Protein 6MAS (pdb70)

InterPro domains:
  IPR009017 Green fluorescent protein [G3DSA:2.40.155.10] (5-226)
  IPR009017 Green fluorescent protein [SSF54511] (8-224)
  IPR011584 Green fluorescent protein-related [PF01353] (13-224)

Solvent-accessible surface area: 65206 Å² total

Sequence (1720 aa):
PLPKTHEELHIFGSFNGVEFDMVGRRGIGNPNEGSEEELNNAKKFTKGPLKFSPYILVPHLYYQYLPFPDGMSPFQAAMHDGSGYQVHRTIQQYEDGASSVTAHYRYTYEGSHIKKGEFQVIGTGFPPDGPVMTNKLTAMDWSVTKMLYPNDKKTILSTADCSYTTTAGKRYQSKKMMRRENNTFAKKPMAADILQKQPMFVFRKSSEELQHSKTELTFKEWQKKAFTDVMPLPKTHELLHIFGSFNGVEFFDMVGRRGIGNPNEGSEEELNAKFTKGPLKFSPYILVPHLYYQYLPFPDDGMMSPFQAAMHDGSGYQVHRTTIQYEDGASSVTAHYRYTYEGSHIKGEFQVIGTGFPPDGPVMTNKLTAMDWSVTKMLYPNDKTILSTADCSYTTTAGKRYQSKMMRRENNTFAKPMAADILQKQPMFVFRKSSEELQHSKTELTFKEWQKKAFTDVMPLPKKTHELLHIIFGSFNGVEFDMMVGRGIGNPNEGSEELNNAKFTKGPLKKFSPYILVPHLYYYQYLPFPDGMSPFQAAMHDGSGYQVHRTTIQQYEDGASSVTAHYRYTYEGSHIKGEFQVIGTGFPPDGPVMTNKLTAMMDWSVTKMMLYPNDKTILSTADCSYTTTAGKRYQSKKMMRRENNTFAKPMAADILQKQPMFVFRKSSEELLQHSKTELTTFKEWQKKAFTDVMPLPKTHELHIFGSFNGVEFDMMVVGRRGIGNPNEEGSEELNAKFTKGPLKFSPYILVPHLYYYQYLPFPDGMSPFQAAMHDGSGYQVHRTTIQQYEDGASSVTAHYRYTYEGSHIKGEFQVIGTGFPPDGPVMTNKLTAMMDWSVTKMLYPNDKTILSTADCSYTTTAGKRYQSKMMRRENNTFAKKPMAADILQKQPMFVFRKSSEELQHSKTELTTFKEWQKKAFTDVMPLPKTHELHIFGSFNGVEFDMVGRGIGNPNEGSEEELNAKFTKGPLKFSPYILVPHLYYYQYLPFPDGMSPFQAAMHDGSGYQVHRTIQQYEDGASSVTAHYRYTYEEGSHIKGEFQVIGTGFPPDGPVMTNKLTAMMDWSVTKMLYPNDKTILSTADCSYTTTAGKRYQSKMMRENNTFAKPMAADIILQKQPMFVFRKSSEELQQHSKTELTFKEWQKKAFTDVMPLPKTHELHIFGSFNGVEFDMVGRRGIGNPNEGSEELNAKFTKGPLKFSPYILVPHLYYYQYLPFPDGMSPFQAAMHDGSGYQVHRTIQYEDGASSVTAHYRYTYEGSHIKGEFQVIGTGFPPDGPVMTNKLTAMMDWSVTKMLYPNDKTILSTADCSYTTTTAGKRYQSKMMRRENNTFAKPMAADILQKQPMFVFRKSSEELQHSKTELTFKKEWQKKAFTDVMPLPKTHELHIFGSFNGVEFDMVGRGIGNPNEGSEELNAKFTKGPLKFSPYILVPHLYYQYLPFPDGMSPFQAAMHDGSGYQVHRTIQQYEDGASSVTAHYRRYTYEGSHIKGEFQVIGTGFPPDGPVMTNKLTAMMDWSVTKMLYPNDKTILSTADCSYTTTAGKRYQSKMMRENNTFAKPMAADILQKQPMFVFRKSSEELQQHSKTELTFKEWQKKAFTDVMPLPKTHELHIFGSFNGVEFDMVGRGIIGNPNEGSEEELNAKFTKGPLKFSPYILVPHLYYQYLPFPDDGMSPFQAAMHDGSGYQVHRTTIQQYEDGASSVTAHYRYTYEGSHIKGEFQVIGTGFPPDGPVMTNKLTAMMDWSVTKMMLYPNDKTILSTADCSYTTTAGKRYQSKMMRRENNTFAKPMAADILQKQPMFVFRKSSEELLQHSKTELTFKEWQKAFTDVM

Nearest PDB structures (foldseek):
  6m9x-assembly1_B  TM=1.004E+00  e=1.257E-45  Branchiostoma floridae
  7sfa-assembly1_A  TM=9.994E-01  e=2.176E-44  Branchiostoma floridae
  5ltq-assembly1_B  TM=9.952E-01  e=3.137E-40  Branchiostoma lanceolatum
  4dkm-assembly1_A  TM=9.900E-01  e=1.166E-37  Branchiostoma floridae
  7z7p-assembly4_D  TM=9.810E-01  e=1.892E-37  Branchiostoma lanceolatum

Organism: Branchiostoma floridae (NCBI:txid7739)

Radius of gyration: 44.74 Å; Cα contacts (8 Å, |Δi|>4): 5120; chains: 8; bounding box: 119×76×129 Å

Foldseek 3Di:
DQAFKEKDWEWEDAAPHTWIKIWMWGAALVFQKIKIKMWTDVFFDQWACQVCFVVPACSSHQAPVGRDLQVVCQVVQQHKKKWKKKAWPQGKIKTKIWDWGDDPNYIYIYMYIYIHDQPCPHCTSVVFFDAKDKWKKKWAPPDQFKIKIWIWIWTQGNVRDIIIMIMIMIIGTSDGRDPVNNVQPGKMKIKGKDWDDDRTMIMIMMGIYIDSDDD/DQAFKEKEWEWEDAAPHTDIWIWIWGAALVFQKIKIKTWGDPFFDQWAPQVCFVVPACSSHQAPPGRDLQVVCVVVVQHKKKWKWKAWPQGKIKTKIWDWDDDPNYIYIYMYIYIHDQPCPDCTSVVFFDAKDKWKKWWADPDQFKIKIKIWIWTAGPVRDIIIMIMIMMIGTSDGGDPVNHVLPGKMKIKGKDWDDDRTMIMIMMGIYIDSDDD/DQAFKEKDWEWEDAAPHTAIWIKIWGAALVFQKIKIKIWGPPWADQWAPQVCQVVPACSSHQAPPGRDLQVVCVVVVQHKKKWKWKAWPQGKIKTKIWDWGDDPNYIYIDMYIYIHDQPCPHCTSVVFFDAKDKWKKKWADPDQFKIKIKIWIWTAGNVRDIIIMIMIMMIGTSDGGDPVNNVQPGKMKIKDKDWDDDRTMIMIMMGIYIDSDDD/DQAFKEKEWEWEDAAPHTAIWIWIWTAALVFQKIKIKTWGDPWFDQWACQVCQVVPACSSHAAPVGRDLQVVLVVVQQHKKKWKWKAWPQGKIKTKIWDWGDDPNYIYIYMYIYIHDQDCPDCTSVVFFDAKDKWKKKWAPPDQFKIKIKIWIWTAGNVRDIIIMIMIMMIGTSDGGDPVNNVQPGKMKIKDKDWDDDRTMIMIMMGIYIDSDDD/DQAFKEKEWEWEDAAPHIAIWIWIWGAALVFQKIKIKTWGPPWFDLWACQVCQVVPACSSHQAPVGRDLQVVCQVVVQHKKKWKWKAWPQGKIKTKIWDWGDDVNYIYIYMYIYIHDQPCPHCTSVVFFDAKDKWKKKWAPPDQFKIKIKIWIWTAGNVRDIIIMIMIMIIGTSDGGDPVNNVQPTKMKIKGKDWDDDRTMIMIMMGIYIDSDDD/DQAFKEKEWEWEDAAPHTAIWIWIKGAALVFQKMKIKIWGPPWADLWAPQVCFVVPACSSHQAPVGRDLQVVLVVVQQHKKKWKWKAWPQGKIKTKIWDWGDDPNYIYIYMYIYIHDQPCPHCTSVVFFDAKDKWKKKWADPDQFKIKIKIWIWTQGNVRDIIIMIMIMMIGTSDGGDPVNNVQPTKMKIKGKDWDDDGTMMMIMMGIYIDSDDD/DQAFKEKEWEWEAAAPHTDIWIWIWGAALVFQKIKIKIWDPPWDDQWAPQVCQVVPACSSHQAPVGRDLQVVCVVVVQHKKKWKKKAWPQGKIKTKIWDWGDDPNYIYIYMYIYIHDQPCPHCTSVVFFDAKDKWKKWWAPPDQFKIKIWIWIWTAGNVRDIIIMIMIMIIGTSDGGDPVNNVQPGKMKIKDKDWDDDRTMIMIMMGIYIDSDDD/DQAFWEKEWEWEDAAPHTAIWIKIWTAALVFQKIKIKIWGPPWADQWAPQVCQVVPACSSHQAPVGRALQVVCVVVQQHKKKWKWKAWPQGKIKTKIWDWGDDPNYIYIYMYIYIHDQPCPDCTSVVFFDAKDKWKKWWADPDQFKIKIKIWIWTAGNVRDIIIMIMIMMIGTSDGGDPVNNVQPGKMKIKDKDWDDDRTMMMIMMGIYIDSDDD

Structure (mmCIF, N/CA/C/O backbone):
data_6MAS
#
_entry.id   6MAS
#
_cell.length_a   77.875
_cell.length_b   104.309
_cell.length_c   116.142
_cell.angle_alpha   90.000
_cell.angle_beta   95.320
_cell.angle_gamma   90.000
#
_symmetry.space_group_name_H-M   'P 1 21 1'
#
loop_
_entity.id
_entity.type
_entity.pdbx_description
1 polymer 'Uncharacterized protein'
2 non-polymer GLYCEROL
3 water water
#
loop_
_atom_site.group_PDB
_atom_site.id
_atom_site.type_symbol
_atom_site.label_atom_id
_atom_site.label_alt_id
_atom_site.label_comp_id
_atom_site.label_asym_id
_atom_site.label_entity_id
_atom_site.label_seq_id
_atom_site.pdbx_PDB_ins_code
_atom_site.Cartn_x
_atom_site.Cartn_y
_atom_site.Cartn_z
_atom_site.occupancy
_atom_site.B_iso_or_equiv
_atom_site.auth_seq_id
_atom_site.auth_comp_id
_atom_site.auth_asym_id
_atom_site.auth_atom_id
_atom_site.pdbx_PDB_model_num
ATOM 1 N N . PRO A 1 2 ? -24.634 31.519 -23.809 1.00 18.54 2 PRO A N 1
ATOM 2 C CA . PRO A 1 2 ? -25.511 30.661 -24.624 1.00 16.09 2 PRO A CA 1
ATOM 3 C C . PRO A 1 2 ? -25.580 29.236 -24.063 1.00 14.47 2 PRO A C 1
ATOM 4 O O . PRO A 1 2 ? -24.732 28.867 -23.255 1.00 17.48 2 PRO A O 1
ATOM 8 N N . LEU A 1 3 ? -26.611 28.492 -24.474 1.00 14.67 3 LEU A N 1
ATOM 9 C CA . LEU A 1 3 ? -26.687 27.074 -24.255 1.00 14.81 3 LEU A CA 1
ATOM 10 C C . LEU A 1 3 ? -25.655 26.427 -25.184 1.00 12.23 3 LEU A C 1
ATOM 11 O O . LEU A 1 3 ? -25.297 26.967 -26.236 1.00 14.97 3 LEU A O 1
ATOM 16 N N . PRO A 1 4 ? -25.120 25.251 -24.808 1.00 10.95 4 PRO A N 1
ATOM 17 C CA . PRO A 1 4 ? -24.114 24.591 -25.630 1.00 11.01 4 PRO A CA 1
ATOM 18 C C . PRO A 1 4 ? -24.666 23.901 -26.873 1.00 11.67 4 PRO A C 1
ATOM 19 O O . PRO A 1 4 ? -25.806 23.385 -26.847 1.00 14.21 4 PRO A O 1
ATOM 23 N N . LYS A 1 5 ? -23.809 23.816 -27.883 1.00 12.25 5 LYS A N 1
ATOM 24 C CA . LYS A 1 5 ? -24.106 23.036 -29.084 1.00 13.11 5 LYS A CA 1
ATOM 25 C C . LYS A 1 5 ? -22.986 22.062 -29.416 1.00 11.31 5 LYS A C 1
ATOM 26 O O . LYS A 1 5 ? -23.224 21.047 -30.091 1.00 13.10 5 LYS A O 1
ATOM 32 N N . THR A 1 6 ? -21.746 22.381 -29.010 1.00 10.95 6 THR A N 1
ATOM 33 C CA . THR A 1 6 ? -20.594 21.539 -29.299 1.00 11.68 6 THR A CA 1
ATOM 34 C C . THR A 1 6 ? -19.674 21.498 -28.072 1.00 11.11 6 THR A C 1
ATOM 35 O O . THR A 1 6 ? -19.719 22.377 -27.212 1.00 10.74 6 THR A O 1
ATOM 39 N N . HIS A 1 7 ? -18.826 20.472 -28.042 1.00 10.41 7 HIS A N 1
ATOM 40 C CA . HIS A 1 7 ? -17.875 20.334 -26.978 1.00 10.53 7 HIS A CA 1
ATOM 41 C C . HIS A 1 7 ? -16.623 19.591 -27.415 1.00 10.99 7 HIS A C 1
ATOM 42 O O . HIS A 1 7 ? -16.624 18.796 -28.349 1.00 11.56 7 HIS A O 1
ATOM 49 N N A GLU A 1 8 ? -15.539 19.874 -26.701 0.50 10.52 8 GLU A N 1
ATOM 50 N N B GLU A 1 8 ? -15.546 19.882 -26.687 0.50 10.32 8 GLU A N 1
ATOM 51 C CA A GLU A 1 8 ? -14.364 19.059 -26.809 0.50 11.46 8 GLU A CA 1
ATOM 52 C CA B GLU A 1 8 ? -14.270 19.198 -26.766 0.50 11.02 8 GLU A CA 1
ATOM 53 C C A GLU A 1 8 ? -14.021 18.509 -25.421 0.50 10.69 8 GLU A C 1
ATOM 54 C C B GLU A 1 8 ? -14.022 18.513 -25.416 0.50 10.59 8 GLU A C 1
ATOM 55 O O A GLU A 1 8 ? -14.379 19.056 -24.367 0.50 10.95 8 GLU A O 1
ATOM 56 O O B GLU A 1 8 ? -14.388 19.036 -24.357 0.50 10.88 8 GLU A O 1
ATOM 67 N N . LEU A 1 9 ? -13.354 17.369 -25.473 1.00 10.54 9 LEU A N 1
ATOM 68 C CA . LEU A 1 9 ? -12.973 16.583 -24.322 1.00 11.02 9 LEU A CA 1
ATOM 69 C C . LEU A 1 9 ? -11.456 16.424 -24.286 1.00 10.07 9 LEU A C 1
ATOM 70 O O . LEU A 1 9 ? -10.855 16.055 -25.301 1.00 12.19 9 LEU A O 1
ATOM 75 N N . HIS A 1 10 ? -10.866 16.596 -23.111 1.00 9.46 10 HIS A N 1
ATOM 76 C CA . HIS A 1 10 ? -9.504 16.162 -22.847 1.00 10.36 10 HIS A CA 1
ATOM 77 C C . HIS A 1 10 ? -9.543 15.458 -21.493 1.00 10.16 10 HIS A C 1
ATOM 78 O O . HIS A 1 10 ? -9.856 16.091 -20.494 1.00 11.13 10 HIS A O 1
ATOM 85 N N . ILE A 1 11 ? -9.301 14.146 -21.487 1.00 9.34 11 ILE A N 1
ATOM 86 C CA . ILE A 1 11 ? -9.142 13.387 -20.253 1.00 9.86 11 ILE A CA 1
ATOM 87 C C . ILE A 1 11 ? -7.659 13.049 -20.098 1.00 11.14 11 ILE A C 1
ATOM 88 O O . ILE A 1 11 ? -7.038 12.573 -21.048 1.00 12.40 11 ILE A O 1
ATOM 93 N N . PHE A 1 12 ? -7.132 13.310 -18.906 1.00 11.18 12 PHE A N 1
ATOM 94 C CA . PHE A 1 12 ? -5.763 12.942 -18.607 1.00 11.90 12 PHE A CA 1
ATOM 95 C C . PHE A 1 12 ? -5.742 12.369 -17.187 1.00 11.47 12 PHE A C 1
ATOM 96 O O . PHE A 1 12 ? -6.608 12.656 -16.371 1.00 12.58 12 PHE A O 1
ATOM 104 N N . GLY A 1 13 ? -4.720 11.564 -16.908 1.00 12.63 13 GLY A N 1
ATOM 105 C CA . GLY A 1 13 ? -4.592 10.940 -15.622 1.00 11.05 13 GLY A CA 1
ATOM 106 C C . GLY A 1 13 ? -3.938 9.600 -15.756 1.00 11.40 13 GLY A C 1
ATOM 107 O O . GLY A 1 13 ? -3.070 9.395 -16.603 1.00 13.22 13 GLY A O 1
ATOM 108 N N . SER A 1 14 ? -4.331 8.656 -14.917 1.00 10.53 14 SER A N 1
ATOM 109 C CA . SER A 1 14 ? -3.666 7.363 -14.887 1.00 10.62 14 SER A CA 1
ATOM 110 C C . SER A 1 14 ? -4.620 6.305 -14.334 1.00 9.93 14 SER A C 1
ATOM 111 O O . SER A 1 14 ? -5.531 6.648 -13.574 1.00 10.73 14 SER A O 1
ATOM 114 N N . PHE A 1 15 ? -4.395 5.051 -14.742 1.00 9.78 15 PHE A N 1
ATOM 115 C CA . PHE A 1 15 ? -5.087 3.890 -14.164 1.00 10.49 15 PHE A CA 1
ATOM 116 C C . PHE A 1 15 ? -4.014 2.900 -13.714 1.00 9.84 15 PHE A C 1
ATOM 117 O O . PHE A 1 15 ? -3.108 2.539 -14.471 1.00 11.47 15 PHE A O 1
ATOM 125 N N . ASN A 1 16 ? -4.073 2.525 -12.438 1.00 9.56 16 ASN A N 1
ATOM 126 C CA . ASN A 1 16 ? -3.105 1.620 -11.822 1.00 10.14 16 ASN A CA 1
ATOM 127 C C . ASN A 1 16 ? -1.686 2.136 -12.070 1.00 10.05 16 ASN A C 1
ATOM 128 O O . ASN A 1 16 ? -0.754 1.339 -12.314 1.00 11.42 16 ASN A O 1
ATOM 133 N N . GLY A 1 17 ? -1.490 3.458 -11.966 1.00 10.85 17 GLY A N 1
ATOM 134 C CA . GLY A 1 17 ? -0.162 4.037 -12.075 1.00 11.87 17 GLY A CA 1
ATOM 135 C C . GLY A 1 17 ? 0.317 4.321 -13.489 1.00 13.31 17 GLY A C 1
ATOM 136 O O . GLY A 1 17 ? 1.385 4.852 -13.631 1.00 19.16 17 GLY A O 1
ATOM 137 N N . VAL A 1 18 ? -0.447 3.972 -14.521 1.00 11.46 18 VAL A N 1
ATOM 138 C CA . VAL A 1 18 ? -0.026 4.079 -15.909 1.00 12.91 18 VAL A CA 1
ATOM 139 C C . VAL A 1 18 ? -0.778 5.244 -16.537 1.00 12.33 18 VAL A C 1
ATOM 140 O O . VAL A 1 18 ? -2.022 5.261 -16.572 1.00 12.38 18 VAL A O 1
ATOM 144 N N . GLU A 1 19 ? -0.034 6.194 -17.082 1.00 13.93 19 GLU A N 1
ATOM 145 C CA . GLU A 1 19 ? -0.633 7.397 -17.649 1.00 13.56 19 GLU A CA 1
ATOM 146 C C . GLU A 1 19 ? -1.477 7.064 -18.873 1.00 14.23 19 GLU A C 1
ATOM 147 O O . GLU A 1 19 ? -1.153 6.173 -19.647 1.00 15.61 19 GLU A O 1
ATOM 153 N N . PHE A 1 20 ? -2.593 7.805 -19.011 1.00 13.15 20 PHE A N 1
ATOM 154 C CA . PHE A 1 20 ? -3.357 7.765 -20.258 1.00 14.70 20 PHE A CA 1
ATOM 155 C C . PHE A 1 20 ? -3.806 9.187 -20.582 1.00 14.57 20 PHE A C 1
ATOM 156 O O . PHE A 1 20 ? -3.854 10.076 -19.736 1.00 13.42 20 PHE A O 1
ATOM 164 N N . ASP A 1 21 ? -4.216 9.342 -21.825 1.00 14.14 21 ASP A N 1
ATOM 165 C CA . ASP A 1 21 ? -4.668 10.621 -22.310 1.00 13.16 21 ASP A CA 1
ATOM 166 C C . ASP A 1 21 ? -5.640 10.360 -23.459 1.00 13.26 21 ASP A C 1
ATOM 167 O O . ASP A 1 21 ? -5.429 9.454 -24.279 1.00 16.98 21 ASP A O 1
ATOM 172 N N . MET A 1 22 ? -6.710 11.150 -23.503 1.00 12.44 22 MET A N 1
ATOM 173 C CA . MET A 1 22 ? -7.703 11.015 -24.571 1.00 13.05 22 MET A CA 1
ATOM 174 C C . MET A 1 22 ? -8.178 12.414 -24.963 1.00 11.21 22 MET A C 1
ATOM 175 O O . MET A 1 22 ? -8.331 13.250 -24.105 1.00 11.86 22 MET A O 1
ATOM 180 N N . VAL A 1 23 ? -8.451 12.606 -26.244 1.00 11.43 23 VAL A N 1
ATOM 181 C CA . VAL A 1 23 ? -9.094 13.809 -26.725 1.00 12.62 23 VAL A CA 1
ATOM 182 C C . VAL A 1 23 ? -10.294 13.395 -27.579 1.00 11.65 23 VAL A C 1
ATOM 183 O O . VAL A 1 23 ? -10.283 12.365 -28.252 1.00 14.09 23 VAL A O 1
ATOM 187 N N . GLY A 1 24 ? -11.302 14.246 -27.576 1.00 12.41 24 GLY A N 1
ATOM 188 C CA . GLY A 1 24 ? -12.498 13.972 -28.357 1.00 13.15 24 GLY A CA 1
ATOM 189 C C . GLY A 1 24 ? -13.274 15.235 -28.639 1.00 11.61 24 GLY A C 1
ATOM 190 O O . GLY A 1 24 ? -12.949 16.302 -28.126 1.00 11.63 24 GLY A O 1
ATOM 191 N N A ARG A 1 25 ? -14.285 15.116 -29.493 0.50 11.67 25 ARG A N 1
ATOM 192 N N B ARG A 1 25 ? -14.281 15.118 -29.500 0.50 11.65 25 ARG A N 1
ATOM 193 C CA A ARG A 1 25 ? -15.165 16.241 -29.772 0.50 11.62 25 ARG A CA 1
ATOM 194 C CA B ARG A 1 25 ? -15.157 16.245 -29.806 0.50 11.33 25 ARG A CA 1
ATOM 195 C C A ARG A 1 25 ? -16.555 15.689 -30.026 0.50 10.38 25 ARG A C 1
ATOM 196 C C B ARG A 1 25 ? -16.553 15.691 -30.033 0.50 10.32 25 ARG A C 1
ATOM 197 O O A ARG A 1 25 ? -16.728 14.530 -30.450 0.50 11.80 25 ARG A O 1
ATOM 198 O O B ARG A 1 25 ? -16.730 14.530 -30.449 0.50 11.79 25 ARG A O 1
ATOM 213 N N . GLY A 1 26 ? -17.538 16.544 -29.781 1.00 11.80 26 GLY A N 1
ATOM 214 C CA . GLY A 1 26 ? -18.886 16.126 -29.928 1.00 14.76 26 GLY A CA 1
ATOM 215 C C . GLY A 1 26 ? -19.864 17.271 -30.041 1.00 11.06 26 GLY A C 1
ATOM 216 O O . GLY A 1 26 ? -19.479 18.448 -30.205 1.00 12.41 26 GLY A O 1
ATOM 217 N N . ILE A 1 27 ? -21.144 16.882 -29.990 1.00 11.71 27 ILE A N 1
ATOM 218 C CA . ILE A 1 27 ? -22.268 17.754 -30.131 1.00 11.78 27 ILE A CA 1
ATOM 219 C C . ILE A 1 27 ? -23.294 17.388 -29.067 1.00 10.82 27 ILE A C 1
ATOM 220 O O . ILE A 1 27 ? -23.213 16.290 -28.491 1.00 10.92 27 ILE A O 1
ATOM 225 N N . GLY A 1 28 ? -24.292 18.237 -28.864 1.00 10.38 28 GLY A N 1
ATOM 226 C CA . GLY A 1 28 ? -25.397 17.864 -28.024 1.00 11.00 28 GLY A CA 1
ATOM 227 C C . GLY A 1 28 ? -26.561 18.793 -28.198 1.00 11.61 28 GLY A C 1
ATOM 228 O O . GLY A 1 28 ? -26.440 19.826 -28.865 1.00 12.78 28 GLY A O 1
ATOM 229 N N . ASN A 1 29 ? -27.704 18.390 -27.653 1.00 10.45 29 ASN A N 1
ATOM 230 C CA . ASN A 1 29 ? -28.951 19.139 -27.748 1.00 10.72 29 ASN A CA 1
ATOM 231 C C . ASN A 1 29 ? -29.348 19.547 -26.341 1.00 10.46 29 ASN A C 1
ATOM 232 O O . ASN A 1 29 ? -29.814 18.695 -25.589 1.00 11.63 29 ASN A O 1
ATOM 237 N N . PRO A 1 30 ? -29.145 20.809 -25.930 1.00 10.76 30 PRO A N 1
ATOM 238 C CA . PRO A 1 30 ? -29.386 21.227 -24.561 1.00 10.55 30 PRO A CA 1
ATOM 239 C C . PRO A 1 30 ? -30.864 21.365 -24.204 1.00 11.21 30 PRO A C 1
ATOM 240 O O . PRO A 1 30 ? -31.186 21.610 -23.034 1.00 12.15 30 PRO A O 1
ATOM 244 N N . ASN A 1 31 ? -31.728 21.250 -25.206 1.00 11.63 31 ASN A N 1
ATOM 245 C CA . ASN A 1 31 ? -33.163 21.261 -24.942 1.00 11.89 31 ASN A CA 1
ATOM 246 C C . ASN A 1 31 ? -33.679 19.828 -24.716 1.00 11.93 31 ASN A C 1
ATOM 247 O O . ASN A 1 31 ? -34.786 19.650 -24.228 1.00 15.08 31 ASN A O 1
ATOM 252 N N . GLU A 1 32 ? -32.881 18.815 -25.055 1.00 12.92 32 GLU A N 1
ATOM 253 C CA . GLU A 1 32 ? -33.322 17.425 -24.977 1.00 13.45 32 GLU A CA 1
ATOM 254 C C . GLU A 1 32 ? -32.423 16.597 -24.054 1.00 12.58 32 GLU A C 1
ATOM 255 O O . GLU A 1 32 ? -32.726 15.436 -23.809 1.00 14.73 32 GLU A O 1
ATOM 261 N N . GLY A 1 33 ? -31.313 17.127 -23.567 1.00 11.45 33 GLY A N 1
ATOM 262 C CA . GLY A 1 33 ? -30.398 16.326 -22.729 1.00 11.70 33 GLY A CA 1
ATOM 263 C C . GLY A 1 33 ? -29.698 15.200 -23.472 1.00 10.74 33 GLY A C 1
ATOM 264 O O . GLY A 1 33 ? -29.464 14.129 -22.930 1.00 13.46 33 GLY A O 1
ATOM 265 N N . SER A 1 34 ? -29.343 15.422 -24.727 1.00 9.20 34 SER A N 1
ATOM 266 C CA . SER A 1 34 ? -28.610 14.412 -25.507 1.00 10.02 34 SER A CA 1
ATOM 267 C C . SER A 1 34 ? -27.210 14.940 -25.868 1.00 9.55 34 SER A C 1
ATOM 268 O O . SER A 1 34 ? -27.023 16.154 -26.075 1.00 10.64 34 SER A O 1
ATOM 271 N N . GLU A 1 35 ? -26.256 14.007 -25.996 1.00 9.07 35 GLU A N 1
ATOM 272 C CA . GLU A 1 35 ? -24.938 14.357 -26.437 1.00 9.58 35 GLU A CA 1
ATOM 273 C C . GLU A 1 35 ? -24.317 13.162 -27.151 1.00 9.67 35 GLU A C 1
ATOM 274 O O . GLU A 1 35 ? -24.720 12.011 -26.937 1.00 10.14 35 GLU A O 1
ATOM 280 N N A GLU A 1 36 ? -23.319 13.450 -27.978 0.50 10.44 36 GLU A N 1
ATOM 281 N N B GLU A 1 36 ? -23.345 13.451 -28.009 0.50 10.60 36 GLU A N 1
ATOM 282 C CA A GLU A 1 36 ? -22.595 12.428 -28.751 0.50 10.47 36 GLU A CA 1
ATOM 283 C CA B GLU A 1 36 ? -22.597 12.425 -28.759 0.50 10.98 36 GLU A CA 1
ATOM 284 C C A GLU A 1 36 ? -21.141 12.889 -28.873 0.50 11.16 36 GLU A C 1
ATOM 285 C C B GLU A 1 36 ? -21.142 12.890 -28.855 0.50 11.60 36 GLU A C 1
ATOM 286 O O A GLU A 1 36 ? -20.886 14.079 -29.063 0.50 13.31 36 GLU A O 1
ATOM 287 O O B GLU A 1 36 ? -20.888 14.079 -29.050 0.50 13.42 36 GLU A O 1
ATOM 298 N N . LEU A 1 37 ? -20.213 11.947 -28.699 1.00 10.71 37 LEU A N 1
ATOM 299 C CA . LEU A 1 37 ? -18.789 12.228 -28.670 1.00 10.63 37 LEU A CA 1
ATOM 300 C C . LEU A 1 37 ? -18.027 11.170 -29.457 1.00 11.04 37 LEU A C 1
ATOM 301 O O . LEU A 1 37 ? -18.352 9.995 -29.364 1.00 12.54 37 LEU A O 1
ATOM 306 N N A ASN A 1 38 ? -17.015 11.598 -30.216 0.50 10.74 38 ASN A N 1
ATOM 307 N N B ASN A 1 38 ? -17.017 11.608 -30.220 0.50 10.59 38 ASN A N 1
ATOM 308 C CA A ASN A 1 38 ? -16.053 10.672 -30.778 0.50 12.44 38 ASN A CA 1
ATOM 309 C CA B ASN A 1 38 ? -16.023 10.726 -30.815 0.50 12.13 38 ASN A CA 1
ATOM 310 C C A ASN A 1 38 ? -14.694 11.013 -30.171 0.50 12.28 38 ASN A C 1
ATOM 311 C C B ASN A 1 38 ? -14.685 11.026 -30.155 0.50 12.10 38 ASN A C 1
ATOM 312 O O A ASN A 1 38 ? -14.341 12.174 -30.045 0.50 13.44 38 ASN A O 1
ATOM 313 O O B ASN A 1 38 ? -14.321 12.180 -30.017 0.50 13.38 38 ASN A O 1
ATOM 322 N N . ALA A 1 39 ? -13.938 9.984 -29.786 1.00 13.52 39 ALA A N 1
ATOM 323 C CA . ALA A 1 39 ? -12.663 10.224 -29.078 1.00 15.41 39 ALA A CA 1
ATOM 324 C C . ALA A 1 39 ? -11.611 9.212 -29.455 1.00 18.96 39 ALA A C 1
ATOM 325 O O . ALA A 1 39 ? -11.938 8.103 -29.902 1.00 20.03 39 ALA A O 1
ATOM 327 N N A LYS A 1 40 ? -10.355 9.597 -29.189 0.50 18.97 40 LYS A N 1
ATOM 328 N N B LYS A 1 40 ? -10.351 9.606 -29.214 0.50 19.19 40 LYS A N 1
ATOM 329 C CA A LYS A 1 40 ? -9.201 8.754 -29.488 0.50 20.98 40 LYS A CA 1
ATOM 330 C CA B LYS A 1 40 ? -9.169 8.796 -29.527 0.50 20.57 40 LYS A CA 1
ATOM 331 C C A LYS A 1 40 ? -8.190 8.830 -28.348 0.50 18.89 40 LYS A C 1
ATOM 332 C C B LYS A 1 40 ? -8.208 8.821 -28.340 0.50 18.19 40 LYS A C 1
ATOM 333 O O A LYS A 1 40 ? -8.038 9.881 -27.653 0.50 21.33 40 LYS A O 1
ATOM 334 O O B LYS A 1 40 ? -8.080 9.856 -27.624 0.50 21.41 40 LYS A O 1
ATOM 345 N N . PHE A 1 41 ? -7.506 7.696 -28.163 1.00 21.13 41 PHE A N 1
ATOM 346 C CA . PHE A 1 41 ? -6.490 7.541 -27.148 1.00 21.76 41 PHE A CA 1
ATOM 347 C C . PHE A 1 41 ? -5.177 8.008 -27.757 1.00 21.43 41 PHE A C 1
ATOM 348 O O . PHE A 1 41 ? -4.861 7.651 -28.910 1.00 28.41 41 PHE A O 1
ATOM 356 N N . THR A 1 42 ? -4.420 8.812 -27.005 1.00 20.53 42 THR A N 1
ATOM 357 C CA . THR A 1 42 ? -3.237 9.450 -27.588 1.00 20.21 42 THR A CA 1
ATOM 358 C C . THR A 1 42 ? -1.915 8.833 -27.130 1.00 22.47 42 THR A C 1
ATOM 359 O O . THR A 1 42 ? -0.883 9.195 -27.697 1.00 26.62 42 THR A O 1
ATOM 363 N N . LYS A 1 43 ? -1.936 7.932 -26.142 1.00 21.12 43 LYS A N 1
ATOM 364 C CA . LYS A 1 43 ? -0.715 7.247 -25.679 1.00 24.34 43 LYS A CA 1
ATOM 365 C C . LYS A 1 43 ? -0.789 5.753 -26.044 1.00 24.08 43 LYS A C 1
ATOM 366 O O . LYS A 1 43 ? -0.233 4.930 -25.324 1.00 32.62 43 LYS A O 1
ATOM 372 N N . GLY A 1 44 ? -1.418 5.432 -27.186 1.00 26.88 44 GLY A N 1
ATOM 373 C CA . GLY A 1 44 ? -1.563 4.060 -27.659 1.00 28.31 44 GLY A CA 1
ATOM 374 C C . GLY A 1 44 ? -2.828 3.416 -27.090 1.00 25.42 44 GLY A C 1
ATOM 375 O O . GLY A 1 44 ? -3.612 4.052 -26.370 1.00 26.90 44 GLY A O 1
ATOM 376 N N . PRO A 1 45 ? -3.047 2.116 -27.368 1.00 30.96 45 PRO A N 1
ATOM 377 C CA . PRO A 1 45 ? -4.293 1.441 -26.995 1.00 28.95 45 PRO A CA 1
ATOM 378 C C . PRO A 1 45 ? -4.492 1.468 -25.470 1.00 28.12 45 PRO A C 1
ATOM 379 O O . PRO A 1 45 ? -3.506 1.443 -24.726 1.00 27.07 45 PRO A O 1
ATOM 383 N N . LEU A 1 46 ? -5.748 1.581 -25.017 1.00 27.81 46 LEU A N 1
ATOM 384 C CA . LEU A 1 46 ? -6.059 1.641 -23.569 1.00 24.47 46 LEU A CA 1
ATOM 385 C C . LEU A 1 46 ? -5.741 0.294 -22.921 1.00 22.09 46 LEU A C 1
ATOM 386 O O . LEU A 1 46 ? -6.068 -0.720 -23.465 1.00 25.81 46 LEU A O 1
ATOM 391 N N . LYS A 1 47 ? -5.178 0.342 -21.715 1.00 23.76 47 LYS A N 1
ATOM 392 C CA . LYS A 1 47 ? -4.788 -0.840 -20.967 1.00 23.22 47 LYS A CA 1
ATOM 393 C C . LYS A 1 47 ? -5.964 -1.369 -20.134 1.00 21.84 47 LYS A C 1
ATOM 394 O O . LYS A 1 47 ? -5.798 -2.327 -19.413 1.00 26.15 47 LYS A O 1
ATOM 400 N N . PHE A 1 48 ? -7.152 -0.768 -20.258 1.00 19.46 48 PHE A N 1
ATOM 401 C CA . PHE A 1 48 ? -8.311 -1.087 -19.405 1.00 17.93 48 PHE A CA 1
ATOM 402 C C . PHE A 1 48 ? -9.602 -0.929 -20.240 1.00 16.38 48 PHE A C 1
ATOM 403 O O . PHE A 1 48 ? -9.572 -0.336 -21.338 1.00 18.54 48 PHE A O 1
ATOM 411 N N . SER A 1 49 ? -10.735 -1.430 -19.721 1.00 15.07 49 SER A N 1
ATOM 412 C CA . SER A 1 49 ? -12.028 -1.365 -20.412 1.00 14.90 49 SER A CA 1
ATOM 413 C C . SER A 1 49 ? -12.429 0.075 -20.667 1.00 12.91 49 SER A C 1
ATOM 414 O O . SER A 1 49 ? -12.537 0.870 -19.723 1.00 11.97 49 SER A O 1
ATOM 417 N N . PRO A 1 50 ? -12.723 0.474 -21.928 1.00 13.80 50 PRO A N 1
ATOM 418 C CA . PRO A 1 50 ? -13.214 1.818 -22.195 1.00 12.80 50 PRO A CA 1
ATOM 419 C C . PRO A 1 50 ? -14.520 2.125 -21.456 1.00 11.67 50 PRO A C 1
ATOM 420 O O . PRO A 1 50 ? -14.857 3.277 -21.262 1.00 12.34 50 PRO A O 1
ATOM 424 N N . TYR A 1 51 ? -15.274 1.084 -21.095 1.00 10.91 51 TYR A N 1
ATOM 425 C CA . TYR A 1 51 ? -16.539 1.328 -20.385 1.00 10.29 51 TYR A CA 1
ATOM 426 C C . TYR A 1 51 ? -16.315 2.017 -19.042 1.00 9.53 51 TYR A C 1
ATOM 427 O O . TYR A 1 51 ? -17.210 2.709 -18.559 1.00 9.56 51 TYR A O 1
ATOM 436 N N . ILE A 1 52 ? -15.137 1.863 -18.444 1.00 9.49 52 ILE A N 1
ATOM 437 C CA . ILE A 1 52 ? -14.845 2.525 -17.157 1.00 9.72 52 ILE A CA 1
ATOM 438 C C . ILE A 1 52 ? -14.862 4.042 -17.310 1.00 9.05 52 ILE A C 1
ATOM 439 O O . ILE A 1 52 ? -14.965 4.772 -16.341 1.00 9.92 52 ILE A O 1
ATOM 444 N N . LEU A 1 53 ? -14.734 4.534 -18.550 1.00 9.04 53 LEU A N 1
ATOM 445 C CA . LEU A 1 53 ? -14.654 5.967 -18.790 1.00 9.04 53 LEU A CA 1
ATOM 446 C C . LEU A 1 53 ? -16.020 6.637 -18.925 1.00 8.35 53 LEU A C 1
ATOM 447 O O . LEU A 1 53 ? -16.063 7.855 -18.949 1.00 9.48 53 LEU A O 1
ATOM 452 N N . VAL A 1 54 ? -17.097 5.862 -18.992 1.00 7.85 54 VAL A N 1
ATOM 453 C CA . VAL A 1 54 ? -18.420 6.432 -19.307 1.00 8.28 54 VAL A CA 1
ATOM 454 C C . VAL A 1 54 ? -18.727 7.714 -18.533 1.00 8.07 54 VAL A C 1
ATOM 455 O O . VAL A 1 54 ? -19.126 8.708 -19.148 1.00 8.59 54 VAL A O 1
ATOM 459 N N . PRO A 1 55 ? -18.664 7.760 -17.192 1.00 8.47 55 PRO A N 1
ATOM 460 C CA . PRO A 1 55 ? -19.079 8.974 -16.495 1.00 8.87 55 PRO A CA 1
ATOM 461 C C . PRO A 1 55 ? -18.214 10.192 -16.813 1.00 7.97 55 PRO A C 1
ATOM 462 O O . PRO A 1 55 ? -18.656 11.320 -16.691 1.00 8.95 55 PRO A O 1
ATOM 466 N N . HIS A 1 56 ? -16.977 9.930 -17.223 1.00 8.32 56 HIS A N 1
ATOM 467 C CA . HIS A 1 56 ? -16.027 10.972 -17.561 1.00 8.32 56 HIS A CA 1
ATOM 468 C C . HIS A 1 56 ? -16.189 11.437 -19.006 1.00 8.64 56 HIS A C 1
ATOM 469 O O . HIS A 1 56 ? -15.721 12.519 -19.348 1.00 13.05 56 HIS A O 1
ATOM 476 N N . LEU A 1 57 ? -16.826 10.629 -19.858 1.00 8.56 57 LEU A N 1
ATOM 477 C CA . LEU A 1 57 ? -17.110 11.035 -21.237 1.00 8.38 57 LEU A CA 1
ATOM 478 C C . LEU A 1 57 ? -18.305 11.984 -21.294 1.00 8.67 57 LEU A C 1
ATOM 479 O O . LEU A 1 57 ? -18.396 12.815 -22.182 1.00 9.88 57 LEU A O 1
ATOM 503 N N . TYR A 1 59 ? -21.007 16.150 -19.184 1.00 7.44 61 TYR A N 1
ATOM 504 C CA . TYR A 1 59 ? -21.371 17.423 -19.797 1.00 8.13 61 TYR A CA 1
ATOM 505 C C . TYR A 1 59 ? -22.805 17.742 -19.411 1.00 8.39 61 TYR A C 1
ATOM 506 O O . TYR A 1 59 ? -23.711 17.698 -20.231 1.00 9.13 61 TYR A O 1
ATOM 515 N N . TYR A 1 60 ? -22.993 18.178 -18.162 1.00 7.98 62 TYR A N 1
ATOM 516 C CA . TYR A 1 60 ? -24.325 18.491 -17.678 1.00 8.30 62 TYR A CA 1
ATOM 517 C C . TYR A 1 60 ? -24.867 19.813 -18.230 1.00 8.35 62 TYR A C 1
ATOM 518 O O . TYR A 1 60 ? -26.024 20.123 -18.052 1.00 8.33 62 TYR A O 1
ATOM 527 N N . GLN A 1 61 ? -24.041 20.539 -18.969 1.00 7.94 63 GLN A N 1
ATOM 528 C CA . GLN A 1 61 ? -24.527 21.712 -19.655 1.00 8.81 63 GLN A CA 1
ATOM 529 C C . GLN A 1 61 ? -25.582 21.353 -20.713 1.00 8.41 63 GLN A C 1
ATOM 530 O O . GLN A 1 61 ? -26.339 22.218 -21.138 1.00 9.29 63 GLN A O 1
ATOM 536 N N . TYR A 1 62 ? -25.608 20.098 -21.165 1.00 8.30 64 TYR A N 1
ATOM 537 C CA . TYR A 1 62 ? -26.626 19.659 -22.108 1.00 8.54 64 TYR A CA 1
ATOM 538 C C . TYR A 1 62 ? -27.945 19.294 -21.420 1.00 8.88 64 TYR A C 1
ATOM 539 O O . TYR A 1 62 ? -28.920 19.010 -22.123 1.00 9.73 64 TYR A O 1
ATOM 548 N N . LEU A 1 63 ? -27.981 19.280 -20.080 1.00 8.34 65 LEU A N 1
ATOM 549 C CA . LEU A 1 63 ? -29.165 18.854 -19.332 1.00 8.20 65 LEU A CA 1
ATOM 550 C C . LEU A 1 63 ? -30.065 20.040 -19.020 1.00 8.13 65 LEU A C 1
ATOM 551 O O . LEU A 1 63 ? -29.685 20.911 -18.245 1.00 8.96 65 LEU A O 1
ATOM 556 N N . PRO A 1 64 ? -31.291 20.126 -19.587 1.00 8.91 66 PRO A N 1
ATOM 557 C CA . PRO A 1 64 ? -32.247 21.118 -19.142 1.00 9.77 66 PRO A CA 1
ATOM 558 C C . PRO A 1 64 ? -32.929 20.643 -17.860 1.00 9.49 66 PRO A C 1
ATOM 559 O O . PRO A 1 64 ? -32.877 19.461 -17.557 1.00 9.42 66 PRO A O 1
ATOM 563 N N . PHE A 1 65 ? -33.546 21.565 -17.123 1.00 10.40 67 PHE A N 1
ATOM 564 C CA . PHE A 1 65 ? -34.399 21.174 -16.005 1.00 9.99 67 PHE A CA 1
ATOM 565 C C . PHE A 1 65 ? -35.859 21.235 -16.444 1.00 13.58 67 PHE A C 1
ATOM 566 O O . PHE A 1 65 ? -36.195 21.733 -17.530 1.00 15.49 67 PHE A O 1
ATOM 574 N N . PRO A 1 66 ? -36.775 20.714 -15.617 1.00 15.24 68 PRO A N 1
ATOM 575 C CA . PRO A 1 66 ? -38.181 20.659 -15.993 1.00 19.46 68 PRO A CA 1
ATOM 576 C C . PRO A 1 66 ? -38.805 22.039 -16.236 1.00 22.51 68 PRO A C 1
ATOM 577 O O . PRO A 1 66 ? -39.666 22.110 -17.076 1.00 29.62 68 PRO A O 1
ATOM 581 N N . ASP A 1 67 ? -38.382 23.054 -15.466 1.00 22.08 69 ASP A N 1
ATOM 582 C CA . ASP A 1 67 ? -39.033 24.382 -15.424 1.00 25.55 69 ASP A CA 1
ATOM 583 C C . ASP A 1 67 ? -38.178 25.445 -16.121 1.00 22.78 69 ASP A C 1
ATOM 584 O O . ASP A 1 67 ? -38.587 26.584 -16.169 1.00 28.90 69 ASP A O 1
ATOM 589 N N . GLY A 1 68 ? -37.001 25.088 -16.658 1.00 18.34 70 GLY A N 1
ATOM 590 C CA . GLY A 1 68 ? -36.042 26.076 -17.163 1.00 15.21 70 GLY A CA 1
ATOM 591 C C . GLY A 1 68 ? -34.647 25.501 -17.240 1.00 13.88 70 GLY A C 1
ATOM 592 O O . GLY A 1 68 ? -34.463 24.301 -17.202 1.00 14.07 70 GLY A O 1
ATOM 593 N N . MET A 1 69 ? -33.663 26.388 -17.310 1.00 12.90 71 MET A N 1
ATOM 594 C CA . MET A 1 69 ? -32.278 25.979 -17.339 1.00 11.54 71 MET A CA 1
ATOM 595 C C . MET A 1 69 ? -31.926 25.183 -16.088 1.00 10.74 71 MET A C 1
ATOM 596 O O . MET A 1 69 ? -32.318 25.502 -14.986 1.00 13.01 71 MET A O 1
ATOM 601 N N . SER A 1 70 ? -31.094 24.166 -16.263 1.00 9.69 72 SER A N 1
ATOM 602 C CA . SER A 1 70 ? -30.448 23.522 -15.105 1.00 8.93 72 SER A CA 1
ATOM 603 C C . SER A 1 70 ? -29.435 24.506 -14.523 1.00 9.07 72 SER A C 1
ATOM 604 O O . SER A 1 70 ? -29.046 25.469 -15.177 1.00 10.21 72 SER A O 1
ATOM 607 N N . PRO A 1 71 ? -28.959 24.281 -13.287 1.00 8.77 73 PRO A N 1
ATOM 608 C CA . PRO A 1 71 ? -27.944 25.165 -12.731 1.00 8.30 73 PRO A CA 1
ATOM 609 C C . PRO A 1 71 ? -26.676 25.142 -13.584 1.00 8.65 73 PRO A C 1
ATOM 610 O O . PRO A 1 71 ? -25.962 26.110 -13.672 1.00 8.62 73 PRO A O 1
ATOM 614 N N . PHE A 1 72 ? -26.414 24.005 -14.205 1.00 8.85 74 PHE A N 1
ATOM 615 C CA . PHE A 1 72 ? -25.254 23.802 -15.061 1.00 8.01 74 PHE A CA 1
ATOM 616 C C . PHE A 1 72 ? -25.340 24.713 -16.284 1.00 8.56 74 PHE A C 1
ATOM 617 O O . PHE A 1 72 ? -24.381 25.388 -16.658 1.00 9.20 74 PHE A O 1
ATOM 625 N N . GLN A 1 73 ? -26.513 24.716 -16.931 1.00 9.31 75 GLN A N 1
ATOM 626 C CA . GLN A 1 73 ? -26.746 25.620 -18.052 1.00 9.56 75 GLN A CA 1
ATOM 627 C C . GLN A 1 73 ? -26.648 27.085 -17.641 1.00 9.84 75 GLN A C 1
ATOM 628 O O . GLN A 1 73 ? -26.071 27.876 -18.380 1.00 10.67 75 GLN A O 1
ATOM 634 N N . ALA A 1 74 ? -27.245 27.440 -16.502 1.00 9.31 76 ALA A N 1
ATOM 635 C CA . ALA A 1 74 ? -27.218 28.837 -16.096 1.00 10.21 76 ALA A CA 1
ATOM 636 C C . ALA A 1 74 ? -25.782 29.323 -15.887 1.00 9.41 76 ALA A C 1
ATOM 637 O O . ALA A 1 74 ? -25.436 30.453 -16.252 1.00 10.78 76 ALA A O 1
ATOM 639 N N . ALA A 1 75 ? -24.956 28.453 -15.288 1.00 9.17 77 ALA A N 1
ATOM 640 C CA . ALA A 1 75 ? -23.582 28.805 -14.947 1.00 9.64 77 ALA A CA 1
ATOM 641 C C . ALA A 1 75 ? -22.698 28.860 -16.195 1.00 9.23 77 ALA A C 1
ATOM 642 O O . ALA A 1 75 ? -21.694 29.594 -16.205 1.00 10.76 77 ALA A O 1
ATOM 644 N N . MET A 1 76 ? -23.050 28.103 -17.235 1.00 9.25 78 MET A N 1
ATOM 645 C CA . MET A 1 76 ? -22.379 28.258 -18.516 1.00 9.18 78 MET A CA 1
ATOM 646 C C . MET A 1 76 ? -22.836 29.572 -19.165 1.00 10.60 78 MET A C 1
ATOM 647 O O . MET A 1 76 ? -22.023 30.351 -19.646 1.00 12.59 78 MET A O 1
ATOM 652 N N . HIS A 1 77 ? -24.141 29.824 -19.153 1.00 10.87 79 HIS A N 1
ATOM 653 C CA . HIS A 1 77 ? -24.703 30.964 -19.889 1.00 12.72 79 HIS A CA 1
ATOM 654 C C . HIS A 1 77 ? -24.116 32.279 -19.384 1.00 13.08 79 HIS A C 1
ATOM 655 O O . HIS A 1 77 ? -23.862 33.160 -20.204 1.00 17.24 79 HIS A O 1
ATOM 662 N N . ASP A 1 78 ? -23.931 32.422 -18.072 1.00 12.12 80 ASP A N 1
ATOM 663 C CA . ASP A 1 78 ? -23.402 33.666 -17.527 1.00 12.58 80 ASP A CA 1
ATOM 664 C C . ASP A 1 78 ? -21.894 33.620 -17.329 1.00 12.19 80 ASP A C 1
ATOM 665 O O . ASP A 1 78 ? -21.307 34.635 -16.889 1.00 14.19 80 ASP A O 1
ATOM 670 N N . GLY A 1 79 ? -21.262 32.510 -17.693 1.00 12.87 81 GLY A N 1
ATOM 671 C CA . GLY A 1 79 ? -19.805 32.349 -17.634 1.00 13.15 81 GLY A CA 1
ATOM 672 C C . GLY A 1 79 ? -19.231 32.104 -16.245 1.00 12.55 81 GLY A C 1
ATOM 673 O O . GLY A 1 79 ? -18.027 31.862 -16.114 1.00 15.30 81 GLY A O 1
ATOM 674 N N . SER A 1 80 ? -20.054 32.124 -15.207 1.00 11.33 82 SER A N 1
ATOM 675 C CA . SER A 1 80 ? -19.559 32.007 -13.854 1.00 11.69 82 SER A CA 1
ATOM 676 C C . SER A 1 80 ? -19.026 30.595 -13.591 1.00 10.54 82 SER A C 1
ATOM 677 O O . SER A 1 80 ? -18.055 30.425 -12.856 1.00 12.01 82 SER A O 1
ATOM 680 N N . GLY A 1 81 ? -19.716 29.583 -14.118 1.00 9.27 83 GLY A N 1
ATOM 681 C CA . GLY A 1 81 ? -19.186 28.239 -14.130 1.00 9.42 83 GLY A CA 1
ATOM 682 C C . GLY A 1 81 ? -19.391 27.428 -12.853 1.00 9.15 83 GLY A C 1
ATOM 683 O O . GLY A 1 81 ? -19.822 27.899 -11.799 1.00 9.48 83 GLY A O 1
ATOM 684 N N . TYR A 1 82 ? -19.013 26.177 -12.994 1.00 8.48 84 TYR A N 1
ATOM 685 C CA . TYR A 1 82 ? -18.967 25.218 -11.885 1.00 7.65 84 TYR A CA 1
ATOM 686 C C . TYR A 1 82 ? -17.818 24.249 -12.152 1.00 7.81 84 TYR A C 1
ATOM 687 O O . TYR A 1 82 ? -17.358 24.092 -13.279 1.00 8.34 84 TYR A O 1
ATOM 696 N N . GLN A 1 83 ? -17.392 23.547 -11.091 1.00 8.07 85 GLN A N 1
ATOM 697 C CA . GLN A 1 83 ? -16.397 22.496 -11.147 1.00 8.09 85 GLN A CA 1
ATOM 698 C C . GLN A 1 83 ? -17.015 21.223 -10.577 1.00 7.27 85 GLN A C 1
ATOM 699 O O . GLN A 1 83 ? -17.880 21.301 -9.720 1.00 9.17 85 GLN A O 1
ATOM 705 N N . VAL A 1 84 ? -16.581 20.072 -11.072 1.00 6.87 86 VAL A N 1
ATOM 706 C CA . VAL A 1 84 ? -17.066 18.782 -10.572 1.00 7.27 86 VAL A CA 1
ATOM 707 C C . VAL A 1 84 ? -15.928 18.065 -9.861 1.00 6.93 86 VAL A C 1
ATOM 708 O O . VAL A 1 84 ? -14.859 17.925 -10.445 1.00 8.04 86 VAL A O 1
ATOM 712 N N . HIS A 1 85 ? -16.220 17.535 -8.679 1.00 6.59 87 HIS A N 1
ATOM 713 C CA . HIS A 1 85 ? -15.271 16.774 -7.900 1.00 6.48 87 HIS A CA 1
ATOM 714 C C . HIS A 1 85 ? -15.929 15.457 -7.559 1.00 6.41 87 HIS A C 1
ATOM 715 O O . HIS A 1 85 ? -16.869 15.436 -6.748 1.00 7.96 87 HIS A O 1
ATOM 722 N N . ARG A 1 86 ? -15.463 14.378 -8.166 1.00 6.50 88 ARG A N 1
ATOM 723 C CA . ARG A 1 86 ? -16.205 13.104 -8.157 1.00 7.28 88 ARG A CA 1
ATOM 724 C C . ARG A 1 86 ? -15.325 11.966 -7.631 1.00 6.69 88 ARG A C 1
ATOM 725 O O . ARG A 1 86 ? -14.127 11.872 -7.956 1.00 7.43 88 ARG A O 1
ATOM 733 N N . THR A 1 87 ? -15.955 11.093 -6.840 1.00 6.15 89 THR A N 1
ATOM 734 C CA . THR A 1 87 ? -15.345 9.859 -6.397 1.00 6.74 89 THR A CA 1
ATOM 735 C C . THR A 1 87 ? -16.196 8.687 -6.881 1.00 7.07 89 THR A C 1
ATOM 736 O O . THR A 1 87 ? -17.430 8.760 -6.887 1.00 9.32 89 THR A O 1
ATOM 740 N N . ILE A 1 88 ? -15.539 7.586 -7.240 1.00 6.72 90 ILE A N 1
ATOM 741 C CA . ILE A 1 88 ? -16.236 6.351 -7.591 1.00 6.70 90 ILE A CA 1
ATOM 742 C C . ILE A 1 88 ? -15.534 5.212 -6.850 1.00 7.26 90 ILE A C 1
ATOM 743 O O . ILE A 1 88 ? -14.327 5.032 -6.997 1.00 8.55 90 ILE A O 1
ATOM 748 N N A GLN A 1 89 ? -16.291 4.481 -6.034 0.50 7.04 91 GLN A N 1
ATOM 749 N N B GLN A 1 89 ? -16.290 4.477 -6.036 0.50 7.02 91 GLN A N 1
ATOM 750 C CA A GLN A 1 89 ? -15.768 3.344 -5.296 0.50 8.17 91 GLN A CA 1
ATOM 751 C CA B GLN A 1 89 ? -15.766 3.342 -5.296 0.50 7.76 91 GLN A CA 1
ATOM 752 C C A GLN A 1 89 ? -16.386 2.081 -5.890 0.50 7.92 91 GLN A C 1
ATOM 753 C C B GLN A 1 89 ? -16.386 2.078 -5.887 0.50 7.82 91 GLN A C 1
ATOM 754 O O A GLN A 1 89 ? -17.606 1.934 -5.877 0.50 8.88 91 GLN A O 1
ATOM 755 O O B GLN A 1 89 ? -17.607 1.933 -5.876 0.50 8.86 91 GLN A O 1
ATOM 766 N N . TYR A 1 90 ? -15.535 1.174 -6.387 1.00 8.50 92 TYR A N 1
ATOM 767 C CA . TYR A 1 90 ? -15.976 -0.033 -7.028 1.00 9.10 92 TYR A CA 1
ATOM 768 C C . TYR A 1 90 ? -16.004 -1.200 -6.039 1.00 9.78 92 TYR A C 1
ATOM 769 O O . TYR A 1 90 ? -15.220 -1.254 -5.109 1.00 10.71 92 TYR A O 1
ATOM 778 N N . GLU A 1 91 ? -16.858 -2.189 -6.338 1.00 10.64 93 GLU A N 1
ATOM 779 C CA . GLU A 1 91 ? -17.090 -3.266 -5.384 1.00 11.03 93 GLU A CA 1
ATOM 780 C C . GLU A 1 91 ? -15.856 -4.119 -5.129 1.00 11.74 93 GLU A C 1
ATOM 781 O O . GLU A 1 91 ? -15.812 -4.763 -4.064 1.00 15.23 93 GLU A O 1
ATOM 787 N N . ASP A 1 92 ? -14.918 -4.176 -6.082 1.00 11.47 94 ASP A N 1
ATOM 788 C CA . ASP A 1 92 ? -13.725 -5.005 -5.916 1.00 11.46 94 ASP A CA 1
ATOM 789 C C . ASP A 1 92 ? -12.557 -4.197 -5.336 1.00 12.97 94 ASP A C 1
ATOM 790 O O . ASP A 1 92 ? -11.445 -4.662 -5.375 1.00 15.17 94 ASP A O 1
ATOM 795 N N . GLY A 1 93 ? -12.823 -3.004 -4.790 1.00 13.22 95 GLY A N 1
ATOM 796 C CA . GLY A 1 93 ? -11.852 -2.279 -4.047 1.00 14.80 95 GLY A CA 1
ATOM 797 C C . GLY A 1 93 ? -11.124 -1.212 -4.840 1.00 13.90 95 GLY A C 1
ATOM 798 O O . GLY A 1 93 ? -10.310 -0.501 -4.263 1.00 16.60 95 GLY A O 1
ATOM 799 N N . ALA A 1 94 ? -11.383 -1.118 -6.141 1.00 10.30 96 ALA A N 1
ATOM 800 C CA . ALA A 1 94 ? -10.807 -0.072 -6.962 1.00 10.31 96 ALA A CA 1
ATOM 801 C C . ALA A 1 94 ? -11.468 1.269 -6.647 1.00 9.37 96 ALA A C 1
ATOM 802 O O . ALA A 1 94 ? -12.632 1.334 -6.208 1.00 9.35 96 ALA A O 1
ATOM 804 N N A SER A 1 95 ? -10.742 2.341 -6.980 0.50 8.47 97 SER A N 1
ATOM 805 N N B SER A 1 95 ? -10.733 2.340 -6.974 0.50 8.47 97 SER A N 1
ATOM 806 C CA A SER A 1 95 ? -11.282 3.661 -6.783 0.50 8.22 97 SER A CA 1
ATOM 807 C CA B SER A 1 95 ? -11.186 3.692 -6.708 0.50 8.57 97 SER A CA 1
ATOM 808 C C A SER A 1 95 ? -10.833 4.606 -7.903 0.50 7.95 97 SER A C 1
ATOM 809 C C B SER A 1 95 ? -10.819 4.614 -7.886 0.50 7.98 97 SER A C 1
ATOM 810 O O A SER A 1 95 ? -9.709 4.515 -8.411 0.50 9.41 97 SER A O 1
ATOM 811 O O B SER A 1 95 ? -9.708 4.519 -8.421 0.50 9.40 97 SER A O 1
ATOM 816 N N . VAL A 1 96 ? -11.751 5.510 -8.251 1.00 7.46 98 VAL A N 1
ATOM 817 C CA . VAL A 1 96 ? -11.469 6.578 -9.205 1.00 7.93 98 VAL A CA 1
ATOM 818 C C . VAL A 1 96 ? -11.797 7.896 -8.547 1.00 8.28 98 VAL A C 1
ATOM 819 O O . VAL A 1 96 ? -12.826 8.033 -7.860 1.00 10.41 98 VAL A O 1
ATOM 823 N N . THR A 1 97 ? -10.923 8.890 -8.757 1.00 7.02 99 THR A N 1
ATOM 824 C CA . THR A 1 97 ? -11.217 10.249 -8.373 1.00 7.41 99 THR A CA 1
ATOM 825 C C . THR A 1 97 ? -11.102 11.073 -9.656 1.00 7.53 99 THR A C 1
ATOM 826 O O . THR A 1 97 ? -10.301 10.781 -10.527 1.00 8.74 99 THR A O 1
ATOM 830 N N . ALA A 1 98 ? -11.924 12.117 -9.732 1.00 7.38 100 ALA A N 1
ATOM 831 C CA . ALA A 1 98 ? -11.966 12.932 -10.956 1.00 7.87 100 ALA A CA 1
ATOM 832 C C . ALA A 1 98 ? -12.281 14.370 -10.610 1.00 7.98 100 ALA A C 1
ATOM 833 O O . ALA A 1 98 ? -13.001 14.688 -9.660 1.00 8.38 100 ALA A O 1
ATOM 835 N N . HIS A 1 99 ? -11.728 15.260 -11.440 1.00 7.75 101 HIS A N 1
ATOM 836 C CA . HIS A 1 99 ? -11.975 16.669 -11.299 1.00 7.82 101 HIS A CA 1
ATOM 837 C C . HIS A 1 99 ? -12.169 17.245 -12.696 1.00 8.03 101 HIS A C 1
ATOM 838 O O . HIS A 1 99 ? -11.302 17.072 -13.555 1.00 8.60 101 HIS A O 1
ATOM 845 N N . TYR A 1 100 ? -13.320 17.887 -12.897 1.00 7.36 102 TYR A N 1
ATOM 846 C CA . TYR A 1 100 ? -13.677 18.459 -14.203 1.00 7.75 102 TYR A CA 1
ATOM 847 C C . TYR A 1 100 ? -13.714 19.968 -14.127 1.00 8.39 102 TYR A C 1
ATOM 848 O O . TYR A 1 100 ? -14.391 20.540 -13.265 1.00 8.44 102 TYR A O 1
ATOM 857 N N . ARG A 1 101 ? -12.957 20.585 -15.038 1.00 7.84 103 ARG A N 1
ATOM 858 C CA . ARG A 1 101 ? -12.967 22.016 -15.248 1.00 8.81 103 ARG A CA 1
ATOM 859 C C . ARG A 1 101 ? -13.400 22.298 -16.681 1.00 9.35 103 ARG A C 1
ATOM 860 O O . ARG A 1 101 ? -13.073 21.554 -17.586 1.00 9.88 103 ARG A O 1
ATOM 868 N N . TYR A 1 102 ? -14.089 23.418 -16.868 1.00 8.17 104 TYR A N 1
ATOM 869 C CA . TYR A 1 102 ? -14.596 23.796 -18.166 1.00 8.37 104 TYR A CA 1
ATOM 870 C C . TYR A 1 102 ? -14.267 25.247 -18.498 1.00 9.37 104 TYR A C 1
ATOM 871 O O . TYR A 1 102 ? -14.191 26.108 -17.607 1.00 9.90 104 TYR A O 1
ATOM 880 N N . THR A 1 103 ? -14.114 25.514 -19.789 1.00 10.10 105 THR A N 1
ATOM 881 C CA . THR A 1 103 ? -14.177 26.891 -20.298 1.00 10.61 105 THR A CA 1
ATOM 882 C C . THR A 1 103 ? -15.197 26.919 -21.417 1.00 10.56 105 THR A C 1
ATOM 883 O O . THR A 1 103 ? -15.516 25.878 -22.026 1.00 12.08 105 THR A O 1
ATOM 887 N N . TYR A 1 104 ? -15.722 28.110 -21.683 1.00 10.83 106 TYR A N 1
ATOM 888 C CA . TYR A 1 104 ? -16.779 28.291 -22.644 1.00 11.58 106 TYR A CA 1
ATOM 889 C C . TYR A 1 104 ? -16.397 29.339 -23.695 1.00 11.49 106 TYR A C 1
ATOM 890 O O . TYR A 1 104 ? -15.852 30.388 -23.337 1.00 14.68 106 TYR A O 1
ATOM 899 N N . GLU A 1 105 ? -16.752 29.029 -24.939 1.00 13.01 107 GLU A N 1
ATOM 900 C CA . GLU A 1 105 ? -16.541 29.950 -26.069 1.00 14.15 107 GLU A CA 1
ATOM 901 C C . GLU A 1 105 ? -17.836 29.962 -26.875 1.00 13.40 107 GLU A C 1
ATOM 902 O O . GLU A 1 105 ? -18.080 29.069 -27.695 1.00 14.26 107 GLU A O 1
ATOM 908 N N . GLY A 1 106 ? -18.714 30.908 -26.563 1.00 14.55 108 GLY A N 1
ATOM 909 C CA . GLY A 1 106 ? -20.052 30.897 -27.150 1.00 13.90 108 GLY A CA 1
ATOM 910 C C . GLY A 1 106 ? -20.815 29.644 -26.780 1.00 14.10 108 GLY A C 1
ATOM 911 O O . GLY A 1 106 ? -20.905 29.308 -25.576 1.00 15.74 108 GLY A O 1
ATOM 912 N N . SER A 1 107 ? -21.266 28.879 -27.780 1.00 14.16 109 SER A N 1
ATOM 913 C CA . SER A 1 107 ? -21.994 27.643 -27.587 1.00 13.10 109 SER A CA 1
ATOM 914 C C . SER A 1 107 ? -21.050 26.424 -27.525 1.00 11.62 109 SER A C 1
ATOM 915 O O . SER A 1 107 ? -21.509 25.302 -27.522 1.00 13.08 109 SER A O 1
ATOM 918 N N . HIS A 1 108 ? -19.743 26.661 -27.432 1.00 11.81 110 HIS A N 1
ATOM 919 C CA . HIS A 1 108 ? -18.754 25.594 -27.371 1.00 11.53 110 HIS A CA 1
ATOM 920 C C . HIS A 1 108 ? -18.192 25.418 -25.959 1.00 10.82 110 HIS A C 1
ATOM 921 O O . HIS A 1 108 ? -17.768 26.385 -25.348 1.00 11.78 110 HIS A O 1
ATOM 928 N N . ILE A 1 109 ? -18.131 24.147 -25.546 1.00 9.86 111 ILE A N 1
ATOM 929 C CA . ILE A 1 109 ? -17.559 23.798 -24.236 1.00 10.58 111 ILE A CA 1
ATOM 930 C C . ILE A 1 109 ? -16.202 23.139 -24.421 1.00 10.70 111 ILE A C 1
ATOM 931 O O . ILE A 1 109 ? -16.104 22.224 -25.233 1.00 11.33 111 ILE A O 1
ATOM 936 N N A LYS A 1 110 ? -15.209 23.565 -23.642 0.50 10.89 112 LYS A N 1
ATOM 937 N N B LYS A 1 110 ? -15.207 23.567 -23.644 0.50 10.90 112 LYS A N 1
ATOM 938 C CA A LYS A 1 110 ? -13.937 22.862 -23.561 0.50 11.02 112 LYS A CA 1
ATOM 939 C CA B LYS A 1 110 ? -13.929 22.867 -23.565 0.50 11.08 112 LYS A CA 1
ATOM 940 C C A LYS A 1 110 ? -13.783 22.238 -22.169 0.50 10.49 112 LYS A C 1
ATOM 941 C C B LYS A 1 110 ? -13.778 22.239 -22.171 0.50 10.49 112 LYS A C 1
ATOM 942 O O A LYS A 1 110 ? -13.756 22.951 -21.158 0.50 11.32 112 LYS A O 1
ATOM 943 O O B LYS A 1 110 ? -13.753 22.950 -21.158 0.50 11.39 112 LYS A O 1
ATOM 954 N N . GLY A 1 111 ? -13.675 20.907 -22.125 1.00 9.67 113 GLY A N 1
ATOM 955 C CA . GLY A 1 111 ? -13.472 20.186 -20.871 1.00 9.26 113 GLY A CA 1
ATOM 956 C C . GLY A 1 111 ? -12.030 19.771 -20.669 1.00 10.46 113 GLY A C 1
ATOM 957 O O . GLY A 1 111 ? -11.352 19.356 -21.578 1.00 14.25 113 GLY A O 1
ATOM 958 N N . GLU A 1 112 ? -11.570 19.917 -19.435 1.00 9.39 114 GLU A N 1
ATOM 959 C CA . GLU A 1 112 ? -10.266 19.423 -18.999 1.00 9.94 114 GLU A CA 1
ATOM 960 C C . GLU A 1 112 ? -10.554 18.558 -17.778 1.00 9.06 114 GLU A C 1
ATOM 961 O O . GLU A 1 112 ? -10.876 19.086 -16.699 1.00 9.47 114 GLU A O 1
ATOM 967 N N . PHE A 1 113 ? -10.490 17.239 -17.964 1.00 8.51 115 PHE A N 1
ATOM 968 C CA . PHE A 1 113 ? -10.911 16.295 -16.935 1.00 8.28 115 PHE A CA 1
ATOM 969 C C . PHE A 1 113 ? -9.727 15.448 -16.484 1.00 9.38 115 PHE A C 1
ATOM 970 O O . PHE A 1 113 ? -9.128 14.707 -17.285 1.00 10.45 115 PHE A O 1
ATOM 978 N N . GLN A 1 114 ? -9.411 15.534 -15.200 1.00 8.50 116 GLN A N 1
ATOM 979 C CA . GLN A 1 114 ? -8.358 14.704 -14.623 1.00 10.08 116 GLN A CA 1
ATOM 980 C C . GLN A 1 114 ? -9.040 13.494 -13.977 1.00 9.32 116 GLN A C 1
ATOM 981 O O . GLN A 1 114 ? -9.931 13.675 -13.160 1.00 11.22 116 GLN A O 1
ATOM 987 N N . VAL A 1 115 ? -8.613 12.293 -14.353 1.00 8.51 117 VAL A N 1
ATOM 988 C CA . VAL A 1 115 ? -9.199 11.051 -13.894 1.00 8.49 117 VAL A CA 1
ATOM 989 C C . VAL A 1 115 ? -8.067 10.146 -13.425 1.00 8.44 117 VAL A C 1
ATOM 990 O O . VAL A 1 115 ? -7.188 9.790 -14.215 1.00 10.43 117 VAL A O 1
ATOM 994 N N . ILE A 1 116 ? -8.138 9.724 -12.153 1.00 8.30 118 ILE A N 1
ATOM 995 C CA . ILE A 1 116 ? -7.126 8.871 -11.584 1.00 8.71 118 ILE A CA 1
ATOM 996 C C . ILE A 1 116 ? -7.823 7.645 -11.029 1.00 7.83 118 ILE A C 1
ATOM 997 O O . ILE A 1 116 ? -8.689 7.752 -10.178 1.00 7.85 118 ILE A O 1
ATOM 1002 N N . GLY A 1 117 ? -7.409 6.467 -11.486 1.00 8.39 119 GLY A N 1
ATOM 1003 C CA . GLY A 1 117 ? -7.933 5.210 -10.973 1.00 8.13 119 GLY A CA 1
ATOM 1004 C C . GLY A 1 117 ? -6.821 4.351 -10.397 1.00 8.24 119 GLY A C 1
ATOM 1005 O O . GLY A 1 117 ? -5.723 4.284 -10.983 1.00 9.25 119 GLY A O 1
ATOM 1006 N N . THR A 1 118 ? -7.104 3.650 -9.296 1.00 8.38 120 THR A N 1
ATOM 1007 C CA . THR A 1 118 ? -6.148 2.739 -8.688 1.00 7.62 120 THR A CA 1
ATOM 1008 C C . THR A 1 118 ? -6.857 1.522 -8.119 1.00 8.17 120 THR A C 1
ATOM 1009 O O . THR A 1 118 ? -8.078 1.544 -7.870 1.00 8.96 120 THR A O 1
ATOM 1013 N N . GLY A 1 119 ? -6.084 0.459 -7.907 1.00 9.00 121 GLY A N 1
ATOM 1014 C CA . GLY A 1 119 ? -6.615 -0.714 -7.221 1.00 8.99 121 GLY A CA 1
ATOM 1015 C C . GLY A 1 119 ? -7.519 -1.566 -8.089 1.00 9.60 121 GLY A C 1
ATOM 1016 O O . GLY A 1 119 ? -8.226 -2.404 -7.547 1.00 11.38 121 GLY A O 1
ATOM 1017 N N . PHE A 1 120 ? -7.457 -1.415 -9.417 1.00 9.89 122 PHE A N 1
ATOM 1018 C CA . PHE A 1 120 ? -8.206 -2.327 -10.287 1.00 10.21 122 PHE A CA 1
ATOM 1019 C C . PHE A 1 120 ? -7.461 -3.648 -10.306 1.00 10.59 122 PHE A C 1
ATOM 1020 O O . PHE A 1 120 ? -6.300 -3.703 -10.723 1.00 11.06 122 PHE A O 1
ATOM 1028 N N . PRO A 1 121 ? -8.069 -4.765 -9.872 1.00 10.91 123 PRO A N 1
ATOM 1029 C CA . PRO A 1 121 ? -7.334 -6.018 -9.867 1.00 11.30 123 PRO A CA 1
ATOM 1030 C C . PRO A 1 121 ? -6.932 -6.387 -11.286 1.00 12.11 123 PRO A C 1
ATOM 1031 O O . PRO A 1 121 ? -7.714 -6.280 -12.220 1.00 11.63 123 PRO A O 1
ATOM 1035 N N . PRO A 1 122 ? -5.703 -6.884 -11.501 1.00 12.28 124 PRO A N 1
ATOM 1036 C CA . PRO A 1 122 ? -5.286 -7.265 -12.846 1.00 13.77 124 PRO A CA 1
ATOM 1037 C C . PRO A 1 122 ? -6.164 -8.348 -13.503 1.00 15.02 124 PRO A C 1
ATOM 1038 O O . PRO A 1 122 ? -6.254 -8.386 -14.718 1.00 17.95 124 PRO A O 1
ATOM 1042 N N . ASP A 1 123 ? -6.825 -9.181 -12.689 1.00 14.60 125 ASP A N 1
ATOM 1043 C CA . ASP A 1 123 ? -7.718 -10.214 -13.155 1.00 16.71 125 ASP A CA 1
ATOM 1044 C C . ASP A 1 123 ? -9.195 -9.804 -13.071 1.00 15.72 125 ASP A C 1
ATOM 1045 O O . ASP A 1 123 ? -10.055 -10.627 -13.262 1.00 19.25 125 ASP A O 1
ATOM 1050 N N . GLY A 1 124 ? -9.477 -8.536 -12.774 1.00 12.89 126 GLY A N 1
ATOM 1051 C CA . GLY A 1 124 ? -10.826 -8.036 -12.628 1.00 13.40 126 GLY A CA 1
ATOM 1052 C C . GLY A 1 124 ? -11.449 -7.642 -13.958 1.00 11.75 126 GLY A C 1
ATOM 1053 O O . GLY A 1 124 ? -10.794 -7.642 -15.004 1.00 13.75 126 GLY A O 1
ATOM 1054 N N . PRO A 1 125 ? -12.734 -7.237 -13.950 1.00 12.57 127 PRO A N 1
ATOM 1055 C CA . PRO A 1 125 ? -13.464 -7.042 -15.196 1.00 13.52 127 PRO A CA 1
ATOM 1056 C C . PRO A 1 125 ? -13.072 -5.772 -15.943 1.00 12.42 127 PRO A C 1
ATOM 1057 O O . PRO A 1 125 ? -13.318 -5.686 -17.149 1.00 14.03 127 PRO A O 1
ATOM 1061 N N . VAL A 1 126 ? -12.439 -4.816 -15.247 1.00 10.77 128 VAL A N 1
ATOM 1062 C CA . VAL A 1 126 ? -11.937 -3.621 -15.913 1.00 11.28 128 VAL A CA 1
ATOM 1063 C C . VAL A 1 126 ? -10.646 -3.949 -16.663 1.00 11.27 128 VAL A C 1
ATOM 1064 O O . VAL A 1 126 ? -10.546 -3.644 -17.851 1.00 14.67 128 VAL A O 1
ATOM 1068 N N . MET A 1 127 ? -9.656 -4.522 -15.986 1.00 11.70 129 MET A N 1
ATOM 1069 C CA . MET A 1 127 ? -8.373 -4.721 -16.634 1.00 13.31 129 MET A CA 1
ATOM 1070 C C . MET A 1 127 ? -8.440 -5.852 -17.674 1.00 16.03 129 MET A C 1
ATOM 1071 O O . MET A 1 127 ? -7.574 -5.890 -18.550 1.00 19.08 129 MET A O 1
ATOM 1076 N N . THR A 1 128 ? -9.437 -6.742 -17.588 1.00 14.68 130 THR A N 1
ATOM 1077 C CA . THR A 1 128 ? -9.585 -7.828 -18.563 1.00 17.09 130 THR A CA 1
ATOM 1078 C C . THR A 1 128 ? -10.783 -7.604 -19.508 1.00 17.73 130 THR A C 1
ATOM 1079 O O . THR A 1 128 ? -11.188 -8.536 -20.199 1.00 20.01 130 THR A O 1
ATOM 1083 N N . ASN A 1 129 ? -11.319 -6.379 -19.582 1.00 15.18 131 ASN A N 1
ATOM 1084 C CA . ASN A 1 129 ? -12.282 -6.014 -20.643 1.00 15.88 131 ASN A CA 1
ATOM 1085 C C . ASN A 1 129 ? -13.529 -6.909 -20.646 1.00 15.60 131 ASN A C 1
ATOM 1086 O O . ASN A 1 129 ? -13.949 -7.382 -21.708 1.00 17.02 131 ASN A O 1
ATOM 1091 N N . LYS A 1 130 ? -14.127 -7.126 -19.464 1.00 14.41 132 LYS A N 1
ATOM 1092 C CA . LYS A 1 130 ? -15.342 -7.953 -19.326 1.00 15.04 132 LYS A CA 1
ATOM 1093 C C . LYS A 1 130 ? -16.594 -7.082 -19.208 1.00 12.38 132 LYS A C 1
ATOM 1094 O O . LYS A 1 130 ? -17.698 -7.626 -19.168 1.00 13.53 132 LYS A O 1
ATOM 1100 N N . LEU A 1 131 ? -16.444 -5.760 -19.110 1.00 11.94 133 LEU A N 1
ATOM 1101 C CA . LEU A 1 131 ? -17.630 -4.897 -19.013 1.00 12.23 133 LEU A CA 1
ATOM 1102 C C . LEU A 1 131 ? -18.334 -4.861 -20.367 1.00 12.05 133 LEU A C 1
ATOM 1103 O O . LEU A 1 131 ? -17.667 -4.654 -21.385 1.00 13.76 133 LEU A O 1
ATOM 1108 N N . THR A 1 132 ? -19.673 -4.972 -20.368 1.00 13.00 134 THR A N 1
ATOM 1109 C CA . THR A 1 132 ? -20.416 -5.021 -21.620 1.00 14.08 134 THR A CA 1
ATOM 1110 C C . THR A 1 132 ? -21.370 -3.850 -21.863 1.00 15.20 134 THR A C 1
ATOM 1111 O O . THR A 1 132 ? -21.664 -3.557 -23.016 1.00 20.08 134 THR A O 1
ATOM 1115 N N . ALA A 1 133 ? -21.843 -3.185 -20.816 1.00 14.68 135 ALA A N 1
ATOM 1116 C CA . ALA A 1 133 ? -22.759 -2.058 -20.928 1.00 14.39 135 ALA A CA 1
ATOM 1117 C C . ALA A 1 133 ? -22.833 -1.408 -19.551 1.00 12.65 135 ALA A C 1
ATOM 1118 O O . ALA A 1 133 ? -22.550 -2.045 -18.524 1.00 12.74 135 ALA A O 1
ATOM 1120 N N . MET A 1 134 ? -23.269 -0.173 -19.560 1.00 14.43 136 MET A N 1
ATOM 1121 C CA . MET A 1 134 ? -23.530 0.547 -18.291 1.00 12.67 136 MET A CA 1
ATOM 1122 C C . MET A 1 134 ? -25.055 0.542 -18.109 1.00 11.04 136 MET A C 1
ATOM 1123 O O . MET A 1 134 ? -25.751 0.896 -18.992 1.00 10.82 136 MET A O 1
ATOM 1128 N N . ASP A 1 135 ? -25.526 0.098 -16.964 1.00 8.98 137 ASP A N 1
ATOM 1129 C CA . ASP A 1 135 ? -26.934 0.145 -16.692 1.00 8.60 137 ASP A CA 1
ATOM 1130 C C . ASP A 1 135 ? -27.433 1.589 -16.664 1.00 8.44 137 ASP A C 1
ATOM 1131 O O . ASP A 1 135 ? -26.767 2.499 -16.175 1.00 8.67 137 ASP A O 1
ATOM 1136 N N . TRP A 1 136 ? -28.677 1.785 -17.101 1.00 7.76 138 TRP A N 1
ATOM 1137 C CA . TRP A 1 136 ? -29.370 3.040 -16.909 1.00 7.19 138 TRP A CA 1
ATOM 1138 C C . TRP A 1 136 ? -29.351 3.394 -15.420 1.00 7.31 138 TRP A C 1
ATOM 1139 O O . TRP A 1 136 ? -29.432 2.511 -14.574 1.00 7.38 138 TRP A O 1
ATOM 1150 N N . SER A 1 137 ? -29.293 4.696 -15.140 1.00 7.23 139 SER A N 1
ATOM 1151 C CA . SER A 1 137 ? -29.080 5.146 -13.756 1.00 6.49 139 SER A CA 1
ATOM 1152 C C . SER A 1 137 ? -30.027 6.268 -13.353 1.00 6.54 139 SER A C 1
ATOM 1153 O O . SER A 1 137 ? -30.521 7.048 -14.180 1.00 7.35 139 SER A O 1
ATOM 1156 N N . VAL A 1 138 ? -30.208 6.387 -12.036 1.00 6.78 140 VAL A N 1
ATOM 1157 C CA . VAL A 1 138 ? -30.832 7.538 -11.419 1.00 6.92 140 VAL A CA 1
ATOM 1158 C C . VAL A 1 138 ? -29.855 8.150 -10.412 1.00 7.43 140 VAL A C 1
ATOM 1159 O O . VAL A 1 138 ? -29.370 7.472 -9.516 1.00 8.60 140 VAL A O 1
ATOM 1163 N N . THR A 1 139 ? -29.602 9.446 -10.579 1.00 6.54 141 THR A N 1
ATOM 1164 C CA . THR A 1 139 ? -28.829 10.210 -9.668 1.00 6.63 141 THR A CA 1
ATOM 1165 C C . THR A 1 139 ? -29.754 11.080 -8.827 1.00 6.52 141 THR A C 1
ATOM 1166 O O . THR A 1 139 ? -30.694 11.688 -9.346 1.00 7.91 141 THR A O 1
ATOM 1170 N N . LYS A 1 140 ? -29.461 11.143 -7.516 1.00 6.17 142 LYS A N 1
ATOM 1171 C CA . LYS A 1 140 ? -30.163 12.066 -6.607 1.00 6.26 142 LYS A CA 1
ATOM 1172 C C . LYS A 1 140 ? -29.285 13.277 -6.338 1.00 6.81 142 LYS A C 1
ATOM 1173 O O . LYS A 1 140 ? -28.121 13.119 -6.002 1.00 7.44 142 LYS A O 1
ATOM 1179 N N . MET A 1 141 ? -29.868 14.463 -6.503 1.00 6.80 143 MET A N 1
ATOM 1180 C CA . MET A 1 141 ? -29.199 15.728 -6.205 1.00 6.67 143 MET A CA 1
ATOM 1181 C C . MET A 1 141 ? -29.879 16.455 -5.044 1.00 6.63 143 MET A C 1
ATOM 1182 O O . MET A 1 141 ? -31.111 16.618 -5.026 1.00 7.44 143 MET A O 1
ATOM 1187 N N . LEU A 1 142 ? -29.047 16.922 -4.127 1.00 6.89 144 LEU A N 1
ATOM 1188 C CA . LEU A 1 142 ? -29.437 17.837 -3.063 1.00 7.23 144 LEU A CA 1
ATOM 1189 C C . LEU A 1 142 ? -28.502 19.041 -3.091 1.00 7.43 144 LEU A C 1
ATOM 1190 O O . LEU A 1 142 ? -27.382 18.957 -3.604 1.00 7.57 144 LEU A O 1
ATOM 1195 N N . TYR A 1 143 ? -28.966 20.147 -2.493 1.00 7.36 145 TYR A N 1
ATOM 1196 C CA . TYR A 1 143 ? -28.200 21.376 -2.476 1.00 7.24 145 TYR A CA 1
ATOM 1197 C C . TYR A 1 143 ? -27.926 21.769 -1.034 1.00 8.63 145 TYR A C 1
ATOM 1198 O O . TYR A 1 143 ? -28.673 22.542 -0.434 1.00 10.42 145 TYR A O 1
ATOM 1207 N N . PRO A 1 144 ? -26.856 21.246 -0.404 1.00 8.38 146 PRO A N 1
ATOM 1208 C CA . PRO A 1 144 ? -26.614 21.549 1.005 1.00 9.75 146 PRO A CA 1
ATOM 1209 C C . PRO A 1 144 ? -26.384 23.035 1.250 1.00 9.78 146 PRO A C 1
ATOM 1210 O O . PRO A 1 144 ? -26.648 23.500 2.358 1.00 11.86 146 PRO A O 1
ATOM 1214 N N . ASN A 1 145 ? -25.888 23.762 0.234 1.00 9.90 147 ASN A N 1
ATOM 1215 C CA . ASN A 1 145 ? -25.816 25.221 0.318 1.00 9.84 147 ASN A CA 1
ATOM 1216 C C . ASN A 1 145 ? -26.023 25.748 -1.099 1.00 9.43 147 ASN A C 1
ATOM 1217 O O . ASN A 1 145 ? -26.092 24.975 -2.042 1.00 9.56 147 ASN A O 1
ATOM 1222 N N . ASP A 1 146 ? -26.132 27.066 -1.220 1.00 9.68 148 ASP A N 1
ATOM 1223 C CA . ASP A 1 146 ? -26.566 27.655 -2.461 1.00 10.06 148 ASP A CA 1
ATOM 1224 C C . ASP A 1 146 ? -25.538 27.567 -3.594 1.00 10.17 148 ASP A C 1
ATOM 1225 O O . ASP A 1 146 ? -25.893 27.873 -4.735 1.00 10.36 148 ASP A O 1
ATOM 1230 N N A LYS A 1 147 ? -24.308 27.141 -3.303 0.50 8.63 149 LYS A N 1
ATOM 1231 N N B LYS A 1 147 ? -24.305 27.144 -3.300 0.50 8.62 149 LYS A N 1
ATOM 1232 C CA A LYS A 1 147 ? -23.285 27.017 -4.323 0.50 8.55 149 LYS A CA 1
ATOM 1233 C CA B LYS A 1 147 ? -23.273 27.022 -4.317 0.50 8.50 149 LYS A CA 1
ATOM 1234 C C A LYS A 1 147 ? -22.784 25.586 -4.479 0.50 8.32 149 LYS A C 1
ATOM 1235 C C B LYS A 1 147 ? -22.778 25.587 -4.473 0.50 8.31 149 LYS A C 1
ATOM 1236 O O A LYS A 1 147 ? -21.806 25.371 -5.189 0.50 8.57 149 LYS A O 1
ATOM 1237 O O B LYS A 1 147 ? -21.805 25.370 -5.189 0.50 8.57 149 LYS A O 1
ATOM 1248 N N . THR A 1 148 ? -23.453 24.613 -3.856 1.00 7.73 150 THR A N 1
ATOM 1249 C CA . THR A 1 148 ? -22.923 23.253 -3.830 1.00 7.53 150 THR A CA 1
ATOM 1250 C C . THR A 1 148 ? -24.040 22.248 -4.072 1.00 7.55 150 THR A C 1
ATOM 1251 O O . THR A 1 148 ? -25.022 22.236 -3.341 1.00 8.97 150 THR A O 1
ATOM 1255 N N . ILE A 1 149 ? -23.853 21.399 -5.081 1.00 6.93 151 ILE A N 1
ATOM 1256 C CA . ILE A 1 149 ? -24.699 20.216 -5.290 1.00 6.81 151 ILE A CA 1
ATOM 1257 C C . ILE A 1 149 ? -23.966 18.982 -4.776 1.00 6.87 151 ILE A C 1
ATOM 1258 O O . ILE A 1 149 ? -22.766 18.824 -5.067 1.00 9.27 151 ILE A O 1
ATOM 1263 N N . LEU A 1 150 ? -24.665 18.156 -4.005 1.00 6.77 152 LEU A N 1
ATOM 1264 C CA . LEU A 1 150 ? -24.199 16.819 -3.700 1.00 7.24 152 LEU A CA 1
ATOM 1265 C C . LEU A 1 150 ? -25.038 15.850 -4.527 1.00 6.88 152 LEU A C 1
ATOM 1266 O O . LEU A 1 150 ? -26.264 15.817 -4.360 1.00 8.49 152 LEU A O 1
ATOM 1271 N N . SER A 1 151 ? -24.371 15.067 -5.363 1.00 7.58 153 SER A N 1
ATOM 1272 C CA . SER A 1 151 ? -25.067 14.102 -6.247 1.00 8.34 153 SER A CA 1
ATOM 1273 C C . SER A 1 151 ? -24.547 12.705 -5.937 1.00 8.20 153 SER A C 1
ATOM 1274 O O . SER A 1 151 ? -23.344 12.501 -5.799 1.00 10.42 153 SER A O 1
ATOM 1277 N N . THR A 1 152 ? -25.468 11.750 -5.825 1.00 7.47 154 THR A N 1
ATOM 1278 C CA . THR A 1 152 ? -25.149 10.360 -5.519 1.00 7.40 154 THR A CA 1
ATOM 1279 C C . THR A 1 152 ? -25.866 9.433 -6.497 1.00 6.98 154 THR A C 1
ATOM 1280 O O . THR A 1 152 ? -27.018 9.697 -6.863 1.00 7.74 154 THR A O 1
ATOM 1284 N N . ALA A 1 153 ? -25.197 8.353 -6.867 1.00 6.88 155 ALA A N 1
ATOM 1285 C CA . ALA A 1 153 ? -25.794 7.299 -7.674 1.00 7.44 155 ALA A CA 1
ATOM 1286 C C . ALA A 1 153 ? -25.148 5.968 -7.316 1.00 6.82 155 ALA A C 1
ATOM 1287 O O . ALA A 1 153 ? -23.954 5.898 -7.046 1.00 7.51 155 ALA A O 1
ATOM 1289 N N . ASP A 1 154 ? -25.966 4.913 -7.380 1.00 7.23 156 ASP A N 1
ATOM 1290 C CA . ASP A 1 154 ? -25.496 3.546 -7.342 1.00 7.70 156 ASP A CA 1
ATOM 1291 C C . ASP A 1 154 ? -25.449 3.064 -8.784 1.00 7.38 156 ASP A C 1
ATOM 1292 O O . ASP A 1 154 ? -26.480 2.959 -9.437 1.00 8.70 156 ASP A O 1
ATOM 1297 N N . CYS A 1 155 ? -24.242 2.782 -9.279 1.00 7.54 157 CYS A N 1
ATOM 1298 C CA . CYS A 1 155 ? -24.016 2.489 -10.689 1.00 7.71 157 CYS A CA 1
ATOM 1299 C C . CYS A 1 155 ? -23.677 1.014 -10.867 1.00 7.84 157 CYS A C 1
ATOM 1300 O O . CYS A 1 155 ? -23.189 0.347 -9.951 1.00 8.44 157 CYS A O 1
ATOM 1303 N N . SER A 1 156 ? -23.925 0.513 -12.058 1.00 7.70 158 SER A N 1
ATOM 1304 C CA . SER A 1 156 ? -23.608 -0.886 -12.337 1.00 7.68 158 SER A CA 1
ATOM 1305 C C . SER A 1 156 ? -23.370 -1.082 -13.818 1.00 8.16 158 SER A C 1
ATOM 1306 O O . SER A 1 156 ? -24.039 -0.475 -14.660 1.00 9.20 158 SER A O 1
ATOM 1309 N N . TYR A 1 157 ? -22.441 -1.979 -14.105 1.00 8.45 159 TYR A N 1
ATOM 1310 C CA . TYR A 1 157 ? -22.183 -2.470 -15.455 1.00 8.77 159 TYR A CA 1
ATOM 1311 C C . TYR A 1 157 ? -22.601 -3.934 -15.532 1.00 9.00 159 TYR A C 1
ATOM 1312 O O . TYR A 1 157 ? -22.409 -4.687 -14.589 1.00 10.12 159 TYR A O 1
ATOM 1321 N N . THR A 1 158 ? -23.103 -4.338 -16.700 1.00 10.42 160 THR A N 1
ATOM 1322 C CA . THR A 1 158 ? -23.175 -5.739 -17.001 1.00 11.67 160 THR A CA 1
ATOM 1323 C C . THR A 1 158 ? -21.800 -6.237 -17.428 1.00 11.92 160 THR A C 1
ATOM 1324 O O . THR A 1 158 ? -20.947 -5.458 -17.873 1.00 12.38 160 THR A O 1
ATOM 1328 N N . THR A 1 159 ? -21.569 -7.543 -17.281 1.00 14.35 161 THR A N 1
ATOM 1329 C CA . THR A 1 159 ? -20.290 -8.154 -17.629 1.00 14.66 161 THR A CA 1
ATOM 1330 C C . THR A 1 159 ? -20.545 -9.451 -18.388 1.00 17.48 161 THR A C 1
ATOM 1331 O O . THR A 1 159 ? -21.661 -9.991 -18.428 1.00 19.80 161 THR A O 1
ATOM 1335 N N . THR A 1 160 ? -19.464 -9.968 -18.970 1.00 17.66 162 THR A N 1
ATOM 1336 C CA . THR A 1 160 ? -19.520 -11.231 -19.680 1.00 21.02 162 THR A CA 1
ATOM 1337 C C . THR A 1 160 ? -19.680 -12.396 -18.694 1.00 23.26 162 THR A C 1
ATOM 1338 O O . THR A 1 160 ? -20.129 -13.451 -19.074 1.00 40.89 162 THR A O 1
ATOM 1342 N N . ALA A 1 161 ? -19.309 -12.203 -17.426 1.00 26.56 163 ALA A N 1
ATOM 1343 C CA . ALA A 1 161 ? -19.407 -13.257 -16.411 1.00 30.69 163 ALA A CA 1
ATOM 1344 C C . ALA A 1 161 ? -20.855 -13.374 -15.909 1.00 33.20 163 ALA A C 1
ATOM 1345 O O . ALA A 1 161 ? -21.149 -14.217 -15.076 1.00 44.47 163 ALA A O 1
ATOM 1347 N N . GLY A 1 162 ? -21.747 -12.514 -16.418 1.00 29.73 164 GLY A N 1
ATOM 1348 C CA . GLY A 1 162 ? -23.166 -12.514 -16.065 1.00 32.25 164 GLY A CA 1
ATOM 1349 C C . GLY A 1 162 ? -23.465 -11.853 -14.721 1.00 33.17 164 GLY A C 1
ATOM 1350 O O . GLY A 1 162 ? -24.611 -11.750 -14.361 1.00 49.80 164 GLY A O 1
ATOM 1351 N N . LYS A 1 163 ? -22.446 -11.453 -13.965 1.00 24.59 165 LYS A N 1
ATOM 1352 C CA . LYS A 1 163 ? -22.649 -10.730 -12.718 1.00 18.14 165 LYS A CA 1
ATOM 1353 C C . LYS A 1 163 ? -22.353 -9.261 -12.987 1.00 16.60 165 LYS A C 1
ATOM 1354 O O . LYS A 1 163 ? -21.447 -8.913 -13.708 1.00 20.28 165 LYS A O 1
ATOM 1360 N N . ARG A 1 164 ? -23.100 -8.398 -12.344 1.00 13.23 166 ARG A N 1
ATOM 1361 C CA . ARG A 1 164 ? -22.896 -6.969 -12.493 1.00 11.81 166 ARG A CA 1
ATOM 1362 C C . ARG A 1 164 ? -21.663 -6.533 -11.712 1.00 12.57 166 ARG A C 1
ATOM 1363 O O . ARG A 1 164 ? -21.264 -7.133 -10.732 1.00 17.02 166 ARG A O 1
ATOM 1371 N N . TYR A 1 165 ? -21.116 -5.416 -12.164 1.00 9.79 167 TYR A N 1
ATOM 1372 C CA . TYR A 1 165 ? -19.947 -4.766 -11.539 1.00 9.32 167 TYR A CA 1
ATOM 1373 C C . TYR A 1 165 ? -20.437 -3.413 -11.029 1.00 8.64 167 TYR A C 1
ATOM 1374 O O . TYR A 1 165 ? -20.737 -2.512 -11.812 1.00 9.95 167 TYR A O 1
ATOM 1383 N N . GLN A 1 166 ? -20.525 -3.303 -9.694 1.00 9.22 168 GLN A N 1
ATOM 1384 C CA . GLN A 1 166 ? -21.224 -2.190 -9.048 1.00 10.35 168 GLN A CA 1
ATOM 1385 C C . GLN A 1 166 ? -20.242 -1.167 -8.498 1.00 9.53 168 GLN A C 1
ATOM 1386 O O . GLN A 1 166 ? -19.127 -1.488 -8.130 1.00 10.02 168 GLN A O 1
ATOM 1392 N N . SER A 1 167 ? -20.729 0.077 -8.426 1.00 8.60 169 SER A N 1
ATOM 1393 C CA . SER A 1 167 ? -19.963 1.161 -7.849 1.00 8.04 169 SER A CA 1
ATOM 1394 C C . SER A 1 167 ? -20.889 2.151 -7.167 1.00 7.86 169 SER A C 1
ATOM 1395 O O . SER A 1 167 ? -22.095 2.217 -7.442 1.00 8.90 169 SER A O 1
ATOM 1398 N N A LYS A 1 168 ? -20.295 2.932 -6.271 0.50 7.16 170 LYS A N 1
ATOM 1399 N N B LYS A 1 168 ? -20.294 2.932 -6.272 0.50 7.18 170 LYS A N 1
ATOM 1400 C CA A LYS A 1 168 ? -20.953 4.070 -5.636 0.50 7.91 170 LYS A CA 1
ATOM 1401 C CA B LYS A 1 168 ? -20.939 4.073 -5.629 0.50 8.00 170 LYS A CA 1
ATOM 1402 C C A LYS A 1 168 ? -20.286 5.326 -6.168 0.50 7.61 170 LYS A C 1
ATOM 1403 C C B LYS A 1 168 ? -20.285 5.328 -6.177 0.50 7.71 170 LYS A C 1
ATOM 1404 O O A LYS A 1 168 ? -19.070 5.488 -6.030 0.50 8.41 170 LYS A O 1
ATOM 1405 O O B LYS A 1 168 ? -19.071 5.493 -6.033 0.50 8.41 170 LYS A O 1
ATOM 1416 N N A MET A 1 169 ? -21.090 6.195 -6.783 0.50 7.63 171 MET A N 1
ATOM 1417 N N B MET A 1 169 ? -21.092 6.194 -6.795 0.50 7.79 171 MET A N 1
ATOM 1418 C CA A MET A 1 169 ? -20.569 7.420 -7.354 0.50 7.63 171 MET A CA 1
ATOM 1419 C CA B MET A 1 169 ? -20.581 7.423 -7.378 0.50 8.23 171 MET A CA 1
ATOM 1420 C C A MET A 1 169 ? -21.108 8.586 -6.532 0.50 7.60 171 MET A C 1
ATOM 1421 C C B MET A 1 169 ? -21.111 8.586 -6.546 0.50 7.66 171 MET A C 1
ATOM 1422 O O A MET A 1 169 ? -22.303 8.636 -6.231 0.50 8.83 171 MET A O 1
ATOM 1423 O O B MET A 1 169 ? -22.301 8.631 -6.225 0.50 8.88 171 MET A O 1
ATOM 1432 N N A ARG A 1 170 ? -20.215 9.498 -6.162 0.50 8.30 172 ARG A N 1
ATOM 1433 N N B ARG A 1 170 ? -20.225 9.518 -6.215 0.50 8.03 172 ARG A N 1
ATOM 1434 C CA A ARG A 1 170 ? -20.558 10.633 -5.351 0.50 8.53 172 ARG A CA 1
ATOM 1435 C CA B ARG A 1 170 ? -20.564 10.618 -5.366 0.50 7.85 172 ARG A CA 1
ATOM 1436 C C A ARG A 1 170 ? -19.801 11.826 -5.916 0.50 8.23 172 ARG A C 1
ATOM 1437 C C B ARG A 1 170 ? -19.789 11.826 -5.886 0.50 8.10 172 ARG A C 1
ATOM 1438 O O A ARG A 1 170 ? -18.638 11.705 -6.302 0.50 9.16 172 ARG A O 1
ATOM 1439 O O B ARG A 1 170 ? -18.631 11.704 -6.293 0.50 9.11 172 ARG A O 1
ATOM 1454 N N . GLU A 1 171 ? -20.416 13.003 -5.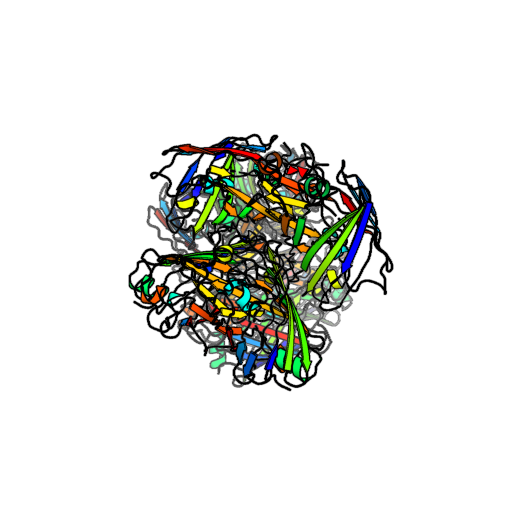856 1.00 7.41 173 GLU A N 1
ATOM 1455 C CA . GLU A 1 171 ? -19.706 14.190 -6.306 1.00 7.26 173 GLU A CA 1
ATOM 1456 C C . GLU A 1 171 ? -20.254 15.439 -5.671 1.00 6.85 173 GLU A C 1
ATOM 1457 O O . GLU A 1 171 ? -21.437 15.492 -5.288 1.00 7.07 173 GLU A O 1
ATOM 1463 N N . ASN A 1 172 ? -19.385 16.439 -5.584 1.00 7.10 174 ASN A N 1
ATOM 1464 C CA . ASN A 1 172 ? -19.840 17.786 -5.392 1.00 8.60 174 ASN A CA 1
ATOM 1465 C C . ASN A 1 172 ? -19.714 18.538 -6.722 1.00 9.78 174 ASN A C 1
ATOM 1466 O O . ASN A 1 172 ? -18.761 18.327 -7.506 1.00 14.93 174 ASN A O 1
ATOM 1471 N N . ASN A 1 173 ? -20.670 19.408 -6.966 1.00 7.86 175 ASN A N 1
ATOM 1472 C CA . ASN A 1 173 ? -20.578 20.377 -8.045 1.00 9.15 175 ASN A CA 1
ATOM 1473 C C . ASN A 1 173 ? -20.559 21.743 -7.367 1.00 8.56 175 ASN A C 1
ATOM 1474 O O . ASN A 1 173 ? -21.503 22.081 -6.673 1.00 8.69 175 ASN A O 1
ATOM 1479 N N . THR A 1 174 ? -19.475 22.489 -7.561 1.00 7.11 176 THR A N 1
ATOM 1480 C CA . THR A 1 174 ? -19.214 23.730 -6.838 1.00 7.39 176 THR A CA 1
ATOM 1481 C C . THR A 1 174 ? -19.318 24.902 -7.792 1.00 6.52 176 THR A C 1
ATOM 1482 O O . THR A 1 174 ? -18.622 24.930 -8.794 1.00 7.95 176 THR A O 1
ATOM 1486 N N . PHE A 1 175 ? -20.221 25.822 -7.470 1.00 7.16 177 PHE A N 1
ATOM 1487 C CA . PHE A 1 175 ? -20.574 26.940 -8.339 1.00 7.68 177 PHE A CA 1
ATOM 1488 C C . PHE A 1 175 ? -19.927 28.229 -7.827 1.00 8.01 177 PHE A C 1
ATOM 1489 O O . PHE A 1 175 ? -19.919 28.495 -6.632 1.00 9.21 177 PHE A O 1
ATOM 1497 N N . ALA A 1 176 ? -19.464 29.078 -8.746 1.00 8.53 178 ALA A N 1
ATOM 1498 C CA . ALA A 1 176 ? -18.888 30.367 -8.383 1.00 9.65 178 ALA A CA 1
ATOM 1499 C C . ALA A 1 176 ? -19.935 31.350 -7.872 1.00 10.35 178 ALA A C 1
ATOM 1500 O O . ALA A 1 176 ? -19.640 32.193 -7.037 1.00 12.97 178 ALA A O 1
ATOM 1502 N N A LYS A 1 177 ? -21.145 31.268 -8.440 0.50 10.45 179 LYS A N 1
ATOM 1503 N N B LYS A 1 177 ? -21.153 31.218 -8.392 0.50 10.50 179 LYS A N 1
ATOM 1504 C CA A LYS A 1 177 ? -22.287 32.106 -8.056 0.50 10.51 179 LYS A CA 1
ATOM 1505 C CA B LYS A 1 177 ? -22.268 32.083 -8.073 0.50 10.37 179 LYS A CA 1
ATOM 1506 C C A LYS A 1 177 ? -23.383 31.208 -7.492 0.50 9.46 179 LYS A C 1
ATOM 1507 C C B LYS A 1 177 ? -23.390 31.213 -7.507 0.50 9.51 179 LYS A C 1
ATOM 1508 O O A LYS A 1 177 ? -23.536 30.070 -7.938 0.50 9.79 179 LYS A O 1
ATOM 1509 O O B LYS A 1 177 ? -23.543 30.070 -7.941 0.50 9.78 179 LYS A O 1
ATOM 1520 N N . PRO A 1 178 ? -24.222 31.707 -6.559 1.00 9.25 180 PRO A N 1
ATOM 1521 C CA . PRO A 1 178 ? -25.357 30.918 -6.081 1.00 9.51 180 PRO A CA 1
ATOM 1522 C C . PRO A 1 178 ? -26.236 30.417 -7.228 1.00 9.71 180 PRO A C 1
ATOM 1523 O O . PRO A 1 178 ? -26.466 31.094 -8.234 1.00 9.97 180 PRO A O 1
ATOM 1527 N N . MET A 1 179 ? -26.740 29.204 -7.082 1.00 9.82 181 MET A N 1
ATOM 1528 C CA . MET A 1 179 ? -27.801 28.712 -7.940 1.00 9.99 181 MET A CA 1
ATOM 1529 C C . MET A 1 179 ? -29.089 29.499 -7.645 1.00 9.83 181 MET A C 1
ATOM 1530 O O . MET A 1 179 ? -29.330 29.915 -6.526 1.00 12.45 181 MET A O 1
ATOM 1535 N N . ALA A 1 180 ? -29.916 29.695 -8.665 1.00 10.13 182 ALA A N 1
ATOM 1536 C CA . ALA A 1 180 ? -31.099 30.500 -8.551 1.00 11.04 182 ALA A CA 1
ATOM 1537 C C . ALA A 1 180 ? -32.128 29.836 -7.637 1.00 11.37 182 ALA A C 1
ATOM 1538 O O . ALA A 1 180 ? -32.181 28.606 -7.490 1.00 11.20 182 ALA A O 1
ATOM 1540 N N . ALA A 1 181 ? -33.009 30.651 -7.079 1.00 12.82 183 ALA A N 1
ATOM 1541 C CA . ALA A 1 181 ? -34.082 30.163 -6.203 1.00 14.37 183 ALA A CA 1
ATOM 1542 C C . ALA A 1 181 ? -34.951 29.093 -6.886 1.00 14.48 183 ALA A C 1
ATOM 1543 O O . ALA A 1 181 ? -35.349 28.121 -6.236 1.00 16.44 183 ALA A O 1
ATOM 1545 N N . ASP A 1 182 ? -35.215 29.217 -8.183 1.00 15.38 184 ASP A N 1
ATOM 1546 C CA . ASP A 1 182 ? -36.071 28.217 -8.859 1.00 16.95 184 ASP A CA 1
ATOM 1547 C C . ASP A 1 182 ? -35.389 26.838 -8.947 1.00 15.94 184 ASP A C 1
ATOM 1548 O O . ASP A 1 182 ? -36.031 25.803 -9.171 1.00 19.73 184 ASP A O 1
ATOM 1553 N N . ILE A 1 183 ? -34.093 26.802 -8.741 1.00 12.44 185 ILE A N 1
ATOM 1554 C CA . ILE A 1 183 ? -33.370 25.542 -8.595 1.00 13.30 185 ILE A CA 1
ATOM 1555 C C . ILE A 1 183 ? -33.438 25.068 -7.141 1.00 12.05 185 ILE A C 1
ATOM 1556 O O . ILE A 1 183 ? -33.847 23.948 -6.878 1.00 12.01 185 ILE A O 1
ATOM 1561 N N . LEU A 1 184 ? -33.060 25.938 -6.214 1.00 10.69 186 LEU A N 1
ATOM 1562 C CA . LEU A 1 184 ? -32.929 25.559 -4.815 1.00 11.47 186 LEU A CA 1
ATOM 1563 C C . LEU A 1 184 ? -34.258 25.108 -4.224 1.00 13.17 186 LEU A C 1
ATOM 1564 O O . LEU A 1 184 ? -34.247 24.323 -3.290 1.00 14.02 186 LEU A O 1
ATOM 1569 N N . GLN A 1 185 ? -35.365 25.616 -4.758 1.00 13.11 187 GLN A N 1
ATOM 1570 C CA . GLN A 1 185 ? -36.693 25.323 -4.216 1.00 15.27 187 GLN A CA 1
ATOM 1571 C C . GLN A 1 185 ? -37.179 23.909 -4.493 1.00 14.80 187 GLN A C 1
ATOM 1572 O O . GLN A 1 185 ? -38.193 23.531 -3.887 1.00 18.87 187 GLN A O 1
ATOM 1578 N N . LYS A 1 186 ? -36.521 23.199 -5.415 1.00 12.00 188 LYS A N 1
ATOM 1579 C CA . LYS A 1 186 ? -37.019 21.940 -5.873 1.00 14.13 188 LYS A CA 1
ATOM 1580 C C . LYS A 1 186 ? -35.993 20.851 -5.551 1.00 12.27 188 LYS A C 1
ATOM 1581 O O . LYS A 1 186 ? -35.092 20.577 -6.344 1.00 13.29 188 LYS A O 1
ATOM 1587 N N . GLN A 1 187 ? -36.177 20.188 -4.408 1.00 10.24 189 GLN A N 1
ATOM 1588 C CA . GLN A 1 187 ? -35.285 19.157 -3.946 1.00 9.75 189 GLN A CA 1
ATOM 1589 C C . GLN A 1 187 ? -36.131 18.019 -3.367 1.00 9.53 189 GLN A C 1
ATOM 1590 O O . GLN A 1 187 ? -37.174 18.269 -2.796 1.00 11.76 189 GLN A O 1
ATOM 1596 N N . PRO A 1 188 ? -35.649 16.780 -3.472 1.00 7.98 190 PRO A N 1
ATOM 1597 C CA . PRO A 1 188 ? -34.533 16.369 -4.299 1.00 7.77 190 PRO A CA 1
ATOM 1598 C C . PRO A 1 188 ? -34.849 16.517 -5.785 1.00 7.95 190 PRO A C 1
ATOM 1599 O O . PRO A 1 188 ? -36.005 16.488 -6.193 1.00 8.92 190 PRO A O 1
ATOM 1603 N N . MET A 1 189 ? -33.796 16.668 -6.596 1.00 7.58 191 MET A N 1
ATOM 1604 C CA . MET A 1 189 ? -33.909 16.592 -8.052 1.00 6.81 191 MET A CA 1
ATOM 1605 C C . MET A 1 189 ? -33.231 15.307 -8.506 1.00 6.86 191 MET A C 1
ATOM 1606 O O . MET A 1 189 ? -32.085 15.051 -8.108 1.00 8.24 191 MET A O 1
ATOM 1611 N N . PHE A 1 190 ? -33.916 14.504 -9.305 1.00 6.78 192 PHE A N 1
ATOM 1612 C CA . PHE A 1 190 ? -33.342 13.271 -9.819 1.00 6.75 192 PHE A CA 1
ATOM 1613 C C . PHE A 1 190 ? -32.951 13.457 -11.282 1.00 6.92 192 PHE A C 1
ATOM 1614 O O . PHE A 1 190 ? -33.532 14.277 -11.981 1.00 8.03 192 PHE A O 1
ATOM 1622 N N . VAL A 1 191 ? -31.987 12.654 -11.733 1.00 6.88 193 VAL A N 1
ATOM 1623 C CA . VAL A 1 191 ? -31.644 12.665 -13.144 1.00 6.82 193 VAL A CA 1
ATOM 1624 C C . VAL A 1 191 ? -31.494 11.241 -13.643 1.00 6.91 193 VAL A C 1
ATOM 1625 O O . VAL A 1 191 ? -30.705 10.461 -13.085 1.00 7.18 193 VAL A O 1
ATOM 1629 N N . PHE A 1 192 ? -32.279 10.888 -14.663 1.00 7.12 194 PHE A N 1
ATOM 1630 C CA . PHE A 1 192 ? -32.186 9.581 -15.309 1.00 7.02 194 PHE A CA 1
ATOM 1631 C C . PHE A 1 192 ? -31.156 9.668 -16.432 1.00 7.57 194 PHE A C 1
ATOM 1632 O O . PHE A 1 192 ? -31.252 10.614 -17.244 1.00 8.77 194 PHE A O 1
ATOM 1640 N N . ARG A 1 193 ? -30.261 8.686 -16.542 1.00 7.46 195 ARG A N 1
ATOM 1641 C CA . ARG A 1 193 ? -29.291 8.708 -17.617 1.00 8.32 195 ARG A CA 1
ATOM 1642 C C . ARG A 1 193 ? -29.177 7.342 -18.278 1.00 8.35 195 ARG A C 1
ATOM 1643 O O . ARG A 1 193 ? -29.143 6.300 -17.643 1.00 9.32 195 ARG A O 1
ATOM 1651 N N . LYS A 1 194 ? -29.083 7.391 -19.609 1.00 8.49 196 LYS A N 1
ATOM 1652 C CA . LYS A 1 194 ? -28.790 6.252 -20.484 1.00 8.83 196 LYS A CA 1
ATOM 1653 C C . LYS A 1 194 ? -27.481 6.569 -21.201 1.00 8.78 196 LYS A C 1
ATOM 1654 O O . LYS A 1 194 ? -27.321 7.680 -21.726 1.00 9.86 196 LYS A O 1
ATOM 1660 N N A SER A 1 195 ? -26.618 5.561 -21.337 0.50 9.65 197 SER A N 1
ATOM 1661 N N B SER A 1 195 ? -26.612 5.563 -21.321 0.50 9.59 197 SER A N 1
ATOM 1662 C CA A SER A 1 195 ? -25.356 5.722 -22.006 0.50 10.78 197 SER A CA 1
ATOM 1663 C CA B SER A 1 195 ? -25.330 5.723 -21.948 0.50 10.46 197 SER A CA 1
ATOM 1664 C C A SER A 1 195 ? -25.187 4.593 -23.026 0.50 12.00 197 SER A C 1
ATOM 1665 C C B SER A 1 195 ? -25.151 4.597 -22.977 0.50 11.94 197 SER A C 1
ATOM 1666 O O A SER A 1 195 ? -25.571 3.454 -22.771 0.50 14.24 197 SER A O 1
ATOM 1667 O O B SER A 1 195 ? -25.569 3.460 -22.753 0.50 14.14 197 SER A O 1
ATOM 1672 N N A GLU A 1 196 ? -24.545 4.918 -24.150 0.50 11.09 198 GLU A N 1
ATOM 1673 N N B GLU A 1 196 ? -24.492 4.920 -24.092 0.50 11.30 198 GLU A N 1
ATOM 1674 C CA A GLU A 1 196 ? -24.185 3.945 -25.184 0.50 11.74 198 GLU A CA 1
ATOM 1675 C CA B GLU A 1 196 ? -24.173 3.962 -25.147 0.50 11.66 198 GLU A CA 1
ATOM 1676 C C A GLU A 1 196 ? -22.717 4.165 -25.545 0.50 12.01 198 GLU A C 1
ATOM 1677 C C B GLU A 1 196 ? -22.713 4.169 -25.545 0.50 12.12 198 GLU A C 1
ATOM 1678 O O A GLU A 1 196 ? -22.308 5.303 -25.763 0.50 13.87 198 GLU A O 1
ATOM 1679 O O B GLU A 1 196 ? -22.302 5.304 -25.772 0.50 13.86 198 GLU A O 1
ATOM 1690 N N . LEU A 1 197 ? -21.934 3.087 -25.610 1.00 12.27 199 LEU A N 1
ATOM 1691 C CA . LEU A 1 197 ? -20.535 3.182 -25.982 1.00 12.41 199 LEU A CA 1
ATOM 1692 C C . LEU A 1 197 ? -20.193 2.088 -26.983 1.00 14.88 199 LEU A C 1
ATOM 1693 O O . LEU A 1 197 ? -20.544 0.935 -26.776 1.00 19.11 199 LEU A O 1
ATOM 1698 N N . GLN A 1 198 ? -19.475 2.497 -28.030 1.00 15.19 200 GLN A N 1
ATOM 1699 C CA . GLN A 1 198 ? -18.880 1.590 -28.994 1.00 16.87 200 GLN A CA 1
ATOM 1700 C C . GLN A 1 198 ? -17.387 1.897 -28.984 1.00 15.87 200 GLN A C 1
ATOM 1701 O O . GLN A 1 198 ? -17.027 3.074 -28.964 1.00 16.97 200 GLN A O 1
ATOM 1707 N N . HIS A 1 199 ? -16.518 0.882 -29.042 1.00 17.64 201 HIS A N 1
ATOM 1708 C CA . HIS A 1 199 ? -15.115 1.158 -29.048 1.00 18.98 201 HIS A CA 1
ATOM 1709 C C . HIS A 1 199 ? -14.330 0.120 -29.843 1.00 21.74 201 HIS A C 1
ATOM 1710 O O . HIS A 1 199 ? -14.749 -1.023 -29.972 1.00 23.13 201 HIS A O 1
ATOM 1717 N N . SER A 1 200 ? -13.148 0.550 -30.293 1.00 25.96 202 SER A N 1
ATOM 1718 C CA . SER A 1 200 ? -12.150 -0.262 -30.989 1.00 27.64 202 SER A CA 1
ATOM 1719 C C . SER A 1 200 ? -10.831 -0.136 -30.225 1.00 28.78 202 SER A C 1
ATOM 1720 O O . SER A 1 200 ? -10.805 0.400 -29.130 1.00 31.98 202 SER A O 1
ATOM 1723 N N . LYS A 1 201 ? -9.717 -0.551 -30.832 1.00 31.00 203 LYS A N 1
ATOM 1724 C CA . LYS A 1 201 ? -8.429 -0.446 -30.136 1.00 34.67 203 LYS A CA 1
ATOM 1725 C C . LYS A 1 201 ? -7.948 1.011 -30.122 1.00 35.55 203 LYS A C 1
ATOM 1726 O O . LYS A 1 201 ? -7.229 1.404 -29.197 1.00 46.39 203 LYS A O 1
ATOM 1732 N N . THR A 1 202 ? -8.394 1.830 -31.082 1.00 36.36 204 THR A N 1
ATOM 1733 C CA . THR A 1 202 ? -7.829 3.176 -31.221 1.00 39.94 204 THR A CA 1
ATOM 1734 C C . THR A 1 202 ? -8.799 4.306 -30.837 1.00 35.93 204 THR A C 1
ATOM 1735 O O . THR A 1 202 ? -8.318 5.427 -30.568 1.00 34.81 204 THR A O 1
ATOM 1739 N N . GLU A 1 203 ? -10.112 4.032 -30.760 1.00 26.34 205 GLU A N 1
ATOM 1740 C CA . GLU A 1 203 ? -11.099 5.080 -30.642 1.00 21.83 205 GLU A CA 1
ATOM 1741 C C . GLU A 1 203 ? -12.440 4.576 -30.083 1.00 18.11 205 GLU A C 1
ATOM 1742 O O . GLU A 1 203 ? -12.679 3.380 -29.955 1.00 20.78 205 GLU A O 1
ATOM 1748 N N . LEU A 1 204 ? -13.316 5.538 -29.762 1.00 16.22 206 LEU A N 1
ATOM 1749 C CA . LEU A 1 204 ? -14.654 5.223 -29.286 1.00 15.04 206 LEU A CA 1
ATOM 1750 C C . LEU A 1 204 ? -15.663 6.272 -29.744 1.00 14.34 206 LEU A C 1
ATOM 1751 O O . LEU A 1 204 ? -15.300 7.385 -30.084 1.00 15.27 206 LEU A O 1
ATOM 1756 N N . THR A 1 205 ? -16.939 5.868 -29.724 1.00 13.05 207 THR A N 1
ATOM 1757 C CA . THR A 1 205 ? -18.074 6.730 -29.945 1.00 13.89 207 THR A CA 1
ATOM 1758 C C . THR A 1 205 ? -19.026 6.535 -28.757 1.00 14.48 207 THR A C 1
ATOM 1759 O O . THR A 1 205 ? -19.310 5.410 -28.353 1.00 16.57 207 THR A O 1
ATOM 1763 N N . PHE A 1 206 ? -19.478 7.652 -28.204 1.00 11.51 208 PHE A N 1
ATOM 1764 C CA . PHE A 1 206 ? -20.254 7.688 -26.980 1.00 10.47 208 PHE A CA 1
ATOM 1765 C C . PHE A 1 206 ? -21.509 8.522 -27.177 1.00 10.11 208 PHE A C 1
ATOM 1766 O O . PHE A 1 206 ? -21.455 9.576 -27.832 1.00 11.52 208 PHE A O 1
ATOM 1774 N N . LYS A 1 207 ? -22.624 8.055 -26.620 1.00 9.91 209 LYS A N 1
ATOM 1775 C CA . LYS A 1 207 ? -23.863 8.829 -26.577 1.00 9.74 209 LYS A CA 1
ATOM 1776 C C . LYS A 1 207 ? -24.427 8.792 -25.150 1.00 10.79 209 LYS A C 1
ATOM 1777 O O . LYS A 1 207 ? -24.365 7.745 -24.486 1.00 10.94 209 LYS A O 1
ATOM 1783 N N . GLU A 1 208 ? -25.043 9.894 -24.730 1.00 9.83 210 GLU A N 1
ATOM 1784 C CA . GLU A 1 208 ? -25.724 9.935 -23.451 1.00 8.91 210 GLU A CA 1
ATOM 1785 C C . GLU A 1 208 ? -27.024 10.694 -23.622 1.00 9.08 210 GLU A C 1
ATOM 1786 O O . GLU A 1 208 ? -27.065 11.695 -24.353 1.00 10.00 210 GLU A O 1
ATOM 1792 N N . TRP A 1 209 ? -28.047 10.227 -22.913 1.00 8.45 211 TRP A N 1
ATOM 1793 C CA . TRP A 1 209 ? -29.329 10.905 -22.784 1.00 9.09 211 TRP A CA 1
ATOM 1794 C C . TRP A 1 209 ? -29.575 11.105 -21.299 1.00 8.52 211 TRP A C 1
ATOM 1795 O O . TRP A 1 209 ? -29.411 10.164 -20.508 1.00 10.26 211 TRP A O 1
ATOM 1806 N N . GLN A 1 210 ? -29.976 12.312 -20.922 1.00 8.83 212 GLN A N 1
ATOM 1807 C CA . GLN A 1 210 ? -30.187 12.670 -19.536 1.00 9.43 212 GLN A CA 1
ATOM 1808 C C . GLN A 1 210 ? -31.529 13.384 -19.406 1.00 8.65 212 GLN A C 1
ATOM 1809 O O . GLN A 1 210 ? -31.859 14.227 -20.241 1.00 10.95 212 GLN A O 1
ATOM 1815 N N A LYS A 1 211 ? -32.269 13.071 -18.337 0.50 8.05 213 LYS A N 1
ATOM 1816 N N B LYS A 1 211 ? -32.263 13.084 -18.330 0.50 8.07 213 LYS A N 1
ATOM 1817 C CA A LYS A 1 211 ? -33.558 13.710 -18.089 0.50 8.34 213 LYS A CA 1
ATOM 1818 C CA B LYS A 1 211 ? -33.563 13.708 -18.091 0.50 8.43 213 LYS A CA 1
ATOM 1819 C C A LYS A 1 211 ? -33.740 13.951 -16.590 0.50 8.04 213 LYS A C 1
ATOM 1820 C C B LYS A 1 211 ? -33.745 13.951 -16.592 0.50 8.07 213 LYS A C 1
ATOM 1821 O O A LYS A 1 211 ? -33.740 13.006 -15.794 0.50 8.39 213 LYS A O 1
ATOM 1822 O O B LYS A 1 211 ? -33.741 13.007 -15.795 0.50 8.41 213 LYS A O 1
ATOM 1833 N N . ALA A 1 212 ? -33.913 15.218 -16.225 1.00 8.18 214 ALA A N 1
ATOM 1834 C CA . ALA A 1 212 ? -34.185 15.610 -14.848 1.00 8.58 214 ALA A CA 1
ATOM 1835 C C . ALA A 1 212 ? -35.662 15.404 -14.532 1.00 8.97 214 ALA A C 1
ATOM 1836 O O . ALA A 1 212 ? -36.526 15.673 -15.354 1.00 10.67 214 ALA A O 1
ATOM 1838 N N . PHE A 1 213 ? -35.929 14.979 -13.301 1.00 8.73 215 PHE A N 1
ATOM 1839 C CA . PHE A 1 213 ? -37.291 14.789 -12.853 1.00 8.52 215 PHE A CA 1
ATOM 1840 C C . PHE A 1 213 ? -37.390 14.959 -11.347 1.00 8.55 215 PHE A C 1
ATOM 1841 O O . PHE A 1 213 ? -36.510 14.499 -10.603 1.00 8.28 215 PHE A O 1
ATOM 1849 N N . THR A 1 214 ? -38.517 15.535 -10.890 1.00 9.67 216 THR A N 1
ATOM 1850 C CA . THR A 1 214 ? -38.834 15.583 -9.479 1.00 9.74 216 THR A CA 1
ATOM 1851 C C . THR A 1 214 ? -39.850 14.525 -9.073 1.00 9.24 216 THR A C 1
ATOM 1852 O O . THR A 1 214 ? -40.048 14.297 -7.898 1.00 10.60 216 THR A O 1
ATOM 1856 N N . ASP A 1 215 ? -40.494 13.908 -10.059 1.00 9.97 217 ASP A N 1
ATOM 1857 C CA . ASP A 1 215 ? -41.632 13.008 -9.854 1.00 11.51 217 ASP A CA 1
ATOM 1858 C C . ASP A 1 215 ? -41.759 12.130 -11.103 1.00 12.07 217 ASP A C 1
ATOM 1859 O O . ASP A 1 215 ? -41.294 12.516 -12.182 1.00 12.65 217 ASP A O 1
ATOM 1864 N N . VAL A 1 216 ? -42.414 10.986 -10.968 1.00 12.34 218 VAL A N 1
ATOM 1865 C CA . VAL A 1 216 ? -42.823 10.118 -12.089 1.00 13.68 218 VAL A CA 1
ATOM 1866 C C . VAL A 1 216 ? -44.342 9.850 -12.059 1.00 18.51 218 VAL A C 1
ATOM 1867 O O . VAL A 1 216 ? -44.815 9.130 -12.901 1.00 20.09 218 VAL A O 1
ATOM 1871 N N . MET A 1 217 ? -45.050 10.314 -11.026 1.00 18.26 219 MET A N 1
ATOM 1872 C CA . MET A 1 217 ? -46.485 10.004 -10.776 1.00 19.11 219 MET A CA 1
ATOM 1873 C C . MET A 1 217 ? -47.421 11.045 -11.398 1.00 27.01 219 MET A C 1
ATOM 1874 O O . MET A 1 217 ? -46.987 12.170 -11.718 1.00 32.12 219 MET A O 1
ATOM 1879 N N . PRO B 1 2 ? 19.135 5.512 -1.116 1.00 13.35 2 PRO B N 1
ATOM 1880 C CA . PRO B 1 2 ? 19.356 5.889 0.277 1.00 12.96 2 PRO B CA 1
ATOM 1881 C C . PRO B 1 2 ? 18.042 5.983 1.053 1.00 13.02 2 PRO B C 1
ATOM 1882 O O . PRO B 1 2 ? 16.997 6.116 0.419 1.00 14.60 2 PRO B O 1
ATOM 1886 N N . LEU B 1 3 ? 18.150 5.949 2.379 1.00 14.14 3 LEU B N 1
ATOM 1887 C CA . LEU B 1 3 ? 17.055 6.361 3.273 1.00 14.66 3 LEU B CA 1
ATOM 1888 C C . LEU B 1 3 ? 16.944 7.881 3.276 1.00 12.71 3 LEU B C 1
ATOM 1889 O O . LEU B 1 3 ? 17.932 8.592 3.102 1.00 14.29 3 LEU B O 1
ATOM 1894 N N . PRO B 1 4 ? 15.741 8.426 3.511 1.00 12.00 4 PRO B N 1
ATOM 1895 C CA . PRO B 1 4 ? 15.592 9.872 3.524 1.00 12.44 4 PRO B CA 1
ATOM 1896 C C . PRO B 1 4 ? 16.064 10.529 4.818 1.00 12.16 4 PRO B C 1
ATOM 1897 O O . PRO B 1 4 ? 15.963 9.921 5.887 1.00 12.56 4 PRO B O 1
ATOM 1901 N N . LYS B 1 5 ? 16.509 11.778 4.692 1.00 12.10 5 LYS B N 1
ATOM 1902 C CA . LYS B 1 5 ? 16.835 12.603 5.845 1.00 12.86 5 LYS B CA 1
ATOM 1903 C C . LYS B 1 5 ? 16.151 13.959 5.805 1.00 11.91 5 LYS B C 1
ATOM 1904 O O . LYS B 1 5 ? 15.994 14.600 6.858 1.00 12.07 5 LYS B O 1
ATOM 1910 N N . THR B 1 6 ? 15.862 14.450 4.606 1.00 11.78 6 THR B N 1
ATOM 1911 C CA . THR B 1 6 ? 15.213 15.748 4.448 1.00 11.53 6 THR B CA 1
ATOM 1912 C C . THR B 1 6 ? 14.127 15.628 3.383 1.00 11.19 6 THR B C 1
ATOM 1913 O O . THR B 1 6 ? 14.168 14.739 2.536 1.00 11.24 6 THR B O 1
ATOM 1917 N N . HIS B 1 7 ? 13.219 16.604 3.380 1.00 10.97 7 HIS B N 1
ATOM 1918 C CA . HIS B 1 7 ? 12.149 16.584 2.410 1.00 10.42 7 HIS B CA 1
ATOM 1919 C C . HIS B 1 7 ? 11.617 17.986 2.162 1.00 10.78 7 HIS B C 1
ATOM 1920 O O . HIS B 1 7 ? 11.764 18.896 2.986 1.00 12.22 7 HIS B O 1
ATOM 1927 N N . GLU B 1 8 ? 11.010 18.148 0.988 1.00 11.11 8 GLU B N 1
ATOM 1928 C CA . GLU B 1 8 ? 10.262 19.337 0.708 1.00 11.80 8 GLU B CA 1
ATOM 1929 C C . GLU B 1 8 ? 8.867 18.945 0.259 1.00 10.76 8 GLU B C 1
ATOM 1930 O O . GLU B 1 8 ? 8.657 17.844 -0.278 1.00 10.41 8 GLU B O 1
ATOM 1936 N N A LEU B 1 9 ? 7.934 19.878 0.461 0.50 10.78 9 LEU B N 1
ATOM 1937 N N B LEU B 1 9 ? 7.941 19.885 0.450 0.50 10.74 9 LEU B N 1
ATOM 1938 C CA A LEU B 1 9 ? 6.541 19.673 0.139 0.50 10.89 9 LEU B CA 1
ATOM 1939 C CA B LEU B 1 9 ? 6.543 19.688 0.162 0.50 10.83 9 LEU B CA 1
ATOM 1940 C C A LEU B 1 9 ? 6.060 20.792 -0.769 0.50 10.29 9 LEU B C 1
ATOM 1941 C C B LEU B 1 9 ? 6.055 20.794 -0.762 0.50 10.30 9 LEU B C 1
ATOM 1942 O O A LEU B 1 9 ? 6.346 21.960 -0.526 0.50 11.06 9 LEU B O 1
ATOM 1943 O O B LEU B 1 9 ? 6.344 21.960 -0.527 0.50 11.05 9 LEU B O 1
ATOM 1952 N N . HIS B 1 10 ? 5.265 20.398 -1.764 1.00 10.20 10 HIS B N 1
ATOM 1953 C CA . HIS B 1 10 ? 4.488 21.291 -2.570 1.00 10.44 10 HIS B CA 1
ATOM 1954 C C . HIS B 1 10 ? 3.079 20.715 -2.607 1.00 9.43 10 HIS B C 1
ATOM 1955 O O . HIS B 1 10 ? 2.901 19.652 -3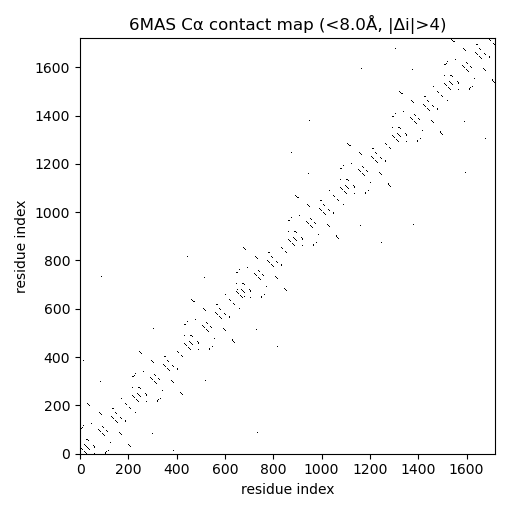.186 1.00 10.89 10 HIS B O 1
ATOM 1962 N N . ILE B 1 11 ? 2.127 21.402 -1.965 1.00 9.80 11 ILE B N 1
ATOM 1963 C CA . ILE B 1 11 ? 0.712 21.000 -2.024 1.00 10.85 11 ILE B CA 1
ATOM 1964 C C . ILE B 1 11 ? -0.003 22.027 -2.874 1.00 12.06 11 ILE B C 1
ATOM 1965 O O . ILE B 1 11 ? 0.173 23.231 -2.641 1.00 13.75 11 ILE B O 1
ATOM 1970 N N . PHE B 1 12 ? -0.793 21.548 -3.836 1.00 13.15 12 PHE B N 1
ATOM 1971 C CA . PHE B 1 12 ? -1.547 22.425 -4.692 1.00 15.03 12 PHE B CA 1
ATOM 1972 C C . PHE B 1 12 ? -2.921 21.781 -4.905 1.00 14.38 12 PHE B C 1
ATOM 1973 O O . PHE B 1 12 ? -3.082 20.567 -4.807 1.00 15.66 12 PHE B O 1
ATOM 1981 N N . GLY B 1 13 ? -3.899 22.625 -5.200 1.00 11.90 13 GLY B N 1
ATOM 1982 C CA . GLY B 1 13 ? -5.238 22.145 -5.439 1.00 11.61 13 GLY B CA 1
ATOM 1983 C C . GLY B 1 13 ? -6.221 23.212 -5.026 1.00 11.05 13 GLY B C 1
ATOM 1984 O O . GLY B 1 13 ? -6.014 24.394 -5.349 1.00 12.86 13 GLY B O 1
ATOM 1985 N N . SER B 1 14 ? -7.299 22.788 -4.376 1.00 10.06 14 SER B N 1
ATOM 1986 C CA . SER B 1 14 ? -8.345 23.740 -4.048 1.00 10.04 14 SER B CA 1
ATOM 1987 C C . SER B 1 14 ? -9.178 23.189 -2.902 1.00 10.31 14 SER B C 1
ATOM 1988 O O . SER B 1 14 ? -9.268 21.970 -2.757 1.00 10.31 14 SER B O 1
ATOM 1991 N N . PHE B 1 15 ? -9.810 24.091 -2.147 1.00 10.31 15 PHE B N 1
ATOM 1992 C CA . PHE B 1 15 ? -10.786 23.740 -1.134 1.00 10.48 15 PHE B CA 1
ATOM 1993 C C . PHE B 1 15 ? -12.046 24.546 -1.417 1.00 9.50 15 PHE B C 1
ATOM 1994 O O . PHE B 1 15 ? -11.990 25.779 -1.492 1.00 10.56 15 PHE B O 1
ATOM 2002 N N . ASN B 1 16 ? -13.161 23.851 -1.611 1.00 9.21 16 ASN B N 1
ATOM 2003 C CA . ASN B 1 16 ? -14.445 24.493 -1.891 1.00 9.40 16 ASN B CA 1
ATOM 2004 C C . ASN B 1 16 ? -14.307 25.409 -3.115 1.00 9.83 16 ASN B C 1
ATOM 2005 O O . ASN B 1 16 ? -14.872 26.479 -3.154 1.00 10.81 16 ASN B O 1
ATOM 2010 N N . GLY B 1 17 ? -13.548 24.970 -4.127 1.00 10.34 17 GLY B N 1
ATOM 2011 C CA . GLY B 1 17 ? -13.435 25.720 -5.387 1.00 12.03 17 GLY B CA 1
ATOM 2012 C C . GLY B 1 17 ? -12.383 26.806 -5.380 1.00 12.66 17 GLY B C 1
ATOM 2013 O O . GLY B 1 17 ? -12.160 27.409 -6.413 1.00 16.90 17 GLY B O 1
ATOM 2014 N N . VAL B 1 18 ? -11.741 27.064 -4.234 1.00 10.16 18 VAL B N 1
ATOM 2015 C CA . VAL B 1 18 ? -10.783 28.156 -4.135 1.00 12.08 18 VAL B CA 1
ATOM 2016 C C . VAL B 1 18 ? -9.364 27.571 -4.156 1.00 11.33 18 VAL B C 1
ATOM 2017 O O . VAL B 1 18 ? -8.998 26.757 -3.288 1.00 12.48 18 VAL B O 1
ATOM 2021 N N . GLU B 1 19 ? -8.568 28.002 -5.113 1.00 12.48 19 GLU B N 1
ATOM 2022 C CA . GLU B 1 19 ? -7.217 27.494 -5.291 1.00 13.46 19 GLU B CA 1
ATOM 2023 C C . GLU B 1 19 ? -6.365 27.732 -4.047 1.00 13.25 19 GLU B C 1
ATOM 2024 O O . GLU B 1 19 ? -6.505 28.727 -3.304 1.00 14.15 19 GLU B O 1
ATOM 2030 N N A PHE B 1 20 ? -5.519 26.760 -3.716 0.50 12.49 20 PHE B N 1
ATOM 2031 N N B PHE B 1 20 ? -5.453 26.775 -3.873 0.50 12.26 20 PHE B N 1
ATOM 2032 C CA A PHE B 1 20 ? -4.471 27.051 -2.721 0.50 12.68 20 PHE B CA 1
ATOM 2033 C CA B PHE B 1 20 ? -4.587 26.643 -2.722 0.50 12.50 20 PHE B CA 1
ATOM 2034 C C A PHE B 1 20 ? -3.181 26.373 -3.175 0.50 12.47 20 PHE B C 1
ATOM 2035 C C B PHE B 1 20 ? -3.168 26.297 -3.193 0.50 12.14 20 PHE B C 1
ATOM 2036 O O A PHE B 1 20 ? -3.139 25.444 -3.995 0.50 12.67 20 PHE B O 1
ATOM 2037 O O B PHE B 1 20 ? -3.040 25.423 -4.050 0.50 12.75 20 PHE B O 1
ATOM 2052 N N . ASP B 1 21 ? -2.116 26.891 -2.592 1.00 12.67 21 ASP B N 1
ATOM 2053 C CA . ASP B 1 21 ? -0.771 26.467 -2.904 1.00 11.64 21 ASP B CA 1
ATOM 2054 C C . ASP B 1 21 ? 0.077 26.674 -1.672 1.00 12.67 21 ASP B C 1
ATOM 2055 O O . ASP B 1 21 ? 0.063 27.775 -1.113 1.00 15.23 21 ASP B O 1
ATOM 2060 N N . MET B 1 22 ? 0.827 25.643 -1.272 1.00 10.99 22 MET B N 1
ATOM 2061 C CA . MET B 1 22 ? 1.694 25.777 -0.111 1.00 12.21 22 MET B CA 1
ATOM 2062 C C . MET B 1 22 ? 2.994 25.022 -0.373 1.00 12.02 22 MET B C 1
ATOM 2063 O O . MET B 1 22 ? 2.985 23.964 -1.009 1.00 12.01 22 MET B O 1
ATOM 2068 N N . VAL B 1 23 ? 4.091 25.549 0.163 1.00 11.31 23 VAL B N 1
ATOM 2069 C CA . VAL B 1 23 ? 5.372 24.862 0.103 1.00 11.37 23 VAL B CA 1
ATOM 2070 C C . VAL B 1 23 ? 5.934 24.811 1.517 1.00 11.35 23 VAL B C 1
ATOM 2071 O O . VAL B 1 23 ? 5.687 25.707 2.346 1.00 13.20 23 VAL B O 1
ATOM 2075 N N . GLY B 1 24 ? 6.693 23.772 1.784 1.00 12.42 24 GLY B N 1
ATOM 2076 C CA . GLY B 1 24 ? 7.356 23.600 3.072 1.00 14.05 24 GLY B CA 1
ATOM 2077 C C . GLY B 1 24 ? 8.599 22.754 2.946 1.00 11.18 24 GLY B C 1
ATOM 2078 O O . GLY B 1 24 ? 8.872 22.154 1.897 1.00 11.43 24 GLY B O 1
ATOM 2079 N N A ARG B 1 25 ? 9.333 22.700 4.044 0.50 11.49 25 ARG B N 1
ATOM 2080 N N B ARG B 1 25 ? 9.314 22.686 4.053 0.50 11.31 25 ARG B N 1
ATOM 2081 C CA A ARG B 1 25 ? 10.601 21.938 4.099 0.50 12.58 25 ARG B CA 1
ATOM 2082 C CA B ARG B 1 25 ? 10.581 21.927 4.100 0.50 11.96 25 ARG B CA 1
ATOM 2083 C C A ARG B 1 25 ? 10.657 21.226 5.450 0.50 11.08 25 ARG B C 1
ATOM 2084 C C B ARG B 1 25 ? 10.671 21.234 5.457 0.50 10.98 25 ARG B C 1
ATOM 2085 O O A ARG B 1 25 ? 10.252 21.803 6.430 0.50 12.12 25 ARG B O 1
ATOM 2086 O O B ARG B 1 25 ? 10.249 21.802 6.434 0.50 12.05 25 ARG B O 1
ATOM 2101 N N . GLY B 1 26 ? 11.283 20.069 5.473 1.00 11.23 26 GLY B N 1
ATOM 2102 C CA . GLY B 1 26 ? 11.374 19.318 6.699 1.00 12.63 26 GLY B CA 1
ATOM 2103 C C . GLY B 1 26 ? 12.546 18.367 6.768 1.00 11.69 26 GLY B C 1
ATOM 2104 O O . GLY B 1 26 ? 13.398 18.301 5.889 1.00 11.80 26 GLY B O 1
ATOM 2105 N N . ILE B 1 27 ? 12.518 17.605 7.846 1.00 10.81 27 ILE B N 1
ATOM 2106 C CA . ILE B 1 27 ? 13.538 16.613 8.209 1.00 11.34 27 ILE B CA 1
ATOM 2107 C C . ILE B 1 27 ? 12.827 15.362 8.723 1.00 11.51 27 ILE B C 1
ATOM 2108 O O . ILE B 1 27 ? 11.661 15.410 9.091 1.00 11.28 27 ILE B O 1
ATOM 2113 N N . GLY B 1 28 ? 13.553 14.242 8.811 1.00 11.54 28 GLY B N 1
ATOM 2114 C CA . GLY B 1 28 ? 13.025 13.114 9.515 1.00 11.41 28 GLY B CA 1
ATOM 2115 C C . GLY B 1 28 ? 14.067 12.079 9.819 1.00 11.66 28 GLY B C 1
ATOM 2116 O O . GLY B 1 28 ? 15.209 12.172 9.363 1.00 13.83 28 GLY B O 1
ATOM 2117 N N . ASN B 1 29 ? 13.651 11.064 10.560 1.00 11.51 29 ASN B N 1
ATOM 2118 C CA . ASN B 1 29 ? 14.512 9.971 10.998 1.00 11.53 29 ASN B CA 1
ATOM 2119 C C . ASN B 1 29 ? 13.892 8.663 10.528 1.00 11.17 29 ASN B C 1
ATOM 2120 O O . ASN B 1 29 ? 12.896 8.220 11.093 1.00 11.46 29 ASN B O 1
ATOM 2125 N N . PRO B 1 30 ? 14.423 8.070 9.449 1.00 12.13 30 PRO B N 1
ATOM 2126 C CA . PRO B 1 30 ? 13.805 6.902 8.825 1.00 12.01 30 PRO B CA 1
ATOM 2127 C C . PRO B 1 30 ? 13.996 5.618 9.644 1.00 11.68 30 PRO B C 1
ATOM 2128 O O . PRO B 1 30 ? 13.416 4.586 9.308 1.00 12.47 30 PRO B O 1
ATOM 2132 N N . ASN B 1 31 ? 14.849 5.678 10.668 1.00 11.72 31 ASN B N 1
ATOM 2133 C CA . ASN B 1 31 ? 15.014 4.543 11.585 1.00 13.36 31 ASN B CA 1
ATOM 2134 C C . ASN B 1 31 ? 13.982 4.583 12.721 1.00 12.96 31 ASN B C 1
ATOM 2135 O O . ASN B 1 31 ? 13.773 3.591 13.404 1.00 16.58 31 ASN B O 1
ATOM 2140 N N . GLU B 1 32 ? 13.350 5.728 12.926 1.00 14.46 32 GLU B N 1
ATOM 2141 C CA . GLU B 1 32 ? 12.456 5.910 14.049 1.00 15.12 32 GLU B CA 1
ATOM 2142 C C . GLU B 1 32 ? 11.030 6.283 13.625 1.00 13.67 32 GLU B C 1
ATOM 2143 O O . GLU B 1 32 ? 10.188 6.373 14.481 1.00 16.29 32 GLU B O 1
ATOM 2149 N N . GLY B 1 33 ? 10.789 6.540 12.343 1.00 12.10 33 GLY B N 1
ATOM 2150 C CA . GLY B 1 33 ? 9.442 6.909 11.899 1.00 12.45 33 GLY B CA 1
ATOM 2151 C C . GLY B 1 33 ? 9.028 8.290 12.362 1.00 11.63 33 GLY B C 1
ATOM 2152 O O . GLY B 1 33 ? 7.860 8.528 12.620 1.00 13.46 33 GLY B O 1
ATOM 2153 N N . SER B 1 34 ? 9.970 9.235 12.420 1.00 10.84 34 SER B N 1
ATOM 2154 C CA . SER B 1 34 ? 9.653 10.575 12.834 1.00 10.88 34 SER B CA 1
ATOM 2155 C C . SER B 1 34 ? 9.936 11.567 11.696 1.00 10.41 34 SER B C 1
ATOM 2156 O O . SER B 1 34 ? 10.877 11.359 10.882 1.00 12.15 34 SER B O 1
ATOM 2159 N N . GLU B 1 35 ? 9.145 12.637 11.649 1.00 9.49 35 GLU B N 1
ATOM 2160 C CA . GLU B 1 35 ? 9.367 13.711 10.683 1.00 9.69 35 GLU B CA 1
ATOM 2161 C C . GLU B 1 35 ? 8.865 15.024 11.275 1.00 10.11 35 GLU B C 1
ATOM 2162 O O . GLU B 1 35 ? 7.990 15.063 12.156 1.00 10.91 35 GLU B O 1
ATOM 2168 N N A GLU B 1 36 ? 9.393 16.119 10.732 0.50 10.80 36 GLU B N 1
ATOM 2169 N N B GLU B 1 36 ? 9.369 16.114 10.706 0.50 10.95 36 GLU B N 1
ATOM 2170 C CA A GLU B 1 36 ? 8.969 17.459 11.094 0.50 11.82 36 GLU B CA 1
ATOM 2171 C CA B GLU B 1 36 ? 8.965 17.447 11.091 0.50 12.28 36 GLU B CA 1
ATOM 2172 C C A GLU B 1 36 ? 9.021 18.316 9.830 0.50 12.63 36 GLU B C 1
ATOM 2173 C C B GLU B 1 36 ? 9.031 18.326 9.840 0.50 12.83 36 GLU B C 1
ATOM 2174 O O A GLU B 1 36 ? 9.932 18.161 9.025 0.50 14.07 36 GLU B O 1
ATOM 2175 O O B GLU B 1 36 ? 9.940 18.167 9.032 0.50 14.06 36 GLU B O 1
ATOM 2186 N N . LEU B 1 37 ? 8.058 19.227 9.705 1.00 11.45 37 LEU B N 1
ATOM 2187 C CA . LEU B 1 37 ? 7.963 20.103 8.559 1.00 13.33 37 LEU B CA 1
ATOM 2188 C C . LEU B 1 37 ? 7.540 21.503 9.004 1.00 11.59 37 LEU B C 1
ATOM 2189 O O . LEU B 1 37 ? 6.714 21.634 9.870 1.00 13.20 37 LEU B O 1
ATOM 2194 N N . ASN B 1 38 ? 8.105 22.528 8.349 1.00 11.61 38 ASN B N 1
ATOM 2195 C CA . ASN B 1 38 ? 7.676 23.905 8.514 1.00 12.18 38 ASN B CA 1
ATOM 2196 C C . ASN B 1 38 ? 7.189 24.404 7.157 1.00 11.86 38 ASN B C 1
ATOM 2197 O O . ASN B 1 38 ? 7.815 24.168 6.142 1.00 12.46 38 ASN B O 1
ATOM 2202 N N . ALA B 1 39 ? 6.107 25.186 7.177 1.00 12.13 39 ALA B N 1
ATOM 2203 C CA . ALA B 1 39 ? 5.574 25.813 5.959 1.00 12.64 39 ALA B CA 1
ATOM 2204 C C . ALA B 1 39 ? 5.103 27.212 6.325 1.00 13.30 39 ALA B C 1
ATOM 2205 O O . ALA B 1 39 ? 4.334 27.349 7.224 1.00 15.09 39 ALA B O 1
ATOM 2207 N N . LYS B 1 40 ? 5.545 28.201 5.544 1.00 13.61 40 LYS B N 1
ATOM 2208 C CA . LYS B 1 40 ? 5.057 29.580 5.688 1.00 15.38 40 LYS B CA 1
ATOM 2209 C C . LYS B 1 40 ? 3.953 29.795 4.671 1.00 17.42 40 LYS B C 1
ATOM 2210 O O . LYS B 1 40 ? 4.093 29.375 3.537 1.00 23.31 40 LYS B O 1
ATOM 2216 N N . PHE B 1 41 ? 2.932 30.548 5.059 1.00 16.00 41 PHE B N 1
ATOM 2217 C CA . PHE B 1 41 ? 1.858 30.870 4.110 1.00 19.63 41 PHE B CA 1
ATOM 2218 C C . PHE B 1 41 ? 2.319 31.923 3.071 1.00 17.13 41 PHE B C 1
ATOM 2219 O O . PHE B 1 41 ? 2.941 32.922 3.398 1.00 24.14 41 PHE B O 1
ATOM 2227 N N . THR B 1 42 ? 2.147 31.603 1.787 1.00 17.48 42 THR B N 1
ATOM 2228 C CA . THR B 1 42 ? 2.744 32.425 0.717 1.00 18.45 42 THR B CA 1
ATOM 2229 C C . THR B 1 42 ? 1.760 33.422 0.108 1.00 24.96 42 THR B C 1
ATOM 2230 O O . THR B 1 42 ? 2.213 34.392 -0.528 1.00 30.61 42 THR B O 1
ATOM 2234 N N . LYS B 1 43 ? 0.454 33.236 0.262 1.00 25.44 43 LYS B N 1
ATOM 2235 C CA . LYS B 1 43 ? -0.473 34.219 -0.332 1.00 30.05 43 LYS B CA 1
ATOM 2236 C C . LYS B 1 43 ? -1.663 34.415 0.590 1.00 25.22 43 LYS B C 1
ATOM 2237 O O . LYS B 1 43 ? -2.847 34.240 0.211 1.00 31.72 43 LYS B O 1
ATOM 2243 N N . GLY B 1 44 ? -1.321 34.924 1.765 1.00 25.36 44 GLY B N 1
ATOM 2244 C CA . GLY B 1 44 ? -2.283 35.365 2.678 1.00 30.16 44 GLY B CA 1
ATOM 2245 C C . GLY B 1 44 ? -2.719 34.269 3.631 1.00 28.75 44 GLY B C 1
ATOM 2246 O O . GLY B 1 44 ? -2.293 33.103 3.550 1.00 26.97 44 GLY B O 1
ATOM 2247 N N . PRO B 1 45 ? -3.619 34.627 4.560 1.00 33.28 45 PRO B N 1
ATOM 2248 C CA . PRO B 1 45 ? -4.028 33.696 5.613 1.00 34.34 45 PRO B CA 1
ATOM 2249 C C . PRO B 1 45 ? -4.766 32.466 5.046 1.00 31.24 45 PRO B C 1
ATOM 2250 O O . PRO B 1 45 ? -5.333 32.562 3.930 1.00 23.63 45 PRO B O 1
ATOM 2254 N N . LEU B 1 46 ? -4.705 31.322 5.750 1.00 27.79 46 LEU B N 1
ATOM 2255 C CA . LEU B 1 46 ? -5.384 30.070 5.284 1.00 26.87 46 LEU B CA 1
ATOM 2256 C C . LEU B 1 46 ? -6.882 30.245 5.500 1.00 25.24 46 LEU B C 1
ATOM 2257 O O . LEU B 1 46 ? -7.299 30.641 6.559 1.00 30.39 46 LEU B O 1
ATOM 2262 N N . LYS B 1 47 ? -7.652 29.826 4.502 1.00 22.27 47 LYS B N 1
ATOM 2263 C CA . LYS B 1 47 ? -9.067 30.063 4.437 1.00 23.94 47 LYS B CA 1
ATOM 2264 C C . LYS B 1 47 ? -9.865 28.908 5.067 1.00 23.71 47 LYS B C 1
ATOM 2265 O O . LYS B 1 47 ? -11.067 28.876 4.945 1.00 20.50 47 LYS B O 1
ATOM 2271 N N . PHE B 1 48 ? -9.194 27.978 5.738 1.00 18.43 48 PHE B N 1
ATOM 2272 C CA . PHE B 1 48 ? -9.796 26.797 6.363 1.00 16.89 48 PHE B CA 1
ATOM 2273 C C . PHE B 1 48 ? -8.840 26.312 7.468 1.00 13.44 48 PHE B C 1
ATOM 2274 O O . PHE B 1 48 ? -7.700 26.750 7.556 1.00 15.16 48 PHE B O 1
ATOM 2282 N N . SER B 1 49 ? -9.313 25.426 8.337 1.00 12.43 49 SER B N 1
ATOM 2283 C CA . SER B 1 49 ? -8.486 24.900 9.425 1.00 11.53 49 SER B CA 1
ATOM 2284 C C . SER B 1 49 ? -7.212 24.280 8.878 1.00 10.57 49 SER B C 1
ATOM 2285 O O . SER B 1 49 ? -7.266 23.327 8.096 1.00 10.68 49 SER B O 1
ATOM 2288 N N . PRO B 1 50 ? -6.028 24.678 9.394 1.00 11.77 50 PRO B N 1
ATOM 2289 C CA . PRO B 1 50 ? -4.810 24.002 8.979 1.00 12.08 50 PRO B CA 1
ATOM 2290 C C . PRO B 1 50 ? -4.780 22.518 9.351 1.00 10.07 50 PRO B C 1
ATOM 2291 O O . PRO B 1 50 ? -4.058 21.735 8.723 1.00 10.09 50 PRO B O 1
ATOM 2295 N N . TYR B 1 51 ? -5.577 22.121 10.356 1.00 9.77 51 TYR B N 1
ATOM 2296 C CA . TYR B 1 51 ? -5.607 20.716 10.766 1.00 9.15 51 TYR B CA 1
ATOM 2297 C C . TYR B 1 51 ? -6.112 19.811 9.644 1.00 8.90 51 TYR B C 1
ATOM 2298 O O . TYR B 1 51 ? -5.785 18.650 9.635 1.00 8.97 51 TYR B O 1
ATOM 2307 N N . ILE B 1 52 ? -6.897 20.354 8.713 1.00 8.17 52 ILE B N 1
ATOM 2308 C CA . ILE B 1 52 ? -7.396 19.553 7.587 1.00 8.52 52 ILE B CA 1
ATOM 2309 C C . ILE B 1 52 ? -6.243 19.071 6.698 1.00 9.04 52 ILE B C 1
ATOM 2310 O O . ILE B 1 52 ? -6.407 18.120 5.960 1.00 9.40 52 ILE B O 1
ATOM 2315 N N . LEU B 1 53 ? -5.084 19.734 6.807 1.00 8.49 53 LEU B N 1
ATOM 2316 C CA . LEU B 1 53 ? -3.943 19.365 5.961 1.00 9.31 53 LEU B CA 1
ATOM 2317 C C . LEU B 1 53 ? -3.108 18.211 6.511 1.00 8.83 53 LEU B C 1
ATOM 2318 O O . LEU B 1 53 ? -2.267 17.708 5.808 1.00 9.39 53 LEU B O 1
ATOM 2323 N N . VAL B 1 54 ? -3.360 17.803 7.765 1.00 8.68 54 VAL B N 1
ATOM 2324 C CA . VAL B 1 54 ? -2.471 16.852 8.456 1.00 8.27 54 VAL B CA 1
ATOM 2325 C C . VAL B 1 54 ? -2.050 15.661 7.608 1.00 8.94 54 VAL B C 1
ATOM 2326 O O . VAL B 1 54 ? -0.866 15.411 7.488 1.00 9.73 54 VAL B O 1
ATOM 2330 N N . PRO B 1 55 ? -2.978 14.869 7.032 1.00 9.35 55 PRO B N 1
ATOM 2331 C CA . PRO B 1 55 ? -2.555 13.672 6.299 1.00 9.65 55 PRO B CA 1
ATOM 2332 C C . PRO B 1 55 ? -1.711 13.969 5.056 1.00 8.36 55 PRO B C 1
ATOM 2333 O O . PRO B 1 55 ? -0.937 13.146 4.615 1.00 10.32 55 PRO B O 1
ATOM 2337 N N . HIS B 1 56 ? -1.907 15.169 4.527 1.00 9.04 56 HIS B N 1
ATOM 2338 C CA . HIS B 1 56 ? -1.178 15.634 3.348 1.00 9.10 56 HIS B CA 1
ATOM 2339 C C . HIS B 1 56 ? 0.198 16.210 3.694 1.00 9.29 56 HIS B C 1
ATOM 2340 O O . HIS B 1 56 ? 1.041 16.295 2.831 1.00 14.60 56 HIS B O 1
ATOM 2347 N N . LEU B 1 57 ? 0.397 16.643 4.926 1.00 9.15 57 LEU B N 1
ATOM 2348 C CA . LEU B 1 57 ? 1.704 17.106 5.354 1.00 8.54 57 LEU B CA 1
ATOM 2349 C C . LEU B 1 57 ? 2.632 15.936 5.660 1.00 9.23 57 LEU B C 1
ATOM 2350 O O . LEU B 1 57 ? 3.871 16.098 5.556 1.00 10.80 57 LEU B O 1
ATOM 2374 N N . TYR B 1 59 ? 4.648 11.180 4.136 1.00 8.71 61 TYR B N 1
ATOM 2375 C CA . TYR B 1 59 ? 6.020 10.815 3.842 1.00 8.58 61 TYR B CA 1
ATOM 2376 C C . TYR B 1 59 ? 6.337 9.462 4.486 1.00 8.85 61 TYR B C 1
ATOM 2377 O O . TYR B 1 59 ? 7.097 9.375 5.459 1.00 10.25 61 TYR B O 1
ATOM 2386 N N . TYR B 1 60 ? 5.823 8.406 3.877 1.00 8.27 62 TYR B N 1
ATOM 2387 C CA . TYR B 1 60 ? 6.004 7.043 4.425 1.00 9.06 62 TYR B CA 1
ATOM 2388 C C . TYR B 1 60 ? 7.433 6.530 4.226 1.00 10.14 62 TYR B C 1
ATOM 2389 O O . TYR B 1 60 ? 7.774 5.491 4.737 1.00 9.38 62 TYR B O 1
ATOM 2398 N N . GLN B 1 61 ? 8.218 7.280 3.459 1.00 8.61 63 GLN B N 1
ATOM 2399 C CA . GLN B 1 61 ? 9.642 6.910 3.349 1.00 9.22 63 GLN B CA 1
ATOM 2400 C C . GLN B 1 61 ? 10.380 7.024 4.691 1.00 9.72 63 GLN B C 1
ATOM 2401 O O . GLN B 1 61 ? 11.458 6.453 4.847 1.00 10.89 63 GLN B O 1
ATOM 2407 N N . TYR B 1 62 ? 9.812 7.753 5.659 1.00 9.01 64 TYR B N 1
ATOM 2408 C CA . TYR B 1 62 ? 10.396 7.791 7.007 1.00 9.68 64 TYR B CA 1
ATOM 2409 C C . TYR B 1 62 ? 9.953 6.609 7.873 1.00 9.23 64 TYR B C 1
ATOM 2410 O O . TYR B 1 62 ? 10.484 6.482 8.983 1.00 10.94 64 TYR B O 1
ATOM 2419 N N . LEU B 1 63 ? 9.029 5.769 7.393 1.00 9.26 65 LEU B N 1
ATOM 2420 C CA . LEU B 1 63 ? 8.504 4.652 8.179 1.00 9.20 65 LEU B CA 1
ATOM 2421 C C . LEU B 1 63 ? 9.331 3.398 7.952 1.00 9.47 65 LEU B C 1
ATOM 2422 O O . LEU B 1 63 ? 9.298 2.846 6.858 1.00 10.00 65 LEU B O 1
ATOM 2427 N N . PRO B 1 64 ? 10.054 2.881 8.974 1.00 10.06 66 PRO B N 1
ATOM 2428 C CA . PRO B 1 64 ? 10.653 1.556 8.851 1.00 10.51 66 PRO B CA 1
ATOM 2429 C C . PRO B 1 64 ? 9.604 0.482 9.142 1.00 10.32 66 PRO B C 1
ATOM 2430 O O . PRO B 1 64 ? 8.525 0.801 9.731 1.00 11.17 66 PRO B O 1
ATOM 2434 N N . PHE B 1 65 ? 9.850 -0.755 8.691 1.00 11.44 67 PHE B N 1
ATOM 2435 C CA . PHE B 1 65 ? 9.015 -1.873 9.121 1.00 11.32 67 PHE B CA 1
ATOM 2436 C C . PHE B 1 65 ? 9.636 -2.551 10.326 1.00 13.32 67 PHE B C 1
ATOM 2437 O O . PHE B 1 65 ? 10.758 -2.218 10.750 1.00 14.89 67 PHE B O 1
ATOM 2445 N N . PRO B 1 66 ? 8.919 -3.518 10.929 1.00 14.21 68 PRO B N 1
ATOM 2446 C CA . PRO B 1 66 ? 9.404 -4.098 12.170 1.00 17.03 68 PRO B CA 1
ATOM 2447 C C . PRO B 1 66 ? 10.743 -4.833 12.009 1.00 17.57 68 PRO B C 1
ATOM 2448 O O . PRO B 1 66 ? 11.551 -4.786 12.896 1.00 23.26 68 PRO B O 1
ATOM 2452 N N A ASP B 1 67 ? 10.917 -5.516 10.871 0.50 18.08 69 ASP B N 1
ATOM 2453 N N B ASP B 1 67 ? 10.992 -5.490 10.879 0.50 18.23 69 ASP B N 1
ATOM 2454 C CA A ASP B 1 67 ? 12.031 -6.440 10.641 0.50 21.55 69 ASP B CA 1
ATOM 2455 C CA B ASP B 1 67 ? 12.218 -6.287 10.768 0.50 21.48 69 ASP B CA 1
ATOM 2456 C C A ASP B 1 67 ? 13.025 -5.891 9.593 0.50 19.77 69 ASP B C 1
ATOM 2457 C C B ASP B 1 67 ? 13.089 -5.854 9.597 0.50 19.70 69 ASP B C 1
ATOM 2458 O O A ASP B 1 67 ? 13.982 -6.582 9.278 0.50 23.74 69 ASP B O 1
ATOM 2459 O O B ASP B 1 67 ? 13.987 -6.582 9.203 0.50 23.70 69 ASP B O 1
ATOM 2468 N N . GLY B 1 68 ? 12.808 -4.683 9.032 1.00 16.99 70 GLY B N 1
ATOM 2469 C CA . GLY B 1 68 ? 13.577 -4.189 7.915 1.00 15.18 70 GLY B CA 1
ATOM 2470 C C . GLY B 1 68 ? 12.937 -2.957 7.330 1.00 12.14 70 GLY B C 1
ATOM 2471 O O . GLY B 1 68 ? 11.987 -2.431 7.866 1.00 13.70 70 GLY B O 1
ATOM 2472 N N A MET B 1 69 ? 13.451 -2.524 6.193 0.50 12.56 71 MET B N 1
ATOM 2473 N N B MET B 1 69 ? 13.422 -2.521 6.183 0.50 11.98 71 MET B N 1
ATOM 2474 C CA A MET B 1 69 ? 12.917 -1.382 5.450 0.50 14.23 71 MET B CA 1
ATOM 2475 C CA B MET B 1 69 ? 12.877 -1.290 5.651 0.50 11.77 71 MET B CA 1
ATOM 2476 C C A MET B 1 69 ? 11.437 -1.596 5.136 0.50 12.31 71 MET B C 1
ATOM 2477 C C B MET B 1 69 ? 11.464 -1.564 5.129 0.50 11.71 71 MET B C 1
ATOM 2478 O O A MET B 1 69 ? 11.051 -2.667 4.736 0.50 11.74 71 MET B O 1
ATOM 2479 O O B MET B 1 69 ? 11.116 -2.651 4.715 0.50 11.59 71 MET B O 1
ATOM 2488 N N . SER B 1 70 ? 10.648 -0.523 5.193 1.00 9.80 72 SER B N 1
ATOM 2489 C CA . SER B 1 70 ? 9.280 -0.610 4.673 1.00 9.33 72 SER B CA 1
ATOM 2490 C C . SER B 1 70 ? 9.312 -0.697 3.156 1.00 9.62 72 SER B C 1
ATOM 2491 O O . SER B 1 70 ? 10.318 -0.357 2.516 1.00 9.90 72 SER B O 1
ATOM 2494 N N . PRO B 1 71 ? 8.213 -1.104 2.487 1.00 9.71 73 PRO B N 1
ATOM 2495 C CA . PRO B 1 71 ? 8.206 -1.085 1.027 1.00 9.32 73 PRO B CA 1
ATOM 2496 C C . PRO B 1 71 ? 8.406 0.325 0.494 1.00 8.81 73 PRO B C 1
ATOM 2497 O O . PRO B 1 71 ? 8.962 0.474 -0.607 1.00 9.98 73 PRO B O 1
ATOM 2501 N N . PHE B 1 72 ? 7.944 1.332 1.243 1.00 8.92 74 PHE B N 1
ATOM 2502 C CA . PHE B 1 72 ? 8.110 2.731 0.821 1.00 9.35 74 PHE B CA 1
ATOM 2503 C C . PHE B 1 72 ? 9.610 3.068 0.749 1.00 9.60 74 PHE B C 1
ATOM 2504 O O . PHE B 1 72 ? 10.063 3.704 -0.205 1.00 10.47 74 PHE B O 1
ATOM 2512 N N . GLN B 1 73 ? 10.328 2.698 1.807 1.00 9.44 75 GLN B N 1
ATOM 2513 C CA . GLN B 1 73 ? 11.757 2.908 1.872 1.00 9.60 75 GLN B CA 1
ATOM 2514 C C . GLN B 1 73 ? 12.490 2.123 0.779 1.00 9.39 75 GLN B C 1
ATOM 2515 O O . GLN B 1 73 ? 13.383 2.670 0.132 1.00 10.84 75 GLN B O 1
ATOM 2521 N N . ALA B 1 74 ? 12.098 0.870 0.546 1.00 9.58 76 ALA B N 1
ATOM 2522 C CA . ALA B 1 74 ? 12.744 0.067 -0.494 1.00 9.83 76 ALA B CA 1
ATOM 2523 C C . ALA B 1 74 ? 12.604 0.732 -1.861 1.00 9.71 76 ALA B C 1
ATOM 2524 O O . ALA B 1 74 ? 13.536 0.754 -2.667 1.00 11.08 76 ALA B O 1
ATOM 2526 N N . ALA B 1 75 ? 11.406 1.254 -2.145 1.00 9.81 77 ALA B N 1
ATOM 2527 C CA . ALA B 1 75 ? 11.091 1.843 -3.457 1.00 10.18 77 ALA B CA 1
ATOM 2528 C C . ALA B 1 75 ? 11.778 3.196 -3.641 1.00 10.16 77 ALA B C 1
ATOM 2529 O O . ALA B 1 75 ? 12.075 3.560 -4.788 1.00 11.41 77 ALA B O 1
ATOM 2531 N N . MET B 1 76 ? 12.007 3.935 -2.574 1.00 10.09 78 MET B N 1
ATOM 2532 C CA . MET B 1 76 ? 12.838 5.130 -2.659 1.00 10.12 78 MET B CA 1
ATOM 2533 C C . MET B 1 76 ? 14.281 4.721 -2.925 1.00 9.95 78 MET B C 1
ATOM 2534 O O . MET B 1 76 ? 14.940 5.255 -3.807 1.00 11.66 78 MET B O 1
ATOM 2539 N N . HIS B 1 77 ? 14.745 3.724 -2.159 1.00 10.29 79 HIS B N 1
ATOM 2540 C CA . HIS B 1 77 ? 16.171 3.366 -2.187 1.00 10.76 79 HIS B CA 1
ATOM 2541 C C . HIS B 1 77 ? 16.584 2.782 -3.539 1.00 12.14 79 HIS B C 1
ATOM 2542 O O . HIS B 1 77 ? 17.715 3.033 -3.959 1.00 14.78 79 HIS B O 1
ATOM 2549 N N . ASP B 1 78 ? 15.727 2.047 -4.243 1.00 11.54 80 ASP B N 1
ATOM 2550 C CA . ASP B 1 78 ? 16.101 1.523 -5.545 1.00 13.33 80 ASP B CA 1
ATOM 2551 C C . ASP B 1 78 ? 15.647 2.432 -6.688 1.00 13.56 80 ASP B C 1
ATOM 2552 O O . ASP B 1 78 ? 15.915 2.099 -7.842 1.00 18.15 80 ASP B O 1
ATOM 2557 N N . GLY B 1 79 ? 15.015 3.553 -6.350 1.00 13.15 81 GLY B N 1
ATOM 2558 C CA . GLY B 1 79 ? 14.572 4.570 -7.297 1.00 15.08 81 GLY B CA 1
ATOM 2559 C C . GLY B 1 79 ? 13.281 4.242 -8.037 1.00 14.91 81 GLY B C 1
ATOM 2560 O O . GLY B 1 79 ? 12.804 5.061 -8.808 1.00 20.68 81 GLY B O 1
ATOM 2561 N N . SER B 1 80 ? 12.734 3.051 -7.851 1.00 12.34 82 SER B N 1
ATOM 2562 C CA . SER B 1 80 ? 11.553 2.616 -8.635 1.00 12.88 82 SER B CA 1
ATOM 2563 C C . SER B 1 80 ? 10.302 3.392 -8.206 1.00 12.73 82 SER B C 1
ATOM 2564 O O . SER B 1 80 ? 9.459 3.722 -9.056 1.00 14.36 82 SER B O 1
ATOM 2567 N N . GLY B 1 81 ? 10.159 3.650 -6.907 1.00 11.15 83 GLY B N 1
ATOM 2568 C CA . GLY B 1 81 ? 9.137 4.576 -6.440 1.00 12.16 83 GLY B CA 1
ATOM 2569 C C . GLY B 1 81 ? 7.734 3.998 -6.315 1.00 9.95 83 GLY B C 1
ATOM 2570 O O . GLY B 1 81 ? 7.431 2.881 -6.672 1.00 10.19 83 GLY B O 1
ATOM 2571 N N . TYR B 1 82 ? 6.881 4.818 -5.713 1.00 9.70 84 TYR B N 1
ATOM 2572 C CA . TYR B 1 82 ? 5.456 4.540 -5.564 1.00 9.31 84 TYR B CA 1
ATOM 2573 C C . TYR B 1 82 ? 4.695 5.861 -5.631 1.00 9.23 84 TYR B C 1
ATOM 2574 O O . TYR B 1 82 ? 5.275 6.934 -5.475 1.00 9.52 84 TYR B O 1
ATOM 2583 N N . GLN B 1 83 ? 3.389 5.745 -5.864 1.00 9.20 85 GLN B N 1
ATOM 2584 C CA . GLN B 1 83 ? 2.464 6.873 -5.916 1.00 9.90 85 GLN B CA 1
ATOM 2585 C C . GLN B 1 83 ? 1.333 6.584 -4.932 1.00 8.66 85 GLN B C 1
ATOM 2586 O O . GLN B 1 83 ? 1.005 5.435 -4.709 1.00 10.36 85 GLN B O 1
ATOM 2592 N N . VAL B 1 84 ? 0.765 7.639 -4.351 1.00 8.08 86 VAL B N 1
ATOM 2593 C CA . VAL B 1 84 ? -0.345 7.505 -3.403 1.00 7.69 86 VAL B CA 1
ATOM 2594 C C . VAL B 1 84 ? -1.601 8.128 -3.988 1.00 7.52 86 VAL B C 1
ATOM 2595 O O . VAL B 1 84 ? -1.556 9.253 -4.444 1.00 8.07 86 VAL B O 1
ATOM 2599 N N . HIS B 1 85 ? -2.701 7.375 -3.921 1.00 7.07 87 HIS B N 1
ATOM 2600 C CA . HIS B 1 85 ? -4.022 7.836 -4.384 1.00 7.24 87 HIS B CA 1
ATOM 2601 C C . HIS B 1 85 ? -5.005 7.669 -3.236 1.00 7.32 87 HIS B C 1
ATOM 2602 O O . HIS B 1 85 ? -5.295 6.559 -2.866 1.00 8.84 87 HIS B O 1
ATOM 2609 N N . ARG B 1 86 ? -5.454 8.795 -2.682 1.00 7.19 88 ARG B N 1
ATOM 2610 C CA . ARG B 1 86 ? -6.160 8.786 -1.397 1.00 6.95 88 ARG B CA 1
ATOM 2611 C C . ARG B 1 86 ? -7.507 9.492 -1.506 1.00 6.63 88 ARG B C 1
ATOM 2612 O O . ARG B 1 86 ? -7.615 10.550 -2.146 1.00 7.92 88 ARG B O 1
ATOM 2620 N N A THR B 1 87 ? -8.511 8.922 -0.828 0.50 6.41 89 THR B N 1
ATOM 2621 N N B THR B 1 87 ? -8.523 8.926 -0.839 0.50 6.64 89 THR B N 1
ATOM 2622 C CA A THR B 1 87 ? -9.787 9.582 -0.640 0.50 6.68 89 THR B CA 1
ATOM 2623 C CA B THR B 1 87 ? -9.836 9.569 -0.671 0.50 7.50 89 THR B CA 1
ATOM 2624 C C A THR B 1 87 ? -10.084 9.704 0.846 0.50 7.13 89 THR B C 1
ATOM 2625 C C B THR B 1 87 ? -10.099 9.703 0.828 0.50 7.39 89 THR B C 1
ATOM 2626 O O A THR B 1 87 ? -9.780 8.803 1.618 0.50 9.58 89 THR B O 1
ATOM 2627 O O B THR B 1 87 ? -9.779 8.805 1.603 0.50 9.64 89 THR B O 1
ATOM 2634 N N . ILE B 1 88 ? -10.663 10.844 1.218 1.00 6.61 90 ILE B N 1
ATOM 2635 C CA . ILE B 1 88 ? -11.111 11.049 2.588 1.00 6.98 90 ILE B CA 1
ATOM 2636 C C . ILE B 1 88 ? -12.561 11.543 2.523 1.00 7.31 90 ILE B C 1
ATOM 2637 O O . ILE B 1 88 ? -12.850 12.555 1.853 1.00 8.02 90 ILE B O 1
ATOM 2642 N N . GLN B 1 89 ? -13.454 10.805 3.178 1.00 7.23 91 GLN B N 1
ATOM 2643 C CA . GLN B 1 89 ? -14.874 11.168 3.249 1.00 7.89 91 GLN B CA 1
ATOM 2644 C C . GLN B 1 89 ? -15.195 11.590 4.665 1.00 7.54 91 GLN B C 1
ATOM 2645 O O . GLN B 1 89 ? -15.029 10.810 5.597 1.00 8.30 91 GLN B O 1
ATOM 2651 N N . TYR B 1 90 ? -15.650 12.820 4.815 1.00 7.71 92 TYR B N 1
ATOM 2652 C CA . TYR B 1 90 ? -15.920 13.405 6.141 1.00 8.02 92 TYR B CA 1
ATOM 2653 C C . TYR B 1 90 ? -17.396 13.239 6.505 1.00 8.49 92 TYR B C 1
ATOM 2654 O O . TYR B 1 90 ? -18.268 13.204 5.643 1.00 9.60 92 TYR B O 1
ATOM 2663 N N . GLU B 1 91 ? -17.671 13.187 7.820 1.00 8.49 93 GLU B N 1
ATOM 2664 C CA . GLU B 1 91 ? -19.026 12.857 8.257 1.00 9.36 93 GLU B CA 1
ATOM 2665 C C . GLU B 1 91 ? -20.088 13.903 7.891 1.00 9.89 93 GLU B C 1
ATOM 2666 O O . GLU B 1 91 ? -21.254 13.545 7.799 1.00 12.64 93 GLU B O 1
ATOM 2672 N N . ASP B 1 92 ? -19.686 15.150 7.635 1.00 9.78 94 ASP B N 1
ATOM 2673 C CA . ASP B 1 92 ? -20.618 16.204 7.256 1.00 10.60 94 ASP B CA 1
ATOM 2674 C C . ASP B 1 92 ? -20.745 16.334 5.730 1.00 11.15 94 ASP B C 1
ATOM 2675 O O . ASP B 1 92 ? -21.272 17.342 5.256 1.00 12.37 94 ASP B O 1
ATOM 2680 N N . GLY B 1 93 ? -20.285 15.332 4.978 1.00 10.20 95 GLY B N 1
ATOM 2681 C CA . GLY B 1 93 ? -20.473 15.326 3.557 1.00 11.33 95 GLY B CA 1
ATOM 2682 C C . GLY B 1 93 ? -19.348 15.923 2.726 1.00 10.96 95 GLY B C 1
ATOM 2683 O O . GLY B 1 93 ? -19.405 15.920 1.488 1.00 13.37 95 GLY B O 1
ATOM 2684 N N . ALA B 1 94 ? -18.309 16.432 3.353 1.00 9.37 96 ALA B N 1
ATOM 2685 C CA . ALA B 1 94 ? -17.152 16.944 2.625 1.00 8.99 96 ALA B CA 1
ATOM 2686 C C . ALA B 1 94 ? -16.309 15.771 2.108 1.00 8.99 96 ALA B C 1
ATOM 2687 O O . ALA B 1 94 ? -16.325 14.661 2.669 1.00 9.03 96 ALA B O 1
ATOM 2689 N N A SER B 1 95 ? -15.524 16.039 1.064 0.50 8.66 97 SER B N 1
ATOM 2690 N N B SER B 1 95 ? -15.519 16.054 1.068 0.50 8.67 97 SER B N 1
ATOM 2691 C CA A SER B 1 95 ? -14.650 15.020 0.521 0.50 8.61 97 SER B CA 1
ATOM 2692 C CA B SER B 1 95 ? -14.705 15.052 0.386 0.50 8.64 97 SER B CA 1
ATOM 2693 C C A SER B 1 95 ? -13.344 15.653 0.081 0.50 8.22 97 SER B C 1
ATOM 2694 C C B SER B 1 95 ? -13.348 15.658 0.060 0.50 8.28 97 SER B C 1
ATOM 2695 O O A SER B 1 95 ? -13.328 16.739 -0.462 0.50 9.03 97 SER B O 1
ATOM 2696 O O B SER B 1 95 ? -13.308 16.748 -0.461 0.50 9.06 97 SER B O 1
ATOM 2701 N N . VAL B 1 96 ? -12.276 14.894 0.273 1.00 7.51 98 VAL B N 1
ATOM 2702 C CA . VAL B 1 96 ? -10.949 15.254 -0.201 1.00 7.61 98 VAL B CA 1
ATOM 2703 C C . VAL B 1 96 ? -10.418 14.089 -1.019 1.00 7.84 98 VAL B C 1
ATOM 2704 O O . VAL B 1 96 ? -10.499 12.937 -0.603 1.00 9.91 98 VAL B O 1
ATOM 2708 N N . THR B 1 97 ? -9.839 14.420 -2.176 1.00 6.65 99 THR B N 1
ATOM 2709 C CA . THR B 1 97 ? -9.104 13.457 -2.936 1.00 7.40 99 THR B CA 1
ATOM 2710 C C . THR B 1 97 ? -7.685 13.978 -3.091 1.00 7.89 99 THR B C 1
ATOM 2711 O O . THR B 1 97 ? -7.453 15.175 -3.163 1.00 9.05 99 THR B O 1
ATOM 2715 N N . ALA B 1 98 ? -6.732 13.069 -3.168 1.00 7.42 100 ALA B N 1
ATOM 2716 C CA . ALA B 1 98 ? -5.333 13.466 -3.173 1.00 8.75 100 ALA B CA 1
ATOM 2717 C C . ALA B 1 98 ? -4.490 12.492 -3.985 1.00 8.02 100 ALA B C 1
ATOM 2718 O O . ALA B 1 98 ? -4.769 11.293 -4.017 1.00 8.83 100 ALA B O 1
ATOM 2720 N N . HIS B 1 99 ? -3.452 13.039 -4.627 1.00 7.40 101 HIS B N 1
ATOM 2721 C CA . HIS B 1 99 ? -2.511 12.212 -5.368 1.00 8.34 101 HIS B CA 1
ATOM 2722 C C . HIS B 1 99 ? -1.112 12.730 -5.062 1.00 7.76 101 HIS B C 1
ATOM 2723 O O . HIS B 1 99 ? -0.855 13.918 -5.219 1.00 9.51 101 HIS B O 1
ATOM 2730 N N . TYR B 1 100 ? -0.273 11.828 -4.578 1.00 7.89 102 TYR B N 1
ATOM 2731 C CA . TYR B 1 100 ? 1.084 12.189 -4.167 1.00 8.25 102 TYR B CA 1
ATOM 2732 C C . TYR B 1 100 ? 2.097 11.527 -5.095 1.00 8.55 102 TYR B C 1
ATOM 2733 O O . TYR B 1 100 ? 2.086 10.303 -5.251 1.00 9.07 102 TYR B O 1
ATOM 2742 N N . ARG B 1 101 ? 2.987 12.356 -5.642 1.00 8.30 103 ARG B N 1
ATOM 2743 C CA . ARG B 1 101 ? 4.115 11.915 -6.455 1.00 9.14 103 ARG B CA 1
ATOM 2744 C C . ARG B 1 101 ? 5.391 12.445 -5.809 1.00 8.99 103 ARG B C 1
ATOM 2745 O O . ARG B 1 101 ? 5.411 13.516 -5.221 1.00 10.45 103 ARG B O 1
ATOM 2753 N N . TYR B 1 102 ? 6.454 11.661 -5.958 1.00 9.03 104 TYR B N 1
ATOM 2754 C CA . TYR B 1 102 ? 7.742 11.990 -5.339 1.00 9.92 104 TYR B CA 1
ATOM 2755 C C . TYR B 1 102 ? 8.866 11.893 -6.357 1.00 10.28 104 TYR B C 1
ATOM 2756 O O . TYR B 1 102 ? 8.833 11.044 -7.242 1.00 10.39 104 TYR B O 1
ATOM 2765 N N . THR B 1 103 ? 9.890 12.739 -6.150 1.00 10.31 105 THR B N 1
ATOM 2766 C CA . THR B 1 103 ? 11.186 12.540 -6.757 1.00 11.03 105 THR B CA 1
ATOM 2767 C C . THR B 1 103 ? 12.231 12.566 -5.661 1.00 10.04 105 THR B C 1
ATOM 2768 O O . THR B 1 103 ? 11.975 13.065 -4.569 1.00 11.67 105 THR B O 1
ATOM 2772 N N . TYR B 1 104 ? 13.388 11.976 -5.941 1.00 11.67 106 TYR B N 1
ATOM 2773 C CA . TYR B 1 104 ? 14.420 11.783 -4.946 1.00 12.11 106 TYR B CA 1
ATOM 2774 C C . TYR B 1 104 ? 15.741 12.333 -5.477 1.00 12.57 106 TYR B C 1
ATOM 2775 O O . TYR B 1 104 ? 16.094 12.102 -6.618 1.00 14.29 106 TYR B O 1
ATOM 2784 N N . GLU B 1 105 ? 16.455 12.998 -4.576 1.00 12.46 107 GLU B N 1
ATOM 2785 C CA . GLU B 1 105 ? 17.805 13.524 -4.812 1.00 12.92 107 GLU B CA 1
ATOM 2786 C C . GLU B 1 105 ? 18.670 13.065 -3.642 1.00 13.93 107 GLU B C 1
ATOM 2787 O O . GLU B 1 105 ? 18.680 13.694 -2.596 1.00 13.76 107 GLU B O 1
ATOM 2793 N N . GLY B 1 106 ? 19.333 11.921 -3.809 1.00 16.01 108 GLY B N 1
ATOM 2794 C CA . GLY B 1 106 ? 20.040 11.349 -2.676 1.00 16.56 108 GLY B CA 1
ATOM 2795 C C . GLY B 1 106 ? 19.070 11.075 -1.546 1.00 14.40 108 GLY B C 1
ATOM 2796 O O . GLY B 1 106 ? 18.043 10.430 -1.755 1.00 16.31 108 GLY B O 1
ATOM 2797 N N . SER B 1 107 ? 19.363 11.611 -0.354 1.00 13.99 109 SER B N 1
ATOM 2798 C CA . SER B 1 107 ? 18.528 11.414 0.821 1.00 13.11 109 SER B CA 1
ATOM 2799 C C . SER B 1 107 ? 17.437 12.488 0.960 1.00 12.00 109 SER B C 1
ATOM 2800 O O . SER B 1 107 ? 16.807 12.569 2.010 1.00 13.87 109 SER B O 1
ATOM 2803 N N . HIS B 1 108 ? 17.228 13.294 -0.086 1.00 11.97 110 HIS B N 1
ATOM 2804 C CA . HIS B 1 108 ? 16.219 14.334 -0.090 1.00 10.56 110 HIS B CA 1
ATOM 2805 C C . HIS B 1 108 ? 15.001 13.931 -0.924 1.00 10.77 110 HIS B C 1
ATOM 2806 O O . HIS B 1 108 ? 15.148 13.519 -2.066 1.00 11.84 110 HIS B O 1
ATOM 2813 N N . ILE B 1 109 ? 13.828 14.071 -0.314 1.00 10.95 111 ILE B N 1
ATOM 2814 C CA . ILE B 1 109 ? 12.557 13.784 -0.992 1.00 10.19 111 ILE B CA 1
ATOM 2815 C C . ILE B 1 109 ? 11.925 15.086 -1.457 1.00 10.10 111 ILE B C 1
ATOM 2816 O O . ILE B 1 109 ? 11.805 16.014 -0.668 1.00 11.50 111 ILE B O 1
ATOM 2821 N N . LYS B 1 110 ? 11.415 15.100 -2.690 1.00 10.21 112 LYS B N 1
ATOM 2822 C CA . LYS B 1 110 ? 10.571 16.207 -3.162 1.00 10.96 112 LYS B CA 1
ATOM 2823 C C . LYS B 1 110 ? 9.163 15.668 -3.420 1.00 10.44 112 LYS B C 1
ATOM 2824 O O . LYS B 1 110 ? 8.995 14.794 -4.267 1.00 11.33 112 LYS B O 1
ATOM 2830 N N . GLY B 1 111 ? 8.185 16.180 -2.683 1.00 9.90 113 GLY B N 1
ATOM 2831 C CA . GLY B 1 111 ? 6.800 15.765 -2.876 1.00 10.28 113 GLY B CA 1
ATOM 2832 C C . GLY B 1 111 ? 6.006 16.791 -3.656 1.00 11.07 113 GLY B C 1
ATOM 2833 O O . GLY B 1 111 ? 6.121 17.993 -3.389 1.00 13.99 113 GLY B O 1
ATOM 2834 N N . GLU B 1 112 ? 5.175 16.296 -4.593 1.00 10.03 114 GLU B N 1
ATOM 2835 C CA . GLU B 1 112 ? 4.224 17.089 -5.377 1.00 9.94 114 GLU B CA 1
ATOM 2836 C C . GLU B 1 112 ? 2.861 16.480 -5.081 1.00 8.88 114 GLU B C 1
ATOM 2837 O O . GLU B 1 112 ? 2.567 15.393 -5.582 1.00 9.02 114 GLU B O 1
ATOM 2843 N N . PHE B 1 113 ? 2.084 17.161 -4.230 1.00 8.66 115 PHE B N 1
ATOM 2844 C CA . PHE B 1 113 ? 0.821 16.613 -3.742 1.00 9.01 115 PHE B CA 1
ATOM 2845 C C . PHE B 1 113 ? -0.353 17.461 -4.241 1.00 8.68 115 PHE B C 1
ATOM 2846 O O . PHE B 1 113 ? -0.469 18.622 -3.861 1.00 10.75 115 PHE B O 1
ATOM 2854 N N . GLN B 1 114 ? -1.224 16.838 -5.034 1.00 9.02 116 GLN B N 1
ATOM 2855 C CA . GLN B 1 114 ? -2.425 17.497 -5.451 1.00 9.66 116 GLN B CA 1
ATOM 2856 C C . GLN B 1 114 ? -3.526 17.100 -4.477 1.00 9.57 116 GLN B C 1
ATOM 2857 O O . GLN B 1 114 ? -3.769 15.905 -4.287 1.00 10.76 116 GLN B O 1
ATOM 2863 N N . VAL B 1 115 ? -4.191 18.107 -3.898 1.00 8.94 117 VAL B N 1
ATOM 2864 C CA . VAL B 1 115 ? -5.211 17.914 -2.885 1.00 8.92 117 VAL B CA 1
ATOM 2865 C C . VAL B 1 115 ? -6.430 18.750 -3.280 1.00 9.17 117 VAL B C 1
ATOM 2866 O O . VAL B 1 115 ? -6.316 19.983 -3.382 1.00 10.11 117 VAL B O 1
ATOM 2870 N N . ILE B 1 116 ? -7.577 18.084 -3.416 1.00 8.42 118 ILE B N 1
ATOM 2871 C CA . ILE B 1 116 ? -8.823 18.755 -3.792 1.00 8.37 118 ILE B CA 1
ATOM 2872 C C . ILE B 1 116 ? -9.869 18.428 -2.743 1.00 8.45 118 ILE B C 1
ATOM 2873 O O . ILE B 1 116 ? -10.170 17.256 -2.534 1.00 8.21 118 ILE B O 1
ATOM 2878 N N . GLY B 1 117 ? -10.443 19.462 -2.123 1.00 8.05 119 GLY B N 1
ATOM 2879 C CA . GLY B 1 117 ? -11.499 19.291 -1.158 1.00 8.93 119 GLY B CA 1
ATOM 2880 C C . GLY B 1 117 ? -12.727 20.024 -1.590 1.00 8.18 119 GLY B C 1
ATOM 2881 O O . GLY B 1 117 ? -12.643 21.179 -2.088 1.00 9.01 119 GLY B O 1
ATOM 2882 N N . THR B 1 118 ? -13.878 19.406 -1.359 1.00 7.24 120 THR B N 1
ATOM 2883 C CA . THR B 1 118 ? -15.159 20.048 -1.674 1.00 7.48 120 THR B CA 1
ATOM 2884 C C . THR B 1 118 ? -16.209 19.694 -0.637 1.00 7.77 120 THR B C 1
ATOM 2885 O O . THR B 1 118 ? -16.079 18.722 0.111 1.00 8.39 120 THR B O 1
ATOM 2889 N N . GLY B 1 119 ? -17.272 20.507 -0.593 1.00 8.56 121 GLY B N 1
ATOM 2890 C CA . GLY B 1 119 ? -18.423 20.226 0.241 1.00 8.98 121 GLY B CA 1
ATOM 2891 C C . GLY B 1 119 ? -18.187 20.461 1.728 1.00 9.48 121 GLY B C 1
ATOM 2892 O O . GLY B 1 119 ? -18.923 19.946 2.537 1.00 10.24 121 GLY B O 1
ATOM 2893 N N . PHE B 1 120 ? -17.156 21.234 2.099 1.00 8.77 122 PHE B N 1
ATOM 2894 C CA . PHE B 1 120 ? -17.007 21.609 3.498 1.00 9.57 122 PHE B CA 1
ATOM 2895 C C . PHE B 1 120 ? -18.070 22.641 3.826 1.00 8.90 122 PHE B C 1
ATOM 2896 O O . PHE B 1 120 ? -18.101 23.696 3.206 1.00 9.74 122 PHE B O 1
ATOM 2904 N N . PRO B 1 121 ? -18.990 22.375 4.757 1.00 9.19 123 PRO B N 1
ATOM 2905 C CA . PRO B 1 121 ? -20.045 23.347 5.030 1.00 9.58 123 PRO B CA 1
ATOM 2906 C C . PRO B 1 121 ? -19.414 24.653 5.469 1.00 9.73 123 PRO B C 1
ATOM 2907 O O . PRO B 1 121 ? -18.509 24.671 6.294 1.00 9.14 123 PRO B O 1
ATOM 2911 N N . PRO B 1 122 ? -19.925 25.803 4.996 1.00 10.71 124 PRO B N 1
ATOM 2912 C CA . PRO B 1 122 ? -19.363 27.081 5.416 1.00 12.42 124 PRO B CA 1
ATOM 2913 C C . PRO B 1 122 ? -19.434 27.334 6.922 1.00 12.36 124 PRO B C 1
ATOM 2914 O O . PRO B 1 122 ? -18.608 28.081 7.408 1.00 15.50 124 PRO B O 1
ATOM 2918 N N . ASP B 1 123 ? -20.376 26.677 7.623 1.00 11.82 125 ASP B N 1
ATOM 2919 C CA . ASP B 1 123 ? -20.540 26.784 9.073 1.00 13.45 125 ASP B CA 1
ATOM 2920 C C . ASP B 1 123 ? -19.983 25.548 9.791 1.00 13.21 125 ASP B C 1
ATOM 2921 O O . ASP B 1 123 ? -20.184 25.411 10.991 1.00 16.69 125 ASP B O 1
ATOM 2926 N N . GLY B 1 124 ? -19.229 24.692 9.096 1.00 12.73 126 GLY B N 1
ATOM 2927 C CA . GLY B 1 124 ? -18.700 23.484 9.702 1.00 11.43 126 GLY B CA 1
ATOM 2928 C C . GLY B 1 124 ? -17.345 23.733 10.346 1.00 10.74 126 GLY B C 1
ATOM 2929 O O . GLY B 1 124 ? -16.808 24.850 10.300 1.00 10.70 126 GLY B O 1
ATOM 2930 N N . PRO B 1 125 ? -16.805 22.704 11.015 1.00 10.69 127 PRO B N 1
ATOM 2931 C CA . PRO B 1 125 ? -15.635 22.893 11.862 1.00 10.57 127 PRO B CA 1
ATOM 2932 C C . PRO B 1 125 ? -14.351 23.166 11.076 1.00 9.66 127 PRO B C 1
ATOM 2933 O O . PRO B 1 125 ? -13.399 23.674 11.645 1.00 12.08 127 PRO B O 1
ATOM 2937 N N . VAL B 1 126 ? -14.315 22.768 9.804 1.00 9.51 128 VAL B N 1
ATOM 2938 C CA . VAL B 1 126 ? -13.140 23.043 8.973 1.00 9.61 128 VAL B CA 1
ATOM 2939 C C . VAL B 1 126 ? -13.137 24.509 8.548 1.00 9.79 128 VAL B C 1
ATOM 2940 O O . VAL B 1 126 ? -12.155 25.216 8.737 1.00 11.46 128 VAL B O 1
ATOM 2944 N N . MET B 1 127 ? -14.237 25.004 7.985 1.00 9.64 129 MET B N 1
ATOM 2945 C CA . MET B 1 127 ? -14.223 26.375 7.462 1.00 11.13 129 MET B CA 1
ATOM 2946 C C . MET B 1 127 ? -14.313 27.409 8.603 1.00 12.14 129 MET B C 1
ATOM 2947 O O . MET B 1 127 ? -13.981 28.547 8.360 1.00 15.29 129 MET B O 1
ATOM 2952 N N . THR B 1 128 ? -14.701 26.992 9.822 1.00 11.98 130 THR B N 1
ATOM 2953 C CA . THR B 1 128 ? -14.778 27.908 10.964 1.00 13.12 130 THR B CA 1
ATOM 2954 C C . THR B 1 128 ? -13.709 27.616 12.031 1.00 14.29 130 THR B C 1
ATOM 2955 O O . THR B 1 128 ? -13.787 28.136 13.126 1.00 15.53 130 THR B O 1
ATOM 2959 N N . ASN B 1 129 ? -12.702 26.830 11.662 1.00 11.94 131 ASN B N 1
ATOM 2960 C CA . ASN B 1 129 ? -11.498 26.675 12.465 1.00 11.75 131 ASN B CA 1
ATOM 2961 C C . ASN B 1 129 ? -11.826 26.192 13.882 1.00 11.86 131 ASN B C 1
ATOM 2962 O O . ASN B 1 129 ? -11.288 26.717 14.868 1.00 14.94 131 ASN B O 1
ATOM 2967 N N . LYS B 1 130 ? -12.618 25.126 13.982 1.00 12.04 132 LYS B N 1
ATOM 2968 C CA . LYS B 1 130 ? -12.947 24.542 15.261 1.00 12.42 132 LYS B CA 1
ATOM 2969 C C . LYS B 1 130 ? -12.170 23.258 15.538 1.00 11.16 132 LYS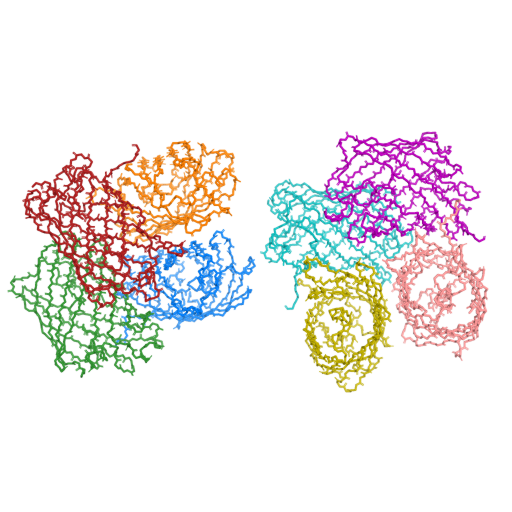 B C 1
ATOM 2970 O O . LYS B 1 130 ? -12.277 22.723 16.640 1.00 12.75 132 LYS B O 1
ATOM 2976 N N . LEU B 1 131 ? -11.400 22.743 14.570 1.00 10.60 133 LEU B N 1
ATOM 2977 C CA . LEU B 1 131 ? -10.574 21.542 14.838 1.00 10.46 133 LEU B CA 1
ATOM 2978 C C . LEU B 1 131 ? -9.457 21.911 15.816 1.00 10.21 133 LEU B C 1
ATOM 2979 O O . LEU B 1 131 ? -8.820 22.959 15.637 1.00 11.02 133 LEU B O 1
ATOM 2984 N N . THR B 1 132 ? -9.203 21.043 16.785 1.00 11.03 134 THR B N 1
ATOM 2985 C CA . THR B 1 132 ? -8.150 21.324 17.773 1.00 10.99 134 THR B CA 1
ATOM 2986 C C . THR B 1 132 ? -6.952 20.381 17.717 1.00 11.84 134 THR B C 1
ATOM 2987 O O . THR B 1 132 ? -5.870 20.784 18.128 1.00 14.37 134 THR B O 1
ATOM 2991 N N . ALA B 1 133 ? -7.128 19.169 17.205 1.00 11.21 135 ALA B N 1
ATOM 2992 C CA . ALA B 1 133 ? -6.064 18.176 17.120 1.00 11.30 135 ALA B CA 1
ATOM 2993 C C . ALA B 1 133 ? -6.591 16.997 16.319 1.00 10.71 135 ALA B C 1
ATOM 2994 O O . ALA B 1 133 ? -7.802 16.766 16.296 1.00 11.61 135 ALA B O 1
ATOM 2996 N N . MET B 1 134 ? -5.685 16.259 15.665 1.00 11.75 136 MET B N 1
ATOM 2997 C CA . MET B 1 134 ? -6.031 15.001 15.093 1.00 10.98 136 MET B CA 1
ATOM 2998 C C . MET B 1 134 ? -5.767 13.891 16.116 1.00 9.95 136 MET B C 1
ATOM 2999 O O . MET B 1 134 ? -4.670 13.797 16.685 1.00 10.91 136 MET B O 1
ATOM 3004 N N . ASP B 1 135 ? -6.751 13.013 16.308 1.00 8.79 137 ASP B N 1
ATOM 3005 C CA . ASP B 1 135 ? -6.559 11.866 17.177 1.00 8.73 137 ASP B CA 1
ATOM 3006 C C . ASP B 1 135 ? -5.524 10.901 16.606 1.00 8.50 137 ASP B C 1
ATOM 3007 O O . ASP B 1 135 ? -5.410 10.706 15.402 1.00 8.92 137 ASP B O 1
ATOM 3012 N N . TRP B 1 136 ? -4.792 10.244 17.504 1.00 8.71 138 TRP B N 1
ATOM 3013 C CA . TRP B 1 136 ? -3.935 9.159 17.146 1.00 8.01 138 TRP B CA 1
ATOM 3014 C C . TRP B 1 136 ? -4.714 8.131 16.337 1.00 8.01 138 TRP B C 1
ATOM 3015 O O . TRP B 1 136 ? -5.894 7.882 16.619 1.00 8.55 138 TRP B O 1
ATOM 3026 N N . SER B 1 137 ? -4.039 7.484 15.390 1.00 8.70 139 SER B N 1
ATOM 3027 C CA . SER B 1 137 ? -4.746 6.614 14.468 1.00 7.59 139 SER B CA 1
ATOM 3028 C C . SER B 1 137 ? -4.044 5.281 14.249 1.00 8.22 139 SER B C 1
ATOM 3029 O O . SER B 1 137 ? -2.821 5.145 14.416 1.00 8.73 139 SER B O 1
ATOM 3032 N N . VAL B 1 138 ? -4.850 4.296 13.821 1.00 7.98 140 VAL B N 1
ATOM 3033 C CA . VAL B 1 138 ? -4.353 3.004 13.318 1.00 8.29 140 VAL B CA 1
ATOM 3034 C C . VAL B 1 138 ? -4.815 2.827 11.879 1.00 7.79 140 VAL B C 1
ATOM 3035 O O . VAL B 1 138 ? -5.993 2.888 11.598 1.00 9.73 140 VAL B O 1
ATOM 3039 N N . THR B 1 139 ? -3.861 2.615 10.966 1.00 8.46 141 THR B N 1
ATOM 3040 C CA . THR B 1 139 ? -4.130 2.285 9.604 1.00 8.13 141 THR B CA 1
ATOM 3041 C C . THR B 1 139 ? -3.921 0.786 9.382 1.00 7.93 141 THR B C 1
ATOM 3042 O O . THR B 1 139 ? -2.939 0.248 9.883 1.00 9.17 141 THR B O 1
ATOM 3046 N N . LYS B 1 140 ? -4.854 0.124 8.674 1.00 7.49 142 LYS B N 1
ATOM 3047 C CA . LYS B 1 140 ? -4.716 -1.248 8.292 1.00 7.78 142 LYS B CA 1
ATOM 3048 C C . LYS B 1 140 ? -4.261 -1.312 6.837 1.00 7.58 142 LYS B C 1
ATOM 3049 O O . LYS B 1 140 ? -4.896 -0.717 5.971 1.00 8.18 142 LYS B O 1
ATOM 3055 N N . MET B 1 141 ? -3.181 -2.069 6.576 1.00 7.64 143 MET B N 1
ATOM 3056 C CA . MET B 1 141 ? -2.643 -2.260 5.246 1.00 8.17 143 MET B CA 1
ATOM 3057 C C . MET B 1 141 ? -2.761 -3.722 4.816 1.00 8.19 143 MET B C 1
ATOM 3058 O O . MET B 1 141 ? -2.446 -4.646 5.588 1.00 9.06 143 MET B O 1
ATOM 3063 N N . LEU B 1 142 ? -3.225 -3.926 3.584 1.00 8.39 144 LEU B N 1
ATOM 3064 C CA . LEU B 1 142 ? -3.275 -5.209 2.916 1.00 8.50 144 LEU B CA 1
ATOM 3065 C C . LEU B 1 142 ? -2.564 -5.048 1.579 1.00 8.64 144 LEU B C 1
ATOM 3066 O O . LEU B 1 142 ? -2.497 -3.931 1.041 1.00 9.41 144 LEU B O 1
ATOM 3071 N N . TYR B 1 143 ? -2.143 -6.181 1.014 1.00 8.81 145 TYR B N 1
ATOM 3072 C CA . TYR B 1 143 ? -1.430 -6.181 -0.272 1.00 9.23 145 TYR B CA 1
ATOM 3073 C C . TYR B 1 143 ? -2.193 -7.041 -1.260 1.00 9.95 145 TYR B C 1
ATOM 3074 O O . TYR B 1 143 ? -1.878 -8.223 -1.437 1.00 12.60 145 TYR B O 1
ATOM 3083 N N . PRO B 1 144 ? -3.225 -6.487 -1.920 1.00 10.69 146 PRO B N 1
ATOM 3084 C CA . PRO B 1 144 ? -4.018 -7.304 -2.835 1.00 11.69 146 PRO B CA 1
ATOM 3085 C C . PRO B 1 144 ? -3.210 -7.888 -3.992 1.00 11.18 146 PRO B C 1
ATOM 3086 O O . PRO B 1 144 ? -3.569 -8.931 -4.523 1.00 13.32 146 PRO B O 1
ATOM 3090 N N . ASN B 1 145 ? -2.146 -7.204 -4.409 1.00 10.73 147 ASN B N 1
ATOM 3091 C CA . ASN B 1 145 ? -1.208 -7.779 -5.357 1.00 11.13 147 ASN B CA 1
ATOM 3092 C C . ASN B 1 145 ? 0.175 -7.234 -5.034 1.00 10.90 147 ASN B C 1
ATOM 3093 O O . ASN B 1 145 ? 0.304 -6.365 -4.160 1.00 11.30 147 ASN B O 1
ATOM 3098 N N . ASP B 1 146 ? 1.201 -7.725 -5.731 1.00 11.77 148 ASP B N 1
ATOM 3099 C CA . ASP B 1 146 ? 2.575 -7.451 -5.290 1.00 12.86 148 ASP B CA 1
ATOM 3100 C C . ASP B 1 146 ? 3.019 -6.022 -5.598 1.00 11.02 148 ASP B C 1
ATOM 3101 O O . ASP B 1 146 ? 4.102 -5.631 -5.171 1.00 12.56 148 ASP B O 1
ATOM 3106 N N . LYS B 1 147 ? 2.187 -5.220 -6.284 1.00 10.00 149 LYS B N 1
ATOM 3107 C CA . LYS B 1 147 ? 2.540 -3.817 -6.582 1.00 10.58 149 LYS B CA 1
ATOM 3108 C C . LYS B 1 147 ? 1.554 -2.827 -5.921 1.00 9.50 149 LYS B C 1
ATOM 3109 O O . LYS B 1 147 ? 1.642 -1.645 -6.177 1.00 9.96 149 LYS B O 1
ATOM 3115 N N . THR B 1 148 ? 0.624 -3.324 -5.098 1.00 9.05 150 THR B N 1
ATOM 3116 C CA . THR B 1 148 ? -0.458 -2.474 -4.596 1.00 9.23 150 THR B CA 1
ATOM 3117 C C . THR B 1 148 ? -0.710 -2.696 -3.104 1.00 9.35 150 THR B C 1
ATOM 3118 O O . THR B 1 148 ? -0.997 -3.817 -2.694 1.00 11.35 150 THR B O 1
ATOM 3122 N N . ILE B 1 149 ? -0.666 -1.597 -2.343 1.00 8.29 151 ILE B N 1
ATOM 3123 C CA . ILE B 1 149 ? -1.126 -1.581 -0.967 1.00 8.82 151 ILE B CA 1
ATOM 3124 C C . ILE B 1 149 ? -2.507 -0.928 -0.950 1.00 9.12 151 ILE B C 1
ATOM 3125 O O . ILE B 1 149 ? -2.724 0.071 -1.623 1.00 11.27 151 ILE B O 1
ATOM 3130 N N . LEU B 1 150 ? -3.444 -1.536 -0.221 1.00 8.37 152 LEU B N 1
ATOM 3131 C CA . LEU B 1 150 ? -4.711 -0.905 0.121 1.00 8.23 152 LEU B CA 1
ATOM 3132 C C . LEU B 1 150 ? -4.667 -0.597 1.603 1.00 8.24 152 LEU B C 1
ATOM 3133 O O . LEU B 1 150 ? -4.467 -1.513 2.411 1.00 9.74 152 LEU B O 1
ATOM 3138 N N . SER B 1 151 ? -4.860 0.674 1.960 1.00 8.37 153 SER B N 1
ATOM 3139 C CA . SER B 1 151 ? -4.808 1.115 3.356 1.00 9.88 153 SER B CA 1
ATOM 3140 C C . SER B 1 151 ? -6.110 1.805 3.747 1.00 9.15 153 SER B C 1
ATOM 3141 O O . SER B 1 151 ? -6.623 2.629 2.965 1.00 11.50 153 SER B O 1
ATOM 3144 N N . THR B 1 152 ? -6.593 1.535 4.965 1.00 8.35 154 THR B N 1
ATOM 3145 C CA . THR B 1 152 ? -7.800 2.156 5.469 1.00 8.27 154 THR B CA 1
ATOM 3146 C C . THR B 1 152 ? -7.573 2.623 6.898 1.00 8.32 154 THR B C 1
ATOM 3147 O O . THR B 1 152 ? -6.873 1.956 7.644 1.00 8.75 154 THR B O 1
ATOM 3151 N N . ALA B 1 153 ? -8.216 3.720 7.262 1.00 7.43 155 ALA B N 1
ATOM 3152 C CA . ALA B 1 153 ? -8.231 4.218 8.631 1.00 8.12 155 ALA B CA 1
ATOM 3153 C C . ALA B 1 153 ? -9.538 4.947 8.863 1.00 7.40 155 ALA B C 1
ATOM 3154 O O . ALA B 1 153 ? -10.073 5.627 7.986 1.00 8.61 155 ALA B O 1
ATOM 3156 N N . ASP B 1 154 ? -10.001 4.850 10.112 1.00 7.61 156 ASP B N 1
ATOM 3157 C CA . ASP B 1 154 ? -11.091 5.655 10.652 1.00 8.07 156 ASP B CA 1
ATOM 3158 C C . ASP B 1 154 ? -10.436 6.774 11.441 1.00 7.59 156 ASP B C 1
ATOM 3159 O O . ASP B 1 154 ? -9.807 6.530 12.452 1.00 8.97 156 ASP B O 1
ATOM 3164 N N . CYS B 1 155 ? -10.601 8.005 10.959 1.00 7.66 157 CYS B N 1
ATOM 3165 C CA . CYS B 1 155 ? -9.888 9.141 11.493 1.00 7.75 157 CYS B CA 1
ATOM 3166 C C . CYS B 1 155 ? -10.835 10.071 12.245 1.00 7.25 157 CYS B C 1
ATOM 3167 O O . CYS B 1 155 ? -12.033 10.084 11.986 1.00 8.28 157 CYS B O 1
ATOM 3170 N N . SER B 1 156 ? -10.277 10.849 13.158 1.00 7.46 158 SER B N 1
ATOM 3171 C CA . SER B 1 156 ? -11.095 11.792 13.895 1.00 8.02 158 SER B CA 1
ATOM 3172 C C . SER B 1 156 ? -10.255 12.944 14.438 1.00 8.27 158 SER B C 1
ATOM 3173 O O . SER B 1 156 ? -9.085 12.764 14.800 1.00 9.28 158 SER B O 1
ATOM 3176 N N . TYR B 1 157 ? -10.866 14.120 14.448 1.00 8.09 159 TYR B N 1
ATOM 3177 C CA . TYR B 1 157 ? -10.306 15.276 15.092 1.00 8.16 159 TYR B CA 1
ATOM 3178 C C . TYR B 1 157 ? -11.138 15.609 16.333 1.00 8.60 159 TYR B C 1
ATOM 3179 O O . TYR B 1 157 ? -12.341 15.429 16.348 1.00 9.41 159 TYR B O 1
ATOM 3188 N N . THR B 1 158 ? -10.479 16.158 17.353 1.00 9.13 160 THR B N 1
ATOM 3189 C CA . THR B 1 158 ? -11.181 16.841 18.418 1.00 9.66 160 THR B CA 1
ATOM 3190 C C . THR B 1 158 ? -11.556 18.234 17.944 1.00 10.25 160 THR B C 1
ATOM 3191 O O . THR B 1 158 ? -10.924 18.781 17.038 1.00 10.45 160 THR B O 1
ATOM 3195 N N . THR B 1 159 ? -12.601 18.787 18.553 1.00 10.72 161 THR B N 1
ATOM 3196 C CA . THR B 1 159 ? -13.054 20.105 18.207 1.00 12.91 161 THR B CA 1
ATOM 3197 C C . THR B 1 159 ? -13.336 20.927 19.459 1.00 15.14 161 THR B C 1
ATOM 3198 O O . THR B 1 159 ? -13.486 20.388 20.546 1.00 16.16 161 THR B O 1
ATOM 3202 N N . THR B 1 160 ? -13.483 22.239 19.248 1.00 16.09 162 THR B N 1
ATOM 3203 C CA . THR B 1 160 ? -13.795 23.137 20.353 1.00 19.37 162 THR B CA 1
ATOM 3204 C C . THR B 1 160 ? -15.202 22.881 20.914 1.00 21.79 162 THR B C 1
ATOM 3205 O O . THR B 1 160 ? -15.516 23.348 21.973 1.00 37.15 162 THR B O 1
ATOM 3209 N N . ALA B 1 161 ? -16.064 22.232 20.119 1.00 25.81 163 ALA B N 1
ATOM 3210 C CA . ALA B 1 161 ? -17.423 21.909 20.508 1.00 30.74 163 ALA B CA 1
ATOM 3211 C C . ALA B 1 161 ? -17.440 20.655 21.411 1.00 28.42 163 ALA B C 1
ATOM 3212 O O . ALA B 1 161 ? -18.466 20.333 21.959 1.00 40.25 163 ALA B O 1
ATOM 3214 N N . GLY B 1 162 ? -16.296 19.976 21.591 1.00 24.94 164 GLY B N 1
ATOM 3215 C CA . GLY B 1 162 ? -16.263 18.689 22.309 1.00 25.82 164 GLY B CA 1
ATOM 3216 C C . GLY B 1 162 ? -16.606 17.497 21.416 1.00 26.23 164 GLY B C 1
ATOM 3217 O O . GLY B 1 162 ? -16.229 16.370 21.704 1.00 35.10 164 GLY B O 1
ATOM 3218 N N . LYS B 1 163 ? -17.361 17.700 20.342 1.00 21.80 165 LYS B N 1
ATOM 3219 C CA . LYS B 1 163 ? -17.719 16.568 19.518 1.00 16.93 165 LYS B CA 1
ATOM 3220 C C . LYS B 1 163 ? -16.600 16.330 18.516 1.00 14.73 165 LYS B C 1
ATOM 3221 O O . LYS B 1 163 ? -16.036 17.243 17.947 1.00 19.14 165 LYS B O 1
ATOM 3227 N N . ARG B 1 164 ? -16.299 15.060 18.283 1.00 12.42 166 ARG B N 1
ATOM 3228 C CA . ARG B 1 164 ? -15.285 14.683 17.296 1.00 12.40 166 ARG B CA 1
ATOM 3229 C C . ARG B 1 164 ? -15.812 14.863 15.884 1.00 11.35 166 ARG B C 1
ATOM 3230 O O . ARG B 1 164 ? -16.990 14.750 15.630 1.00 16.33 166 ARG B O 1
ATOM 3238 N N . TYR B 1 165 ? -14.884 15.132 14.980 1.00 9.36 167 TYR B N 1
ATOM 3239 C CA . TYR B 1 165 ? -15.153 15.276 13.555 1.00 8.55 167 TYR B CA 1
ATOM 3240 C C . TYR B 1 165 ? -14.482 14.105 12.838 1.00 8.44 167 TYR B C 1
ATOM 3241 O O . TYR B 1 165 ? -13.224 14.039 12.768 1.00 9.40 167 TYR B O 1
ATOM 3250 N N . GLN B 1 166 ? -15.301 13.166 12.357 1.00 9.06 168 GLN B N 1
ATOM 3251 C CA . GLN B 1 166 ? -14.819 11.877 11.890 1.00 8.86 168 GLN B CA 1
ATOM 3252 C C . GLN B 1 166 ? -14.731 11.837 10.364 1.00 7.89 168 GLN B C 1
ATOM 3253 O O . GLN B 1 166 ? -15.486 12.494 9.652 1.00 8.86 168 GLN B O 1
ATOM 3259 N N . SER B 1 167 ? -13.839 10.951 9.879 1.00 7.83 169 SER B N 1
ATOM 3260 C CA . SER B 1 167 ? -13.687 10.718 8.459 1.00 7.67 169 SER B CA 1
ATOM 3261 C C . SER B 1 167 ? -13.243 9.281 8.196 1.00 8.31 169 SER B C 1
ATOM 3262 O O . SER B 1 167 ? -12.718 8.592 9.101 1.00 8.77 169 SER B O 1
ATOM 3265 N N . LYS B 1 168 ? -13.406 8.849 6.959 1.00 7.31 170 LYS B N 1
ATOM 3266 C CA . LYS B 1 168 ? -12.952 7.565 6.497 1.00 8.63 170 LYS B CA 1
ATOM 3267 C C . LYS B 1 168 ? -11.877 7.826 5.461 1.00 8.45 170 LYS B C 1
ATOM 3268 O O . LYS B 1 168 ? -12.126 8.498 4.473 1.00 8.48 170 LYS B O 1
ATOM 3274 N N A MET B 1 169 ? -10.668 7.331 5.724 0.50 8.24 171 MET B N 1
ATOM 3275 N N B MET B 1 169 ? -10.667 7.333 5.727 0.50 8.24 171 MET B N 1
ATOM 3276 C CA A MET B 1 169 ? -9.554 7.505 4.797 0.50 8.89 171 MET B CA 1
ATOM 3277 C CA B MET B 1 169 ? -9.539 7.502 4.815 0.50 8.97 171 MET B CA 1
ATOM 3278 C C A MET B 1 169 ? -9.272 6.165 4.125 0.50 8.90 171 MET B C 1
ATOM 3279 C C B MET B 1 169 ? -9.271 6.168 4.128 0.50 8.83 171 MET B C 1
ATOM 3280 O O A MET B 1 169 ? -9.219 5.122 4.781 0.50 9.79 171 MET B O 1
ATOM 3281 O O B MET B 1 169 ? -9.220 5.122 4.779 0.50 9.75 171 MET B O 1
ATOM 3290 N N A ARG B 1 170 ? -9.120 6.199 2.805 0.50 8.95 172 ARG B N 1
ATOM 3291 N N B ARG B 1 170 ? -9.107 6.208 2.810 0.50 8.84 172 ARG B N 1
ATOM 3292 C CA A ARG B 1 170 ? -8.827 4.998 2.020 0.50 9.66 172 ARG B CA 1
ATOM 3293 C CA B ARG B 1 170 ? -8.812 5.009 2.035 0.50 9.17 172 ARG B CA 1
ATOM 3294 C C A ARG B 1 170 ? -7.806 5.386 0.960 0.50 8.39 172 ARG B C 1
ATOM 3295 C C B ARG B 1 170 ? -7.802 5.389 0.963 0.50 8.30 172 ARG B C 1
ATOM 3296 O O A ARG B 1 170 ? -7.858 6.488 0.423 0.50 8.98 172 ARG B O 1
ATOM 3297 O O B ARG B 1 170 ? -7.858 6.488 0.422 0.50 8.94 172 ARG B O 1
ATOM 3312 N N . GLU B 1 171 ? -6.852 4.502 0.684 1.00 7.33 173 GLU B N 1
ATOM 3313 C CA . GLU B 1 171 ? -5.899 4.824 -0.351 1.00 7.52 173 GLU B CA 1
ATOM 3314 C C . GLU B 1 171 ? -5.291 3.585 -0.949 1.00 7.44 173 GLU B C 1
ATOM 3315 O O . GLU B 1 171 ? -5.267 2.508 -0.337 1.00 7.70 173 GLU B O 1
ATOM 3321 N N . ASN B 1 172 ? -4.796 3.755 -2.170 1.00 7.61 174 ASN B N 1
ATOM 3322 C CA . ASN B 1 172 ? -3.879 2.787 -2.727 1.00 8.15 174 ASN B CA 1
ATOM 3323 C C . ASN B 1 172 ? -2.477 3.381 -2.763 1.00 9.55 174 ASN B C 1
ATOM 3324 O O . ASN B 1 172 ? -2.297 4.601 -2.975 1.00 11.98 174 ASN B O 1
ATOM 3329 N N . ASN B 1 173 ? -1.468 2.541 -2.570 1.00 8.35 175 ASN B N 1
ATOM 3330 C CA . ASN B 1 173 ? -0.087 2.906 -2.810 1.00 9.27 175 ASN B CA 1
ATOM 3331 C C . ASN B 1 173 ? 0.373 1.971 -3.929 1.00 9.13 175 ASN B C 1
ATOM 3332 O O . ASN B 1 173 ? 0.325 0.762 -3.753 1.00 9.85 175 ASN B O 1
ATOM 3337 N N . THR B 1 174 ? 0.694 2.533 -5.101 1.00 7.98 176 THR B N 1
ATOM 3338 C CA . THR B 1 174 ? 0.972 1.745 -6.300 1.00 9.14 176 THR B CA 1
ATOM 3339 C C . THR B 1 174 ? 2.462 1.835 -6.591 1.00 8.96 176 THR B C 1
ATOM 3340 O O . THR B 1 174 ? 2.983 2.932 -6.769 1.00 8.86 176 THR B O 1
ATOM 3344 N N . PHE B 1 175 ? 3.103 0.669 -6.671 1.00 8.46 177 PHE B N 1
ATOM 3345 C CA . PHE B 1 175 ? 4.547 0.566 -6.841 1.00 9.11 177 PHE B CA 1
ATOM 3346 C C . PHE B 1 175 ? 4.909 0.229 -8.283 1.00 9.35 177 PHE B C 1
ATOM 3347 O O . PHE B 1 175 ? 4.283 -0.594 -8.897 1.00 10.94 177 PHE B O 1
ATOM 3355 N N . ALA B 1 176 ? 6.004 0.826 -8.775 1.00 10.14 178 ALA B N 1
ATOM 3356 C CA . ALA B 1 176 ? 6.467 0.531 -10.127 1.00 11.49 178 ALA B CA 1
ATOM 3357 C C . ALA B 1 176 ? 7.042 -0.881 -10.242 1.00 12.99 178 ALA B C 1
ATOM 3358 O O . ALA B 1 176 ? 6.953 -1.507 -11.302 1.00 15.74 178 ALA B O 1
ATOM 3360 N N . LYS B 1 177 ? 7.655 -1.375 -9.163 1.00 12.70 179 LYS B N 1
ATOM 3361 C CA . LYS B 1 177 ? 8.290 -2.678 -9.092 1.00 13.40 179 LYS B CA 1
ATOM 3362 C C . LYS B 1 177 ? 7.594 -3.461 -7.995 1.00 11.20 179 LYS B C 1
ATOM 3363 O O . LYS B 1 177 ? 7.129 -2.872 -7.020 1.00 11.73 179 LYS B O 1
ATOM 3369 N N . PRO B 1 178 ? 7.531 -4.799 -8.088 1.00 11.96 180 PRO B N 1
ATOM 3370 C CA . PRO B 1 178 ? 6.953 -5.571 -6.994 1.00 12.84 180 PRO B CA 1
ATOM 3371 C C . PRO B 1 178 ? 7.623 -5.239 -5.658 1.00 12.63 180 PRO B C 1
ATOM 3372 O O . PRO B 1 178 ? 8.830 -4.998 -5.569 1.00 14.73 180 PRO B O 1
ATOM 3376 N N . MET B 1 179 ? 6.848 -5.319 -4.582 1.00 11.69 181 MET B N 1
ATOM 3377 C CA . MET B 1 179 ? 7.367 -5.301 -3.224 1.00 12.15 181 MET B CA 1
ATOM 3378 C C . MET B 1 179 ? 8.102 -6.616 -2.949 1.00 13.61 181 MET B C 1
ATOM 3379 O O . MET B 1 179 ? 7.848 -7.616 -3.568 1.00 15.95 181 MET B O 1
ATOM 3384 N N . ALA B 1 180 ? 9.019 -6.570 -1.990 1.00 13.47 182 ALA B N 1
ATOM 3385 C CA . ALA B 1 180 ? 9.848 -7.727 -1.611 1.00 15.09 182 ALA B CA 1
ATOM 3386 C C . ALA B 1 180 ? 8.962 -8.861 -1.102 1.00 16.10 182 ALA B C 1
ATOM 3387 O O . ALA B 1 180 ? 8.005 -8.642 -0.361 1.00 16.27 182 ALA B O 1
ATOM 3389 N N . ALA B 1 181 ? 9.345 -10.075 -1.486 1.00 19.21 183 ALA B N 1
ATOM 3390 C CA . ALA B 1 181 ? 8.621 -11.260 -1.115 1.00 22.04 183 ALA B CA 1
ATOM 3391 C C . ALA B 1 181 ? 8.546 -11.363 0.412 1.00 21.67 183 ALA B C 1
ATOM 3392 O O . ALA B 1 181 ? 7.560 -11.821 0.919 1.00 26.31 183 ALA B O 1
ATOM 3394 N N . ASP B 1 182 ? 9.608 -10.948 1.117 1.00 23.32 184 ASP B N 1
ATOM 3395 C CA . ASP B 1 182 ? 9.702 -11.079 2.584 1.00 26.21 184 ASP B CA 1
ATOM 3396 C C . ASP B 1 182 ? 8.712 -10.135 3.307 1.00 25.49 184 ASP B C 1
ATOM 3397 O O . ASP B 1 182 ? 8.487 -10.344 4.468 1.00 40.94 184 ASP B O 1
ATOM 3402 N N . ILE B 1 183 ? 8.087 -9.162 2.602 1.00 22.85 185 ILE B N 1
ATOM 3403 C CA . ILE B 1 183 ? 7.036 -8.127 3.054 1.00 24.24 185 ILE B CA 1
ATOM 3404 C C . ILE B 1 183 ? 5.655 -8.759 2.854 1.00 20.42 185 ILE B C 1
ATOM 3405 O O . ILE B 1 183 ? 4.734 -8.568 3.672 1.00 17.59 185 ILE B O 1
ATOM 3410 N N . LEU B 1 184 ? 5.490 -9.457 1.712 1.00 18.88 186 LEU B N 1
ATOM 3411 C CA . LEU B 1 184 ? 4.172 -9.705 1.187 1.00 15.92 186 LEU B CA 1
ATOM 3412 C C . LEU B 1 184 ? 3.389 -10.736 2.008 1.00 16.52 186 LEU B C 1
ATOM 3413 O O . LEU B 1 184 ? 2.164 -10.705 1.924 1.00 20.01 186 LEU B O 1
ATOM 3418 N N . GLN B 1 185 ? 4.027 -11.679 2.705 1.00 21.64 187 GLN B N 1
ATOM 3419 C CA . GLN B 1 185 ? 3.163 -12.655 3.407 1.00 26.08 187 GLN B CA 1
ATOM 3420 C C . GLN B 1 185 ? 2.749 -12.152 4.797 1.00 27.24 187 GLN B C 1
ATOM 3421 O O . GLN B 1 185 ? 1.799 -12.718 5.328 1.00 32.27 187 GLN B O 1
ATOM 3427 N N . LYS B 1 186 ? 3.342 -11.065 5.328 1.00 17.66 188 LYS B N 1
ATOM 3428 C CA . LYS B 1 186 ? 2.993 -10.592 6.656 1.00 17.09 188 LYS B CA 1
ATOM 3429 C C . LYS B 1 186 ? 1.886 -9.542 6.535 1.00 13.15 188 LYS B C 1
ATOM 3430 O O . LYS B 1 186 ? 2.123 -8.352 6.423 1.00 13.28 188 LYS B O 1
ATOM 3436 N N . GLN B 1 187 ? 0.656 -10.026 6.593 1.00 12.95 189 GLN B N 1
ATOM 3437 C CA . GLN B 1 187 ? -0.541 -9.193 6.467 1.00 14.39 189 GLN B CA 1
ATOM 3438 C C . GLN B 1 187 ? -1.555 -9.646 7.503 1.00 12.68 189 GLN B C 1
ATOM 3439 O O . GLN B 1 187 ? -1.599 -10.826 7.838 1.00 15.20 189 GLN B O 1
ATOM 3445 N N . PRO B 1 188 ? -2.414 -8.742 7.980 1.00 10.18 190 PRO B N 1
ATOM 3446 C CA . PRO B 1 188 ? -2.343 -7.312 7.775 1.00 9.51 190 PRO B CA 1
ATOM 3447 C C . PRO B 1 188 ? -1.128 -6.706 8.481 1.00 9.39 190 PRO B C 1
ATOM 3448 O O . PRO B 1 188 ? -0.625 -7.228 9.470 1.00 10.13 190 PRO B O 1
ATOM 3452 N N . MET B 1 189 ? -0.701 -5.564 7.973 1.00 8.62 191 MET B N 1
ATOM 3453 C CA . MET B 1 189 ? 0.281 -4.729 8.637 1.00 8.91 191 MET B CA 1
ATOM 3454 C C . MET B 1 189 ? -0.437 -3.460 9.093 1.00 8.16 191 MET B C 1
ATOM 3455 O O . MET B 1 189 ? -1.117 -2.811 8.299 1.00 9.89 191 MET B O 1
ATOM 3460 N N . PHE B 1 190 ? -0.298 -3.140 10.370 1.00 8.00 192 PHE B N 1
ATOM 3461 C CA . PHE B 1 190 ? -0.929 -1.948 10.914 1.00 7.83 192 PHE B CA 1
ATOM 3462 C C . PHE B 1 190 ? 0.110 -0.837 11.105 1.00 8.19 192 PHE B C 1
ATOM 3463 O O . PHE B 1 190 ? 1.297 -1.116 11.276 1.00 9.17 192 PHE B O 1
ATOM 3471 N N . VAL B 1 191 ? -0.340 0.420 11.104 1.00 8.18 193 VAL B N 1
ATOM 3472 C CA . VAL B 1 191 ? 0.569 1.522 11.371 1.00 8.38 193 VAL B CA 1
ATOM 3473 C C . VAL B 1 191 ? -0.103 2.470 12.329 1.00 8.81 193 VAL B C 1
ATOM 3474 O O . VAL B 1 191 ? -1.192 2.974 12.031 1.00 9.17 193 VAL B O 1
ATOM 3478 N N . PHE B 1 192 ? 0.543 2.726 13.457 1.00 8.80 194 PHE B N 1
ATOM 3479 C CA . PHE B 1 192 ? 0.083 3.691 14.470 1.00 9.05 194 PHE B CA 1
ATOM 3480 C C . PHE B 1 192 ? 0.668 5.055 14.161 1.00 8.99 194 PHE B C 1
ATOM 3481 O O . PHE B 1 192 ? 1.893 5.132 13.942 1.00 10.03 194 PHE B O 1
ATOM 3489 N N . ARG B 1 193 ? -0.141 6.126 14.135 1.00 8.30 195 ARG B N 1
ATOM 3490 C CA . ARG B 1 193 ? 0.405 7.441 13.848 1.00 8.73 195 ARG B CA 1
ATOM 3491 C C . ARG B 1 193 ? -0.078 8.468 14.871 1.00 8.73 195 ARG B C 1
ATOM 3492 O O . ARG B 1 193 ? -1.255 8.508 15.232 1.00 10.47 195 ARG B O 1
ATOM 3500 N N . LYS B 1 194 ? 0.871 9.317 15.278 1.00 9.51 196 LYS B N 1
ATOM 3501 C CA . LYS B 1 194 ? 0.625 10.474 16.112 1.00 9.31 196 LYS B CA 1
ATOM 3502 C C . LYS B 1 194 ? 1.043 11.695 15.304 1.00 9.56 196 LYS B C 1
ATOM 3503 O O . LYS B 1 194 ? 2.141 11.739 14.751 1.00 10.76 196 LYS B O 1
ATOM 3509 N N A SER B 1 195 ? 0.215 12.734 15.337 0.50 10.34 197 SER B N 1
ATOM 3510 N N B SER B 1 195 ? 0.203 12.725 15.313 0.50 10.46 197 SER B N 1
ATOM 3511 C CA A SER B 1 195 ? 0.490 13.992 14.637 0.50 11.56 197 SER B CA 1
ATOM 3512 C CA B SER B 1 195 ? 0.459 13.963 14.565 0.50 11.70 197 SER B CA 1
ATOM 3513 C C A SER B 1 195 ? 0.406 15.149 15.623 0.50 14.70 197 SER B C 1
ATOM 3514 C C B SER B 1 195 ? 0.343 15.147 15.525 0.50 14.89 197 SER B C 1
ATOM 3515 O O A SER B 1 195 ? -0.395 15.120 16.566 0.50 19.38 197 SER B O 1
ATOM 3516 O O B SER B 1 195 ? -0.481 15.125 16.450 0.50 19.48 197 SER B O 1
ATOM 3521 N N A GLU B 1 196 ? 1.215 16.170 15.357 0.50 12.32 198 GLU B N 1
ATOM 3522 N N B GLU B 1 196 ? 1.192 16.155 15.314 0.50 12.32 198 GLU B N 1
ATOM 3523 C CA A GLU B 1 196 ? 1.175 17.419 16.106 0.50 12.30 198 GLU B CA 1
ATOM 3524 C CA B GLU B 1 196 ? 1.119 17.397 16.092 0.50 12.82 198 GLU B CA 1
ATOM 3525 C C A GLU B 1 196 ? 1.206 18.552 15.090 0.50 11.78 198 GLU B C 1
ATOM 3526 C C B GLU B 1 196 ? 1.214 18.553 15.101 0.50 12.00 198 GLU B C 1
ATOM 3527 O O A GLU B 1 196 ? 1.986 18.491 14.154 0.50 13.65 198 GLU B O 1
ATOM 3528 O O B GLU B 1 196 ? 2.002 18.491 14.167 0.50 13.69 198 GLU B O 1
ATOM 3539 N N . LEU B 1 197 ? 0.374 19.563 15.294 1.00 11.88 199 LEU B N 1
ATOM 3540 C CA . LEU B 1 197 ? 0.418 20.742 14.451 1.00 11.73 199 LEU B CA 1
ATOM 3541 C C . LEU B 1 197 ? 0.349 21.988 15.313 1.00 12.67 199 LEU B C 1
ATOM 3542 O O . LEU B 1 197 ? -0.542 22.081 16.147 1.00 16.47 199 LEU B O 1
ATOM 3547 N N . GLN B 1 198 ? 1.324 22.876 15.097 1.00 14.19 200 GLN B N 1
ATOM 3548 C CA . GLN B 1 198 ? 1.327 24.218 15.652 1.00 17.37 200 GLN B CA 1
ATOM 3549 C C . GLN B 1 198 ? 1.095 25.166 14.471 1.00 14.09 200 GLN B C 1
ATOM 3550 O O . GLN B 1 198 ? 1.632 24.936 13.404 1.00 14.16 200 GLN B O 1
ATOM 3556 N N . HIS B 1 199 ? 0.326 26.229 14.661 1.00 15.20 201 HIS B N 1
ATOM 3557 C CA . HIS B 1 199 ? 0.138 27.185 13.590 1.00 14.82 201 HIS B CA 1
ATOM 3558 C C . HIS B 1 199 ? -0.089 28.578 14.160 1.00 15.67 201 HIS B C 1
ATOM 3559 O O . HIS B 1 199 ? -0.578 28.758 15.270 1.00 19.45 201 HIS B O 1
ATOM 3566 N N . SER B 1 200 ? 0.247 29.562 13.327 1.00 15.87 202 SER B N 1
ATOM 3567 C CA . SER B 1 200 ? 0.047 30.974 13.590 1.00 17.13 202 SER B CA 1
ATOM 3568 C C . SER B 1 200 ? -0.642 31.555 12.356 1.00 18.37 202 SER B C 1
ATOM 3569 O O . SER B 1 200 ? -0.955 30.828 11.427 1.00 20.43 202 SER B O 1
ATOM 3572 N N . LYS B 1 201 ? -0.822 32.869 12.303 1.00 21.24 203 LYS B N 1
ATOM 3573 C CA . LYS B 1 201 ? -1.450 33.498 11.132 1.00 22.87 203 LYS B CA 1
ATOM 3574 C C . LYS B 1 201 ? -0.573 33.380 9.887 1.00 24.90 203 LYS B C 1
ATOM 3575 O O . LYS B 1 201 ? -1.114 33.476 8.760 1.00 26.90 203 LYS B O 1
ATOM 3581 N N . THR B 1 202 ? 0.735 33.155 10.082 1.00 19.75 204 THR B N 1
ATOM 3582 C CA . THR B 1 202 ? 1.682 33.202 9.000 1.00 20.81 204 THR B CA 1
ATOM 3583 C C . THR B 1 202 ? 2.382 31.875 8.678 1.00 16.13 204 THR B C 1
ATOM 3584 O O . THR B 1 202 ? 3.015 31.816 7.627 1.00 17.82 204 THR B O 1
ATOM 3588 N N . GLU B 1 203 ? 2.331 30.849 9.550 1.00 16.67 205 GLU B N 1
ATOM 3589 C CA . GLU B 1 203 ? 3.064 29.596 9.256 1.00 14.63 205 GLU B CA 1
ATOM 3590 C C . GLU B 1 203 ? 2.519 28.435 10.109 1.00 13.85 205 GLU B C 1
ATOM 3591 O O . GLU B 1 203 ? 1.773 28.640 11.060 1.00 13.98 205 GLU B O 1
ATOM 3597 N N . LEU B 1 204 ? 2.958 27.224 9.770 1.00 12.41 206 LEU B N 1
ATOM 3598 C CA . LEU B 1 204 ? 2.676 26.042 10.585 1.00 11.58 206 LEU B CA 1
ATOM 3599 C C . LEU B 1 204 ? 3.923 25.186 10.721 1.00 11.39 206 LEU B C 1
ATOM 3600 O O . LEU B 1 204 ? 4.839 25.243 9.874 1.00 12.03 206 LEU B O 1
ATOM 3605 N N . THR B 1 205 ? 3.950 24.400 11.797 1.00 11.66 207 THR B N 1
ATOM 3606 C CA . THR B 1 205 ? 4.978 23.417 12.037 1.00 11.79 207 THR B CA 1
ATOM 3607 C C . THR B 1 205 ? 4.274 22.105 12.378 1.00 11.20 207 THR B C 1
ATOM 3608 O O . THR B 1 205 ? 3.402 22.068 13.240 1.00 14.20 207 THR B O 1
ATOM 3612 N N . PHE B 1 206 ? 4.646 21.069 11.648 1.00 10.53 208 PHE B N 1
ATOM 3613 C CA . PHE B 1 206 ? 3.991 19.789 11.708 1.00 10.40 208 PHE B CA 1
ATOM 3614 C C . PHE B 1 206 ? 5.006 18.734 12.178 1.00 10.30 208 PHE B C 1
ATOM 3615 O O . PHE B 1 206 ? 6.140 18.735 11.719 1.00 11.43 208 PHE B O 1
ATOM 3623 N N . LYS B 1 207 ? 4.560 17.797 12.996 1.00 9.99 209 LYS B N 1
ATOM 3624 C CA . LYS B 1 207 ? 5.373 16.650 13.369 1.00 10.47 209 LYS B CA 1
ATOM 3625 C C . LYS B 1 207 ? 4.524 15.375 13.315 1.00 10.46 209 LYS B C 1
ATOM 3626 O O . LYS B 1 207 ? 3.338 15.387 13.662 1.00 10.99 209 LYS B O 1
ATOM 3632 N N . GLU B 1 208 ? 5.127 14.273 12.877 1.00 10.40 210 GLU B N 1
ATOM 3633 C CA . GLU B 1 208 ? 4.448 12.996 12.847 1.00 9.96 210 GLU B CA 1
ATOM 3634 C C . GLU B 1 208 ? 5.406 11.927 13.332 1.00 10.38 210 GLU B C 1
ATOM 3635 O O . GLU B 1 208 ? 6.616 11.951 12.989 1.00 11.07 210 GLU B O 1
ATOM 3641 N N . TRP B 1 209 ? 4.841 10.979 14.082 1.00 9.53 211 TRP B N 1
ATOM 3642 C CA . TRP B 1 209 ? 5.494 9.741 14.493 1.00 9.70 211 TRP B CA 1
ATOM 3643 C C . TRP B 1 209 ? 4.679 8.569 13.968 1.00 9.74 211 TRP B C 1
ATOM 3644 O O . TRP B 1 209 ? 3.450 8.567 14.134 1.00 11.16 211 TRP B O 1
ATOM 3655 N N . GLN B 1 210 ? 5.336 7.595 13.337 1.00 9.89 212 GLN B N 1
ATOM 3656 C CA . GLN B 1 210 ? 4.678 6.481 12.739 1.00 10.43 212 GLN B CA 1
ATOM 3657 C C . GLN B 1 210 ? 5.360 5.189 13.190 1.00 9.90 212 GLN B C 1
ATOM 3658 O O . GLN B 1 210 ? 6.588 5.151 13.248 1.00 11.95 212 GLN B O 1
ATOM 3664 N N A LYS B 1 211 ? 4.586 4.158 13.516 0.50 9.67 213 LYS B N 1
ATOM 3665 N N B LYS B 1 211 ? 4.588 4.150 13.493 0.50 9.70 213 LYS B N 1
ATOM 3666 C CA A LYS B 1 211 ? 5.147 2.857 13.927 0.50 9.82 213 LYS B CA 1
ATOM 3667 C CA B LYS B 1 211 ? 5.138 2.855 13.945 0.50 10.00 213 LYS B CA 1
ATOM 3668 C C A LYS B 1 211 ? 4.308 1.706 13.366 0.50 8.72 213 LYS B C 1
ATOM 3669 C C B LYS B 1 211 ? 4.309 1.702 13.372 0.50 8.75 213 LYS B C 1
ATOM 3670 O O A LYS B 1 211 ? 3.111 1.589 13.651 0.50 9.47 213 LYS B O 1
ATOM 3671 O O B LYS B 1 211 ? 3.111 1.586 13.651 0.50 9.47 213 LYS B O 1
ATOM 3682 N N . ALA B 1 212 ? 4.965 0.849 12.579 1.00 8.95 214 ALA B N 1
ATOM 3683 C CA . ALA B 1 212 ? 4.362 -0.324 11.996 1.00 9.56 214 ALA B CA 1
ATOM 3684 C C . ALA B 1 212 ? 4.304 -1.440 13.019 1.00 10.04 214 ALA B C 1
ATOM 3685 O O . ALA B 1 212 ? 5.256 -1.628 13.809 1.00 11.58 214 ALA B O 1
ATOM 3687 N N . PHE B 1 213 ? 3.218 -2.208 13.012 1.00 9.33 215 PHE B N 1
ATOM 3688 C CA . PHE B 1 213 ? 3.098 -3.326 13.916 1.00 8.94 215 PHE B CA 1
ATOM 3689 C C . PHE B 1 213 ? 2.167 -4.389 13.336 1.00 9.76 215 PHE B C 1
ATOM 3690 O O . PHE B 1 213 ? 1.193 -4.032 12.685 1.00 9.43 215 PHE B O 1
ATOM 3698 N N . THR B 1 214 ? 2.480 -5.670 13.564 1.00 9.95 216 THR B N 1
ATOM 3699 C CA . THR B 1 214 ? 1.593 -6.776 13.200 1.00 10.27 216 THR B CA 1
ATOM 3700 C C . THR B 1 214 ? 0.838 -7.319 14.401 1.00 9.89 216 THR B C 1
ATOM 3701 O O . THR B 1 214 ? -0.055 -8.133 14.215 1.00 10.33 216 THR B O 1
ATOM 3705 N N . ASP B 1 215 ? 1.234 -6.918 15.612 1.00 10.40 217 ASP B N 1
ATOM 3706 C CA . ASP B 1 215 ? 0.718 -7.487 16.841 1.00 11.76 217 ASP B CA 1
ATOM 3707 C C . ASP B 1 215 ? 0.995 -6.497 17.972 1.00 11.95 217 ASP B C 1
ATOM 3708 O O . ASP B 1 215 ? 1.897 -5.638 17.847 1.00 12.71 217 ASP B O 1
ATOM 3713 N N . VAL B 1 216 ? 0.224 -6.619 19.045 1.00 11.35 218 VAL B N 1
ATOM 3714 C CA . VAL B 1 216 ? 0.474 -5.872 20.282 1.00 12.49 218 VAL B CA 1
ATOM 3715 C C . VAL B 1 216 ? 0.569 -6.814 21.496 1.00 14.29 218 VAL B C 1
ATOM 3716 O O . VAL B 1 216 ? 0.838 -6.342 22.579 1.00 18.18 218 VAL B O 1
ATOM 3720 N N . MET B 1 217 ? 0.307 -8.105 21.329 1.00 15.10 219 MET B N 1
ATOM 3721 C CA . MET B 1 217 ? 0.256 -9.047 22.469 1.00 16.09 219 MET B CA 1
ATOM 3722 C C . MET B 1 217 ? 1.650 -9.601 22.787 1.00 25.32 219 MET B C 1
ATOM 3723 O O . MET B 1 217 ? 2.473 -9.639 21.897 1.00 26.47 219 MET B O 1
ATOM 3728 N N . PRO C 1 2 ? -54.308 -13.897 -3.661 1.00 17.14 2 PRO C N 1
ATOM 3729 C CA . PRO C 1 2 ? -54.940 -12.670 -4.125 1.00 15.47 2 PRO C CA 1
ATOM 3730 C C . PRO C 1 2 ? -54.038 -11.458 -3.894 1.00 12.24 2 PRO C C 1
ATOM 3731 O O . PRO C 1 2 ? -53.096 -11.546 -3.132 1.00 13.97 2 PRO C O 1
ATOM 3735 N N . LEU C 1 3 ? -54.340 -10.359 -4.584 1.00 12.30 3 LEU C N 1
ATOM 3736 C CA . LEU C 1 3 ? -53.744 -9.084 -4.283 1.00 11.56 3 LEU C CA 1
ATOM 3737 C C . LEU C 1 3 ? -54.278 -8.597 -2.940 1.00 10.99 3 LEU C C 1
ATOM 3738 O O . LEU C 1 3 ? -55.366 -8.964 -2.506 1.00 11.61 3 LEU C O 1
ATOM 3743 N N . PRO C 1 4 ? -53.513 -7.769 -2.226 1.00 9.96 4 PRO C N 1
ATOM 3744 C CA . PRO C 1 4 ? -53.976 -7.320 -0.927 1.00 8.77 4 PRO C CA 1
ATOM 3745 C C . PRO C 1 4 ? -55.055 -6.257 -1.001 1.00 10.01 4 PRO C C 1
ATOM 3746 O O . PRO C 1 4 ? -55.085 -5.462 -1.935 1.00 10.90 4 PRO C O 1
ATOM 3750 N N A LYS C 1 5 ? -55.876 -6.227 0.046 0.50 9.96 5 LYS C N 1
ATOM 3751 N N B LYS C 1 5 ? -55.879 -6.229 0.045 0.50 9.96 5 LYS C N 1
ATOM 3752 C CA A LYS C 1 5 ? -56.847 -5.166 0.266 0.50 9.96 5 LYS C CA 1
ATOM 3753 C CA B LYS C 1 5 ? -56.856 -5.171 0.263 0.50 9.94 5 LYS C CA 1
ATOM 3754 C C A LYS C 1 5 ? -56.601 -4.446 1.592 0.50 9.12 5 LYS C C 1
ATOM 3755 C C B LYS C 1 5 ? -56.607 -4.450 1.591 0.50 9.11 5 LYS C C 1
ATOM 3756 O O A LYS C 1 5 ? -56.879 -3.261 1.699 0.50 9.83 5 LYS C O 1
ATOM 3757 O O B LYS C 1 5 ? -56.880 -3.262 1.697 0.50 9.87 5 LYS C O 1
ATOM 3768 N N . THR C 1 6 ? -56.151 -5.201 2.604 1.00 8.58 6 THR C N 1
ATOM 3769 C CA . THR C 1 6 ? -56.045 -4.678 3.978 1.00 8.88 6 THR C CA 1
ATOM 3770 C C . THR C 1 6 ? -54.747 -5.210 4.602 1.00 7.80 6 THR C C 1
ATOM 3771 O O . THR C 1 6 ? -54.213 -6.237 4.154 1.00 8.69 6 THR C O 1
ATOM 3775 N N . HIS C 1 7 ? -54.304 -4.550 5.654 1.00 8.01 7 HIS C N 1
ATOM 3776 C CA . HIS C 1 7 ? -53.076 -4.946 6.318 1.00 8.06 7 HIS C CA 1
ATOM 3777 C C . HIS C 1 7 ? -53.080 -4.526 7.776 1.00 8.56 7 HIS C C 1
ATOM 3778 O O . HIS C 1 7 ? -53.756 -3.562 8.153 1.00 10.00 7 HIS C O 1
ATOM 3785 N N . GLU C 1 8 ? -52.308 -5.283 8.560 1.00 8.55 8 GLU C N 1
ATOM 3786 C CA . GLU C 1 8 ? -52.038 -4.881 9.897 1.00 9.85 8 GLU C CA 1
ATOM 3787 C C . GLU C 1 8 ? -50.532 -4.921 10.129 1.00 8.72 8 GLU C C 1
ATOM 3788 O O . GLU C 1 8 ? -49.805 -5.633 9.436 1.00 8.42 8 GLU C O 1
ATOM 3794 N N A LEU C 1 9 ? -50.114 -4.146 11.123 0.50 8.42 9 LEU C N 1
ATOM 3795 N N B LEU C 1 9 ? -50.114 -4.151 11.127 0.50 8.49 9 LEU C N 1
ATOM 3796 C CA A LEU C 1 9 ? -48.727 -3.971 11.475 0.50 9.22 9 LEU C CA 1
ATOM 3797 C CA B LEU C 1 9 ? -48.727 -3.921 11.475 0.50 9.40 9 LEU C CA 1
ATOM 3798 C C A LEU C 1 9 ? -48.521 -4.194 12.964 0.50 8.41 9 LEU C C 1
ATOM 3799 C C B LEU C 1 9 ? -48.512 -4.178 12.960 0.50 8.44 9 LEU C C 1
ATOM 3800 O O A LEU C 1 9 ? -49.259 -3.706 13.795 0.50 9.04 9 LEU C O 1
ATOM 3801 O O B LEU C 1 9 ? -49.256 -3.706 13.794 0.50 9.05 9 LEU C O 1
ATOM 3810 N N . HIS C 1 10 ? -47.455 -4.927 13.252 1.00 9.71 10 HIS C N 1
ATOM 3811 C CA . HIS C 1 10 ? -46.887 -5.006 14.582 1.00 9.33 10 HIS C CA 1
ATOM 3812 C C . HIS C 1 10 ? -45.402 -4.678 14.452 1.00 9.06 10 HIS C C 1
ATOM 3813 O O . HIS C 1 10 ? -44.689 -5.422 13.813 1.00 9.31 10 HIS C O 1
ATOM 3820 N N A ILE C 1 11 ? -44.999 -3.555 15.024 0.50 9.18 11 ILE C N 1
ATOM 3821 N N B ILE C 1 11 ? -44.988 -3.503 14.943 0.50 9.05 11 ILE C N 1
ATOM 3822 C CA A ILE C 1 11 ? -43.651 -3.085 14.946 0.50 9.83 11 ILE C CA 1
ATOM 3823 C CA B ILE C 1 11 ? -43.572 -3.106 14.995 0.50 9.67 11 ILE C CA 1
ATOM 3824 C C A ILE C 1 11 ? -43.103 -3.076 16.382 0.50 10.48 11 ILE C C 1
ATOM 3825 C C B ILE C 1 11 ? -43.132 -3.190 16.433 0.50 10.56 11 ILE C C 1
ATOM 3826 O O A ILE C 1 11 ? -43.807 -2.645 17.331 0.50 11.81 11 ILE C O 1
ATOM 3827 O O B ILE C 1 11 ? -43.817 -2.713 17.366 0.50 11.90 11 ILE C O 1
ATOM 3836 N N . PHE C 1 12 ? -41.922 -3.689 16.584 1.00 11.25 12 PHE C N 1
ATOM 3837 C CA . PHE C 1 12 ? -41.370 -3.843 17.907 1.00 12.95 12 PHE C CA 1
ATOM 3838 C C . PHE C 1 12 ? -39.859 -3.791 17.770 1.00 11.90 12 PHE C C 1
ATOM 3839 O O . PHE C 1 12 ? -39.324 -4.033 16.717 1.00 13.17 12 PHE C O 1
ATOM 3847 N N . GLY C 1 13 ? -39.207 -3.478 18.874 1.00 11.39 13 GLY C N 1
ATOM 3848 C CA . GLY C 1 13 ? -37.767 -3.387 18.925 1.00 10.63 13 GLY C CA 1
ATOM 3849 C C . GLY C 1 13 ? -37.378 -2.345 19.931 1.00 10.26 13 GLY C C 1
ATOM 3850 O O . GLY C 1 13 ? -37.980 -2.279 21.013 1.00 10.99 13 GLY C O 1
ATOM 3851 N N . SER C 1 14 ? -36.351 -1.562 19.634 1.00 8.80 14 SER C N 1
ATOM 3852 C CA . SER C 1 14 ? -35.846 -0.599 20.593 1.00 8.92 14 SER C CA 1
ATOM 3853 C C . SER C 1 14 ? -35.149 0.523 19.856 1.00 8.41 14 SER C C 1
ATOM 3854 O O . SER C 1 14 ? -34.655 0.312 18.732 1.00 9.29 14 SER C O 1
ATOM 3857 N N . PHE C 1 15 ? -35.118 1.721 20.447 1.00 8.72 15 PHE C N 1
ATOM 3858 C CA . PHE C 1 15 ? -34.319 2.833 19.977 1.00 8.72 15 PHE C CA 1
ATOM 3859 C C . PHE C 1 15 ? -33.454 3.285 21.142 1.00 9.05 15 PHE C C 1
ATOM 3860 O O . PHE C 1 15 ? -33.972 3.566 22.246 1.00 9.96 15 PHE C O 1
ATOM 3868 N N . ASN C 1 16 ? -32.134 3.334 20.920 1.00 9.04 16 ASN C N 1
ATOM 3869 C CA . ASN C 1 16 ? -31.178 3.716 21.950 1.00 9.54 16 ASN C CA 1
ATOM 3870 C C . ASN C 1 16 ? -31.400 2.879 23.212 1.00 9.70 16 ASN C C 1
ATOM 3871 O O . ASN C 1 16 ? -31.287 3.377 24.345 1.00 11.08 16 ASN C O 1
ATOM 3876 N N . GLY C 1 17 ? -31.649 1.571 23.027 1.00 9.97 17 GLY C N 1
ATOM 3877 C CA . GLY C 1 17 ? -31.764 0.667 24.138 1.00 11.13 17 GLY C CA 1
ATOM 3878 C C . GLY C 1 17 ? -33.110 0.621 24.822 1.00 12.31 17 GLY C C 1
ATOM 3879 O O . GLY C 1 17 ? -33.249 -0.159 25.767 1.00 18.01 17 GLY C O 1
ATOM 3880 N N . VAL C 1 18 ? -34.062 1.463 24.417 1.00 11.18 18 VAL C N 1
ATOM 3881 C CA . VAL C 1 18 ? -35.341 1.535 25.088 1.00 11.38 18 VAL C CA 1
ATOM 3882 C C . VAL C 1 18 ? -36.406 0.881 24.192 1.00 11.09 18 VAL C C 1
ATOM 3883 O O . VAL C 1 18 ? -36.590 1.263 23.026 1.00 11.17 18 VAL C O 1
ATOM 3887 N N . GLU C 1 19 ? -37.092 -0.122 24.738 1.00 11.81 19 GLU C N 1
ATOM 3888 C CA . GLU C 1 19 ? -38.044 -0.926 23.990 1.00 12.94 19 GLU C CA 1
ATOM 3889 C C . GLU C 1 19 ? -39.226 -0.070 23.567 1.00 12.46 19 GLU C C 1
ATOM 3890 O O . GLU C 1 19 ? -39.641 0.834 24.267 1.00 14.38 19 GLU C O 1
ATOM 3896 N N . PHE C 1 20 ? -39.774 -0.417 22.396 1.00 10.91 20 PHE C N 1
ATOM 3897 C CA . PHE C 1 20 ? -41.067 0.142 21.956 1.00 12.24 20 PHE C CA 1
ATOM 3898 C C . PHE C 1 20 ? -41.845 -0.982 21.265 1.00 11.07 20 PHE C C 1
ATOM 3899 O O . PHE C 1 20 ? -41.278 -1.983 20.795 1.00 11.79 20 PHE C O 1
ATOM 3907 N N . ASP C 1 21 ? -43.151 -0.756 21.167 1.00 11.30 21 ASP C N 1
ATOM 3908 C CA . ASP C 1 21 ? -44.045 -1.692 20.547 1.00 11.12 21 ASP C CA 1
ATOM 3909 C C . ASP C 1 21 ? -45.240 -0.886 20.051 1.00 13.16 21 ASP C C 1
ATOM 3910 O O . ASP C 1 21 ? -45.800 -0.095 20.824 1.00 16.66 21 ASP C O 1
ATOM 3915 N N A MET C 1 22 ? -45.635 -1.119 18.803 0.50 11.59 22 MET C N 1
ATOM 3916 N N B MET C 1 22 ? -45.630 -1.096 18.791 0.50 11.71 22 MET C N 1
ATOM 3917 C CA A MET C 1 22 ? -46.797 -0.469 18.284 0.50 12.50 22 MET C CA 1
ATOM 3918 C CA B MET C 1 22 ? -46.745 -0.380 18.176 0.50 13.17 22 MET C CA 1
ATOM 3919 C C A MET C 1 22 ? -47.553 -1.395 17.335 0.50 10.32 22 MET C C 1
ATOM 3920 C C B MET C 1 22 ? -47.540 -1.349 17.291 0.50 10.56 22 MET C C 1
ATOM 3921 O O A MET C 1 22 ? -46.964 -2.233 16.656 0.50 10.58 22 MET C O 1
ATOM 3922 O O B MET C 1 22 ? -46.964 -2.225 16.651 0.50 10.61 22 MET C O 1
ATOM 3931 N N . VAL C 1 23 ? -48.866 -1.193 17.284 1.00 10.70 23 VAL C N 1
ATOM 3932 C CA . VAL C 1 23 ? -49.722 -1.923 16.354 1.00 10.27 23 VAL C CA 1
ATOM 3933 C C . VAL C 1 23 ? -50.534 -0.908 15.538 1.00 10.43 23 VAL C C 1
ATOM 3934 O O . VAL C 1 23 ? -50.873 0.197 16.022 1.00 12.02 23 VAL C O 1
ATOM 3938 N N . GLY C 1 24 ? -50.835 -1.271 14.293 1.00 10.92 24 GLY C N 1
ATOM 3939 C CA . GLY C 1 24 ? -51.618 -0.421 13.439 1.00 11.64 24 GLY C CA 1
ATOM 3940 C C . GLY C 1 24 ? -52.343 -1.259 12.406 1.00 9.54 24 GLY C C 1
ATOM 3941 O O . GLY C 1 24 ? -52.133 -2.466 12.295 1.00 10.16 24 GLY C O 1
ATOM 3942 N N . ARG C 1 25 ? -53.219 -0.599 11.655 1.00 9.70 25 ARG C N 1
ATOM 3943 C CA . ARG C 1 25 ? -54.063 -1.245 10.666 1.00 11.00 25 ARG C CA 1
ATOM 3944 C C . ARG C 1 25 ? -54.317 -0.294 9.515 1.00 9.19 25 ARG C C 1
ATOM 3945 O O . ARG C 1 25 ? -54.394 0.895 9.739 1.00 10.19 25 ARG C O 1
ATOM 3953 N N . GLY C 1 26 ? -54.433 -0.833 8.309 1.00 8.78 26 GLY C N 1
ATOM 3954 C CA . GLY C 1 26 ? -54.707 0.039 7.167 1.00 10.63 26 GLY C CA 1
ATOM 3955 C C . GLY C 1 26 ? -55.240 -0.724 5.971 1.00 8.98 26 GLY C C 1
ATOM 3956 O O . GLY C 1 26 ? -55.683 -1.886 6.057 1.00 8.84 26 GLY C O 1
ATOM 3957 N N . ILE C 1 27 ? -55.242 -0.030 4.840 1.00 8.60 27 ILE C N 1
ATOM 3958 C CA . ILE C 1 27 ? -55.772 -0.508 3.598 1.00 8.23 27 ILE C CA 1
ATOM 3959 C C . ILE C 1 27 ? -54.871 -0.006 2.485 1.00 8.12 27 ILE C C 1
ATOM 3960 O O . ILE C 1 27 ? -54.005 0.839 2.699 1.00 8.91 27 ILE C O 1
ATOM 3965 N N . GLY C 1 28 ? -55.054 -0.548 1.292 1.00 7.86 28 GLY C N 1
ATOM 3966 C CA . GLY C 1 28 ? -54.333 0.025 0.158 1.00 7.76 28 GLY C CA 1
ATOM 3967 C C . GLY C 1 28 ? -54.925 -0.438 -1.155 1.00 7.82 28 GLY C C 1
ATOM 3968 O O . GLY C 1 28 ? -55.928 -1.159 -1.197 1.00 9.05 28 GLY C O 1
ATOM 3969 N N . ASN C 1 29 ? -54.317 0.018 -2.251 1.00 8.72 29 ASN C N 1
ATOM 3970 C CA . ASN C 1 29 ? -54.793 -0.230 -3.577 1.00 9.09 29 ASN C CA 1
ATOM 3971 C C . ASN C 1 29 ? -53.635 -0.827 -4.354 1.00 8.77 29 ASN C C 1
ATOM 3972 O O . ASN C 1 29 ? -52.726 -0.086 -4.767 1.00 9.39 29 ASN C O 1
ATOM 3977 N N . PRO C 1 30 ? -53.598 -2.157 -4.555 1.00 9.65 30 PRO C N 1
ATOM 3978 C CA . PRO C 1 30 ? -52.461 -2.791 -5.197 1.00 9.81 30 PRO C CA 1
ATOM 3979 C C . PRO C 1 30 ? -52.363 -2.573 -6.708 1.00 9.56 30 PRO C C 1
ATOM 3980 O O . PRO C 1 30 ? -51.377 -2.962 -7.303 1.00 10.03 30 PRO C O 1
ATOM 3984 N N . ASN C 1 31 ? -53.403 -1.954 -7.297 1.00 10.06 31 ASN C N 1
ATOM 3985 C CA . ASN C 1 31 ? -53.385 -1.565 -8.683 1.00 11.58 31 ASN C CA 1
ATOM 3986 C C . ASN C 1 31 ? -52.721 -0.205 -8.871 1.00 10.90 31 ASN C C 1
ATOM 3987 O O . ASN C 1 31 ? -52.332 0.120 -9.996 1.00 12.56 31 ASN C O 1
ATOM 3992 N N . GLU C 1 32 ? -52.627 0.580 -7.794 1.00 10.96 32 GLU C N 1
ATOM 3993 C CA . GLU C 1 32 ? -52.162 1.961 -7.888 1.00 12.14 32 GLU C CA 1
ATOM 3994 C C . GLU C 1 32 ? -50.912 2.212 -7.019 1.00 11.65 32 GLU C C 1
ATOM 3995 O O . GLU C 1 32 ? -50.367 3.294 -7.060 1.00 13.10 32 GLU C O 1
ATOM 4001 N N . GLY C 1 33 ? -50.471 1.244 -6.219 1.00 9.69 33 GLY C N 1
ATOM 4002 C CA . GLY C 1 33 ? -49.320 1.497 -5.389 1.00 9.75 33 GLY C CA 1
ATOM 4003 C C . GLY C 1 33 ? -49.585 2.463 -4.243 1.00 9.81 33 GLY C C 1
ATOM 4004 O O . GLY C 1 33 ? -48.700 3.205 -3.822 1.00 11.57 33 GLY C O 1
ATOM 4005 N N . SER C 1 34 ? -50.784 2.455 -3.658 1.00 8.63 34 SER C N 1
ATOM 4006 C CA . SER C 1 34 ? -51.074 3.348 -2.552 1.00 8.02 34 SER C CA 1
ATOM 4007 C C . SER C 1 34 ? -51.461 2.561 -1.293 1.00 7.17 34 SER C C 1
ATOM 4008 O O . SER C 1 34 ? -52.071 1.501 -1.406 1.00 8.48 34 SER C O 1
ATOM 4011 N N . GLU C 1 35 ? -51.205 3.147 -0.130 1.00 7.72 35 GLU C N 1
ATOM 4012 C CA . GLU C 1 35 ? -51.587 2.512 1.143 1.00 8.00 35 GLU C CA 1
ATOM 4013 C C . GLU C 1 35 ? -51.784 3.603 2.184 1.00 7.90 35 GLU C C 1
ATOM 4014 O O . GLU C 1 35 ? -51.225 4.730 2.079 1.00 8.66 35 GLU C O 1
ATOM 4020 N N . GLU C 1 36 ? -52.523 3.255 3.228 1.00 7.89 36 GLU C N 1
ATOM 4021 C CA . GLU C 1 36 ? -52.713 4.152 4.369 1.00 8.74 36 GLU C CA 1
ATOM 4022 C C . GLU C 1 36 ? -52.801 3.284 5.634 1.00 8.75 36 GLU C C 1
ATOM 4023 O O . GLU C 1 36 ? -53.257 2.144 5.572 1.00 10.30 36 GLU C O 1
ATOM 4029 N N . LEU C 1 37 ? -52.360 3.858 6.751 1.00 8.89 37 LEU C N 1
ATOM 4030 C CA . LEU C 1 37 ? -52.280 3.111 7.997 1.00 9.50 37 LEU C CA 1
ATOM 4031 C C . LEU C 1 37 ? -52.510 4.083 9.146 1.00 9.23 37 LEU C C 1
ATOM 4032 O O . LEU C 1 37 ? -52.061 5.206 9.109 1.00 11.53 37 LEU C O 1
ATOM 4037 N N A ASN C 1 38 ? -53.243 3.612 10.160 0.50 9.44 38 ASN C N 1
ATOM 4038 N N B ASN C 1 38 ? -53.257 3.613 10.150 0.50 9.52 38 ASN C N 1
ATOM 4039 C CA A ASN C 1 38 ? -53.405 4.352 11.433 0.50 10.38 38 ASN C CA 1
ATOM 4040 C CA B ASN C 1 38 ? -53.418 4.345 11.419 0.50 10.94 38 ASN C CA 1
ATOM 4041 C C A ASN C 1 38 ? -52.814 3.480 12.532 0.50 11.21 38 ASN C C 1
ATOM 4042 C C B ASN C 1 38 ? -52.810 3.482 12.523 0.50 11.30 38 ASN C C 1
ATOM 4043 O O A ASN C 1 38 ? -52.976 2.265 12.506 0.50 12.11 38 ASN C O 1
ATOM 4044 O O B ASN C 1 38 ? -52.973 2.266 12.502 0.50 12.21 38 ASN C O 1
ATOM 4053 N N . ALA C 1 39 ? -52.147 4.126 13.481 1.00 11.58 39 ALA C N 1
ATOM 4054 C CA . ALA C 1 39 ? -51.594 3.454 14.635 1.00 13.14 39 ALA C CA 1
ATOM 4055 C C . ALA C 1 39 ? -51.794 4.350 15.856 1.00 15.10 39 ALA C C 1
ATOM 4056 O O . ALA C 1 39 ? -51.392 5.500 15.843 1.00 15.69 39 ALA C O 1
ATOM 4058 N N . LYS C 1 40 ? -52.440 3.779 16.886 1.00 18.17 40 LYS C N 1
ATOM 4059 C CA . LYS C 1 40 ? -52.655 4.426 18.170 1.00 21.18 40 LYS C CA 1
ATOM 4060 C C . LYS C 1 40 ? -51.566 3.941 19.101 1.00 23.34 40 LYS C C 1
ATOM 4061 O O . LYS C 1 40 ? -51.314 2.746 19.154 1.00 30.35 40 LYS C O 1
ATOM 4067 N N . PHE C 1 41 ? -50.907 4.874 19.778 1.00 24.49 41 PHE C N 1
ATOM 4068 C CA . PHE C 1 41 ? -49.841 4.513 20.726 1.00 24.32 41 PHE C CA 1
ATOM 4069 C C . PHE C 1 41 ? -50.441 3.720 21.902 1.00 26.21 41 PHE C C 1
ATOM 4070 O O . PHE C 1 41 ? -51.571 3.978 22.356 1.00 27.98 41 PHE C O 1
ATOM 4078 N N . THR C 1 42 ? -49.718 2.659 22.304 1.00 22.22 42 THR C N 1
ATOM 4079 C CA . THR C 1 42 ? -50.155 1.771 23.381 1.00 24.88 42 THR C CA 1
ATOM 4080 C C . THR C 1 42 ? -50.075 2.483 24.740 1.00 27.85 42 THR C C 1
ATOM 4081 O O . THR C 1 42 ? -50.916 2.265 25.611 1.00 27.78 42 THR C O 1
ATOM 4085 N N . LYS C 1 43 ? -49.019 3.273 24.948 1.00 26.24 43 LYS C N 1
ATOM 4086 C CA . LYS C 1 43 ? -48.783 3.927 26.238 1.00 35.13 43 LYS C CA 1
ATOM 4087 C C . LYS C 1 43 ? -47.954 5.197 26.041 1.00 31.13 43 LYS C C 1
ATOM 4088 O O . LYS C 1 43 ? -46.763 5.261 26.397 1.00 40.50 43 LYS C O 1
ATOM 4094 N N . GLY C 1 44 ? -48.623 6.216 25.509 1.00 36.20 44 GLY C N 1
ATOM 4095 C CA . GLY C 1 44 ? -48.069 7.539 25.328 1.00 33.66 44 GLY C CA 1
ATOM 4096 C C . GLY C 1 44 ? -47.192 7.634 24.087 1.00 27.70 44 GLY C C 1
ATOM 4097 O O . GLY C 1 44 ? -46.915 6.613 23.448 1.00 29.77 44 GLY C O 1
ATOM 4098 N N . PRO C 1 45 ? -46.756 8.876 23.763 1.00 32.79 45 PRO C N 1
ATOM 4099 C CA . PRO C 1 45 ? -45.972 9.171 22.574 1.00 30.79 45 PRO C CA 1
ATOM 4100 C C . PRO C 1 45 ? -44.679 8.362 22.548 1.00 29.34 45 PRO C C 1
ATOM 4101 O O . PRO C 1 45 ? -44.186 7.899 23.595 1.00 30.25 45 PRO C O 1
ATOM 4105 N N . LEU C 1 46 ? -44.175 8.170 21.337 1.00 23.96 46 LEU C N 1
ATOM 4106 C CA . LEU C 1 46 ? -42.884 7.545 21.198 1.00 20.61 46 LEU C CA 1
ATOM 4107 C C . LEU C 1 46 ? -41.836 8.511 21.764 1.00 20.20 46 LEU C C 1
ATOM 4108 O O . LEU C 1 46 ? -42.016 9.733 21.789 1.00 23.49 46 LEU C O 1
ATOM 4113 N N A LYS C 1 47 ? -40.711 7.930 22.168 0.50 20.25 47 LYS C N 1
ATOM 4114 N N B LYS C 1 47 ? -40.703 7.938 22.148 0.50 20.29 47 LYS C N 1
ATOM 4115 C CA A LYS C 1 47 ? -39.581 8.634 22.767 0.50 18.15 47 LYS C CA 1
ATOM 4116 C CA B LYS C 1 47 ? -39.587 8.651 22.758 0.50 18.02 47 LYS C CA 1
ATOM 4117 C C A LYS C 1 47 ? -38.650 9.211 21.692 0.50 16.19 47 LYS C C 1
ATOM 4118 C C B LYS C 1 47 ? -38.642 9.206 21.687 0.50 16.09 47 LYS C C 1
ATOM 4119 O O A LYS C 1 47 ? -37.576 9.669 21.976 0.50 18.35 47 LYS C O 1
ATOM 4120 O O B LYS C 1 47 ? -37.567 9.660 21.968 0.50 18.22 47 LYS C O 1
ATOM 4131 N N . PHE C 1 48 ? -39.061 9.135 20.430 1.00 13.87 48 PHE C N 1
ATOM 4132 C CA . PHE C 1 48 ? -38.249 9.563 19.271 1.00 12.89 48 PHE C CA 1
ATOM 4133 C C . PHE C 1 48 ? -39.204 10.091 18.204 1.00 11.83 48 PHE C C 1
ATOM 4134 O O . PHE C 1 48 ? -40.397 9.841 18.261 1.00 12.92 48 PHE C O 1
ATOM 4142 N N . SER C 1 49 ? -38.657 10.751 17.190 1.00 10.68 49 SER C N 1
ATOM 4143 C CA . SER C 1 49 ? -39.481 11.274 16.111 1.00 10.32 49 SER C CA 1
ATOM 4144 C C . SER C 1 49 ? -40.269 10.180 15.429 1.00 10.10 49 SER C C 1
ATOM 4145 O O . SER C 1 49 ? -39.683 9.248 14.909 1.00 9.25 49 SER C O 1
ATOM 4148 N N . PRO C 1 50 ? -41.605 10.287 15.319 1.00 10.36 50 PRO C N 1
ATOM 4149 C CA . PRO C 1 50 ? -42.360 9.288 14.565 1.00 10.35 50 PRO C CA 1
ATOM 4150 C C . PRO C 1 50 ? -41.912 9.162 13.096 1.00 8.60 50 PRO C C 1
ATOM 4151 O O . PRO C 1 50 ? -42.113 8.146 12.481 1.00 9.04 50 PRO C O 1
ATOM 4155 N N . TYR C 1 51 ? -41.335 10.231 12.547 1.00 8.21 51 TYR C N 1
ATOM 4156 C CA . TYR C 1 51 ? -40.878 10.226 11.178 1.00 8.13 51 TYR C CA 1
ATOM 4157 C C . TYR C 1 51 ? -39.790 9.176 10.955 1.00 7.90 51 TYR C C 1
ATOM 4158 O O . TYR C 1 51 ? -39.647 8.707 9.825 1.00 7.80 51 TYR C O 1
ATOM 4167 N N . ILE C 1 52 ? -39.049 8.782 11.993 1.00 7.36 52 ILE C N 1
ATOM 4168 C CA . ILE C 1 52 ? -38.008 7.777 11.832 1.00 7.80 52 ILE C CA 1
ATOM 4169 C C . ILE C 1 52 ? -38.626 6.427 11.489 1.00 7.06 52 ILE C C 1
ATOM 4170 O O . ILE C 1 52 ? -37.938 5.540 11.010 1.00 8.40 52 ILE C O 1
ATOM 4175 N N . LEU C 1 53 ? -39.935 6.274 11.722 1.00 7.86 53 LEU C N 1
ATOM 4176 C CA . LEU C 1 53 ? -40.607 5.011 11.431 1.00 7.41 53 LEU C CA 1
ATOM 4177 C C . LEU C 1 53 ? -41.073 4.863 9.971 1.00 6.84 53 LEU C C 1
ATOM 4178 O O . LEU C 1 53 ? -41.502 3.781 9.585 1.00 7.76 53 LEU C O 1
ATOM 4183 N N . VAL C 1 54 ? -41.025 5.931 9.171 1.00 7.43 54 VAL C N 1
ATOM 4184 C CA . VAL C 1 54 ? -41.652 5.958 7.855 1.00 7.53 54 VAL C CA 1
ATOM 4185 C C . VAL C 1 54 ? -41.335 4.703 7.038 1.00 7.59 54 VAL C C 1
ATOM 4186 O O . VAL C 1 54 ? -42.267 4.051 6.555 1.00 7.72 54 VAL C O 1
ATOM 4190 N N . PRO C 1 55 ? -40.071 4.287 6.804 1.00 7.29 55 PRO C N 1
ATOM 4191 C CA . PRO C 1 55 ? -39.839 3.128 5.949 1.00 8.43 55 PRO C CA 1
ATOM 4192 C C . PRO C 1 55 ? -40.362 1.805 6.530 1.00 7.92 55 PRO C C 1
ATOM 4193 O O . PRO C 1 55 ? -40.623 0.866 5.804 1.00 8.43 55 PRO C O 1
ATOM 4197 N N . HIS C 1 56 ? -40.517 1.779 7.845 1.00 8.31 56 HIS C N 1
ATOM 4198 C CA . HIS C 1 56 ? -41.026 0.606 8.546 1.00 7.91 56 HIS C CA 1
ATOM 4199 C C . HIS C 1 56 ? -42.556 0.567 8.553 1.00 7.74 56 HIS C C 1
ATOM 4200 O O . HIS C 1 56 ? -43.089 -0.482 8.801 1.00 12.81 56 HIS C O 1
ATOM 4207 N N . LEU C 1 57 ? -43.217 1.706 8.361 1.00 7.62 57 LEU C N 1
ATOM 4208 C CA . LEU C 1 57 ? -44.685 1.708 8.287 1.00 7.71 57 LEU C CA 1
ATOM 4209 C C . LEU C 1 57 ? -45.149 1.269 6.907 1.00 7.79 57 LEU C C 1
ATOM 4210 O O . LEU C 1 57 ? -46.242 0.747 6.784 1.00 8.37 57 LEU C O 1
ATOM 4234 N N . TYR C 1 59 ? -44.799 -2.242 2.880 1.00 6.82 61 TYR C N 1
ATOM 4235 C CA . TYR C 1 59 ? -45.832 -3.123 2.321 1.00 6.84 61 TYR C CA 1
ATOM 4236 C C . TYR C 1 59 ? -45.783 -3.083 0.803 1.00 6.64 61 TYR C C 1
ATOM 4237 O O . TYR C 1 59 ? -46.660 -2.539 0.121 1.00 7.96 61 TYR C O 1
ATOM 4246 N N A TYR C 1 60 ? -44.745 -3.720 0.270 0.50 6.46 62 TYR C N 1
ATOM 4247 N N B TYR C 1 60 ? -44.747 -3.726 0.273 0.50 6.51 62 TYR C N 1
ATOM 4248 C CA A TYR C 1 60 ? -44.518 -3.743 -1.200 0.50 6.66 62 TYR C CA 1
ATOM 4249 C CA B TYR C 1 60 ? -44.489 -3.783 -1.192 0.50 6.79 62 TYR C CA 1
ATOM 4250 C C A TYR C 1 60 ? -45.595 -4.577 -1.913 0.50 7.02 62 TYR C C 1
ATOM 4251 C C B TYR C 1 60 ? -45.574 -4.599 -1.913 0.50 7.08 62 TYR C C 1
ATOM 4252 O O A TYR C 1 60 ? -45.581 -4.593 -3.125 0.50 8.01 62 TYR C O 1
ATOM 4253 O O B TYR C 1 60 ? -45.581 -4.591 -3.125 0.50 8.06 62 TYR C O 1
ATOM 4270 N N . GLN C 1 61 ? -46.386 -5.356 -1.172 1.00 6.94 63 GLN C N 1
ATOM 4271 C CA . GLN C 1 61 ? -47.489 -6.099 -1.808 1.00 6.89 63 GLN C CA 1
ATOM 4272 C C . GLN C 1 61 ? -48.488 -5.151 -2.459 1.00 7.27 63 GLN C C 1
ATOM 4273 O O . GLN C 1 61 ? -49.246 -5.559 -3.338 1.00 8.08 63 GLN C O 1
ATOM 4279 N N . TYR C 1 62 ? -48.490 -3.869 -2.081 1.00 7.28 64 TYR C N 1
ATOM 4280 C CA . TYR C 1 62 ? -49.344 -2.880 -2.733 1.00 7.19 64 TYR C CA 1
ATOM 4281 C C . TYR C 1 62 ? -48.736 -2.326 -4.016 1.00 7.67 64 TYR C C 1
ATOM 4282 O O . TYR C 1 62 ? -49.395 -1.566 -4.718 1.00 8.94 64 TYR C O 1
ATOM 4291 N N . LEU C 1 63 ? -47.475 -2.667 -4.304 1.00 7.37 65 LEU C N 1
ATOM 4292 C CA . LEU C 1 63 ? -46.765 -2.116 -5.474 1.00 7.61 65 LEU C CA 1
ATOM 4293 C C . LEU C 1 63 ? -46.981 -3.014 -6.679 1.00 7.95 65 LEU C C 1
ATOM 4294 O O . LEU C 1 63 ? -46.472 -4.135 -6.715 1.00 7.74 65 LEU C O 1
ATOM 4299 N N . PRO C 1 64 ? -47.682 -2.566 -7.737 1.00 7.84 66 PRO C N 1
ATOM 4300 C CA . PRO C 1 64 ? -47.720 -3.314 -8.987 1.00 8.60 66 PRO C CA 1
ATOM 4301 C C . PRO C 1 64 ? -46.442 -3.034 -9.788 1.00 8.27 66 PRO C C 1
ATOM 4302 O O . PRO C 1 64 ? -45.745 -2.047 -9.520 1.00 9.36 66 PRO C O 1
ATOM 4306 N N . PHE C 1 65 ? -46.145 -3.873 -10.776 1.00 9.63 67 PHE C N 1
ATOM 4307 C CA . PHE C 1 65 ? -45.066 -3.568 -11.708 1.00 10.14 67 PHE C CA 1
ATOM 4308 C C . PHE C 1 65 ? -45.664 -3.081 -13.016 1.00 12.25 67 PHE C C 1
ATOM 4309 O O . PHE C 1 65 ? -46.874 -3.136 -13.216 1.00 14.16 67 PHE C O 1
ATOM 4317 N N . PRO C 1 66 ? -44.822 -2.546 -13.920 1.00 13.63 68 PRO C N 1
ATOM 4318 C CA . PRO C 1 66 ? -45.343 -1.910 -15.129 1.00 17.03 68 PRO C CA 1
ATOM 4319 C C . PRO C 1 66 ? -46.169 -2.827 -16.030 1.00 21.66 68 PRO C C 1
ATOM 4320 O O . PRO C 1 66 ? -47.141 -2.334 -16.626 1.00 29.23 68 PRO C O 1
ATOM 4324 N N . ASP C 1 67 ? -45.836 -4.118 -16.077 1.00 21.79 69 ASP C N 1
ATOM 4325 C CA . ASP C 1 67 ? -46.607 -5.006 -17.000 1.00 24.98 69 ASP C CA 1
ATOM 4326 C C . ASP C 1 67 ? -47.079 -6.274 -16.297 1.00 21.59 69 ASP C C 1
ATOM 4327 O O . ASP C 1 67 ? -47.325 -7.298 -16.930 1.00 26.05 69 ASP C O 1
ATOM 4332 N N . GLY C 1 68 ? -47.292 -6.166 -14.998 1.00 16.65 70 GLY C N 1
ATOM 4333 C CA . GLY C 1 68 ? -47.938 -7.237 -14.243 1.00 14.42 70 GLY C CA 1
ATOM 4334 C C . GLY C 1 68 ? -47.600 -7.137 -12.780 1.00 11.98 70 GLY C C 1
ATOM 4335 O O . GLY C 1 68 ? -47.162 -6.092 -12.298 1.00 12.41 70 GLY C O 1
ATOM 4336 N N . MET C 1 69 ? -47.833 -8.240 -12.063 1.00 10.90 71 MET C N 1
ATOM 4337 C CA . MET C 1 69 ? -47.567 -8.242 -10.639 1.00 10.69 71 MET C CA 1
ATOM 4338 C C . MET C 1 69 ? -46.092 -7.966 -10.371 1.00 10.19 71 MET C C 1
ATOM 4339 O O . MET C 1 69 ? -45.220 -8.453 -11.049 1.00 10.78 71 MET C O 1
ATOM 4344 N N . SER C 1 70 ? -45.836 -7.220 -9.307 1.00 8.96 72 SER C N 1
ATOM 4345 C CA . SER C 1 70 ? -44.475 -7.147 -8.774 1.00 8.19 72 SER C CA 1
ATOM 4346 C C . SER C 1 70 ? -44.097 -8.514 -8.226 1.00 7.65 72 SER C C 1
ATOM 4347 O O . SER C 1 70 ? -44.960 -9.355 -7.955 1.00 8.87 72 SER C O 1
ATOM 4350 N N . PRO C 1 71 ? -42.798 -8.803 -7.985 1.00 8.02 73 PRO C N 1
ATOM 4351 C CA . PRO C 1 71 ? -42.438 -10.060 -7.353 1.00 8.07 73 PRO C CA 1
ATOM 4352 C C . PRO C 1 71 ? -43.069 -10.195 -5.973 1.00 7.80 73 PRO C C 1
ATOM 4353 O O . PRO C 1 71 ? -43.369 -11.308 -5.529 1.00 8.77 73 PRO C O 1
ATOM 4357 N N . PHE C 1 72 ? -43.281 -9.065 -5.287 1.00 7.59 74 PHE C N 1
ATOM 4358 C CA . PHE C 1 72 ? -43.880 -9.024 -3.963 1.00 7.29 74 PHE C CA 1
ATOM 4359 C C . PHE C 1 72 ? -45.313 -9.548 -4.056 1.00 7.84 74 PHE C C 1
ATOM 4360 O O . PHE C 1 72 ? -45.734 -10.372 -3.234 1.00 8.81 74 PHE C O 1
ATOM 4368 N N . GLN C 1 73 ? -46.061 -9.016 -5.023 1.00 7.99 75 GLN C N 1
ATOM 4369 C CA . GLN C 1 73 ? -47.428 -9.453 -5.242 1.00 7.65 75 GLN C CA 1
ATOM 4370 C C . GLN C 1 73 ? -47.491 -10.935 -5.612 1.00 8.43 75 GLN C C 1
ATOM 4371 O O . GLN C 1 73 ? -48.364 -11.678 -5.120 1.00 9.33 75 GLN C O 1
ATOM 4377 N N . ALA C 1 74 ? -46.602 -11.376 -6.494 1.00 8.52 76 ALA C N 1
ATOM 4378 C CA . ALA C 1 74 ? -46.619 -12.777 -6.923 1.00 9.17 76 ALA C CA 1
ATOM 4379 C C . ALA C 1 74 ? -46.375 -13.704 -5.730 1.00 8.67 76 ALA C C 1
ATOM 4380 O O . ALA C 1 74 ? -47.014 -14.746 -5.600 1.00 10.15 76 ALA C O 1
ATOM 4382 N N . ALA C 1 75 ? -45.433 -13.331 -4.859 1.00 8.87 77 ALA C N 1
ATOM 4383 C CA . ALA C 1 75 ? -45.074 -14.163 -3.712 1.00 8.92 77 ALA C CA 1
ATOM 4384 C C . ALA C 1 75 ? -46.168 -14.160 -2.641 1.00 9.28 77 ALA C C 1
ATOM 4385 O O . ALA C 1 75 ? -46.283 -15.130 -1.874 1.00 9.93 77 ALA C O 1
ATOM 4387 N N . MET C 1 76 ? -46.945 -13.076 -2.528 1.00 8.77 78 MET C N 1
ATOM 4388 C CA . MET C 1 76 ? -48.140 -13.082 -1.686 1.00 8.69 78 MET C CA 1
ATOM 4389 C C . MET C 1 76 ? -49.214 -13.977 -2.323 1.00 10.38 78 MET C C 1
ATOM 4390 O O . MET C 1 76 ? -49.841 -14.778 -1.642 1.00 11.45 78 MET C O 1
ATOM 4395 N N . HIS C 1 77 ? -49.436 -13.813 -3.632 1.00 10.41 79 HIS C N 1
ATOM 4396 C CA . HIS C 1 77 ? -50.506 -14.516 -4.332 1.00 11.58 79 HIS C CA 1
ATOM 4397 C C . HIS C 1 77 ? -50.366 -16.035 -4.208 1.00 12.28 79 HIS C C 1
ATOM 4398 O O . HIS C 1 77 ? -51.392 -16.722 -4.043 1.00 15.43 79 HIS C O 1
ATOM 4405 N N . ASP C 1 78 ? -49.138 -16.567 -4.345 1.00 11.74 80 ASP C N 1
ATOM 4406 C CA . ASP C 1 78 ? -48.930 -18.019 -4.255 1.00 13.05 80 ASP C CA 1
ATOM 4407 C C . ASP C 1 78 ? -48.572 -18.471 -2.834 1.00 12.83 80 ASP C C 1
ATOM 4408 O O . ASP C 1 78 ? -48.388 -19.664 -2.602 1.00 14.79 80 ASP C O 1
ATOM 4413 N N . GLY C 1 79 ? -48.489 -17.536 -1.897 1.00 12.56 81 GLY C N 1
ATOM 4414 C CA . GLY C 1 79 ? -48.205 -17.850 -0.503 1.00 13.20 81 GLY C CA 1
ATOM 4415 C C . GLY C 1 79 ? -46.751 -18.130 -0.212 1.00 13.63 81 GLY C C 1
ATOM 4416 O O . GLY C 1 79 ? -46.411 -18.291 0.977 1.00 14.64 81 GLY C O 1
ATOM 4417 N N . SER C 1 80 ? -45.889 -18.237 -1.227 1.00 11.40 82 SER C N 1
ATOM 4418 C CA . SER C 1 80 ? -44.483 -18.604 -0.966 1.00 11.12 82 SER C CA 1
ATOM 4419 C C . SER C 1 80 ? -43.750 -17.545 -0.136 1.00 10.21 82 SER C C 1
ATOM 4420 O O . SER C 1 80 ? -42.896 -17.889 0.670 1.00 12.26 82 SER C O 1
ATOM 4423 N N . GLY C 1 81 ? -44.013 -16.267 -0.405 1.00 9.78 83 GLY C N 1
ATOM 4424 C CA . GLY C 1 81 ? -43.564 -15.203 0.449 1.00 10.40 83 GLY C CA 1
ATOM 4425 C C . GLY C 1 81 ? -42.127 -14.751 0.203 1.00 9.00 83 GLY C C 1
ATOM 4426 O O . GLY C 1 81 ? -41.339 -15.332 -0.559 1.00 9.22 83 GLY C O 1
ATOM 4427 N N . TYR C 1 82 ? -41.809 -13.654 0.878 1.00 7.63 84 TYR C N 1
ATOM 4428 C CA . TYR C 1 82 ? -40.494 -13.061 0.945 1.00 7.47 84 TYR C CA 1
ATOM 4429 C C . TYR C 1 82 ? -40.328 -12.435 2.315 1.00 7.35 84 TYR C C 1
ATOM 4430 O O . TYR C 1 82 ? -41.299 -12.137 3.027 1.00 8.12 84 TYR C O 1
ATOM 4439 N N . GLN C 1 83 ? -39.070 -12.192 2.654 1.00 7.35 85 GLN C N 1
ATOM 4440 C CA . GLN C 1 83 ? -38.673 -11.501 3.882 1.00 8.18 85 GLN C CA 1
ATOM 4441 C C . GLN C 1 83 ? -37.786 -10.321 3.530 1.00 7.05 85 GLN C C 1
ATOM 4442 O O . GLN C 1 83 ? -37.067 -10.372 2.533 1.00 8.86 85 GLN C O 1
ATOM 4448 N N . VAL C 1 84 ? -37.820 -9.272 4.354 1.00 6.37 86 VAL C N 1
ATOM 4449 C CA . VAL C 1 84 ? -37.021 -8.082 4.108 1.00 6.08 86 VAL C CA 1
ATOM 4450 C C . VAL C 1 84 ? -35.980 -7.964 5.222 1.00 6.79 86 VAL C C 1
ATOM 4451 O O . VAL C 1 84 ? -36.353 -8.025 6.398 1.00 7.12 86 VAL C O 1
ATOM 4455 N N . HIS C 1 85 ? -34.734 -7.682 4.844 1.00 5.64 87 HIS C N 1
ATOM 4456 C CA . HIS C 1 85 ? -33.638 -7.447 5.784 1.00 5.98 87 HIS C CA 1
ATOM 4457 C C . HIS C 1 85 ? -32.993 -6.125 5.414 1.00 5.64 87 HIS C C 1
ATOM 4458 O O . HIS C 1 85 ? -32.427 -6.005 4.330 1.00 7.59 87 HIS C O 1
ATOM 4465 N N . ARG C 1 86 ? -33.121 -5.111 6.264 1.00 6.22 88 ARG C N 1
ATOM 4466 C CA . ARG C 1 86 ? -32.805 -3.735 5.887 1.00 6.13 88 ARG C CA 1
ATOM 4467 C C . ARG C 1 86 ? -31.852 -3.102 6.897 1.00 6.15 88 ARG C C 1
ATOM 4468 O O . ARG C 1 86 ? -31.984 -3.306 8.104 1.00 7.36 88 ARG C O 1
ATOM 4476 N N A THR C 1 87 ? -30.911 -2.320 6.370 0.50 6.16 89 THR C N 1
ATOM 4477 N N B THR C 1 87 ? -30.902 -2.328 6.372 0.50 6.37 89 THR C N 1
ATOM 4478 C CA A THR C 1 87 ? -30.022 -1.481 7.166 0.50 5.90 89 THR C CA 1
ATOM 4479 C CA B THR C 1 87 ? -29.999 -1.496 7.175 0.50 6.38 89 THR C CA 1
ATOM 4480 C C A THR C 1 87 ? -30.194 -0.023 6.754 0.50 6.43 89 THR C C 1
ATOM 4481 C C B THR C 1 87 ? -30.179 -0.034 6.758 0.50 6.59 89 THR C C 1
ATOM 4482 O O A THR C 1 87 ? -30.315 0.273 5.575 0.50 8.70 89 THR C O 1
ATOM 4483 O O B THR C 1 87 ? -30.310 0.263 5.579 0.50 8.78 89 THR C O 1
ATOM 4490 N N . ILE C 1 88 ? -30.169 0.853 7.745 1.00 6.37 90 ILE C N 1
ATOM 4491 C CA . ILE C 1 88 ? -30.199 2.291 7.475 1.00 6.39 90 ILE C CA 1
ATOM 4492 C C . ILE C 1 88 ? -29.071 2.925 8.290 1.00 6.65 90 ILE C C 1
ATOM 4493 O O . ILE C 1 88 ? -29.032 2.758 9.513 1.00 8.07 90 ILE C O 1
ATOM 4498 N N A GLN C 1 89 ? -28.159 3.619 7.607 0.50 7.30 91 GLN C N 1
ATOM 4499 N N B GLN C 1 89 ? -28.155 3.620 7.610 0.50 7.25 91 GLN C N 1
ATOM 4500 C CA A GLN C 1 89 ? -27.057 4.294 8.263 0.50 7.87 91 GLN C CA 1
ATOM 4501 C CA B GLN C 1 89 ? -27.044 4.300 8.259 0.50 7.46 91 GLN C CA 1
ATOM 4502 C C A GLN C 1 89 ? -27.282 5.798 8.119 0.50 7.60 91 GLN C C 1
ATOM 4503 C C B GLN C 1 89 ? -27.278 5.802 8.119 0.50 7.52 91 GLN C C 1
ATOM 4504 O O A GLN C 1 89 ? -27.400 6.286 7.017 0.50 8.25 91 GLN C O 1
ATOM 4505 O O B GLN C 1 89 ? -27.401 6.290 7.018 0.50 8.26 91 GLN C O 1
ATOM 4516 N N . TYR C 1 90 ? -27.395 6.495 9.251 1.00 8.35 92 TYR C N 1
ATOM 4517 C CA . TYR C 1 90 ? -27.692 7.920 9.282 1.00 8.86 92 TYR C CA 1
ATOM 4518 C C . TYR C 1 90 ? -26.409 8.734 9.354 1.00 8.73 92 TYR C C 1
ATOM 4519 O O . TYR C 1 90 ? -25.389 8.300 9.908 1.00 10.45 92 TYR C O 1
ATOM 4528 N N . GLU C 1 91 ? -26.482 9.967 8.868 1.00 9.18 93 GLU C N 1
ATOM 4529 C CA . GLU C 1 91 ? -25.259 10.762 8.715 1.00 9.55 93 GLU C CA 1
ATOM 4530 C C . GLU C 1 91 ? -24.631 11.168 10.044 1.00 11.27 93 GLU C C 1
ATOM 4531 O O . GLU C 1 91 ? -23.440 11.442 10.045 1.00 13.95 93 GLU C O 1
ATOM 4537 N N . ASP C 1 92 ? -25.384 11.153 11.143 1.00 11.37 94 ASP C N 1
ATOM 4538 C CA . ASP C 1 92 ? -24.844 11.493 12.460 1.00 11.40 94 ASP C CA 1
ATOM 4539 C C . ASP C 1 92 ? -24.406 10.265 13.233 1.00 11.83 94 ASP C C 1
ATOM 4540 O O . ASP C 1 92 ? -24.197 10.357 14.430 1.00 13.38 94 ASP C O 1
ATOM 4545 N N . GLY C 1 93 ? -24.288 9.125 12.559 1.00 12.38 95 GLY C N 1
ATOM 4546 C CA . GLY C 1 93 ? -23.687 7.936 13.147 1.00 13.07 95 GLY C CA 1
ATOM 4547 C C . GLY C 1 93 ? -24.685 6.944 13.726 1.00 12.83 95 GLY C C 1
ATOM 4548 O O . GLY C 1 93 ? -24.280 5.904 14.253 1.00 15.36 95 GLY C O 1
ATOM 4549 N N . ALA C 1 94 ? -25.975 7.268 13.684 1.00 9.35 96 ALA C N 1
ATOM 4550 C CA . ALA C 1 94 ? -26.997 6.328 14.141 1.00 9.03 96 ALA C CA 1
ATOM 4551 C C . ALA C 1 94 ? -27.210 5.227 13.105 1.00 8.35 96 ALA C C 1
ATOM 4552 O O . ALA C 1 94 ? -26.946 5.408 11.925 1.00 9.23 96 ALA C O 1
ATOM 4554 N N A SER C 1 95 ? -27.725 4.089 13.561 0.50 8.11 97 SER C N 1
ATOM 4555 N N B SER C 1 95 ? -27.727 4.089 13.574 0.50 8.14 97 SER C N 1
ATOM 4556 C CA A SER C 1 95 ? -28.018 2.995 12.674 0.50 8.80 97 SER C CA 1
ATOM 4557 C CA B SER C 1 95 ? -27.939 2.892 12.776 0.50 8.43 97 SER C CA 1
ATOM 4558 C C A SER C 1 95 ? -29.309 2.310 13.093 0.50 7.97 97 SER C C 1
ATOM 4559 C C B SER C 1 95 ? -29.298 2.285 13.110 0.50 7.80 97 SER C C 1
ATOM 4560 O O A SER C 1 95 ? -29.603 2.157 14.291 0.50 8.47 97 SER C O 1
ATOM 4561 O O B SER C 1 95 ? -29.624 2.149 14.297 0.50 8.38 97 SER C O 1
ATOM 4566 N N . VAL C 1 96 ? -30.045 1.870 12.079 1.00 6.97 98 VAL C N 1
ATOM 4567 C CA . VAL C 1 96 ? -31.235 1.055 12.273 1.00 7.01 98 VAL C CA 1
ATOM 4568 C C . VAL C 1 96 ? -31.058 -0.222 11.472 1.00 7.07 98 VAL C C 1
ATOM 4569 O O . VAL C 1 96 ? -30.641 -0.179 10.309 1.00 9.56 98 VAL C O 1
ATOM 4573 N N . THR C 1 97 ? -31.436 -1.334 12.090 1.00 6.49 99 THR C N 1
ATOM 4574 C CA . THR C 1 97 ? -31.537 -2.585 11.368 1.00 6.84 99 THR C CA 1
ATOM 4575 C C . THR C 1 97 ? -32.964 -3.091 11.531 1.00 6.74 99 THR C C 1
ATOM 4576 O O . THR C 1 97 ? -33.606 -2.847 12.560 1.00 8.39 99 THR C O 1
ATOM 4580 N N . ALA C 1 98 ? -33.473 -3.769 10.520 1.00 6.44 100 ALA C N 1
ATOM 4581 C CA . ALA C 1 98 ? -34.868 -4.161 10.515 1.00 7.43 100 ALA C CA 1
ATOM 4582 C C . ALA C 1 98 ? -35.066 -5.471 9.784 1.00 6.77 100 ALA C C 1
ATOM 4583 O O . ALA C 1 98 ? -34.357 -5.778 8.817 1.00 7.26 100 ALA C O 1
ATOM 4585 N N . HIS C 1 99 ? -36.039 -6.237 10.248 1.00 6.87 101 HIS C N 1
ATOM 4586 C CA . HIS C 1 99 ? -36.387 -7.509 9.624 1.00 6.85 101 HIS C CA 1
ATOM 4587 C C . HIS C 1 99 ? -37.907 -7.591 9.586 1.00 7.06 101 HIS C C 1
ATOM 4588 O O . HIS C 1 99 ? -38.556 -7.445 10.618 1.00 7.77 101 HIS C O 1
ATOM 4595 N N . TYR C 1 100 ? -38.445 -7.774 8.393 1.00 6.79 102 TYR C N 1
ATOM 4596 C CA . TYR C 1 100 ? -39.919 -7.851 8.162 1.00 7.21 102 TYR C CA 1
ATOM 4597 C C . TYR C 1 100 ? -40.301 -9.259 7.712 1.00 7.30 102 TYR C C 1
ATOM 4598 O O . TYR C 1 100 ? -39.742 -9.777 6.778 1.00 8.05 102 TYR C O 1
ATOM 4607 N N . ARG C 1 101 ? -41.280 -9.811 8.436 1.00 7.50 103 ARG C N 1
ATOM 4608 C CA . ARG C 1 101 ? -41.899 -11.074 8.101 1.00 7.63 103 ARG C CA 1
ATOM 4609 C C . ARG C 1 101 ? -43.396 -10.834 7.929 1.00 7.67 103 ARG C C 1
ATOM 4610 O O . ARG C 1 101 ? -43.970 -9.980 8.617 1.00 8.53 103 ARG C O 1
ATOM 4618 N N . TYR C 1 102 ? -43.995 -11.622 7.044 1.00 7.12 104 TYR C N 1
ATOM 4619 C CA . TYR C 1 102 ? -45.409 -11.443 6.732 1.00 7.28 104 TYR C CA 1
ATOM 4620 C C . TYR C 1 102 ? -46.123 -12.772 6.759 1.00 7.76 104 TYR C C 1
ATOM 4621 O O . TYR C 1 102 ? -45.553 -13.802 6.421 1.00 8.50 104 TYR C O 1
ATOM 4630 N N . THR C 1 103 ? -47.422 -12.722 7.107 1.00 8.11 105 THR C N 1
ATOM 4631 C CA . THR C 1 103 ? -48.316 -13.812 6.836 1.00 8.36 105 THR C CA 1
ATOM 4632 C C . THR C 1 103 ? -49.544 -13.263 6.114 1.00 8.45 105 THR C C 1
ATOM 4633 O O . THR C 1 103 ? -49.836 -12.084 6.204 1.00 9.69 105 THR C O 1
ATOM 4637 N N . TYR C 1 104 ? -50.241 -14.133 5.388 1.00 9.16 106 TYR C N 1
ATOM 4638 C CA . TYR C 1 104 ? -51.377 -13.714 4.582 1.00 8.86 106 TYR C CA 1
ATOM 4639 C C . TYR C 1 104 ? -52.599 -14.551 4.920 1.00 9.51 106 TYR C C 1
ATOM 4640 O O . TYR C 1 104 ? -52.511 -15.745 5.106 1.00 10.83 106 TYR C O 1
ATOM 4649 N N . GLU C 1 105 ? -53.734 -13.864 4.906 1.00 10.17 107 GLU C N 1
ATOM 4650 C CA . GLU C 1 105 ? -55.045 -14.495 5.102 1.00 11.82 107 GLU C CA 1
ATOM 4651 C C . GLU C 1 105 ? -55.929 -13.952 3.982 1.00 12.58 107 GLU C C 1
ATOM 4652 O O . GLU C 1 105 ? -56.461 -12.877 4.083 1.00 13.51 107 GLU C O 1
ATOM 4658 N N . GLY C 1 106 ? -55.951 -14.647 2.845 1.00 14.96 108 GLY C N 1
ATOM 4659 C CA . GLY C 1 106 ? -56.628 -14.121 1.661 1.00 16.55 108 GLY C CA 1
ATOM 4660 C C . GLY C 1 106 ? -55.998 -12.809 1.248 1.00 13.68 108 GLY C C 1
ATOM 4661 O O . GLY C 1 106 ? -54.786 -12.730 0.988 1.00 17.04 108 GLY C O 1
ATOM 4662 N N . SER C 1 107 ? -56.819 -11.763 1.207 1.00 13.64 109 SER C N 1
ATOM 4663 C CA . SER C 1 107 ? -56.348 -10.455 0.807 1.00 11.53 109 SER C CA 1
ATOM 4664 C C . SER C 1 107 ? -55.834 -9.612 1.995 1.00 9.79 109 SER C C 1
ATOM 4665 O O . SER C 1 107 ? -55.568 -8.422 1.794 1.00 10.30 109 SER C O 1
ATOM 4668 N N . HIS C 1 108 ? -55.690 -10.204 3.192 1.00 9.57 110 HIS C N 1
ATOM 4669 C CA . HIS C 1 108 ? -55.227 -9.482 4.362 1.00 9.53 110 HIS C CA 1
ATOM 4670 C C . HIS C 1 108 ? -53.768 -9.838 4.641 1.00 9.31 110 HIS C C 1
ATOM 4671 O O . HIS C 1 108 ? -53.410 -10.990 4.691 1.00 10.63 110 HIS C O 1
ATOM 4678 N N . ILE C 1 109 ? -52.963 -8.800 4.865 1.00 8.24 111 ILE C N 1
ATOM 4679 C CA . ILE C 1 109 ? -51.554 -8.963 5.221 1.00 8.47 111 ILE C CA 1
ATOM 4680 C C . ILE C 1 109 ? -51.362 -8.733 6.725 1.00 8.27 111 ILE C C 1
ATOM 4681 O O . ILE C 1 109 ? -51.830 -7.710 7.236 1.00 8.95 111 ILE C O 1
ATOM 4686 N N . LYS C 1 110 ? -50.557 -9.591 7.371 1.00 8.66 112 LYS C N 1
ATOM 4687 C CA . LYS C 1 110 ? -50.102 -9.317 8.709 1.00 8.20 112 LYS C CA 1
ATOM 4688 C C . LYS C 1 110 ? -48.579 -9.199 8.713 1.00 7.97 112 LYS C C 1
ATOM 4689 O O . LYS C 1 110 ? -47.879 -10.104 8.291 1.00 9.75 112 LYS C O 1
ATOM 4695 N N . GLY C 1 111 ? -48.083 -8.022 9.128 1.00 8.16 113 GLY C N 1
ATOM 4696 C CA . GLY C 1 111 ? -46.658 -7.785 9.228 1.00 7.73 113 GLY C CA 1
ATOM 4697 C C . GLY C 1 111 ? -46.158 -7.827 10.662 1.00 8.17 113 GLY C C 1
ATOM 4698 O O . GLY C 1 111 ? -46.774 -7.289 11.571 1.00 11.08 113 GLY C O 1
ATOM 4699 N N . GLU C 1 112 ? -45.002 -8.456 10.834 1.00 7.70 114 GLU C N 1
ATOM 4700 C CA . GLU C 1 112 ? -44.277 -8.548 12.085 1.00 8.33 114 GLU C CA 1
ATOM 4701 C C . GLU C 1 112 ? -42.895 -7.981 11.803 1.00 7.21 114 GLU C C 1
ATOM 4702 O O . GLU C 1 112 ? -42.091 -8.614 11.149 1.00 7.86 114 GLU C O 1
ATOM 4708 N N . PHE C 1 113 ? -42.662 -6.749 12.268 1.00 6.89 115 PHE C N 1
ATOM 4709 C CA . PHE C 1 113 ? -41.479 -5.976 11.892 1.00 7.10 115 PHE C CA 1
ATOM 4710 C C . PHE C 1 113 ? -40.644 -5.668 13.126 1.00 7.86 115 PHE C C 1
ATOM 4711 O O . PHE C 1 113 ? -41.085 -4.989 14.041 1.00 9.22 115 PHE C O 1
ATOM 4719 N N . GLN C 1 114 ? -39.422 -6.200 13.144 1.00 7.77 116 GLN C N 1
ATOM 4720 C CA . GLN C 1 114 ? -38.497 -5.902 14.214 1.00 8.70 116 GLN C CA 1
ATOM 4721 C C . GLN C 1 114 ? -37.591 -4.763 13.749 1.00 8.18 116 GLN C C 1
ATOM 4722 O O . GLN C 1 114 ? -36.985 -4.865 12.693 1.00 9.64 116 GLN C O 1
ATOM 4728 N N . VAL C 1 115 ? -37.492 -3.706 14.556 1.00 7.23 117 VAL C N 1
ATOM 4729 C CA . VAL C 1 115 ? -36.747 -2.513 14.214 1.00 7.47 117 VAL C CA 1
ATOM 4730 C C . VAL C 1 115 ? -35.882 -2.131 15.415 1.00 7.90 117 VAL C C 1
ATOM 4731 O O . VAL C 1 115 ? -36.393 -1.882 16.502 1.00 9.22 117 VAL C O 1
ATOM 4735 N N . ILE C 1 116 ? -34.563 -2.089 15.200 1.00 7.34 118 ILE C N 1
ATOM 4736 C CA . ILE C 1 116 ? -33.613 -1.777 16.243 1.00 7.57 118 ILE C CA 1
ATOM 4737 C C . ILE C 1 116 ? -32.797 -0.583 15.800 1.00 6.71 118 ILE C C 1
ATOM 4738 O O . ILE C 1 116 ? -32.119 -0.635 14.783 1.00 7.31 118 ILE C O 1
ATOM 4743 N N . GLY C 1 117 ? -32.833 0.496 16.580 1.00 7.16 119 GLY C N 1
ATOM 4744 C CA . GLY C 1 117 ? -32.012 1.657 16.306 1.00 7.62 119 GLY C CA 1
ATOM 4745 C C . GLY C 1 117 ? -31.098 1.987 17.466 1.00 7.18 119 GLY C C 1
ATOM 4746 O O . GLY C 1 117 ? -31.494 1.866 18.649 1.00 8.24 119 GLY C O 1
ATOM 4747 N N . THR C 1 118 ? -29.872 2.406 17.150 1.00 6.70 120 THR C N 1
ATOM 4748 C CA . THR C 1 118 ? -28.921 2.803 18.174 1.00 6.94 120 THR C CA 1
ATOM 4749 C C . THR C 1 118 ? -28.109 3.995 17.689 1.00 8.25 120 THR C C 1
ATOM 4750 O O . THR C 1 118 ? -28.010 4.274 16.482 1.00 8.23 120 THR C O 1
ATOM 4754 N N . GLY C 1 119 ? -27.457 4.668 18.634 1.00 8.11 121 GLY C N 1
ATOM 4755 C CA . GLY C 1 119 ? -26.529 5.709 18.312 1.00 8.82 121 GLY C CA 1
ATOM 4756 C C . GLY C 1 119 ? -27.199 7.008 17.886 1.00 9.00 121 GLY C C 1
ATOM 4757 O O . GLY C 1 119 ? -26.523 7.848 17.282 1.00 10.45 121 GLY C O 1
ATOM 4758 N N . PHE C 1 120 ? -28.498 7.193 18.147 1.00 8.70 122 PHE C N 1
ATOM 4759 C CA . PHE C 1 120 ? -29.111 8.478 17.838 1.00 8.85 122 PHE C CA 1
ATOM 4760 C C . PHE C 1 120 ? -28.652 9.484 18.881 1.00 9.65 122 PHE C C 1
ATOM 4761 O O . PHE C 1 120 ? -28.871 9.265 20.068 1.00 10.32 122 PHE C O 1
ATOM 4769 N N . PRO C 1 121 ? -27.980 10.580 18.509 1.00 9.47 123 PRO C N 1
ATOM 4770 C CA . PRO C 1 121 ? -27.512 11.513 19.532 1.00 10.41 123 PRO C CA 1
ATOM 4771 C C . PRO C 1 121 ? -28.689 12.025 20.335 1.00 10.16 123 PRO C C 1
ATOM 4772 O O . PRO C 1 121 ? -29.727 12.400 19.764 1.00 10.59 123 PRO C O 1
ATOM 4776 N N . PRO C 1 122 ? -28.547 12.166 21.661 1.00 11.39 124 PRO C N 1
ATOM 4777 C CA . PRO C 1 122 ? -29.639 12.691 22.466 1.00 12.93 124 PRO C CA 1
ATOM 4778 C C . PRO C 1 122 ? -30.085 14.099 22.087 1.00 13.65 124 PRO C C 1
ATOM 4779 O O . PRO C 1 122 ? -31.264 14.413 22.274 1.00 17.30 124 PRO C O 1
ATOM 4783 N N . ASP C 1 123 ? -29.191 14.875 21.473 1.00 13.22 125 ASP C N 1
ATOM 4784 C CA . ASP C 1 123 ? -29.487 16.224 21.021 1.00 15.21 125 ASP C CA 1
ATOM 4785 C C . ASP C 1 123 ? -29.745 16.312 19.503 1.00 15.70 125 ASP C C 1
ATOM 4786 O O . ASP C 1 123 ? -29.832 17.423 18.969 1.00 18.24 125 ASP C O 1
ATOM 4791 N N . GLY C 1 124 ? -29.854 15.174 18.835 1.00 12.05 126 GLY C N 1
ATOM 4792 C CA . GLY C 1 124 ? -30.028 15.126 17.427 1.00 12.38 126 GLY C CA 1
ATOM 4793 C C . GLY C 1 124 ? -31.476 15.253 17.009 1.00 11.29 126 GLY C C 1
ATOM 4794 O O . GLY C 1 124 ? -32.378 15.260 17.844 1.00 12.05 126 GLY C O 1
ATOM 4795 N N . PRO C 1 125 ? -31.730 15.318 15.695 1.00 10.30 127 PRO C N 1
ATOM 4796 C CA . PRO C 1 125 ? -33.079 15.640 15.232 1.00 11.66 127 PRO C CA 1
ATOM 4797 C C . PRO C 1 125 ? -34.106 14.522 15.431 1.00 10.45 127 PRO C C 1
ATOM 4798 O O . PRO C 1 125 ? -35.309 14.790 15.432 1.00 12.35 127 PRO C O 1
ATOM 4802 N N . VAL C 1 126 ? -33.623 13.286 15.567 1.00 9.45 128 VAL C N 1
ATOM 4803 C CA . VAL C 1 126 ? -34.537 12.172 15.866 1.00 9.44 128 VAL C CA 1
ATOM 4804 C C . VAL C 1 126 ? -35.013 12.226 17.320 1.00 10.99 128 VAL C C 1
ATOM 4805 O O . VAL C 1 126 ? -36.218 12.194 17.596 1.00 11.99 128 VAL C O 1
ATOM 4809 N N . MET C 1 127 ? -34.075 12.281 18.274 1.00 10.17 129 MET C N 1
ATOM 4810 C CA . MET C 1 127 ? -34.465 12.202 19.675 1.00 11.74 129 MET C CA 1
ATOM 4811 C C . MET C 1 127 ? -35.119 13.514 20.145 1.00 13.83 129 MET C C 1
ATOM 4812 O O . MET C 1 127 ? -35.816 13.465 21.155 1.00 17.01 129 MET C O 1
ATOM 4817 N N . THR C 1 128 ? -34.940 14.624 19.427 1.00 12.50 130 THR C N 1
ATOM 4818 C CA . THR C 1 128 ? -35.556 15.873 19.813 1.00 13.75 130 THR C CA 1
ATOM 4819 C C . THR C 1 128 ? -36.673 16.283 18.845 1.00 13.55 130 THR C C 1
ATOM 4820 O O . THR C 1 128 ? -37.128 17.408 18.877 1.00 15.97 130 THR C O 1
ATOM 4824 N N . ASN C 1 129 ? -37.137 15.353 18.006 1.00 12.77 131 ASN C N 1
ATOM 4825 C CA . ASN C 1 129 ? -38.377 15.554 17.224 1.00 13.66 131 ASN C CA 1
ATOM 4826 C C . ASN C 1 129 ? -38.269 16.813 16.328 1.00 13.08 131 ASN C C 1
ATOM 4827 O O . ASN C 1 129 ? -39.216 17.617 16.267 1.00 14.37 131 ASN C O 1
ATOM 4832 N N . LYS C 1 130 ? -37.170 16.948 15.571 1.00 12.68 132 LYS C N 1
ATOM 4833 C CA . LYS C 1 130 ? -36.972 18.017 14.622 1.00 12.00 132 LYS C CA 1
ATOM 4834 C C . LYS C 1 130 ? -37.178 17.589 13.162 1.00 11.30 132 LYS C C 1
ATOM 4835 O O . LYS C 1 130 ? -37.138 18.445 12.276 1.00 12.25 132 LYS C O 1
ATOM 4841 N N . LEU C 1 131 ? -37.421 16.311 12.891 1.00 9.96 133 LEU C N 1
ATOM 4842 C CA . LEU C 1 131 ? -37.765 15.909 11.537 1.00 9.69 133 LEU C CA 1
ATOM 4843 C C . LEU C 1 131 ? -39.150 16.442 11.169 1.00 9.65 133 LEU C C 1
ATOM 4844 O O . LEU C 1 131 ? -40.081 16.346 11.981 1.00 10.72 133 LEU C O 1
ATOM 4849 N N . THR C 1 132 ? -39.306 16.919 9.937 1.00 10.05 134 THR C N 1
ATOM 4850 C CA . THR C 1 132 ? -40.598 17.497 9.526 1.00 10.86 134 THR C CA 1
ATOM 4851 C C . THR C 1 132 ? -41.306 16.676 8.455 1.00 11.92 134 THR C C 1
ATOM 4852 O O . THR C 1 132 ? -42.537 16.741 8.359 1.00 14.41 134 THR C O 1
ATOM 4856 N N . ALA C 1 133 ? -40.568 15.962 7.619 1.00 10.24 135 ALA C N 1
ATOM 4857 C CA . ALA C 1 133 ? -41.127 15.164 6.535 1.00 10.47 135 ALA C CA 1
ATOM 4858 C C . ALA C 1 133 ? -40.000 14.347 5.937 1.00 10.53 135 ALA C C 1
ATOM 4859 O O . ALA C 1 133 ? -38.838 14.718 6.046 1.00 10.49 135 ALA C O 1
ATOM 4861 N N A MET C 1 134 ? -40.352 13.243 5.274 0.50 10.37 136 MET C N 1
ATOM 4862 N N B MET C 1 134 ? -40.363 13.272 5.249 0.50 10.33 136 MET C N 1
ATOM 4863 C CA A MET C 1 134 ? -39.386 12.478 4.490 0.50 9.83 136 MET C CA 1
ATOM 4864 C CA B MET C 1 134 ? -39.392 12.541 4.499 0.50 9.82 136 MET C CA 1
ATOM 4865 C C A MET C 1 134 ? -39.463 12.934 3.032 0.50 8.70 136 MET C C 1
ATOM 4866 C C B MET C 1 134 ? -39.468 12.938 3.026 0.50 8.78 136 MET C C 1
ATOM 4867 O O A MET C 1 134 ? -40.538 12.983 2.446 0.50 8.91 136 MET C O 1
ATOM 4868 O O B MET C 1 134 ? -40.542 12.979 2.439 0.50 8.91 136 MET C O 1
ATOM 4877 N N . ASP C 1 135 ? -38.300 13.211 2.428 1.00 7.77 137 ASP C N 1
ATOM 4878 C CA . ASP C 1 135 ? -38.252 13.539 1.038 1.00 7.94 137 ASP C CA 1
ATOM 4879 C C . ASP C 1 135 ? -38.680 12.360 0.172 1.00 7.03 137 ASP C C 1
ATOM 4880 O O . ASP C 1 135 ? -38.404 11.215 0.470 1.00 7.67 137 ASP C O 1
ATOM 4885 N N . TRP C 1 136 ? -39.296 12.672 -0.976 1.00 7.66 138 TRP C N 1
ATOM 4886 C CA . TRP C 1 136 ? -39.569 11.665 -2.013 1.00 7.00 138 TRP C CA 1
ATOM 4887 C C . TRP C 1 136 ? -38.277 10.954 -2.398 1.00 6.78 138 TRP C C 1
ATOM 4888 O O . TRP C 1 136 ? -37.200 11.581 -2.390 1.00 7.31 138 TRP C O 1
ATOM 4899 N N . SER C 1 137 ? -38.386 9.677 -2.786 1.00 6.69 139 SER C N 1
ATOM 4900 C CA . SER C 1 137 ? -37.218 8.854 -2.979 1.00 6.03 139 SER C CA 1
ATOM 4901 C C . SER C 1 137 ? -37.283 8.036 -4.259 1.00 6.21 139 SER C C 1
ATOM 4902 O O . SER C 1 137 ? -38.383 7.705 -4.749 1.00 7.36 139 SER C O 1
ATOM 4905 N N . VAL C 1 138 ? -36.112 7.660 -4.744 1.00 6.18 140 VAL C N 1
ATOM 4906 C CA . VAL C 1 138 ? -35.954 6.638 -5.766 1.00 6.75 140 VAL C CA 1
ATOM 4907 C C . VAL C 1 138 ? -35.098 5.500 -5.214 1.00 6.66 140 VAL C C 1
ATOM 4908 O O . VAL C 1 138 ? -33.970 5.733 -4.738 1.00 8.23 140 VAL C O 1
ATOM 4912 N N . THR C 1 139 ? -35.636 4.270 -5.263 1.00 6.74 141 THR C N 1
ATOM 4913 C CA . THR C 1 139 ? -34.940 3.091 -4.910 1.00 6.19 141 THR C CA 1
ATOM 4914 C C . THR C 1 139 ? -34.488 2.383 -6.188 1.00 6.20 141 THR C C 1
ATOM 4915 O O . THR C 1 139 ? -35.282 2.274 -7.125 1.00 7.79 141 THR C O 1
ATOM 4919 N N . LYS C 1 140 ? -33.241 1.911 -6.206 1.00 5.56 142 LYS C N 1
ATOM 4920 C CA . LYS C 1 140 ? -32.745 1.055 -7.293 1.00 5.95 142 LYS C CA 1
ATOM 4921 C C . LYS C 1 140 ? -32.797 -0.405 -6.870 1.00 6.06 142 LYS C C 1
ATOM 4922 O O . LYS C 1 140 ? -32.223 -0.743 -5.803 1.00 6.82 142 LYS C O 1
ATOM 4928 N N A MET C 1 141 ? -33.391 -1.261 -7.702 0.50 5.98 143 MET C N 1
ATOM 4929 N N B MET C 1 141 ? -33.397 -1.261 -7.699 0.50 6.06 143 MET C N 1
ATOM 4930 C CA A MET C 1 141 ? -33.454 -2.690 -7.441 0.50 6.52 143 MET C CA 1
ATOM 4931 C CA B MET C 1 141 ? -33.464 -2.693 -7.443 0.50 6.80 143 MET C CA 1
ATOM 4932 C C A MET C 1 141 ? -32.680 -3.454 -8.512 0.50 6.84 143 MET C C 1
ATOM 4933 C C B MET C 1 141 ? -32.674 -3.450 -8.510 0.50 6.89 143 MET C C 1
ATOM 4934 O O A MET C 1 141 ? -32.803 -3.182 -9.708 0.50 7.01 143 MET C O 1
ATOM 4935 O O B MET C 1 141 ? -32.802 -3.181 -9.707 0.50 7.04 143 MET C O 1
ATOM 4944 N N . LEU C 1 142 ? -31.900 -4.432 -8.042 1.00 6.70 144 LEU C N 1
ATOM 4945 C CA . LEU C 1 142 ? -31.201 -5.410 -8.883 1.00 6.55 144 LEU C CA 1
ATOM 4946 C C . LEU C 1 142 ? -31.513 -6.798 -8.334 1.00 6.84 144 LEU C C 1
ATOM 4947 O O . LEU C 1 142 ? -31.853 -6.943 -7.149 1.00 7.90 144 LEU C O 1
ATOM 4952 N N . TYR C 1 143 ? -31.354 -7.809 -9.181 1.00 7.22 145 TYR C N 1
ATOM 4953 C CA . TYR C 1 143 ? -31.678 -9.181 -8.824 1.00 7.31 145 TYR C CA 1
ATOM 4954 C C . TYR C 1 143 ? -30.420 -10.019 -8.989 1.00 8.07 145 TYR C C 1
ATOM 4955 O O . TYR C 1 143 ? -30.216 -10.654 -10.029 1.00 10.27 145 TYR C O 1
ATOM 4964 N N . PRO C 1 144 ? -29.502 -10.028 -8.020 1.00 8.68 146 PRO C N 1
ATOM 4965 C CA . PRO C 1 144 ? -28.261 -10.767 -8.182 1.00 9.35 146 PRO C CA 1
ATOM 4966 C C . PRO C 1 144 ? -28.457 -12.258 -8.407 1.00 10.03 146 PRO C C 1
ATOM 4967 O O . PRO C 1 144 ? -27.579 -12.910 -8.967 1.00 11.95 146 PRO C O 1
ATOM 4971 N N . ASN C 1 145 ? -29.527 -12.822 -7.874 1.00 9.57 147 ASN C N 1
ATOM 4972 C CA . ASN C 1 145 ? -29.909 -14.185 -8.196 1.00 10.16 147 ASN C CA 1
ATOM 4973 C C . ASN C 1 145 ? -31.433 -14.243 -8.207 1.00 9.59 147 ASN C C 1
ATOM 4974 O O . ASN C 1 145 ? -32.110 -13.284 -7.848 1.00 9.93 147 ASN C O 1
ATOM 4979 N N . ASP C 1 146 ? -31.979 -15.390 -8.584 1.00 9.18 148 ASP C N 1
ATOM 4980 C CA . ASP C 1 146 ? -33.407 -15.457 -8.859 1.00 9.83 148 ASP C CA 1
ATOM 4981 C C . ASP C 1 146 ? -34.287 -15.422 -7.612 1.00 9.46 148 ASP C C 1
ATOM 4982 O O . ASP C 1 146 ? -35.503 -15.307 -7.756 1.00 10.19 148 ASP C O 1
ATOM 4987 N N . LYS C 1 147 ? -33.694 -15.469 -6.414 1.00 8.37 149 LYS C N 1
ATOM 4988 C CA . LYS C 1 147 ? -34.464 -15.421 -5.175 1.00 8.76 149 LYS C CA 1
ATOM 4989 C C . LYS C 1 147 ? -34.140 -14.184 -4.348 1.00 8.00 149 LYS C C 1
ATOM 4990 O O . LYS C 1 147 ? -34.637 -14.052 -3.234 1.00 8.36 149 LYS C O 1
ATOM 4996 N N . THR C 1 148 ? -33.322 -13.264 -4.880 1.00 7.37 150 THR C N 1
ATOM 4997 C CA . THR C 1 148 ? -32.814 -12.177 -4.046 1.00 7.43 150 THR C CA 1
ATOM 4998 C C . THR C 1 148 ? -32.868 -10.850 -4.797 1.00 7.48 150 THR C C 1
ATOM 4999 O O . THR C 1 148 ? -32.283 -10.712 -5.868 1.00 9.29 150 THR C O 1
ATOM 5003 N N . ILE C 1 149 ? -33.487 -9.852 -4.150 1.00 7.26 151 ILE C N 1
ATOM 5004 C CA . ILE C 1 149 ? -33.431 -8.464 -4.610 1.00 7.16 151 ILE C CA 1
ATOM 5005 C C . ILE C 1 149 ? -32.455 -7.725 -3.703 1.00 7.44 151 ILE C C 1
ATOM 5006 O O . ILE C 1 149 ? -32.509 -7.899 -2.477 1.00 8.93 151 ILE C O 1
ATOM 5011 N N . LEU C 1 150 ? -31.598 -6.909 -4.288 1.00 7.00 152 LEU C N 1
ATOM 5012 C CA . LEU C 1 150 ? -30.800 -5.943 -3.561 1.00 7.47 152 LEU C CA 1
ATOM 5013 C C . LEU C 1 150 ? -31.348 -4.571 -3.935 1.00 7.13 152 LEU C C 1
ATOM 5014 O O . LEU C 1 150 ? -31.392 -4.223 -5.128 1.00 9.00 152 LEU C O 1
ATOM 5019 N N . SER C 1 151 ? -31.748 -3.801 -2.918 1.00 7.31 153 SER C N 1
ATOM 5020 C CA . SER C 1 151 ? -32.344 -2.499 -3.152 1.00 8.54 153 SER C CA 1
ATOM 5021 C C . SER C 1 151 ? -31.583 -1.437 -2.361 1.00 7.95 153 SER C C 1
ATOM 5022 O O . SER C 1 151 ? -31.252 -1.665 -1.188 1.00 10.29 153 SER C O 1
ATOM 5025 N N . THR C 1 152 ? -31.308 -0.290 -2.997 1.00 6.88 154 THR C N 1
ATOM 5026 C CA . THR C 1 152 ? -30.579 0.773 -2.345 1.00 7.53 154 THR C CA 1
ATOM 5027 C C . THR C 1 152 ? -31.297 2.090 -2.585 1.00 7.08 154 THR C C 1
ATOM 5028 O O . THR C 1 152 ? -31.867 2.304 -3.652 1.00 7.76 154 THR C O 1
ATOM 5032 N N . ALA C 1 153 ? -31.201 2.985 -1.605 1.00 6.67 155 ALA C N 1
ATOM 5033 C CA . ALA C 1 153 ? -31.712 4.351 -1.739 1.00 7.00 155 ALA C CA 1
ATOM 5034 C C . ALA C 1 153 ? -30.905 5.286 -0.856 1.00 6.23 155 ALA C C 1
ATOM 5035 O O . ALA C 1 153 ? -30.488 4.895 0.221 1.00 7.44 155 ALA C O 1
ATOM 5037 N N . ASP C 1 154 ? -30.734 6.517 -1.327 1.00 7.12 156 ASP C N 1
ATOM 5038 C CA . ASP C 1 154 ? -30.225 7.616 -0.549 1.00 7.46 156 ASP C CA 1
ATOM 5039 C C . ASP C 1 154 ? -31.425 8.411 -0.061 1.00 7.03 156 ASP C C 1
ATOM 5040 O O . ASP C 1 154 ? -32.183 8.966 -0.862 1.00 7.79 156 ASP C O 1
ATOM 5045 N N . CYS C 1 155 ? -31.639 8.420 1.254 1.00 7.01 157 CYS C N 1
ATOM 5046 C CA . CYS C 1 155 ? -32.844 8.983 1.830 1.00 6.80 157 CYS C CA 1
ATOM 5047 C C . CYS C 1 155 ? -32.540 10.279 2.570 1.00 6.65 157 CYS C C 1
ATOM 5048 O O . CYS C 1 155 ? -31.411 10.524 2.983 1.00 7.24 157 CYS C O 1
ATOM 5051 N N . SER C 1 156 ? -33.554 11.113 2.737 1.00 6.71 158 SER C N 1
ATOM 5052 C CA . SER C 1 156 ? -33.379 12.354 3.462 1.00 6.75 158 SER C CA 1
ATOM 5053 C C . SER C 1 156 ? -34.691 12.848 4.033 1.00 7.00 158 SER C C 1
ATOM 5054 O O . SER C 1 156 ? -35.749 12.685 3.439 1.00 8.39 158 SER C O 1
ATOM 5057 N N . TYR C 1 157 ? -34.584 13.480 5.204 1.00 7.11 159 TYR C N 1
ATOM 5058 C CA . TYR C 1 157 ? -35.685 14.182 5.829 1.00 7.34 159 TYR C CA 1
ATOM 5059 C C . TYR C 1 157 ? -35.388 15.664 5.859 1.00 8.58 159 TYR C C 1
ATOM 5060 O O . TYR C 1 157 ? -34.245 16.081 5.975 1.00 9.38 159 TYR C O 1
ATOM 5069 N N . THR C 1 158 ? -36.446 16.470 5.735 1.00 8.57 160 THR C N 1
ATOM 5070 C CA . THR C 1 158 ? -36.346 17.885 6.093 1.00 9.17 160 THR C CA 1
ATOM 5071 C C . THR C 1 158 ? -36.449 18.008 7.612 1.00 9.35 160 THR C C 1
ATOM 5072 O O . THR C 1 158 ? -36.984 17.139 8.284 1.00 9.85 160 THR C O 1
ATOM 5076 N N . THR C 1 159 ? -35.886 19.104 8.137 1.00 11.22 161 THR C N 1
ATOM 5077 C CA . THR C 1 159 ? -35.894 19.342 9.568 1.00 12.06 161 THR C CA 1
ATOM 5078 C C . THR C 1 159 ? -36.311 20.780 9.838 1.00 15.03 161 THR C C 1
ATOM 5079 O O . THR C 1 159 ? -36.297 21.629 8.938 1.00 15.86 161 THR C O 1
ATOM 5083 N N . THR C 1 160 ? -36.633 21.043 11.107 1.00 14.45 162 THR C N 1
ATOM 5084 C CA . THR C 1 160 ? -37.015 22.396 11.522 1.00 18.52 162 THR C CA 1
ATOM 5085 C C . THR C 1 160 ? -35.863 23.388 11.346 1.00 21.17 162 THR C C 1
ATOM 5086 O O . THR C 1 160 ? -36.115 24.558 11.182 1.00 34.64 162 THR C O 1
ATOM 5090 N N . ALA C 1 161 ? -34.617 22.922 11.424 1.00 23.55 163 ALA C N 1
ATOM 5091 C CA . ALA C 1 161 ? -33.419 23.763 11.260 1.00 30.13 163 ALA C CA 1
ATOM 5092 C C . ALA C 1 161 ? -33.162 24.120 9.782 1.00 30.32 163 ALA C C 1
ATOM 5093 O O . ALA C 1 161 ? -32.306 24.931 9.498 1.00 38.34 163 ALA C O 1
ATOM 5095 N N . GLY C 1 162 ? -33.882 23.503 8.844 1.00 25.88 164 GLY C N 1
ATOM 5096 C CA . GLY C 1 162 ? -33.659 23.715 7.409 1.00 26.37 164 GLY C CA 1
ATOM 5097 C C . GLY C 1 162 ? -32.630 22.773 6.786 1.00 27.48 164 GLY C C 1
ATOM 5098 O O . GLY C 1 162 ? -32.615 22.617 5.559 1.00 41.36 164 GLY C O 1
ATOM 5099 N N . LYS C 1 163 ? -31.751 22.151 7.569 1.00 22.95 165 LYS C N 1
ATOM 5100 C CA . LYS C 1 163 ? -30.796 21.242 6.962 1.00 19.77 165 LYS C CA 1
ATOM 5101 C C . LYS C 1 163 ? -31.391 19.846 6.915 1.00 15.66 165 LYS C C 1
ATOM 5102 O O . LYS C 1 163 ? -32.060 19.386 7.792 1.00 17.64 165 LYS C O 1
ATOM 5108 N N . ARG C 1 164 ? -31.080 19.138 5.856 1.00 12.54 166 ARG C N 1
ATOM 5109 C CA . ARG C 1 164 ? -31.599 17.826 5.698 1.00 11.19 166 ARG C CA 1
ATOM 5110 C C . ARG C 1 164 ? -30.839 16.811 6.545 1.00 11.85 166 ARG C C 1
ATOM 5111 O O . ARG C 1 164 ? -29.685 16.996 6.862 1.00 15.66 166 ARG C O 1
ATOM 5119 N N . TYR C 1 165 ? -31.547 15.730 6.885 1.00 9.35 167 TYR C N 1
ATOM 5120 C CA . TYR C 1 165 ? -31.008 14.649 7.679 1.00 8.91 167 TYR C CA 1
ATOM 5121 C C . TYR C 1 165 ? -30.976 13.429 6.774 1.00 9.00 167 TYR C C 1
ATOM 5122 O O . TYR C 1 165 ? -32.034 12.887 6.438 1.00 8.63 167 TYR C O 1
ATOM 5131 N N . GLN C 1 166 ? -29.777 13.017 6.382 1.00 8.84 168 GLN C N 1
ATOM 5132 C CA . GLN C 1 166 ? -29.574 12.048 5.306 1.00 8.42 168 GLN C CA 1
ATOM 5133 C C . GLN C 1 166 ? -29.246 10.662 5.866 1.00 7.59 168 GLN C C 1
ATOM 5134 O O . GLN C 1 166 ? -28.671 10.519 6.932 1.00 8.83 168 GLN C O 1
ATOM 5140 N N . SER C 1 167 ? -29.597 9.641 5.062 1.00 7.27 169 SER C N 1
ATOM 5141 C CA . SER C 1 167 ? -29.270 8.275 5.416 1.00 7.45 169 SER C CA 1
ATOM 5142 C C . SER C 1 167 ? -29.051 7.453 4.147 1.00 7.34 169 SER C C 1
ATOM 5143 O O . SER C 1 167 ? -29.490 7.840 3.041 1.00 7.79 169 SER C O 1
ATOM 5146 N N A LYS C 1 168 ? -28.386 6.309 4.323 0.50 7.73 170 LYS C N 1
ATOM 5147 N N B LYS C 1 168 ? -28.383 6.311 4.324 0.50 7.78 170 LYS C N 1
ATOM 5148 C CA A LYS C 1 168 ? -28.208 5.325 3.274 0.50 7.78 170 LYS C CA 1
ATOM 5149 C CA B LYS C 1 168 ? -28.191 5.321 3.283 0.50 7.89 170 LYS C CA 1
ATOM 5150 C C A LYS C 1 168 ? -29.011 4.087 3.659 0.50 6.77 170 LYS C C 1
ATOM 5151 C C B LYS C 1 168 ? -29.009 4.089 3.659 0.50 6.83 170 LYS C C 1
ATOM 5152 O O A LYS C 1 168 ? -28.784 3.523 4.721 0.50 7.63 170 LYS C O 1
ATOM 5153 O O B LYS C 1 168 ? -28.786 3.523 4.721 0.50 7.63 170 LYS C O 1
ATOM 5164 N N A MET C 1 169 ? -29.927 3.672 2.790 0.50 7.21 171 MET C N 1
ATOM 5165 N N B MET C 1 169 ? -29.926 3.680 2.788 0.50 7.27 171 MET C N 1
ATOM 5166 C CA A MET C 1 169 ? -30.785 2.526 3.058 0.50 7.51 171 MET C CA 1
ATOM 5167 C CA B MET C 1 169 ? -30.797 2.542 3.051 0.50 7.80 171 MET C CA 1
ATOM 5168 C C A MET C 1 169 ? -30.372 1.418 2.084 0.50 7.46 171 MET C C 1
ATOM 5169 C C B MET C 1 169 ? -30.382 1.426 2.089 0.50 7.45 171 MET C C 1
ATOM 5170 O O A MET C 1 169 ? -30.226 1.649 0.882 0.50 8.35 171 MET C O 1
ATOM 5171 O O B MET C 1 169 ? -30.224 1.649 0.885 0.50 8.33 171 MET C O 1
ATOM 5180 N N A ARG C 1 170 ? -30.189 0.231 2.631 0.50 7.98 172 ARG C N 1
ATOM 5181 N N B ARG C 1 170 ? -30.217 0.238 2.637 0.50 7.74 172 ARG C N 1
ATOM 5182 C CA A ARG C 1 170 ? -29.832 -0.944 1.816 0.50 8.10 172 ARG C CA 1
ATOM 5183 C CA B ARG C 1 170 ? -29.842 -0.933 1.826 0.50 7.59 172 ARG C CA 1
ATOM 5184 C C A ARG C 1 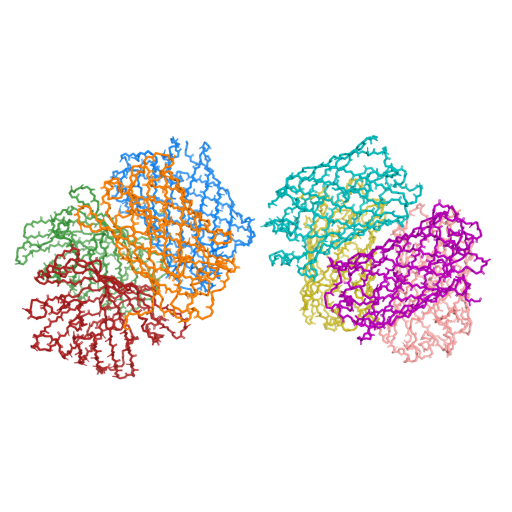170 ? -30.663 -2.113 2.333 0.50 7.10 172 ARG C C 1
ATOM 5185 C C B ARG C 1 170 ? -30.654 -2.118 2.338 0.50 7.01 172 ARG C C 1
ATOM 5186 O O A ARG C 1 170 ? -30.918 -2.179 3.505 0.50 7.95 172 ARG C O 1
ATOM 5187 O O B ARG C 1 170 ? -30.921 -2.180 3.507 0.50 7.91 172 ARG C O 1
ATOM 5202 N N . GLU C 1 171 ? -31.110 -2.977 1.449 1.00 6.33 173 GLU C N 1
ATOM 5203 C CA . GLU C 1 171 ? -31.852 -4.131 1.901 1.00 6.39 173 GLU C CA 1
ATOM 5204 C C . GLU C 1 171 ? -31.736 -5.281 0.920 1.00 6.26 173 GLU C C 1
ATOM 5205 O O . GLU C 1 171 ? -31.502 -5.084 -0.275 1.00 6.81 173 GLU C O 1
ATOM 5211 N N . ASN C 1 172 ? -31.952 -6.474 1.453 1.00 6.09 174 ASN C N 1
ATOM 5212 C CA . ASN C 1 172 ? -32.276 -7.598 0.605 1.00 6.88 174 ASN C CA 1
ATOM 5213 C C . ASN C 1 172 ? -33.748 -7.964 0.800 1.00 8.10 174 ASN C C 1
ATOM 5214 O O . ASN C 1 172 ? -34.321 -7.826 1.884 1.00 9.45 174 ASN C O 1
ATOM 5219 N N . ASN C 1 173 ? -34.355 -8.458 -0.257 1.00 7.04 175 ASN C N 1
ATOM 5220 C CA . ASN C 1 173 ? -35.665 -9.087 -0.210 1.00 7.08 175 ASN C CA 1
ATOM 5221 C C . ASN C 1 173 ? -35.428 -10.507 -0.669 1.00 7.08 175 ASN C C 1
ATOM 5222 O O . ASN C 1 173 ? -34.987 -10.711 -1.789 1.00 7.61 175 ASN C O 1
ATOM 5227 N N . THR C 1 174 ? -35.659 -11.472 0.224 1.00 6.59 176 THR C N 1
ATOM 5228 C CA . THR C 1 174 ? -35.295 -12.878 -0.039 1.00 6.86 176 THR C CA 1
ATOM 5229 C C . THR C 1 174 ? -36.580 -13.672 -0.206 1.00 7.49 176 THR C C 1
ATOM 5230 O O . THR C 1 174 ? -37.424 -13.690 0.696 1.00 7.58 176 THR C O 1
ATOM 5234 N N . PHE C 1 175 ? -36.683 -14.332 -1.348 1.00 7.34 177 PHE C N 1
ATOM 5235 C CA . PHE C 1 175 ? -37.885 -15.063 -1.764 1.00 7.25 177 PHE C CA 1
ATOM 5236 C C . PHE C 1 175 ? -37.722 -16.566 -1.562 1.00 8.17 177 PHE C C 1
ATOM 5237 O O . PHE C 1 175 ? -36.659 -17.109 -1.863 1.00 9.43 177 PHE C O 1
ATOM 5245 N N . ALA C 1 176 ? -38.792 -17.225 -1.110 1.00 8.80 178 ALA C N 1
ATOM 5246 C CA . ALA C 1 176 ? -38.730 -18.686 -0.957 1.00 10.20 178 ALA C CA 1
ATOM 5247 C C . ALA C 1 176 ? -38.696 -19.399 -2.311 1.00 10.65 178 ALA C C 1
ATOM 5248 O O . ALA C 1 176 ? -38.121 -20.498 -2.402 1.00 13.38 178 ALA C O 1
ATOM 5250 N N . LYS C 1 177 ? -39.346 -18.813 -3.317 1.00 9.70 179 LYS C N 1
ATOM 5251 C CA . LYS C 1 177 ? -39.412 -19.389 -4.664 1.00 10.86 179 LYS C CA 1
ATOM 5252 C C . LYS C 1 177 ? -38.801 -18.400 -5.634 1.00 10.81 179 LYS C C 1
ATOM 5253 O O . LYS C 1 177 ? -38.850 -17.201 -5.406 1.00 9.85 179 LYS C O 1
ATOM 5259 N N . PRO C 1 178 ? -38.231 -18.849 -6.757 1.00 10.61 180 PRO C N 1
ATOM 5260 C CA . PRO C 1 178 ? -37.662 -17.899 -7.708 1.00 9.87 180 PRO C CA 1
ATOM 5261 C C . PRO C 1 178 ? -38.701 -16.892 -8.188 1.00 11.47 180 PRO C C 1
ATOM 5262 O O . PRO C 1 178 ? -39.881 -17.206 -8.344 1.00 12.64 180 PRO C O 1
ATOM 5266 N N . MET C 1 179 ? -38.214 -15.688 -8.469 1.00 9.84 181 MET C N 1
ATOM 5267 C CA . MET C 1 179 ? -39.018 -14.695 -9.135 1.00 9.67 181 MET C CA 1
ATOM 5268 C C . MET C 1 179 ? -39.179 -15.085 -10.610 1.00 10.61 181 MET C C 1
ATOM 5269 O O . MET C 1 179 ? -38.309 -15.747 -11.200 1.00 12.04 181 MET C O 1
ATOM 5274 N N . ALA C 1 180 ? -40.282 -14.644 -11.218 1.00 10.62 182 ALA C N 1
ATOM 5275 C CA . ALA C 1 180 ? -40.570 -14.987 -12.602 1.00 11.62 182 ALA C CA 1
ATOM 5276 C C . ALA C 1 180 ? -39.606 -14.311 -13.585 1.00 11.59 182 ALA C C 1
ATOM 5277 O O . ALA C 1 180 ? -39.041 -13.265 -13.313 1.00 11.48 182 ALA C O 1
ATOM 5279 N N . ALA C 1 181 ? -39.481 -14.908 -14.771 1.00 14.35 183 ALA C N 1
ATOM 5280 C CA . ALA C 1 181 ? -38.654 -14.354 -15.848 1.00 14.17 183 ALA C CA 1
ATOM 5281 C C . ALA C 1 181 ? -39.051 -12.922 -16.226 1.00 14.66 183 ALA C C 1
ATOM 5282 O O . ALA C 1 181 ? -38.144 -12.108 -16.463 1.00 16.59 183 ALA C O 1
ATOM 5284 N N . ASP C 1 182 ? -40.324 -12.558 -16.193 1.00 15.75 184 ASP C N 1
ATOM 5285 C CA . ASP C 1 182 ? -40.770 -11.200 -16.574 1.00 17.56 184 ASP C CA 1
ATOM 5286 C C . ASP C 1 182 ? -40.237 -10.170 -15.577 1.00 16.30 184 ASP C C 1
ATOM 5287 O O . ASP C 1 182 ? -40.128 -8.996 -15.882 1.00 17.25 184 ASP C O 1
ATOM 5292 N N . ILE C 1 183 ? -39.856 -10.619 -14.399 1.00 12.17 185 ILE C N 1
ATOM 5293 C CA . ILE C 1 183 ? -39.224 -9.748 -13.412 1.00 11.67 185 ILE C CA 1
ATOM 5294 C C . ILE C 1 183 ? -37.719 -9.679 -13.695 1.00 10.14 185 ILE C C 1
ATOM 5295 O O . ILE C 1 183 ? -37.133 -8.609 -13.824 1.00 10.10 185 ILE C O 1
ATOM 5300 N N . LEU C 1 184 ? -37.086 -10.847 -13.758 1.00 10.46 186 LEU C N 1
ATOM 5301 C CA . LEU C 1 184 ? -35.622 -10.917 -13.818 1.00 10.43 186 LEU C CA 1
ATOM 5302 C C . LEU C 1 184 ? -35.049 -10.293 -15.096 1.00 9.86 186 LEU C C 1
ATOM 5303 O O . LEU C 1 184 ? -33.928 -9.814 -15.077 1.00 11.15 186 LEU C O 1
ATOM 5308 N N . GLN C 1 185 ? -35.854 -10.251 -16.176 1.00 10.40 187 GLN C N 1
ATOM 5309 C CA . GLN C 1 185 ? -35.364 -9.784 -17.479 1.00 11.58 187 GLN C CA 1
ATOM 5310 C C . GLN C 1 185 ? -35.236 -8.272 -17.566 1.00 12.26 187 GLN C C 1
ATOM 5311 O O . GLN C 1 185 ? -34.670 -7.811 -18.557 1.00 14.59 187 GLN C O 1
ATOM 5317 N N . LYS C 1 186 ? -35.768 -7.522 -16.603 1.00 9.92 188 LYS C N 1
ATOM 5318 C CA . LYS C 1 186 ? -35.762 -6.062 -16.684 1.00 10.88 188 LYS C CA 1
ATOM 5319 C C . LYS C 1 186 ? -35.083 -5.462 -15.457 1.00 9.66 188 LYS C C 1
ATOM 5320 O O . LYS C 1 186 ? -35.661 -5.361 -14.383 1.00 10.02 188 LYS C O 1
ATOM 5326 N N . GLN C 1 187 ? -33.833 -5.076 -15.650 1.00 9.12 189 GLN C N 1
ATOM 5327 C CA . GLN C 1 187 ? -33.015 -4.508 -14.579 1.00 8.87 189 GLN C CA 1
ATOM 5328 C C . GLN C 1 187 ? -32.243 -3.324 -15.145 1.00 8.73 189 GLN C C 1
ATOM 5329 O O . GLN C 1 187 ? -31.922 -3.318 -16.342 1.00 10.09 189 GLN C O 1
ATOM 5335 N N . PRO C 1 188 ? -31.917 -2.327 -14.321 1.00 7.58 190 PRO C N 1
ATOM 5336 C CA . PRO C 1 188 ? -32.457 -2.148 -12.983 1.00 7.04 190 PRO C CA 1
ATOM 5337 C C . PRO C 1 188 ? -33.941 -1.789 -13.040 1.00 7.01 190 PRO C C 1
ATOM 5338 O O . PRO C 1 188 ? -34.443 -1.289 -14.042 1.00 8.49 190 PRO C O 1
ATOM 5342 N N . MET C 1 189 ? -34.641 -2.057 -11.931 1.00 7.29 191 MET C N 1
ATOM 5343 C CA . MET C 1 189 ? -35.995 -1.566 -11.739 1.00 7.30 191 MET C CA 1
ATOM 5344 C C . MET C 1 189 ? -35.935 -0.500 -10.653 1.00 7.40 191 MET C C 1
ATOM 5345 O O . MET C 1 189 ? -35.364 -0.731 -9.574 1.00 8.21 191 MET C O 1
ATOM 5350 N N . PHE C 1 190 ? -36.521 0.662 -10.934 1.00 6.51 192 PHE C N 1
ATOM 5351 C CA . PHE C 1 190 ? -36.523 1.760 -9.944 1.00 6.82 192 PHE C CA 1
ATOM 5352 C C . PHE C 1 190 ? -37.910 1.861 -9.338 1.00 6.56 192 PHE C C 1
ATOM 5353 O O . PHE C 1 190 ? -38.898 1.467 -9.973 1.00 7.13 192 PHE C O 1
ATOM 5361 N N . VAL C 1 191 ? -37.997 2.411 -8.122 1.00 6.78 193 VAL C N 1
ATOM 5362 C CA . VAL C 1 191 ? -39.283 2.651 -7.500 1.00 6.70 193 VAL C CA 1
ATOM 5363 C C . VAL C 1 191 ? -39.274 4.043 -6.884 1.00 6.54 193 VAL C C 1
ATOM 5364 O O . VAL C 1 191 ? -38.413 4.356 -6.049 1.00 7.09 193 VAL C O 1
ATOM 5368 N N . PHE C 1 192 ? -40.221 4.860 -7.324 1.00 6.74 194 PHE C N 1
ATOM 5369 C CA . PHE C 1 192 ? -40.415 6.205 -6.780 1.00 7.30 194 PHE C CA 1
ATOM 5370 C C . PHE C 1 192 ? -41.376 6.107 -5.609 1.00 7.13 194 PHE C C 1
ATOM 5371 O O . PHE C 1 192 ? -42.439 5.505 -5.765 1.00 8.02 194 PHE C O 1
ATOM 5379 N N . ARG C 1 193 ? -41.039 6.723 -4.473 1.00 6.97 195 ARG C N 1
ATOM 5380 C CA . ARG C 1 193 ? -41.934 6.672 -3.319 1.00 7.29 195 ARG C CA 1
ATOM 5381 C C . ARG C 1 193 ? -42.147 8.045 -2.700 1.00 7.97 195 ARG C C 1
ATOM 5382 O O . ARG C 1 193 ? -41.216 8.809 -2.531 1.00 8.26 195 ARG C O 1
ATOM 5390 N N . LYS C 1 194 ? -43.410 8.293 -2.370 1.00 8.21 196 LYS C N 1
ATOM 5391 C CA . LYS C 1 194 ? -43.857 9.453 -1.626 1.00 7.73 196 LYS C CA 1
ATOM 5392 C C . LYS C 1 194 ? -44.479 8.980 -0.323 1.00 7.96 196 LYS C C 1
ATOM 5393 O O . LYS C 1 194 ? -45.277 8.050 -0.347 1.00 8.79 196 LYS C O 1
ATOM 5399 N N A SER C 1 195 ? -44.154 9.653 0.793 0.50 8.19 197 SER C N 1
ATOM 5400 N N B SER C 1 195 ? -44.137 9.647 0.789 0.50 8.44 197 SER C N 1
ATOM 5401 C CA A SER C 1 195 ? -44.719 9.325 2.094 0.50 9.63 197 SER C CA 1
ATOM 5402 C CA B SER C 1 195 ? -44.651 9.277 2.088 0.50 10.48 197 SER C CA 1
ATOM 5403 C C A SER C 1 195 ? -45.362 10.580 2.691 0.50 11.72 197 SER C C 1
ATOM 5404 C C B SER C 1 195 ? -45.269 10.521 2.739 0.50 12.39 197 SER C C 1
ATOM 5405 O O A SER C 1 195 ? -44.958 11.714 2.420 0.50 16.14 197 SER C O 1
ATOM 5406 O O B SER C 1 195 ? -44.870 11.660 2.485 0.50 17.06 197 SER C O 1
ATOM 5411 N N A GLU C 1 196 ? -46.365 10.355 3.524 0.50 10.73 198 GLU C N 1
ATOM 5412 N N B GLU C 1 196 ? -46.283 10.297 3.560 0.50 10.84 198 GLU C N 1
ATOM 5413 C CA A GLU C 1 196 ? -46.949 11.418 4.330 0.50 11.07 198 GLU C CA 1
ATOM 5414 C CA B GLU C 1 196 ? -46.897 11.373 4.320 0.50 11.29 198 GLU C CA 1
ATOM 5415 C C A GLU C 1 196 ? -47.204 10.834 5.718 0.50 10.07 198 GLU C C 1
ATOM 5416 C C B GLU C 1 196 ? -47.195 10.823 5.713 0.50 10.05 198 GLU C C 1
ATOM 5417 O O A GLU C 1 196 ? -47.721 9.717 5.845 0.50 12.31 198 GLU C O 1
ATOM 5418 O O B GLU C 1 196 ? -47.734 9.717 5.847 0.50 12.29 198 GLU C O 1
ATOM 5429 N N A LEU C 1 197 ? -46.827 11.578 6.744 0.50 9.72 199 LEU C N 1
ATOM 5430 N N B LEU C 1 197 ? -46.799 11.562 6.739 0.50 9.65 199 LEU C N 1
ATOM 5431 C CA A LEU C 1 197 ? -47.090 11.152 8.105 0.50 10.27 199 LEU C CA 1
ATOM 5432 C CA B LEU C 1 197 ? -47.094 11.145 8.103 0.50 9.98 199 LEU C CA 1
ATOM 5433 C C A LEU C 1 197 ? -47.591 12.356 8.887 0.50 10.27 199 LEU C C 1
ATOM 5434 C C B LEU C 1 197 ? -47.591 12.354 8.882 0.50 10.22 199 LEU C C 1
ATOM 5435 O O A LEU C 1 197 ? -47.015 13.419 8.788 0.50 11.99 199 LEU C O 1
ATOM 5436 O O B LEU C 1 197 ? -47.013 13.416 8.784 0.50 11.97 199 LEU C O 1
ATOM 5445 N N . GLN C 1 198 ? -48.657 12.139 9.647 1.00 12.00 200 GLN C N 1
ATOM 5446 C CA . GLN C 1 198 ? -49.140 13.108 10.615 1.00 13.99 200 GLN C CA 1
ATOM 5447 C C . GLN C 1 198 ? -49.218 12.394 11.954 1.00 12.61 200 GLN C C 1
ATOM 5448 O O . GLN C 1 198 ? -49.482 11.204 11.997 1.00 14.00 200 GLN C O 1
ATOM 5454 N N . HIS C 1 199 ? -48.990 13.113 13.040 1.00 13.88 201 HIS C N 1
ATOM 5455 C CA . HIS C 1 199 ? -49.121 12.499 14.310 1.00 14.61 201 HIS C CA 1
ATOM 5456 C C . HIS C 1 199 ? -49.559 13.520 15.366 1.00 14.64 201 HIS C C 1
ATOM 5457 O O . HIS C 1 199 ? -49.329 14.722 15.237 1.00 16.91 201 HIS C O 1
ATOM 5464 N N . SER C 1 200 ? -50.105 12.964 16.435 1.00 15.30 202 SER C N 1
ATOM 5465 C CA . SER C 1 200 ? -50.493 13.680 17.603 1.00 17.40 202 SER C CA 1
ATOM 5466 C C . SER C 1 200 ? -49.751 13.060 18.786 1.00 21.85 202 SER C C 1
ATOM 5467 O O . SER C 1 200 ? -48.824 12.257 18.602 1.00 25.95 202 SER C O 1
ATOM 5470 N N . LYS C 1 201 ? -50.158 13.409 20.001 1.00 24.39 203 LYS C N 1
ATOM 5471 C CA . LYS C 1 201 ? -49.527 12.813 21.168 1.00 27.24 203 LYS C CA 1
ATOM 5472 C C . LYS C 1 201 ? -49.993 11.361 21.333 1.00 32.07 203 LYS C C 1
ATOM 5473 O O . LYS C 1 201 ? -49.374 10.613 22.118 1.00 31.47 203 LYS C O 1
ATOM 5479 N N . THR C 1 202 ? -51.062 10.951 20.619 1.00 23.41 204 THR C N 1
ATOM 5480 C CA . THR C 1 202 ? -51.660 9.662 20.897 1.00 25.68 204 THR C CA 1
ATOM 5481 C C . THR C 1 202 ? -51.717 8.730 19.685 1.00 20.11 204 THR C C 1
ATOM 5482 O O . THR C 1 202 ? -52.018 7.563 19.871 1.00 21.10 204 THR C O 1
ATOM 5486 N N . GLU C 1 203 ? -51.517 9.228 18.469 1.00 15.39 205 GLU C N 1
ATOM 5487 C CA . GLU C 1 203 ? -51.616 8.344 17.308 1.00 16.88 205 GLU C CA 1
ATOM 5488 C C . GLU C 1 203 ? -50.911 8.954 16.103 1.00 13.36 205 GLU C C 1
ATOM 5489 O O . GLU C 1 203 ? -50.548 10.134 16.103 1.00 14.55 205 GLU C O 1
ATOM 5495 N N . LEU C 1 204 ? -50.753 8.123 15.070 1.00 12.77 206 LEU C N 1
ATOM 5496 C CA . LEU C 1 204 ? -50.233 8.625 13.799 1.00 12.59 206 LEU C CA 1
ATOM 5497 C C . LEU C 1 204 ? -51.060 8.060 12.647 1.00 11.79 206 LEU C C 1
ATOM 5498 O O . LEU C 1 204 ? -51.723 7.034 12.790 1.00 12.47 206 LEU C O 1
ATOM 5503 N N A THR C 1 205 ? -51.026 8.788 11.530 0.50 11.46 207 THR C N 1
ATOM 5504 N N B THR C 1 205 ? -51.007 8.779 11.527 0.50 11.76 207 THR C N 1
ATOM 5505 C CA A THR C 1 205 ? -51.589 8.360 10.267 0.50 11.19 207 THR C CA 1
ATOM 5506 C CA B THR C 1 205 ? -51.577 8.369 10.266 0.50 12.18 207 THR C CA 1
ATOM 5507 C C A THR C 1 205 ? -50.481 8.436 9.218 0.50 10.62 207 THR C C 1
ATOM 5508 C C B THR C 1 205 ? -50.473 8.437 9.216 0.50 10.95 207 THR C C 1
ATOM 5509 O O A THR C 1 205 ? -49.753 9.422 9.153 0.50 12.52 207 THR C O 1
ATOM 5510 O O B THR C 1 205 ? -49.744 9.422 9.146 0.50 12.71 207 THR C O 1
ATOM 5517 N N . PHE C 1 206 ? -50.373 7.377 8.421 1.00 9.96 208 PHE C N 1
ATOM 5518 C CA . PHE C 1 206 ? -49.337 7.249 7.463 1.00 9.54 208 PHE C CA 1
ATOM 5519 C C . PHE C 1 206 ? -49.928 6.932 6.094 1.00 9.34 208 PHE C C 1
ATOM 5520 O O . PHE C 1 206 ? -50.875 6.149 6.014 1.00 11.25 208 PHE C O 1
ATOM 5528 N N . LYS C 1 207 ? -49.340 7.491 5.047 1.00 8.70 209 LYS C N 1
ATOM 5529 C CA . LYS C 1 207 ? -49.698 7.159 3.670 1.00 8.63 209 LYS C CA 1
ATOM 5530 C C . LYS C 1 207 ? -48.454 7.034 2.814 1.00 8.36 209 LYS C C 1
ATOM 5531 O O . LYS C 1 207 ? -47.483 7.761 3.035 1.00 8.87 209 LYS C O 1
ATOM 5537 N N . GLU C 1 208 ? -48.498 6.115 1.865 1.00 8.14 210 GLU C N 1
ATOM 5538 C CA . GLU C 1 208 ? -47.395 5.973 0.928 1.00 7.93 210 GLU C CA 1
ATOM 5539 C C . GLU C 1 208 ? -47.965 5.718 -0.461 1.00 7.92 210 GLU C C 1
ATOM 5540 O O . GLU C 1 208 ? -48.991 5.030 -0.604 1.00 8.51 210 GLU C O 1
ATOM 5546 N N . TRP C 1 209 ? -47.294 6.292 -1.460 1.00 7.13 211 TRP C N 1
ATOM 5547 C CA . TRP C 1 209 ? -47.514 6.065 -2.880 1.00 7.16 211 TRP C CA 1
ATOM 5548 C C . TRP C 1 209 ? -46.222 5.542 -3.481 1.00 7.51 211 TRP C C 1
ATOM 5549 O O . TRP C 1 209 ? -45.157 6.135 -3.229 1.00 9.42 211 TRP C O 1
ATOM 5560 N N . GLN C 1 210 ? -46.315 4.477 -4.255 1.00 8.04 212 GLN C N 1
ATOM 5561 C CA . GLN C 1 210 ? -45.137 3.834 -4.827 1.00 8.60 212 GLN C CA 1
ATOM 5562 C C . GLN C 1 210 ? -45.377 3.599 -6.313 1.00 8.46 212 GLN C C 1
ATOM 5563 O O . GLN C 1 210 ? -46.467 3.155 -6.668 1.00 9.93 212 GLN C O 1
ATOM 5569 N N A LYS C 1 211 ? -44.354 3.823 -7.141 0.50 8.10 213 LYS C N 1
ATOM 5570 N N B LYS C 1 211 ? -44.359 3.842 -7.144 0.50 8.11 213 LYS C N 1
ATOM 5571 C CA A LYS C 1 211 ? -44.478 3.613 -8.592 0.50 8.39 213 LYS C CA 1
ATOM 5572 C CA B LYS C 1 211 ? -44.481 3.599 -8.590 0.50 8.37 213 LYS C CA 1
ATOM 5573 C C A LYS C 1 211 ? -43.167 3.034 -9.136 0.50 7.18 213 LYS C C 1
ATOM 5574 C C B LYS C 1 211 ? -43.165 3.031 -9.131 0.50 7.24 213 LYS C C 1
ATOM 5575 O O A LYS C 1 211 ? -42.110 3.661 -9.022 0.50 7.74 213 LYS C O 1
ATOM 5576 O O B LYS C 1 211 ? -42.110 3.660 -9.021 0.50 7.78 213 LYS C O 1
ATOM 5587 N N . ALA C 1 212 ? -43.248 1.833 -9.704 1.00 7.43 214 ALA C N 1
ATOM 5588 C CA . ALA C 1 212 ? -42.115 1.161 -10.324 1.00 7.81 214 ALA C CA 1
ATOM 5589 C C . ALA C 1 212 ? -41.915 1.704 -11.743 1.00 8.35 214 ALA C C 1
ATOM 5590 O O . ALA C 1 212 ? -42.907 1.964 -12.465 1.00 9.44 214 ALA C O 1
ATOM 5592 N N . PHE C 1 213 ? -40.656 1.868 -12.140 1.00 7.79 215 PHE C N 1
ATOM 5593 C CA . PHE C 1 213 ? -40.328 2.348 -13.472 1.00 8.52 215 PHE C CA 1
ATOM 5594 C C . PHE C 1 213 ? -38.962 1.833 -13.897 1.00 8.14 215 PHE C C 1
ATOM 5595 O O . PHE C 1 213 ? -38.012 1.777 -13.102 1.00 8.13 215 PHE C O 1
ATOM 5603 N N . THR C 1 214 ? -38.850 1.474 -15.187 1.00 8.66 216 THR C N 1
ATOM 5604 C CA . THR C 1 214 ? -37.563 1.187 -15.790 1.00 8.58 216 THR C CA 1
ATOM 5605 C C . THR C 1 214 ? -36.994 2.386 -16.544 1.00 8.54 216 THR C C 1
ATOM 5606 O O . THR C 1 214 ? -35.843 2.356 -16.934 1.00 9.62 216 THR C O 1
ATOM 5610 N N . ASP C 1 215 ? -37.831 3.377 -16.832 1.00 9.30 217 ASP C N 1
ATOM 5611 C CA . ASP C 1 215 ? -37.475 4.490 -17.708 1.00 9.90 217 ASP C CA 1
ATOM 5612 C C . ASP C 1 215 ? -38.369 5.682 -17.340 1.00 10.67 217 ASP C C 1
ATOM 5613 O O . ASP C 1 215 ? -39.449 5.477 -16.811 1.00 12.57 217 ASP C O 1
ATOM 5618 N N . VAL C 1 216 ? -37.915 6.887 -17.713 1.00 11.26 218 VAL C N 1
ATOM 5619 C CA . VAL C 1 216 ? -38.718 8.119 -17.667 1.00 12.37 218 VAL C CA 1
ATOM 5620 C C . VAL C 1 216 ? -38.742 8.822 -19.041 1.00 13.25 218 VAL C C 1
ATOM 5621 O O . VAL C 1 216 ? -39.385 9.826 -19.151 1.00 17.05 218 VAL C O 1
ATOM 5625 N N . MET C 1 217 ? -38.045 8.323 -20.062 1.00 15.41 219 MET C N 1
ATOM 5626 C CA . MET C 1 217 ? -37.848 9.049 -21.340 1.00 15.46 219 MET C CA 1
ATOM 5627 C C . MET C 1 217 ? -38.849 8.629 -22.412 1.00 24.25 219 MET C C 1
ATOM 5628 O O . MET C 1 217 ? -39.436 7.569 -22.268 1.00 29.83 219 MET C O 1
ATOM 5633 N N . PRO D 1 2 ? -19.266 -10.084 39.820 1.00 12.67 2 PRO D N 1
ATOM 5634 C CA . PRO D 1 2 ? -17.816 -10.314 39.699 1.00 12.19 2 PRO D CA 1
ATOM 5635 C C . PRO D 1 2 ? -17.358 -10.281 38.245 1.00 11.37 2 PRO D C 1
ATOM 5636 O O . PRO D 1 2 ? -18.197 -10.124 37.345 1.00 12.23 2 PRO D O 1
ATOM 5640 N N . LEU D 1 3 ? -16.053 -10.437 38.018 1.00 10.44 3 LEU D N 1
ATOM 5641 C CA . LEU D 1 3 ? -15.554 -10.678 36.677 1.00 10.35 3 LEU D CA 1
ATOM 5642 C C . LEU D 1 3 ? -16.024 -12.048 36.212 1.00 9.94 3 LEU D C 1
ATOM 5643 O O . LEU D 1 3 ? -16.260 -12.976 37.009 1.00 10.99 3 LEU D O 1
ATOM 5648 N N . PRO D 1 4 ? -16.221 -12.224 34.893 1.00 9.59 4 PRO D N 1
ATOM 5649 C CA . PRO D 1 4 ? -16.730 -13.501 34.395 1.00 9.51 4 PRO D CA 1
ATOM 5650 C C . PRO D 1 4 ? -15.653 -14.593 34.360 1.00 10.78 4 PRO D C 1
ATOM 5651 O O . PRO D 1 4 ? -14.480 -14.312 34.146 1.00 11.48 4 PRO D O 1
ATOM 5655 N N . LYS D 1 5 ? -16.105 -15.836 34.490 1.00 10.30 5 LYS D N 1
ATOM 5656 C CA . LYS D 1 5 ? -15.233 -16.996 34.345 1.00 10.78 5 LYS D CA 1
ATOM 5657 C C . LYS D 1 5 ? -15.796 -17.998 33.351 1.00 10.20 5 LYS D C 1
ATOM 5658 O O . LYS D 1 5 ? -15.030 -18.783 32.800 1.00 11.08 5 LYS D O 1
ATOM 5664 N N . THR D 1 6 ? -17.113 -18.070 33.199 1.00 9.48 6 THR D N 1
ATOM 5665 C CA . THR D 1 6 ? -17.749 -19.025 32.287 1.00 10.05 6 THR D CA 1
ATOM 5666 C C . THR D 1 6 ? -18.858 -18.307 31.532 1.00 9.35 6 THR D C 1
ATOM 5667 O O . THR D 1 6 ? -19.388 -17.299 31.985 1.00 9.77 6 THR D O 1
ATOM 5671 N N . HIS D 1 7 ? -19.221 -18.867 30.387 1.00 8.88 7 HIS D N 1
ATOM 5672 C CA . HIS D 1 7 ? -20.261 -18.284 29.560 1.00 8.92 7 HIS D CA 1
ATOM 5673 C C . HIS D 1 7 ? -20.938 -19.337 28.703 1.00 8.93 7 HIS D C 1
ATOM 5674 O O . HIS D 1 7 ? -20.390 -20.412 28.449 1.00 9.64 7 HIS D O 1
ATOM 5681 N N . GLU D 1 8 ? -22.134 -18.977 28.251 1.00 9.13 8 GLU D N 1
ATOM 5682 C CA . GLU D 1 8 ? -22.840 -19.776 27.273 1.00 9.31 8 GLU D CA 1
ATOM 5683 C C . GLU D 1 8 ? -23.449 -18.799 26.251 1.00 9.20 8 GLU D C 1
ATOM 5684 O O . GLU D 1 8 ? -23.639 -17.603 26.528 1.00 9.28 8 GLU D O 1
ATOM 5690 N N . LEU D 1 9 ? -23.798 -19.364 25.102 1.00 9.47 9 LEU D N 1
ATOM 5691 C CA . LEU D 1 9 ? -24.260 -18.626 23.941 1.00 9.81 9 LEU D CA 1
ATOM 5692 C C . LEU D 1 9 ? -25.449 -19.359 23.329 1.00 9.34 9 LEU D C 1
ATOM 5693 O O . LEU D 1 9 ? -25.366 -20.559 23.066 1.00 12.40 9 LEU D O 1
ATOM 5698 N N . HIS D 1 10 ? -26.522 -18.631 23.092 1.00 8.80 10 HIS D N 1
ATOM 5699 C CA . HIS D 1 10 ? -27.595 -19.057 22.246 1.00 9.46 10 HIS D CA 1
ATOM 5700 C C . HIS D 1 10 ? -27.613 -18.081 21.078 1.00 8.97 10 HIS D C 1
ATOM 5701 O O . HIS D 1 10 ? -27.879 -16.920 21.267 1.00 9.00 10 HIS D O 1
ATOM 5708 N N . ILE D 1 11 ? -27.223 -18.579 19.910 1.00 9.22 11 ILE D N 1
ATOM 5709 C CA . ILE D 1 11 ? -27.161 -17.781 18.695 1.00 9.75 11 ILE D CA 1
ATOM 5710 C C . ILE D 1 11 ? -28.233 -18.316 17.747 1.00 10.21 11 ILE D C 1
ATOM 5711 O O . ILE D 1 11 ? -28.398 -19.514 17.564 1.00 12.86 11 ILE D O 1
ATOM 5716 N N . PHE D 1 12 ? -29.008 -17.391 17.197 1.00 11.85 12 PHE D N 1
ATOM 5717 C CA . PHE D 1 12 ? -30.113 -17.751 16.361 1.00 12.48 12 PHE D CA 1
ATOM 5718 C C . PHE D 1 12 ? -30.361 -16.653 15.357 1.00 11.17 12 PHE D C 1
ATOM 5719 O O . PHE D 1 12 ? -29.913 -15.533 15.531 1.00 11.71 12 PHE D O 1
ATOM 5727 N N . GLY D 1 13 ? -31.115 -17.000 14.323 1.00 11.16 13 GLY D N 1
ATOM 5728 C CA . GLY D 1 13 ? -31.438 -16.051 13.249 1.00 10.30 13 GLY D CA 1
ATOM 5729 C C . GLY D 1 13 ? -31.518 -16.799 11.941 1.00 8.47 13 GLY D C 1
ATOM 5730 O O . GLY D 1 13 ? -32.053 -17.917 11.895 1.00 10.50 13 GLY D O 1
ATOM 5731 N N . SER D 1 14 ? -30.989 -16.203 10.879 1.00 8.42 14 SER D N 1
ATOM 5732 C CA . SER D 1 14 ? -31.089 -16.810 9.588 1.00 8.48 14 SER D CA 1
ATOM 5733 C C . SER D 1 14 ? -29.990 -16.302 8.667 1.00 8.88 14 SER D C 1
ATOM 5734 O O . SER D 1 14 ? -29.498 -15.201 8.853 1.00 9.39 14 SER D O 1
ATOM 5737 N N . PHE D 1 15 ? -29.608 -17.139 7.695 1.00 8.71 15 PHE D N 1
ATOM 5738 C CA . PHE D 1 15 ? -28.684 -16.747 6.628 1.00 9.13 15 PHE D CA 1
ATOM 5739 C C . PHE D 1 15 ? -29.370 -17.052 5.299 1.00 8.79 15 PHE D C 1
ATOM 5740 O O . PHE D 1 15 ? -29.817 -18.172 5.061 1.00 9.74 15 PHE D O 1
ATOM 5748 N N . ASN D 1 16 ? -29.462 -16.029 4.446 1.00 8.44 16 ASN D N 1
ATOM 5749 C CA . ASN D 1 16 ? -30.145 -16.149 3.158 1.00 8.48 16 ASN D CA 1
ATOM 5750 C C . ASN D 1 16 ? -31.549 -16.755 3.332 1.00 8.79 16 ASN D C 1
ATOM 5751 O O . ASN D 1 16 ? -31.988 -17.560 2.528 1.00 10.43 16 ASN D O 1
ATOM 5756 N N . GLY D 1 17 ? -32.257 -16.316 4.358 1.00 9.03 17 GLY D N 1
ATOM 5757 C CA . GLY D 1 17 ? -33.644 -16.705 4.583 1.00 10.64 17 GLY D CA 1
ATOM 5758 C C . GLY D 1 17 ? -33.823 -18.052 5.261 1.00 11.87 17 GLY D C 1
ATOM 5759 O O . GLY D 1 17 ? -34.935 -18.460 5.471 1.00 17.01 17 GLY D O 1
ATOM 5760 N N . VAL D 1 18 ? -32.744 -18.763 5.593 1.00 9.96 18 VAL D N 1
ATOM 5761 C CA . VAL D 1 18 ? -32.824 -20.091 6.171 1.00 10.50 18 VAL D CA 1
ATOM 5762 C C . VAL D 1 18 ? -32.448 -19.984 7.652 1.00 10.84 18 VAL D C 1
ATOM 5763 O O . VAL D 1 18 ? -31.318 -19.570 8.000 1.00 11.21 18 VAL D O 1
ATOM 5767 N N . GLU D 1 19 ? -33.368 -20.409 8.519 1.00 10.86 19 GLU D N 1
ATOM 5768 C CA . GLU D 1 19 ? -33.186 -20.303 9.962 1.00 11.66 19 GLU D CA 1
ATOM 5769 C C . GLU D 1 19 ? -32.023 -21.184 10.428 1.00 12.03 19 GLU D C 1
ATOM 5770 O O . GLU D 1 19 ? -31.778 -22.264 9.892 1.00 13.12 19 GLU D O 1
ATOM 5776 N N . PHE D 1 20 ? -31.330 -20.702 11.455 1.00 12.10 20 PHE D N 1
ATOM 5777 C CA . PHE D 1 20 ? -30.355 -21.515 12.180 1.00 12.61 20 PHE D CA 1
ATOM 5778 C C . PHE D 1 20 ? -30.462 -21.192 13.667 1.00 11.96 20 PHE D C 1
ATOM 5779 O O . PHE D 1 20 ? -30.974 -20.163 14.082 1.00 11.64 20 PHE D O 1
ATOM 5787 N N . ASP D 1 21 ? -29.964 -22.129 14.460 1.00 12.62 21 ASP D N 1
ATOM 5788 C CA . ASP D 1 21 ? -30.002 -22.021 15.908 1.00 12.14 21 ASP D CA 1
ATOM 5789 C C . ASP D 1 21 ? -28.866 -22.871 16.444 1.00 13.77 21 ASP D C 1
ATOM 5790 O O . ASP D 1 21 ? -28.732 -24.016 16.034 1.00 17.18 21 ASP D O 1
ATOM 5795 N N A MET D 1 22 ? -28.047 -22.301 17.336 0.50 12.18 22 MET D N 1
ATOM 5796 N N B MET D 1 22 ? -28.043 -22.299 17.330 0.50 12.19 22 MET D N 1
ATOM 5797 C CA A MET D 1 22 ? -26.932 -23.033 17.922 0.50 14.52 22 MET D CA 1
ATOM 5798 C CA B MET D 1 22 ? -26.927 -23.031 17.919 0.50 14.61 22 MET D CA 1
ATOM 5799 C C A MET D 1 22 ? -26.767 -22.630 19.391 0.50 11.37 22 MET D C 1
ATOM 5800 C C B MET D 1 22 ? -26.761 -22.626 19.385 0.50 11.39 22 MET D C 1
ATOM 5801 O O A MET D 1 22 ? -27.050 -21.488 19.756 0.50 11.31 22 MET D O 1
ATOM 5802 O O B MET D 1 22 ? -27.057 -21.489 19.757 0.50 11.30 22 MET D O 1
ATOM 5811 N N A VAL D 1 23 ? -26.248 -23.559 20.195 0.50 11.71 23 VAL D N 1
ATOM 5812 N N B VAL D 1 23 ? -26.223 -23.551 20.179 0.50 11.65 23 VAL D N 1
ATOM 5813 C CA A VAL D 1 23 ? -25.863 -23.264 21.561 0.50 11.96 23 VAL D CA 1
ATOM 5814 C CA B VAL D 1 23 ? -25.857 -23.276 21.546 0.50 11.68 23 VAL D CA 1
ATOM 5815 C C A VAL D 1 23 ? -24.394 -23.645 21.733 0.50 12.31 23 VAL D C 1
ATOM 5816 C C B VAL D 1 23 ? -24.388 -23.645 21.728 0.50 12.22 23 VAL D C 1
ATOM 5817 O O A VAL D 1 23 ? -23.916 -24.683 21.218 0.50 15.91 23 VAL D O 1
ATOM 5818 O O B VAL D 1 23 ? -23.906 -24.684 21.218 0.50 15.81 23 VAL D O 1
ATOM 5825 N N . GLY D 1 24 ? -23.676 -22.792 22.451 1.00 12.46 24 GLY D N 1
ATOM 5826 C CA . GLY D 1 24 ? -22.283 -23.064 22.769 1.00 14.94 24 GLY D CA 1
ATOM 5827 C C . GLY D 1 24 ? -21.990 -22.716 24.205 1.00 12.23 24 GLY D C 1
ATOM 5828 O O . GLY D 1 24 ? -22.786 -22.026 24.878 1.00 12.28 24 GLY D O 1
ATOM 5829 N N A ARG D 1 25 ? -20.857 -23.218 24.694 0.50 10.65 25 ARG D N 1
ATOM 5830 N N B ARG D 1 25 ? -20.854 -23.210 24.693 0.50 10.65 25 ARG D N 1
ATOM 5831 C CA A ARG D 1 25 ? -20.453 -22.976 26.075 0.50 11.60 25 ARG D CA 1
ATOM 5832 C CA B ARG D 1 25 ? -20.458 -22.945 26.067 0.50 11.62 25 ARG D CA 1
ATOM 5833 C C A ARG D 1 25 ? -18.943 -22.844 26.156 0.50 9.58 25 ARG D C 1
ATOM 5834 C C B ARG D 1 25 ? -18.945 -22.843 26.157 0.50 9.61 25 ARG D C 1
ATOM 5835 O O A ARG D 1 25 ? -18.231 -23.476 25.380 0.50 10.11 25 ARG D O 1
ATOM 5836 O O B ARG D 1 25 ? -18.233 -23.480 25.382 0.50 10.12 25 ARG D O 1
ATOM 5851 N N . GLY D 1 26 ? -18.478 -22.087 27.147 1.00 9.47 26 GLY D N 1
ATOM 5852 C CA . GLY D 1 26 ? -17.052 -22.000 27.346 1.00 10.95 26 GLY D CA 1
ATOM 5853 C C . GLY D 1 26 ? -16.679 -21.247 28.601 1.00 9.50 26 GLY D C 1
ATOM 5854 O O . GLY D 1 26 ? -17.433 -21.170 29.571 1.00 10.00 26 GLY D O 1
ATOM 5855 N N . ILE D 1 27 ? -15.431 -20.778 28.560 1.00 9.62 27 ILE D N 1
ATOM 5856 C CA . ILE D 1 27 ? -14.748 -20.190 29.660 1.00 9.82 27 ILE D CA 1
ATOM 5857 C C . ILE D 1 27 ? -13.917 -19.019 29.155 1.00 8.89 27 ILE D C 1
ATOM 5858 O O . ILE D 1 27 ? -13.698 -18.896 27.943 1.00 10.11 27 ILE D O 1
ATOM 5863 N N . GLY D 1 28 ? -13.415 -18.198 30.085 1.00 10.34 28 GLY D N 1
ATOM 5864 C CA . GLY D 1 28 ? -12.470 -17.186 29.696 1.00 10.14 28 GLY D CA 1
ATOM 5865 C C . GLY D 1 28 ? -11.749 -16.610 30.883 1.00 9.97 28 GLY D C 1
ATOM 5866 O O . GLY D 1 28 ? -12.075 -16.940 32.032 1.00 11.67 28 GLY D O 1
ATOM 5867 N N . ASN D 1 29 ? -10.727 -15.825 30.592 1.00 9.49 29 ASN D N 1
ATOM 5868 C CA . ASN D 1 29 ? -9.860 -15.222 31.621 1.00 10.06 29 ASN D CA 1
ATOM 5869 C C . ASN D 1 29 ? -9.995 -13.708 31.488 1.00 9.38 29 ASN D C 1
ATOM 5870 O O . ASN D 1 29 ? -9.459 -13.094 30.554 1.00 10.25 29 ASN D O 1
ATOM 5875 N N . PRO D 1 30 ? -10.756 -13.065 32.398 1.00 9.46 30 PRO D N 1
ATOM 5876 C CA . PRO D 1 30 ? -11.101 -11.652 32.269 1.00 9.52 30 PRO D CA 1
ATOM 5877 C C . PRO D 1 30 ? -9.936 -10.733 32.628 1.00 9.49 30 PRO D C 1
ATOM 5878 O O . PRO D 1 30 ? -10.047 -9.526 32.441 1.00 9.63 30 PRO D O 1
ATOM 5882 N N . ASN D 1 31 ? -8.852 -11.317 33.169 1.00 9.42 31 ASN D N 1
ATOM 5883 C CA . ASN D 1 31 ? -7.653 -10.513 33.400 1.00 10.09 31 ASN D CA 1
ATOM 5884 C C . ASN D 1 31 ? -6.696 -10.552 32.209 1.00 10.92 31 ASN D C 1
ATOM 5885 O O . ASN D 1 31 ? -5.748 -9.774 32.166 1.00 13.81 31 ASN D O 1
ATOM 5890 N N A GLU D 1 32 ? -6.947 -11.452 31.252 0.50 11.73 32 GLU D N 1
ATOM 5891 N N B GLU D 1 32 ? -6.940 -11.463 31.258 0.50 11.68 32 GLU D N 1
ATOM 5892 C CA A GLU D 1 32 ? -6.066 -11.626 30.096 0.50 12.69 32 GLU D CA 1
ATOM 5893 C CA B GLU D 1 32 ? -6.055 -11.646 30.101 0.50 12.55 32 GLU D CA 1
ATOM 5894 C C A GLU D 1 32 ? -6.773 -11.422 28.756 0.50 12.13 32 GLU D C 1
ATOM 5895 C C B GLU D 1 32 ? -6.772 -11.440 28.761 0.50 12.03 32 GLU D C 1
ATOM 5896 O O A GLU D 1 32 ? -6.113 -11.442 27.726 0.50 14.32 32 GLU D O 1
ATOM 5897 O O B GLU D 1 32 ? -6.110 -11.451 27.730 0.50 14.23 32 GLU D O 1
ATOM 5908 N N . GLY D 1 33 ? -8.091 -11.239 28.750 1.00 10.62 33 GLY D N 1
ATOM 5909 C CA . GLY D 1 33 ? -8.774 -11.077 27.472 1.00 10.38 33 GLY D CA 1
ATOM 5910 C C . GLY D 1 33 ? -8.766 -12.326 26.610 1.00 10.05 33 GLY D C 1
ATOM 5911 O O . GLY D 1 33 ? -8.721 -12.231 25.397 1.00 13.11 33 GLY D O 1
ATOM 5912 N N . SER D 1 34 ? -8.873 -13.486 27.234 1.00 9.74 34 SER D N 1
ATOM 5913 C CA . SER D 1 34 ? -8.956 -14.720 26.469 1.00 9.42 34 SER D CA 1
ATOM 5914 C C . SER D 1 34 ? -10.286 -15.415 26.731 1.00 9.41 34 SER D C 1
ATOM 5915 O O . SER D 1 34 ? -10.841 -15.320 27.820 1.00 10.11 34 SER D O 1
ATOM 5918 N N . GLU D 1 35 ? -10.780 -16.154 25.736 1.00 9.40 35 GLU D N 1
ATOM 5919 C CA . GLU D 1 35 ? -12.018 -16.922 25.890 1.00 9.90 35 GLU D CA 1
ATOM 5920 C C . GLU D 1 35 ? -11.963 -18.104 24.926 1.00 9.38 35 GLU D C 1
ATOM 5921 O O . GLU D 1 3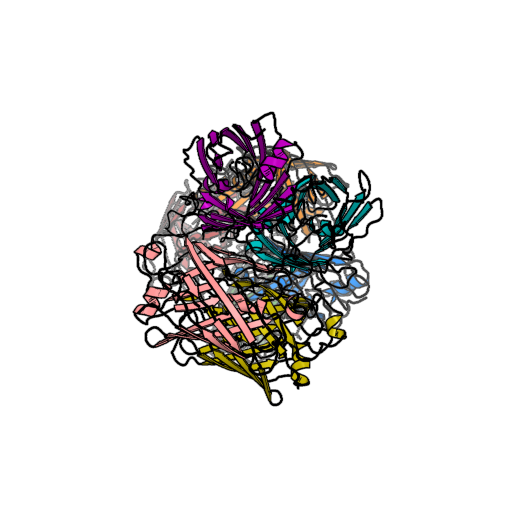5 ? -11.216 -18.098 23.949 1.00 9.99 35 GLU D O 1
ATOM 5927 N N . GLU D 1 36 ? -12.786 -19.099 25.232 1.00 9.93 36 GLU D N 1
ATOM 5928 C CA . GLU D 1 36 ? -12.961 -20.254 24.378 1.00 10.33 36 GLU D CA 1
ATOM 5929 C C . GLU D 1 36 ? -14.423 -20.681 24.405 1.00 11.45 36 GLU D C 1
ATOM 5930 O O . GLU D 1 36 ? -15.098 -20.525 25.426 1.00 12.52 36 GLU D O 1
ATOM 5936 N N . LEU D 1 37 ? -14.883 -21.244 23.286 1.00 11.34 37 LEU D N 1
ATOM 5937 C CA . LEU D 1 37 ? -16.264 -21.686 23.158 1.00 11.46 37 LEU D CA 1
ATOM 5938 C C . LEU D 1 37 ? -16.292 -22.960 22.308 1.00 11.12 37 LEU D C 1
ATOM 5939 O O . LEU D 1 37 ? -15.578 -23.039 21.308 1.00 14.01 37 LEU D O 1
ATOM 5944 N N . ASN D 1 38 ? -17.135 -23.913 22.662 1.00 11.29 38 ASN D N 1
ATOM 5945 C CA . ASN D 1 38 ? -17.384 -25.082 21.824 1.00 11.88 38 ASN D CA 1
ATOM 5946 C C . ASN D 1 38 ? -18.877 -25.137 21.565 1.00 11.37 38 ASN D C 1
ATOM 5947 O O . ASN D 1 38 ? -19.654 -24.841 22.444 1.00 11.13 38 ASN D O 1
ATOM 5952 N N . ALA D 1 39 ? -19.238 -25.632 20.385 1.00 12.81 39 ALA D N 1
ATOM 5953 C CA . ALA D 1 39 ? -20.654 -25.793 20.014 1.00 15.07 39 ALA D CA 1
ATOM 5954 C C . ALA D 1 39 ? -20.815 -26.989 19.070 1.00 14.95 39 ALA D C 1
ATOM 5955 O O . ALA D 1 39 ? -20.043 -27.122 18.171 1.00 18.21 39 ALA D O 1
ATOM 5957 N N . LYS D 1 40 ? -21.841 -27.812 19.311 1.00 16.42 40 LYS D N 1
ATOM 5958 C CA . LYS D 1 40 ? -22.270 -28.880 18.404 1.00 16.80 40 LYS D CA 1
ATOM 5959 C C . LYS D 1 40 ? -23.373 -28.327 17.519 1.00 17.53 40 LYS D C 1
ATOM 5960 O O . LYS D 1 40 ? -24.234 -27.601 18.001 1.00 22.52 40 LYS D O 1
ATOM 5966 N N . PHE D 1 41 ? -23.342 -28.705 16.242 1.00 19.04 41 PHE D N 1
ATOM 5967 C CA . PHE D 1 41 ? -24.434 -28.368 15.328 1.00 20.07 41 PHE D CA 1
ATOM 5968 C C . PHE D 1 41 ? -25.638 -29.240 15.699 1.00 22.02 41 PHE D C 1
ATOM 5969 O O . PHE D 1 41 ? -25.541 -30.411 15.635 1.00 29.75 41 PHE D O 1
ATOM 5977 N N . THR D 1 42 ? -26.764 -28.596 16.028 1.00 26.23 42 THR D N 1
ATOM 5978 C CA . THR D 1 42 ? -27.979 -29.218 16.578 1.00 33.00 42 THR D CA 1
ATOM 5979 C C . THR D 1 42 ? -28.597 -30.220 15.601 1.00 30.58 42 THR D C 1
ATOM 5980 O O . THR D 1 42 ? -29.006 -31.340 15.985 1.00 33.74 42 THR D O 1
ATOM 5984 N N . LYS D 1 43 ? -28.768 -29.748 14.366 1.00 33.61 43 LYS D N 1
ATOM 5985 C CA . LYS D 1 43 ? -29.636 -30.359 13.377 1.00 35.02 43 LYS D CA 1
ATOM 5986 C C . LYS D 1 43 ? -28.919 -30.303 12.034 1.00 36.14 43 LYS D C 1
ATOM 5987 O O . LYS D 1 43 ? -29.361 -29.615 11.111 1.00 40.24 43 LYS D O 1
ATOM 5993 N N . GLY D 1 44 ? -27.791 -31.011 11.972 1.00 31.72 44 GLY D N 1
ATOM 5994 C CA . GLY D 1 44 ? -27.019 -31.146 10.760 1.00 33.51 44 GLY D CA 1
ATOM 5995 C C . GLY D 1 44 ? -26.065 -29.970 10.571 1.00 33.13 44 GLY D C 1
ATOM 5996 O O . GLY D 1 44 ? -26.078 -29.000 11.350 1.00 29.07 44 GLY D O 1
ATOM 5997 N N . PRO D 1 45 ? -25.189 -30.030 9.539 1.00 32.09 45 PRO D N 1
ATOM 5998 C CA . PRO D 1 45 ? -24.165 -29.010 9.356 1.00 35.37 45 PRO D CA 1
ATOM 5999 C C . PRO D 1 45 ? -24.811 -27.661 9.031 1.00 26.60 45 PRO D C 1
ATOM 6000 O O . PRO D 1 45 ? -25.957 -27.587 8.540 1.00 29.11 45 PRO D O 1
ATOM 6004 N N . LEU D 1 46 ? -24.049 -26.609 9.281 1.00 24.66 46 LEU D N 1
ATOM 6005 C CA . LEU D 1 46 ? -24.504 -25.292 8.937 1.00 22.92 46 LEU D CA 1
ATOM 6006 C C . LEU D 1 46 ? -24.496 -25.188 7.415 1.00 19.09 46 LEU D C 1
ATOM 6007 O O . LEU D 1 46 ? -23.617 -25.750 6.714 1.00 22.29 46 LEU D O 1
ATOM 6012 N N . LYS D 1 47 ? -25.414 -24.388 6.906 1.00 19.57 47 LYS D N 1
ATOM 6013 C CA . LYS D 1 47 ? -25.539 -24.202 5.470 1.00 18.44 47 LYS D CA 1
ATOM 6014 C C . LYS D 1 47 ? -24.577 -23.136 4.934 1.00 17.62 47 LYS D C 1
ATOM 6015 O O . LYS D 1 47 ? -24.593 -22.842 3.759 1.00 22.62 47 LYS D O 1
ATOM 6021 N N . PHE D 1 48 ? -23.730 -22.577 5.794 1.00 16.02 48 PHE D N 1
ATOM 6022 C CA . PHE D 1 48 ? -22.803 -21.488 5.440 1.00 14.03 48 PHE D CA 1
ATOM 6023 C C . PHE D 1 48 ? -21.499 -21.701 6.216 1.00 13.30 48 PHE D C 1
ATOM 6024 O O . PHE D 1 48 ? -21.469 -22.509 7.164 1.00 13.98 48 PHE D O 1
ATOM 6032 N N . SER D 1 49 ? -20.415 -21.049 5.777 1.00 11.58 49 SER D N 1
ATOM 6033 C CA . SER D 1 49 ? -19.118 -21.184 6.433 1.00 11.25 49 SER D CA 1
ATOM 6034 C C . SER D 1 49 ? -19.212 -20.855 7.922 1.00 10.32 49 SER D C 1
ATOM 6035 O O . SER D 1 49 ? -19.575 -19.739 8.273 1.00 10.50 49 SER D O 1
ATOM 6038 N N . PRO D 1 50 ? -18.790 -21.752 8.845 1.00 11.08 50 PRO D N 1
ATOM 6039 C CA . PRO D 1 50 ? -18.774 -21.390 10.260 1.00 10.98 50 PRO D CA 1
ATOM 6040 C C . PRO D 1 50 ? -17.882 -20.183 10.568 1.00 10.40 50 PRO D C 1
ATOM 6041 O O . PRO D 1 50 ? -18.094 -19.500 11.556 1.00 10.37 50 PRO D O 1
ATOM 6045 N N . TYR D 1 51 ? -16.920 -19.896 9.680 1.00 9.40 51 TYR D N 1
ATOM 6046 C CA . TYR D 1 51 ? -16.060 -18.746 9.883 1.00 9.59 51 TYR D CA 1
ATOM 6047 C C . TYR D 1 51 ? -16.859 -17.431 9.895 1.00 8.51 51 TYR D C 1
ATOM 6048 O O . TYR D 1 51 ? -16.404 -16.474 10.518 1.00 8.76 51 TYR D O 1
ATOM 6057 N N . ILE D 1 52 ? -18.035 -17.382 9.252 1.00 9.14 52 ILE D N 1
ATOM 6058 C CA . ILE D 1 52 ? -18.809 -16.155 9.217 1.00 8.88 52 ILE D CA 1
ATOM 6059 C C . ILE D 1 52 ? -19.345 -15.832 10.611 1.00 8.46 52 ILE D C 1
ATOM 6060 O O . ILE D 1 52 ? -19.729 -14.687 10.873 1.00 9.00 52 ILE D O 1
ATOM 6065 N N . LEU D 1 53 ? -19.328 -16.800 11.537 1.00 8.07 53 LEU D N 1
ATOM 6066 C CA . LEU D 1 53 ? -19.840 -16.593 12.886 1.00 8.31 53 LEU D CA 1
ATOM 6067 C C . LEU D 1 53 ? -18.818 -15.990 13.834 1.00 8.02 53 LEU D C 1
ATOM 6068 O O . LEU D 1 53 ? -19.217 -15.593 14.929 1.00 8.75 53 LEU D O 1
ATOM 6073 N N . VAL D 1 54 ? -17.542 -15.901 13.434 1.00 7.85 54 VAL D N 1
ATOM 6074 C CA . VAL D 1 54 ? -16.473 -15.532 14.391 1.00 8.02 54 VAL D CA 1
ATOM 6075 C C . VAL D 1 54 ? -16.825 -14.327 15.274 1.00 8.30 54 VAL D C 1
ATOM 6076 O O . VAL D 1 54 ? -16.722 -14.453 16.486 1.00 8.57 54 VAL D O 1
ATOM 6080 N N . PRO D 1 55 ? -17.206 -13.138 14.752 1.00 8.16 55 PRO D N 1
ATOM 6081 C CA . PRO D 1 55 ? -17.434 -12.005 15.642 1.00 8.72 55 PRO D CA 1
ATOM 6082 C C . PRO D 1 55 ? -18.612 -12.238 16.583 1.00 8.60 55 PRO D C 1
ATOM 6083 O O . PRO D 1 55 ? -18.689 -11.596 17.625 1.00 9.51 55 PRO D O 1
ATOM 6087 N N . HIS D 1 56 ? -19.558 -13.089 16.175 1.00 7.75 56 HIS D N 1
ATOM 6088 C CA . HIS D 1 56 ? -20.753 -13.400 16.972 1.00 7.95 56 HIS D CA 1
ATOM 6089 C C . HIS D 1 56 ? -20.460 -14.426 18.062 1.00 9.37 56 HIS D C 1
ATOM 6090 O O . HIS D 1 56 ? -21.172 -14.464 19.044 1.00 13.30 56 HIS D O 1
ATOM 6097 N N . LEU D 1 57 ? -19.398 -15.219 17.902 1.00 8.25 57 LEU D N 1
ATOM 6098 C CA . LEU D 1 57 ? -19.015 -16.186 18.923 1.00 8.36 57 LEU D CA 1
ATOM 6099 C C . LEU D 1 57 ? -18.253 -15.505 20.059 1.00 8.46 57 LEU D C 1
ATOM 6100 O O . LEU D 1 57 ? -18.297 -15.989 21.193 1.00 9.07 57 LEU D O 1
ATOM 6124 N N . TYR D 1 59 ? -17.933 -11.412 23.526 1.00 7.34 61 TYR D N 1
ATOM 6125 C CA . TYR D 1 59 ? -17.947 -11.448 24.986 1.00 7.95 61 TYR D CA 1
ATOM 6126 C C . TYR D 1 59 ? -16.890 -10.481 25.524 1.00 7.59 61 TYR D C 1
ATOM 6127 O O . TYR D 1 59 ? -15.848 -10.890 26.085 1.00 9.32 61 TYR D O 1
ATOM 6136 N N A TYR D 1 60 ? -17.186 -9.183 25.446 0.50 7.55 62 TYR D N 1
ATOM 6137 N N B TYR D 1 60 ? -17.196 -9.183 25.451 0.50 7.58 62 TYR D N 1
ATOM 6138 C CA A TYR D 1 60 ? -16.222 -8.176 25.875 0.50 7.70 62 TYR D CA 1
ATOM 6139 C CA B TYR D 1 60 ? -16.261 -8.135 25.876 0.50 7.76 62 TYR D CA 1
ATOM 6140 C C A TYR D 1 60 ? -16.105 -8.099 27.403 0.50 7.71 62 TYR D C 1
ATOM 6141 C C B TYR D 1 60 ? -16.122 -8.078 27.403 0.50 7.74 62 TYR D C 1
ATOM 6142 O O A TYR D 1 60 ? -15.239 -7.380 27.922 0.50 8.33 62 TYR D O 1
ATOM 6143 O O B TYR D 1 60 ? -15.239 -7.378 27.920 0.50 8.38 62 TYR D O 1
ATOM 6160 N N . GLN D 1 61 ? -16.950 -8.832 28.125 1.00 7.40 63 GLN D N 1
ATOM 6161 C CA . GLN D 1 61 ? -16.794 -8.896 29.580 1.00 7.98 63 GLN D CA 1
ATOM 6162 C C . GLN D 1 61 ? -15.465 -9.567 29.966 1.00 7.45 63 GLN D C 1
ATOM 6163 O O . GLN D 1 61 ? -14.992 -9.395 31.082 1.00 8.74 63 GLN D O 1
ATOM 6169 N N . TYR D 1 62 ? -14.862 -10.310 29.020 1.00 7.64 64 TYR D N 1
ATOM 6170 C CA . TYR D 1 62 ? -13.554 -10.905 29.284 1.00 8.43 64 TYR D CA 1
ATOM 6171 C C . TYR D 1 62 ? -12.400 -9.934 28.986 1.00 8.51 64 TYR D C 1
ATOM 6172 O O . TYR D 1 62 ? -11.252 -10.292 29.231 1.00 9.25 64 TYR D O 1
ATOM 6181 N N . LEU D 1 63 ? -12.704 -8.755 28.431 1.00 7.79 65 LEU D N 1
ATOM 6182 C CA . LEU D 1 63 ? -11.698 -7.786 28.035 1.00 8.20 65 LEU D CA 1
ATOM 6183 C C . LEU D 1 63 ? -11.419 -6.805 29.166 1.00 8.23 65 LEU D C 1
ATOM 6184 O O . LEU D 1 63 ? -12.256 -5.971 29.474 1.00 8.96 65 LEU D O 1
ATOM 6189 N N . PRO D 1 64 ? -10.214 -6.805 29.759 1.00 8.76 66 PRO D N 1
ATOM 6190 C CA . PRO D 1 64 ? -9.826 -5.736 30.670 1.00 8.94 66 PRO D CA 1
ATOM 6191 C C . PRO D 1 64 ? -9.358 -4.542 29.832 1.00 8.84 66 PRO D C 1
ATOM 6192 O O . PRO D 1 64 ? -9.057 -4.674 28.662 1.00 9.94 66 PRO D O 1
ATOM 6196 N N . PHE D 1 65 ? -9.328 -3.359 30.439 1.00 9.88 67 PHE D N 1
ATOM 6197 C CA . PHE D 1 65 ? -8.772 -2.167 29.820 1.00 9.95 67 PHE D CA 1
ATOM 6198 C C . PHE D 1 65 ? -7.346 -1.975 30.314 1.00 9.83 67 PHE D C 1
ATOM 6199 O O . PHE D 1 65 ? -6.859 -2.708 31.167 1.00 12.00 67 PHE D O 1
ATOM 6207 N N . PRO D 1 66 ? -6.562 -1.060 29.704 1.00 11.02 68 PRO D N 1
ATOM 6208 C CA . PRO D 1 66 ? -5.140 -0.976 30.037 1.00 12.82 68 PRO D CA 1
ATOM 6209 C C . PRO D 1 66 ? -4.880 -0.644 31.510 1.00 14.07 68 PRO D C 1
ATOM 6210 O O . PRO D 1 66 ? -3.859 -1.123 32.029 1.00 18.10 68 PRO D O 1
ATOM 6214 N N . ASP D 1 67 ? -5.748 0.166 32.118 1.00 14.65 69 ASP D N 1
ATOM 6215 C CA . ASP D 1 67 ? -5.495 0.669 33.459 1.00 17.97 69 ASP D CA 1
ATOM 6216 C C . ASP D 1 67 ? -6.461 0.085 34.490 1.00 17.97 69 ASP D C 1
ATOM 6217 O O . ASP D 1 67 ? -6.452 0.516 35.637 1.00 21.46 69 ASP D O 1
ATOM 6222 N N . GLY D 1 68 ? -7.279 -0.880 34.098 1.00 15.62 70 GLY D N 1
ATOM 6223 C CA . GLY D 1 68 ? -8.295 -1.433 34.984 1.00 15.34 70 GLY D CA 1
ATOM 6224 C C . GLY D 1 68 ? -9.464 -2.010 34.212 1.00 12.93 70 GLY D C 1
ATOM 6225 O O . GLY D 1 68 ? -9.323 -2.412 33.079 1.00 13.91 70 GLY D O 1
ATOM 6226 N N . MET D 1 69 ? -10.599 -2.116 34.882 1.00 11.31 71 MET D N 1
ATOM 6227 C CA . MET D 1 69 ? -11.794 -2.750 34.314 1.00 11.92 71 MET D CA 1
ATOM 6228 C C . MET D 1 69 ? -12.201 -2.016 33.024 1.00 10.74 71 MET D C 1
ATOM 6229 O O . MET D 1 69 ? -12.184 -0.800 32.972 1.00 11.60 71 MET D O 1
ATOM 6234 N N . SER D 1 70 ? -12.646 -2.777 32.022 1.00 10.34 72 SER D N 1
ATOM 6235 C CA . SER D 1 70 ? -13.304 -2.188 30.892 1.00 9.44 72 SER D CA 1
ATOM 6236 C C . SER D 1 70 ? -14.698 -1.716 31.267 1.00 9.18 72 SER D C 1
ATOM 6237 O O . SER D 1 70 ? -15.270 -2.154 32.272 1.00 8.97 72 SER D O 1
ATOM 6240 N N . PRO D 1 71 ? -15.332 -0.852 30.467 1.00 8.50 73 PRO D N 1
ATOM 6241 C CA . PRO D 1 71 ? -16.721 -0.483 30.744 1.00 8.14 73 PRO D CA 1
ATOM 6242 C C . PRO D 1 71 ? -17.648 -1.705 30.706 1.00 8.18 73 PRO D C 1
ATOM 6243 O O . PRO D 1 71 ? -18.687 -1.710 31.372 1.00 8.72 73 PRO D O 1
ATOM 6247 N N . PHE D 1 72 ? -17.288 -2.715 29.904 1.00 7.64 74 PHE D N 1
ATOM 6248 C CA . PHE D 1 72 ? -18.076 -3.942 29.795 1.00 7.48 74 PHE D CA 1
ATOM 6249 C C . PHE D 1 72 ? -18.053 -4.669 31.130 1.00 8.05 74 PHE D C 1
ATOM 6250 O O . PHE D 1 72 ? -19.089 -5.173 31.608 1.00 9.12 74 PHE D O 1
ATOM 6258 N N . GLN D 1 73 ? -16.857 -4.778 31.702 1.00 8.19 75 GLN D N 1
ATOM 6259 C CA . GLN D 1 73 ? -16.725 -5.442 33.018 1.00 8.97 75 GLN D CA 1
ATOM 6260 C C . GLN D 1 73 ? -17.442 -4.650 34.122 1.00 8.80 75 GLN D C 1
ATOM 6261 O O . GLN D 1 73 ? -18.063 -5.259 34.990 1.00 9.32 75 GLN D O 1
ATOM 6267 N N . ALA D 1 74 ? -17.380 -3.314 34.071 1.00 8.85 76 ALA D N 1
ATOM 6268 C CA . ALA D 1 74 ? -18.044 -2.491 35.073 1.00 8.96 76 ALA D CA 1
ATOM 6269 C C . ALA D 1 74 ? -19.566 -2.667 34.989 1.00 8.62 76 ALA D C 1
ATOM 6270 O O . ALA D 1 74 ? -20.232 -2.776 36.007 1.00 10.29 76 ALA D O 1
ATOM 6272 N N . ALA D 1 75 ? -20.106 -2.742 33.768 1.00 9.18 77 ALA D N 1
ATOM 6273 C CA . ALA D 1 75 ? -21.527 -2.881 33.573 1.00 9.14 77 ALA D CA 1
ATOM 6274 C C . ALA D 1 75 ? -22.031 -4.258 33.986 1.00 8.96 77 ALA D C 1
ATOM 6275 O O . ALA D 1 75 ? -23.184 -4.392 34.414 1.00 10.46 77 ALA D O 1
ATOM 6277 N N . MET D 1 76 ? -21.164 -5.270 33.902 1.00 8.74 78 MET D N 1
ATOM 6278 C CA . MET D 1 76 ? -21.500 -6.583 34.437 1.00 9.21 78 MET D CA 1
ATOM 6279 C C . MET D 1 76 ? -21.443 -6.526 35.971 1.00 10.32 78 MET D C 1
ATOM 6280 O O . MET D 1 76 ? -22.330 -7.012 36.668 1.00 10.33 78 MET D O 1
ATOM 6285 N N . HIS D 1 77 ? -20.386 -5.917 36.540 1.00 10.21 79 HIS D N 1
ATOM 6286 C CA . HIS D 1 77 ? -20.221 -5.831 38.000 1.00 11.27 79 HIS D CA 1
ATOM 6287 C C . HIS D 1 77 ? -21.467 -5.267 38.686 1.00 11.54 79 HIS D C 1
ATOM 6288 O O . HIS D 1 77 ? -21.887 -5.831 39.687 1.00 12.60 79 HIS D O 1
ATOM 6295 N N . ASP D 1 78 ? -22.014 -4.161 38.175 1.00 11.04 80 ASP D N 1
ATOM 6296 C CA . ASP D 1 78 ? -23.124 -3.533 38.873 1.00 13.24 80 ASP D CA 1
ATOM 6297 C C . ASP D 1 78 ? -24.470 -4.030 38.337 1.00 12.18 80 ASP D C 1
ATOM 6298 O O . ASP D 1 78 ? -25.497 -3.657 38.873 1.00 16.35 80 ASP D O 1
ATOM 6303 N N . GLY D 1 79 ? -24.466 -4.931 37.340 1.00 11.33 81 GLY D N 1
ATOM 6304 C CA . GLY D 1 79 ? -25.663 -5.528 36.826 1.00 13.32 81 GLY D CA 1
ATOM 6305 C C . GLY D 1 79 ? -26.396 -4.673 35.808 1.00 12.34 81 GLY D C 1
ATOM 6306 O O . GLY D 1 79 ? -27.382 -5.166 35.203 1.00 18.39 81 GLY D O 1
ATOM 6307 N N . SER D 1 80 ? -25.999 -3.415 35.641 1.00 10.83 82 SER D N 1
ATOM 6308 C CA . SER D 1 80 ? -26.748 -2.469 34.774 1.00 11.98 82 SER D CA 1
ATOM 6309 C C . SER D 1 80 ? -26.679 -2.901 33.299 1.00 10.97 82 SER D C 1
ATOM 6310 O O . SER D 1 80 ? -27.621 -2.746 32.565 1.00 12.79 82 SER D O 1
ATOM 6313 N N . GLY D 1 81 ? -25.530 -3.439 32.898 1.00 9.50 83 GLY D N 1
ATOM 6314 C CA . GLY D 1 81 ? -25.394 -4.082 31.602 1.00 9.38 83 GLY D CA 1
ATOM 6315 C C . GLY D 1 81 ? -25.255 -3.148 30.404 1.00 8.14 83 GLY D C 1
ATOM 6316 O O . GLY D 1 81 ? -25.310 -1.923 30.475 1.00 9.18 83 GLY D O 1
ATOM 6317 N N . TYR D 1 82 ? -25.067 -3.791 29.252 1.00 7.84 84 TYR D N 1
ATOM 6318 C CA . TYR D 1 82 ? -25.026 -3.147 27.955 1.00 8.11 84 TYR D CA 1
ATOM 6319 C C . TYR D 1 82 ? -25.588 -4.118 26.925 1.00 8.14 84 TYR D C 1
ATOM 6320 O O . TYR D 1 82 ? -25.641 -5.322 27.146 1.00 8.15 84 TYR D O 1
ATOM 6329 N N . GLN D 1 83 ? -25.948 -3.554 25.773 1.00 8.04 85 GLN D N 1
ATOM 6330 C CA . GLN D 1 83 ? -26.421 -4.288 24.614 1.00 8.33 85 GLN D CA 1
ATOM 6331 C C . GLN D 1 83 ? -25.536 -3.931 23.427 1.00 7.52 85 GLN D C 1
ATOM 6332 O O . GLN D 1 83 ? -25.021 -2.832 23.354 1.00 9.31 85 GLN D O 1
ATOM 6338 N N . VAL D 1 84 ? -25.396 -4.866 22.497 1.00 6.92 86 VAL D N 1
ATOM 6339 C CA . VAL D 1 84 ? -24.583 -4.638 21.303 1.00 7.31 86 VAL D CA 1
ATOM 6340 C C . VAL D 1 84 ? -25.475 -4.673 20.073 1.00 6.65 86 VAL D C 1
ATOM 6341 O O . VAL D 1 84 ? -26.259 -5.601 19.920 1.00 7.40 86 VAL D O 1
ATOM 6345 N N . HIS D 1 85 ? -25.319 -3.705 19.181 1.00 6.05 87 HIS D N 1
ATOM 6346 C CA . HIS D 1 85 ? -26.069 -3.622 17.932 1.00 6.07 87 HIS D CA 1
ATOM 6347 C C . HIS D 1 85 ? -25.068 -3.441 16.803 1.00 6.17 87 HIS D C 1
ATOM 6348 O O . HIS D 1 85 ? -24.389 -2.426 16.763 1.00 7.89 87 HIS D O 1
ATOM 6355 N N . ARG D 1 86 ? -24.909 -4.458 15.965 1.00 6.35 88 ARG D N 1
ATOM 6356 C CA . ARG D 1 86 ? -23.782 -4.542 15.048 1.00 6.45 88 ARG D CA 1
ATOM 6357 C C . ARG D 1 86 ? -24.266 -4.758 13.619 1.00 6.45 88 ARG D C 1
ATOM 6358 O O . ARG D 1 86 ? -25.205 -5.524 13.375 1.00 7.16 88 ARG D O 1
ATOM 6366 N N A THR D 1 87 ? -23.574 -4.107 12.674 0.50 6.30 89 THR D N 1
ATOM 6367 N N B THR D 1 87 ? -23.575 -4.115 12.671 0.50 6.70 89 THR D N 1
ATOM 6368 C CA A THR D 1 87 ? -23.760 -4.315 11.245 0.50 6.33 89 THR D CA 1
ATOM 6369 C CA B THR D 1 87 ? -23.776 -4.311 11.240 0.50 7.40 89 THR D CA 1
ATOM 6370 C C A THR D 1 87 ? -22.433 -4.724 10.618 0.50 6.78 89 THR D C 1
ATOM 6371 C C B THR D 1 87 ? -22.444 -4.725 10.618 0.50 7.14 89 THR D C 1
ATOM 6372 O O A THR D 1 87 ? -21.373 -4.219 10.997 0.50 9.83 89 THR D O 1
ATOM 6373 O O B THR D 1 87 ? -21.383 -4.217 11.000 0.50 9.94 89 THR D O 1
ATOM 6380 N N . ILE D 1 88 ? -22.506 -5.651 9.666 1.00 6.72 90 ILE D N 1
ATOM 6381 C CA . ILE D 1 88 ? -21.333 -6.051 8.910 1.00 6.98 90 ILE D CA 1
ATOM 6382 C C . ILE D 1 88 ? -21.730 -6.026 7.441 1.00 7.21 90 ILE D C 1
ATOM 6383 O O . ILE D 1 88 ? -22.705 -6.658 7.053 1.00 8.21 90 ILE D O 1
ATOM 6388 N N A GLN D 1 89 ? -20.971 -5.272 6.641 0.50 7.00 91 GLN D N 1
ATOM 6389 N N B GLN D 1 89 ? -20.968 -5.277 6.640 0.50 6.83 91 GLN D N 1
ATOM 6390 C CA A GLN D 1 89 ? -21.194 -5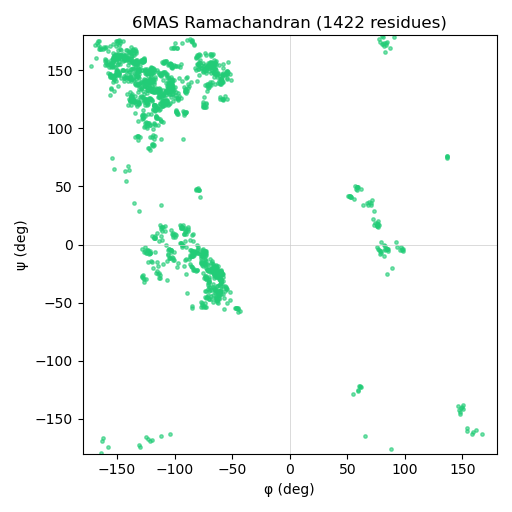.164 5.205 0.50 7.76 91 GLN D CA 1
ATOM 6391 C CA B GLN D 1 89 ? -21.189 -5.171 5.207 0.50 7.23 91 GLN D CA 1
ATOM 6392 C C A GLN D 1 89 ? -20.020 -5.822 4.500 0.50 7.68 91 GLN D C 1
ATOM 6393 C C B GLN D 1 89 ? -20.016 -5.823 4.499 0.50 7.55 91 GLN D C 1
ATOM 6394 O O A GLN D 1 89 ? -18.869 -5.418 4.712 0.50 8.41 91 GLN D O 1
ATOM 6395 O O B GLN D 1 89 ? -18.866 -5.419 4.710 0.50 8.38 91 GLN D O 1
ATOM 6406 N N . TYR D 1 90 ? -20.315 -6.825 3.676 1.00 8.09 92 TYR D N 1
ATOM 6407 C CA . TYR D 1 90 ? -19.283 -7.626 2.992 1.00 8.60 92 TYR D CA 1
ATOM 6408 C C . TYR D 1 90 ? -19.052 -7.084 1.580 1.00 9.92 92 TYR D C 1
ATOM 6409 O O . TYR D 1 90 ? -19.948 -6.585 0.934 1.00 10.69 92 TYR D O 1
ATOM 6418 N N . GLU D 1 91 ? -17.860 -7.350 1.051 1.00 9.69 93 GLU D N 1
ATOM 6419 C CA . GLU D 1 91 ? -17.442 -6.773 -0.238 1.00 10.89 93 GLU D CA 1
ATOM 6420 C C . GLU D 1 91 ? -18.282 -7.290 -1.411 1.00 12.11 93 GLU D C 1
ATOM 6421 O O . GLU D 1 91 ? -18.381 -6.567 -2.380 1.00 14.61 93 GLU D O 1
ATOM 6427 N N . ASP D 1 92 ? -18.880 -8.481 -1.309 1.00 10.79 94 ASP D N 1
ATOM 6428 C CA . ASP D 1 92 ? -19.691 -9.028 -2.398 1.00 12.22 94 ASP D CA 1
ATOM 6429 C C . ASP D 1 92 ? -21.179 -8.726 -2.196 1.00 11.43 94 ASP D C 1
ATOM 6430 O O . ASP D 1 92 ? -22.009 -9.338 -2.860 1.00 13.90 94 ASP D O 1
ATOM 6435 N N . GLY D 1 93 ? -21.502 -7.763 -1.321 1.00 11.95 95 GLY D N 1
ATOM 6436 C CA . GLY D 1 93 ? -22.819 -7.232 -1.211 1.00 12.69 95 GLY D CA 1
ATOM 6437 C C . GLY D 1 93 ? -23.694 -7.844 -0.133 1.00 12.08 95 GLY D C 1
ATOM 6438 O O . GLY D 1 93 ? -24.842 -7.407 0.029 1.00 16.08 95 GLY D O 1
ATOM 6439 N N . ALA D 1 94 ? -23.211 -8.865 0.543 1.00 10.08 96 ALA D N 1
ATOM 6440 C CA . ALA D 1 94 ? -23.932 -9.460 1.646 1.00 9.33 96 ALA D CA 1
ATOM 6441 C C . ALA D 1 94 ? -23.924 -8.530 2.860 1.00 8.77 96 ALA D C 1
ATOM 6442 O O . ALA D 1 94 ? -23.026 -7.707 3.032 1.00 8.95 96 ALA D O 1
ATOM 6444 N N A SER D 1 95 ? -24.895 -8.727 3.737 0.50 8.24 97 SER D N 1
ATOM 6445 N N B SER D 1 95 ? -24.901 -8.728 3.734 0.50 8.22 97 SER D N 1
ATOM 6446 C CA A SER D 1 95 ? -25.002 -7.938 4.949 0.50 8.18 97 SER D CA 1
ATOM 6447 C CA B SER D 1 95 ? -25.106 -7.909 4.927 0.50 8.04 97 SER D CA 1
ATOM 6448 C C A SER D 1 95 ? -25.439 -8.830 6.111 0.50 7.51 97 SER D C 1
ATOM 6449 C C B SER D 1 95 ? -25.454 -8.823 6.108 0.50 7.49 97 SER D C 1
ATOM 6450 O O A SER D 1 95 ? -26.286 -9.731 5.961 0.50 8.40 97 SER D O 1
ATOM 6451 O O B SER D 1 95 ? -26.287 -9.737 5.968 0.50 8.38 97 SER D O 1
ATOM 6456 N N . VAL D 1 96 ? -24.853 -8.553 7.273 1.00 7.11 98 VAL D N 1
ATOM 6457 C CA . VAL D 1 96 ? -25.273 -9.188 8.523 1.00 7.93 98 VAL D CA 1
ATOM 6458 C C . VAL D 1 96 ? -25.642 -8.093 9.523 1.00 8.03 98 VAL D C 1
ATOM 6459 O O . VAL D 1 96 ? -24.932 -7.063 9.628 1.00 10.31 98 VAL D O 1
ATOM 6463 N N . THR D 1 97 ? -26.734 -8.303 10.231 1.00 6.47 99 THR D N 1
ATOM 6464 C CA . THR D 1 97 ? -27.080 -7.464 11.359 1.00 6.77 99 THR D CA 1
ATOM 6465 C C . THR D 1 97 ? -27.189 -8.351 12.597 1.00 6.88 99 THR D C 1
ATOM 6466 O O . THR D 1 97 ? -27.580 -9.508 12.493 1.00 8.33 99 THR D O 1
ATOM 6470 N N . ALA D 1 98 ? -26.878 -7.781 13.763 1.00 6.34 100 ALA D N 1
ATOM 6471 C CA . ALA D 1 98 ? -26.831 -8.583 14.958 1.00 7.25 100 ALA D CA 1
ATOM 6472 C C . ALA D 1 98 ? -27.193 -7.753 16.172 1.00 6.86 100 ALA D C 1
ATOM 6473 O O . ALA D 1 98 ? -26.889 -6.561 16.235 1.00 7.80 100 ALA D O 1
ATOM 6475 N N . HIS D 1 99 ? -27.796 -8.418 17.151 1.00 6.69 101 HIS D N 1
ATOM 6476 C CA . HIS D 1 99 ? -28.142 -7.778 18.404 1.00 7.37 101 HIS D CA 1
ATOM 6477 C C . HIS D 1 99 ? -27.827 -8.743 19.529 1.00 6.99 101 HIS D C 1
ATOM 6478 O O . HIS D 1 99 ? -28.318 -9.879 19.492 1.00 7.83 101 HIS D O 1
ATOM 6485 N N . TYR D 1 100 ? -27.011 -8.324 20.480 1.00 7.36 102 TYR D N 1
ATOM 6486 C CA . TYR D 1 100 ? -26.595 -9.178 21.603 1.00 6.95 102 TYR D CA 1
ATOM 6487 C C . TYR D 1 100 ? -27.159 -8.637 22.906 1.00 7.10 102 TYR D C 1
ATOM 6488 O O . TYR D 1 100 ? -26.972 -7.461 23.215 1.00 7.64 102 TYR D O 1
ATOM 6497 N N . ARG D 1 101 ? -27.789 -9.554 23.646 1.00 7.24 103 ARG D N 1
ATOM 6498 C CA . ARG D 1 101 ? -28.281 -9.281 24.968 1.00 7.66 103 ARG D CA 1
ATOM 6499 C C . ARG D 1 101 ? -27.678 -10.308 25.926 1.00 7.85 103 ARG D C 1
ATOM 6500 O O . ARG D 1 101 ? -27.472 -11.438 25.565 1.00 8.60 103 ARG D O 1
ATOM 6508 N N . TYR D 1 102 ? -27.438 -9.874 27.155 1.00 7.61 104 TYR D N 1
ATOM 6509 C CA . TYR D 1 102 ? -26.787 -10.712 28.135 1.00 7.72 104 TYR D CA 1
ATOM 6510 C C . TYR D 1 102 ? -27.572 -10.706 29.443 1.00 8.21 104 TYR D C 1
ATOM 6511 O O . TYR D 1 102 ? -28.164 -9.736 29.820 1.00 8.85 104 TYR D O 1
ATOM 6520 N N . THR D 1 103 ? -27.479 -11.842 30.154 1.00 8.14 105 THR D N 1
ATOM 6521 C CA . THR D 1 103 ? -27.814 -11.904 31.575 1.00 8.93 105 THR D CA 1
ATOM 6522 C C . THR D 1 103 ? -26.620 -12.503 32.316 1.00 9.15 105 THR D C 1
ATOM 6523 O O . THR D 1 103 ? -25.772 -13.191 31.727 1.00 9.63 105 THR D O 1
ATOM 6527 N N . TYR D 1 104 ? -26.587 -12.259 33.638 1.00 9.85 106 TYR D N 1
ATOM 6528 C CA . TYR D 1 104 ? -25.474 -12.665 34.470 1.00 10.25 106 TYR D CA 1
ATOM 6529 C C . TYR D 1 104 ? -25.991 -13.429 35.682 1.00 11.80 106 TYR D C 1
ATOM 6530 O O . TYR D 1 104 ? -26.990 -13.056 36.290 1.00 12.43 106 TYR D O 1
ATOM 6539 N N . GLU D 1 105 ? -25.244 -14.486 36.008 1.00 11.31 107 GLU D N 1
ATOM 6540 C CA . GLU D 1 105 ? -25.517 -15.303 37.213 1.00 11.71 107 GLU D CA 1
ATOM 6541 C C . GLU D 1 105 ? -24.162 -15.457 37.894 1.00 11.28 107 GLU D C 1
ATOM 6542 O O . GLU D 1 105 ? -23.374 -16.302 37.507 1.00 11.93 107 GLU D O 1
ATOM 6548 N N . GLY D 1 106 ? -23.849 -14.568 38.846 1.00 12.89 108 GLY D N 1
ATOM 6549 C CA . GLY D 1 106 ? -22.501 -14.555 39.414 1.00 12.01 108 GLY D CA 1
ATOM 6550 C C . GLY D 1 106 ? -21.447 -14.321 38.356 1.00 10.78 108 GLY D C 1
ATOM 6551 O O . GLY D 1 106 ? -21.579 -13.411 37.560 1.00 12.59 108 GLY D O 1
ATOM 6552 N N . SER D 1 107 ? -20.471 -15.219 38.273 1.00 11.65 109 SER D N 1
ATOM 6553 C CA . SER D 1 107 ? -19.387 -15.127 37.266 1.00 11.56 109 SER D CA 1
ATOM 6554 C C . SER D 1 107 ? -19.740 -15.806 35.935 1.00 10.66 109 SER D C 1
ATOM 6555 O O . SER D 1 107 ? -18.865 -15.964 35.104 1.00 11.57 109 SER D O 1
ATOM 6558 N N . HIS D 1 108 ? -21.015 -16.179 35.723 1.00 9.77 110 HIS D N 1
ATOM 6559 C CA . HIS D 1 108 ? -21.450 -16.832 34.493 1.00 9.44 110 HIS D CA 1
ATOM 6560 C C . HIS D 1 108 ? -22.254 -15.865 33.649 1.00 9.82 110 HIS D C 1
ATOM 6561 O O . HIS D 1 108 ? -23.168 -15.209 34.135 1.00 10.21 110 HIS D O 1
ATOM 6568 N N . ILE D 1 109 ? -21.910 -15.817 32.346 1.00 8.78 111 ILE D N 1
ATOM 6569 C CA . ILE D 1 109 ? -22.609 -14.991 31.368 1.00 8.36 111 ILE D CA 1
ATOM 6570 C C . ILE D 1 109 ? -23.497 -15.858 30.483 1.00 7.65 111 ILE D C 1
ATOM 6571 O O . ILE D 1 109 ? -23.033 -16.854 29.964 1.00 9.37 111 ILE D O 1
ATOM 6576 N N . LYS D 1 110 ? -24.738 -15.399 30.269 1.00 8.92 112 LYS D N 1
ATOM 6577 C CA . LYS D 1 110 ? -25.613 -15.997 29.260 1.00 8.46 112 LYS D CA 1
ATOM 6578 C C . LYS D 1 110 ? -25.831 -14.973 28.145 1.00 8.19 112 LYS D C 1
ATOM 6579 O O . LYS D 1 110 ? -26.359 -13.890 28.380 1.00 9.83 112 LYS D O 1
ATOM 6585 N N . GLY D 1 111 ? -25.460 -15.345 26.916 1.00 8.19 113 GLY D N 1
ATOM 6586 C CA . GLY D 1 111 ? -25.719 -14.500 25.751 1.00 8.35 113 GLY D CA 1
ATOM 6587 C C . GLY D 1 111 ? -26.879 -15.024 24.916 1.00 8.23 113 GLY D C 1
ATOM 6588 O O . GLY D 1 111 ? -26.928 -16.207 24.637 1.00 9.25 113 GLY D O 1
ATOM 6589 N N . GLU D 1 112 ? -27.726 -14.108 24.464 1.00 7.91 114 GLU D N 1
ATOM 6590 C CA . GLU D 1 112 ? -28.807 -14.348 23.517 1.00 8.40 114 GLU D CA 1
ATOM 6591 C C . GLU D 1 112 ? -28.531 -13.437 22.323 1.00 8.03 114 GLU D C 1
ATOM 6592 O O . GLU D 1 112 ? -28.686 -12.218 22.429 1.00 8.44 114 GLU D O 1
ATOM 6598 N N . PHE D 1 113 ? -28.027 -14.017 21.240 1.00 7.50 115 PHE D N 1
ATOM 6599 C CA . PHE D 1 113 ? -27.527 -13.228 20.112 1.00 7.41 115 PHE D CA 1
ATOM 6600 C C . PHE D 1 113 ? -28.353 -13.544 18.874 1.00 8.13 115 PHE D C 1
ATOM 6601 O O . PHE D 1 113 ? -28.390 -14.686 18.423 1.00 8.27 115 PHE D O 1
ATOM 6609 N N . GLN D 1 114 ? -29.008 -12.520 18.330 1.00 7.85 116 GLN D N 1
ATOM 6610 C CA . GLN D 1 114 ? -29.753 -12.680 17.098 1.00 8.42 116 GLN D CA 1
ATOM 6611 C C . GLN D 1 114 ? -28.878 -12.187 15.941 1.00 7.87 116 GLN D C 1
ATOM 6612 O O . GLN D 1 114 ? -28.377 -11.083 15.996 1.00 9.28 116 GLN D O 1
ATOM 6618 N N . VAL D 1 115 ? -28.703 -13.046 14.938 1.00 7.41 117 VAL D N 1
ATOM 6619 C CA . VAL D 1 115 ? -27.792 -12.779 13.817 1.00 7.93 117 VAL D CA 1
ATOM 6620 C C . VAL D 1 115 ? -28.517 -13.084 12.502 1.00 7.71 117 VAL D C 1
ATOM 6621 O O . VAL D 1 115 ? -28.995 -14.191 12.311 1.00 9.05 117 VAL D O 1
ATOM 6625 N N . ILE D 1 116 ? -28.667 -12.069 11.641 1.00 7.22 118 ILE D N 1
ATOM 6626 C CA . ILE D 1 116 ? -29.398 -12.202 10.409 1.00 7.18 118 ILE D CA 1
ATOM 6627 C C . ILE D 1 116 ? -28.475 -11.796 9.275 1.00 7.21 118 ILE D C 1
ATOM 6628 O O . ILE D 1 116 ? -27.967 -10.700 9.268 1.00 7.08 118 ILE D O 1
ATOM 6633 N N . GLY D 1 117 ? -28.276 -12.717 8.327 1.00 7.39 119 GLY D N 1
ATOM 6634 C CA . GLY D 1 117 ? -27.449 -12.474 7.162 1.00 7.57 119 GLY D CA 1
ATOM 6635 C C . GLY D 1 117 ? -28.240 -12.656 5.896 1.00 7.26 119 GLY D C 1
ATOM 6636 O O . GLY D 1 117 ? -29.043 -13.588 5.802 1.00 7.84 119 GLY D O 1
ATOM 6637 N N . THR D 1 118 ? -28.034 -11.788 4.919 1.00 6.99 120 THR D N 1
ATOM 6638 C CA . THR D 1 118 ? -28.695 -11.921 3.608 1.00 6.61 120 THR D CA 1
ATOM 6639 C C . THR D 1 118 ? -27.732 -11.492 2.501 1.00 7.45 120 THR D C 1
ATOM 6640 O O . THR D 1 118 ? -26.740 -10.791 2.728 1.00 7.83 120 THR D O 1
ATOM 6644 N N . GLY D 1 119 ? -28.044 -11.917 1.279 1.00 8.02 121 GLY D N 1
ATOM 6645 C CA . GLY D 1 119 ? -27.322 -11.467 0.112 1.00 7.89 121 GLY D CA 1
ATOM 6646 C C . GLY D 1 119 ? -25.975 -12.159 -0.060 1.00 8.50 121 GLY D C 1
ATOM 6647 O O . GLY D 1 119 ? -25.162 -11.683 -0.832 1.00 9.87 121 GLY D O 1
ATOM 6648 N N . PHE D 1 120 ? -25.735 -13.293 0.614 1.00 7.76 122 PHE D N 1
ATOM 6649 C CA . PHE D 1 120 ? -24.505 -14.015 0.355 1.00 7.96 122 PHE D CA 1
ATOM 6650 C C . PHE D 1 120 ? -24.672 -14.720 -0.980 1.00 9.17 122 PHE D C 1
ATOM 6651 O O . PHE D 1 120 ? -25.561 -15.561 -1.141 1.00 10.05 122 PHE D O 1
ATOM 6659 N N . PRO D 1 121 ? -23.807 -14.488 -1.978 1.00 8.77 123 PRO D N 1
ATOM 6660 C CA . PRO D 1 121 ? -24.006 -15.180 -3.247 1.00 8.92 123 PRO D CA 1
ATOM 6661 C C . PRO D 1 121 ? -23.931 -16.682 -3.065 1.00 9.25 123 PRO D C 1
ATOM 6662 O O . PRO D 1 121 ? -23.027 -17.179 -2.391 1.00 9.57 123 PRO D O 1
ATOM 6666 N N . PRO D 1 122 ? -24.797 -17.476 -3.719 1.00 10.25 124 PRO D N 1
ATOM 6667 C CA . PRO D 1 122 ? -24.716 -18.927 -3.597 1.00 11.42 124 PRO D CA 1
ATOM 6668 C C . PRO D 1 122 ? -23.353 -19.496 -4.014 1.00 11.76 124 PRO D C 1
ATOM 6669 O O . PRO D 1 122 ? -22.973 -20.546 -3.504 1.00 13.92 124 PRO D O 1
ATOM 6673 N N . ASP D 1 123 ? -22.637 -18.814 -4.916 1.00 12.45 125 ASP D N 1
ATOM 6674 C CA . ASP D 1 123 ? -21.342 -19.281 -5.400 1.00 13.62 125 ASP D CA 1
ATOM 6675 C C . ASP D 1 123 ? -20.186 -18.539 -4.733 1.00 13.26 125 ASP D C 1
ATOM 6676 O O . ASP D 1 123 ? -19.048 -18.694 -5.151 1.00 16.30 125 ASP D O 1
ATOM 6681 N N . GLY D 1 124 ? -20.476 -17.743 -3.691 1.00 11.94 126 GLY D N 1
ATOM 6682 C CA . GLY D 1 124 ? -19.468 -16.971 -3.023 1.00 11.30 126 GLY D CA 1
ATOM 6683 C C . GLY D 1 124 ? -18.775 -17.764 -1.928 1.00 10.71 126 GLY D C 1
ATOM 6684 O O . GLY D 1 124 ? -19.131 -18.900 -1.628 1.00 11.28 126 GLY D O 1
ATOM 6685 N N . PRO D 1 125 ? -17.756 -17.164 -1.279 1.00 10.33 127 PRO D N 1
ATOM 6686 C CA . PRO D 1 125 ? -16.920 -17.906 -0.347 1.00 10.54 127 PRO D CA 1
ATOM 6687 C C . PRO D 1 125 ? -17.592 -18.331 0.959 1.00 9.64 127 PRO D C 1
ATOM 6688 O O . PRO D 1 125 ? -17.131 -19.240 1.608 1.00 11.02 127 PRO D O 1
ATOM 6692 N N . VAL D 1 126 ? -18.648 -17.618 1.359 1.00 9.35 128 VAL D N 1
ATOM 6693 C CA . VAL D 1 126 ? -19.401 -17.995 2.554 1.00 9.12 128 VAL D CA 1
ATOM 6694 C C . VAL D 1 126 ? -20.261 -19.220 2.309 1.00 9.83 128 VAL D C 1
ATOM 6695 O O . VAL D 1 126 ? -20.187 -20.190 3.056 1.00 11.37 128 VAL D O 1
ATOM 6699 N N . MET D 1 127 ? -21.051 -19.209 1.231 1.00 9.75 129 MET D N 1
ATOM 6700 C CA . MET D 1 127 ? -21.993 -20.320 0.998 1.00 10.50 129 MET D CA 1
ATOM 6701 C C . MET D 1 127 ? -21.276 -21.568 0.458 1.00 11.77 129 MET D C 1
ATOM 6702 O O . MET D 1 127 ? -21.842 -22.653 0.573 1.00 14.88 129 MET D O 1
ATOM 6707 N N . THR D 1 128 ? -20.053 -21.428 -0.023 1.00 11.31 130 THR D N 1
ATOM 6708 C CA . THR D 1 128 ? -19.283 -22.562 -0.536 1.00 12.41 130 THR D CA 1
ATOM 6709 C C . THR D 1 128 ? -18.082 -22.887 0.355 1.00 12.49 130 THR D C 1
ATOM 6710 O O . THR D 1 128 ? -17.227 -23.684 -0.043 1.00 13.88 130 THR D O 1
ATOM 6714 N N . ASN D 1 129 ? -18.034 -22.329 1.576 1.00 12.13 131 ASN D N 1
ATOM 6715 C CA . ASN D 1 129 ? -17.069 -22.782 2.597 1.00 11.81 131 ASN D CA 1
ATOM 6716 C C . ASN D 1 129 ? -15.624 -22.648 2.095 1.00 11.30 131 ASN D C 1
ATOM 6717 O O . ASN D 1 129 ? -14.803 -23.555 2.277 1.00 13.81 131 ASN D O 1
ATOM 6722 N N . LYS D 1 130 ? -15.308 -21.458 1.567 1.00 10.71 132 LYS D N 1
ATOM 6723 C CA . LYS D 1 130 ? -13.944 -21.164 1.123 1.00 10.27 132 LYS D CA 1
ATOM 6724 C C . LYS D 1 130 ? -13.175 -20.266 2.116 1.00 10.86 132 LYS D C 1
ATOM 6725 O O . LYS D 1 130 ? -12.001 -20.016 1.904 1.00 14.67 132 LYS D O 1
ATOM 6731 N N . LEU D 1 131 ? -13.806 -19.782 3.191 1.00 10.35 133 LEU D N 1
ATOM 6732 C CA . LEU D 1 131 ? -13.058 -19.017 4.188 1.00 9.67 133 LEU D CA 1
ATOM 6733 C C . LEU D 1 131 ? -12.151 -19.969 4.965 1.00 10.47 133 LEU D C 1
ATOM 6734 O O . LEU D 1 131 ? -12.579 -21.040 5.345 1.00 12.11 133 LEU D O 1
ATOM 6739 N N . THR D 1 132 ? -10.922 -19.519 5.203 1.00 12.07 134 THR D N 1
ATOM 6740 C CA . THR D 1 132 ? -9.961 -20.381 5.888 1.00 13.18 134 THR D CA 1
ATOM 6741 C C . THR D 1 132 ? -9.520 -19.869 7.259 1.00 13.77 134 THR D C 1
ATOM 6742 O O . THR D 1 132 ? -9.060 -20.672 8.062 1.00 18.98 134 THR D O 1
ATOM 6746 N N . ALA D 1 133 ? -9.630 -18.565 7.517 1.00 12.71 135 ALA D N 1
ATOM 6747 C CA . ALA D 1 133 ? -9.290 -17.998 8.810 1.00 13.40 135 ALA D CA 1
ATOM 6748 C C . ALA D 1 133 ? -9.675 -16.532 8.780 1.00 13.50 135 ALA D C 1
ATOM 6749 O O . ALA D 1 133 ? -9.826 -15.935 7.690 1.00 12.18 135 ALA D O 1
ATOM 6751 N N A MET D 1 134 ? -9.846 -15.943 9.962 0.50 12.96 136 MET D N 1
ATOM 6752 N N B MET D 1 134 ? -9.884 -15.952 9.963 0.50 12.77 136 MET D N 1
ATOM 6753 C CA A MET D 1 134 ? -10.104 -14.512 10.131 0.50 11.63 136 MET D CA 1
ATOM 6754 C CA B MET D 1 134 ? -10.047 -14.515 10.017 0.50 11.63 136 MET D CA 1
ATOM 6755 C C A MET D 1 134 ? -8.775 -13.795 10.436 0.50 10.05 136 MET D C 1
ATOM 6756 C C B MET D 1 134 ? -8.731 -13.829 10.384 0.50 9.96 136 MET D C 1
ATOM 6757 O O A MET D 1 134 ? -8.059 -14.228 11.327 0.50 10.56 136 MET D O 1
ATOM 6758 O O B MET D 1 134 ? -8.051 -14.241 11.313 0.50 10.52 136 MET D O 1
ATOM 6767 N N . ASP D 1 135 ? -8.412 -12.750 9.681 1.00 9.01 137 ASP D N 1
ATOM 6768 C CA . ASP D 1 135 ? -7.193 -11.982 9.972 1.00 9.38 137 ASP D CA 1
ATOM 6769 C C . ASP D 1 135 ? -7.327 -11.308 11.330 1.00 8.85 137 ASP D C 1
ATOM 6770 O O . ASP D 1 135 ? -8.406 -10.879 11.745 1.00 8.24 137 ASP D O 1
ATOM 6775 N N . TRP D 1 136 ? -6.181 -11.158 11.997 1.00 8.50 138 TRP D N 1
ATOM 6776 C CA . TRP D 1 136 ? -6.111 -10.339 13.178 1.00 8.65 138 TRP D CA 1
ATOM 6777 C C . TRP D 1 136 ? -6.632 -8.943 12.875 1.00 8.47 138 TRP D C 1
ATOM 6778 O O . TRP D 1 136 ? -6.434 -8.441 11.769 1.00 8.91 138 TRP D O 1
ATOM 6789 N N . SER D 1 137 ? -7.222 -8.297 13.881 1.00 7.96 139 SER D N 1
ATOM 6790 C CA . SER D 1 137 ? -7.912 -7.050 13.669 1.00 7.97 139 SER D CA 1
ATOM 6791 C C . SER D 1 137 ? -7.591 -5.992 14.719 1.00 8.62 139 SER D C 1
ATOM 6792 O O . SER D 1 137 ? -7.238 -6.304 15.866 1.00 8.60 139 SER D O 1
ATOM 6795 N N . VAL D 1 138 ? -7.805 -4.736 14.310 1.00 7.79 140 VAL D N 1
ATOM 6796 C CA . VAL D 1 138 ? -7.826 -3.615 15.225 1.00 7.94 140 VAL D CA 1
ATOM 6797 C C . VAL D 1 138 ? -9.183 -2.934 15.107 1.00 8.35 140 VAL D C 1
ATOM 6798 O O . VAL D 1 138 ? -9.603 -2.525 14.022 1.00 10.17 140 VAL D O 1
ATOM 6802 N N . THR D 1 139 ? -9.861 -2.795 16.252 1.00 7.52 141 THR D N 1
ATOM 6803 C CA . THR D 1 139 ? -11.092 -2.026 16.338 1.00 7.21 141 THR D CA 1
ATOM 6804 C C . THR D 1 139 ? -10.815 -0.678 16.986 1.00 7.09 141 THR D C 1
ATOM 6805 O O . THR D 1 139 ? -10.050 -0.608 17.969 1.00 8.70 141 THR D O 1
ATOM 6809 N N . LYS D 1 140 ? -11.418 0.384 16.437 1.00 7.60 142 LYS D N 1
ATOM 6810 C CA . LYS D 1 140 ? -11.351 1.704 17.033 1.00 7.19 142 LYS D CA 1
ATOM 6811 C C . LYS D 1 140 ? -12.649 1.978 17.766 1.00 7.23 142 LYS D C 1
ATOM 6812 O O . LYS D 1 140 ? -13.738 1.819 17.189 1.00 8.07 142 LYS D O 1
ATOM 6818 N N . MET D 1 141 ? -12.519 2.453 18.993 1.00 7.44 143 MET D N 1
ATOM 6819 C CA . MET D 1 141 ? -13.669 2.814 19.849 1.00 7.26 143 MET D CA 1
ATOM 6820 C C . MET D 1 141 ? -13.635 4.301 20.201 1.00 7.36 143 MET D C 1
ATOM 6821 O O . MET D 1 141 ? -12.632 4.832 20.576 1.00 8.33 143 MET D O 1
ATOM 6826 N N . LEU D 1 142 ? -14.790 4.914 20.080 1.00 7.84 144 LEU D N 1
ATOM 6827 C CA . LEU D 1 142 ? -15.056 6.284 20.526 1.00 7.49 144 LEU D CA 1
ATOM 6828 C C . LEU D 1 142 ? -16.321 6.273 21.366 1.00 7.93 144 LEU D C 1
ATOM 6829 O O . LEU D 1 142 ? -17.151 5.367 21.230 1.00 8.43 144 LEU D O 1
ATOM 6834 N N . TYR D 1 143 ? -16.461 7.305 22.220 1.00 8.55 145 TYR D N 1
ATOM 6835 C CA . TYR D 1 143 ? -17.613 7.405 23.123 1.00 9.18 145 TYR D CA 1
ATOM 6836 C C . TYR D 1 143 ? -18.368 8.686 22.785 1.00 9.39 145 TYR D C 1
ATOM 6837 O O . TYR D 1 143 ? -18.130 9.753 23.381 1.00 11.79 145 TYR D O 1
ATOM 6846 N N . PRO D 1 144 ? -19.274 8.665 21.796 1.00 9.36 146 PRO D N 1
ATOM 6847 C CA . PRO D 1 144 ? -19.949 9.913 21.408 1.00 10.75 146 PRO D CA 1
ATOM 6848 C C . PRO D 1 144 ? -20.791 10.513 22.546 1.00 9.91 146 PRO D C 1
ATOM 6849 O O . PRO D 1 144 ? -21.040 11.713 22.572 1.00 12.36 146 PRO D O 1
ATOM 6853 N N . ASN D 1 145 ? -21.245 9.681 23.483 1.00 10.01 147 ASN D N 1
ATOM 6854 C CA . ASN D 1 145 ? -21.870 10.170 24.714 1.00 9.95 147 ASN D CA 1
ATOM 6855 C C . ASN D 1 145 ? -21.576 9.139 25.809 1.00 10.32 147 ASN D C 1
ATOM 6856 O O . ASN D 1 145 ? -20.987 8.083 25.530 1.00 10.22 147 ASN D O 1
ATOM 6861 N N . ASP D 1 146 ? -21.942 9.472 27.039 1.00 10.62 148 ASP D N 1
ATOM 6862 C CA . ASP D 1 146 ? -21.474 8.697 28.175 1.00 11.72 148 ASP D CA 1
ATOM 6863 C C . ASP D 1 146 ? -22.124 7.322 28.311 1.00 10.43 148 ASP D C 1
ATOM 6864 O O . ASP D 1 146 ? -21.677 6.550 29.131 1.00 11.49 148 ASP D O 1
ATOM 6869 N N . LYS D 1 147 ? -23.114 7.004 27.476 1.00 9.04 149 LYS D N 1
ATOM 6870 C CA . LYS D 1 147 ? -23.780 5.694 27.519 1.00 8.88 149 LYS D CA 1
ATOM 6871 C C . LYS D 1 147 ? -23.568 4.917 26.220 1.00 7.93 149 LYS D C 1
ATOM 6872 O O . LYS D 1 147 ? -24.157 3.860 26.071 1.00 8.97 149 LYS D O 1
ATOM 6878 N N . THR D 1 148 ? -22.749 5.425 25.291 1.00 8.15 150 THR D N 1
ATOM 6879 C CA . THR D 1 148 ? -22.680 4.825 23.976 1.00 7.38 150 THR D CA 1
ATOM 6880 C C . THR D 1 148 ? -21.242 4.723 23.486 1.00 7.98 150 THR D C 1
ATOM 6881 O O . THR D 1 148 ? -20.559 5.732 23.408 1.00 10.73 150 THR D O 1
ATOM 6885 N N . ILE D 1 149 ? -20.828 3.514 23.091 1.00 7.87 151 ILE D N 1
ATOM 6886 C CA . ILE D 1 149 ? -19.588 3.293 22.368 1.00 8.24 151 ILE D CA 1
ATOM 6887 C C . ILE D 1 149 ? -19.925 3.070 20.895 1.00 8.51 151 ILE D C 1
ATOM 6888 O O . ILE D 1 149 ? -20.855 2.314 20.582 1.00 11.42 151 ILE D O 1
ATOM 6893 N N . LEU D 1 150 ? -19.188 3.731 20.023 1.00 7.91 152 LEU D N 1
ATOM 6894 C CA . LEU D 1 150 ? -19.183 3.456 18.582 1.00 7.90 152 LEU D CA 1
ATOM 6895 C C . LEU D 1 150 ? -17.868 2.770 18.272 1.00 7.79 152 LEU D C 1
ATOM 6896 O O . LEU D 1 150 ? -16.812 3.364 18.541 1.00 9.82 152 LEU D O 1
ATOM 6901 N N . SER D 1 151 ? -17.934 1.562 17.704 1.00 7.57 153 SER D N 1
ATOM 6902 C CA . SER D 1 151 ? -16.754 0.772 17.396 1.00 9.22 153 SER D CA 1
ATOM 6903 C C . SER D 1 151 ? -16.756 0.415 15.912 1.00 8.85 153 SER D C 1
ATOM 6904 O O . SER D 1 151 ? -17.791 0.021 15.382 1.00 10.84 153 SER D O 1
ATOM 6907 N N . THR D 1 152 ? -15.602 0.559 15.261 1.00 7.87 154 THR D N 1
ATOM 6908 C CA . THR D 1 152 ? -15.468 0.259 13.831 1.00 7.81 154 THR D CA 1
ATOM 6909 C C . THR D 1 152 ? -14.234 -0.594 13.586 1.00 7.41 154 THR D C 1
ATOM 6910 O O . THR D 1 152 ? -13.211 -0.405 14.260 1.00 8.82 154 THR D O 1
ATOM 6914 N N . ALA D 1 153 ? -14.335 -1.488 12.610 1.00 7.79 155 ALA D N 1
ATOM 6915 C CA . ALA D 1 153 ? -13.196 -2.278 12.194 1.00 8.07 155 ALA D CA 1
ATOM 6916 C C . ALA D 1 153 ? -13.341 -2.627 10.721 1.00 7.28 155 ALA D C 1
ATOM 6917 O O . ALA D 1 153 ? -14.456 -2.851 10.233 1.00 8.28 155 ALA D O 1
ATOM 6919 N N . ASP D 1 154 ? -12.196 -2.687 10.028 1.00 7.63 156 ASP D N 1
ATOM 6920 C CA . ASP D 1 154 ? -12.123 -3.259 8.684 1.00 8.10 156 ASP D CA 1
ATOM 6921 C C . ASP D 1 154 ? -11.598 -4.683 8.852 1.00 8.15 156 ASP D C 1
ATOM 6922 O O . ASP D 1 154 ? -10.477 -4.897 9.332 1.00 9.42 156 ASP D O 1
ATOM 6927 N N . CYS D 1 155 ? -12.438 -5.666 8.493 1.00 7.39 157 CYS D N 1
ATOM 6928 C CA . CYS D 1 155 ? -12.173 -7.059 8.766 1.00 7.42 157 CYS D CA 1
ATOM 6929 C C . CYS D 1 155 ? -11.855 -7.799 7.462 1.00 7.53 157 CYS D C 1
ATOM 6930 O O . CYS D 1 155 ? -12.254 -7.383 6.373 1.00 8.33 157 CYS D O 1
ATOM 6933 N N . SER D 1 156 ? -11.156 -8.913 7.587 1.00 7.91 158 SER D N 1
ATOM 6934 C CA . SER D 1 156 ? -10.837 -9.692 6.409 1.00 8.40 158 SER D CA 1
ATOM 6935 C C . SER D 1 156 ? -10.605 -11.150 6.788 1.00 8.88 158 SER D C 1
ATOM 6936 O O . SER D 1 156 ? -10.045 -11.442 7.841 1.00 9.68 158 SER D O 1
ATOM 6939 N N . TYR D 1 157 ? -11.028 -12.047 5.899 1.00 8.26 159 TYR D N 1
ATOM 6940 C CA . TYR D 1 157 ? -10.742 -13.459 5.990 1.00 8.92 159 TYR D CA 1
ATOM 6941 C C . TYR D 1 157 ? -9.810 -13.861 4.848 1.00 9.70 159 TYR D C 1
ATOM 6942 O O . TYR D 1 157 ? -9.889 -13.310 3.741 1.00 11.07 159 TYR D O 1
ATOM 6951 N N . THR D 1 158 ? -8.932 -14.819 5.114 1.00 9.50 160 THR D N 1
ATOM 6952 C CA . THR D 1 158 ? -8.258 -15.520 4.042 1.00 10.89 160 THR D CA 1
ATOM 6953 C C . THR D 1 158 ? -9.210 -16.566 3.445 1.00 10.88 160 THR D C 1
ATOM 6954 O O . THR D 1 158 ? -10.160 -16.991 4.098 1.00 10.30 160 THR D O 1
ATOM 6958 N N . THR D 1 159 ? -8.929 -16.981 2.218 1.00 13.54 161 THR D N 1
ATOM 6959 C CA . THR D 1 159 ? -9.753 -17.974 1.579 1.00 13.95 161 THR D CA 1
ATOM 6960 C C . THR D 1 159 ? -8.892 -18.986 0.838 1.00 16.06 161 THR D C 1
ATOM 6961 O O . THR D 1 159 ? -7.710 -18.788 0.647 1.00 16.34 161 THR D O 1
ATOM 6965 N N . THR D 1 160 ? -9.551 -20.056 0.395 1.00 15.25 162 THR D N 1
ATOM 6966 C CA . THR D 1 160 ? -8.887 -21.160 -0.314 1.00 15.95 162 THR D CA 1
ATOM 6967 C C . THR D 1 160 ? -8.384 -20.718 -1.683 1.00 18.31 162 THR D C 1
ATOM 6968 O O . THR D 1 160 ? -7.592 -21.446 -2.307 1.00 23.16 162 THR D O 1
ATOM 6972 N N . ALA D 1 161 ? -8.838 -19.565 -2.169 1.00 22.16 163 ALA D N 1
ATOM 6973 C CA . ALA D 1 161 ? -8.409 -19.036 -3.452 1.00 25.35 163 ALA D CA 1
ATOM 6974 C C . ALA D 1 161 ? -7.169 -18.132 -3.309 1.00 28.16 163 ALA D C 1
ATOM 6975 O O . ALA D 1 161 ? -6.670 -17.564 -4.294 1.00 42.70 163 ALA D O 1
ATOM 6977 N N . GLY D 1 162 ? -6.708 -17.934 -2.055 1.00 29.12 164 GLY D N 1
ATOM 6978 C CA . GLY D 1 162 ? -5.609 -17.011 -1.734 1.00 28.69 164 GLY D CA 1
ATOM 6979 C C . GLY D 1 162 ? -5.930 -15.562 -2.049 1.00 28.39 164 GLY D C 1
ATOM 6980 O O . GLY D 1 162 ? -5.063 -14.798 -2.451 1.00 35.50 164 GLY D O 1
ATOM 6981 N N . LYS D 1 163 ? -7.192 -15.191 -1.878 1.00 24.59 165 LYS D N 1
ATOM 6982 C CA . LYS D 1 163 ? -7.580 -13.812 -1.886 1.00 21.88 165 LYS D CA 1
ATOM 6983 C C . LYS D 1 163 ? -8.444 -13.550 -0.678 1.00 21.02 165 LYS D C 1
ATOM 6984 O O . LYS D 1 163 ? -9.260 -14.406 -0.305 1.00 24.76 165 LYS D O 1
ATOM 6990 N N . ARG D 1 164 ? -8.315 -12.351 -0.163 1.00 16.35 166 ARG D N 1
ATOM 6991 C CA . ARG D 1 164 ? -9.061 -12.010 1.066 1.00 15.05 166 ARG D CA 1
ATOM 6992 C C . ARG D 1 164 ? -10.493 -11.604 0.773 1.00 13.53 166 ARG D C 1
ATOM 6993 O O . ARG D 1 164 ? -10.783 -11.088 -0.281 1.00 20.98 166 ARG D O 1
ATOM 7001 N N . TYR D 1 165 ? -11.316 -11.853 1.768 1.00 10.20 167 TYR D N 1
ATOM 7002 C CA . TYR D 1 165 ? -12.748 -11.535 1.732 1.00 10.03 167 TYR D CA 1
ATOM 7003 C C . TYR D 1 165 ? -12.997 -10.493 2.817 1.00 9.42 167 TYR D C 1
ATOM 7004 O O . TYR D 1 165 ? -12.868 -10.795 4.010 1.00 10.53 167 TYR D O 1
ATOM 7013 N N . GLN D 1 166 ? -13.289 -9.282 2.386 1.00 9.73 168 GLN D N 1
ATOM 7014 C CA . GLN D 1 166 ? -13.269 -8.111 3.276 1.00 10.50 168 GLN D CA 1
ATOM 7015 C C . GLN D 1 166 ? -14.685 -7.702 3.696 1.00 9.65 168 GLN D C 1
ATOM 7016 O O . GLN D 1 166 ? -15.669 -7.918 2.988 1.00 9.92 168 GLN D O 1
ATOM 7022 N N . SER D 1 167 ? -14.742 -7.092 4.880 1.00 8.51 169 SER D N 1
ATOM 7023 C CA . SER D 1 167 ? -15.975 -6.556 5.387 1.00 7.95 169 SER D CA 1
ATOM 7024 C C . SER D 1 167 ? -15.701 -5.297 6.219 1.00 7.71 169 SER D C 1
ATOM 7025 O O . SER D 1 167 ? -14.570 -5.073 6.683 1.00 8.73 169 SER D O 1
ATOM 7028 N N . LYS D 1 168 ? -16.765 -4.517 6.437 1.00 7.79 170 LYS D N 1
ATOM 7029 C CA . LYS D 1 168 ? -16.762 -3.343 7.308 1.00 8.73 170 LYS D CA 1
ATOM 7030 C C . LYS D 1 168 ? -17.704 -3.655 8.452 1.00 7.88 170 LYS D C 1
ATOM 7031 O O . LYS D 1 168 ? -18.886 -3.926 8.224 1.00 8.36 170 LYS D O 1
ATOM 7037 N N A MET D 1 169 ? -17.169 -3.597 9.671 0.50 7.82 171 MET D N 1
ATOM 7038 N N B MET D 1 169 ? -17.166 -3.599 9.670 0.50 7.91 171 MET D N 1
ATOM 7039 C CA A MET D 1 169 ? -17.941 -3.900 10.865 0.50 7.98 171 MET D CA 1
ATOM 7040 C CA B MET D 1 169 ? -17.929 -3.905 10.870 0.50 8.48 171 MET D CA 1
ATOM 7041 C C A MET D 1 169 ? -18.125 -2.611 11.659 0.50 8.16 171 MET D C 1
ATOM 7042 C C B MET D 1 169 ? -18.123 -2.614 11.658 0.50 8.20 171 MET D C 1
ATOM 7043 O O A MET D 1 169 ? -17.191 -1.830 11.835 0.50 9.25 171 MET D O 1
ATOM 7044 O O B MET D 1 169 ? -17.192 -1.829 11.834 0.50 9.26 171 MET D O 1
ATOM 7053 N N A ARG D 1 170 ? -19.358 -2.398 12.087 0.50 8.26 172 ARG D N 1
ATOM 7054 N N B ARG D 1 170 ? -19.356 -2.405 12.088 0.50 8.25 172 ARG D N 1
ATOM 7055 C CA A ARG D 1 170 ? -19.716 -1.181 12.850 0.50 8.82 172 ARG D CA 1
ATOM 7056 C CA B ARG D 1 170 ? -19.713 -1.188 12.850 0.50 8.67 172 ARG D CA 1
ATOM 7057 C C A ARG D 1 170 ? -20.712 -1.567 13.934 0.50 7.30 172 ARG D C 1
ATOM 7058 C C B ARG D 1 170 ? -20.710 -1.570 13.935 0.50 7.27 172 ARG D C 1
ATOM 7059 O O A ARG D 1 170 ? -21.526 -2.425 13.699 0.50 8.10 172 ARG D O 1
ATOM 7060 O O B ARG D 1 170 ? -21.527 -2.425 13.699 0.50 8.08 172 ARG D O 1
ATOM 7075 N N . GLU D 1 171 ? -20.568 -0.974 15.110 1.00 6.81 173 GLU D N 1
ATOM 7076 C CA . GLU D 1 171 ? -21.520 -1.300 16.156 1.00 6.72 173 GLU D CA 1
ATOM 7077 C C . GLU D 1 171 ? -21.653 -0.144 17.123 1.00 6.93 173 GLU D C 1
ATOM 7078 O O . GLU D 1 171 ? -20.737 0.645 17.301 1.00 7.38 173 GLU D O 1
ATOM 7084 N N . ASN D 1 172 ? -22.801 -0.144 17.793 1.00 6.82 174 ASN D N 1
ATOM 7085 C CA . ASN D 1 172 ? -22.945 0.594 19.022 1.00 7.41 174 ASN D CA 1
ATOM 7086 C C . ASN D 1 172 ? -22.997 -0.391 20.195 1.00 8.41 174 ASN D C 1
ATOM 7087 O O . ASN D 1 172 ? -23.545 -1.494 20.097 1.00 11.91 174 ASN D O 1
ATOM 7092 N N . ASN D 1 173 ? -22.447 0.023 21.309 1.00 7.72 175 ASN D N 1
ATOM 7093 C CA . ASN D 1 173 ? -22.619 -0.657 22.584 1.00 8.21 175 ASN D CA 1
ATOM 7094 C C . ASN D 1 173 ? -23.338 0.341 23.478 1.00 8.22 175 ASN D C 1
ATOM 7095 O O . ASN D 1 173 ? -22.814 1.432 23.720 1.00 8.96 175 ASN D O 1
ATOM 7100 N N . THR D 1 174 ? -24.567 -0.002 23.878 1.00 6.93 176 THR D N 1
ATOM 7101 C CA . THR D 1 174 ? -25.439 0.925 24.596 1.00 7.16 176 THR D CA 1
ATOM 7102 C C . THR D 1 174 ? -25.552 0.483 26.050 1.00 7.01 176 THR D C 1
ATOM 7103 O O . THR D 1 174 ? -25.979 -0.633 26.306 1.00 7.77 176 THR D O 1
ATOM 7107 N N . PHE D 1 175 ? -25.184 1.380 26.964 1.00 7.88 177 PHE D N 1
ATOM 7108 C CA . PHE D 1 175 ? -25.111 1.111 28.389 1.00 8.03 177 PHE D CA 1
ATOM 7109 C C . PHE D 1 175 ? -26.332 1.707 29.086 1.00 8.82 177 PHE D C 1
ATOM 7110 O O . PHE D 1 175 ? -26.737 2.809 28.807 1.00 9.83 177 PHE D O 1
ATOM 7118 N N . ALA D 1 176 ? -26.839 0.973 30.072 1.00 9.00 178 ALA D N 1
ATOM 7119 C CA . ALA D 1 176 ? -27.987 1.440 30.841 1.00 10.41 178 ALA D CA 1
ATOM 7120 C C . ALA D 1 176 ? -27.614 2.582 31.781 1.00 11.50 178 ALA D C 1
ATOM 7121 O O . ALA D 1 176 ? -28.432 3.442 32.099 1.00 14.69 178 ALA D O 1
ATOM 7123 N N A LYS D 1 177 ? -26.368 2.565 32.245 0.50 11.02 179 LYS D N 1
ATOM 7124 N N B LYS D 1 177 ? -26.371 2.556 32.260 0.50 11.10 179 LYS D N 1
ATOM 7125 C CA A LYS D 1 177 ? -25.837 3.589 33.132 0.50 11.36 179 LYS D CA 1
ATOM 7126 C CA B LYS D 1 177 ? -25.823 3.574 33.157 0.50 11.58 179 LYS D CA 1
ATOM 7127 C C A LYS D 1 177 ? -24.609 4.208 32.490 0.50 10.59 179 LYS D C 1
ATOM 7128 C C B LYS D 1 177 ? -24.613 4.208 32.492 0.50 10.64 179 LYS D C 1
ATOM 7129 O O A LYS D 1 177 ? -23.919 3.544 31.721 0.50 10.92 179 LYS D O 1
ATOM 7130 O O B LYS D 1 177 ? -23.925 3.545 31.721 0.50 10.93 179 LYS D O 1
ATOM 7141 N N . PRO D 1 178 ? -24.279 5.483 32.796 1.00 11.98 180 PRO D N 1
ATOM 7142 C CA . PRO D 1 178 ? -23.093 6.096 32.207 1.00 12.39 180 PRO D CA 1
ATOM 7143 C C . PRO D 1 178 ? -21.834 5.292 32.514 1.00 12.01 180 PRO D C 1
ATOM 7144 O O . PRO D 1 178 ? -21.701 4.724 33.587 1.00 14.48 180 PRO D O 1
ATOM 7148 N N . MET D 1 179 ? -20.906 5.305 31.575 1.00 11.33 181 MET D N 1
ATOM 7149 C CA . MET D 1 179 ? -19.579 4.790 31.785 1.00 10.91 181 MET D CA 1
ATOM 7150 C C . MET D 1 179 ? -18.822 5.730 32.732 1.00 11.61 181 MET D C 1
ATOM 7151 O O . MET D 1 179 ? -19.116 6.926 32.788 1.00 13.84 181 MET D O 1
ATOM 7156 N N . ALA D 1 180 ? -17.842 5.180 33.447 1.00 12.77 182 ALA D N 1
ATOM 7157 C CA . ALA D 1 180 ? -17.073 5.956 34.412 1.00 13.55 182 ALA D CA 1
ATOM 7158 C C . ALA D 1 180 ? -16.223 7.037 33.742 1.00 13.23 182 ALA D C 1
ATOM 7159 O O . ALA D 1 180 ? -15.725 6.892 32.629 1.00 12.95 182 ALA D O 1
ATOM 7161 N N . ALA D 1 181 ? -16.029 8.143 34.477 1.00 16.09 183 ALA D N 1
ATOM 7162 C CA . ALA D 1 181 ? -15.261 9.288 33.955 1.00 19.88 183 ALA D CA 1
ATOM 7163 C C . ALA D 1 181 ? -13.852 8.846 33.529 1.00 16.43 183 ALA D C 1
ATOM 7164 O O . ALA D 1 181 ? -13.341 9.319 32.520 1.00 21.88 183 ALA D O 1
ATOM 7166 N N . ASP D 1 182 ? -13.203 7.960 34.298 1.00 19.07 184 ASP D N 1
ATOM 7167 C CA . ASP D 1 182 ? -11.822 7.572 33.934 1.00 22.83 184 ASP D CA 1
ATOM 7168 C C . ASP D 1 182 ? -11.792 6.811 32.596 1.00 20.54 184 ASP D C 1
ATOM 7169 O O . ASP D 1 182 ? -10.844 6.911 31.864 1.00 29.65 184 ASP D O 1
ATOM 7174 N N . ILE D 1 183 ? -12.857 6.095 32.235 1.00 17.23 185 ILE D N 1
ATOM 7175 C CA . ILE D 1 183 ? -12.941 5.403 30.921 1.00 16.00 185 ILE D CA 1
ATOM 7176 C C . ILE D 1 183 ? -13.123 6.466 29.827 1.00 14.98 185 ILE D C 1
ATOM 7177 O O . ILE D 1 183 ? -12.452 6.467 28.802 1.00 14.68 185 ILE D O 1
ATOM 7182 N N . LEU D 1 184 ? -14.014 7.426 30.081 1.00 15.37 186 LEU D N 1
ATOM 7183 C CA . LEU D 1 184 ? -14.424 8.375 29.029 1.00 15.65 186 LEU D CA 1
ATOM 7184 C C . LEU D 1 184 ? -13.257 9.275 28.609 1.00 15.32 186 LEU D C 1
ATOM 7185 O O . LEU D 1 184 ? -13.277 9.804 27.482 1.00 16.97 186 LEU D O 1
ATOM 7190 N N . GLN D 1 185 ? -12.292 9.476 29.518 1.00 17.49 187 GLN D N 1
ATOM 7191 C CA . GLN D 1 185 ? -11.182 10.380 29.353 1.00 20.48 187 GLN D CA 1
ATOM 7192 C C . GLN D 1 185 ? -10.152 9.886 28.337 1.00 20.76 187 GLN D C 1
ATOM 7193 O O . GLN D 1 185 ? -9.324 10.654 27.931 1.00 24.27 187 GLN D O 1
ATOM 7199 N N . LYS D 1 186 ? -10.175 8.616 27.978 1.00 16.98 188 LYS D N 1
ATOM 7200 C CA . LYS D 1 186 ? -9.105 8.015 27.168 1.00 16.75 188 LYS D CA 1
ATOM 7201 C C . LYS D 1 186 ? -9.671 7.536 25.841 1.00 13.73 188 LYS D C 1
ATOM 7202 O O . LYS D 1 186 ? -10.189 6.439 25.742 1.00 14.58 188 LYS D O 1
ATOM 7208 N N . GLN D 1 187 ? -9.593 8.406 24.835 1.00 11.83 189 GLN D N 1
ATOM 7209 C CA . GLN D 1 187 ? -10.085 8.116 23.493 1.00 10.50 189 GLN D CA 1
ATOM 7210 C C . GLN D 1 187 ? -9.063 8.588 22.470 1.00 10.65 189 GLN D C 1
ATOM 7211 O O . GLN D 1 187 ? -8.368 9.585 22.709 1.00 12.74 189 GLN D O 1
ATOM 7217 N N . PRO D 1 188 ? -8.996 7.947 21.298 1.00 9.04 190 PRO D N 1
ATOM 7218 C CA . PRO D 1 188 ? -9.635 6.669 21.000 1.00 8.82 190 PRO D CA 1
ATOM 7219 C C . PRO D 1 188 ? -9.051 5.505 21.814 1.00 9.18 190 PRO D C 1
ATOM 7220 O O . PRO D 1 188 ? -7.879 5.564 22.247 1.00 10.13 190 PRO D O 1
ATOM 7224 N N . MET D 1 189 ? -9.848 4.462 22.029 1.00 8.30 191 MET D N 1
ATOM 7225 C CA . MET D 1 189 ? -9.386 3.206 22.578 1.00 7.94 191 MET D CA 1
ATOM 7226 C C . MET D 1 189 ? -9.383 2.182 21.452 1.00 7.86 191 MET D C 1
ATOM 7227 O O . MET D 1 189 ? -10.394 2.035 20.768 1.00 9.52 191 MET D O 1
ATOM 7232 N N . PHE D 1 190 ? -8.279 1.479 21.253 1.00 7.90 192 PHE D N 1
ATOM 7233 C CA . PHE D 1 190 ? -8.179 0.448 20.231 1.00 7.69 192 PHE D CA 1
ATOM 7234 C C . PHE D 1 190 ? -8.229 -0.918 20.905 1.00 7.41 192 PHE D C 1
ATOM 7235 O O . PHE D 1 190 ? -7.838 -1.063 22.079 1.00 8.48 192 PHE D O 1
ATOM 7243 N N . VAL D 1 191 ? -8.667 -1.934 20.132 1.00 7.57 193 VAL D N 1
ATOM 7244 C CA . VAL D 1 191 ? -8.614 -3.306 20.641 1.00 7.60 193 VAL D CA 1
ATOM 7245 C C . VAL D 1 191 ? -8.096 -4.209 19.530 1.00 7.88 193 VAL D C 1
ATOM 7246 O O . VAL D 1 191 ? -8.666 -4.216 18.434 1.00 8.39 193 VAL D O 1
ATOM 7250 N N . PHE D 1 192 ? -7.028 -4.922 19.845 1.00 7.57 194 PHE D N 1
ATOM 7251 C CA . PHE D 1 192 ? -6.440 -5.923 18.949 1.00 7.61 194 PHE D CA 1
ATOM 7252 C C . PHE D 1 192 ? -7.092 -7.261 19.239 1.00 8.05 194 PHE D C 1
ATOM 7253 O O . PHE D 1 192 ? -7.153 -7.652 20.423 1.00 8.98 194 PHE D O 1
ATOM 7261 N N . ARG D 1 193 ? -7.496 -7.995 18.187 1.00 7.87 195 ARG D N 1
ATOM 7262 C CA . ARG D 1 193 ? -8.106 -9.292 18.407 1.00 8.01 195 ARG D CA 1
ATOM 7263 C C . ARG D 1 193 ? -7.545 -10.347 17.466 1.00 8.37 195 ARG D C 1
ATOM 7264 O O . ARG D 1 193 ? -7.330 -10.092 16.287 1.00 9.38 195 ARG D O 1
ATOM 7272 N N . LYS D 1 194 ? -7.313 -11.512 18.050 1.00 8.36 196 LYS D N 1
ATOM 7273 C CA . LYS D 1 194 ? -6.945 -12.716 17.350 1.00 9.07 196 LYS D CA 1
ATOM 7274 C C . LYS D 1 194 ? -8.041 -13.758 17.581 1.00 9.28 196 LYS D C 1
ATOM 7275 O O . LYS D 1 194 ? -8.458 -13.979 18.708 1.00 10.11 196 LYS D O 1
ATOM 7281 N N A SER D 1 195 ? -8.432 -14.447 16.510 0.50 10.24 197 SER D N 1
ATOM 7282 N N B SER D 1 195 ? -8.435 -14.443 16.509 0.50 10.32 197 SER D N 1
ATOM 7283 C CA A SER D 1 195 ? -9.432 -15.485 16.579 0.50 11.10 197 SER D CA 1
ATOM 7284 C CA B SER D 1 195 ? -9.462 -15.450 16.581 0.50 11.74 197 SER D CA 1
ATOM 7285 C C A SER D 1 195 ? -8.862 -16.779 16.002 0.50 13.76 197 SER D C 1
ATOM 7286 C C B SER D 1 195 ? -8.941 -16.744 15.943 0.50 14.53 197 SER D C 1
ATOM 7287 O O A SER D 1 195 ? -8.059 -16.771 15.081 0.50 17.95 197 SER D O 1
ATOM 7288 O O B SER D 1 195 ? -8.154 -16.729 15.011 0.50 18.70 197 SER D O 1
ATOM 7293 N N A GLU D 1 196 ? -9.325 -17.893 16.544 0.50 11.30 198 GLU D N 1
ATOM 7294 N N B GLU D 1 196 ? -9.367 -17.868 16.501 0.50 11.71 198 GLU D N 1
ATOM 7295 C CA A GLU D 1 196 ? -9.052 -19.183 15.972 0.50 11.91 198 GLU D CA 1
ATOM 7296 C CA B GLU D 1 196 ? -9.050 -19.174 15.971 0.50 12.47 198 GLU D CA 1
ATOM 7297 C C A GLU D 1 196 ? -10.354 -19.976 15.935 0.50 11.67 198 GLU D C 1
ATOM 7298 C C B GLU D 1 196 ? -10.342 -19.987 15.939 0.50 11.80 198 GLU D C 1
ATOM 7299 O O A GLU D 1 196 ? -11.094 -20.020 16.932 0.50 13.84 198 GLU D O 1
ATOM 7300 O O B GLU D 1 196 ? -11.081 -20.029 16.938 0.50 13.94 198 GLU D O 1
ATOM 7311 N N . LEU D 1 197 ? -10.629 -20.614 14.804 1.00 11.08 199 LEU D N 1
ATOM 7312 C CA . LEU D 1 197 ? -11.803 -21.467 14.690 1.00 11.71 199 LEU D CA 1
ATOM 7313 C C . LEU D 1 197 ? -11.400 -22.750 13.987 1.00 12.49 199 LEU D C 1
ATOM 7314 O O . LEU D 1 197 ? -10.767 -22.697 12.959 1.00 13.77 199 LEU D O 1
ATOM 7319 N N . GLN D 1 198 ? -11.858 -23.876 14.543 1.00 12.81 200 GLN D N 1
ATOM 7320 C CA . GLN D 1 198 ? -11.804 -25.178 13.878 1.00 14.00 200 GLN D CA 1
ATOM 7321 C C . GLN D 1 198 ? -13.225 -25.722 13.818 1.00 14.51 200 GLN D C 1
ATOM 7322 O O . GLN D 1 198 ? -13.999 -25.487 14.727 1.00 15.71 200 GLN D O 1
ATOM 7328 N N . HIS D 1 199 ? -13.555 -26.422 12.739 1.00 16.00 201 HIS D N 1
ATOM 7329 C CA . HIS D 1 199 ? -14.847 -27.058 12.726 1.00 17.40 201 HIS D CA 1
ATOM 7330 C C . HIS D 1 199 ? -14.829 -28.325 11.884 1.00 17.47 201 HIS D C 1
ATOM 7331 O O . HIS D 1 199 ? -14.020 -28.470 11.017 1.00 19.87 201 HIS D O 1
ATOM 7338 N N . SER D 1 200 ? -15.743 -29.223 12.229 1.00 20.45 202 SER D N 1
ATOM 7339 C CA . SER D 1 200 ? -16.018 -30.425 11.461 1.00 22.10 202 SER D CA 1
ATOM 7340 C C . SER D 1 200 ? -17.409 -30.297 10.859 1.00 24.85 202 SER D C 1
ATOM 7341 O O . SER D 1 200 ? -17.996 -29.207 10.844 1.00 27.34 202 SER D O 1
ATOM 7344 N N . LYS D 1 201 ? -17.959 -31.415 10.393 1.00 24.59 203 LYS D N 1
ATOM 7345 C CA . LYS D 1 201 ? -19.347 -31.403 9.942 1.00 26.99 203 LYS D CA 1
ATOM 7346 C C . LYS D 1 201 ? -20.292 -31.272 11.139 1.00 26.87 203 LYS D C 1
ATOM 7347 O O . LYS D 1 201 ? -21.462 -30.953 10.920 1.00 28.63 203 LYS D O 1
ATOM 7353 N N . THR D 1 202 ? -19.808 -31.550 12.365 1.00 22.80 204 THR D N 1
ATOM 7354 C CA . THR D 1 202 ? -20.727 -31.669 13.499 1.00 24.35 204 THR D CA 1
ATOM 7355 C C . THR D 1 202 ? -20.462 -30.692 14.650 1.00 19.43 204 THR D C 1
ATOM 7356 O O . THR D 1 202 ? -21.321 -30.555 15.497 1.00 20.30 204 THR D O 1
ATOM 7360 N N . GLU D 1 203 ? -19.306 -30.028 14.712 1.00 20.69 205 GLU D N 1
ATOM 7361 C CA . GLU D 1 203 ? -19.109 -29.102 15.813 1.00 19.60 205 GLU D CA 1
ATOM 7362 C C . GLU D 1 203 ? -18.065 -28.052 15.431 1.00 17.82 205 GLU D C 1
ATOM 7363 O O . GLU D 1 203 ? -17.376 -28.179 14.420 1.00 18.40 205 GLU D O 1
ATOM 7369 N N . LEU D 1 204 ? -17.947 -27.034 16.291 1.00 15.07 206 LEU D N 1
ATOM 7370 C CA . LEU D 1 204 ? -16.889 -26.032 16.153 1.00 13.82 206 LEU D CA 1
ATOM 7371 C C . LEU D 1 204 ? -16.245 -25.761 17.513 1.00 11.99 206 LEU D C 1
ATOM 7372 O O . LEU D 1 204 ? -16.837 -25.950 18.571 1.00 13.42 206 LEU D O 1
ATOM 7377 N N A THR D 1 205 ? -14.998 -25.302 17.426 0.50 12.63 207 THR D N 1
ATOM 7378 N N B THR D 1 205 ? -14.991 -25.308 17.431 0.50 12.84 207 THR D N 1
ATOM 7379 C CA A THR D 1 205 ? -14.236 -24.867 18.573 0.50 12.32 207 THR D CA 1
ATOM 7380 C CA B THR D 1 205 ? -14.206 -24.860 18.578 0.50 12.95 207 THR D CA 1
ATOM 7381 C C A THR D 1 205 ? -13.658 -23.498 18.236 0.50 11.14 207 THR D C 1
ATOM 7382 C C B THR D 1 205 ? -13.649 -23.490 18.234 0.50 11.37 207 THR D C 1
ATOM 7383 O O A THR D 1 205 ? -13.121 -23.325 17.161 0.50 12.90 207 THR D O 1
ATOM 7384 O O B THR D 1 205 ? -13.116 -23.315 17.158 0.50 13.20 207 THR D O 1
ATOM 7391 N N . PHE D 1 206 ? -13.845 -22.540 19.145 1.00 10.92 208 PHE D N 1
ATOM 7392 C CA . PHE D 1 206 ? -13.487 -21.177 18.923 1.00 9.61 208 PHE D CA 1
ATOM 7393 C C . PHE D 1 206 ? -12.627 -20.685 20.077 1.00 9.62 208 PHE D C 1
ATOM 7394 O O . PHE D 1 206 ? -12.883 -20.996 21.235 1.00 11.39 208 PHE D O 1
ATOM 7402 N N . LYS D 1 207 ? -11.645 -19.843 19.745 1.00 9.63 209 LYS D N 1
ATOM 7403 C CA . LYS D 1 207 ? -10.840 -19.147 20.757 1.00 9.98 209 LYS D CA 1
ATOM 7404 C C . LYS D 1 207 ? -10.621 -17.708 20.296 1.00 9.89 209 LYS D C 1
ATOM 7405 O O . LYS D 1 207 ? -10.470 -17.442 19.093 1.00 10.26 209 LYS D O 1
ATOM 7411 N N . GLU D 1 208 ? -10.584 -16.782 21.253 1.00 9.46 210 GLU D N 1
ATOM 7412 C CA . GLU D 1 208 ? -10.311 -15.384 20.956 1.00 9.25 210 GLU D CA 1
ATOM 7413 C C . GLU D 1 208 ? -9.380 -14.834 22.022 1.00 9.11 210 GLU D C 1
ATOM 7414 O O . GLU D 1 208 ? -9.538 -15.148 23.204 1.00 10.47 210 GLU D O 1
ATOM 7420 N N . TRP D 1 209 ? -8.478 -13.966 21.594 1.00 9.18 211 TRP D N 1
ATOM 7421 C CA . TRP D 1 209 ? -7.627 -13.155 22.463 1.00 9.25 211 TRP D CA 1
ATOM 7422 C C . TRP D 1 209 ? -7.849 -11.698 22.100 1.00 8.89 211 TRP D C 1
ATOM 7423 O O . TRP D 1 209 ? -7.855 -11.359 20.899 1.00 9.77 211 TRP D O 1
ATOM 7434 N N . GLN D 1 210 ? -8.044 -10.834 23.100 1.00 8.53 212 GLN D N 1
ATOM 7435 C CA . GLN D 1 210 ? -8.327 -9.444 22.875 1.00 9.34 212 GLN D CA 1
ATOM 7436 C C . GLN D 1 210 ? -7.454 -8.592 23.793 1.00 9.16 212 GLN D C 1
ATOM 7437 O O . GLN D 1 210 ? -7.250 -8.973 24.952 1.00 11.06 212 GLN D O 1
ATOM 7443 N N A LYS D 1 211 ? -6.925 -7.482 23.274 0.50 8.55 213 LYS D N 1
ATOM 7444 N N B LYS D 1 211 ? -6.927 -7.483 23.272 0.50 8.58 213 LYS D N 1
ATOM 7445 C CA A LYS D 1 211 ? -6.067 -6.608 24.063 0.50 9.16 213 LYS D CA 1
ATOM 7446 C CA B LYS D 1 211 ? -6.072 -6.609 24.061 0.50 9.28 213 LYS D CA 1
ATOM 7447 C C A LYS D 1 211 ? -6.361 -5.154 23.698 0.50 8.61 213 LYS D C 1
ATOM 7448 C C B LYS D 1 211 ? -6.363 -5.155 23.697 0.50 8.63 213 LYS D C 1
ATOM 7449 O O A LYS D 1 211 ? -6.189 -4.762 22.537 0.50 8.99 213 LYS D O 1
ATOM 7450 O O B LYS D 1 211 ? -6.189 -4.762 22.538 0.50 9.01 213 LYS D O 1
ATOM 7461 N N . ALA D 1 212 ? -6.786 -4.372 24.700 1.00 8.86 214 ALA D N 1
ATOM 7462 C CA . ALA D 1 212 ? -7.046 -2.950 24.542 1.00 8.90 214 ALA D CA 1
ATOM 7463 C C . ALA D 1 212 ? -5.726 -2.190 24.573 1.00 9.99 214 ALA D C 1
ATOM 7464 O O . ALA D 1 212 ? -4.835 -2.551 25.359 1.00 10.44 214 ALA D O 1
ATOM 7466 N N . PHE D 1 213 ? -5.632 -1.125 23.800 1.00 9.06 215 PHE D N 1
ATOM 7467 C CA . PHE D 1 213 ? -4.439 -0.309 23.785 1.00 8.79 215 PHE D CA 1
ATOM 7468 C C . PHE D 1 213 ? -4.792 1.106 23.315 1.00 9.10 215 PHE D C 1
ATOM 7469 O O . PHE D 1 213 ? -5.637 1.293 22.445 1.00 9.13 215 PHE D O 1
ATOM 7477 N N . THR D 1 214 ? -4.096 2.102 23.885 1.00 9.91 216 THR D N 1
ATOM 7478 C CA . THR D 1 214 ? -4.205 3.470 23.420 1.00 10.02 216 THR D CA 1
ATOM 7479 C C . THR D 1 214 ? -2.988 3.900 22.615 1.00 9.73 216 THR D C 1
ATOM 7480 O O . THR D 1 214 ? -3.029 4.976 22.000 1.00 11.44 216 THR D O 1
ATOM 7484 N N . ASP D 1 215 ? -1.936 3.097 22.644 1.00 10.55 217 ASP D N 1
ATOM 7485 C CA . ASP D 1 215 ? -0.650 3.457 22.044 1.00 11.47 217 ASP D CA 1
ATOM 7486 C C . ASP D 1 215 ? 0.146 2.172 21.827 1.00 12.08 217 ASP D C 1
ATOM 7487 O O . ASP D 1 215 ? -0.139 1.172 22.469 1.00 14.70 217 ASP D O 1
ATOM 7492 N N . VAL D 1 216 ? 1.139 2.229 20.937 1.00 12.48 218 VAL D N 1
ATOM 7493 C CA . VAL D 1 216 ? 2.080 1.149 20.704 1.00 13.97 218 VAL D CA 1
ATOM 7494 C C . VAL D 1 216 ? 3.532 1.642 20.830 1.00 17.86 218 VAL D C 1
ATOM 7495 O O . VAL D 1 216 ? 4.443 0.860 20.678 1.00 21.32 218 VAL D O 1
ATOM 7499 N N . MET D 1 217 ? 3.749 2.942 20.991 1.00 18.12 219 MET D N 1
ATOM 7500 C CA . MET D 1 217 ? 5.108 3.525 20.932 1.00 20.14 219 MET D CA 1
ATOM 7501 C C . MET D 1 217 ? 5.775 3.535 22.309 1.00 27.72 219 MET D C 1
ATOM 7502 O O . MET D 1 217 ? 5.073 3.614 23.310 1.00 28.40 219 MET D O 1
ATOM 7507 N N . PRO E 1 2 ? 61.521 4.461 -50.611 1.00 17.41 2 PRO E N 1
ATOM 7508 C CA . PRO E 1 2 ? 61.904 3.063 -50.743 1.00 15.62 2 PRO E CA 1
ATOM 7509 C C . PRO E 1 2 ? 60.687 2.162 -50.562 1.00 14.00 2 PRO E C 1
ATOM 7510 O O . PRO E 1 2 ? 59.617 2.626 -50.158 1.00 15.22 2 PRO E O 1
ATOM 7514 N N . LEU E 1 3 ? 60.874 0.881 -50.888 1.00 12.73 3 LEU E N 1
ATOM 7515 C CA . LEU E 1 3 ? 59.894 -0.132 -50.594 1.00 12.38 3 LEU E CA 1
ATOM 7516 C C . LEU E 1 3 ? 59.879 -0.360 -49.084 1.00 12.15 3 LEU E C 1
ATOM 7517 O O . LEU E 1 3 ? 60.884 -0.130 -48.382 1.00 12.63 3 LEU E O 1
ATOM 7522 N N . PRO E 1 4 ? 58.750 -0.828 -48.512 1.00 11.18 4 PRO E N 1
ATOM 7523 C CA . PRO E 1 4 ? 58.701 -1.037 -47.071 1.00 11.00 4 PRO E CA 1
ATOM 7524 C C . PRO E 1 4 ? 59.370 -2.332 -46.619 1.00 12.44 4 PRO E C 1
ATOM 7525 O O . PRO E 1 4 ? 59.418 -3.310 -47.347 1.00 14.56 4 PRO E O 1
ATOM 7529 N N . LYS E 1 5 ? 59.880 -2.295 -45.395 1.00 12.13 5 LYS E N 1
ATOM 7530 C CA . LYS E 1 5 ? 60.414 -3.445 -44.699 1.00 12.92 5 LYS E CA 1
ATOM 7531 C C . LYS E 1 5 ? 59.751 -3.660 -43.335 1.00 12.90 5 LYS E C 1
ATOM 7532 O O . LYS E 1 5 ? 59.785 -4.767 -42.826 1.00 12.88 5 LYS E O 1
ATOM 7538 N N . THR E 1 6 ? 59.296 -2.571 -42.690 1.00 11.59 6 THR E N 1
ATOM 7539 C CA . THR E 1 6 ? 58.700 -2.657 -41.382 1.00 12.14 6 THR E CA 1
ATOM 7540 C C . THR E 1 6 ? 57.479 -1.752 -41.337 1.00 11.73 6 THR E C 1
ATOM 7541 O O . THR E 1 6 ? 57.376 -0.830 -42.101 1.00 11.72 6 THR E O 1
ATOM 7545 N N . HIS E 1 7 ? 56.597 -2.013 -40.371 1.00 11.03 7 HIS E N 1
ATOM 7546 C CA . HIS E 1 7 ? 55.402 -1.190 -40.224 1.00 10.97 7 HIS E CA 1
ATOM 7547 C C . HIS E 1 7 ? 54.921 -1.206 -38.785 1.00 11.67 7 HIS E C 1
ATOM 7548 O O . HIS E 1 7 ? 55.261 -2.109 -38.012 1.00 12.94 7 HIS E O 1
ATOM 7555 N N . GLU E 1 8 ? 54.104 -0.209 -38.464 1.00 11.09 8 GLU E N 1
ATOM 7556 C CA . GLU E 1 8 ? 53.393 -0.189 -37.212 1.00 11.21 8 GLU E CA 1
ATOM 7557 C C . GLU E 1 8 ? 51.945 0.137 -37.504 1.00 10.58 8 GLU E C 1
ATOM 7558 O O . GLU E 1 8 ? 51.629 0.739 -38.534 1.00 11.36 8 GLU E O 1
ATOM 7564 N N . LEU E 1 9 ? 51.113 -0.270 -36.559 1.00 10.91 9 LEU E N 1
ATOM 7565 C CA . LEU E 1 9 ? 49.673 -0.128 -36.670 1.00 10.81 9 LEU E CA 1
ATOM 7566 C C . LEU E 1 9 ? 49.144 0.492 -35.375 1.00 10.49 9 LEU E C 1
ATOM 7567 O O . LEU E 1 9 ? 49.445 0.016 -34.274 1.00 12.13 9 LEU E O 1
ATOM 7572 N N . HIS E 1 10 ? 48.272 1.488 -35.523 1.00 11.31 10 HIS E N 1
ATOM 7573 C CA . HIS E 1 10 ? 47.372 1.945 -34.497 1.00 10.59 10 HIS E CA 1
ATOM 7574 C C . HIS E 1 10 ? 45.978 1.758 -35.077 1.00 10.15 10 HIS E C 1
ATOM 7575 O O . HIS E 1 10 ? 45.625 2.447 -36.034 1.00 10.97 10 HIS E O 1
ATOM 7582 N N . ILE E 1 11 ? 45.212 0.830 -34.490 1.00 10.19 11 ILE E N 1
ATOM 7583 C CA . ILE E 1 11 ? 43.874 0.500 -34.922 1.00 10.58 11 ILE E CA 1
ATOM 7584 C C . ILE E 1 11 ? 42.923 0.836 -33.771 1.00 10.38 11 ILE E C 1
ATOM 7585 O O . ILE E 1 11 ? 43.168 0.532 -32.612 1.00 11.09 11 ILE E O 1
ATOM 7590 N N . PHE E 1 12 ? 41.855 1.549 -34.107 1.00 10.07 12 PHE E N 1
ATOM 7591 C CA . PHE E 1 12 ? 40.950 2.043 -33.088 1.00 10.63 12 PHE E CA 1
ATOM 7592 C C . PHE E 1 12 ? 39.569 2.211 -33.718 1.00 10.17 12 PHE E C 1
ATOM 7593 O O . PHE E 1 12 ? 39.441 2.249 -34.935 1.00 11.01 12 PHE E O 1
ATOM 7601 N N . GLY E 1 13 ? 38.569 2.347 -32.864 1.00 10.29 13 GLY E N 1
ATOM 7602 C CA . GLY E 1 13 ? 37.207 2.496 -33.299 1.00 10.73 13 GLY E CA 1
ATOM 7603 C C . GLY E 1 13 ? 36.312 1.851 -32.288 1.00 10.91 13 GLY E C 1
ATOM 7604 O O . GLY E 1 13 ? 36.559 1.959 -31.080 1.00 10.64 13 GLY E O 1
ATOM 7605 N N . SER E 1 14 ? 35.251 1.216 -32.766 1.00 9.70 14 SER E N 1
ATOM 7606 C CA . SER E 1 14 ? 34.287 0.595 -31.862 1.00 9.46 14 SER E CA 1
ATOM 7607 C C . SER E 1 14 ? 33.582 -0.560 -32.569 1.00 9.36 14 SER E C 1
ATOM 7608 O O . SER E 1 14 ? 33.466 -0.531 -33.788 1.00 10.25 14 SER E O 1
ATOM 7611 N N . PHE E 1 15 ? 33.127 -1.540 -31.792 1.00 9.29 15 PHE E N 1
ATOM 7612 C CA . PHE E 1 15 ? 32.260 -2.621 -32.254 1.00 9.47 15 PHE E CA 1
ATOM 7613 C C . PHE E 1 15 ? 31.016 -2.638 -31.393 1.00 8.97 15 PHE E C 1
ATOM 7614 O O . PHE E 1 15 ? 31.095 -2.676 -30.168 1.00 10.15 15 PHE E O 1
ATOM 7622 N N . ASN E 1 16 ? 29.865 -2.531 -32.039 1.00 9.19 16 ASN E N 1
ATOM 7623 C CA . ASN E 1 16 ? 28.579 -2.475 -31.338 1.00 9.62 16 ASN E CA 1
ATOM 7624 C C . ASN E 1 16 ? 28.593 -1.389 -30.243 1.00 10.53 16 ASN E C 1
ATOM 7625 O O . ASN E 1 16 ? 28.053 -1.576 -29.148 1.00 11.63 16 ASN E O 1
ATOM 7630 N N . GLY E 1 17 ? 29.172 -0.239 -30.570 1.00 10.44 17 GLY E N 1
ATOM 7631 C CA . GLY E 1 17 ? 29.162 0.916 -29.661 1.00 11.93 17 GLY E CA 1
ATOM 7632 C C . GLY E 1 17 ? 30.268 0.904 -28.615 1.00 12.33 17 GLY E C 1
ATOM 7633 O O . GLY E 1 17 ? 30.397 1.872 -27.897 1.00 17.12 17 GLY E O 1
ATOM 7634 N N . VAL E 1 18 ? 31.080 -0.151 -28.541 1.00 10.70 18 VAL E N 1
ATOM 7635 C CA . VAL E 1 18 ? 32.095 -0.302 -27.485 1.00 11.54 18 VAL E CA 1
ATOM 7636 C C . VAL E 1 18 ? 33.468 -0.040 -28.096 1.00 11.15 18 VAL E C 1
ATOM 7637 O O . VAL E 1 18 ? 33.890 -0.732 -29.030 1.00 10.96 18 VAL E O 1
ATOM 7641 N N . GLU E 1 19 ? 34.157 0.960 -27.562 1.00 11.55 19 GLU E N 1
ATOM 7642 C CA . GLU E 1 19 ? 35.460 1.388 -28.093 1.00 11.03 19 GLU E CA 1
ATOM 7643 C C . GLU E 1 19 ? 36.531 0.313 -27.884 1.00 11.32 19 GLU E C 1
ATOM 7644 O O . GLU E 1 19 ? 36.504 -0.448 -26.926 1.00 12.90 19 GLU E O 1
ATOM 7650 N N . PHE E 1 20 ? 37.484 0.282 -28.812 1.00 10.48 20 PHE E N 1
ATOM 7651 C CA . PHE E 1 20 ? 38.680 -0.513 -28.693 1.00 10.48 20 PHE E CA 1
ATOM 7652 C C . PHE E 1 20 ? 39.856 0.296 -29.257 1.00 10.38 20 PHE E C 1
ATOM 7653 O O . PHE E 1 20 ? 39.673 1.220 -30.067 1.00 10.76 20 PHE E O 1
ATOM 7661 N N . ASP E 1 21 ? 41.070 -0.061 -28.849 1.00 9.82 21 ASP E N 1
ATOM 7662 C CA . ASP E 1 21 ? 42.264 0.585 -29.309 1.00 9.89 21 ASP E CA 1
ATOM 7663 C C . ASP E 1 21 ? 43.411 -0.407 -29.142 1.00 11.34 21 ASP E C 1
ATOM 7664 O O . ASP E 1 21 ? 43.592 -0.965 -28.039 1.00 11.53 21 ASP E O 1
ATOM 7669 N N . MET E 1 22 ? 44.187 -0.636 -30.199 1.00 11.23 22 MET E N 1
ATOM 7670 C CA . MET E 1 22 ? 45.291 -1.589 -30.155 1.00 11.86 22 MET E CA 1
ATOM 7671 C C . MET E 1 22 ? 46.433 -1.066 -31.020 1.00 11.12 22 MET E C 1
ATOM 7672 O O . MET E 1 22 ? 46.213 -0.352 -31.991 1.00 11.47 22 MET E O 1
ATOM 7677 N N . VAL E 1 23 ? 47.647 -1.426 -30.629 1.00 10.74 23 VAL E N 1
ATOM 7678 C CA . VAL E 1 23 ? 48.838 -1.090 -31.397 1.00 11.15 23 VAL E CA 1
ATOM 7679 C C . VAL E 1 23 ? 49.567 -2.384 -31.716 1.00 12.10 23 VAL E C 1
ATOM 7680 O O . VAL E 1 23 ? 49.524 -3.358 -30.963 1.00 13.04 23 VAL E O 1
ATOM 7684 N N . GLY E 1 24 ? 50.216 -2.389 -32.870 1.00 12.77 24 GLY E N 1
ATOM 7685 C CA . GLY E 1 24 ? 50.992 -3.548 -33.289 1.00 13.46 24 GLY E CA 1
ATOM 7686 C C . GLY E 1 24 ? 52.188 -3.134 -34.104 1.00 12.06 24 GLY E C 1
ATOM 7687 O O . GLY E 1 24 ? 52.300 -1.990 -34.531 1.00 12.59 24 GLY E O 1
ATOM 7688 N N . ARG E 1 25 ? 53.097 -4.087 -34.330 1.00 11.81 25 ARG E N 1
ATOM 7689 C CA . ARG E 1 25 ? 54.295 -3.815 -35.091 1.00 13.98 25 ARG E CA 1
ATOM 7690 C C . ARG E 1 25 ? 54.559 -5.026 -35.954 1.00 11.96 25 ARG E C 1
ATOM 7691 O O . ARG E 1 25 ? 54.308 -6.144 -35.546 1.00 12.11 25 ARG E O 1
ATOM 7699 N N . GLY E 1 26 ? 55.172 -4.776 -37.099 1.00 11.78 26 GLY E N 1
ATOM 7700 C CA . GLY E 1 26 ? 55.434 -5.880 -38.014 1.00 14.84 26 GLY E CA 1
ATOM 7701 C C . GLY E 1 26 ? 56.549 -5.612 -39.001 1.00 12.98 26 GLY E C 1
ATOM 7702 O O . GLY E 1 26 ? 57.221 -4.598 -38.975 1.00 12.46 26 GLY E O 1
ATOM 7703 N N . ILE E 1 27 ? 56.669 -6.586 -39.893 1.00 12.55 27 ILE E N 1
ATOM 7704 C CA . ILE E 1 27 ? 57.693 -6.680 -40.902 1.00 13.52 27 ILE E CA 1
ATOM 7705 C C . ILE E 1 27 ? 57.019 -7.186 -42.168 1.00 12.26 27 ILE E C 1
ATOM 7706 O O . ILE E 1 27 ? 55.906 -7.743 -42.116 1.00 12.12 27 ILE E O 1
ATOM 7711 N N . GLY E 1 28 ? 57.712 -7.065 -43.299 1.00 11.38 28 GLY E N 1
ATOM 7712 C CA . GLY E 1 28 ? 57.188 -7.664 -44.506 1.00 11.89 28 GLY E CA 1
ATOM 7713 C C . GLY E 1 28 ? 58.232 -7.701 -45.590 1.00 10.98 28 GLY E C 1
ATOM 7714 O O . GLY E 1 28 ? 59.324 -7.149 -45.430 1.00 13.45 28 GLY E O 1
ATOM 7715 N N . ASN E 1 29 ? 57.875 -8.362 -46.692 1.00 11.30 29 ASN E N 1
ATOM 7716 C CA . ASN E 1 29 ? 58.757 -8.552 -47.821 1.00 11.65 29 ASN E CA 1
ATOM 7717 C C . ASN E 1 29 ? 58.029 -8.024 -49.043 1.00 10.25 29 ASN E C 1
ATOM 7718 O O . ASN E 1 29 ? 57.105 -8.668 -49.540 1.00 11.36 29 ASN E O 1
ATOM 7723 N N . PRO E 1 30 ? 58.415 -6.845 -49.555 1.00 10.46 30 PRO E N 1
ATOM 7724 C CA . PRO E 1 30 ? 57.674 -6.193 -50.630 1.00 12.05 30 PRO E CA 1
ATOM 7725 C C . PRO E 1 30 ? 57.982 -6.776 -52.014 1.00 12.14 30 PRO E C 1
ATOM 7726 O O . PRO E 1 30 ? 57.358 -6.367 -52.988 1.00 13.13 30 PRO E O 1
ATOM 7730 N N . ASN E 1 31 ? 58.925 -7.712 -52.058 1.00 12.34 31 ASN E N 1
ATOM 7731 C CA . ASN E 1 31 ? 59.186 -8.460 -53.295 1.00 13.63 31 ASN E CA 1
ATOM 7732 C C . ASN E 1 31 ? 58.326 -9.721 -53.363 1.00 13.19 31 ASN E C 1
ATOM 7733 O O . ASN E 1 31 ? 58.013 -10.204 -54.445 1.00 15.31 31 ASN E O 1
ATOM 7738 N N . GLU E 1 32 ? 57.909 -10.261 -52.221 1.00 15.43 32 GLU E N 1
ATOM 7739 C CA . GLU E 1 32 ? 57.158 -11.513 -52.154 1.00 15.85 32 GLU E CA 1
ATOM 7740 C C . GLU E 1 32 ? 55.681 -11.265 -51.826 1.00 14.30 32 GLU E C 1
ATOM 7741 O O . GLU E 1 32 ? 54.874 -12.157 -51.941 1.00 17.63 32 GLU E O 1
ATOM 7747 N N . GLY E 1 33 ? 55.329 -10.066 -51.369 1.00 12.41 33 GLY E N 1
ATOM 7748 C CA . GLY E 1 33 ? 53.974 -9.794 -50.933 1.00 13.65 33 GLY E CA 1
ATOM 7749 C C . GLY E 1 33 ? 53.618 -10.480 -49.619 1.00 14.10 33 GLY E C 1
ATOM 7750 O O . GLY E 1 33 ? 52.516 -10.924 -49.432 1.00 17.03 33 GLY E O 1
ATOM 7751 N N . SER E 1 34 ? 54.548 -10.541 -48.682 1.00 11.88 34 SER E N 1
ATOM 7752 C CA . SER E 1 34 ? 54.282 -11.149 -47.383 1.00 10.87 34 SER E CA 1
ATOM 7753 C C . SER E 1 34 ? 54.456 -10.103 -46.279 1.00 11.29 34 SER E C 1
ATOM 7754 O O . SER E 1 34 ? 55.226 -9.142 -46.395 1.00 12.71 34 SER E O 1
ATOM 7757 N N . GLU E 1 35 ? 53.718 -10.314 -45.193 1.00 10.54 35 GLU E N 1
ATOM 7758 C CA . GLU E 1 35 ? 53.804 -9.438 -44.017 1.00 11.34 35 GLU E CA 1
ATOM 7759 C C . GLU E 1 35 ? 53.467 -10.245 -42.769 1.00 10.77 35 GLU E C 1
ATOM 7760 O O . GLU E 1 35 ? 52.785 -11.249 -42.831 1.00 11.26 35 GLU E O 1
ATOM 7766 N N A GLU E 1 36 ? 53.949 -9.753 -41.627 0.50 11.39 36 GLU E N 1
ATOM 7767 N N B GLU E 1 36 ? 53.922 -9.732 -41.627 0.50 11.28 36 GLU E N 1
ATOM 7768 C CA A GLU E 1 36 ? 53.652 -10.344 -40.333 0.50 12.79 36 GLU E CA 1
ATOM 7769 C CA B GLU E 1 36 ? 53.647 -10.337 -40.344 0.50 12.96 36 GLU E CA 1
ATOM 7770 C C A GLU E 1 36 ? 53.509 -9.202 -39.333 0.50 13.26 36 GLU E C 1
ATOM 7771 C C B GLU E 1 36 ? 53.517 -9.207 -39.327 0.50 13.36 36 GLU E C 1
ATOM 7772 O O A GLU E 1 36 ? 54.260 -8.244 -39.411 0.50 15.59 36 GLU E O 1
ATOM 7773 O O B GLU E 1 36 ? 54.268 -8.249 -39.404 0.50 15.63 36 GLU E O 1
ATOM 7784 N N . LEU E 1 37 ? 52.532 -9.326 -38.433 1.00 12.06 37 LEU E N 1
ATOM 7785 C CA . LEU E 1 37 ? 52.267 -8.305 -37.416 1.00 12.61 37 LEU E CA 1
ATOM 7786 C C . LEU E 1 37 ? 52.015 -9.002 -36.087 1.00 11.79 37 LEU E C 1
ATOM 7787 O O . LEU E 1 37 ? 51.305 -9.987 -36.029 1.00 13.53 37 LEU E O 1
ATOM 7792 N N . ASN E 1 38 ? 52.571 -8.437 -35.014 1.00 11.33 38 ASN E N 1
ATOM 7793 C CA . ASN E 1 38 ? 52.274 -8.888 -33.657 1.00 11.75 38 ASN E CA 1
ATOM 7794 C C . ASN E 1 38 ? 51.623 -7.703 -32.935 1.00 11.87 38 ASN E C 1
ATOM 7795 O O . ASN E 1 38 ? 52.081 -6.596 -33.069 1.00 12.69 38 ASN E O 1
ATOM 7800 N N . ALA E 1 39 ? 50.575 -7.992 -32.160 1.00 13.10 39 ALA E N 1
ATOM 7801 C CA . ALA E 1 39 ? 49.931 -6.981 -31.363 1.00 13.78 39 ALA E CA 1
ATOM 7802 C C . ALA E 1 39 ? 49.606 -7.560 -29.995 1.00 14.37 39 ALA E C 1
ATOM 7803 O O . ALA E 1 39 ? 48.951 -8.553 -29.915 1.00 15.12 39 ALA E O 1
ATOM 7805 N N . LYS E 1 40 ? 50.079 -6.875 -28.954 1.00 16.00 40 LYS E N 1
ATOM 7806 C CA . LYS E 1 40 ? 49.706 -7.184 -27.584 1.00 16.32 40 LYS E CA 1
ATOM 7807 C C . LYS E 1 40 ? 48.448 -6.397 -27.263 1.00 16.72 40 LYS E C 1
ATOM 7808 O O . LYS E 1 40 ? 48.349 -5.247 -27.642 1.00 23.28 40 LYS E O 1
ATOM 7814 N N . PHE E 1 41 ? 47.505 -7.021 -26.580 1.00 14.70 41 PHE E N 1
ATOM 7815 C CA . PHE E 1 41 ? 46.329 -6.295 -26.179 1.00 14.80 41 PHE E CA 1
ATOM 7816 C C . PHE E 1 41 ? 46.707 -5.282 -25.083 1.00 14.73 41 PHE E C 1
ATOM 7817 O O . PHE E 1 41 ? 47.455 -5.572 -24.181 1.00 18.07 41 PHE E O 1
ATOM 7825 N N . THR E 1 42 ? 46.167 -4.077 -25.181 1.00 13.98 42 THR E N 1
ATOM 7826 C CA . THR E 1 42 ? 46.467 -3.038 -24.204 1.00 14.36 42 THR E CA 1
ATOM 7827 C C . THR E 1 42 ? 45.800 -3.301 -22.853 1.00 14.04 42 THR E C 1
ATOM 7828 O O . THR E 1 42 ? 46.412 -3.016 -21.808 1.00 14.06 42 THR E O 1
ATOM 7832 N N . LYS E 1 43 ? 44.547 -3.774 -22.870 1.00 14.09 43 LYS E N 1
ATOM 7833 C CA . LYS E 1 43 ? 43.706 -3.782 -21.677 1.00 12.27 43 LYS E CA 1
ATOM 7834 C C . LYS E 1 43 ? 42.678 -4.911 -21.783 1.00 12.65 43 LYS E C 1
ATOM 7835 O O . LYS E 1 43 ? 41.459 -4.694 -21.873 1.00 14.33 43 LYS E O 1
ATOM 7841 N N . GLY E 1 44 ? 43.203 -6.137 -21.788 1.00 15.15 44 GLY E N 1
ATOM 7842 C CA . GLY E 1 44 ? 42.399 -7.357 -21.860 1.00 15.15 44 GLY E CA 1
ATOM 7843 C C . GLY E 1 44 ? 42.076 -7.773 -23.290 1.00 13.49 44 GLY E C 1
ATOM 7844 O O . GLY E 1 44 ? 42.256 -7.041 -24.279 1.00 13.77 44 GLY E O 1
ATOM 7845 N N . PRO E 1 45 ? 41.534 -8.990 -23.444 1.00 14.04 45 PRO E N 1
ATOM 7846 C CA . PRO E 1 45 ? 41.181 -9.480 -24.769 1.00 13.71 45 PRO E CA 1
ATOM 7847 C C . PRO E 1 45 ? 40.063 -8.609 -25.372 1.00 13.69 45 PRO E C 1
ATOM 7848 O O . PRO E 1 45 ? 39.313 -7.920 -24.693 1.00 14.67 45 PRO E O 1
ATOM 7852 N N . LEU E 1 46 ? 39.962 -8.637 -26.691 1.00 15.01 46 LEU E N 1
ATOM 7853 C CA . LEU E 1 46 ? 38.883 -7.972 -27.404 1.00 15.68 46 LEU E CA 1
ATOM 7854 C C . LEU E 1 46 ? 37.535 -8.615 -27.048 1.00 16.19 46 LEU E C 1
ATOM 7855 O O . LEU E 1 46 ? 37.464 -9.767 -26.765 1.00 18.65 46 LEU E O 1
ATOM 7860 N N . LYS E 1 47 ? 36.472 -7.807 -27.106 1.00 17.85 47 LYS E N 1
ATOM 7861 C CA . LYS E 1 47 ? 35.100 -8.221 -26.829 1.00 21.48 47 LYS E CA 1
ATOM 7862 C C . LYS E 1 47 ? 34.451 -8.936 -28.015 1.00 20.15 47 LYS E C 1
ATOM 7863 O O . LYS E 1 47 ? 33.268 -9.239 -27.969 1.00 23.95 47 LYS E O 1
ATOM 7869 N N . PHE E 1 48 ? 35.182 -9.074 -29.105 1.00 14.30 48 PHE E N 1
ATOM 7870 C CA . PHE E 1 48 ? 34.696 -9.653 -30.353 1.00 13.21 48 PHE E CA 1
ATOM 7871 C C . PHE E 1 48 ? 35.786 -10.580 -30.904 1.00 12.91 48 PHE E C 1
ATOM 7872 O O . PHE E 1 48 ? 36.964 -10.473 -30.496 1.00 14.06 48 PHE E O 1
ATOM 7880 N N . SER E 1 49 ? 35.426 -11.423 -31.865 1.00 11.94 49 SER E N 1
ATOM 7881 C CA . SER E 1 49 ? 36.394 -12.334 -32.477 1.00 10.68 49 SER E CA 1
ATOM 7882 C C . SER E 1 49 ? 37.550 -11.551 -33.076 1.00 10.45 49 SER E C 1
ATOM 7883 O O . SER E 1 49 ? 37.319 -10.717 -33.966 1.00 11.62 49 SER E O 1
ATOM 7886 N N . PRO E 1 50 ? 38.816 -11.839 -32.712 1.00 10.86 50 PRO E N 1
ATOM 7887 C CA . PRO E 1 50 ? 39.927 -11.164 -33.370 1.00 10.85 50 PRO E CA 1
ATOM 7888 C C . PRO E 1 50 ? 39.968 -11.418 -34.879 1.00 9.75 50 PRO E C 1
ATOM 7889 O O . PRO E 1 50 ? 40.557 -10.608 -35.607 1.00 10.55 50 PRO E O 1
ATOM 7893 N N . TYR E 1 51 ? 39.352 -12.519 -35.336 1.00 9.75 51 TYR E N 1
ATOM 7894 C CA . TYR E 1 51 ? 39.324 -12.803 -36.771 1.00 9.85 51 TYR E CA 1
ATOM 7895 C C . TYR E 1 51 ? 38.611 -11.696 -37.554 1.00 9.32 51 TYR E C 1
ATOM 7896 O O . TYR E 1 51 ? 38.919 -11.503 -38.740 1.00 9.66 51 TYR E O 1
ATOM 7905 N N . ILE E 1 52 ? 37.699 -10.960 -36.921 1.00 8.97 52 ILE E N 1
ATOM 7906 C CA . ILE E 1 52 ? 36.979 -9.891 -37.618 1.00 9.10 52 ILE E CA 1
ATOM 7907 C C . ILE E 1 52 ? 37.951 -8.763 -38.014 1.00 9.68 52 ILE E C 1
ATOM 7908 O O . ILE E 1 52 ? 37.639 -7.955 -38.874 1.00 9.68 52 ILE E O 1
ATOM 7913 N N . LEU E 1 53 ? 39.136 -8.700 -37.377 1.00 9.28 53 LEU E N 1
ATOM 7914 C CA . LEU E 1 53 ? 40.114 -7.689 -37.690 1.00 10.04 53 LEU E CA 1
ATOM 7915 C C . LEU E 1 53 ? 41.004 -8.018 -38.894 1.00 9.28 53 LEU E C 1
ATOM 7916 O O . LEU E 1 53 ? 41.758 -7.139 -39.344 1.00 9.96 53 LEU E O 1
ATOM 7921 N N . VAL E 1 54 ? 40.932 -9.239 -39.421 1.00 8.94 54 VAL E N 1
ATOM 7922 C CA . VAL E 1 54 ? 41.898 -9.689 -40.450 1.00 9.97 54 VAL E CA 1
ATOM 7923 C C . VAL E 1 54 ? 42.142 -8.647 -41.536 1.00 9.64 54 VAL E C 1
ATOM 7924 O O . VAL E 1 54 ? 43.297 -8.301 -41.798 1.00 9.96 54 VAL E O 1
ATOM 7928 N N . PRO E 1 55 ? 41.135 -8.166 -42.289 1.00 9.81 55 PRO E N 1
ATOM 7929 C CA . PRO E 1 55 ? 41.437 -7.255 -43.397 1.00 9.92 55 PRO E CA 1
ATOM 7930 C C . PRO E 1 55 ? 42.026 -5.921 -42.924 1.00 9.60 55 PRO E C 1
ATOM 7931 O O . PRO E 1 55 ? 42.692 -5.254 -43.701 1.00 10.32 55 PRO E O 1
ATOM 7935 N N . HIS E 1 56 ? 41.757 -5.551 -41.674 1.00 9.39 56 HIS E N 1
ATOM 7936 C CA . HIS E 1 56 ? 42.269 -4.331 -41.108 1.00 10.18 56 HIS E CA 1
ATOM 7937 C C . HIS E 1 56 ? 43.705 -4.481 -40.620 1.00 10.27 56 HIS E C 1
ATOM 7938 O O . HIS E 1 56 ? 44.399 -3.487 -40.535 1.00 16.90 56 HIS E O 1
ATOM 7945 N N . LEU E 1 57 ? 44.154 -5.697 -40.334 1.00 10.31 57 LEU E N 1
ATOM 7946 C CA . LEU E 1 57 ? 45.522 -5.893 -39.892 1.00 10.85 57 LEU E CA 1
ATOM 7947 C C . LEU E 1 57 ? 46.480 -5.901 -41.081 1.00 11.30 57 LEU E C 1
ATOM 7948 O O . LEU E 1 57 ? 47.641 -5.585 -40.917 1.00 12.03 57 LEU E O 1
ATOM 7972 N N . TYR E 1 59 ? 48.065 -3.509 -45.633 1.00 9.21 61 TYR E N 1
ATOM 7973 C CA . TYR E 1 59 ? 49.353 -2.926 -45.961 1.00 9.49 61 TYR E CA 1
ATOM 7974 C C . TYR E 1 59 ? 49.720 -3.339 -47.377 1.00 9.87 61 TYR E C 1
ATOM 7975 O O . TYR E 1 59 ? 50.619 -4.148 -47.597 1.00 11.09 61 TYR E O 1
ATOM 7984 N N A TYR E 1 60 ? 49.057 -2.722 -48.347 0.50 8.83 62 TYR E N 1
ATOM 7985 N N B TYR E 1 60 ? 49.058 -2.714 -48.346 0.50 8.85 62 TYR E N 1
ATOM 7986 C CA A TYR E 1 60 ? 49.282 -3.066 -49.772 0.50 8.92 62 TYR E CA 1
ATOM 7987 C CA B TYR E 1 60 ? 49.256 -3.021 -49.786 0.50 8.94 62 TYR E CA 1
ATOM 7988 C C A TYR E 1 60 ? 50.655 -2.575 -50.258 0.50 9.58 62 TYR E C 1
ATOM 7989 C C B TYR E 1 60 ? 50.635 -2.543 -50.274 0.50 9.59 62 TYR E C 1
ATOM 7990 O O A TYR E 1 60 ? 51.038 -2.900 -51.378 0.50 10.61 62 TYR E O 1
ATOM 7991 O O B TYR E 1 60 ? 51.036 -2.901 -51.377 0.50 10.62 62 TYR E O 1
ATOM 8008 N N . GLN E 1 61 ? 51.347 -1.760 -49.466 1.00 10.05 63 GLN E N 1
ATOM 8009 C CA . GLN E 1 61 ? 52.677 -1.355 -49.849 1.00 9.78 63 GLN E CA 1
ATOM 8010 C C . GLN E 1 61 ? 53.633 -2.554 -49.951 1.00 9.70 63 GLN E C 1
ATOM 8011 O O . GLN E 1 61 ? 54.678 -2.445 -50.567 1.00 11.30 63 GLN E O 1
ATOM 8017 N N . TYR E 1 62 ? 53.293 -3.678 -49.313 1.00 9.35 64 TYR E N 1
ATOM 8018 C CA . TYR E 1 62 ? 54.068 -4.910 -49.430 1.00 10.73 64 TYR E CA 1
ATOM 8019 C C . TYR E 1 62 ? 53.730 -5.698 -50.704 1.00 10.91 64 TYR E C 1
ATOM 8020 O O . TYR E 1 62 ? 54.427 -6.681 -50.981 1.00 11.42 64 TYR E O 1
ATOM 8029 N N . LEU E 1 63 ? 52.721 -5.268 -51.458 1.00 9.59 65 LEU E N 1
ATOM 8030 C CA . LEU E 1 63 ? 52.291 -5.999 -52.674 1.00 9.95 65 LEU E CA 1
ATOM 8031 C C . LEU E 1 63 ? 53.009 -5.453 -53.904 1.00 10.72 65 LEU E C 1
ATOM 8032 O O . LEU E 1 63 ? 52.761 -4.342 -54.309 1.00 11.23 65 LEU E O 1
ATOM 8037 N N . PRO E 1 64 ? 53.869 -6.230 -54.576 1.00 11.10 66 PRO E N 1
ATOM 8038 C CA . PRO E 1 64 ? 54.373 -5.841 -55.882 1.00 11.04 66 PRO E CA 1
ATOM 8039 C C . PRO E 1 64 ? 53.335 -6.192 -56.955 1.00 11.56 66 PRO E C 1
ATOM 8040 O O . PRO E 1 64 ? 52.443 -6.987 -56.716 1.00 11.69 66 PRO E O 1
ATOM 8044 N N . PHE E 1 65 ? 53.466 -5.569 -58.133 1.00 12.55 67 PHE E N 1
ATOM 8045 C CA . PHE E 1 65 ? 52.666 -5.961 -59.264 1.00 12.92 67 PHE E CA 1
ATOM 8046 C C . PHE E 1 65 ? 53.482 -6.884 -60.148 1.00 14.90 67 PHE E C 1
ATOM 8047 O O . PHE E 1 65 ? 54.688 -7.045 -59.976 1.00 16.88 67 PHE E O 1
ATOM 8055 N N . PRO E 1 66 ? 52.842 -7.536 -61.144 1.00 16.64 68 PRO E N 1
ATOM 8056 C CA . PRO E 1 66 ? 53.590 -8.497 -61.949 1.00 17.73 68 PRO E CA 1
ATOM 8057 C C . PRO E 1 66 ? 54.791 -7.877 -62.688 1.00 18.34 68 PRO E C 1
ATOM 8058 O O . PRO E 1 66 ? 55.800 -8.534 -62.844 1.00 24.37 68 PRO E O 1
ATOM 8062 N N . ASP E 1 67 ? 54.642 -6.657 -63.200 1.00 21.81 69 ASP E N 1
ATOM 8063 C CA . ASP E 1 67 ? 55.643 -6.099 -64.100 1.00 23.60 69 ASP E CA 1
ATOM 8064 C C . ASP E 1 67 ? 56.396 -4.944 -63.432 1.00 20.43 69 ASP E C 1
ATOM 8065 O O . ASP E 1 67 ? 57.243 -4.318 -64.071 1.00 22.77 69 ASP E O 1
ATOM 8070 N N . GLY E 1 68 ? 56.118 -4.660 -62.167 1.00 16.83 70 GLY E N 1
ATOM 8071 C CA . GLY E 1 68 ? 56.760 -3.528 -61.500 1.00 16.68 70 GLY E CA 1
ATOM 8072 C C . GLY E 1 68 ? 56.080 -3.197 -60.190 1.00 13.48 70 GLY E C 1
ATOM 8073 O O . GLY E 1 68 ? 55.348 -4.007 -59.614 1.00 15.36 70 GLY E O 1
ATOM 8074 N N . MET E 1 69 ? 56.340 -1.985 -59.676 1.00 13.25 71 MET E N 1
ATOM 8075 C CA . MET E 1 69 ? 55.746 -1.553 -58.445 1.00 12.90 71 MET E CA 1
ATOM 8076 C C . MET E 1 69 ? 54.224 -1.574 -58.604 1.00 12.90 71 MET E C 1
ATOM 8077 O O . MET E 1 69 ? 53.677 -1.144 -59.612 1.00 15.03 71 MET E O 1
ATOM 8082 N N . SER E 1 70 ? 53.522 -1.965 -57.528 1.00 12.68 72 SER E N 1
ATOM 8083 C CA . SER E 1 70 ? 52.098 -1.692 -57.463 1.00 11.85 72 SER E CA 1
ATOM 8084 C C . SER E 1 70 ? 51.882 -0.177 -57.325 1.00 11.56 72 SER E C 1
ATOM 8085 O O . SER E 1 70 ? 52.798 0.576 -56.935 1.00 12.47 72 SER E O 1
ATOM 8088 N N . PRO E 1 71 ? 50.670 0.346 -57.604 1.00 11.21 73 PRO E N 1
ATOM 8089 C CA . PRO E 1 71 ? 50.391 1.762 -57.366 1.00 11.89 73 PRO E CA 1
ATOM 8090 C C . PRO E 1 71 ? 50.616 2.144 -55.894 1.00 11.04 73 PRO E C 1
ATOM 8091 O O . PRO E 1 71 ? 51.005 3.266 -55.614 1.00 11.29 73 PRO E O 1
ATOM 8095 N N . PHE E 1 72 ? 50.379 1.178 -54.984 1.00 10.74 74 PHE E N 1
ATOM 8096 C CA . PHE E 1 72 ? 50.574 1.389 -53.551 1.00 10.71 74 PHE E CA 1
ATOM 8097 C C . PHE E 1 72 ? 52.048 1.667 -53.262 1.00 10.77 74 PHE E C 1
ATOM 8098 O O . PHE E 1 72 ? 52.391 2.609 -52.563 1.00 11.74 74 PHE E O 1
ATOM 8106 N N . GLN E 1 73 ? 52.927 0.830 -53.820 1.00 11.20 75 GLN E N 1
ATOM 8107 C CA . GLN E 1 73 ? 54.355 1.015 -53.675 1.00 11.08 75 GLN E CA 1
ATOM 8108 C C . GLN E 1 73 ? 54.802 2.345 -54.300 1.00 10.13 75 GLN E C 1
ATOM 8109 O O . GLN E 1 73 ? 55.627 3.042 -53.702 1.00 12.46 75 GLN E O 1
ATOM 8115 N N . ALA E 1 74 ? 54.296 2.681 -55.491 1.00 11.46 76 ALA E N 1
ATOM 8116 C CA . ALA E 1 74 ? 54.732 3.921 -56.165 1.00 11.75 76 ALA E CA 1
ATOM 8117 C C . ALA E 1 74 ? 54.345 5.147 -55.320 1.00 11.97 76 ALA E C 1
ATOM 8118 O O . ALA E 1 74 ? 55.102 6.116 -55.226 1.00 13.94 76 ALA E O 1
ATOM 8120 N N . ALA E 1 75 ? 53.141 5.109 -54.742 1.00 11.60 77 ALA E N 1
ATOM 8121 C CA . ALA E 1 75 ? 52.635 6.234 -53.951 1.00 12.17 77 ALA E CA 1
ATOM 8122 C C . ALA E 1 75 ? 53.397 6.369 -52.627 1.00 11.59 77 ALA E C 1
ATOM 8123 O O . ALA E 1 75 ? 53.510 7.483 -52.116 1.00 12.40 77 ALA E O 1
ATOM 8125 N N . MET E 1 76 ? 53.905 5.270 -52.059 1.00 11.34 78 MET E N 1
ATOM 8126 C CA . MET E 1 76 ? 54.793 5.350 -50.937 1.00 12.79 78 MET E CA 1
ATOM 8127 C C . MET E 1 76 ? 56.159 5.912 -51.373 1.00 12.07 78 MET E C 1
ATOM 8128 O O . MET E 1 76 ? 56.738 6.774 -50.723 1.00 13.50 78 MET E O 1
ATOM 8133 N N . HIS E 1 77 ? 56.666 5.424 -52.520 1.00 13.27 79 HIS E N 1
ATOM 8134 C CA . HIS E 1 77 ? 57.963 5.807 -53.005 1.00 16.87 79 HIS E CA 1
ATOM 8135 C C . HIS E 1 77 ? 58.107 7.322 -53.186 1.00 15.21 79 HIS E C 1
ATOM 8136 O O . HIS E 1 77 ? 59.154 7.914 -52.789 1.00 18.30 79 HIS E O 1
ATOM 8143 N N . ASP E 1 78 ? 57.122 7.977 -53.789 1.00 16.86 80 ASP E N 1
ATOM 8144 C CA . ASP E 1 78 ? 57.221 9.424 -54.026 1.00 15.88 80 ASP E CA 1
ATOM 8145 C C . ASP E 1 78 ? 56.528 10.242 -52.918 1.00 14.45 80 ASP E C 1
ATOM 8146 O O . ASP E 1 78 ? 56.525 11.472 -52.995 1.00 16.47 80 ASP E O 1
ATOM 8151 N N . GLY E 1 79 ? 55.966 9.560 -51.898 1.00 12.98 81 GLY E N 1
ATOM 8152 C CA . GLY E 1 79 ? 55.334 10.193 -50.778 1.00 12.46 81 GLY E CA 1
ATOM 8153 C C . GLY E 1 79 ? 53.953 10.731 -51.055 1.00 12.67 81 GLY E C 1
ATOM 8154 O O . GLY E 1 79 ? 53.329 11.224 -50.121 1.00 14.08 81 GLY E O 1
ATOM 8155 N N . SER E 1 80 ? 53.468 10.668 -52.296 1.00 11.90 82 SER E N 1
ATOM 8156 C CA . SER E 1 80 ? 52.193 11.278 -52.637 1.00 12.15 82 SER E CA 1
ATOM 8157 C C . SER E 1 80 ? 51.062 10.556 -51.894 1.00 10.89 82 SER E C 1
ATOM 8158 O O . SER E 1 80 ? 50.100 11.201 -51.499 1.00 11.32 82 SER E O 1
ATOM 8161 N N . GLY E 1 81 ? 51.167 9.239 -51.743 1.00 10.50 83 GLY E N 1
ATOM 8162 C CA . GLY E 1 81 ? 50.305 8.479 -50.856 1.00 10.34 83 GLY E CA 1
ATOM 8163 C C . GLY E 1 81 ? 48.946 8.135 -51.437 1.00 10.95 83 GLY E C 1
ATOM 8164 O O . GLY E 1 81 ? 48.522 8.595 -52.498 1.00 10.84 83 GLY E O 1
ATOM 8165 N N . TYR E 1 82 ? 48.247 7.300 -50.661 1.00 10.40 84 TYR E N 1
ATOM 8166 C CA . TYR E 1 82 ? 46.865 6.950 -50.922 1.00 9.90 84 TYR E CA 1
ATOM 8167 C C . TYR E 1 82 ? 46.171 6.730 -49.575 1.00 9.33 84 TYR E C 1
ATOM 8168 O O . TYR E 1 82 ? 46.817 6.473 -48.554 1.00 10.05 84 TYR E O 1
ATOM 8177 N N . GLN E 1 83 ? 44.853 6.804 -49.621 1.00 9.57 85 GLN E N 1
ATOM 8178 C CA . GLN E 1 83 ? 43.988 6.521 -48.487 1.00 9.83 85 GLN E CA 1
ATOM 8179 C C . GLN E 1 83 ? 43.047 5.376 -48.867 1.00 9.19 85 GLN E C 1
ATOM 8180 O O . GLN E 1 83 ? 42.673 5.238 -50.055 1.00 10.84 85 GLN E O 1
ATOM 8186 N N . VAL E 1 84 ? 42.655 4.572 -47.879 1.00 8.71 86 VAL E N 1
ATOM 8187 C CA . VAL E 1 84 ? 41.740 3.469 -48.115 1.00 8.48 86 VAL E CA 1
ATOM 8188 C C . VAL E 1 84 ? 40.423 3.747 -47.392 1.00 8.38 86 VAL E C 1
ATOM 8189 O O . VAL E 1 84 ? 40.418 4.077 -46.206 1.00 9.36 86 VAL E O 1
ATOM 8193 N N . HIS E 1 85 ? 39.315 3.563 -48.110 1.00 8.19 87 HIS E N 1
ATOM 8194 C CA . HIS E 1 85 ? 37.970 3.742 -47.569 1.00 8.41 87 HIS E CA 1
ATOM 8195 C C . HIS E 1 85 ? 37.168 2.492 -47.876 1.00 7.99 87 HIS E C 1
ATOM 8196 O O . HIS E 1 85 ? 36.891 2.225 -49.029 1.00 10.07 87 HIS E O 1
ATOM 8203 N N . ARG E 1 86 ? 36.883 1.691 -46.852 1.00 7.95 88 ARG E N 1
ATOM 8204 C CA . ARG E 1 86 ? 36.394 0.338 -47.027 1.00 8.52 88 ARG E CA 1
ATOM 8205 C C . ARG E 1 86 ? 35.069 0.108 -46.299 1.00 9.08 88 ARG E C 1
ATOM 8206 O O . ARG E 1 86 ? 34.879 0.587 -45.163 1.00 9.43 88 ARG E O 1
ATOM 8214 N N . THR E 1 87 ? 34.174 -0.650 -46.944 1.00 8.59 89 THR E N 1
ATOM 8215 C CA . THR E 1 87 ? 32.929 -1.115 -46.346 1.00 8.78 89 THR E CA 1
ATOM 8216 C C . THR E 1 87 ? 32.911 -2.624 -46.385 1.00 9.54 89 THR E C 1
ATOM 8217 O O . THR E 1 87 ? 33.330 -3.229 -47.364 1.00 11.55 89 THR E O 1
ATOM 8221 N N . ILE E 1 88 ? 32.392 -3.237 -45.325 1.00 8.62 90 ILE E N 1
ATOM 8222 C CA . ILE E 1 88 ? 32.174 -4.658 -45.297 1.00 8.50 90 ILE E CA 1
ATOM 8223 C C . ILE E 1 88 ? 30.754 -4.883 -44.793 1.00 8.80 90 ILE E C 1
ATOM 8224 O O . ILE E 1 88 ? 30.395 -4.420 -43.714 1.00 9.88 90 ILE E O 1
ATOM 8229 N N A GLN E 1 89 ? 29.968 -5.610 -45.581 0.50 8.84 91 GLN E N 1
ATOM 8230 N N B GLN E 1 89 ? 29.958 -5.596 -45.589 0.50 8.94 91 GLN E N 1
ATOM 8231 C CA A GLN E 1 89 ? 28.608 -5.965 -45.213 0.50 9.21 91 GLN E CA 1
ATOM 8232 C CA B GLN E 1 89 ? 28.590 -5.961 -45.220 0.50 9.68 91 GLN E CA 1
ATOM 8233 C C A GLN E 1 89 ? 28.543 -7.470 -44.962 0.50 9.86 91 GLN E C 1
ATOM 8234 C C B GLN E 1 89 ? 28.540 -7.467 -44.963 0.50 9.98 91 GLN E C 1
ATOM 8235 O O A GLN E 1 89 ? 28.865 -8.251 -45.864 0.50 10.42 91 GLN E O 1
ATOM 8236 O O B GLN E 1 89 ? 28.865 -8.248 -45.864 0.50 10.44 91 GLN E O 1
ATOM 8247 N N . TYR E 1 90 ? 28.132 -7.851 -43.751 1.00 10.04 92 TYR E N 1
ATOM 8248 C CA . TYR E 1 90 ? 28.096 -9.249 -43.347 1.00 10.07 92 TYR E CA 1
ATOM 8249 C C . TYR E 1 90 ? 26.708 -9.819 -43.553 1.00 11.19 92 TYR E C 1
ATOM 8250 O O . TYR E 1 90 ? 25.705 -9.097 -43.457 1.00 12.14 92 TYR E O 1
ATOM 8259 N N . GLU E 1 91 ? 26.659 -11.132 -43.759 1.00 11.14 93 GLU E N 1
ATOM 8260 C CA . GLU E 1 91 ? 25.400 -11.788 -44.130 1.00 12.09 93 GLU E CA 1
ATOM 8261 C C . GLU E 1 91 ? 24.333 -11.717 -43.042 1.00 13.95 93 GLU E C 1
ATOM 8262 O O . GLU E 1 91 ? 23.149 -11.801 -43.388 1.00 17.08 93 GLU E O 1
ATOM 8268 N N . ASP E 1 92 ? 24.736 -11.587 -41.773 1.00 12.41 94 ASP E N 1
ATOM 8269 C CA . ASP E 1 92 ? 23.788 -11.490 -40.660 1.00 13.48 94 ASP E CA 1
ATOM 8270 C C . ASP E 1 92 ? 23.408 -10.039 -40.333 1.00 13.35 94 ASP E C 1
ATOM 8271 O O . ASP E 1 92 ? 22.801 -9.789 -39.292 1.00 15.62 94 ASP E O 1
ATOM 8276 N N . GLY E 1 93 ? 23.718 -9.084 -41.216 1.00 13.40 95 GLY E N 1
ATOM 8277 C CA . GLY E 1 93 ? 23.234 -7.726 -41.064 1.00 15.16 95 GLY E CA 1
ATOM 8278 C C . GLY E 1 93 ? 24.242 -6.776 -40.427 1.00 14.46 95 GLY E C 1
ATOM 8279 O O . GLY E 1 93 ? 23.972 -5.582 -40.297 1.00 16.26 95 GLY E O 1
ATOM 8280 N N . ALA E 1 94 ? 25.385 -7.282 -39.977 1.00 11.09 96 ALA E N 1
ATOM 8281 C CA . ALA E 1 94 ? 26.418 -6.437 -39.406 1.00 10.19 96 ALA E CA 1
ATOM 8282 C C . ALA E 1 94 ? 27.124 -5.663 -40.512 1.00 10.17 96 ALA E C 1
ATOM 8283 O O . ALA E 1 94 ? 27.169 -6.092 -41.668 1.00 10.51 96 ALA E O 1
ATOM 8285 N N A SER E 1 95 ? 27.692 -4.520 -40.147 0.50 9.69 97 SER E N 1
ATOM 8286 N N B SER E 1 95 ? 27.695 -4.522 -40.136 0.50 9.71 97 SER E N 1
ATOM 8287 C CA A SER E 1 95 ? 28.456 -3.726 -41.099 0.50 10.16 97 SER E CA 1
ATOM 8288 C CA B SER E 1 95 ? 28.390 -3.625 -41.062 0.50 9.81 97 SER E CA 1
ATOM 8289 C C A SER E 1 95 ? 29.685 -3.146 -40.421 0.50 8.92 97 SER E C 1
ATOM 8290 C C B SER E 1 95 ? 29.677 -3.124 -40.416 0.50 8.85 97 SER E C 1
ATOM 8291 O O A SER E 1 95 ? 29.653 -2.748 -39.244 0.50 10.19 97 SER E O 1
ATOM 8292 O O B SER E 1 95 ? 29.669 -2.744 -39.236 0.50 10.13 97 SER E O 1
ATOM 8297 N N . VAL E 1 96 ? 30.757 -3.045 -41.209 1.00 8.43 98 VAL E N 1
ATOM 8298 C CA . VAL E 1 96 ? 31.997 -2.416 -40.772 1.00 8.71 98 VAL E CA 1
ATOM 8299 C C . VAL E 1 96 ? 32.353 -1.355 -41.807 1.00 9.22 98 VAL E C 1
ATOM 8300 O O . VAL E 1 96 ? 32.259 -1.607 -43.029 1.00 11.15 98 VAL E O 1
ATOM 8304 N N . THR E 1 97 ? 32.781 -0.206 -41.323 1.00 8.28 99 THR E N 1
ATOM 8305 C CA . THR E 1 97 ? 33.360 0.817 -42.188 1.00 8.45 99 THR E CA 1
ATOM 8306 C C . THR E 1 97 ? 34.752 1.123 -41.659 1.00 8.58 99 THR E C 1
ATOM 8307 O O . THR E 1 97 ? 34.973 1.075 -40.453 1.00 9.73 99 THR E O 1
ATOM 8311 N N . ALA E 1 98 ? 35.666 1.481 -42.551 1.00 8.74 100 ALA E N 1
ATOM 8312 C CA . ALA E 1 98 ? 37.063 1.652 -42.149 1.00 9.01 100 ALA E CA 1
ATOM 8313 C C . ALA E 1 98 ? 37.738 2.691 -43.030 1.00 9.07 100 ALA E C 1
ATOM 8314 O O . ALA E 1 98 ? 37.413 2.846 -44.221 1.00 9.08 100 ALA E O 1
ATOM 8316 N N . HIS E 1 99 ? 38.704 3.389 -42.425 1.00 8.31 101 HIS E N 1
ATOM 8317 C CA . HIS E 1 99 ? 39.470 4.383 -43.133 1.00 8.88 101 HIS E CA 1
ATOM 8318 C C . HIS E 1 99 ? 40.923 4.253 -42.701 1.00 9.03 101 HIS E C 1
ATOM 8319 O O . HIS E 1 99 ? 41.190 4.277 -41.494 1.00 9.80 101 HIS E O 1
ATOM 8326 N N . TYR E 1 100 ? 41.824 4.058 -43.655 1.00 8.88 102 TYR E N 1
ATOM 8327 C CA . TYR E 1 100 ? 43.238 3.890 -43.355 1.00 9.18 102 TYR E CA 1
ATOM 8328 C C . TYR E 1 100 ? 44.027 5.059 -43.920 1.00 9.09 102 TYR E C 1
ATOM 8329 O O . TYR E 1 100 ? 43.920 5.381 -45.090 1.00 9.63 102 TYR E O 1
ATOM 8338 N N . ARG E 1 101 ? 44.881 5.608 -43.071 1.00 9.42 103 ARG E N 1
ATOM 8339 C CA . ARG E 1 101 ? 45.842 6.663 -43.437 1.00 10.15 103 ARG E CA 1
ATOM 8340 C C . ARG E 1 101 ? 47.234 6.171 -43.055 1.00 9.01 103 ARG E C 1
ATOM 8341 O O . ARG E 1 101 ? 47.383 5.501 -42.072 1.00 10.47 103 ARG E O 1
ATOM 8349 N N . TYR E 1 102 ? 48.207 6.595 -43.844 1.00 9.31 104 TYR E N 1
ATOM 8350 C CA . TYR E 1 102 ? 49.584 6.170 -43.643 1.00 9.91 104 TYR E CA 1
ATOM 8351 C C . TYR E 1 102 ? 50.523 7.373 -43.652 1.00 11.18 104 TYR E C 1
ATOM 8352 O O . TYR E 1 102 ? 50.300 8.342 -44.396 1.00 10.92 104 TYR E O 1
ATOM 8361 N N . THR E 1 103 ? 51.611 7.233 -42.895 1.00 10.44 105 THR E N 1
ATOM 8362 C CA . THR E 1 103 ? 52.779 8.085 -43.089 1.00 10.83 105 THR E CA 1
ATOM 8363 C C . THR E 1 103 ? 53.998 7.187 -43.270 1.00 11.55 105 THR E C 1
ATOM 8364 O O . THR E 1 103 ? 53.984 6.038 -42.863 1.00 12.62 105 THR E O 1
ATOM 8368 N N . TYR E 1 104 ? 55.050 7.742 -43.898 1.00 11.72 106 TYR E N 1
ATOM 8369 C CA . TYR E 1 104 ? 56.222 6.972 -44.254 1.00 12.99 106 TYR E CA 1
ATOM 8370 C C . TYR E 1 104 ? 57.486 7.658 -43.771 1.00 13.24 106 TYR E C 1
ATOM 8371 O O . TYR E 1 104 ? 57.642 8.879 -43.880 1.00 15.87 106 TYR E O 1
ATOM 8380 N N A GLU E 1 105 ? 58.422 6.834 -43.302 0.50 12.37 107 GLU E N 1
ATOM 8381 N N B GLU E 1 105 ? 58.415 6.841 -43.280 0.50 12.42 107 GLU E N 1
ATOM 8382 C CA A GLU E 1 105 ? 59.758 7.290 -42.878 0.50 15.05 107 GLU E CA 1
ATOM 8383 C CA B GLU E 1 105 ? 59.765 7.323 -42.982 0.50 15.12 107 GLU E CA 1
ATOM 8384 C C A GLU E 1 105 ? 60.753 6.246 -43.388 0.50 13.66 107 GLU E C 1
ATOM 8385 C C B GLU E 1 105 ? 60.739 6.242 -43.418 0.50 13.91 107 GLU E C 1
ATOM 8386 O O A GLU E 1 105 ? 60.807 5.151 -42.862 0.50 13.97 107 GLU E O 1
ATOM 8387 O O B GLU E 1 105 ? 60.788 5.159 -42.865 0.50 14.03 107 GLU E O 1
ATOM 8398 N N . GLY E 1 106 ? 61.461 6.547 -44.479 1.00 15.78 108 GLY E N 1
ATOM 8399 C CA . GLY E 1 106 ? 62.284 5.555 -45.091 1.00 16.22 108 GLY E CA 1
ATOM 8400 C C . GLY E 1 106 ? 61.474 4.329 -45.458 1.00 15.32 108 GLY E C 1
ATOM 8401 O O . GLY E 1 106 ? 60.448 4.456 -46.112 1.00 17.66 108 GLY E O 1
ATOM 8402 N N . SER E 1 107 ? 61.947 3.143 -45.055 1.00 13.62 109 SER E N 1
ATOM 8403 C CA . SER E 1 107 ? 61.272 1.883 -45.341 1.00 13.54 109 SER E CA 1
ATOM 8404 C C . SER E 1 107 ? 60.248 1.513 -44.264 1.00 13.46 109 SER E C 1
ATOM 8405 O O . SER E 1 107 ? 59.841 0.356 -44.232 1.00 13.86 109 SER E O 1
ATOM 8408 N N . HIS E 1 108 ? 59.858 2.457 -43.396 1.00 12.15 110 HIS E N 1
ATOM 8409 C CA . HIS E 1 108 ? 58.926 2.160 -42.331 1.00 11.54 110 HIS E CA 1
ATOM 8410 C C . HIS E 1 108 ? 57.576 2.835 -42.590 1.00 10.75 110 HIS E C 1
ATOM 8411 O O . HIS E 1 108 ? 57.514 4.026 -42.887 1.00 12.80 110 HIS E O 1
ATOM 8418 N N . ILE E 1 109 ? 56.506 2.066 -42.429 1.00 10.97 111 ILE E N 1
ATOM 8419 C CA . ILE E 1 109 ? 55.130 2.552 -42.578 1.00 11.66 111 ILE E CA 1
ATOM 8420 C C . ILE E 1 109 ? 54.507 2.711 -41.197 1.00 11.86 111 ILE E C 1
ATOM 8421 O O . ILE E 1 109 ? 54.540 1.796 -40.393 1.00 11.74 111 ILE E O 1
ATOM 8426 N N . LYS E 1 110 ? 53.809 3.832 -40.998 1.00 11.04 112 LYS E N 1
ATOM 8427 C CA . LYS E 1 110 ? 52.925 4.011 -39.850 1.00 11.06 112 LYS E CA 1
ATOM 8428 C C . LYS E 1 110 ? 51.479 4.076 -40.339 1.00 10.13 112 LYS E C 1
ATOM 8429 O O . LYS E 1 110 ? 51.118 4.944 -41.143 1.00 11.35 112 LYS E O 1
ATOM 8435 N N . GLY E 1 111 ? 50.648 3.166 -39.836 1.00 10.06 113 GLY E N 1
ATOM 8436 C CA . GLY E 1 111 ? 49.232 3.111 -40.183 1.00 9.73 113 GLY E CA 1
ATOM 8437 C C . GLY E 1 111 ? 48.371 3.606 -39.037 1.00 9.83 113 GLY E C 1
ATOM 8438 O O . GLY E 1 111 ? 48.567 3.179 -37.892 1.00 11.05 113 GLY E O 1
ATOM 8439 N N . GLU E 1 112 ? 47.374 4.414 -39.384 1.00 10.00 114 GLU E N 1
ATOM 8440 C CA . GLU E 1 112 ? 46.349 4.886 -38.439 1.00 10.37 114 GLU E CA 1
ATOM 8441 C C . GLU E 1 112 ? 45.016 4.461 -39.032 1.00 9.72 114 GLU E C 1
ATOM 8442 O O . GLU E 1 112 ? 44.606 5.016 -40.052 1.00 10.02 114 GLU E O 1
ATOM 8448 N N . PHE E 1 113 ? 44.418 3.418 -38.459 1.00 8.86 115 PHE E N 1
ATOM 8449 C CA . PHE E 1 113 ? 43.253 2.772 -39.055 1.00 9.03 115 PHE E CA 1
ATOM 8450 C C . PHE E 1 113 ? 42.070 2.901 -38.113 1.00 8.46 115 PHE E C 1
ATOM 8451 O O . PHE E 1 113 ? 42.096 2.394 -36.995 1.00 10.40 115 PHE E O 1
ATOM 8459 N N . GLN E 1 114 ? 41.006 3.545 -38.605 1.00 8.42 116 GLN E N 1
ATOM 8460 C CA . GLN E 1 114 ? 39.755 3.660 -37.862 1.00 9.20 116 GLN E CA 1
ATOM 8461 C C . GLN E 1 114 ? 38.776 2.619 -38.388 1.00 9.58 116 GLN E C 1
ATOM 8462 O O . GLN E 1 114 ? 38.567 2.541 -39.604 1.00 10.88 116 GLN E O 1
ATOM 8468 N N . VAL E 1 115 ? 38.227 1.797 -37.485 1.00 8.43 117 VAL E N 1
ATOM 8469 C CA . VAL E 1 115 ? 37.352 0.681 -37.830 1.00 8.60 117 VAL E CA 1
ATOM 8470 C C . VAL E 1 115 ? 36.122 0.780 -36.923 1.00 9.05 117 VAL E C 1
ATOM 8471 O O . VAL E 1 115 ? 36.238 0.707 -35.703 1.00 9.47 117 VAL E O 1
ATOM 8475 N N . ILE E 1 116 ? 34.954 0.865 -37.550 1.00 8.01 118 ILE E N 1
ATOM 8476 C CA . ILE E 1 116 ? 33.698 0.960 -36.842 1.00 9.31 118 ILE E CA 1
ATOM 8477 C C . ILE E 1 116 ? 32.786 -0.170 -37.300 1.00 9.02 118 ILE E C 1
ATOM 8478 O O . ILE E 1 116 ? 32.509 -0.288 -38.503 1.00 8.77 118 ILE E O 1
ATOM 8483 N N . GLY E 1 117 ? 32.354 -1.010 -36.350 1.00 8.77 119 GLY E N 1
ATOM 8484 C CA . GLY E 1 117 ? 31.450 -2.103 -36.660 1.00 8.47 119 GLY E CA 1
ATOM 8485 C C . GLY E 1 117 ? 30.183 -1.989 -35.841 1.00 8.55 119 GLY E C 1
ATOM 8486 O O . GLY E 1 117 ? 30.227 -1.614 -34.664 1.00 9.20 119 GLY E O 1
ATOM 8487 N N . THR E 1 118 ? 29.048 -2.309 -36.452 1.00 8.02 120 THR E N 1
ATOM 8488 C CA . THR E 1 118 ? 27.770 -2.283 -35.750 1.00 8.26 120 THR E CA 1
ATOM 8489 C C . THR E 1 118 ? 26.882 -3.422 -36.238 1.00 9.27 120 THR E C 1
ATOM 8490 O O . THR E 1 118 ? 27.101 -3.999 -37.331 1.00 9.83 120 THR E O 1
ATOM 8494 N N . GLY E 1 119 ? 25.867 -3.738 -35.442 1.00 9.24 121 GLY E N 1
ATOM 8495 C CA . GLY E 1 119 ? 24.880 -4.715 -35.859 1.00 9.27 121 GLY E CA 1
ATOM 8496 C C . GLY E 1 119 ? 25.353 -6.152 -35.787 1.00 9.92 121 GLY E C 1
ATOM 8497 O O . GLY E 1 119 ? 24.705 -7.004 -36.379 1.00 11.64 121 GLY E O 1
ATOM 8498 N N . PHE E 1 120 ? 26.444 -6.434 -35.072 1.00 9.66 122 PHE E N 1
ATOM 8499 C CA . PHE E 1 120 ? 26.847 -7.811 -34.884 1.00 10.27 122 PHE E CA 1
ATOM 8500 C C . PHE E 1 120 ? 25.914 -8.438 -33.872 1.00 9.61 122 PHE E C 1
ATOM 8501 O O . PHE E 1 120 ? 25.808 -7.991 -32.729 1.00 11.46 122 PHE E O 1
ATOM 8509 N N . PRO E 1 121 ? 25.150 -9.483 -34.243 1.00 10.12 123 PRO E N 1
ATOM 8510 C CA . PRO E 1 121 ? 24.196 -10.037 -33.284 1.00 11.38 123 PRO E CA 1
ATOM 8511 C C . PRO E 1 121 ? 24.927 -10.544 -32.057 1.00 12.64 123 PRO E C 1
ATOM 8512 O O . PRO E 1 121 ? 25.980 -11.168 -32.176 1.00 11.72 123 PRO E O 1
ATOM 8516 N N . PRO E 1 122 ? 24.412 -10.320 -30.826 1.00 12.49 124 PRO E N 1
ATOM 8517 C CA . PRO E 1 122 ? 25.094 -10.807 -29.630 1.00 13.58 124 PRO E CA 1
ATOM 8518 C C . PRO E 1 122 ? 25.303 -12.328 -29.580 1.00 15.92 124 PRO E C 1
ATOM 8519 O O . PRO E 1 122 ? 26.262 -12.782 -28.926 1.00 18.70 124 PRO E O 1
ATOM 8523 N N . ASP E 1 123 ? 24.443 -13.077 -30.277 1.00 14.22 125 ASP E N 1
ATOM 8524 C CA . ASP E 1 123 ? 24.556 -14.521 -30.375 1.00 17.11 125 ASP E CA 1
ATOM 8525 C C . ASP E 1 123 ? 25.214 -14.996 -31.673 1.00 17.82 125 ASP E C 1
ATOM 8526 O O . ASP E 1 123 ? 25.245 -16.206 -31.914 1.00 21.18 125 ASP E O 1
ATOM 8531 N N . GLY E 1 124 ? 25.739 -14.060 -32.458 1.00 14.71 126 GLY E N 1
ATOM 8532 C CA . GLY E 1 124 ? 26.357 -14.355 -33.729 1.00 12.55 126 GLY E CA 1
ATOM 8533 C C . GLY E 1 124 ? 27.809 -14.790 -33.588 1.00 12.26 126 GLY E C 1
ATOM 8534 O O . GLY E 1 124 ? 28.381 -14.784 -32.500 1.00 13.77 126 GLY E O 1
ATOM 8535 N N . PRO E 1 125 ? 28.434 -15.254 -34.685 1.00 12.83 127 PRO E N 1
ATOM 8536 C CA . PRO E 1 125 ? 29.757 -15.862 -34.588 1.00 12.32 127 PRO E CA 1
ATOM 8537 C C . PRO E 1 125 ? 30.890 -14.892 -34.263 1.00 12.19 127 PRO E C 1
ATOM 8538 O O . PRO E 1 125 ? 31.954 -15.299 -33.816 1.00 13.30 127 PRO E O 1
ATOM 8542 N N . VAL E 1 126 ? 30.684 -13.607 -34.537 1.00 11.14 128 VAL E N 1
ATOM 8543 C CA . VAL E 1 126 ? 31.674 -12.615 -34.159 1.00 11.14 128 VAL E CA 1
ATOM 8544 C C . VAL E 1 126 ? 31.672 -12.382 -32.647 1.00 13.19 128 VAL E C 1
ATOM 8545 O O . VAL E 1 126 ? 32.723 -12.457 -32.006 1.00 13.48 128 VAL E O 1
ATOM 8549 N N . MET E 1 127 ? 30.501 -12.074 -32.073 1.00 11.22 129 MET E N 1
ATOM 8550 C CA . MET E 1 127 ? 30.443 -11.729 -30.647 1.00 12.74 129 MET E CA 1
ATOM 8551 C C . MET E 1 127 ? 30.608 -12.967 -29.765 1.00 14.92 129 MET E C 1
ATOM 8552 O O . MET E 1 127 ? 30.931 -12.779 -28.592 1.00 19.19 129 MET E O 1
ATOM 8557 N N . THR E 1 128 ? 30.458 -14.186 -30.313 1.00 14.39 130 THR E N 1
ATOM 8558 C CA . THR E 1 128 ? 30.628 -15.408 -29.517 1.00 16.16 130 THR E CA 1
ATOM 8559 C C . THR E 1 128 ? 31.877 -16.191 -29.929 1.00 16.00 130 THR E C 1
ATOM 8560 O O . THR E 1 128 ? 32.047 -17.357 -29.541 1.00 18.18 130 THR E O 1
ATOM 8564 N N . ASN E 1 129 ? 32.733 -15.568 -30.744 1.00 13.98 131 ASN E N 1
ATOM 8565 C CA . ASN E 1 129 ? 34.052 -16.121 -30.981 1.00 14.96 131 ASN E CA 1
ATOM 8566 C C . ASN E 1 129 ? 33.982 -17.499 -31.626 1.00 15.18 131 ASN E C 1
ATOM 8567 O O . ASN E 1 129 ? 34.737 -18.410 -31.228 1.00 17.05 131 ASN E O 1
ATOM 8572 N N . LYS E 1 130 ? 33.169 -17.624 -32.683 1.00 14.35 132 LYS E N 1
ATOM 8573 C CA . LYS E 1 130 ? 33.055 -18.904 -33.426 1.00 13.83 132 LYS E CA 1
ATOM 8574 C C . LYS E 1 130 ? 33.779 -18.890 -34.773 1.00 13.30 132 LYS E C 1
ATOM 8575 O O . LYS E 1 130 ? 33.821 -19.917 -35.457 1.00 15.19 132 LYS E O 1
ATOM 8581 N N . LEU E 1 131 ? 34.350 -17.755 -35.154 1.00 13.13 133 LEU E N 1
ATOM 8582 C CA . LEU E 1 131 ? 35.151 -17.719 -36.385 1.00 12.46 133 LEU E CA 1
ATOM 8583 C C . LEU E 1 131 ? 36.438 -18.507 -36.174 1.00 12.30 133 LEU E C 1
ATOM 8584 O O . LEU E 1 131 ? 37.075 -18.372 -35.125 1.00 12.93 133 LEU E O 1
ATOM 8589 N N . THR E 1 132 ? 36.816 -19.340 -37.145 1.00 12.38 134 THR E N 1
ATOM 8590 C CA . THR E 1 132 ? 38.018 -20.172 -36.982 1.00 14.29 134 THR E CA 1
ATOM 8591 C C . THR E 1 132 ? 39.144 -19.821 -37.947 1.00 14.02 134 THR E C 1
ATOM 8592 O O . THR E 1 132 ? 40.294 -20.066 -37.634 1.00 17.28 134 THR E O 1
ATOM 8596 N N . ALA E 1 133 ? 38.846 -19.248 -39.099 1.00 12.90 135 ALA E N 1
ATOM 8597 C CA . ALA E 1 133 ? 39.869 -18.853 -40.092 1.00 12.89 135 ALA E CA 1
ATOM 8598 C C . ALA E 1 133 ? 39.168 -18.043 -41.168 1.00 12.36 135 ALA E C 1
ATOM 8599 O O . ALA E 1 133 ? 37.973 -18.160 -41.344 1.00 13.65 135 ALA E O 1
ATOM 8601 N N A MET E 1 134 ? 39.948 -17.237 -41.880 0.50 13.57 136 MET E N 1
ATOM 8602 N N B MET E 1 134 ? 39.933 -17.197 -41.854 0.50 13.25 136 MET E N 1
ATOM 8603 C CA A MET E 1 134 ? 39.509 -16.474 -43.032 0.50 12.65 136 MET E CA 1
ATOM 8604 C CA B MET E 1 134 ? 39.411 -16.553 -43.030 0.50 12.08 136 MET E CA 1
ATOM 8605 C C A MET E 1 134 ? 39.832 -17.290 -44.303 0.50 11.70 136 MET E C 1
ATOM 8606 C C B MET E 1 134 ? 39.809 -17.352 -44.278 0.50 11.68 136 MET E C 1
ATOM 8607 O O A MET E 1 134 ? 40.970 -17.706 -44.469 0.50 11.57 136 MET E O 1
ATOM 8608 O O B MET E 1 134 ? 40.964 -17.720 -44.452 0.50 11.63 136 MET E O 1
ATOM 8617 N N . ASP E 1 135 ? 38.833 -17.590 -45.148 1.00 10.38 137 ASP E N 1
ATOM 8618 C CA . ASP E 1 135 ? 39.113 -18.262 -46.404 1.00 10.80 137 ASP E CA 1
ATOM 8619 C C . ASP E 1 135 ? 40.063 -17.429 -47.268 1.00 10.58 137 ASP E C 1
ATOM 8620 O O . ASP E 1 135 ? 39.967 -16.207 -47.308 1.00 10.41 137 ASP E O 1
ATOM 8625 N N . TRP E 1 136 ? 40.871 -18.107 -48.071 1.00 10.59 138 TRP E N 1
ATOM 8626 C CA . TRP E 1 136 ? 41.661 -17.470 -49.120 1.00 9.90 138 TRP E CA 1
ATOM 8627 C C . TRP E 1 136 ? 40.717 -16.698 -50.053 1.00 9.16 138 TRP E C 1
ATOM 8628 O O . TRP E 1 136 ? 39.594 -17.154 -50.277 1.00 10.64 138 TRP E O 1
ATOM 8639 N N . SER E 1 137 ? 41.189 -15.579 -50.596 1.00 9.84 139 SER E N 1
ATOM 8640 C CA . SER E 1 137 ? 40.323 -14.667 -51.328 1.00 9.24 139 SER E CA 1
ATOM 8641 C C . SER E 1 137 ? 40.951 -14.234 -52.644 1.00 9.34 139 SER E C 1
ATOM 8642 O O . SER E 1 137 ? 42.159 -14.168 -52.782 1.00 9.94 139 SER E O 1
ATOM 8645 N N . VAL E 1 138 ? 40.068 -13.793 -53.553 1.00 9.27 140 VAL E N 1
ATOM 8646 C CA . VAL E 1 138 ? 40.435 -13.065 -54.739 1.00 9.67 140 VAL E CA 1
ATOM 8647 C C . VAL E 1 138 ? 39.723 -11.720 -54.711 1.00 9.45 140 VAL E C 1
ATOM 8648 O O . VAL E 1 138 ? 38.491 -11.657 -54.640 1.00 12.25 140 VAL E O 1
ATOM 8652 N N . THR E 1 139 ? 40.516 -10.657 -54.829 1.00 9.13 141 THR E N 1
ATOM 8653 C CA . THR E 1 139 ? 39.983 -9.289 -54.984 1.00 9.64 141 THR E CA 1
ATOM 8654 C C . THR E 1 139 ? 40.114 -8.860 -56.459 1.00 9.81 141 THR E C 1
ATOM 8655 O O . THR E 1 139 ? 41.130 -9.122 -57.097 1.00 10.16 141 THR E O 1
ATOM 8659 N N . LYS E 1 140 ? 39.068 -8.232 -57.001 1.00 9.47 142 LYS E N 1
ATOM 8660 C CA . LYS E 1 140 ? 39.095 -7.618 -58.311 1.00 9.27 142 LYS E CA 1
ATOM 8661 C C . LYS E 1 140 ? 39.329 -6.123 -58.181 1.00 9.22 142 LYS E C 1
ATOM 8662 O O . LYS E 1 140 ? 38.603 -5.482 -57.433 1.00 10.04 142 LYS E O 1
ATOM 8668 N N . MET E 1 141 ? 40.265 -5.621 -58.960 1.00 10.11 143 MET E N 1
ATOM 8669 C CA . MET E 1 141 ? 40.555 -4.177 -58.979 1.00 10.26 143 MET E CA 1
ATOM 8670 C C . MET E 1 141 ? 40.309 -3.590 -60.360 1.00 9.95 143 MET E C 1
ATOM 8671 O O . MET E 1 141 ? 40.751 -4.130 -61.325 1.00 10.11 143 MET E O 1
ATOM 8676 N N . LEU E 1 142 ? 39.623 -2.474 -60.346 1.00 10.28 144 LEU E N 1
ATOM 8677 C CA . LEU E 1 142 ? 39.424 -1.622 -61.538 1.00 10.11 144 LEU E CA 1
ATOM 8678 C C . LEU E 1 142 ? 39.815 -0.197 -61.181 1.00 10.61 144 LEU E C 1
ATOM 8679 O O . LEU E 1 142 ? 39.816 0.197 -60.010 1.00 11.04 144 LEU E O 1
ATOM 8684 N N . TYR E 1 143 ? 40.114 0.593 -62.225 1.00 10.71 145 TYR E N 1
ATOM 8685 C CA . TYR E 1 143 ? 40.551 1.967 -62.055 1.00 12.57 145 TYR E CA 1
ATOM 8686 C C . TYR E 1 143 ? 39.546 2.887 -62.753 1.00 13.23 145 TYR E C 1
ATOM 8687 O O . TYR E 1 143 ? 39.719 3.236 -63.929 1.00 15.16 145 TYR E O 1
ATOM 8696 N N . PRO E 1 144 ? 38.446 3.301 -62.081 1.00 12.90 146 PRO E N 1
ATOM 8697 C CA . PRO E 1 144 ? 37.424 4.104 -62.759 1.00 14.29 146 PRO E CA 1
ATOM 8698 C C . PRO E 1 144 ? 37.990 5.445 -63.223 1.00 15.01 146 PRO E C 1
ATOM 8699 O O . PRO E 1 144 ? 37.471 6.028 -64.176 1.00 17.45 146 PRO E O 1
ATOM 8703 N N . ASN E 1 145 ? 39.034 5.930 -62.550 1.00 14.00 147 ASN E N 1
ATOM 8704 C CA . ASN E 1 145 ? 39.722 7.117 -63.018 1.00 15.06 147 ASN E CA 1
ATOM 8705 C C . ASN E 1 145 ? 41.175 6.996 -62.588 1.00 13.59 147 ASN E C 1
ATOM 8706 O O . ASN E 1 145 ? 41.523 6.059 -61.846 1.00 15.19 147 ASN E O 1
ATOM 8711 N N . ASP E 1 146 ? 42.023 7.941 -62.999 1.00 15.42 148 ASP E N 1
ATOM 8712 C CA . ASP E 1 146 ? 43.452 7.732 -62.822 1.00 14.95 148 ASP E CA 1
ATOM 8713 C C . ASP E 1 146 ? 43.932 7.888 -61.364 1.00 14.26 148 ASP E C 1
ATOM 8714 O O . ASP E 1 146 ? 45.104 7.604 -61.095 1.00 14.40 148 ASP E O 1
ATOM 8719 N N . LYS E 1 147 ? 43.056 8.311 -60.445 1.00 12.81 149 LYS E N 1
ATOM 8720 C CA . LYS E 1 147 ? 43.445 8.511 -59.069 1.00 13.03 149 LYS E CA 1
ATOM 8721 C C . LYS E 1 147 ? 42.681 7.586 -58.130 1.00 11.20 149 LYS E C 1
ATOM 8722 O O . LYS E 1 147 ? 42.820 7.704 -56.949 1.00 12.48 149 LYS E O 1
ATOM 8728 N N . THR E 1 148 ? 41.886 6.654 -58.662 1.00 11.75 150 THR E N 1
ATOM 8729 C CA . THR E 1 148 ? 40.949 5.881 -57.859 1.00 11.20 150 THR E CA 1
ATOM 8730 C C . THR E 1 148 ? 40.953 4.418 -58.268 1.00 11.19 150 THR E C 1
ATOM 8731 O O . THR E 1 148 ? 40.712 4.097 -59.430 1.00 13.29 150 THR E O 1
ATOM 8735 N N . ILE E 1 149 ? 41.138 3.540 -57.272 1.00 9.96 151 ILE E N 1
ATOM 8736 C CA . ILE E 1 149 ? 40.947 2.140 -57.460 1.00 9.72 151 ILE E CA 1
ATOM 8737 C C . ILE E 1 149 ? 39.635 1.752 -56.773 1.00 10.88 151 ILE E C 1
ATOM 8738 O O . ILE E 1 149 ? 39.386 2.174 -55.622 1.00 14.36 151 ILE E O 1
ATOM 8743 N N . LEU E 1 150 ? 38.805 0.948 -57.434 1.00 10.32 152 LEU E N 1
ATOM 8744 C CA . LEU E 1 150 ? 37.685 0.274 -56.818 1.00 11.56 152 LEU E CA 1
ATOM 8745 C C . LEU E 1 150 ? 38.028 -1.204 -56.731 1.00 11.31 152 LEU E C 1
ATOM 8746 O O . LEU E 1 150 ? 38.279 -1.819 -57.773 1.00 12.25 152 LEU E O 1
ATOM 8751 N N . SER E 1 151 ? 38.016 -1.742 -55.505 1.00 10.04 153 SER E N 1
ATOM 8752 C CA . SER E 1 151 ? 38.362 -3.124 -55.234 1.00 11.57 153 SER E CA 1
ATOM 8753 C C . SER E 1 151 ? 37.164 -3.801 -54.576 1.00 11.70 153 SER E C 1
ATOM 8754 O O . SER E 1 151 ? 36.584 -3.254 -53.647 1.00 13.26 153 SER E O 1
ATOM 8757 N N . THR E 1 152 ? 36.843 -5.017 -55.045 1.00 9.81 154 THR E N 1
ATOM 8758 C CA . THR E 1 152 ? 35.733 -5.797 -54.527 1.00 10.22 154 THR E CA 1
ATOM 8759 C C . THR E 1 152 ? 36.180 -7.224 -54.247 1.00 10.48 154 THR E C 1
ATOM 8760 O O . THR E 1 152 ? 36.948 -7.799 -55.014 1.00 10.57 154 THR E O 1
ATOM 8764 N N . ALA E 1 153 ? 35.625 -7.809 -53.182 1.00 9.42 155 ALA E N 1
ATOM 8765 C CA . ALA E 1 153 ? 35.825 -9.205 -52.878 1.00 10.25 155 ALA E CA 1
ATOM 8766 C C . ALA E 1 153 ? 34.601 -9.752 -52.159 1.00 9.50 155 ALA E C 1
ATOM 8767 O O . ALA E 1 153 ? 33.992 -9.044 -51.355 1.00 10.35 155 ALA E O 1
ATOM 8769 N N . ASP E 1 154 ? 34.318 -11.039 -52.411 1.00 9.55 156 ASP E N 1
ATOM 8770 C CA . ASP E 1 154 ? 33.387 -11.833 -51.649 1.00 9.83 156 ASP E CA 1
ATOM 8771 C C . ASP E 1 154 ? 34.197 -12.662 -50.649 1.00 10.15 156 ASP E C 1
ATOM 8772 O O . ASP E 1 154 ? 34.993 -13.500 -51.030 1.00 10.88 156 ASP E O 1
ATOM 8777 N N . CYS E 1 155 ? 34.037 -12.368 -49.367 1.00 9.61 157 CYS E N 1
ATOM 8778 C CA . CYS E 1 155 ? 34.864 -12.920 -48.328 1.00 9.65 157 CYS E CA 1
ATOM 8779 C C . CYS E 1 155 ? 34.082 -13.936 -47.506 1.00 8.97 157 CYS E C 1
ATOM 8780 O O . CYS E 1 155 ? 32.867 -13.892 -47.440 1.00 10.33 157 CYS E O 1
ATOM 8783 N N . SER E 1 156 ? 34.810 -14.838 -46.862 1.00 10.06 158 SER E N 1
ATOM 8784 C CA . SER E 1 156 ? 34.137 -15.822 -46.006 1.00 9.53 158 SER E CA 1
ATOM 8785 C C . SER E 1 156 ? 35.086 -16.318 -44.928 1.00 9.66 158 SER E C 1
ATOM 8786 O O . SER E 1 156 ? 36.281 -16.433 -45.164 1.00 11.18 158 SER E O 1
ATOM 8789 N N . TYR E 1 157 ? 34.520 -16.580 -43.748 1.00 10.30 159 TYR E N 1
ATOM 8790 C CA . TYR E 1 157 ? 35.214 -17.256 -42.657 1.00 9.97 159 TYR E CA 1
ATOM 8791 C C . TYR E 1 157 ? 34.629 -18.649 -42.481 1.00 10.32 159 TYR E C 1
ATOM 8792 O O . TYR E 1 157 ? 33.428 -18.833 -42.639 1.00 11.70 159 TYR E O 1
ATOM 8801 N N . THR E 1 158 ? 35.470 -19.584 -42.052 1.00 11.61 160 THR E N 1
ATOM 8802 C CA . THR E 1 158 ? 34.983 -20.825 -41.477 1.00 12.46 160 THR E CA 1
ATOM 8803 C C . THR E 1 158 ? 34.600 -20.587 -40.026 1.00 12.88 160 THR E C 1
ATOM 8804 O O . THR E 1 158 ? 35.105 -19.626 -39.402 1.00 13.76 160 THR E O 1
ATOM 8808 N N . THR E 1 159 ? 33.692 -21.424 -39.524 1.00 13.22 161 THR E N 1
ATOM 8809 C CA . THR E 1 159 ? 33.235 -21.289 -38.150 1.00 13.97 161 THR E CA 1
ATOM 8810 C C . THR E 1 159 ? 33.221 -22.655 -37.479 1.00 15.94 161 THR E C 1
ATOM 8811 O O . THR E 1 159 ? 33.224 -23.702 -38.141 1.00 19.24 161 THR E O 1
ATOM 8815 N N . THR E 1 160 ? 33.058 -22.625 -36.151 1.00 16.98 162 THR E N 1
ATOM 8816 C CA . THR E 1 160 ? 33.044 -23.871 -35.361 1.00 20.74 162 THR E CA 1
ATOM 8817 C C . THR E 1 160 ? 31.793 -24.700 -35.695 1.00 23.88 162 THR E C 1
ATOM 8818 O O . THR E 1 160 ? 31.781 -25.901 -35.484 1.00 37.96 162 THR E O 1
ATOM 8822 N N . ALA E 1 161 ? 30.742 -24.051 -36.198 1.00 26.58 163 ALA E N 1
ATOM 8823 C CA . ALA E 1 161 ? 29.493 -24.739 -36.578 1.00 33.25 163 ALA E CA 1
ATOM 8824 C C . ALA E 1 161 ? 29.625 -25.397 -37.959 1.00 28.64 163 ALA E C 1
ATOM 8825 O O . ALA E 1 161 ? 28.739 -26.120 -38.375 1.00 34.04 163 ALA E O 1
ATOM 8827 N N . GLY E 1 162 ? 30.725 -25.152 -38.667 1.00 27.38 164 GLY E N 1
ATOM 8828 C CA . GLY E 1 162 ? 30.916 -25.718 -40.012 1.00 30.78 164 GLY E CA 1
ATOM 8829 C C . GLY E 1 162 ? 30.220 -24.915 -41.099 1.00 30.83 164 GLY E C 1
ATOM 8830 O O . GLY E 1 162 ? 30.316 -25.249 -42.256 1.00 41.58 164 GLY E O 1
ATOM 8831 N N . LYS E 1 163 ? 29.520 -23.839 -40.742 1.00 25.49 165 LYS E N 1
ATOM 8832 C CA . LYS E 1 163 ? 28.918 -23.024 -41.781 1.00 22.96 165 LYS E CA 1
ATOM 8833 C C . LYS E 1 163 ? 29.701 -21.730 -41.943 1.00 19.37 165 LYS E C 1
ATOM 8834 O O . LYS E 1 163 ? 30.123 -21.109 -40.991 1.00 21.61 165 LYS E O 1
ATOM 8840 N N . ARG E 1 164 ? 29.892 -21.357 -43.191 1.00 15.41 166 ARG E N 1
ATOM 8841 C CA . ARG E 1 164 ? 30.678 -20.206 -43.501 1.00 14.59 166 ARG E CA 1
ATOM 8842 C C . ARG E 1 164 ? 29.932 -18.929 -43.149 1.00 14.45 166 ARG E C 1
ATOM 8843 O O . ARG E 1 164 ? 28.708 -18.866 -43.220 1.00 18.51 166 ARG E O 1
ATOM 8851 N N . TYR E 1 165 ? 30.722 -17.912 -42.805 1.00 11.94 167 TYR E N 1
ATOM 8852 C CA . TYR E 1 165 ? 30.214 -16.578 -42.461 1.00 10.90 167 TYR E CA 1
ATOM 8853 C C . TYR E 1 165 ? 30.728 -15.630 -43.536 1.00 10.69 167 TYR E C 1
ATOM 8854 O O . TYR E 1 165 ? 31.923 -15.359 -43.591 1.00 10.83 167 TYR E O 1
ATOM 8863 N N . GLN E 1 166 ? 29.809 -15.166 -44.381 1.00 11.20 168 GLN E N 1
ATOM 8864 C CA . GLN E 1 166 ? 30.143 -14.468 -45.636 1.00 11.40 168 GLN E CA 1
ATOM 8865 C C . GLN E 1 166 ? 29.972 -12.952 -45.485 1.00 10.43 168 GLN E C 1
ATOM 8866 O O . GLN E 1 166 ? 29.141 -12.465 -44.699 1.00 11.05 168 GLN E O 1
ATOM 8872 N N . SER E 1 167 ? 30.749 -12.228 -46.283 1.00 9.95 169 SER E N 1
ATOM 8873 C CA . SER E 1 167 ? 30.659 -10.790 -46.336 1.00 9.62 169 SER E CA 1
ATOM 8874 C C . SER E 1 167 ? 31.019 -10.305 -47.743 1.00 9.18 169 SER E C 1
ATOM 8875 O O . SER E 1 167 ? 31.646 -11.025 -48.541 1.00 10.81 169 SER E O 1
ATOM 8878 N N . LYS E 1 168 ? 30.590 -9.083 -48.025 1.00 9.82 170 LYS E N 1
ATOM 8879 C CA . LYS E 1 168 ? 30.928 -8.378 -49.247 1.00 9.77 170 LYS E CA 1
ATOM 8880 C C . LYS E 1 168 ? 31.827 -7.212 -48.863 1.00 9.37 170 LYS E C 1
ATOM 8881 O O . LYS E 1 168 ? 31.426 -6.352 -48.054 1.00 10.09 170 LYS E O 1
ATOM 8887 N N A MET E 1 169 ? 33.049 -7.194 -49.398 0.50 9.75 171 MET E N 1
ATOM 8888 N N B MET E 1 169 ? 33.054 -7.203 -49.391 0.50 9.86 171 MET E N 1
ATOM 8889 C CA A MET E 1 169 ? 33.994 -6.144 -49.096 0.50 10.58 171 MET E CA 1
ATOM 8890 C CA B MET E 1 169 ? 34.008 -6.154 -49.100 0.50 11.05 171 MET E CA 1
ATOM 8891 C C A MET E 1 169 ? 34.162 -5.262 -50.336 0.50 10.14 171 MET E C 1
ATOM 8892 C C B MET E 1 169 ? 34.157 -5.266 -50.336 0.50 10.11 171 MET E C 1
ATOM 8893 O O A MET E 1 169 ? 34.301 -5.759 -51.450 0.50 11.72 171 MET E O 1
ATOM 8894 O O B MET E 1 169 ? 34.293 -5.758 -51.451 0.50 11.71 171 MET E O 1
ATOM 8903 N N . ARG E 1 170 ? 34.122 -3.958 -50.116 1.00 10.56 172 ARG E N 1
ATOM 8904 C CA . ARG E 1 170 ? 34.263 -3.000 -51.189 1.00 10.48 172 ARG E CA 1
ATOM 8905 C C . ARG E 1 170 ? 35.100 -1.829 -50.683 1.00 10.16 172 ARG E C 1
ATOM 8906 O O . ARG E 1 170 ? 34.982 -1.445 -49.531 1.00 10.61 172 ARG E O 1
ATOM 8914 N N . GLU E 1 171 ? 35.957 -1.281 -51.529 1.00 9.81 173 GLU E N 1
ATOM 8915 C CA . GLU E 1 171 ? 36.720 -0.127 -51.087 1.00 9.85 173 GLU E CA 1
ATOM 8916 C C . GLU E 1 171 ? 37.116 0.741 -52.267 1.00 8.81 173 GLU E C 1
ATOM 8917 O O . GLU E 1 171 ? 37.242 0.250 -53.408 1.00 9.78 173 GLU E O 1
ATOM 8923 N N . ASN E 1 172 ? 37.372 1.997 -51.958 1.00 8.93 174 ASN E N 1
ATOM 8924 C CA . ASN E 1 172 ? 38.127 2.852 -52.850 1.00 9.99 174 ASN E CA 1
ATOM 8925 C C . ASN E 1 172 ? 39.525 3.061 -52.242 1.00 9.97 174 ASN E C 1
ATOM 8926 O O . ASN E 1 172 ? 39.697 3.209 -51.019 1.00 14.55 174 ASN E O 1
ATOM 8931 N N . ASN E 1 173 ? 40.523 3.117 -53.110 1.00 9.83 175 ASN E N 1
ATOM 8932 C CA . ASN E 1 173 ? 41.840 3.554 -52.780 1.00 9.76 175 ASN E CA 1
ATOM 8933 C C . ASN E 1 173 ? 42.055 4.851 -53.558 1.00 10.21 175 ASN E C 1
ATOM 8934 O O . ASN E 1 173 ? 41.989 4.830 -54.773 1.00 11.43 175 ASN E O 1
ATOM 8939 N N . THR E 1 174 ? 42.227 5.954 -52.839 1.00 9.87 176 THR E N 1
ATOM 8940 C CA . THR E 1 174 ? 42.231 7.277 -53.433 1.00 10.28 176 THR E CA 1
ATOM 8941 C C . THR E 1 174 ? 43.660 7.802 -53.371 1.00 10.36 176 THR E C 1
ATOM 8942 O O . THR E 1 174 ? 44.241 7.905 -52.287 1.00 10.64 176 THR E O 1
ATOM 8946 N N . PHE E 1 175 ? 44.206 8.136 -54.538 1.00 10.31 177 PHE E N 1
ATOM 8947 C CA . PHE E 1 175 ? 45.604 8.531 -54.715 1.00 11.45 177 PHE E CA 1
ATOM 8948 C C . PHE E 1 175 ? 45.672 10.042 -54.937 1.00 11.04 177 PHE E C 1
ATOM 8949 O O . PHE E 1 175 ? 44.847 10.622 -55.656 1.00 12.82 177 PHE E O 1
ATOM 8957 N N . ALA E 1 176 ? 46.658 10.686 -54.335 1.00 12.53 178 ALA E N 1
ATOM 8958 C CA . ALA E 1 176 ? 46.820 12.119 -54.539 1.00 14.44 178 ALA E CA 1
ATOM 8959 C C . ALA E 1 176 ? 47.310 12.442 -55.947 1.00 16.62 178 ALA E C 1
ATOM 8960 O O . ALA E 1 176 ? 46.979 13.510 -56.499 1.00 19.09 178 ALA E O 1
ATOM 8962 N N . LYS E 1 177 ? 48.129 11.541 -56.500 1.00 16.59 179 LYS E N 1
ATOM 8963 C CA . LYS E 1 177 ? 48.768 11.718 -57.793 1.00 16.62 179 LYS E CA 1
ATOM 8964 C C . LYS E 1 177 ? 48.259 10.628 -58.725 1.00 16.36 179 LYS E C 1
ATOM 8965 O O . LYS E 1 177 ? 48.045 9.506 -58.283 1.00 16.47 179 LYS E O 1
ATOM 8971 N N . PRO E 1 178 ? 48.064 10.885 -60.034 1.00 18.03 180 PRO E N 1
ATOM 8972 C CA . PRO E 1 178 ? 47.644 9.822 -60.936 1.00 18.25 180 PRO E CA 1
ATOM 8973 C C . PRO E 1 178 ? 48.585 8.609 -60.878 1.00 17.31 180 PRO E C 1
ATOM 8974 O O . PRO E 1 178 ? 49.797 8.731 -60.763 1.00 19.32 180 PRO E O 1
ATOM 8978 N N . MET E 1 179 ? 47.991 7.429 -60.974 1.00 15.05 181 MET E N 1
ATOM 8979 C CA . MET E 1 179 ? 48.739 6.215 -61.143 1.00 15.80 181 MET E CA 1
ATOM 8980 C C . MET E 1 179 ? 49.398 6.191 -62.533 1.00 15.12 181 MET E C 1
ATOM 8981 O O . MET E 1 179 ? 48.902 6.816 -63.499 1.00 18.01 181 MET E O 1
ATOM 8986 N N . ALA E 1 180 ? 50.514 5.481 -62.641 1.00 16.11 182 ALA E N 1
ATOM 8987 C CA . ALA E 1 180 ? 51.259 5.443 -63.879 1.00 18.59 182 ALA E CA 1
ATOM 8988 C C . ALA E 1 180 ? 50.474 4.718 -64.975 1.00 19.29 182 ALA E C 1
ATOM 8989 O O . ALA E 1 180 ? 49.693 3.815 -64.750 1.00 19.16 182 ALA E O 1
ATOM 8991 N N . ALA E 1 181 ? 50.781 5.107 -66.215 1.00 23.34 183 ALA E N 1
ATOM 8992 C CA . ALA E 1 181 ? 50.170 4.554 -67.417 1.00 25.97 183 ALA E CA 1
ATOM 8993 C C . ALA E 1 181 ? 50.284 3.028 -67.488 1.00 25.46 183 ALA E C 1
ATOM 8994 O O . ALA E 1 181 ? 49.357 2.344 -68.005 1.00 33.41 183 ALA E O 1
ATOM 8996 N N . ASP E 1 182 ? 51.412 2.462 -67.057 1.00 27.45 184 ASP E N 1
ATOM 8997 C CA . ASP E 1 182 ? 51.578 0.997 -67.172 1.00 32.16 184 ASP E CA 1
ATOM 8998 C C . ASP E 1 182 ? 50.693 0.247 -66.155 1.00 29.92 184 ASP E C 1
ATOM 8999 O O . ASP E 1 182 ? 50.374 -0.926 -66.363 1.00 34.94 184 ASP E O 1
ATOM 9004 N N A ILE E 1 183 ? 50.295 0.917 -65.069 0.50 22.37 185 ILE E N 1
ATOM 9005 N N B ILE E 1 183 ? 50.280 0.920 -65.082 0.50 22.29 185 ILE E N 1
ATOM 9006 C CA A ILE E 1 183 ? 49.306 0.367 -64.131 0.50 20.05 185 ILE E CA 1
ATOM 9007 C CA B ILE E 1 183 ? 49.325 0.338 -64.149 0.50 20.20 185 ILE E CA 1
ATOM 9008 C C A ILE E 1 183 ? 47.926 0.426 -64.801 0.50 18.47 185 ILE E C 1
ATOM 9009 C C B ILE E 1 183 ? 47.922 0.433 -64.776 0.50 18.48 185 ILE E C 1
ATOM 9010 O O A ILE E 1 183 ? 47.210 -0.568 -64.892 0.50 17.45 185 ILE E O 1
ATOM 9011 O O B ILE E 1 183 ? 47.200 -0.557 -64.862 0.50 17.54 185 ILE E O 1
ATOM 9020 N N . LEU E 1 184 ? 47.563 1.614 -65.278 1.00 15.90 186 LEU E N 1
ATOM 9021 C CA . LEU E 1 184 ? 46.212 1.844 -65.814 1.00 17.09 186 LEU E CA 1
ATOM 9022 C C . LEU E 1 184 ? 45.897 0.935 -66.992 1.00 18.28 186 LEU E C 1
ATOM 9023 O O . LEU E 1 184 ? 44.728 0.632 -67.160 1.00 20.75 186 LEU E O 1
ATOM 9028 N N . GLN E 1 185 ? 46.913 0.529 -67.759 1.00 19.34 187 GLN E N 1
ATOM 9029 C CA . GLN E 1 185 ? 46.727 -0.201 -68.989 1.00 22.38 187 GLN E CA 1
ATOM 9030 C C . GLN E 1 185 ? 46.395 -1.675 -68.753 1.00 22.39 187 GLN E C 1
ATOM 9031 O O . GLN E 1 185 ? 46.058 -2.345 -69.720 1.00 27.22 187 GLN E O 1
ATOM 9037 N N . LYS E 1 186 ? 46.500 -2.179 -67.523 1.00 18.29 188 LYS E N 1
ATOM 9038 C CA . LYS E 1 186 ? 46.273 -3.600 -67.253 1.00 18.11 188 LYS E CA 1
ATOM 9039 C C . LYS E 1 186 ? 45.108 -3.781 -66.275 1.00 14.71 188 LYS E C 1
ATOM 9040 O O . LYS E 1 186 ? 45.273 -3.711 -65.032 1.00 16.27 188 LYS E O 1
ATOM 9046 N N . GLN E 1 187 ? 43.915 -3.955 -66.824 1.00 14.44 189 GLN E N 1
ATOM 9047 C CA . GLN E 1 187 ? 42.697 -4.150 -66.027 1.00 12.95 189 GLN E CA 1
ATOM 9048 C C . GLN E 1 187 ? 41.901 -5.315 -66.602 1.00 13.33 189 GLN E C 1
ATOM 9049 O O . GLN E 1 187 ? 41.959 -5.553 -67.813 1.00 14.56 189 GLN E O 1
ATOM 9055 N N . PRO E 1 188 ? 41.151 -6.039 -65.764 1.00 11.91 190 PRO E N 1
ATOM 9056 C CA . PRO E 1 188 ? 41.192 -5.970 -64.316 1.00 10.70 190 PRO E CA 1
ATOM 9057 C C . PRO E 1 188 ? 42.509 -6.534 -63.768 1.00 11.33 190 PRO E C 1
ATOM 9058 O O . PRO E 1 188 ? 43.188 -7.348 -64.401 1.00 11.68 190 PRO E O 1
ATOM 9062 N N . MET E 1 189 ? 42.872 -6.096 -62.564 1.00 10.52 191 MET E N 1
ATOM 9063 C CA . MET E 1 189 ? 43.977 -6.692 -61.828 1.00 9.77 191 MET E CA 1
ATOM 9064 C C . MET E 1 189 ? 43.360 -7.445 -60.647 1.00 9.11 191 MET E C 1
ATOM 9065 O O . MET E 1 189 ? 42.552 -6.881 -59.892 1.00 11.53 191 MET E O 1
ATOM 9070 N N . PHE E 1 190 ? 43.736 -8.701 -60.471 1.00 9.56 192 PHE E N 1
ATOM 9071 C CA . PHE E 1 190 ? 43.247 -9.513 -59.365 1.00 9.41 192 PHE E CA 1
ATOM 9072 C C . PHE E 1 190 ? 44.348 -9.656 -58.328 1.00 9.71 192 PHE E C 1
ATOM 9073 O O . PHE E 1 190 ? 45.533 -9.558 -58.635 1.00 10.23 192 PHE E O 1
ATOM 9081 N N . VAL E 1 191 ? 43.939 -9.888 -57.069 1.00 10.21 193 VAL E N 1
ATOM 9082 C CA . VAL E 1 191 ? 44.923 -10.164 -56.003 1.00 9.84 193 VAL E CA 1
ATOM 9083 C C . VAL E 1 191 ? 44.421 -11.346 -55.187 1.00 9.16 193 VAL E C 1
ATOM 9084 O O . VAL E 1 191 ? 43.315 -11.290 -54.640 1.00 9.62 193 VAL E O 1
ATOM 9088 N N . PHE E 1 192 ? 45.268 -12.363 -55.104 1.00 9.96 194 PHE E N 1
ATOM 9089 C CA . PHE E 1 192 ? 45.006 -13.525 -54.293 1.00 10.14 194 PHE E CA 1
ATOM 9090 C C . PHE E 1 192 ? 45.600 -13.279 -52.898 1.00 10.11 194 PHE E C 1
ATOM 9091 O O . PHE E 1 192 ? 46.760 -12.894 -52.808 1.00 10.57 194 PHE E O 1
ATOM 9099 N N . ARG E 1 193 ? 44.835 -13.537 -51.838 1.00 10.10 195 ARG E N 1
ATOM 9100 C CA . ARG E 1 193 ? 45.332 -13.338 -50.474 1.00 10.32 195 ARG E CA 1
ATOM 9101 C C . ARG E 1 193 ? 45.048 -14.545 -49.585 1.00 9.57 195 ARG E C 1
ATOM 9102 O O . ARG E 1 193 ? 43.977 -15.133 -49.598 1.00 11.58 195 ARG E O 1
ATOM 9110 N N . LYS E 1 194 ? 46.069 -14.880 -48.793 1.00 10.10 196 LYS E N 1
ATOM 9111 C CA . LYS E 1 194 ? 46.000 -15.874 -47.736 1.00 10.41 196 LYS E CA 1
ATOM 9112 C C . LYS E 1 194 ? 46.325 -15.181 -46.419 1.00 10.42 196 LYS E C 1
ATOM 9113 O O . LYS E 1 194 ? 47.283 -14.414 -46.350 1.00 11.69 196 LYS E O 1
ATOM 9119 N N A SER E 1 195 ? 45.544 -15.487 -45.386 0.50 11.21 197 SER E N 1
ATOM 9120 N N B SER E 1 195 ? 45.532 -15.478 -45.391 0.50 11.27 197 SER E N 1
ATOM 9121 C CA A SER E 1 195 ? 45.741 -14.875 -44.104 0.50 11.65 197 SER E CA 1
ATOM 9122 C CA B SER E 1 195 ? 45.704 -14.845 -44.114 0.50 12.03 197 SER E CA 1
ATOM 9123 C C A SER E 1 195 ? 45.859 -15.962 -43.040 0.50 14.86 197 SER E C 1
ATOM 9124 C C B SER E 1 195 ? 45.788 -15.919 -43.031 0.50 15.26 197 SER E C 1
ATOM 9125 O O A SER E 1 195 ? 45.230 -17.013 -43.128 0.50 20.99 197 SER E O 1
ATOM 9126 O O B SER E 1 195 ? 45.151 -16.968 -43.116 0.50 21.62 197 SER E O 1
ATOM 9131 N N A GLU E 1 196 ? 46.656 -15.680 -42.018 0.50 12.77 198 GLU E N 1
ATOM 9132 N N B GLU E 1 196 ? 46.608 -15.654 -42.021 0.50 12.86 198 GLU E N 1
ATOM 9133 C CA A GLU E 1 196 ? 46.733 -16.555 -40.865 0.50 13.95 198 GLU E CA 1
ATOM 9134 C CA B GLU E 1 196 ? 46.694 -16.532 -40.872 0.50 13.98 198 GLU E CA 1
ATOM 9135 C C A GLU E 1 196 ? 46.665 -15.689 -39.615 0.50 12.82 198 GLU E C 1
ATOM 9136 C C B GLU E 1 196 ? 46.654 -15.679 -39.615 0.50 12.87 198 GLU E C 1
ATOM 9137 O O A GLU E 1 196 ? 47.326 -14.674 -39.536 0.50 14.58 198 GLU E O 1
ATOM 9138 O O B GLU E 1 196 ? 47.327 -14.672 -39.533 0.50 14.53 198 GLU E O 1
ATOM 9149 N N . LEU E 1 197 ? 45.892 -16.134 -38.626 1.00 12.17 199 LEU E N 1
ATOM 9150 C CA . LEU E 1 197 ? 45.810 -15.421 -37.358 1.00 12.53 199 LEU E CA 1
ATOM 9151 C C . LEU E 1 197 ? 45.872 -16.416 -36.229 1.00 13.66 199 LEU E C 1
ATOM 9152 O O . LEU E 1 197 ? 45.104 -17.371 -36.231 1.00 16.40 199 LEU E O 1
ATOM 9157 N N A GLN E 1 198 ? 46.792 -16.154 -35.287 0.50 14.17 200 GLN E N 1
ATOM 9158 N N B GLN E 1 198 ? 46.751 -16.153 -35.263 0.50 14.26 200 GLN E N 1
ATOM 9159 C CA A GLN E 1 198 ? 46.931 -16.866 -34.020 0.50 16.21 200 GLN E CA 1
ATOM 9160 C CA B GLN E 1 198 ? 46.750 -16.906 -34.036 0.50 16.47 200 GLN E CA 1
ATOM 9161 C C A GLN E 1 198 ? 46.595 -15.867 -32.913 0.50 14.20 200 GLN E C 1
ATOM 9162 C C B GLN E 1 198 ? 46.595 -15.889 -32.912 0.50 14.36 200 GLN E C 1
ATOM 9163 O O A GLN E 1 198 ? 47.003 -14.724 -33.011 0.50 15.22 200 GLN E O 1
ATOM 9164 O O B GLN E 1 198 ? 47.047 -14.759 -33.023 0.50 15.11 200 GLN E O 1
ATOM 9175 N N . HIS E 1 199 ? 45.856 -16.273 -31.880 1.00 15.50 201 HIS E N 1
ATOM 9176 C CA . HIS E 1 199 ? 45.629 -15.363 -30.756 1.00 15.90 201 HIS E CA 1
ATOM 9177 C C . HIS E 1 199 ? 45.481 -16.119 -29.450 1.00 16.97 201 HIS E C 1
ATOM 9178 O O . HIS E 1 199 ? 45.051 -17.269 -29.420 1.00 20.33 201 HIS E O 1
ATOM 9185 N N . SER E 1 200 ? 45.838 -15.409 -28.398 1.00 15.95 202 SER E N 1
ATOM 9186 C CA . SER E 1 200 ? 45.663 -15.856 -27.029 1.00 17.16 202 SER E CA 1
ATOM 9187 C C . SER E 1 200 ? 44.792 -14.817 -26.323 1.00 18.34 202 SER E C 1
ATOM 9188 O O . SER E 1 200 ? 44.266 -13.915 -26.960 1.00 21.49 202 SER E O 1
ATOM 9191 N N . LYS E 1 201 ? 44.686 -14.896 -25.005 1.00 18.39 203 LYS E N 1
ATOM 9192 C CA . LYS E 1 201 ? 43.969 -13.855 -24.271 1.00 20.46 203 LYS E CA 1
ATOM 9193 C C . LYS E 1 201 ? 44.830 -12.593 -24.141 1.00 18.62 203 LYS E C 1
ATOM 9194 O O . LYS E 1 201 ? 44.339 -11.579 -23.605 1.00 19.65 203 LYS E O 1
ATOM 9200 N N . THR E 1 202 ? 46.095 -12.632 -24.560 1.00 16.14 204 THR E N 1
ATOM 9201 C CA . THR E 1 202 ? 46.990 -11.484 -24.340 1.00 16.36 204 THR E CA 1
ATOM 9202 C C . THR E 1 202 ? 47.530 -10.854 -25.642 1.00 17.61 204 THR E C 1
ATOM 9203 O O . THR E 1 202 ? 47.998 -9.721 -25.578 1.00 15.91 204 THR E O 1
ATOM 9207 N N . GLU E 1 203 ? 47.522 -11.558 -26.784 1.00 15.14 205 GLU E N 1
ATOM 9208 C CA . GLU E 1 203 ? 48.130 -11.023 -28.004 1.00 14.36 205 GLU E CA 1
ATOM 9209 C C . GLU E 1 203 ? 47.609 -11.792 -29.202 1.00 14.77 205 GLU E C 1
ATOM 9210 O O . GLU E 1 203 ? 46.976 -12.828 -29.077 1.00 14.11 205 GLU E O 1
ATOM 9216 N N . LEU E 1 204 ? 47.915 -11.226 -30.376 1.00 13.62 206 LEU E N 1
ATOM 9217 C CA . LEU E 1 204 ? 47.690 -11.918 -31.624 1.00 13.74 206 LEU E CA 1
ATOM 9218 C C . LEU E 1 204 ? 48.929 -11.781 -32.515 1.00 12.62 206 LEU E C 1
ATOM 9219 O O . LEU E 1 204 ? 49.711 -10.860 -32.395 1.00 13.25 206 LEU E O 1
ATOM 9224 N N . THR E 1 205 ? 49.075 -12.745 -33.425 1.00 11.77 207 THR E N 1
ATOM 9225 C CA . THR E 1 205 ? 50.054 -12.706 -34.490 1.00 11.60 207 THR E CA 1
ATOM 9226 C C . THR E 1 205 ? 49.345 -12.976 -35.809 1.00 12.23 207 THR E C 1
ATOM 9227 O O . THR E 1 205 ? 48.584 -13.921 -35.914 1.00 14.00 207 THR E O 1
ATOM 9231 N N . PHE E 1 206 ? 49.553 -12.068 -36.753 1.00 11.82 208 PHE E N 1
ATOM 9232 C CA . PHE E 1 206 ? 48.888 -12.067 -38.016 1.00 11.38 208 PHE E CA 1
ATOM 9233 C C . PHE E 1 206 ? 49.933 -12.224 -39.131 1.00 10.72 208 PHE E C 1
ATOM 9234 O O . PHE E 1 206 ? 50.955 -11.587 -39.079 1.00 12.35 208 PHE E O 1
ATOM 9242 N N . LYS E 1 207 ? 49.611 -13.015 -40.151 1.00 11.10 209 LYS E N 1
ATOM 9243 C CA . LYS E 1 207 ? 50.433 -13.124 -41.348 1.00 12.13 209 LYS E CA 1
ATOM 9244 C C . LYS E 1 207 ? 49.523 -13.040 -42.567 1.00 11.67 209 LYS E C 1
ATOM 9245 O O . LYS E 1 207 ? 48.413 -13.561 -42.582 1.00 11.56 209 LYS E O 1
ATOM 9251 N N . GLU E 1 208 ? 50.045 -12.418 -43.620 1.00 11.11 210 GLU E N 1
ATOM 9252 C CA . GLU E 1 208 ? 49.322 -12.340 -44.888 1.00 11.81 210 GLU E CA 1
ATOM 9253 C C . GLU E 1 208 ? 50.308 -12.572 -46.035 1.00 11.73 210 GLU E C 1
ATOM 9254 O O . GLU E 1 208 ? 51.433 -12.064 -45.998 1.00 11.82 210 GLU E O 1
ATOM 9260 N N . TRP E 1 209 ? 49.828 -13.247 -47.074 1.00 10.89 211 TRP E N 1
ATOM 9261 C CA . TRP E 1 209 ? 50.528 -13.421 -48.355 1.00 11.16 211 TRP E CA 1
ATOM 9262 C C . TRP E 1 209 ? 49.607 -12.897 -49.445 1.00 11.05 211 TRP E C 1
ATOM 9263 O O . TRP E 1 209 ? 48.419 -13.238 -49.441 1.00 12.63 211 TRP E O 1
ATOM 9274 N N . GLN E 1 210 ? 50.123 -12.044 -50.324 1.00 10.17 212 GLN E N 1
ATOM 9275 C CA . GLN E 1 210 ? 49.324 -11.429 -51.349 1.00 11.79 212 GLN E CA 1
ATOM 9276 C C . GLN E 1 210 ? 50.044 -11.593 -52.695 1.00 11.13 212 GLN E C 1
ATOM 9277 O O . GLN E 1 210 ? 51.254 -11.401 -52.766 1.00 13.77 212 GLN E O 1
ATOM 9283 N N A LYS E 1 211 ? 49.295 -11.876 -53.761 0.50 10.58 213 LYS E N 1
ATOM 9284 N N B LYS E 1 211 ? 49.295 -11.891 -53.756 0.50 10.56 213 LYS E N 1
ATOM 9285 C CA A LYS E 1 211 ? 49.865 -12.064 -55.112 0.50 11.38 213 LYS E CA 1
ATOM 9286 C CA B LYS E 1 211 ? 49.870 -12.036 -55.103 0.50 11.43 213 LYS E CA 1
ATOM 9287 C C A LYS E 1 211 ? 48.913 -11.464 -56.155 0.50 10.21 213 LYS E C 1
ATOM 9288 C C B LYS E 1 211 ? 48.910 -11.455 -56.147 0.50 10.20 213 LYS E C 1
ATOM 9289 O O A LYS E 1 211 ? 47.788 -11.900 -56.287 0.50 10.87 213 LYS E O 1
ATOM 9290 O O B LYS E 1 211 ? 47.788 -11.900 -56.283 0.50 10.87 213 LYS E O 1
ATOM 9301 N N . ALA E 1 212 ? 49.401 -10.447 -56.870 1.00 10.68 214 ALA E N 1
ATOM 9302 C CA . ALA E 1 212 ? 48.694 -9.831 -57.963 1.00 11.37 214 ALA E CA 1
ATOM 9303 C C . ALA E 1 212 ? 48.789 -10.684 -59.227 1.00 11.77 214 ALA E C 1
ATOM 9304 O O . ALA E 1 212 ? 49.838 -11.259 -59.499 1.00 13.02 214 ALA E O 1
ATOM 9306 N N . PHE E 1 213 ? 47.702 -10.770 -59.964 1.00 10.68 215 PHE E N 1
ATOM 9307 C CA . PHE E 1 213 ? 47.688 -11.524 -61.204 1.00 11.19 215 PHE E CA 1
ATOM 9308 C C . PHE E 1 213 ? 46.626 -10.959 -62.148 1.00 11.38 215 PHE E C 1
ATOM 9309 O O . PHE E 1 213 ? 45.560 -10.537 -61.727 1.00 11.15 215 PHE E O 1
ATOM 9317 N N . THR E 1 214 ? 46.949 -11.004 -63.449 1.00 12.87 216 THR E N 1
ATOM 9318 C CA . THR E 1 214 ? 45.986 -10.660 -64.493 1.00 12.24 216 THR E CA 1
ATOM 9319 C C . THR E 1 214 ? 45.448 -11.914 -65.182 1.00 11.78 216 THR E C 1
ATOM 9320 O O . THR E 1 214 ? 44.459 -11.810 -65.914 1.00 14.09 216 THR E O 1
ATOM 9324 N N . ASP E 1 215 ? 46.071 -13.065 -64.937 1.00 12.55 217 ASP E N 1
ATOM 9325 C CA . ASP E 1 215 ? 45.792 -14.309 -65.644 1.00 13.91 217 ASP E CA 1
ATOM 9326 C C . ASP E 1 215 ? 46.295 -15.496 -64.820 1.00 15.40 217 ASP E C 1
ATOM 9327 O O . ASP E 1 215 ? 47.175 -15.328 -63.987 1.00 15.85 217 ASP E O 1
ATOM 9332 N N . VAL E 1 216 ? 45.688 -16.669 -65.022 1.00 14.74 218 VAL E N 1
ATOM 9333 C CA . VAL E 1 216 ? 46.158 -17.934 -64.460 1.00 15.65 218 VAL E CA 1
ATOM 9334 C C . VAL E 1 216 ? 46.457 -18.971 -65.556 1.00 17.36 218 VAL E C 1
ATOM 9335 O O . VAL E 1 216 ? 46.862 -20.085 -65.247 1.00 20.46 218 VAL E O 1
ATOM 9339 N N . MET E 1 217 ? 46.122 -18.663 -66.804 1.00 19.39 219 MET E N 1
ATOM 9340 C CA . MET E 1 217 ? 46.222 -19.628 -67.929 1.00 21.90 219 MET E CA 1
ATOM 9341 C C . MET E 1 217 ? 47.577 -19.499 -68.633 1.00 29.96 219 MET E C 1
ATOM 9342 O O . MET E 1 217 ? 48.204 -18.446 -68.625 1.00 30.19 219 MET E O 1
ATOM 9347 N N . PRO F 1 2 ? 15.170 16.138 -21.239 1.00 26.77 2 PRO F N 1
ATOM 9348 C CA . PRO F 1 2 ? 14.142 16.875 -21.949 1.00 20.38 2 PRO F CA 1
ATOM 9349 C C . PRO F 1 2 ? 14.163 16.556 -23.449 1.00 18.42 2 PRO F C 1
ATOM 9350 O O . PRO F 1 2 ? 15.131 15.962 -23.930 1.00 23.26 2 PRO F O 1
ATOM 9354 N N . LEU F 1 3 ? 13.094 16.941 -24.133 1.00 16.77 3 LEU F N 1
ATOM 9355 C CA . LEU F 1 3 ? 13.035 16.922 -25.595 1.00 16.60 3 LEU F CA 1
ATOM 9356 C C . LEU F 1 3 ? 13.879 18.073 -26.124 1.00 14.81 3 LEU F C 1
ATOM 9357 O O . LEU F 1 3 ? 14.032 19.115 -25.493 1.00 16.98 3 LEU F O 1
ATOM 9362 N N . PRO F 1 4 ? 14.387 17.963 -27.350 1.00 12.39 4 PRO F N 1
ATOM 9363 C CA . PRO F 1 4 ? 15.234 19.018 -27.898 1.00 12.21 4 PRO F CA 1
ATOM 9364 C C . PRO F 1 4 ? 14.476 20.211 -28.473 1.00 13.31 4 PRO F C 1
ATOM 9365 O O . PRO F 1 4 ? 13.388 20.044 -28.979 1.00 14.44 4 PRO F O 1
ATOM 9369 N N . LYS F 1 5 ? 15.121 21.378 -28.395 1.00 13.30 5 LYS F N 1
ATOM 9370 C CA . LYS F 1 5 ? 14.622 22.597 -29.028 1.00 14.80 5 LYS F CA 1
ATOM 9371 C C . LYS F 1 5 ? 15.677 23.254 -29.910 1.00 13.57 5 LYS F C 1
ATOM 9372 O O . LYS F 1 5 ? 15.327 24.019 -30.823 1.00 14.47 5 LYS F O 1
ATOM 9378 N N . THR F 1 6 ? 16.951 23.018 -29.606 1.00 13.24 6 THR F N 1
ATOM 9379 C CA . THR F 1 6 ? 18.027 23.678 -30.318 1.00 13.85 6 THR F CA 1
ATOM 9380 C C . THR F 1 6 ? 19.141 22.662 -30.549 1.00 12.29 6 THR F C 1
ATOM 9381 O O . THR F 1 6 ? 19.224 21.645 -29.840 1.00 13.12 6 THR F O 1
ATOM 9385 N N . HIS F 1 7 ? 19.968 22.930 -31.554 1.00 13.02 7 HIS F N 1
ATOM 9386 C CA . HIS F 1 7 ? 21.062 22.009 -31.813 1.00 11.87 7 HIS F CA 1
ATOM 9387 C C . HIS F 1 7 ? 22.220 22.734 -32.470 1.00 12.28 7 HIS F C 1
ATOM 9388 O O . HIS F 1 7 ? 22.046 23.803 -33.029 1.00 13.44 7 HIS F O 1
ATOM 9395 N N . GLU F 1 8 ? 23.378 22.083 -32.414 1.00 13.26 8 GLU F N 1
ATOM 9396 C CA . GLU F 1 8 ? 24.522 22.502 -33.164 1.00 13.94 8 GLU F CA 1
ATOM 9397 C C . GLU F 1 8 ? 25.121 21.282 -33.849 1.00 13.40 8 GLU F C 1
ATOM 9398 O O . GLU F 1 8 ? 24.947 20.142 -33.403 1.00 13.76 8 GLU F O 1
ATOM 9404 N N . LEU F 1 9 ? 25.828 21.546 -34.940 1.00 12.07 9 LEU F N 1
ATOM 9405 C CA . LEU F 1 9 ? 26.438 20.527 -35.762 1.00 14.03 9 LEU F CA 1
ATOM 9406 C C . LEU F 1 9 ? 27.908 20.843 -35.997 1.00 13.64 9 LEU F C 1
ATOM 9407 O O . LEU F 1 9 ? 28.251 21.958 -36.317 1.00 13.41 9 LEU F O 1
ATOM 9412 N N . HIS F 1 10 ? 28.734 19.807 -35.854 1.00 15.38 10 HIS F N 1
ATOM 9413 C CA . HIS F 1 10 ? 30.079 19.782 -36.357 1.00 14.01 10 HIS F CA 1
ATOM 9414 C C . HIS F 1 10 ? 30.193 18.570 -37.274 1.00 13.62 10 HIS F C 1
ATOM 9415 O O . HIS F 1 10 ? 30.093 17.462 -36.804 1.00 13.33 10 HIS F O 1
ATOM 9422 N N . ILE F 1 11 ? 30.352 18.823 -38.570 1.00 12.65 11 ILE F N 1
ATOM 9423 C CA . ILE F 1 11 ? 30.530 17.782 -39.574 1.00 12.01 11 ILE F CA 1
ATOM 9424 C C . ILE F 1 11 ? 31.935 17.922 -40.129 1.00 12.58 11 ILE F C 1
ATOM 9425 O O . ILE F 1 11 ? 32.378 19.019 -40.449 1.00 14.73 11 ILE F O 1
ATOM 9430 N N . PHE F 1 12 ? 32.643 16.799 -40.197 1.00 13.90 12 PHE F N 1
ATOM 9431 C CA . PHE F 1 12 ? 34.013 16.803 -40.627 1.00 15.72 12 PHE F CA 1
ATOM 9432 C C . PHE F 1 12 ? 34.278 15.471 -41.319 1.00 14.74 12 PHE F C 1
ATOM 9433 O O . PHE F 1 12 ? 33.570 14.505 -41.111 1.00 15.20 12 PHE F O 1
ATOM 9441 N N . GLY F 1 13 ? 35.333 15.436 -42.124 1.00 14.07 13 GLY F N 1
ATOM 9442 C CA . GLY F 1 13 ? 35.674 14.265 -42.845 1.00 13.15 13 GLY F CA 1
ATOM 9443 C C . GLY F 1 13 ? 36.320 14.638 -44.165 1.00 12.57 13 GLY F C 1
ATOM 9444 O O . GLY F 1 13 ? 37.092 15.580 -44.209 1.00 13.67 13 GLY F O 1
ATOM 9445 N N . SER F 1 14 ? 36.056 13.869 -45.212 1.00 12.52 14 SER F N 1
ATOM 9446 C CA . SER F 1 14 ? 36.670 14.122 -46.501 1.00 11.63 14 SER F CA 1
ATOM 9447 C C . SER F 1 14 ? 35.749 13.614 -47.611 1.00 11.10 14 SER F C 1
ATOM 9448 O O . SER F 1 14 ? 35.006 12.689 -47.377 1.00 11.35 14 SER F O 1
ATOM 9451 N N . PHE F 1 15 ? 35.862 14.232 -48.793 1.00 11.32 15 PHE F N 1
ATOM 9452 C CA . PHE F 1 15 ? 35.262 13.748 -50.022 1.00 10.74 15 PHE F CA 1
ATOM 9453 C C . PHE F 1 15 ? 36.353 13.606 -51.064 1.00 10.66 15 PHE F C 1
ATOM 9454 O O . PHE F 1 15 ? 37.101 14.553 -51.348 1.00 12.58 15 PHE F O 1
ATOM 9462 N N . ASN F 1 16 ? 36.449 12.395 -51.620 1.00 10.80 16 ASN F N 1
ATOM 9463 C CA . ASN F 1 16 ? 37.457 12.099 -52.626 1.00 10.61 16 ASN F CA 1
ATOM 9464 C C . ASN F 1 16 ? 38.851 12.493 -52.092 1.00 11.31 16 ASN F C 1
ATOM 9465 O O . ASN F 1 16 ? 39.692 13.002 -52.847 1.00 13.63 16 ASN F O 1
ATOM 9470 N N . GLY F 1 17 ? 39.107 12.206 -50.810 1.00 11.85 17 GLY F N 1
ATOM 9471 C CA . GLY F 1 17 ? 40.433 12.437 -50.233 1.00 12.51 17 GLY F CA 1
ATOM 9472 C C . GLY F 1 17 ? 40.712 13.845 -49.734 1.00 13.95 17 GLY F C 1
ATOM 9473 O O . GLY F 1 17 ? 41.769 14.078 -49.175 1.00 18.25 17 GLY F O 1
ATOM 9474 N N . VAL F 1 18 ? 39.775 14.781 -49.924 1.00 13.37 18 VAL F N 1
ATOM 9475 C CA . VAL F 1 18 ? 39.993 16.183 -49.598 1.00 14.22 18 VAL F CA 1
ATOM 9476 C C . VAL F 1 18 ? 39.174 16.509 -48.349 1.00 13.77 18 VAL F C 1
ATOM 9477 O O . VAL F 1 18 ? 37.927 16.333 -48.334 1.00 13.66 18 VAL F O 1
ATOM 9481 N N . GLU F 1 19 ? 39.865 16.947 -47.310 1.00 14.24 19 GLU F N 1
ATOM 9482 C CA . GLU F 1 19 ? 39.229 17.235 -46.018 1.00 14.66 19 GLU F CA 1
ATOM 9483 C C . GLU F 1 19 ? 38.198 18.367 -46.138 1.00 16.04 19 GLU F C 1
ATOM 9484 O O . GLU F 1 19 ? 38.371 19.305 -46.927 1.00 16.60 19 GLU F O 1
ATOM 9490 N N . PHE F 1 20 ? 37.145 18.289 -45.323 1.00 14.23 20 PHE F N 1
ATOM 9491 C CA . PHE F 1 20 ? 36.220 19.398 -45.165 1.00 15.10 20 PHE F CA 1
ATOM 9492 C C . PHE F 1 20 ? 35.769 19.431 -43.705 1.00 14.17 20 PHE F C 1
ATOM 9493 O O . PHE F 1 20 ? 35.904 18.470 -42.933 1.00 14.99 20 PHE F O 1
ATOM 9501 N N . ASP F 1 21 ? 35.260 20.584 -43.322 1.00 15.75 21 ASP F N 1
ATOM 9502 C CA . ASP F 1 21 ? 34.830 20.793 -41.959 1.00 15.63 21 ASP F CA 1
ATOM 9503 C C . ASP F 1 21 ? 33.782 21.892 -41.995 1.00 16.20 21 ASP F C 1
ATOM 9504 O O . ASP F 1 21 ? 34.019 22.944 -42.602 1.00 21.88 21 ASP F O 1
ATOM 9509 N N . MET F 1 22 ? 32.669 21.684 -41.297 1.00 14.80 22 MET F N 1
ATOM 9510 C CA . MET F 1 22 ? 31.640 22.691 -41.231 1.00 17.11 22 MET F CA 1
ATOM 9511 C C . MET F 1 22 ? 30.990 22.660 -39.849 1.00 15.05 22 MET F C 1
ATOM 9512 O O . MET F 1 22 ? 30.856 21.590 -39.250 1.00 14.97 22 MET F O 1
ATOM 9517 N N . VAL F 1 23 ? 30.511 23.821 -39.420 1.00 14.50 23 VAL F N 1
ATOM 9518 C CA . VAL F 1 23 ? 29.719 23.952 -38.210 1.00 14.80 23 VAL F CA 1
ATOM 9519 C C . VAL F 1 23 ? 28.400 24.626 -38.574 1.00 14.07 23 VAL F C 1
ATOM 9520 O O . VAL F 1 23 ? 28.346 25.450 -39.492 1.00 16.22 23 VAL F O 1
ATOM 9524 N N . GLY F 1 24 ? 27.353 24.281 -37.839 1.00 13.93 24 GLY F N 1
ATOM 9525 C CA . GLY F 1 24 ? 26.051 24.892 -38.039 1.00 14.56 24 GLY F CA 1
ATOM 9526 C C . GLY F 1 24 ? 25.286 24.973 -36.756 1.00 11.97 24 GLY F C 1
ATOM 9527 O O . GLY F 1 24 ? 25.665 24.332 -35.743 1.00 12.72 24 GLY F O 1
ATOM 9528 N N A ARG F 1 25 ? 24.167 25.689 -36.809 0.50 13.81 25 ARG F N 1
ATOM 9529 N N B ARG F 1 25 ? 24.177 25.705 -36.805 0.50 13.67 25 ARG F N 1
ATOM 9530 C CA A ARG F 1 25 ? 23.323 25.907 -35.662 0.50 14.35 25 ARG F CA 1
ATOM 9531 C CA B ARG F 1 25 ? 23.324 25.904 -35.661 0.50 14.13 25 ARG F CA 1
ATOM 9532 C C A ARG F 1 25 ? 21.871 25.771 -36.119 0.50 12.69 25 ARG F C 1
ATOM 9533 C C B ARG F 1 25 ? 21.874 25.761 -36.122 0.50 12.69 25 ARG F C 1
ATOM 9534 O O A ARG F 1 25 ? 21.546 26.163 -37.238 0.50 13.05 25 ARG F O 1
ATOM 9535 O O B ARG F 1 25 ? 21.549 26.158 -37.240 0.50 13.06 25 ARG F O 1
ATOM 9550 N N . GLY F 1 26 ? 21.025 25.162 -35.284 1.00 13.69 26 GLY F N 1
ATOM 9551 C CA . GLY F 1 26 ? 19.656 24.903 -35.681 1.00 15.43 26 GLY F CA 1
ATOM 9552 C C . GLY F 1 26 ? 18.661 24.897 -34.551 1.00 13.28 26 GLY F C 1
ATOM 9553 O O . GLY F 1 26 ? 19.018 25.074 -33.365 1.00 14.14 26 GLY F O 1
ATOM 9554 N N . ILE F 1 27 ? 17.395 24.749 -34.930 1.00 12.98 27 ILE F N 1
ATOM 9555 C CA . ILE F 1 27 ? 16.273 24.670 -34.018 1.00 13.53 27 ILE F CA 1
ATOM 9556 C C . ILE F 1 27 ? 15.357 23.568 -34.529 1.00 13.12 27 ILE F C 1
ATOM 9557 O O . ILE F 1 27 ? 15.458 23.134 -35.690 1.00 13.16 27 ILE F O 1
ATOM 9562 N N . GLY F 1 28 ? 14.414 23.140 -33.706 1.00 13.42 28 GLY F N 1
ATOM 9563 C CA . GLY F 1 28 ? 13.451 22.196 -34.203 1.00 11.42 28 GLY F CA 1
ATOM 9564 C C . GLY F 1 28 ? 12.283 22.074 -33.262 1.00 12.10 28 GLY F C 1
ATOM 9565 O O . GLY F 1 28 ? 12.285 22.639 -32.132 1.00 14.75 28 GLY F O 1
ATOM 9566 N N . ASN F 1 29 ? 11.298 21.293 -33.690 1.00 13.85 29 ASN F N 1
ATOM 9567 C CA . ASN F 1 29 ? 10.045 21.088 -32.944 1.00 14.35 29 ASN F CA 1
ATOM 9568 C C . ASN F 1 29 ? 9.880 19.592 -32.767 1.00 13.57 29 ASN F C 1
ATOM 9569 O O . ASN F 1 29 ? 9.518 18.911 -33.718 1.00 13.45 29 ASN F O 1
ATOM 9574 N N . PRO F 1 30 ? 10.178 19.051 -31.566 1.00 12.86 30 PRO F N 1
ATOM 9575 C CA . PRO F 1 30 ? 10.182 17.606 -31.363 1.00 14.49 30 PRO F CA 1
ATOM 9576 C C . PRO F 1 30 ? 8.766 17.023 -31.257 1.00 13.12 30 PRO F C 1
ATOM 9577 O O . PRO F 1 30 ? 8.613 15.796 -31.199 1.00 14.15 30 PRO F O 1
ATOM 9581 N N . ASN F 1 31 ? 7.746 17.886 -31.264 1.00 12.84 31 ASN F N 1
ATOM 9582 C CA . ASN F 1 31 ? 6.379 17.409 -31.280 1.00 13.59 31 ASN F CA 1
ATOM 9583 C C . ASN F 1 31 ? 5.878 17.285 -32.719 1.00 14.13 31 ASN F C 1
ATOM 9584 O O . ASN F 1 31 ? 4.916 16.577 -32.937 1.00 16.72 31 ASN F O 1
ATOM 9589 N N . GLU F 1 32 ? 6.550 17.947 -33.669 1.00 15.99 32 GLU F N 1
ATOM 9590 C CA . GLU F 1 32 ? 6.111 17.972 -35.043 1.00 16.55 32 GLU F CA 1
ATOM 9591 C C . GLU F 1 32 ? 7.111 17.315 -35.992 1.00 15.38 32 GLU F C 1
ATOM 9592 O O . GLU F 1 32 ? 6.792 17.160 -37.139 1.00 16.71 32 GLU F O 1
ATOM 9598 N N . GLY F 1 33 ? 8.298 16.930 -35.513 1.00 12.39 33 GLY F N 1
ATOM 9599 C CA . GLY F 1 33 ? 9.289 16.316 -36.424 1.00 12.64 33 GLY F CA 1
ATOM 9600 C C . GLY F 1 33 ? 9.848 17.306 -37.427 1.00 12.65 33 GLY F C 1
ATOM 9601 O O . GLY F 1 33 ? 10.183 16.933 -38.542 1.00 13.92 33 GLY F O 1
ATOM 9602 N N . SER F 1 34 ? 10.043 18.546 -36.992 1.00 11.45 34 SER F N 1
ATOM 9603 C CA . SER F 1 34 ? 10.627 19.554 -37.873 1.00 12.02 34 SER F CA 1
ATOM 9604 C C . SER F 1 34 ? 11.937 20.085 -37.299 1.00 11.63 34 SER F C 1
ATOM 9605 O O . SER F 1 34 ? 12.117 20.163 -36.088 1.00 13.11 34 SER F O 1
ATOM 9608 N N . GLU F 1 35 ? 12.844 20.466 -38.205 1.00 11.08 35 GLU F N 1
ATOM 9609 C CA . GLU F 1 35 ? 14.124 21.055 -37.834 1.00 11.66 35 GLU F CA 1
ATOM 9610 C C . GLU F 1 35 ? 14.592 21.994 -38.939 1.00 11.95 35 GLU F C 1
ATOM 9611 O O . GLU F 1 35 ? 14.201 21.853 -40.105 1.00 11.59 35 GLU F O 1
ATOM 9617 N N . GLU F 1 36 ? 15.497 22.898 -38.557 1.00 13.28 36 GLU F N 1
ATOM 9618 C CA . GLU F 1 36 ? 16.062 23.855 -39.459 1.00 13.65 36 GLU F CA 1
ATOM 9619 C C . GLU F 1 36 ? 17.495 24.095 -39.002 1.00 14.44 36 GLU F C 1
ATOM 9620 O O . GLU F 1 36 ? 17.747 24.174 -37.798 1.00 16.64 36 GLU F O 1
ATOM 9626 N N . LEU F 1 37 ? 18.407 24.277 -39.955 1.00 14.76 37 LEU F N 1
ATOM 9627 C CA . LEU F 1 37 ? 19.837 24.458 -39.659 1.00 15.36 37 LEU F CA 1
ATOM 9628 C C . LEU F 1 37 ? 20.410 25.463 -40.649 1.00 13.72 37 LEU F C 1
ATOM 9629 O O . LEU F 1 37 ? 20.047 25.446 -41.822 1.00 16.84 37 LEU F O 1
ATOM 9634 N N . ASN F 1 38 ? 21.329 26.290 -40.156 1.00 12.94 38 ASN F N 1
ATOM 9635 C CA . ASN F 1 38 ? 22.109 27.189 -40.963 1.00 13.72 38 ASN F CA 1
ATOM 9636 C C . ASN F 1 38 ? 23.578 26.859 -40.731 1.00 14.28 38 ASN F C 1
ATOM 9637 O O . ASN F 1 38 ? 23.970 26.645 -39.583 1.00 14.70 38 ASN F O 1
ATOM 9642 N N . ALA F 1 39 ? 24.371 26.807 -41.807 1.00 14.84 39 ALA F N 1
ATOM 9643 C CA . ALA F 1 39 ? 25.810 26.555 -41.709 1.00 16.53 39 ALA F CA 1
ATOM 9644 C C . ALA F 1 39 ? 26.558 27.466 -42.685 1.00 18.45 39 ALA F C 1
ATOM 9645 O O . ALA F 1 39 ? 26.183 27.550 -43.823 1.00 19.84 39 ALA F O 1
ATOM 9647 N N . LYS F 1 40 ? 27.609 28.146 -42.189 1.00 21.94 40 LYS F N 1
ATOM 9648 C CA . LYS F 1 40 ? 28.494 28.984 -42.979 1.00 26.38 40 LYS F CA 1
ATOM 9649 C C . LYS F 1 40 ? 29.647 28.133 -43.485 1.00 29.08 40 LYS F C 1
ATOM 9650 O O . LYS F 1 40 ? 30.143 27.244 -42.796 1.00 39.41 40 LYS F O 1
ATOM 9656 N N . PHE F 1 41 ? 30.077 28.421 -44.701 1.00 27.67 41 PHE F N 1
ATOM 9657 C CA . PHE F 1 41 ? 31.323 27.864 -45.196 1.00 29.36 41 PHE F CA 1
ATOM 9658 C C . PHE F 1 41 ? 32.506 28.558 -44.482 1.00 34.90 41 PHE F C 1
ATOM 9659 O O . PHE F 1 41 ? 32.601 29.761 -44.484 1.00 47.03 41 PHE F O 1
ATOM 9667 N N . THR F 1 42 ? 33.327 27.754 -43.788 1.00 32.35 42 THR F N 1
ATOM 9668 C CA . THR F 1 42 ? 34.569 28.104 -43.039 1.00 37.63 42 THR F CA 1
ATOM 9669 C C . THR F 1 42 ? 35.555 28.788 -43.984 1.00 40.03 42 THR F C 1
ATOM 9670 O O . THR F 1 42 ? 36.067 29.874 -43.702 1.00 46.13 42 THR F O 1
ATOM 9674 N N . LYS F 1 43 ? 35.859 28.095 -45.084 1.00 48.07 43 LYS F N 1
ATOM 9675 C CA . LYS F 1 43 ? 36.879 28.538 -46.020 1.00 51.96 43 LYS F CA 1
ATOM 9676 C C . LYS F 1 43 ? 36.382 28.260 -47.437 1.00 43.73 43 LYS F C 1
ATOM 9677 O O . LYS F 1 43 ? 36.918 27.408 -48.128 1.00 53.99 43 LYS F O 1
ATOM 9683 N N . GLY F 1 44 ? 35.337 28.993 -47.827 1.00 38.02 44 GLY F N 1
ATOM 9684 C CA . GLY F 1 44 ? 34.836 29.015 -49.194 1.00 37.42 44 GLY F CA 1
ATOM 9685 C C . GLY F 1 44 ? 33.920 27.834 -49.517 1.00 37.01 44 GLY F C 1
ATOM 9686 O O . GLY F 1 44 ? 33.771 26.899 -48.721 1.00 38.51 44 GLY F O 1
ATOM 9687 N N . PRO F 1 45 ? 33.303 27.839 -50.725 1.00 35.45 45 PRO F N 1
ATOM 9688 C CA . PRO F 1 45 ? 32.339 26.813 -51.109 1.00 32.50 45 PRO F CA 1
ATOM 9689 C C . PRO F 1 45 ? 32.964 25.411 -51.048 1.00 34.32 45 PRO F C 1
ATOM 9690 O O . PRO F 1 45 ? 34.201 25.229 -51.212 1.00 34.53 45 PRO F O 1
ATOM 9694 N N . LEU F 1 46 ? 32.103 24.429 -50.799 1.00 29.63 46 LEU F N 1
ATOM 9695 C CA . LEU F 1 46 ? 32.525 23.056 -50.766 1.00 25.15 46 LEU F CA 1
ATOM 9696 C C . LEU F 1 46 ? 32.993 22.685 -52.171 1.00 23.63 46 LEU F C 1
ATOM 9697 O O . LEU F 1 46 ? 32.558 23.253 -53.165 1.00 22.49 46 LEU F O 1
ATOM 9702 N N . LYS F 1 47 ? 33.841 21.664 -52.226 1.00 20.13 47 LYS F N 1
ATOM 9703 C CA . LYS F 1 47 ? 34.362 21.185 -53.499 1.00 21.69 47 LYS F CA 1
ATOM 9704 C C . LYS F 1 47 ? 33.428 20.125 -54.114 1.00 19.32 47 LYS F C 1
ATOM 9705 O O . LYS F 1 47 ? 33.793 19.502 -55.048 1.00 23.66 47 LYS F O 1
ATOM 9711 N N . PHE F 1 48 ? 32.207 19.991 -53.607 1.00 17.26 48 PHE F N 1
ATOM 9712 C CA . PHE F 1 48 ? 31.222 18.969 -53.994 1.00 15.05 48 PHE F CA 1
ATOM 9713 C C . PHE F 1 48 ? 29.830 19.578 -53.764 1.00 13.77 48 PHE F C 1
ATOM 9714 O O . PHE F 1 48 ? 29.708 20.568 -53.046 1.00 14.53 48 PHE F O 1
ATOM 9722 N N . SER F 1 49 ? 28.800 18.957 -54.343 1.00 12.84 49 SER F N 1
ATOM 9723 C CA . SER F 1 49 ? 27.438 19.419 -54.174 1.00 12.11 49 SER F CA 1
ATOM 9724 C C . SER F 1 49 ? 27.041 19.446 -52.717 1.00 11.55 49 SER F C 1
ATOM 9725 O O . SER F 1 49 ? 27.046 18.397 -52.071 1.00 11.89 49 SER F O 1
ATOM 9728 N N . PRO F 1 50 ? 26.589 20.596 -52.176 1.00 12.85 50 PRO F N 1
ATOM 9729 C CA . PRO F 1 50 ? 26.098 20.601 -50.808 1.00 12.49 50 PRO F CA 1
ATOM 9730 C C . PRO F 1 50 ? 24.928 19.631 -50.599 1.00 10.54 50 PRO F C 1
ATOM 9731 O O . PRO F 1 50 ? 24.699 19.202 -49.502 1.00 11.27 50 PRO F O 1
ATOM 9735 N N . TYR F 1 51 ? 24.184 19.306 -51.657 1.00 10.06 51 TYR F N 1
ATOM 9736 C CA . TYR F 1 51 ? 23.062 18.408 -51.527 1.00 10.48 51 TYR F CA 1
ATOM 9737 C C . TYR F 1 51 ? 23.501 17.025 -51.053 1.00 10.16 51 TYR F C 1
ATOM 9738 O O . TYR F 1 51 ? 22.701 16.294 -50.464 1.00 10.06 51 TYR F O 1
ATOM 9747 N N . ILE F 1 52 ? 24.747 16.636 -51.300 1.00 9.43 52 ILE F N 1
ATOM 9748 C CA . ILE F 1 52 ? 25.236 15.333 -50.826 1.00 9.54 52 ILE F CA 1
ATOM 9749 C C . ILE F 1 52 ? 25.248 15.274 -49.308 1.00 10.41 52 ILE F C 1
ATOM 9750 O O . ILE F 1 52 ? 25.304 14.178 -48.744 1.00 10.00 52 ILE F O 1
ATOM 9755 N N . LEU F 1 53 ? 25.205 16.433 -48.635 1.00 10.01 53 LEU F N 1
ATOM 9756 C CA . LEU F 1 53 ? 25.228 16.440 -47.186 1.00 10.59 53 LEU F CA 1
ATOM 9757 C C . LEU F 1 53 ? 23.845 16.251 -46.539 1.00 9.76 53 LEU F C 1
ATOM 9758 O O . LEU F 1 53 ? 23.815 16.077 -45.344 1.00 10.66 53 LEU F O 1
ATOM 9763 N N . VAL F 1 54 ? 22.757 16.267 -47.304 1.00 9.78 54 VAL F N 1
ATOM 9764 C CA . VAL F 1 54 ? 21.416 16.284 -46.703 1.00 9.71 54 VAL F CA 1
ATOM 9765 C C . VAL F 1 54 ? 21.224 15.283 -45.558 1.00 8.92 54 VAL F C 1
ATOM 9766 O O . VAL F 1 54 ? 20.817 15.687 -44.470 1.00 10.26 54 VAL F O 1
ATOM 9770 N N . PRO F 1 55 ? 21.485 13.966 -45.714 1.00 9.57 55 PRO F N 1
ATOM 9771 C CA . PRO F 1 55 ? 21.199 13.039 -44.625 1.00 10.35 55 PRO F CA 1
ATOM 9772 C C . PRO F 1 55 ? 22.081 13.283 -43.395 1.00 10.88 55 PRO F C 1
ATOM 9773 O O . PRO F 1 55 ? 21.680 12.923 -42.288 1.00 10.15 55 PRO F O 1
ATOM 9777 N N . HIS F 1 56 ? 23.239 13.915 -43.579 1.00 10.18 56 HIS F N 1
ATOM 9778 C CA . HIS F 1 56 ? 24.152 14.202 -42.491 1.00 10.35 56 HIS F CA 1
ATOM 9779 C C . HIS F 1 56 ? 23.793 15.517 -41.789 1.00 12.20 56 HIS F C 1
ATOM 9780 O O . HIS F 1 56 ? 24.206 15.724 -40.691 1.00 16.10 56 HIS F O 1
ATOM 9787 N N . LEU F 1 57 ? 23.023 16.395 -42.407 1.00 10.33 57 LEU F N 1
ATOM 9788 C CA . LEU F 1 57 ? 22.585 17.616 -41.752 1.00 10.24 57 LEU F CA 1
ATOM 9789 C C . LEU F 1 57 ? 21.384 17.365 -40.852 1.00 11.00 57 LEU F C 1
ATOM 9790 O O . LEU F 1 57 ? 21.180 18.116 -39.898 1.00 12.09 57 LEU F O 1
ATOM 9814 N N . TYR F 1 59 ? 19.153 14.310 -37.068 1.00 9.41 61 TYR F N 1
ATOM 9815 C CA . TYR F 1 59 ? 18.728 14.656 -35.704 1.00 9.94 61 TYR F CA 1
ATOM 9816 C C . TYR F 1 59 ? 17.372 14.025 -35.430 1.00 9.45 61 TYR F C 1
ATOM 9817 O O . TYR F 1 59 ? 16.340 14.698 -35.384 1.00 10.55 61 TYR F O 1
ATOM 9826 N N A TYR F 1 60 ? 17.404 12.719 -35.167 0.50 9.50 62 TYR F N 1
ATOM 9827 N N B TYR F 1 60 ? 17.409 12.717 -35.162 0.50 9.55 62 TYR F N 1
ATOM 9828 C CA A TYR F 1 60 ? 16.145 11.964 -34.950 0.50 9.64 62 TYR F CA 1
ATOM 9829 C CA B TYR F 1 60 ? 16.179 11.916 -34.927 0.50 9.80 62 TYR F CA 1
ATOM 9830 C C A TYR F 1 60 ? 15.530 12.299 -33.587 0.50 9.51 62 TYR F C 1
ATOM 9831 C C B TYR F 1 60 ? 15.547 12.268 -33.575 0.50 9.55 62 TYR F C 1
ATOM 9832 O O A TYR F 1 60 ? 14.436 11.824 -33.320 0.50 10.49 62 TYR F O 1
ATOM 9833 O O B TYR F 1 60 ? 14.436 11.825 -33.323 0.50 10.50 62 TYR F O 1
ATOM 9850 N N . GLN F 1 61 ? 16.268 13.018 -32.740 1.00 9.60 63 GLN F N 1
ATOM 9851 C CA . GLN F 1 61 ? 15.700 13.462 -31.478 1.00 10.10 63 GLN F CA 1
ATOM 9852 C C . GLN F 1 61 ? 14.488 14.386 -31.705 1.00 9.68 63 GLN F C 1
ATOM 9853 O O . GLN F 1 61 ? 13.685 14.570 -30.797 1.00 11.29 63 GLN F O 1
ATOM 9859 N N . TYR F 1 62 ? 14.374 14.995 -32.889 1.00 10.31 64 TYR F N 1
ATOM 9860 C CA . TYR F 1 62 ? 13.199 15.792 -33.190 1.00 10.81 64 TYR F CA 1
ATOM 9861 C C . TYR F 1 62 ? 12.021 14.953 -33.672 1.00 10.77 64 TYR F C 1
ATOM 9862 O O . TYR F 1 62 ? 10.938 15.513 -33.868 1.00 11.98 64 TYR F O 1
ATOM 9871 N N . LEU F 1 63 ? 12.227 13.640 -33.862 1.00 9.73 65 LEU F N 1
ATOM 9872 C CA . LEU F 1 63 ? 11.153 12.766 -34.401 1.00 10.17 65 LEU F CA 1
ATOM 9873 C C . LEU F 1 63 ? 10.327 12.168 -33.272 1.00 10.38 65 LEU F C 1
ATOM 9874 O O . LEU F 1 63 ? 10.828 11.347 -32.529 1.00 10.56 65 LEU F O 1
ATOM 9879 N N . PRO F 1 64 ? 9.044 12.526 -33.119 1.00 11.35 66 PRO F N 1
ATOM 9880 C CA . PRO F 1 64 ? 8.184 11.798 -32.192 1.00 11.51 66 PRO F CA 1
ATOM 9881 C C . PRO F 1 64 ? 7.704 10.506 -32.855 1.00 12.74 66 PRO F C 1
ATOM 9882 O O . PRO F 1 64 ? 7.750 10.380 -34.067 1.00 12.31 66 PRO F O 1
ATOM 9886 N N . PHE F 1 65 ? 7.202 9.567 -32.061 1.00 12.83 67 PHE F N 1
ATOM 9887 C CA . PHE F 1 65 ? 6.547 8.406 -32.592 1.00 12.95 67 PHE F CA 1
ATOM 9888 C C . PHE F 1 65 ? 5.043 8.598 -32.486 1.00 14.97 67 PHE F C 1
ATOM 9889 O O . PHE F 1 65 ? 4.556 9.554 -31.882 1.00 16.08 67 PHE F O 1
ATOM 9897 N N . PRO F 1 66 ? 4.251 7.723 -33.120 1.00 14.96 68 PRO F N 1
ATOM 9898 C CA . PRO F 1 66 ? 2.808 7.948 -33.158 1.00 16.44 68 PRO F CA 1
ATOM 9899 C C . PRO F 1 66 ? 2.144 8.007 -31.786 1.00 18.58 68 PRO F C 1
ATOM 9900 O O . PRO F 1 66 ? 1.189 8.795 -31.619 1.00 23.04 68 PRO F O 1
ATOM 9904 N N . ASP F 1 67 ? 2.637 7.198 -30.846 1.00 18.75 69 ASP F N 1
ATOM 9905 C CA . ASP F 1 67 ? 1.938 6.987 -29.571 1.00 20.60 69 ASP F CA 1
ATOM 9906 C C . ASP F 1 67 ? 2.720 7.552 -28.388 1.00 20.04 69 ASP F C 1
ATOM 9907 O O . ASP F 1 67 ? 2.281 7.390 -27.264 1.00 21.64 69 ASP F O 1
ATOM 9912 N N . GLY F 1 68 ? 3.866 8.190 -28.657 1.00 16.83 70 GLY F N 1
ATOM 9913 C CA . GLY F 1 68 ? 4.720 8.762 -27.645 1.00 17.61 70 GLY F CA 1
ATOM 9914 C C . GLY F 1 68 ? 6.123 9.014 -28.171 1.00 15.39 70 GLY F C 1
ATOM 9915 O O . GLY F 1 68 ? 6.332 9.130 -29.369 1.00 15.29 70 GLY F O 1
ATOM 9916 N N . MET F 1 69 ? 7.083 9.126 -27.263 1.00 13.90 71 MET F N 1
ATOM 9917 C CA . MET F 1 69 ? 8.469 9.428 -27.641 1.00 14.31 71 MET F CA 1
ATOM 9918 C C . MET F 1 69 ? 9.001 8.339 -28.584 1.00 13.71 71 MET F C 1
ATOM 9919 O O . MET F 1 69 ? 8.774 7.150 -28.367 1.00 14.83 71 MET F O 1
ATOM 9924 N N . SER F 1 70 ? 9.774 8.762 -29.564 1.00 12.45 72 SER F N 1
ATOM 9925 C CA . SER F 1 70 ? 10.572 7.836 -30.339 1.00 11.37 72 SER F CA 1
ATOM 9926 C C . SER F 1 70 ? 11.664 7.255 -29.439 1.00 11.81 72 SER F C 1
ATOM 9927 O O . SER F 1 70 ? 12.015 7.847 -28.395 1.00 11.53 72 SER F O 1
ATOM 9930 N N . PRO F 1 71 ? 12.309 6.137 -29.806 1.00 11.17 73 PRO F N 1
ATOM 9931 C CA . PRO F 1 71 ? 13.445 5.667 -29.007 1.00 11.80 73 PRO F CA 1
ATOM 9932 C C . PRO F 1 71 ? 14.587 6.700 -28.943 1.00 10.93 73 PRO F C 1
ATOM 9933 O O . PRO F 1 71 ? 15.309 6.792 -27.946 1.00 11.35 73 PRO F O 1
ATOM 9937 N N . PHE F 1 72 ? 14.733 7.469 -30.020 1.00 10.27 74 PHE F N 1
ATOM 9938 C CA . PHE F 1 72 ? 15.750 8.531 -30.056 1.00 10.40 74 PHE F CA 1
ATOM 9939 C C . PHE F 1 72 ? 15.478 9.581 -28.962 1.00 11.58 74 PHE F C 1
ATOM 9940 O O . PHE F 1 72 ? 16.377 9.973 -28.234 1.00 11.58 74 PHE F O 1
ATOM 9948 N N . GLN F 1 73 ? 14.227 10.016 -28.868 1.00 11.82 75 GLN F N 1
ATOM 9949 C CA . GLN F 1 73 ? 13.804 10.973 -27.835 1.00 11.54 75 GLN F CA 1
ATOM 9950 C C . GLN F 1 73 ? 14.008 10.376 -26.441 1.00 11.59 75 GLN F C 1
ATOM 9951 O O . GLN F 1 73 ? 14.503 11.050 -25.566 1.00 12.82 75 GLN F O 1
ATOM 9957 N N . ALA F 1 74 ? 13.592 9.126 -26.237 1.00 11.67 76 ALA F N 1
ATOM 9958 C CA . ALA F 1 74 ? 13.699 8.498 -24.911 1.00 12.41 76 ALA F CA 1
ATOM 9959 C C . ALA F 1 74 ? 15.172 8.451 -24.455 1.00 11.71 76 ALA F C 1
ATOM 9960 O O . ALA F 1 74 ? 15.486 8.690 -23.289 1.00 13.84 76 ALA F O 1
ATOM 9962 N N . ALA F 1 75 ? 16.075 8.152 -25.398 1.00 11.64 77 ALA F N 1
ATOM 9963 C CA . ALA F 1 75 ? 17.480 7.972 -25.113 1.00 12.01 77 ALA F CA 1
ATOM 9964 C C . ALA F 1 75 ? 18.177 9.315 -24.862 1.00 11.29 77 ALA F C 1
ATOM 9965 O O . ALA F 1 75 ? 19.143 9.386 -24.095 1.00 13.34 77 ALA F O 1
ATOM 9967 N N . MET F 1 76 ? 17.669 10.390 -25.478 1.00 11.94 78 MET F N 1
ATOM 9968 C CA . MET F 1 76 ? 18.125 11.725 -25.119 1.00 13.44 78 MET F CA 1
ATOM 9969 C C . MET F 1 76 ? 17.577 12.101 -23.730 1.00 14.57 78 MET F C 1
ATOM 9970 O O . MET F 1 76 ? 18.291 12.578 -22.859 1.00 17.53 78 MET F O 1
ATOM 9975 N N . HIS F 1 77 ? 16.285 11.836 -23.502 1.00 15.21 79 HIS F N 1
ATOM 9976 C CA . HIS F 1 77 ? 15.599 12.270 -22.286 1.00 16.07 79 HIS F CA 1
ATOM 9977 C C . HIS F 1 77 ? 16.251 11.660 -21.031 1.00 16.64 79 HIS F C 1
ATOM 9978 O O . HIS F 1 77 ? 16.395 12.350 -20.032 1.00 20.86 79 HIS F O 1
ATOM 9985 N N . ASP F 1 78 ? 16.661 10.384 -21.076 1.00 15.67 80 ASP F N 1
ATOM 9986 C CA . ASP F 1 78 ? 17.297 9.755 -19.907 1.00 17.36 80 ASP F CA 1
ATOM 9987 C C . ASP F 1 78 ? 18.822 9.845 -19.940 1.00 18.02 80 ASP F C 1
ATOM 9988 O O . ASP F 1 78 ? 19.483 9.371 -19.029 1.00 19.27 80 ASP F O 1
ATOM 9993 N N . GLY F 1 79 ? 19.371 10.419 -21.006 1.00 16.53 81 GLY F N 1
ATOM 9994 C CA . GLY F 1 79 ? 20.793 10.693 -21.142 1.00 17.96 81 GLY F CA 1
ATOM 9995 C C . GLY F 1 79 ? 21.612 9.502 -21.620 1.00 17.23 81 GLY F C 1
ATOM 9996 O O . GLY F 1 79 ? 22.817 9.655 -21.865 1.00 20.95 81 GLY F O 1
ATOM 9997 N N . SER F 1 80 ? 20.975 8.324 -21.763 1.00 14.64 82 SER F N 1
ATOM 9998 C CA . SER F 1 80 ? 21.704 7.098 -22.086 1.00 15.97 82 SER F CA 1
ATOM 9999 C C . SER F 1 80 ? 22.236 7.124 -23.534 1.00 13.92 82 SER F C 1
ATOM 10000 O O . SER F 1 80 ? 23.330 6.629 -23.829 1.00 16.39 82 SER F O 1
ATOM 10003 N N . GLY F 1 81 ? 21.469 7.705 -24.446 1.00 12.16 83 GLY F N 1
ATOM 10004 C CA . GLY F 1 81 ? 21.933 8.024 -25.771 1.00 12.14 83 GLY F CA 1
ATOM 10005 C C . GLY F 1 81 ? 21.996 6.861 -26.762 1.00 10.86 83 GLY F C 1
ATOM 10006 O O . GLY F 1 81 ? 21.745 5.684 -26.464 1.00 10.53 83 GLY F O 1
ATOM 10007 N N . TYR F 1 82 ? 22.320 7.246 -27.991 1.00 10.56 84 TYR F N 1
ATOM 10008 C CA . TYR F 1 82 ? 22.518 6.322 -29.102 1.00 9.32 84 TYR F CA 1
ATOM 10009 C C . TYR F 1 82 ? 23.566 6.912 -30.033 1.00 9.89 84 TYR F C 1
ATOM 10010 O O . TYR F 1 82 ? 23.836 8.109 -29.999 1.00 11.04 84 TYR F O 1
ATOM 10019 N N . GLN F 1 83 ? 24.111 6.065 -30.899 1.00 9.94 85 GLN F N 1
ATOM 10020 C CA . GLN F 1 83 ? 25.069 6.406 -31.927 1.00 10.14 85 GLN F CA 1
ATOM 10021 C C . GLN F 1 83 ? 24.513 5.917 -33.259 1.00 9.02 85 GLN F C 1
ATOM 10022 O O . GLN F 1 83 ? 23.811 4.911 -33.293 1.00 11.34 85 GLN F O 1
ATOM 10028 N N . VAL F 1 84 ? 24.875 6.602 -34.335 1.00 8.56 86 VAL F N 1
ATOM 10029 C CA . VAL F 1 84 ? 24.413 6.236 -35.688 1.00 8.28 86 VAL F CA 1
ATOM 10030 C C . VAL F 1 84 ? 25.628 5.819 -36.502 1.00 8.12 86 VAL F C 1
ATOM 10031 O O . VAL F 1 84 ? 26.595 6.553 -36.564 1.00 9.20 86 VAL F O 1
ATOM 10035 N N . HIS F 1 85 ? 25.519 4.682 -37.200 1.00 7.96 87 HIS F N 1
ATOM 10036 C CA . HIS F 1 85 ? 26.556 4.192 -38.097 1.00 7.97 87 HIS F CA 1
ATOM 10037 C C . HIS F 1 85 ? 25.917 3.896 -39.446 1.00 7.89 87 HIS F C 1
ATOM 10038 O O . HIS F 1 85 ? 25.113 2.998 -39.542 1.00 9.14 87 HIS F O 1
ATOM 10045 N N . ARG F 1 86 ? 26.265 4.686 -40.452 1.00 8.20 88 ARG F N 1
ATOM 10046 C CA . ARG F 1 86 ? 25.518 4.729 -41.718 1.00 9.00 88 ARG F CA 1
ATOM 10047 C C . ARG F 1 86 ? 26.448 4.491 -42.901 1.00 8.10 88 ARG F C 1
ATOM 10048 O O . ARG F 1 86 ? 27.554 5.036 -42.948 1.00 8.84 88 ARG F O 1
ATOM 10056 N N . THR F 1 87 ? 25.950 3.745 -43.887 1.00 7.50 89 THR F N 1
ATOM 10057 C CA . THR F 1 87 ? 26.596 3.596 -45.179 1.00 8.89 89 THR F CA 1
ATOM 10058 C C . THR F 1 87 ? 25.639 4.071 -46.271 1.00 8.11 89 THR F C 1
ATOM 10059 O O . THR F 1 87 ? 24.437 3.822 -46.210 1.00 10.21 89 THR F O 1
ATOM 10063 N N . ILE F 1 88 ? 26.186 4.717 -47.294 1.00 8.28 90 ILE F N 1
ATOM 10064 C CA . ILE F 1 88 ? 25.398 5.086 -48.475 1.00 8.91 90 ILE F CA 1
ATOM 10065 C C . ILE F 1 88 ? 26.197 4.644 -49.697 1.00 8.52 90 ILE F C 1
ATOM 10066 O O . ILE F 1 88 ? 27.344 5.051 -49.853 1.00 10.12 90 ILE F O 1
ATOM 10071 N N . GLN F 1 89 ? 25.568 3.834 -50.548 1.00 9.17 91 GLN F N 1
ATOM 10072 C CA . GLN F 1 89 ? 26.169 3.350 -51.771 1.00 9.35 91 GLN F CA 1
ATOM 10073 C C . GLN F 1 89 ? 25.461 4.008 -52.949 1.00 8.54 91 GLN F C 1
ATOM 10074 O O . GLN F 1 89 ? 24.259 3.823 -53.090 1.00 9.43 91 GLN F O 1
ATOM 10080 N N . TYR F 1 90 ? 26.192 4.762 -53.764 1.00 8.99 92 TYR F N 1
ATOM 10081 C CA . TYR F 1 90 ? 25.588 5.512 -54.863 1.00 10.60 92 TYR F CA 1
ATOM 10082 C C . TYR F 1 90 ? 25.660 4.688 -56.146 1.00 9.90 92 TYR F C 1
ATOM 10083 O O . TYR F 1 90 ? 26.595 3.915 -56.341 1.00 11.46 92 TYR F O 1
ATOM 10092 N N . GLU F 1 91 ? 24.760 4.962 -57.091 1.00 10.16 93 GLU F N 1
ATOM 10093 C CA . GLU F 1 91 ? 24.666 4.098 -58.280 1.00 11.57 93 GLU F CA 1
ATOM 10094 C C . GLU F 1 91 ? 25.893 4.188 -59.195 1.00 11.38 93 GLU F C 1
ATOM 10095 O O . GLU F 1 91 ? 26.089 3.255 -59.972 1.00 14.67 93 GLU F O 1
ATOM 10101 N N . ASP F 1 92 ? 26.661 5.292 -59.130 1.00 11.63 94 ASP F N 1
ATOM 10102 C CA . ASP F 1 92 ? 27.849 5.463 -59.968 1.00 12.67 94 ASP F CA 1
ATOM 10103 C C . ASP F 1 92 ? 29.114 4.970 -59.272 1.00 12.41 94 ASP F C 1
ATOM 10104 O O . ASP F 1 92 ? 30.234 5.289 -59.713 1.00 14.39 94 ASP F O 1
ATOM 10109 N N . GLY F 1 93 ? 28.965 4.227 -58.162 1.00 12.28 95 GLY F N 1
ATOM 10110 C CA . GLY F 1 93 ? 30.093 3.563 -57.528 1.00 12.61 95 GLY F CA 1
ATOM 10111 C C . GLY F 1 93 ? 30.691 4.328 -56.353 1.00 13.24 95 GLY F C 1
ATOM 10112 O O . GLY F 1 93 ? 31.606 3.797 -55.709 1.00 15.90 95 GLY F O 1
ATOM 10113 N N . ALA F 1 94 ? 30.202 5.537 -56.050 1.00 11.20 96 ALA F N 1
ATOM 10114 C CA . ALA F 1 94 ? 30.683 6.307 -54.903 1.00 10.41 96 ALA F CA 1
ATOM 10115 C C . ALA F 1 94 ? 30.134 5.686 -53.616 1.00 10.30 96 ALA F C 1
ATOM 10116 O O . ALA F 1 94 ? 29.069 5.023 -53.610 1.00 10.53 96 ALA F O 1
ATOM 10118 N N A SER F 1 95 ? 30.824 5.969 -52.519 0.50 10.00 97 SER F N 1
ATOM 10119 N N B SER F 1 95 ? 30.821 5.993 -52.522 0.50 9.84 97 SER F N 1
ATOM 10120 C CA A SER F 1 95 ? 30.373 5.489 -51.228 0.50 9.87 97 SER F CA 1
ATOM 10121 C CA B SER F 1 95 ? 30.520 5.426 -51.214 0.50 9.58 97 SER F CA 1
ATOM 10122 C C A SER F 1 95 ? 30.641 6.536 -50.164 0.50 9.73 97 SER F C 1
ATOM 10123 C C B SER F 1 95 ? 30.666 6.516 -50.154 0.50 9.68 97 SER F C 1
ATOM 10124 O O A SER F 1 95 ? 31.644 7.240 -50.202 0.50 10.81 97 SER F O 1
ATOM 10125 O O B SER F 1 95 ? 31.643 7.252 -50.190 0.50 10.78 97 SER F O 1
ATOM 10130 N N . VAL F 1 96 ? 29.713 6.608 -49.226 1.00 8.45 98 VAL F N 1
ATOM 10131 C CA . VAL F 1 96 ? 29.836 7.442 -48.046 1.00 9.22 98 VAL F CA 1
ATOM 10132 C C . VAL F 1 96 ? 29.649 6.577 -46.814 1.00 9.36 98 VAL F C 1
ATOM 10133 O O . VAL F 1 96 ? 28.731 5.764 -46.761 1.00 11.42 98 VAL F O 1
ATOM 10137 N N . THR F 1 97 ? 30.516 6.782 -45.825 1.00 8.38 99 THR F N 1
ATOM 10138 C CA . THR F 1 97 ? 30.309 6.163 -44.528 1.00 8.81 99 THR F CA 1
ATOM 10139 C C . THR F 1 97 ? 30.256 7.294 -43.492 1.00 9.03 99 THR F C 1
ATOM 10140 O O . THR F 1 97 ? 30.948 8.296 -43.648 1.00 10.26 99 THR F O 1
ATOM 10144 N N . ALA F 1 98 ? 29.485 7.086 -42.425 1.00 8.37 100 ALA F N 1
ATOM 10145 C CA . ALA F 1 98 ? 29.269 8.171 -41.472 1.00 9.17 100 ALA F CA 1
ATOM 10146 C C . ALA F 1 98 ? 29.031 7.603 -40.076 1.00 8.71 100 ALA F C 1
ATOM 10147 O O . ALA F 1 98 ? 28.486 6.516 -39.906 1.00 8.98 100 ALA F O 1
ATOM 10149 N N . HIS F 1 99 ? 29.481 8.367 -39.094 1.00 9.41 101 HIS F N 1
ATOM 10150 C CA . HIS F 1 99 ? 29.295 8.002 -37.699 1.00 9.66 101 HIS F CA 1
ATOM 10151 C C . HIS F 1 99 ? 28.885 9.253 -36.930 1.00 9.08 101 HIS F C 1
ATOM 10152 O O . HIS F 1 99 ? 29.584 10.270 -37.011 1.00 10.31 101 HIS F O 1
ATOM 10159 N N . TYR F 1 100 ? 27.740 9.184 -36.252 1.00 8.59 102 TYR F N 1
ATOM 10160 C CA . TYR F 1 100 ? 27.181 10.336 -35.532 1.00 9.27 102 TYR F CA 1
ATOM 10161 C C . TYR F 1 100 ? 27.190 10.049 -34.040 1.00 11.16 102 TYR F C 1
ATOM 10162 O O . TYR F 1 100 ? 26.681 9.022 -33.596 1.00 10.68 102 TYR F O 1
ATOM 10171 N N . ARG F 1 101 ? 27.788 10.981 -33.301 1.00 10.48 103 ARG F N 1
ATOM 10172 C CA . ARG F 1 101 ? 27.768 10.970 -31.851 1.00 10.51 103 ARG F CA 1
ATOM 10173 C C . ARG F 1 101 ? 27.151 12.271 -31.367 1.00 11.14 103 ARG F C 1
ATOM 10174 O O . ARG F 1 101 ? 27.326 13.316 -31.992 1.00 12.25 103 ARG F O 1
ATOM 10182 N N . TYR F 1 102 ? 26.501 12.201 -30.209 1.00 10.52 104 TYR F N 1
ATOM 10183 C CA . TYR F 1 102 ? 25.782 13.352 -29.652 1.00 11.17 104 TYR F CA 1
ATOM 10184 C C . TYR F 1 102 ? 26.142 13.535 -28.188 1.00 10.62 104 TYR F C 1
ATOM 10185 O O . TYR F 1 102 ? 26.334 12.562 -27.476 1.00 12.62 104 TYR F O 1
ATOM 10194 N N . THR F 1 103 ? 26.080 14.798 -27.757 1.00 11.91 105 THR F N 1
ATOM 10195 C CA . THR F 1 103 ? 25.997 15.117 -26.328 1.00 12.61 105 THR F CA 1
ATOM 10196 C C . THR F 1 103 ? 24.818 16.050 -26.141 1.00 13.43 105 THR F C 1
ATOM 10197 O O . THR F 1 103 ? 24.400 16.724 -27.092 1.00 13.97 105 THR F O 1
ATOM 10201 N N . TYR F 1 104 ? 24.275 16.078 -24.908 1.00 14.27 106 TYR F N 1
ATOM 10202 C CA . TYR F 1 104 ? 23.098 16.858 -24.635 1.00 14.09 106 TYR F CA 1
ATOM 10203 C C . TYR F 1 104 ? 23.346 17.827 -23.489 1.00 12.75 106 TYR F C 1
ATOM 10204 O O . TYR F 1 104 ? 23.978 17.452 -22.479 1.00 16.06 106 TYR F O 1
ATOM 10213 N N . GLU F 1 105 ? 22.784 19.029 -23.628 1.00 14.41 107 GLU F N 1
ATOM 10214 C CA . GLU F 1 105 ? 22.806 20.019 -22.557 1.00 16.28 107 GLU F CA 1
ATOM 10215 C C . GLU F 1 105 ? 21.385 20.531 -22.419 1.00 15.29 107 GLU F C 1
ATOM 10216 O O . GLU F 1 105 ? 20.993 21.423 -23.135 1.00 16.47 107 GLU F O 1
ATOM 10222 N N . GLY F 1 106 ? 20.617 19.919 -21.518 1.00 18.93 108 GLY F N 1
ATOM 10223 C CA . GLY F 1 106 ? 19.203 20.238 -21.400 1.00 19.45 108 GLY F CA 1
ATOM 10224 C C . GLY F 1 106 ? 18.504 19.919 -22.712 1.00 16.39 108 GLY F C 1
ATOM 10225 O O . GLY F 1 106 ? 18.613 18.802 -23.232 1.00 16.87 108 GLY F O 1
ATOM 10226 N N . SER F 1 107 ? 17.881 20.924 -23.309 1.00 16.40 109 SER F N 1
ATOM 10227 C CA . SER F 1 107 ? 17.143 20.752 -24.539 1.00 15.09 109 SER F CA 1
ATOM 10228 C C . SER F 1 107 ? 18.027 21.061 -25.762 1.00 13.16 109 SER F C 1
ATOM 10229 O O . SER F 1 107 ? 17.510 21.210 -26.868 1.00 15.69 109 SER F O 1
ATOM 10232 N N . HIS F 1 108 ? 19.346 21.138 -25.577 1.00 13.14 110 HIS F N 1
ATOM 10233 C CA . HIS F 1 108 ? 20.283 21.411 -26.668 1.00 13.34 110 HIS F CA 1
ATOM 10234 C C . HIS F 1 108 ? 21.066 20.159 -27.039 1.00 13.71 110 HIS F C 1
ATOM 10235 O O . HIS F 1 108 ? 21.574 19.458 -26.173 1.00 14.93 110 HIS F O 1
ATOM 10242 N N . ILE F 1 109 ? 21.146 19.887 -28.340 1.00 12.06 111 ILE F N 1
ATOM 10243 C CA . ILE F 1 109 ? 21.905 18.771 -28.878 1.00 11.98 111 ILE F CA 1
ATOM 10244 C C . ILE F 1 109 ? 23.201 19.286 -29.517 1.00 12.09 111 ILE F C 1
ATOM 10245 O O . ILE F 1 109 ? 23.164 20.208 -30.333 1.00 13.02 111 ILE F O 1
ATOM 10250 N N . LYS F 1 110 ? 24.315 18.633 -29.199 1.00 13.00 112 LYS F N 1
ATOM 10251 C CA . LYS F 1 110 ? 25.567 18.855 -29.915 1.00 12.94 112 LYS F CA 1
ATOM 10252 C C . LYS F 1 110 ? 25.897 17.599 -30.713 1.00 12.65 112 LYS F C 1
ATOM 10253 O O . LYS F 1 110 ? 26.092 16.530 -30.151 1.00 13.00 112 LYS F O 1
ATOM 10259 N N . GLY F 1 111 ? 25.976 17.748 -32.031 1.00 12.11 113 GLY F N 1
ATOM 10260 C CA . GLY F 1 111 ? 26.340 16.620 -32.898 1.00 11.94 113 GLY F CA 1
ATOM 10261 C C . GLY F 1 111 ? 27.779 16.724 -33.369 1.00 12.27 113 GLY F C 1
ATOM 10262 O O . GLY F 1 111 ? 28.256 17.793 -33.767 1.00 15.12 113 GLY F O 1
ATOM 10263 N N . GLU F 1 112 ? 28.460 15.578 -33.372 1.00 11.01 114 GLU F N 1
ATOM 10264 C CA . GLU F 1 112 ? 29.809 15.429 -33.908 1.00 11.48 114 GLU F CA 1
ATOM 10265 C C . GLU F 1 112 ? 29.704 14.312 -34.949 1.00 11.11 114 GLU F C 1
ATOM 10266 O O . GLU F 1 112 ? 29.556 13.161 -34.571 1.00 11.43 114 GLU F O 1
ATOM 10272 N N . PHE F 1 113 ? 29.712 14.704 -36.210 1.00 10.37 115 PHE F N 1
ATOM 10273 C CA . PHE F 1 113 ? 29.438 13.757 -37.318 1.00 10.29 115 PHE F CA 1
ATOM 10274 C C . PHE F 1 113 ? 30.650 13.649 -38.237 1.00 10.82 115 PHE F C 1
ATOM 10275 O O . PHE F 1 113 ? 31.046 14.606 -38.834 1.00 12.06 115 PHE F O 1
ATOM 10283 N N . GLN F 1 114 ? 31.166 12.443 -38.332 1.00 10.32 116 GLN F N 1
ATOM 10284 C CA . GLN F 1 114 ? 32.247 12.147 -39.239 1.00 11.35 116 GLN F CA 1
ATOM 10285 C C . GLN F 1 114 ? 31.679 11.552 -40.519 1.00 11.44 116 GLN F C 1
ATOM 10286 O O . GLN F 1 114 ? 30.909 10.594 -40.458 1.00 11.69 116 GLN F O 1
ATOM 10292 N N . VAL F 1 115 ? 32.007 12.162 -41.659 1.00 10.33 117 VAL F N 1
ATOM 10293 C CA . VAL F 1 115 ? 31.458 11.785 -42.962 1.00 9.99 117 VAL F CA 1
ATOM 10294 C C . VAL F 1 115 ? 32.611 11.626 -43.945 1.00 9.97 117 VAL F C 1
ATOM 10295 O O . VAL F 1 115 ? 33.366 12.575 -44.177 1.00 11.28 117 VAL F O 1
ATOM 10299 N N . ILE F 1 116 ? 32.733 10.430 -44.536 1.00 9.60 118 ILE F N 1
ATOM 10300 C CA . ILE F 1 116 ? 33.821 10.133 -45.434 1.00 9.63 118 ILE F CA 1
ATOM 10301 C C . ILE F 1 116 ? 33.205 9.637 -46.737 1.00 9.19 118 ILE F C 1
ATOM 10302 O O . ILE F 1 116 ? 32.454 8.659 -46.720 1.00 8.89 118 ILE F O 1
ATOM 10307 N N . GLY F 1 117 ? 33.488 10.348 -47.843 1.00 9.24 119 GLY F N 1
ATOM 10308 C CA . GLY F 1 117 ? 32.995 9.944 -49.149 1.00 9.49 119 GLY F CA 1
ATOM 10309 C C . GLY F 1 117 ? 34.151 9.691 -50.084 1.00 9.70 119 GLY F C 1
ATOM 10310 O O . GLY F 1 117 ? 35.119 10.474 -50.117 1.00 9.98 119 GLY F O 1
ATOM 10311 N N . THR F 1 118 ? 34.031 8.668 -50.924 1.00 9.09 120 THR F N 1
ATOM 10312 C CA . THR F 1 118 ? 35.029 8.380 -51.946 1.00 9.31 120 THR F CA 1
ATOM 10313 C C . THR F 1 118 ? 34.365 7.871 -53.226 1.00 9.74 120 THR F C 1
ATOM 10314 O O . THR F 1 118 ? 33.205 7.440 -53.224 1.00 10.33 120 THR F O 1
ATOM 10318 N N . GLY F 1 119 ? 35.147 7.925 -54.313 1.00 10.06 121 GLY F N 1
ATOM 10319 C CA . GLY F 1 119 ? 34.704 7.335 -55.564 1.00 10.18 121 GLY F CA 1
ATOM 10320 C C . GLY F 1 119 ? 33.676 8.170 -56.314 1.00 10.80 121 GLY F C 1
ATOM 10321 O O . GLY F 1 119 ? 33.018 7.632 -57.192 1.00 12.97 121 GLY F O 1
ATOM 10322 N N . PHE F 1 120 ? 33.503 9.453 -55.963 1.00 10.95 122 PHE F N 1
ATOM 10323 C CA . PHE F 1 120 ? 32.600 10.295 -56.750 1.00 11.46 122 PHE F CA 1
ATOM 10324 C C . PHE F 1 120 ? 33.289 10.630 -58.066 1.00 11.37 122 PHE F C 1
ATOM 10325 O O . PHE F 1 120 ? 34.363 11.223 -58.059 1.00 11.68 122 PHE F O 1
ATOM 10333 N N . PRO F 1 121 ? 32.731 10.238 -59.224 1.00 11.02 123 PRO F N 1
ATOM 10334 C CA . PRO F 1 121 ? 33.425 10.511 -60.474 1.00 11.71 123 PRO F CA 1
ATOM 10335 C C . PRO F 1 121 ? 33.636 12.005 -60.619 1.00 12.14 123 PRO F C 1
ATOM 10336 O O . PRO F 1 121 ? 32.741 12.805 -60.325 1.00 12.54 123 PRO F O 1
ATOM 10340 N N . PRO F 1 122 ? 34.798 12.464 -61.104 1.00 13.35 124 PRO F N 1
ATOM 10341 C CA . PRO F 1 122 ? 35.013 13.895 -61.253 1.00 14.39 124 PRO F CA 1
ATOM 10342 C C . PRO F 1 122 ? 34.032 14.593 -62.207 1.00 15.75 124 PRO F C 1
ATOM 10343 O O . PRO F 1 122 ? 33.814 15.792 -62.079 1.00 20.71 124 PRO F O 1
ATOM 10347 N N . ASP F 1 123 ? 33.452 13.832 -63.136 1.00 16.07 125 ASP F N 1
ATOM 10348 C CA . ASP F 1 123 ? 32.461 14.349 -64.108 1.00 17.46 125 ASP F CA 1
ATOM 10349 C C . ASP F 1 123 ? 31.016 14.030 -63.699 1.00 15.64 125 ASP F C 1
ATOM 10350 O O . ASP F 1 123 ? 30.085 14.303 -64.453 1.00 20.56 125 ASP F O 1
ATOM 10355 N N . GLY F 1 124 ? 30.839 13.472 -62.500 1.00 14.57 126 GLY F N 1
ATOM 10356 C CA . GLY F 1 124 ? 29.553 13.048 -62.027 1.00 14.44 126 GLY F CA 1
ATOM 10357 C C . GLY F 1 124 ? 28.756 14.171 -61.385 1.00 13.33 126 GLY F C 1
ATOM 10358 O O . GLY F 1 124 ? 29.244 15.293 -61.219 1.00 13.88 126 GLY F O 1
ATOM 10359 N N . PRO F 1 125 ? 27.495 13.912 -61.009 1.00 13.32 127 PRO F N 1
ATOM 10360 C CA . PRO F 1 125 ? 26.619 15.009 -60.594 1.00 13.13 127 PRO F CA 1
ATOM 10361 C C . PRO F 1 125 ? 26.995 15.603 -59.236 1.00 11.95 127 PRO F C 1
ATOM 10362 O O . PRO F 1 125 ? 26.596 16.708 -58.951 1.00 14.26 127 PRO F O 1
ATOM 10366 N N . VAL F 1 126 ? 27.707 14.839 -58.390 1.00 11.16 128 VAL F N 1
ATOM 10367 C CA . VAL F 1 126 ? 28.131 15.376 -57.106 1.00 11.60 128 VAL F CA 1
ATOM 10368 C C . VAL F 1 126 ? 29.282 16.368 -57.300 1.00 12.23 128 VAL F C 1
ATOM 10369 O O . VAL F 1 126 ? 29.228 17.492 -56.802 1.00 14.59 128 VAL F O 1
ATOM 10373 N N . MET F 1 127 ? 30.337 15.953 -57.983 1.00 12.45 129 MET F N 1
ATOM 10374 C CA . MET F 1 127 ? 31.496 16.798 -58.112 1.00 14.04 129 MET F CA 1
ATOM 10375 C C . MET F 1 127 ? 31.254 17.965 -59.081 1.00 14.13 129 MET F C 1
ATOM 10376 O O . MET F 1 127 ? 32.026 18.937 -59.059 1.00 19.69 129 MET F O 1
ATOM 10381 N N . THR F 1 128 ? 30.192 17.891 -59.904 1.00 14.96 130 THR F N 1
ATOM 10382 C CA . THR F 1 128 ? 29.892 18.990 -60.818 1.00 16.77 130 THR F CA 1
ATOM 10383 C C . THR F 1 128 ? 28.612 19.736 -60.452 1.00 16.93 130 THR F C 1
ATOM 10384 O O . THR F 1 128 ? 28.143 20.518 -61.253 1.00 18.22 130 THR F O 1
ATOM 10388 N N . ASN F 1 129 ? 28.102 19.541 -59.234 1.00 15.87 131 ASN F N 1
ATOM 10389 C CA . ASN F 1 129 ? 26.989 20.387 -58.717 1.00 15.53 131 ASN F CA 1
ATOM 10390 C C . ASN F 1 129 ? 25.762 20.290 -59.649 1.00 15.10 131 ASN F C 1
ATOM 10391 O O . ASN F 1 129 ? 25.124 21.311 -59.943 1.00 15.88 131 ASN F O 1
ATOM 10396 N N . LYS F 1 130 ? 25.349 19.064 -59.999 1.00 13.36 132 LYS F N 1
ATOM 10397 C CA . LYS F 1 130 ? 24.181 18.831 -60.848 1.00 14.13 132 LYS F CA 1
ATOM 10398 C C . LYS F 1 130 ? 22.997 18.313 -60.040 1.00 13.07 132 LYS F C 1
ATOM 10399 O O . LYS F 1 130 ? 21.911 18.161 -60.615 1.00 14.57 132 LYS F O 1
ATOM 10405 N N . LEU F 1 131 ? 23.169 18.041 -58.735 1.00 11.54 133 LEU F N 1
ATOM 10406 C CA . LEU F 1 131 ? 22.021 17.672 -57.895 1.00 11.19 133 LEU F CA 1
ATOM 10407 C C . LEU F 1 131 ? 21.135 18.904 -57.677 1.00 11.52 133 LEU F C 1
ATOM 10408 O O . LEU F 1 131 ? 21.661 19.988 -57.363 1.00 13.77 133 LEU F O 1
ATOM 10413 N N . THR F 1 132 ? 19.817 18.738 -57.826 1.00 11.49 134 THR F N 1
ATOM 10414 C CA . THR F 1 132 ? 18.901 19.868 -57.666 1.00 11.97 134 THR F CA 1
ATOM 10415 C C . THR F 1 132 ? 18.095 19.817 -56.368 1.00 11.51 134 THR F C 1
ATOM 10416 O O . THR F 1 132 ? 17.673 20.869 -55.908 1.00 14.01 134 THR F O 1
ATOM 10420 N N . ALA F 1 133 ? 17.789 18.619 -55.867 1.00 10.91 135 ALA F N 1
ATOM 10421 C CA . ALA F 1 133 ? 16.993 18.427 -54.671 1.00 11.34 135 ALA F CA 1
ATOM 10422 C C . ALA F 1 133 ? 17.050 16.941 -54.314 1.00 11.15 135 ALA F C 1
ATOM 10423 O O . ALA F 1 133 ? 17.319 16.098 -55.176 1.00 11.58 135 ALA F O 1
ATOM 10425 N N A MET F 1 134 ? 16.751 16.630 -53.054 0.50 10.88 136 MET F N 1
ATOM 10426 N N B MET F 1 134 ? 16.781 16.631 -53.045 0.50 10.87 136 MET F N 1
ATOM 10427 C CA A MET F 1 134 ? 16.628 15.285 -52.530 0.50 9.93 136 MET F CA 1
ATOM 10428 C CA B MET F 1 134 ? 16.619 15.268 -52.629 0.50 10.22 136 MET F CA 1
ATOM 10429 C C A MET F 1 134 ? 15.144 14.889 -52.602 0.50 9.75 136 MET F C 1
ATOM 10430 C C B MET F 1 134 ? 15.133 14.908 -52.654 0.50 9.75 136 MET F C 1
ATOM 10431 O O A MET F 1 134 ? 14.297 15.624 -52.108 0.50 10.13 136 MET F O 1
ATOM 10432 O O B MET F 1 134 ? 14.299 15.631 -52.119 0.50 10.19 136 MET F O 1
ATOM 10441 N N . ASP F 1 135 ? 14.825 13.756 -53.244 1.00 9.63 137 ASP F N 1
ATOM 10442 C CA . ASP F 1 135 ? 13.465 13.295 -53.249 1.00 9.57 137 ASP F CA 1
ATOM 10443 C C . ASP F 1 135 ? 12.986 12.932 -51.843 1.00 9.08 137 ASP F C 1
ATOM 10444 O O . ASP F 1 135 ? 13.752 12.447 -51.015 1.00 9.88 137 ASP F O 1
ATOM 10449 N N . TRP F 1 136 ? 11.686 13.102 -51.601 1.00 9.37 138 TRP F N 1
ATOM 10450 C CA . TRP F 1 136 ? 11.049 12.619 -50.402 1.00 9.48 138 TRP F CA 1
ATOM 10451 C C . TRP F 1 136 ? 11.294 11.123 -50.274 1.00 9.16 138 TRP F C 1
ATOM 10452 O O . TRP F 1 136 ? 11.370 10.429 -51.274 1.00 9.51 138 TRP F O 1
ATOM 10463 N N . SER F 1 137 ? 11.431 10.652 -49.028 1.00 8.76 139 SER F N 1
ATOM 10464 C CA . SER F 1 137 ? 11.845 9.308 -48.789 1.00 8.46 139 SER F CA 1
ATOM 10465 C C . SER F 1 137 ? 10.987 8.597 -47.751 1.00 8.91 139 SER F C 1
ATOM 10466 O O . SER F 1 137 ? 10.394 9.231 -46.856 1.00 9.72 139 SER F O 1
ATOM 10469 N N . VAL F 1 138 ? 11.039 7.268 -47.815 1.00 8.73 140 VAL F N 1
ATOM 10470 C CA . VAL F 1 138 ? 10.497 6.384 -46.751 1.00 8.62 140 VAL F CA 1
ATOM 10471 C C . VAL F 1 138 ? 11.633 5.501 -46.263 1.00 9.62 140 VAL F C 1
ATOM 10472 O O . VAL F 1 138 ? 12.278 4.781 -47.046 1.00 11.45 140 VAL F O 1
ATOM 10476 N N . THR F 1 139 ? 11.873 5.517 -44.964 1.00 8.57 141 THR F N 1
ATOM 10477 C CA . THR F 1 139 ? 12.822 4.630 -44.312 1.00 8.40 141 THR F CA 1
ATOM 10478 C C . THR F 1 139 ? 12.037 3.525 -43.596 1.00 8.64 141 THR F C 1
ATOM 10479 O O . THR F 1 139 ? 11.034 3.800 -42.947 1.00 10.04 141 THR F O 1
ATOM 10483 N N . LYS F 1 140 ? 12.528 2.287 -43.695 1.00 8.85 142 LYS F N 1
ATOM 10484 C CA . LYS F 1 140 ? 11.995 1.167 -42.934 1.00 8.48 142 LYS F CA 1
ATOM 10485 C C . LYS F 1 140 ? 12.921 0.866 -41.763 1.00 8.42 142 LYS F C 1
ATOM 10486 O O . LYS F 1 140 ? 14.122 0.722 -41.945 1.00 8.89 142 LYS F O 1
ATOM 10492 N N . MET F 1 141 ? 12.325 0.767 -40.593 1.00 8.10 143 MET F N 1
ATOM 10493 C CA . MET F 1 141 ? 13.072 0.409 -39.360 1.00 8.36 143 MET F CA 1
ATOM 10494 C C . MET F 1 141 ? 12.592 -0.929 -38.776 1.00 8.66 143 MET F C 1
ATOM 10495 O O . MET F 1 141 ? 11.414 -1.176 -38.632 1.00 9.53 143 MET F O 1
ATOM 10500 N N . LEU F 1 142 ? 13.565 -1.735 -38.420 1.00 8.93 144 LEU F N 1
ATOM 10501 C CA . LEU F 1 142 ? 13.350 -2.970 -37.670 1.00 9.70 144 LEU F CA 1
ATOM 10502 C C . LEU F 1 142 ? 14.295 -2.969 -36.474 1.00 9.83 144 LEU F C 1
ATOM 10503 O O . LEU F 1 142 ? 15.309 -2.275 -36.475 1.00 9.80 144 LEU F O 1
ATOM 10508 N N . TYR F 1 143 ? 13.943 -3.781 -35.464 1.00 10.21 145 TYR F N 1
ATOM 10509 C CA . TYR F 1 143 ? 14.690 -3.863 -34.232 1.00 10.71 145 TYR F CA 1
ATOM 10510 C C . TYR F 1 143 ? 15.224 -5.273 -34.053 1.00 12.09 145 TYR F C 1
ATOM 10511 O O . TYR F 1 143 ? 14.595 -6.089 -33.379 1.00 13.95 145 TYR F O 1
ATOM 10520 N N . PRO F 1 144 ? 16.405 -5.603 -34.620 1.00 10.81 146 PRO F N 1
ATOM 10521 C CA . PRO F 1 144 ? 16.877 -6.986 -34.530 1.00 12.68 146 PRO F CA 1
ATOM 10522 C C . PRO F 1 144 ? 17.194 -7.402 -33.088 1.00 12.70 146 PRO F C 1
ATOM 10523 O O . PRO F 1 144 ? 17.128 -8.571 -32.778 1.00 15.09 146 PRO F O 1
ATOM 10527 N N . ASN F 1 145 ? 17.521 -6.431 -32.222 1.00 11.96 147 ASN F N 1
ATOM 10528 C CA . ASN F 1 145 ? 17.606 -6.718 -30.807 1.00 12.76 147 ASN F CA 1
ATOM 10529 C C . ASN F 1 145 ? 17.204 -5.448 -30.058 1.00 12.01 147 ASN F C 1
ATOM 10530 O O . ASN F 1 145 ? 16.963 -4.401 -30.689 1.00 12.06 147 ASN F O 1
ATOM 10535 N N . ASP F 1 146 ? 17.130 -5.532 -28.724 1.00 12.54 148 ASP F N 1
ATOM 10536 C CA . ASP F 1 146 ? 16.526 -4.463 -27.950 1.00 13.74 148 ASP F CA 1
ATOM 10537 C C . ASP F 1 146 ? 17.393 -3.207 -27.859 1.00 12.16 148 ASP F C 1
ATOM 10538 O O . ASP F 1 146 ? 16.935 -2.192 -27.367 1.00 14.51 148 ASP F O 1
ATOM 10543 N N . LYS F 1 147 ? 18.614 -3.253 -28.379 1.00 11.13 149 LYS F N 1
ATOM 10544 C CA . LYS F 1 147 ? 19.513 -2.072 -28.356 1.00 11.28 149 LYS F CA 1
ATOM 10545 C C . LYS F 1 147 ? 19.917 -1.605 -29.760 1.00 10.53 149 LYS F C 1
ATOM 10546 O O . LYS F 1 147 ? 20.760 -0.731 -29.895 1.00 11.09 149 LYS F O 1
ATOM 10552 N N . THR F 1 148 ? 19.320 -2.190 -30.799 1.00 9.63 150 THR F N 1
ATOM 10553 C CA . THR F 1 148 ? 19.779 -1.933 -32.132 1.00 9.60 150 THR F CA 1
ATOM 10554 C C . THR F 1 148 ? 18.603 -1.739 -33.090 1.00 10.63 150 THR F C 1
ATOM 10555 O O . THR F 1 148 ? 17.772 -2.625 -33.233 1.00 11.76 150 THR F O 1
ATOM 10559 N N . ILE F 1 149 ? 18.629 -0.615 -33.828 1.00 9.73 151 ILE F N 1
ATOM 10560 C CA . ILE F 1 149 ? 17.728 -0.377 -34.977 1.00 9.63 151 ILE F CA 1
ATOM 10561 C C . ILE F 1 149 ? 18.517 -0.586 -36.258 1.00 10.20 151 ILE F C 1
ATOM 10562 O O . ILE F 1 149 ? 19.621 -0.059 -36.364 1.00 13.21 151 ILE F O 1
ATOM 10567 N N . LEU F 1 150 ? 17.927 -1.337 -37.190 1.00 9.80 152 LEU F N 1
ATOM 10568 C CA . LEU F 1 150 ? 18.418 -1.382 -38.566 1.00 9.33 152 LEU F CA 1
ATOM 10569 C C . LEU F 1 150 ? 17.427 -0.589 -39.414 1.00 9.83 152 LEU F C 1
ATOM 10570 O O . LEU F 1 150 ? 16.263 -0.942 -39.447 1.00 10.80 152 LEU F O 1
ATOM 10575 N N . SER F 1 151 ? 17.923 0.416 -40.136 1.00 9.97 153 SER F N 1
ATOM 10576 C CA . SER F 1 151 ? 17.105 1.281 -40.957 1.00 10.77 153 SER F CA 1
ATOM 10577 C C . SER F 1 151 ? 17.631 1.252 -42.385 1.00 11.02 153 SER F C 1
ATOM 10578 O O . SER F 1 151 ? 18.852 1.318 -42.604 1.00 12.85 153 SER F O 1
ATOM 10581 N N . THR F 1 152 ? 16.717 1.145 -43.358 1.00 9.48 154 THR F N 1
ATOM 10582 C CA . THR F 1 152 ? 17.097 1.128 -44.770 1.00 9.50 154 THR F CA 1
ATOM 10583 C C . THR F 1 152 ? 16.225 2.108 -45.535 1.00 9.32 154 THR F C 1
ATOM 10584 O O . THR F 1 152 ? 15.022 2.225 -45.241 1.00 9.88 154 THR F O 1
ATOM 10588 N N . ALA F 1 153 ? 16.796 2.695 -46.582 1.00 8.67 155 ALA F N 1
ATOM 10589 C CA . ALA F 1 153 ? 16.032 3.531 -47.502 1.00 9.74 155 ALA F CA 1
ATOM 10590 C C . ALA F 1 153 ? 16.688 3.500 -48.875 1.00 9.26 155 ALA F C 1
ATOM 10591 O O . ALA F 1 153 ? 17.912 3.406 -48.982 1.00 9.38 155 ALA F O 1
ATOM 10593 N N . ASP F 1 154 ? 15.844 3.568 -49.910 1.00 8.94 156 ASP F N 1
ATOM 10594 C CA . ASP F 1 154 ? 16.258 3.771 -51.268 1.00 9.61 156 ASP F CA 1
ATOM 10595 C C . ASP F 1 154 ? 16.099 5.261 -51.554 1.00 8.48 156 ASP F C 1
ATOM 10596 O O . ASP F 1 154 ? 14.992 5.776 -51.517 1.00 9.49 156 ASP F O 1
ATOM 10601 N N . CYS F 1 155 ? 17.219 5.969 -51.753 1.00 8.03 157 CYS F N 1
ATOM 10602 C CA . CYS F 1 155 ? 17.228 7.404 -51.840 1.00 8.41 157 CYS F CA 1
ATOM 10603 C C . CYS F 1 155 ? 17.470 7.845 -53.272 1.00 8.34 157 CYS F C 1
ATOM 10604 O O . CYS F 1 155 ? 18.068 7.124 -54.060 1.00 8.95 157 CYS F O 1
ATOM 10607 N N . SER F 1 156 ? 17.056 9.077 -53.568 1.00 8.06 158 SER F N 1
ATOM 10608 C CA . SER F 1 156 ? 17.317 9.608 -54.902 1.00 7.85 158 SER F CA 1
ATOM 10609 C C . SER F 1 156 ? 17.324 11.134 -54.867 1.00 8.77 158 SER F C 1
ATOM 10610 O O . SER F 1 156 ? 16.561 11.743 -54.119 1.00 9.16 158 SER F O 1
ATOM 10613 N N . TYR F 1 157 ? 18.170 11.705 -55.714 1.00 8.86 159 TYR F N 1
ATOM 10614 C CA . TYR F 1 157 ? 18.170 13.132 -56.007 1.00 9.10 159 TYR F CA 1
ATOM 10615 C C . TYR F 1 157 ? 17.692 13.366 -57.439 1.00 9.14 159 TYR F C 1
ATOM 10616 O O . TYR F 1 157 ? 17.956 12.565 -58.349 1.00 10.56 159 TYR F O 1
ATOM 10625 N N . THR F 1 158 ? 17.011 14.489 -57.644 1.00 10.61 160 THR F N 1
ATOM 10626 C CA . THR F 1 158 ? 16.794 15.015 -58.979 1.00 11.20 160 THR F CA 1
ATOM 10627 C C . THR F 1 158 ? 18.101 15.670 -59.428 1.00 11.20 160 THR F C 1
ATOM 10628 O O . THR F 1 158 ? 18.912 16.138 -58.606 1.00 10.82 160 THR F O 1
ATOM 10632 N N . THR F 1 159 ? 18.308 15.736 -60.740 1.00 11.47 161 THR F N 1
ATOM 10633 C CA . THR F 1 159 ? 19.500 16.360 -61.291 1.00 12.13 161 THR F CA 1
ATOM 10634 C C . THR F 1 159 ? 19.136 17.275 -62.457 1.00 12.16 161 THR F C 1
ATOM 10635 O O . THR F 1 159 ? 18.036 17.200 -63.004 1.00 15.16 161 THR F O 1
ATOM 10639 N N A THR F 1 160 ? 20.090 18.119 -62.838 0.50 13.27 162 THR F N 1
ATOM 10640 N N B THR F 1 160 ? 20.095 18.124 -62.837 0.50 13.65 162 THR F N 1
ATOM 10641 C CA A THR F 1 160 ? 19.853 19.066 -63.923 0.50 15.32 162 THR F CA 1
ATOM 10642 C CA B THR F 1 160 ? 19.875 19.105 -63.921 0.50 16.55 162 THR F CA 1
ATOM 10643 C C A THR F 1 160 ? 19.448 18.348 -65.209 0.50 17.99 162 THR F C 1
ATOM 10644 C C B THR F 1 160 ? 19.491 18.380 -65.221 0.50 19.09 162 THR F C 1
ATOM 10645 O O A THR F 1 160 ? 18.568 18.832 -65.910 0.50 25.91 162 THR F O 1
ATOM 10646 O O B THR F 1 160 ? 18.629 18.878 -65.934 0.50 26.90 162 THR F O 1
ATOM 10653 N N . ALA F 1 161 ? 20.099 17.215 -65.496 1.00 18.32 163 ALA F N 1
ATOM 10654 C CA . ALA F 1 161 ? 19.880 16.425 -66.699 1.00 25.72 163 ALA F CA 1
ATOM 10655 C C . ALA F 1 161 ? 18.526 15.689 -66.693 1.00 22.96 163 ALA F C 1
ATOM 10656 O O . ALA F 1 161 ? 18.153 15.094 -67.685 1.00 33.24 163 ALA F O 1
ATOM 10658 N N . GLY F 1 162 ? 17.801 15.720 -65.572 1.00 20.19 164 GLY F N 1
ATOM 10659 C CA . GLY F 1 162 ? 16.499 15.109 -65.435 1.00 22.48 164 GLY F CA 1
ATOM 10660 C C . GLY F 1 162 ? 16.552 13.599 -65.275 1.00 24.79 164 GLY F C 1
ATOM 10661 O O . GLY F 1 162 ? 15.578 12.943 -65.558 1.00 37.21 164 GLY F O 1
ATOM 10662 N N . LYS F 1 163 ? 17.718 13.063 -64.925 1.00 20.94 165 LYS F N 1
ATOM 10663 C CA . LYS F 1 163 ? 17.961 11.655 -64.558 1.00 18.33 165 LYS F CA 1
ATOM 10664 C C . LYS F 1 163 ? 18.175 11.626 -63.042 1.00 17.04 165 LYS F C 1
ATOM 10665 O O . LYS F 1 163 ? 19.027 12.356 -62.517 1.00 21.60 165 LYS F O 1
ATOM 10671 N N . ARG F 1 164 ? 17.487 10.733 -62.365 1.00 14.35 166 ARG F N 1
ATOM 10672 C CA . ARG F 1 164 ? 17.667 10.638 -60.892 1.00 12.90 166 ARG F CA 1
ATOM 10673 C C . ARG F 1 164 ? 19.009 10.007 -60.549 1.00 12.80 166 ARG F C 1
ATOM 10674 O O . ARG F 1 164 ? 19.484 9.196 -61.270 1.00 17.64 166 ARG F O 1
ATOM 10682 N N . TYR F 1 165 ? 19.571 10.444 -59.442 1.00 10.89 167 TYR F N 1
ATOM 10683 C CA . TYR F 1 165 ? 20.812 9.933 -58.906 1.00 9.67 167 TYR F CA 1
ATOM 10684 C C . TYR F 1 165 ? 20.496 9.161 -57.626 1.00 9.64 167 TYR F C 1
ATOM 10685 O O . TYR F 1 165 ? 20.119 9.760 -56.604 1.00 9.65 167 TYR F O 1
ATOM 10694 N N . GLN F 1 166 ? 20.556 7.831 -57.731 1.00 9.77 168 GLN F N 1
ATOM 10695 C CA . GLN F 1 166 ? 20.026 6.933 -56.704 1.00 9.35 168 GLN F CA 1
ATOM 10696 C C . GLN F 1 166 ? 21.122 6.396 -55.784 1.00 9.18 168 GLN F C 1
ATOM 10697 O O . GLN F 1 166 ? 22.273 6.278 -56.153 1.00 10.02 168 GLN F O 1
ATOM 10703 N N . SER F 1 167 ? 20.707 6.052 -54.554 1.00 8.10 169 SER F N 1
ATOM 10704 C CA . SER F 1 167 ? 21.608 5.458 -53.579 1.00 9.44 169 SER F CA 1
ATOM 10705 C C . SER F 1 167 ? 20.815 4.513 -52.680 1.00 7.90 169 SER F C 1
ATOM 10706 O O . SER F 1 167 ? 19.573 4.606 -52.563 1.00 9.59 169 SER F O 1
ATOM 10709 N N . LYS F 1 168 ? 21.565 3.638 -52.020 1.00 9.21 170 LYS F N 1
ATOM 10710 C CA . LYS F 1 168 ? 21.051 2.738 -50.993 1.00 9.33 170 LYS F CA 1
ATOM 10711 C C . LYS F 1 168 ? 21.647 3.194 -49.658 1.00 8.86 170 LYS F C 1
ATOM 10712 O O . LYS F 1 168 ? 22.868 3.223 -49.511 1.00 9.70 170 LYS F O 1
ATOM 10718 N N A MET F 1 169 ? 20.768 3.569 -48.747 0.50 8.78 171 MET F N 1
ATOM 10719 N N B MET F 1 169 ? 20.769 3.577 -48.747 0.50 8.78 171 MET F N 1
ATOM 10720 C CA A MET F 1 169 ? 21.209 4.008 -47.407 0.50 9.28 171 MET F CA 1
ATOM 10721 C CA B MET F 1 169 ? 21.196 4.028 -47.405 0.50 9.46 171 MET F CA 1
ATOM 10722 C C A MET F 1 169 ? 20.865 2.920 -46.382 0.50 8.91 171 MET F C 1
ATOM 10723 C C B MET F 1 169 ? 20.862 2.934 -46.383 0.50 8.90 171 MET F C 1
ATOM 10724 O O A MET F 1 169 ? 19.767 2.420 -46.372 0.50 9.81 171 MET F O 1
ATOM 10725 O O B MET F 1 169 ? 19.770 2.418 -46.377 0.50 9.84 171 MET F O 1
ATOM 10734 N N A ARG F 1 170 ? 21.831 2.559 -45.554 0.50 9.43 172 ARG F N 1
ATOM 10735 N N B ARG F 1 170 ? 21.820 2.600 -45.536 0.50 9.43 172 ARG F N 1
ATOM 10736 C CA A ARG F 1 170 ? 21.636 1.567 -44.524 0.50 9.86 172 ARG F CA 1
ATOM 10737 C CA B ARG F 1 170 ? 21.623 1.591 -44.529 0.50 9.67 172 ARG F CA 1
ATOM 10738 C C A ARG F 1 170 ? 22.311 2.083 -43.254 0.50 8.90 172 ARG F C 1
ATOM 10739 C C B ARG F 1 170 ? 22.320 2.071 -43.254 0.50 8.94 172 ARG F C 1
ATOM 10740 O O A ARG F 1 170 ? 23.373 2.688 -43.324 0.50 9.80 172 ARG F O 1
ATOM 10741 O O B ARG F 1 170 ? 23.379 2.682 -43.324 0.50 9.83 172 ARG F O 1
ATOM 10756 N N . GLU F 1 171 ? 21.725 1.827 -42.087 1.00 9.60 173 GLU F N 1
ATOM 10757 C CA . GLU F 1 171 ? 22.395 2.232 -40.863 1.00 8.73 173 GLU F CA 1
ATOM 10758 C C . GLU F 1 171 ? 21.965 1.379 -39.692 1.00 8.52 173 GLU F C 1
ATOM 10759 O O . GLU F 1 171 ? 20.877 0.775 -39.691 1.00 8.89 173 GLU F O 1
ATOM 10765 N N . ASN F 1 172 ? 22.867 1.330 -38.714 1.00 8.26 174 ASN F N 1
ATOM 10766 C CA . ASN F 1 172 ? 22.471 0.878 -37.411 1.00 9.03 174 ASN F CA 1
ATOM 10767 C C . ASN F 1 172 ? 22.387 2.095 -36.480 1.00 10.09 174 ASN F C 1
ATOM 10768 O O . ASN F 1 172 ? 23.207 3.013 -36.548 1.00 13.40 174 ASN F O 1
ATOM 10773 N N . ASN F 1 173 ? 21.429 2.050 -35.579 1.00 9.01 175 ASN F N 1
ATOM 10774 C CA . ASN F 1 173 ? 21.335 2.994 -34.454 1.00 9.38 175 ASN F CA 1
ATOM 10775 C C . ASN F 1 173 ? 21.526 2.143 -33.199 1.00 9.35 175 ASN F C 1
ATOM 10776 O O . ASN F 1 173 ? 20.729 1.230 -32.962 1.00 10.30 175 ASN F O 1
ATOM 10781 N N . THR F 1 174 ? 22.593 2.398 -32.441 1.00 9.04 176 THR F N 1
ATOM 10782 C CA . THR F 1 174 ? 22.997 1.542 -31.341 1.00 8.63 176 THR F CA 1
ATOM 10783 C C . THR F 1 174 ? 22.765 2.295 -30.044 1.00 9.08 176 THR F C 1
ATOM 10784 O O . THR F 1 174 ? 23.316 3.362 -29.858 1.00 9.34 176 THR F O 1
ATOM 10788 N N . PHE F 1 175 ? 21.971 1.705 -29.157 1.00 9.26 177 PHE F N 1
ATOM 10789 C CA . PHE F 1 175 ? 21.511 2.333 -27.930 1.00 9.71 177 PHE F CA 1
ATOM 10790 C C . PHE F 1 175 ? 22.271 1.763 -26.736 1.00 10.04 177 PHE F C 1
ATOM 10791 O O . PHE F 1 175 ? 22.464 0.550 -26.641 1.00 11.39 177 PHE F O 1
ATOM 10799 N N . ALA F 1 176 ? 22.652 2.628 -25.798 1.00 12.35 178 ALA F N 1
ATOM 10800 C CA . ALA F 1 176 ? 23.380 2.161 -24.607 1.00 12.88 178 ALA F CA 1
ATOM 10801 C C . ALA F 1 176 ? 22.445 1.351 -23.690 1.00 13.84 178 ALA F C 1
ATOM 10802 O O . ALA F 1 176 ? 22.915 0.462 -22.988 1.00 18.30 178 ALA F O 1
ATOM 10804 N N . LYS F 1 177 ? 21.157 1.708 -23.678 1.00 14.04 179 LYS F N 1
ATOM 10805 C CA . LYS F 1 177 ? 20.158 1.062 -22.845 1.00 15.05 179 LYS F CA 1
ATOM 10806 C C . LYS F 1 177 ? 19.078 0.473 -23.741 1.00 13.31 179 LYS F C 1
ATOM 10807 O O . LYS F 1 177 ? 18.797 1.008 -24.826 1.00 13.39 179 LYS F O 1
ATOM 10813 N N . PRO F 1 178 ? 18.399 -0.608 -23.327 1.00 14.91 180 PRO F N 1
ATOM 10814 C CA . PRO F 1 178 ? 17.369 -1.192 -24.164 1.00 14.56 180 PRO F CA 1
ATOM 10815 C C . PRO F 1 178 ? 16.268 -0.174 -24.468 1.00 14.60 180 PRO F C 1
ATOM 10816 O O . PRO F 1 178 ? 15.928 0.663 -23.627 1.00 17.90 180 PRO F O 1
ATOM 10820 N N . MET F 1 179 ? 15.713 -0.272 -25.674 1.00 14.12 181 MET F N 1
ATOM 10821 C CA . MET F 1 179 ? 14.530 0.499 -26.027 1.00 13.46 181 MET F CA 1
ATOM 10822 C C . MET F 1 179 ? 13.340 -0.071 -25.240 1.00 14.69 181 MET F C 1
ATOM 10823 O O . MET F 1 179 ? 13.329 -1.270 -24.890 1.00 16.45 181 MET F O 1
ATOM 10828 N N . ALA F 1 180 ? 12.329 0.769 -25.024 1.00 15.27 182 ALA F N 1
ATOM 10829 C CA . ALA F 1 180 ? 11.143 0.361 -24.287 1.00 15.63 182 ALA F CA 1
ATOM 10830 C C . ALA F 1 180 ? 10.367 -0.740 -25.028 1.00 16.64 182 ALA F C 1
ATOM 10831 O O . ALA F 1 180 ? 10.324 -0.799 -26.249 1.00 16.23 182 ALA F O 1
ATOM 10833 N N . ALA F 1 181 ? 9.735 -1.626 -24.253 1.00 21.07 183 ALA F N 1
ATOM 10834 C CA . ALA F 1 181 ? 8.993 -2.742 -24.781 1.00 22.28 183 ALA F CA 1
ATOM 10835 C C . ALA F 1 181 ? 7.919 -2.271 -25.773 1.00 21.60 183 ALA F C 1
ATOM 10836 O O . ALA F 1 181 ? 7.712 -2.912 -26.802 1.00 23.98 183 ALA F O 1
ATOM 10838 N N . ASP F 1 182 ? 7.262 -1.145 -25.495 1.00 23.76 184 ASP F N 1
ATOM 10839 C CA . ASP F 1 182 ? 6.180 -0.646 -26.363 1.00 28.69 184 ASP F CA 1
ATOM 10840 C C . ASP F 1 182 ? 6.745 -0.300 -27.748 1.00 26.20 184 ASP F C 1
ATOM 10841 O O . ASP F 1 182 ? 6.074 -0.515 -28.751 1.00 29.88 184 ASP F O 1
ATOM 10846 N N . ILE F 1 183 ? 7.980 0.211 -27.812 1.00 21.05 185 ILE F N 1
ATOM 10847 C CA . ILE F 1 183 ? 8.618 0.540 -29.103 1.00 18.43 185 ILE F CA 1
ATOM 10848 C C . ILE F 1 183 ? 8.868 -0.760 -29.862 1.00 16.69 185 ILE F C 1
ATOM 10849 O O . ILE F 1 183 ? 8.548 -0.920 -31.046 1.00 16.83 185 ILE F O 1
ATOM 10854 N N . LEU F 1 184 ? 9.479 -1.718 -29.154 1.00 16.82 186 LEU F N 1
ATOM 10855 C CA . LEU F 1 184 ? 9.939 -2.974 -29.766 1.00 18.75 186 LEU F CA 1
ATOM 10856 C C . LEU F 1 184 ? 8.780 -3.798 -30.329 1.00 18.39 186 LEU F C 1
ATOM 10857 O O . LEU F 1 184 ? 9.015 -4.574 -31.242 1.00 21.81 186 LEU F O 1
ATOM 10862 N N . GLN F 1 185 ? 7.564 -3.595 -29.808 1.00 20.37 187 GLN F N 1
ATOM 10863 C CA . GLN F 1 185 ? 6.360 -4.349 -30.154 1.00 21.72 187 GLN F CA 1
ATOM 10864 C C . GLN F 1 185 ? 5.775 -3.912 -31.494 1.00 21.25 187 GLN F C 1
ATOM 10865 O O . GLN F 1 185 ? 4.889 -4.572 -31.967 1.00 26.38 187 GLN F O 1
ATOM 10871 N N . LYS F 1 186 ? 6.206 -2.776 -32.033 1.00 15.84 188 LYS F N 1
ATOM 10872 C CA . LYS F 1 186 ? 5.570 -2.168 -33.190 1.00 17.74 188 LYS F CA 1
ATOM 10873 C C . LYS F 1 186 ? 6.569 -2.115 -34.353 1.00 15.64 188 LYS F C 1
ATOM 10874 O O . LYS F 1 186 ? 7.309 -1.165 -34.487 1.00 16.81 188 LYS F O 1
ATOM 10880 N N . GLN F 1 187 ? 6.583 -3.168 -35.177 1.00 14.14 189 GLN F N 1
ATOM 10881 C CA . GLN F 1 187 ? 7.474 -3.275 -36.302 1.00 12.81 189 GLN F CA 1
ATOM 10882 C C . GLN F 1 187 ? 6.694 -3.783 -37.506 1.00 12.90 189 GLN F C 1
ATOM 10883 O O . GLN F 1 187 ? 5.758 -4.551 -37.348 1.00 14.74 189 GLN F O 1
ATOM 10889 N N . PRO F 1 188 ? 7.131 -3.426 -38.718 1.00 10.75 190 PRO F N 1
ATOM 10890 C CA . PRO F 1 188 ? 8.091 -2.379 -39.006 1.00 10.41 190 PRO F CA 1
ATOM 10891 C C . PRO F 1 188 ? 7.565 -0.989 -38.629 1.00 10.18 190 PRO F C 1
ATOM 10892 O O . PRO F 1 188 ? 6.354 -0.774 -38.640 1.00 11.24 190 PRO F O 1
ATOM 10896 N N . MET F 1 189 ? 8.485 -0.048 -38.384 1.00 9.58 191 MET F N 1
ATOM 10897 C CA . MET F 1 189 ? 8.134 1.342 -38.278 1.00 9.51 191 MET F CA 1
ATOM 10898 C C . MET F 1 189 ? 8.722 2.069 -39.475 1.00 9.50 191 MET F C 1
ATOM 10899 O O . MET F 1 189 ? 9.932 1.905 -39.751 1.00 10.96 191 MET F O 1
ATOM 10904 N N . PHE F 1 190 ? 7.910 2.862 -40.162 1.00 8.78 192 PHE F N 1
ATOM 10905 C CA . PHE F 1 190 ? 8.367 3.629 -41.328 1.00 9.17 192 PHE F CA 1
ATOM 10906 C C . PHE F 1 190 ? 8.543 5.081 -40.923 1.00 9.47 192 PHE F C 1
ATOM 10907 O O . PHE F 1 190 ? 7.871 5.579 -40.005 1.00 9.69 192 PHE F O 1
ATOM 10915 N N . VAL F 1 191 ? 9.380 5.812 -41.654 1.00 9.05 193 VAL F N 1
ATOM 10916 C CA . VAL F 1 191 ? 9.509 7.257 -41.433 1.00 9.19 193 VAL F CA 1
ATOM 10917 C C . VAL F 1 191 ? 9.553 7.937 -42.792 1.00 9.40 193 VAL F C 1
ATOM 10918 O O . VAL F 1 191 ? 10.409 7.615 -43.639 1.00 9.47 193 VAL F O 1
ATOM 10922 N N . PHE F 1 192 ? 8.631 8.880 -42.997 1.00 9.07 194 PHE F N 1
ATOM 10923 C CA . PHE F 1 192 ? 8.602 9.687 -44.193 1.00 8.84 194 PHE F CA 1
ATOM 10924 C C . PHE F 1 192 ? 9.427 10.941 -43.944 1.00 9.80 194 PHE F C 1
ATOM 10925 O O . PHE F 1 192 ? 9.232 11.574 -42.886 1.00 11.01 194 PHE F O 1
ATOM 10933 N N . ARG F 1 193 ? 10.291 11.316 -44.890 1.00 9.46 195 ARG F N 1
ATOM 10934 C CA . ARG F 1 193 ? 11.084 12.521 -44.692 1.00 9.88 195 ARG F CA 1
ATOM 10935 C C . ARG F 1 193 ? 11.071 13.397 -45.927 1.00 9.77 195 ARG F C 1
ATOM 10936 O O . ARG F 1 193 ? 11.210 12.905 -47.039 1.00 10.99 195 ARG F O 1
ATOM 10944 N N . LYS F 1 194 ? 10.919 14.702 -45.673 1.00 9.89 196 LYS F N 1
ATOM 10945 C CA . LYS F 1 194 ? 11.054 15.761 -46.683 1.00 10.17 196 LYS F CA 1
ATOM 10946 C C . LYS F 1 194 ? 12.239 16.625 -46.270 1.00 10.64 196 LYS F C 1
ATOM 10947 O O . LYS F 1 194 ? 12.328 17.040 -45.126 1.00 10.89 196 LYS F O 1
ATOM 10953 N N A SER F 1 195 ? 13.117 16.908 -47.224 0.50 11.34 197 SER F N 1
ATOM 10954 N N B SER F 1 195 ? 13.136 16.887 -47.216 0.50 11.21 197 SER F N 1
ATOM 10955 C CA A SER F 1 195 ? 14.277 17.723 -46.963 0.50 12.75 197 SER F CA 1
ATOM 10956 C CA B SER F 1 195 ? 14.331 17.657 -46.922 0.50 12.72 197 SER F CA 1
ATOM 10957 C C A SER F 1 195 ? 14.256 18.923 -47.907 0.50 14.48 197 SER F C 1
ATOM 10958 C C B SER F 1 195 ? 14.427 18.809 -47.932 0.50 15.11 197 SER F C 1
ATOM 10959 O O A SER F 1 195 ? 13.859 18.793 -49.057 0.50 22.96 197 SER F O 1
ATOM 10960 O O B SER F 1 195 ? 14.174 18.606 -49.115 0.50 22.36 197 SER F O 1
ATOM 10965 N N A GLU F 1 196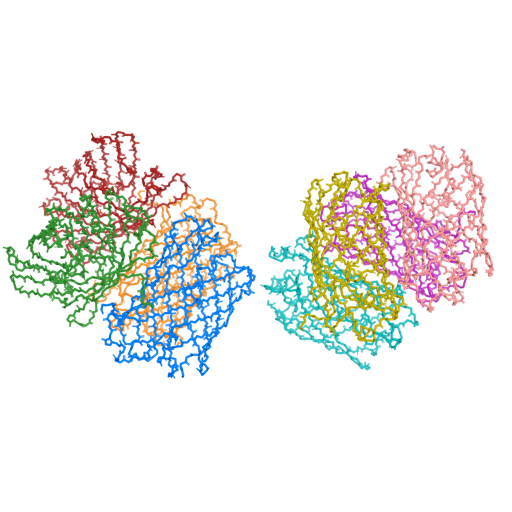 ? 14.787 20.048 -47.443 0.50 12.67 198 GLU F N 1
ATOM 10966 N N B GLU F 1 196 ? 14.820 19.993 -47.457 0.50 13.20 198 GLU F N 1
ATOM 10967 C CA A GLU F 1 196 ? 14.994 21.195 -48.297 0.50 13.23 198 GLU F CA 1
ATOM 10968 C CA B GLU F 1 196 ? 14.966 21.184 -48.297 0.50 14.00 198 GLU F CA 1
ATOM 10969 C C A GLU F 1 196 ? 16.390 21.732 -48.022 0.50 13.30 198 GLU F C 1
ATOM 10970 C C B GLU F 1 196 ? 16.358 21.758 -48.024 0.50 13.54 198 GLU F C 1
ATOM 10971 O O A GLU F 1 196 ? 16.819 21.785 -46.858 0.50 16.83 198 GLU F O 1
ATOM 10972 O O B GLU F 1 196 ? 16.776 21.825 -46.855 0.50 17.19 198 GLU F O 1
ATOM 10983 N N . LEU F 1 197 ? 17.101 22.108 -49.078 1.00 12.48 199 LEU F N 1
ATOM 10984 C CA . LEU F 1 197 ? 18.413 22.702 -48.887 1.00 11.56 199 LEU F CA 1
ATOM 10985 C C . LEU F 1 197 ? 18.566 23.814 -49.917 1.00 13.35 199 LEU F C 1
ATOM 10986 O O . LEU F 1 197 ? 18.235 23.620 -51.085 1.00 14.06 199 LEU F O 1
ATOM 10991 N N . GLN F 1 198 ? 19.079 24.946 -49.459 1.00 13.31 200 GLN F N 1
ATOM 10992 C CA . GLN F 1 198 ? 19.488 25.996 -50.358 1.00 14.35 200 GLN F CA 1
ATOM 10993 C C . GLN F 1 198 ? 20.879 26.445 -49.958 1.00 13.49 200 GLN F C 1
ATOM 10994 O O . GLN F 1 198 ? 21.276 26.311 -48.794 1.00 14.51 200 GLN F O 1
ATOM 11000 N N . HIS F 1 199 ? 21.630 26.934 -50.916 1.00 14.53 201 HIS F N 1
ATOM 11001 C CA . HIS F 1 199 ? 22.988 27.319 -50.605 1.00 14.59 201 HIS F CA 1
ATOM 11002 C C . HIS F 1 199 ? 23.437 28.446 -51.519 1.00 15.62 201 HIS F C 1
ATOM 11003 O O . HIS F 1 199 ? 23.117 28.491 -52.707 1.00 16.04 201 HIS F O 1
ATOM 11010 N N . SER F 1 200 ? 24.162 29.369 -50.908 1.00 16.06 202 SER F N 1
ATOM 11011 C CA . SER F 1 200 ? 24.801 30.424 -51.631 1.00 17.97 202 SER F CA 1
ATOM 11012 C C . SER F 1 200 ? 26.285 30.076 -51.709 1.00 19.28 202 SER F C 1
ATOM 11013 O O . SER F 1 200 ? 26.683 28.911 -51.432 1.00 25.59 202 SER F O 1
ATOM 11016 N N . LYS F 1 201 ? 27.114 31.077 -52.021 1.00 24.15 203 LYS F N 1
ATOM 11017 C CA . LYS F 1 201 ? 28.539 30.861 -52.083 1.00 27.80 203 LYS F CA 1
ATOM 11018 C C . LYS F 1 201 ? 29.128 30.807 -50.669 1.00 27.32 203 LYS F C 1
ATOM 11019 O O . LYS F 1 201 ? 30.241 30.340 -50.495 1.00 31.59 203 LYS F O 1
ATOM 11025 N N . THR F 1 202 ? 28.388 31.274 -49.663 1.00 25.73 204 THR F N 1
ATOM 11026 C CA . THR F 1 202 ? 28.975 31.429 -48.348 1.00 27.16 204 THR F CA 1
ATOM 11027 C C . THR F 1 202 ? 28.243 30.640 -47.259 1.00 23.95 204 THR F C 1
ATOM 11028 O O . THR F 1 202 ? 28.755 30.559 -46.157 1.00 23.58 204 THR F O 1
ATOM 11032 N N . GLU F 1 203 ? 27.085 30.046 -47.551 1.00 24.23 205 GLU F N 1
ATOM 11033 C CA . GLU F 1 203 ? 26.389 29.285 -46.509 1.00 22.02 205 GLU F CA 1
ATOM 11034 C C . GLU F 1 203 ? 25.240 28.456 -47.081 1.00 19.26 205 GLU F C 1
ATOM 11035 O O . GLU F 1 203 ? 24.866 28.601 -48.224 1.00 19.70 205 GLU F O 1
ATOM 11041 N N . LEU F 1 204 ? 24.677 27.610 -46.226 1.00 16.53 206 LEU F N 1
ATOM 11042 C CA . LEU F 1 204 ? 23.544 26.805 -46.578 1.00 15.47 206 LEU F CA 1
ATOM 11043 C C . LEU F 1 204 ? 22.509 26.888 -45.474 1.00 14.13 206 LEU F C 1
ATOM 11044 O O . LEU F 1 204 ? 22.818 27.137 -44.290 1.00 15.44 206 LEU F O 1
ATOM 11049 N N . THR F 1 205 ? 21.264 26.677 -45.881 1.00 14.26 207 THR F N 1
ATOM 11050 C CA . THR F 1 205 ? 20.168 26.521 -44.969 1.00 15.16 207 THR F CA 1
ATOM 11051 C C . THR F 1 205 ? 19.456 25.213 -45.300 1.00 14.10 207 THR F C 1
ATOM 11052 O O . THR F 1 205 ? 19.213 24.919 -46.462 1.00 16.13 207 THR F O 1
ATOM 11056 N N . PHE F 1 206 ? 19.117 24.462 -44.250 1.00 14.21 208 PHE F N 1
ATOM 11057 C CA . PHE F 1 206 ? 18.594 23.124 -44.384 1.00 12.19 208 PHE F CA 1
ATOM 11058 C C . PHE F 1 206 ? 17.343 23.024 -43.539 1.00 12.64 208 PHE F C 1
ATOM 11059 O O . PHE F 1 206 ? 17.324 23.576 -42.433 1.00 14.25 208 PHE F O 1
ATOM 11067 N N A LYS F 1 207 ? 16.315 22.355 -44.066 0.50 11.76 209 LYS F N 1
ATOM 11068 N N B LYS F 1 207 ? 16.318 22.349 -44.064 0.50 11.75 209 LYS F N 1
ATOM 11069 C CA A LYS F 1 207 ? 15.093 22.071 -43.313 0.50 12.14 209 LYS F CA 1
ATOM 11070 C CA B LYS F 1 207 ? 15.096 22.064 -43.313 0.50 12.04 209 LYS F CA 1
ATOM 11071 C C A LYS F 1 207 ? 14.703 20.611 -43.547 0.50 11.18 209 LYS F C 1
ATOM 11072 C C B LYS F 1 207 ? 14.702 20.608 -43.549 0.50 11.17 209 LYS F C 1
ATOM 11073 O O A LYS F 1 207 ? 14.865 20.075 -44.666 0.50 11.71 209 LYS F O 1
ATOM 11074 O O B LYS F 1 207 ? 14.863 20.071 -44.667 0.50 11.69 209 LYS F O 1
ATOM 11085 N N . GLU F 1 208 ? 14.171 19.976 -42.494 1.00 11.35 210 GLU F N 1
ATOM 11086 C CA . GLU F 1 208 ? 13.705 18.599 -42.611 1.00 11.09 210 GLU F CA 1
ATOM 11087 C C . GLU F 1 208 ? 12.416 18.451 -41.835 1.00 10.46 210 GLU F C 1
ATOM 11088 O O . GLU F 1 208 ? 12.277 18.986 -40.730 1.00 12.62 210 GLU F O 1
ATOM 11094 N N . TRP F 1 209 ? 11.486 17.706 -42.443 1.00 10.23 211 TRP F N 1
ATOM 11095 C CA . TRP F 1 209 ? 10.239 17.250 -41.802 1.00 10.84 211 TRP F CA 1
ATOM 11096 C C . TRP F 1 209 ? 10.231 15.722 -41.789 1.00 10.72 211 TRP F C 1
ATOM 11097 O O . TRP F 1 209 ? 10.516 15.130 -42.838 1.00 12.96 211 TRP F O 1
ATOM 11108 N N . GLN F 1 210 ? 9.939 15.119 -40.632 1.00 10.69 212 GLN F N 1
ATOM 11109 C CA . GLN F 1 210 ? 9.964 13.692 -40.494 1.00 11.85 212 GLN F CA 1
ATOM 11110 C C . GLN F 1 210 ? 8.675 13.254 -39.815 1.00 11.73 212 GLN F C 1
ATOM 11111 O O . GLN F 1 210 ? 8.209 13.908 -38.890 1.00 13.97 212 GLN F O 1
ATOM 11117 N N A LYS F 1 211 ? 8.127 12.132 -40.273 0.50 10.36 213 LYS F N 1
ATOM 11118 N N B LYS F 1 211 ? 8.098 12.154 -40.298 0.50 10.59 213 LYS F N 1
ATOM 11119 C CA A LYS F 1 211 ? 6.872 11.612 -39.746 0.50 11.58 213 LYS F CA 1
ATOM 11120 C CA B LYS F 1 211 ? 6.867 11.612 -39.716 0.50 11.84 213 LYS F CA 1
ATOM 11121 C C A LYS F 1 211 ? 6.936 10.089 -39.698 0.50 10.63 213 LYS F C 1
ATOM 11122 C C B LYS F 1 211 ? 6.941 10.091 -39.694 0.50 10.60 213 LYS F C 1
ATOM 11123 O O A LYS F 1 211 ? 7.054 9.439 -40.738 0.50 11.34 213 LYS F O 1
ATOM 11124 O O B LYS F 1 211 ? 7.057 9.444 -40.739 0.50 11.35 213 LYS F O 1
ATOM 11135 N N . ALA F 1 212 ? 6.828 9.539 -38.488 1.00 10.48 214 ALA F N 1
ATOM 11136 C CA . ALA F 1 212 ? 6.803 8.101 -38.288 1.00 10.28 214 ALA F CA 1
ATOM 11137 C C . ALA F 1 212 ? 5.396 7.577 -38.573 1.00 10.58 214 ALA F C 1
ATOM 11138 O O . ALA F 1 212 ? 4.421 8.243 -38.188 1.00 12.45 214 ALA F O 1
ATOM 11140 N N . PHE F 1 213 ? 5.302 6.401 -39.190 1.00 9.99 215 PHE F N 1
ATOM 11141 C CA . PHE F 1 213 ? 4.007 5.785 -39.463 1.00 10.76 215 PHE F CA 1
ATOM 11142 C C . PHE F 1 213 ? 4.159 4.279 -39.533 1.00 10.67 215 PHE F C 1
ATOM 11143 O O . PHE F 1 213 ? 5.157 3.767 -40.042 1.00 10.52 215 PHE F O 1
ATOM 11151 N N . THR F 1 214 ? 3.130 3.576 -39.066 1.00 11.68 216 THR F N 1
ATOM 11152 C CA . THR F 1 214 ? 3.048 2.131 -39.226 1.00 12.11 216 THR F CA 1
ATOM 11153 C C . THR F 1 214 ? 2.060 1.742 -40.330 1.00 11.91 216 THR F C 1
ATOM 11154 O O . THR F 1 214 ? 2.056 0.594 -40.742 1.00 13.08 216 THR F O 1
ATOM 11158 N N . ASP F 1 215 ? 1.258 2.699 -40.811 1.00 12.97 217 ASP F N 1
ATOM 11159 C CA . ASP F 1 215 ? 0.149 2.436 -41.738 1.00 13.45 217 ASP F CA 1
ATOM 11160 C C . ASP F 1 215 ? -0.207 3.748 -42.448 1.00 14.40 217 ASP F C 1
ATOM 11161 O O . ASP F 1 215 ? 0.068 4.836 -41.921 1.00 16.02 217 ASP F O 1
ATOM 11166 N N . VAL F 1 216 ? -0.808 3.638 -43.633 1.00 15.29 218 VAL F N 1
ATOM 11167 C CA . VAL F 1 216 ? -1.374 4.787 -44.344 1.00 16.17 218 VAL F CA 1
ATOM 11168 C C . VAL F 1 216 ? -2.866 4.554 -44.626 1.00 19.77 218 VAL F C 1
ATOM 11169 O O . VAL F 1 216 ? -3.495 5.432 -45.185 1.00 21.17 218 VAL F O 1
ATOM 11173 N N . MET F 1 217 ? -3.408 3.366 -44.328 1.00 19.77 219 MET F N 1
ATOM 11174 C CA . MET F 1 217 ? -4.782 3.009 -44.788 1.00 21.41 219 MET F CA 1
ATOM 11175 C C . MET F 1 217 ? -5.836 3.375 -43.733 1.00 30.38 219 MET F C 1
ATOM 11176 O O . MET F 1 217 ? -5.518 3.351 -42.551 1.00 31.33 219 MET F O 1
ATOM 11181 N N . PRO G 1 2 ? -11.248 -2.121 -69.783 1.00 20.16 2 PRO G N 1
ATOM 11182 C CA . PRO G 1 2 ? -11.993 -2.009 -68.558 1.00 17.90 2 PRO G CA 1
ATOM 11183 C C . PRO G 1 2 ? -11.079 -2.188 -67.342 1.00 15.02 2 PRO G C 1
ATOM 11184 O O . PRO G 1 2 ? -10.001 -2.728 -67.477 1.00 15.45 2 PRO G O 1
ATOM 11188 N N . LEU G 1 3 ? -11.531 -1.712 -66.191 1.00 15.10 3 LEU G N 1
ATOM 11189 C CA . LEU G 1 3 ? -10.898 -2.036 -64.930 1.00 14.20 3 LEU G CA 1
ATOM 11190 C C . LEU G 1 3 ? -11.239 -3.476 -64.578 1.00 12.92 3 LEU G C 1
ATOM 11191 O O . LEU G 1 3 ? -12.277 -4.018 -64.987 1.00 13.99 3 LEU G O 1
ATOM 11196 N N . PRO G 1 4 ? -10.348 -4.187 -63.879 1.00 12.39 4 PRO G N 1
ATOM 11197 C CA . PRO G 1 4 ? -10.599 -5.593 -63.566 1.00 11.40 4 PRO G CA 1
ATOM 11198 C C . PRO G 1 4 ? -11.639 -5.794 -62.460 1.00 11.38 4 PRO G C 1
ATOM 11199 O O . PRO G 1 4 ? -11.767 -4.976 -61.564 1.00 13.89 4 PRO G O 1
ATOM 11203 N N . LYS G 1 5 ? -12.309 -6.942 -62.499 1.00 11.70 5 LYS G N 1
ATOM 11204 C CA . LYS G 1 5 ? -13.192 -7.371 -61.440 1.00 12.28 5 LYS G CA 1
ATOM 11205 C C . LYS G 1 5 ? -12.831 -8.773 -60.951 1.00 10.43 5 LYS G C 1
ATOM 11206 O O . LYS G 1 5 ? -13.109 -9.127 -59.794 1.00 11.89 5 LYS G O 1
ATOM 11212 N N . THR G 1 6 ? -12.281 -9.615 -61.831 1.00 10.41 6 THR G N 1
ATOM 11213 C CA . THR G 1 6 ? -11.946 -10.998 -61.505 1.00 10.42 6 THR G CA 1
ATOM 11214 C C . THR G 1 6 ? -10.589 -11.326 -62.129 1.00 9.86 6 THR G C 1
ATOM 11215 O O . THR G 1 6 ? -10.149 -10.687 -63.072 1.00 9.87 6 THR G O 1
ATOM 11219 N N . HIS G 1 7 ? -9.931 -12.352 -61.600 1.00 9.37 7 HIS G N 1
ATOM 11220 C CA . HIS G 1 7 ? -8.638 -12.752 -62.116 1.00 9.50 7 HIS G CA 1
ATOM 11221 C C . HIS G 1 7 ? -8.415 -14.234 -61.851 1.00 10.38 7 HIS G C 1
ATOM 11222 O O . HIS G 1 7 ? -9.029 -14.849 -60.952 1.00 11.44 7 HIS G O 1
ATOM 11229 N N . GLU G 1 8 ? -7.514 -14.810 -62.632 1.00 9.86 8 GLU G N 1
ATOM 11230 C CA . GLU G 1 8 ? -7.020 -16.150 -62.365 1.00 10.28 8 GLU G CA 1
ATOM 11231 C C . GLU G 1 8 ? -5.499 -16.126 -62.472 1.00 9.63 8 GLU G C 1
ATOM 11232 O O . GLU G 1 8 ? -4.921 -15.258 -63.137 1.00 9.98 8 GLU G O 1
ATOM 11238 N N . LEU G 1 9 ? -4.881 -17.123 -61.849 1.00 10.34 9 LEU G N 1
ATOM 11239 C CA . LEU G 1 9 ? -3.436 -17.256 -61.762 1.00 11.29 9 LEU G CA 1
ATOM 11240 C C . LEU G 1 9 ? -3.036 -18.675 -62.132 1.00 10.91 9 LEU G C 1
ATOM 11241 O O . LEU G 1 9 ? -3.591 -19.619 -61.628 1.00 13.09 9 LEU G O 1
ATOM 11246 N N . HIS G 1 10 ? -2.047 -18.787 -63.027 1.00 10.75 10 HIS G N 1
ATOM 11247 C CA . HIS G 1 10 ? -1.311 -19.988 -63.215 1.00 11.38 10 HIS G CA 1
ATOM 11248 C C . HIS G 1 10 ? 0.124 -19.671 -62.823 1.00 10.65 10 HIS G C 1
ATOM 11249 O O . HIS G 1 10 ? 0.774 -18.877 -63.479 1.00 11.77 10 HIS G O 1
ATOM 11256 N N . ILE G 1 11 ? 0.565 -20.240 -61.713 1.00 11.86 11 ILE G N 1
ATOM 11257 C CA . ILE G 1 11 ? 1.866 -20.003 -61.182 1.00 12.45 11 ILE G CA 1
ATOM 11258 C C . ILE G 1 11 ? 2.633 -21.314 -61.236 1.00 14.20 11 ILE G C 1
ATOM 11259 O O . ILE G 1 11 ? 2.093 -22.378 -60.900 1.00 15.82 11 ILE G O 1
ATOM 11264 N N . PHE G 1 12 ? 3.856 -21.258 -61.765 1.00 13.65 12 PHE G N 1
ATOM 11265 C CA . PHE G 1 12 ? 4.608 -22.470 -62.003 1.00 14.52 12 PHE G CA 1
ATOM 11266 C C . PHE G 1 12 ? 6.101 -22.129 -61.949 1.00 15.29 12 PHE G C 1
ATOM 11267 O O . PHE G 1 12 ? 6.482 -20.984 -62.053 1.00 15.63 12 PHE G O 1
ATOM 11275 N N . GLY G 1 13 ? 6.925 -23.153 -61.797 1.00 14.80 13 GLY G N 1
ATOM 11276 C CA . GLY G 1 13 ? 8.365 -22.985 -61.718 1.00 13.48 13 GLY G CA 1
ATOM 11277 C C . GLY G 1 13 ? 8.950 -24.064 -60.854 1.00 13.46 13 GLY G C 1
ATOM 11278 O O . GLY G 1 13 ? 8.523 -25.213 -60.922 1.00 14.10 13 GLY G O 1
ATOM 11279 N N . SER G 1 14 ? 9.925 -23.698 -60.017 1.00 12.90 14 SER G N 1
ATOM 11280 C CA . SER G 1 14 ? 10.554 -24.679 -59.157 1.00 13.40 14 SER G CA 1
ATOM 11281 C C . SER G 1 14 ? 11.144 -23.973 -57.947 1.00 12.18 14 SER G C 1
ATOM 11282 O O . SER G 1 14 ? 11.487 -22.798 -58.037 1.00 12.90 14 SER G O 1
ATOM 11285 N N . PHE G 1 15 ? 11.298 -24.719 -56.853 1.00 12.83 15 PHE G N 1
ATOM 11286 C CA . PHE G 1 15 ? 12.052 -24.255 -55.688 1.00 12.21 15 PHE G CA 1
ATOM 11287 C C . PHE G 1 15 ? 13.072 -25.341 -55.376 1.00 12.97 15 PHE G C 1
ATOM 11288 O O . PHE G 1 15 ? 12.711 -26.518 -55.242 1.00 13.59 15 PHE G O 1
ATOM 11296 N N . ASN G 1 16 ? 14.337 -24.928 -55.291 1.00 11.38 16 ASN G N 1
ATOM 11297 C CA . ASN G 1 16 ? 15.438 -25.839 -55.026 1.00 11.68 16 ASN G CA 1
ATOM 11298 C C . ASN G 1 16 ? 15.412 -27.002 -56.033 1.00 13.70 16 ASN G C 1
ATOM 11299 O O . ASN G 1 16 ? 15.687 -28.163 -55.674 1.00 14.79 16 ASN G O 1
ATOM 11304 N N . GLY G 1 17 ? 15.118 -26.674 -57.293 1.00 13.24 17 GLY G N 1
ATOM 11305 C CA . GLY G 1 17 ? 15.147 -27.656 -58.376 1.00 14.22 17 GLY G CA 1
ATOM 11306 C C . GLY G 1 17 ? 13.931 -28.569 -58.477 1.00 15.73 17 GLY G C 1
ATOM 11307 O O . GLY G 1 17 ? 13.873 -29.385 -59.387 1.00 21.19 17 GLY G O 1
ATOM 11308 N N . VAL G 1 18 ? 12.919 -28.393 -57.619 1.00 13.92 18 VAL G N 1
ATOM 11309 C CA . VAL G 1 18 ? 11.745 -29.230 -57.608 1.00 14.69 18 VAL G CA 1
ATOM 11310 C C . VAL G 1 18 ? 10.566 -28.423 -58.158 1.00 14.81 18 VAL G C 1
ATOM 11311 O O . VAL G 1 18 ? 10.203 -27.367 -57.624 1.00 15.22 18 VAL G O 1
ATOM 11315 N N . GLU G 1 19 ? 9.971 -28.953 -59.222 1.00 16.44 19 GLU G N 1
ATOM 11316 C CA . GLU G 1 19 ? 8.887 -28.285 -59.952 1.00 17.02 19 GLU G CA 1
ATOM 11317 C C . GLU G 1 19 ? 7.668 -28.119 -59.044 1.00 16.53 19 GLU G C 1
ATOM 11318 O O . GLU G 1 19 ? 7.409 -28.965 -58.192 1.00 20.29 19 GLU G O 1
ATOM 11324 N N . PHE G 1 20 ? 6.915 -27.031 -59.255 1.00 14.83 20 PHE G N 1
ATOM 11325 C CA . PHE G 1 20 ? 5.581 -26.868 -58.662 1.00 15.86 20 PHE G CA 1
ATOM 11326 C C . PHE G 1 20 ? 4.704 -26.136 -59.685 1.00 15.69 20 PHE G C 1
ATOM 11327 O O . PHE G 1 20 ? 5.180 -25.531 -60.624 1.00 15.80 20 PHE G O 1
ATOM 11335 N N . ASP G 1 21 ? 3.394 -26.295 -59.507 1.00 16.54 21 ASP G N 1
ATOM 11336 C CA . ASP G 1 21 ? 2.422 -25.715 -60.395 1.00 16.08 21 ASP G CA 1
ATOM 11337 C C . ASP G 1 21 ? 1.127 -25.549 -59.615 1.00 18.04 21 ASP G C 1
ATOM 11338 O O . ASP G 1 21 ? 0.676 -26.467 -58.956 1.00 22.74 21 ASP G O 1
ATOM 11343 N N . MET G 1 22 ? 0.501 -24.391 -59.742 1.00 15.44 22 MET G N 1
ATOM 11344 C CA . MET G 1 22 ? -0.717 -24.131 -59.028 1.00 16.59 22 MET G CA 1
ATOM 11345 C C . MET G 1 22 ? -1.581 -23.170 -59.845 1.00 14.19 22 MET G C 1
ATOM 11346 O O . MET G 1 22 ? -1.076 -22.331 -60.578 1.00 14.58 22 MET G O 1
ATOM 11351 N N . VAL G 1 23 ? -2.890 -23.305 -59.686 1.00 12.83 23 VAL G N 1
ATOM 11352 C CA . VAL G 1 23 ? -3.846 -22.417 -60.264 1.00 13.05 23 VAL G CA 1
ATOM 11353 C C . VAL G 1 23 ? -4.685 -21.814 -59.140 1.00 12.96 23 VAL G C 1
ATOM 11354 O O . VAL G 1 23 ? -5.032 -22.500 -58.174 1.00 16.04 23 VAL G O 1
ATOM 11358 N N . GLY G 1 24 ? -4.977 -20.532 -59.256 1.00 11.92 24 GLY G N 1
ATOM 11359 C CA . GLY G 1 24 ? -5.870 -19.863 -58.338 1.00 13.43 24 GLY G CA 1
ATOM 11360 C C . GLY G 1 24 ? -6.855 -18.969 -59.070 1.00 11.51 24 GLY G C 1
ATOM 11361 O O . GLY G 1 24 ? -6.639 -18.616 -60.240 1.00 11.68 24 GLY G O 1
ATOM 11362 N N . ARG G 1 25 ? -7.927 -18.580 -58.367 1.00 10.95 25 ARG G N 1
ATOM 11363 C CA . ARG G 1 25 ? -8.909 -17.682 -58.920 1.00 11.89 25 ARG G CA 1
ATOM 11364 C C . ARG G 1 25 ? -9.342 -16.698 -57.849 1.00 11.23 25 ARG G C 1
ATOM 11365 O O . ARG G 1 25 ? -9.395 -17.032 -56.666 1.00 11.52 25 ARG G O 1
ATOM 11373 N N . GLY G 1 26 ? -9.688 -15.500 -58.278 1.00 10.81 26 GLY G N 1
ATOM 11374 C CA . GLY G 1 26 ? -10.065 -14.484 -57.313 1.00 12.60 26 GLY G CA 1
ATOM 11375 C C . GLY G 1 26 ? -10.811 -13.318 -57.895 1.00 10.76 26 GLY G C 1
ATOM 11376 O O . GLY G 1 26 ? -11.284 -13.336 -59.020 1.00 10.84 26 GLY G O 1
ATOM 11377 N N . ILE G 1 27 ? -10.937 -12.302 -57.040 1.00 10.15 27 ILE G N 1
ATOM 11378 C CA . ILE G 1 27 ? -11.679 -11.089 -57.323 1.00 10.04 27 ILE G CA 1
ATOM 11379 C C . ILE G 1 27 ? -10.886 -9.916 -56.759 1.00 10.21 27 ILE G C 1
ATOM 11380 O O . ILE G 1 27 ? -9.967 -10.084 -55.951 1.00 10.85 27 ILE G O 1
ATOM 11385 N N . GLY G 1 28 ? -11.262 -8.714 -57.165 1.00 10.20 28 GLY G N 1
ATOM 11386 C CA . GLY G 1 28 ? -10.723 -7.539 -56.518 1.00 9.93 28 GLY G CA 1
ATOM 11387 C C . GLY G 1 28 ? -11.484 -6.293 -56.866 1.00 10.72 28 GLY G C 1
ATOM 11388 O O . GLY G 1 28 ? -12.390 -6.305 -57.701 1.00 12.25 28 GLY G O 1
ATOM 11389 N N . ASN G 1 29 ? -11.136 -5.224 -56.153 1.00 10.71 29 ASN G N 1
ATOM 11390 C CA . ASN G 1 29 ? -11.822 -3.961 -56.237 1.00 10.66 29 ASN G CA 1
ATOM 11391 C C . ASN G 1 29 ? -10.815 -2.932 -56.728 1.00 10.62 29 ASN G C 1
ATOM 11392 O O . ASN G 1 29 ? -9.987 -2.447 -55.951 1.00 11.02 29 ASN G O 1
ATOM 11397 N N . PRO G 1 30 ? -10.826 -2.592 -58.024 1.00 10.64 30 PRO G N 1
ATOM 11398 C CA . PRO G 1 30 ? -9.794 -1.726 -58.575 1.00 10.96 30 PRO G CA 1
ATOM 11399 C C . PRO G 1 30 ? -9.909 -0.258 -58.184 1.00 10.55 30 PRO G C 1
ATOM 11400 O O . PRO G 1 30 ? -9.017 0.542 -58.450 1.00 11.61 30 PRO G O 1
ATOM 11404 N N . ASN G 1 31 ? -11.006 0.103 -57.517 1.00 9.83 31 ASN G N 1
ATOM 11405 C CA . ASN G 1 31 ? -11.154 1.435 -56.974 1.00 11.57 31 ASN G CA 1
ATOM 11406 C C . ASN G 1 31 ? -10.569 1.543 -55.568 1.00 11.67 31 ASN G C 1
ATOM 11407 O O . ASN G 1 31 ? -10.422 2.682 -55.068 1.00 12.78 31 ASN G O 1
ATOM 11412 N N . GLU G 1 32 ? -10.252 0.408 -54.957 1.00 9.69 32 GLU G N 1
ATOM 11413 C CA . GLU G 1 32 ? -9.829 0.409 -53.563 1.00 9.88 32 GLU G CA 1
ATOM 11414 C C . GLU G 1 32 ? -8.509 -0.331 -53.340 1.00 10.30 32 GLU G C 1
ATOM 11415 O O . GLU G 1 32 ? -8.029 -0.367 -52.197 1.00 11.64 32 GLU G O 1
ATOM 11421 N N . GLY G 1 33 ? -7.920 -0.951 -54.360 1.00 10.44 33 GLY G N 1
ATOM 11422 C CA . GLY G 1 33 ? -6.642 -1.614 -54.104 1.00 10.05 33 GLY G CA 1
ATOM 11423 C C . GLY G 1 33 ? -6.760 -2.896 -53.308 1.00 10.55 33 GLY G C 1
ATOM 11424 O O . GLY G 1 33 ? -5.850 -3.261 -52.590 1.00 12.71 33 GLY G O 1
ATOM 11425 N N . SER G 1 34 ? -7.879 -3.597 -53.402 1.00 9.65 34 SER G N 1
ATOM 11426 C CA . SER G 1 34 ? -8.048 -4.861 -52.660 1.00 9.61 34 SER G CA 1
ATOM 11427 C C . SER G 1 34 ? -8.264 -6.033 -53.610 1.00 9.53 34 SER G C 1
ATOM 11428 O O . SER G 1 34 ? -8.875 -5.885 -54.649 1.00 11.28 34 SER G O 1
ATOM 11431 N N . GLU G 1 35 ? -7.768 -7.203 -53.192 1.00 9.94 35 GLU G N 1
ATOM 11432 C CA . GLU G 1 35 ? -7.919 -8.414 -53.990 1.00 9.25 35 GLU G CA 1
ATOM 11433 C C . GLU G 1 35 ? -7.939 -9.617 -53.053 1.00 8.90 35 GLU G C 1
ATOM 11434 O O . GLU G 1 35 ? -7.435 -9.558 -51.927 1.00 9.83 35 GLU G O 1
ATOM 11440 N N . GLU G 1 36 ? -8.509 -10.711 -53.559 1.00 9.48 36 GLU G N 1
ATOM 11441 C CA . GLU G 1 36 ? -8.550 -11.993 -52.846 1.00 11.27 36 GLU G CA 1
ATOM 11442 C C . GLU G 1 36 ? -8.375 -13.112 -53.866 1.00 11.64 36 GLU G C 1
ATOM 11443 O O . GLU G 1 36 ? -8.862 -12.998 -54.980 1.00 13.93 36 GLU G O 1
ATOM 11449 N N . LEU G 1 37 ? -7.678 -14.162 -53.474 1.00 10.50 37 LEU G N 1
ATOM 11450 C CA . LEU G 1 37 ? -7.417 -15.313 -54.347 1.00 11.46 37 LEU G CA 1
ATOM 11451 C C . LEU G 1 37 ? -7.529 -16.581 -53.516 1.00 11.72 37 LEU G C 1
ATOM 11452 O O . LEU G 1 37 ? -7.057 -16.630 -52.415 1.00 13.23 37 LEU G O 1
ATOM 11457 N N . ASN G 1 38 ? -8.110 -17.618 -54.117 1.00 11.77 38 ASN G N 1
ATOM 11458 C CA . ASN G 1 38 ? -8.154 -18.953 -53.543 1.00 12.11 38 ASN G CA 1
ATOM 11459 C C . ASN G 1 38 ? -7.435 -19.895 -54.517 1.00 12.17 38 ASN G C 1
ATOM 11460 O O . ASN G 1 38 ? -7.671 -19.826 -55.723 1.00 13.57 38 ASN G O 1
ATOM 11465 N N . ALA G 1 39 ? -6.599 -20.795 -53.991 1.00 12.98 39 ALA G N 1
ATOM 11466 C CA . ALA G 1 39 ? -5.920 -21.767 -54.797 1.00 14.71 39 ALA G CA 1
ATOM 11467 C C . ALA G 1 39 ? -6.039 -23.134 -54.118 1.00 16.73 39 ALA G C 1
ATOM 11468 O O . ALA G 1 39 ? -5.732 -23.247 -52.932 1.00 16.92 39 ALA G O 1
ATOM 11470 N N . LYS G 1 40 ? -6.496 -24.142 -54.884 1.00 19.36 40 LYS G N 1
ATOM 11471 C CA . LYS G 1 40 ? -6.589 -25.494 -54.379 1.00 20.24 40 LYS G CA 1
ATOM 11472 C C . LYS G 1 40 ? -5.289 -26.202 -54.717 1.00 20.97 40 LYS G C 1
ATOM 11473 O O . LYS G 1 40 ? -4.826 -26.062 -55.855 1.00 28.61 40 LYS G O 1
ATOM 11479 N N . PHE G 1 41 ? -4.730 -26.950 -53.752 1.00 20.83 41 PHE G N 1
ATOM 11480 C CA . PHE G 1 41 ? -3.566 -27.773 -54.017 1.00 23.38 41 PHE G CA 1
ATOM 11481 C C . PHE G 1 41 ? -3.976 -29.057 -54.729 1.00 25.98 41 PHE G C 1
ATOM 11482 O O . PHE G 1 41 ? -5.029 -29.672 -54.428 1.00 27.69 41 PHE G O 1
ATOM 11490 N N . THR G 1 42 ? -3.113 -29.537 -55.615 1.00 28.51 42 THR G N 1
ATOM 11491 C CA . THR G 1 42 ? -3.401 -30.808 -56.250 1.00 30.93 42 THR G CA 1
ATOM 11492 C C . THR G 1 42 ? -2.529 -31.947 -55.716 1.00 37.15 42 THR G C 1
ATOM 11493 O O . THR G 1 42 ? -2.798 -33.102 -56.053 1.00 39.75 42 THR G O 1
ATOM 11497 N N . LYS G 1 43 ? -1.524 -31.633 -54.893 1.00 35.20 43 LYS G N 1
ATOM 11498 C CA . LYS G 1 43 ? -0.622 -32.636 -54.343 1.00 31.79 43 LYS G CA 1
ATOM 11499 C C . LYS G 1 43 ? -0.407 -32.380 -52.849 1.00 31.98 43 LYS G C 1
ATOM 11500 O O . LYS G 1 43 ? 0.709 -32.570 -52.335 1.00 40.78 43 LYS G O 1
ATOM 11506 N N . GLY G 1 44 ? -1.454 -31.912 -52.163 1.00 32.49 44 GLY G N 1
ATOM 11507 C CA . GLY G 1 44 ? -1.361 -31.605 -50.741 1.00 34.95 44 GLY G CA 1
ATOM 11508 C C . GLY G 1 44 ? -0.402 -30.444 -50.504 1.00 36.83 44 GLY G C 1
ATOM 11509 O O . GLY G 1 44 ? -0.050 -29.730 -51.442 1.00 40.06 44 GLY G O 1
ATOM 11510 N N . PRO G 1 45 ? 0.041 -30.224 -49.243 1.00 35.24 45 PRO G N 1
ATOM 11511 C CA . PRO G 1 45 ? 0.832 -29.038 -48.924 1.00 31.89 45 PRO G CA 1
ATOM 11512 C C . PRO G 1 45 ? 2.033 -28.858 -49.879 1.00 31.51 45 PRO G C 1
ATOM 11513 O O . PRO G 1 45 ? 2.658 -29.829 -50.313 1.00 36.59 45 PRO G O 1
ATOM 11517 N N . LEU G 1 46 ? 2.321 -27.608 -50.246 1.00 27.01 46 LEU G N 1
ATOM 11518 C CA . LEU G 1 46 ? 3.560 -27.271 -50.970 1.00 23.79 46 LEU G CA 1
ATOM 11519 C C . LEU G 1 46 ? 4.766 -27.804 -50.191 1.00 22.06 46 LEU G C 1
ATOM 11520 O O . LEU G 1 46 ? 4.716 -27.958 -48.966 1.00 23.11 46 LEU G O 1
ATOM 11525 N N . LYS G 1 47 ? 5.876 -27.999 -50.919 1.00 20.45 47 LYS G N 1
ATOM 11526 C CA . LYS G 1 47 ? 7.126 -28.514 -50.373 1.00 21.76 47 LYS G CA 1
ATOM 11527 C C . LYS G 1 47 ? 7.974 -27.403 -49.742 1.00 18.61 47 LYS G C 1
ATOM 11528 O O . LYS G 1 47 ? 9.123 -27.635 -49.389 1.00 22.05 47 LYS G O 1
ATOM 11534 N N . PHE G 1 48 ? 7.406 -26.217 -49.600 1.00 16.27 48 PHE G N 1
ATOM 11535 C CA . PHE G 1 48 ? 8.072 -25.057 -48.999 1.00 15.65 48 PHE G CA 1
ATOM 11536 C C . PHE G 1 48 ? 6.976 -24.206 -48.364 1.00 14.10 48 PHE G C 1
ATOM 11537 O O . PHE G 1 48 ? 5.778 -24.410 -48.629 1.00 15.81 48 PHE G O 1
ATOM 11545 N N . SER G 1 49 ? 7.378 -23.201 -47.596 1.00 13.18 49 SER G N 1
ATOM 11546 C CA . SER G 1 49 ? 6.397 -22.338 -46.951 1.00 12.40 49 SER G CA 1
ATOM 11547 C C . SER G 1 49 ? 5.509 -21.636 -47.967 1.00 12.37 49 SER G C 1
ATOM 11548 O O . SER G 1 49 ? 6.009 -20.914 -48.838 1.00 12.59 49 SER G O 1
ATOM 11551 N N . PRO G 1 50 ? 4.157 -21.724 -47.839 1.00 13.55 50 PRO G N 1
ATOM 11552 C CA . PRO G 1 50 ? 3.302 -21.007 -48.772 1.00 12.28 50 PRO G CA 1
ATOM 11553 C C . PRO G 1 50 ? 3.502 -19.481 -48.690 1.00 10.73 50 PRO G C 1
ATOM 11554 O O . PRO G 1 50 ? 3.214 -18.773 -49.650 1.00 11.30 50 PRO G O 1
ATOM 11558 N N . TYR G 1 51 ? 3.988 -18.987 -47.556 1.00 10.75 51 TYR G N 1
ATOM 11559 C CA . TYR G 1 51 ? 4.238 -17.569 -47.384 1.00 10.33 51 TYR G CA 1
ATOM 11560 C C . TYR G 1 51 ? 5.274 -17.049 -48.383 1.00 10.15 51 TYR G C 1
ATOM 11561 O O . TYR G 1 51 ? 5.225 -15.873 -48.734 1.00 10.30 51 TYR G O 1
ATOM 11570 N N . ILE G 1 52 ? 6.167 -17.916 -48.877 1.00 9.92 52 ILE G N 1
ATOM 11571 C CA . ILE G 1 52 ? 7.158 -17.467 -49.873 1.00 9.42 52 ILE G CA 1
ATOM 11572 C C . ILE G 1 52 ? 6.475 -17.039 -51.170 1.00 9.65 52 ILE G C 1
ATOM 11573 O O . ILE G 1 52 ? 7.085 -16.317 -51.948 1.00 10.35 52 ILE G O 1
ATOM 11578 N N . LEU G 1 53 ? 5.221 -17.475 -51.398 1.00 9.60 53 LEU G N 1
ATOM 11579 C CA . LEU G 1 53 ? 4.538 -17.100 -52.622 1.00 9.96 53 LEU G CA 1
ATOM 11580 C C . LEU G 1 53 ? 3.832 -15.751 -52.554 1.00 9.16 53 LEU G C 1
ATOM 11581 O O . LEU G 1 53 ? 3.351 -15.307 -53.584 1.00 10.18 53 LEU G O 1
ATOM 11586 N N . VAL G 1 54 ? 3.780 -15.106 -51.380 1.00 9.05 54 VAL G N 1
ATOM 11587 C CA . VAL G 1 54 ? 2.926 -13.914 -51.222 1.00 9.47 54 VAL G CA 1
ATOM 11588 C C . VAL G 1 54 ? 3.076 -12.896 -52.351 1.00 9.52 54 VAL G C 1
ATOM 11589 O O . VAL G 1 54 ? 2.075 -12.515 -52.945 1.00 9.81 54 VAL G O 1
ATOM 11593 N N . PRO G 1 55 ? 4.277 -12.392 -52.689 1.00 9.86 55 PRO G N 1
ATOM 11594 C CA . PRO G 1 55 ? 4.360 -11.360 -53.724 1.00 11.40 55 PRO G CA 1
ATOM 11595 C C . PRO G 1 55 ? 3.938 -11.837 -55.112 1.00 9.45 55 PRO G C 1
ATOM 11596 O O . PRO G 1 55 ? 3.554 -11.026 -55.939 1.00 10.01 55 PRO G O 1
ATOM 11600 N N . HIS G 1 56 ? 4.052 -13.157 -55.316 1.00 9.20 56 HIS G N 1
ATOM 11601 C CA . HIS G 1 56 ? 3.663 -13.771 -56.575 1.00 9.24 56 HIS G CA 1
ATOM 11602 C C . HIS G 1 56 ? 2.157 -14.000 -56.670 1.00 10.32 56 HIS G C 1
ATOM 11603 O O . HIS G 1 56 ? 1.645 -14.182 -57.764 1.00 15.56 56 HIS G O 1
ATOM 11610 N N . LEU G 1 57 ? 1.453 -14.065 -55.549 1.00 9.09 57 LEU G N 1
ATOM 11611 C CA . LEU G 1 57 ? 0.014 -14.240 -55.575 1.00 9.39 57 LEU G CA 1
ATOM 11612 C C . LEU G 1 57 ? -0.699 -12.918 -55.827 1.00 10.10 57 LEU G C 1
ATOM 11613 O O . LEU G 1 57 ? -1.812 -12.928 -56.358 1.00 10.79 57 LEU G O 1
ATOM 11637 N N . TYR G 1 59 ? -0.972 -8.445 -58.783 1.00 8.76 61 TYR G N 1
ATOM 11638 C CA . TYR G 1 59 ? -2.075 -7.958 -59.621 1.00 8.50 61 TYR G CA 1
ATOM 11639 C C . TYR G 1 59 ? -2.262 -6.463 -59.399 1.00 8.77 61 TYR G C 1
ATOM 11640 O O . TYR G 1 59 ? -3.246 -6.013 -58.817 1.00 9.79 61 TYR G O 1
ATOM 11649 N N . TYR G 1 60 ? -1.347 -5.679 -59.964 1.00 8.36 62 TYR G N 1
ATOM 11650 C CA . TYR G 1 60 ? -1.357 -4.243 -59.791 1.00 8.68 62 TYR G CA 1
ATOM 11651 C C . TYR G 1 60 ? -2.473 -3.568 -60.600 1.00 8.34 62 TYR G C 1
ATOM 11652 O O . TYR G 1 60 ? -2.712 -2.378 -60.441 1.00 8.93 62 TYR G O 1
ATOM 11661 N N . GLN G 1 61 ? -3.181 -4.342 -61.435 1.00 8.64 63 GLN G N 1
ATOM 11662 C CA . GLN G 1 61 ? -4.369 -3.831 -62.112 1.00 8.94 63 GLN G CA 1
ATOM 11663 C C . GLN G 1 61 ? -5.457 -3.456 -61.108 1.00 8.12 63 GLN G C 1
ATOM 11664 O O . GLN G 1 61 ? -6.363 -2.688 -61.451 1.00 9.63 63 GLN G O 1
ATOM 11670 N N . TYR G 1 62 ? -5.370 -4.000 -59.889 1.00 8.72 64 TYR G N 1
ATOM 11671 C CA . TYR G 1 62 ? -6.337 -3.587 -58.855 1.00 9.57 64 TYR G CA 1
ATOM 11672 C C . TYR G 1 62 ? -5.919 -2.326 -58.107 1.00 9.50 64 TYR G C 1
ATOM 11673 O O . TYR G 1 62 ? -6.705 -1.869 -57.268 1.00 10.86 64 TYR G O 1
ATOM 11682 N N . LEU G 1 63 ? -4.715 -1.799 -58.390 1.00 9.26 65 LEU G N 1
ATOM 11683 C CA . LEU G 1 63 ? -4.192 -0.625 -57.677 1.00 9.34 65 LEU G CA 1
ATOM 11684 C C . LEU G 1 63 ? -4.562 0.651 -58.406 1.00 9.58 65 LEU G C 1
ATOM 11685 O O . LEU G 1 63 ? -4.055 0.913 -59.502 1.00 10.44 65 LEU G O 1
ATOM 11690 N N . PRO G 1 64 ? -5.455 1.504 -57.843 1.00 9.54 66 PRO G N 1
ATOM 11691 C CA . PRO G 1 64 ? -5.641 2.841 -58.406 1.00 9.99 66 PRO G CA 1
ATOM 11692 C C . PRO G 1 64 ? -4.492 3.758 -57.975 1.00 10.84 66 PRO G C 1
ATOM 11693 O O . PRO G 1 64 ? -3.800 3.450 -57.017 1.00 11.47 66 PRO G O 1
ATOM 11697 N N . PHE G 1 65 ? -4.309 4.888 -58.669 1.00 11.14 67 PHE G N 1
ATOM 11698 C CA . PHE G 1 65 ? -3.391 5.921 -58.220 1.00 11.36 67 PHE G CA 1
ATOM 11699 C C . PHE G 1 65 ? -4.180 7.035 -57.549 1.00 13.40 67 PHE G C 1
ATOM 11700 O O . PHE G 1 65 ? -5.410 7.074 -57.586 1.00 15.77 67 PHE G O 1
ATOM 11708 N N . PRO G 1 66 ? -3.484 7.969 -56.874 1.00 14.95 68 PRO G N 1
ATOM 11709 C CA . PRO G 1 66 ? -4.191 9.010 -56.137 1.00 16.66 68 PRO G CA 1
ATOM 11710 C C . PRO G 1 66 ? -5.098 9.879 -57.025 1.00 19.37 68 PRO G C 1
ATOM 11711 O O . PRO G 1 66 ? -6.125 10.325 -56.554 1.00 23.45 68 PRO G O 1
ATOM 11715 N N . ASP G 1 67 ? -4.704 10.118 -58.276 1.00 19.39 69 ASP G N 1
ATOM 11716 C CA . ASP G 1 67 ? -5.364 11.101 -59.126 1.00 23.13 69 ASP G CA 1
ATOM 11717 C C . ASP G 1 67 ? -6.048 10.456 -60.339 1.00 23.15 69 ASP G C 1
ATOM 11718 O O . ASP G 1 67 ? -6.555 11.169 -61.196 1.00 26.68 69 ASP G O 1
ATOM 11723 N N . GLY G 1 68 ? -6.150 9.136 -60.382 1.00 18.30 70 GLY G N 1
ATOM 11724 C CA . GLY G 1 68 ? -6.728 8.437 -61.521 1.00 17.15 70 GLY G CA 1
ATOM 11725 C C . GLY G 1 68 ? -6.186 7.035 -61.640 1.00 13.89 70 GLY G C 1
ATOM 11726 O O . GLY G 1 68 ? -5.632 6.467 -60.674 1.00 14.09 70 GLY G O 1
ATOM 11727 N N . MET G 1 69 ? -6.324 6.447 -62.841 1.00 14.01 71 MET G N 1
ATOM 11728 C CA . MET G 1 69 ? -5.818 5.087 -63.048 1.00 13.93 71 MET G CA 1
ATOM 11729 C C . MET G 1 69 ? -4.308 5.033 -62.762 1.00 11.66 71 MET G C 1
ATOM 11730 O O . MET G 1 69 ? -3.554 5.901 -63.140 1.00 13.09 71 MET G O 1
ATOM 11735 N N . SER G 1 70 ? -3.871 3.919 -62.194 1.00 10.23 72 SER G N 1
ATOM 11736 C CA . SER G 1 70 ? -2.459 3.616 -62.165 1.00 10.05 72 SER G CA 1
ATOM 11737 C C . SER G 1 70 ? -1.995 3.320 -63.588 1.00 11.01 72 SER G C 1
ATOM 11738 O O . SER G 1 70 ? -2.808 2.971 -64.452 1.00 10.78 72 SER G O 1
ATOM 11741 N N . PRO G 1 71 ? -0.678 3.335 -63.862 1.00 9.78 73 PRO G N 1
ATOM 11742 C CA . PRO G 1 71 ? -0.213 2.955 -65.198 1.00 9.51 73 PRO G CA 1
ATOM 11743 C C . PRO G 1 71 ? -0.590 1.502 -65.512 1.00 9.09 73 PRO G C 1
ATOM 11744 O O . PRO G 1 71 ? -0.840 1.182 -66.669 1.00 9.40 73 PRO G O 1
ATOM 11748 N N . PHE G 1 72 ? -0.672 0.657 -64.484 1.00 9.19 74 PHE G N 1
ATOM 11749 C CA . PHE G 1 72 ? -1.032 -0.730 -64.637 1.00 9.03 74 PHE G CA 1
ATOM 11750 C C . PHE G 1 72 ? -2.476 -0.837 -65.161 1.00 9.65 74 PHE G C 1
ATOM 11751 O O . PHE G 1 72 ? -2.765 -1.602 -66.076 1.00 10.09 74 PHE G O 1
ATOM 11759 N N . GLN G 1 73 ? -3.382 -0.058 -64.567 1.00 9.52 75 GLN G N 1
ATOM 11760 C CA . GLN G 1 73 ? -4.800 -0.036 -64.992 1.00 10.19 75 GLN G CA 1
ATOM 11761 C C . GLN G 1 73 ? -4.913 0.511 -66.409 1.00 9.81 75 GLN G C 1
ATOM 11762 O O . GLN G 1 73 ? -5.699 0.002 -67.209 1.00 10.93 75 GLN G O 1
ATOM 11768 N N . ALA G 1 74 ? -4.157 1.563 -66.704 1.00 9.52 76 ALA G N 1
ATOM 11769 C CA . ALA G 1 74 ? -4.252 2.180 -68.047 1.00 10.31 76 ALA G CA 1
ATOM 11770 C C . ALA G 1 74 ? -3.827 1.187 -69.120 1.00 9.99 76 ALA G C 1
ATOM 11771 O O . ALA G 1 74 ? -4.439 1.120 -70.201 1.00 11.14 76 ALA G O 1
ATOM 11773 N N . ALA G 1 75 ? -2.771 0.424 -68.827 1.00 9.47 77 ALA G N 1
ATOM 11774 C CA . ALA G 1 75 ? -2.224 -0.537 -69.783 1.00 9.77 77 ALA G CA 1
ATOM 11775 C C . ALA G 1 75 ? -3.112 -1.767 -69.937 1.00 10.54 77 ALA G C 1
ATOM 11776 O O . ALA G 1 75 ? -3.094 -2.409 -70.996 1.00 11.12 77 ALA G O 1
ATOM 11778 N N . MET G 1 76 ? -3.863 -2.124 -68.894 1.00 9.60 78 MET G N 1
ATOM 11779 C CA . MET G 1 76 ? -4.920 -3.146 -69.046 1.00 10.44 78 MET G CA 1
ATOM 11780 C C . MET G 1 76 ? -6.061 -2.573 -69.881 1.00 10.68 78 MET G C 1
ATOM 11781 O O . MET G 1 76 ? -6.554 -3.231 -70.806 1.00 11.02 78 MET G O 1
ATOM 11786 N N . HIS G 1 77 ? -6.490 -1.346 -69.552 1.00 10.76 79 HIS G N 1
ATOM 11787 C CA . HIS G 1 77 ? -7.664 -0.772 -70.183 1.00 11.52 79 HIS G CA 1
ATOM 11788 C C . HIS G 1 77 ? -7.495 -0.643 -71.707 1.00 11.66 79 HIS G C 1
ATOM 11789 O O . HIS G 1 77 ? -8.422 -0.986 -72.437 1.00 12.56 79 HIS G O 1
ATOM 11796 N N . ASP G 1 78 ? -6.316 -0.232 -72.189 1.00 11.54 80 ASP G N 1
ATOM 11797 C CA . ASP G 1 78 ? -6.119 -0.098 -73.640 1.00 11.36 80 ASP G CA 1
ATOM 11798 C C . ASP G 1 78 ? -5.514 -1.363 -74.253 1.00 11.05 80 ASP G C 1
ATOM 11799 O O . ASP G 1 78 ? -5.337 -1.428 -75.455 1.00 12.73 80 ASP G O 1
ATOM 11804 N N . GLY G 1 79 ? -5.247 -2.375 -73.443 1.00 11.56 81 GLY G N 1
ATOM 11805 C CA . GLY G 1 79 ? -4.746 -3.651 -73.911 1.00 12.59 81 GLY G CA 1
ATOM 11806 C C . GLY G 1 79 ? -3.260 -3.657 -74.217 1.00 10.79 81 GLY G C 1
ATOM 11807 O O . GLY G 1 79 ? -2.710 -4.723 -74.513 1.00 11.53 81 GLY G O 1
ATOM 11808 N N . SER G 1 80 ? -2.594 -2.500 -74.179 1.00 10.23 82 SER G N 1
ATOM 11809 C CA . SER G 1 80 ? -1.202 -2.400 -74.568 1.00 10.57 82 SER G CA 1
ATOM 11810 C C . SER G 1 80 ? -0.309 -3.227 -73.639 1.00 9.16 82 SER G C 1
ATOM 11811 O O . SER G 1 80 ? 0.693 -3.826 -74.088 1.00 11.66 82 SER G O 1
ATOM 11814 N N . GLY G 1 81 ? -0.658 -3.267 -72.349 1.00 9.49 83 GLY G N 1
ATOM 11815 C CA . GLY G 1 81 ? -0.050 -4.203 -71.425 1.00 9.74 83 GLY G CA 1
ATOM 11816 C C . GLY G 1 81 ? 1.295 -3.799 -70.829 1.00 8.99 83 GLY G C 1
ATOM 11817 O O . GLY G 1 81 ? 1.987 -2.880 -71.271 1.00 9.92 83 GLY G O 1
ATOM 11818 N N . TYR G 1 82 ? 1.641 -4.551 -69.787 1.00 8.62 84 TYR G N 1
ATOM 11819 C CA . TYR G 1 82 ? 2.951 -4.504 -69.153 1.00 8.40 84 TYR G CA 1
ATOM 11820 C C . TYR G 1 82 ? 3.330 -5.915 -68.725 1.00 8.71 84 TYR G C 1
ATOM 11821 O O . TYR G 1 82 ? 2.475 -6.780 -68.560 1.00 9.12 84 TYR G O 1
ATOM 11830 N N . GLN G 1 83 ? 4.630 -6.111 -68.544 1.00 8.42 85 GLN G N 1
ATOM 11831 C CA . GLN G 1 83 ? 5.226 -7.326 -67.990 1.00 9.46 85 GLN G CA 1
ATOM 11832 C C . GLN G 1 83 ? 5.990 -6.977 -66.724 1.00 8.66 85 GLN G C 1
ATOM 11833 O O . GLN G 1 83 ? 6.539 -5.864 -66.604 1.00 11.30 85 GLN G O 1
ATOM 11839 N N . VAL G 1 84 ? 6.086 -7.966 -65.820 1.00 8.64 86 VAL G N 1
ATOM 11840 C CA . VAL G 1 84 ? 6.805 -7.762 -64.554 1.00 8.77 86 VAL G CA 1
ATOM 11841 C C . VAL G 1 84 ? 7.998 -8.718 -64.533 1.00 9.04 86 VAL G C 1
ATOM 11842 O O . VAL G 1 84 ? 7.823 -9.907 -64.802 1.00 9.79 86 VAL G O 1
ATOM 11846 N N . HIS G 1 85 ? 9.175 -8.187 -64.212 1.00 7.78 87 HIS G N 1
ATOM 11847 C CA . HIS G 1 85 ? 10.400 -8.970 -64.107 1.00 7.88 87 HIS G CA 1
ATOM 11848 C C . HIS G 1 85 ? 11.009 -8.685 -62.748 1.00 8.51 87 HIS G C 1
ATOM 11849 O O . HIS G 1 85 ? 11.465 -7.579 -62.521 1.00 9.90 87 HIS G O 1
ATOM 11856 N N . ARG G 1 86 ? 10.961 -9.652 -61.839 1.00 8.56 88 ARG G N 1
ATOM 11857 C CA . ARG G 1 86 ? 11.227 -9.405 -60.415 1.00 8.64 88 ARG G CA 1
ATOM 11858 C C . ARG G 1 86 ? 12.334 -10.335 -59.913 1.00 8.41 88 ARG G C 1
ATOM 11859 O O . ARG G 1 86 ? 12.407 -11.498 -60.271 1.00 9.11 88 ARG G O 1
ATOM 11867 N N . THR G 1 87 ? 13.192 -9.785 -59.054 1.00 8.12 89 THR G N 1
ATOM 11868 C CA . THR G 1 87 ? 14.178 -10.566 -58.318 1.00 8.93 89 THR G CA 1
ATOM 11869 C C . THR G 1 87 ? 13.937 -10.373 -56.824 1.00 8.59 89 THR G C 1
ATOM 11870 O O . THR G 1 87 ? 13.612 -9.267 -56.375 1.00 11.21 89 THR G O 1
ATOM 11874 N N . ILE G 1 88 ? 14.191 -11.413 -56.041 1.00 8.13 90 ILE G N 1
ATOM 11875 C CA . ILE G 1 88 ? 14.129 -11.320 -54.594 1.00 8.42 90 ILE G CA 1
ATOM 11876 C C . ILE G 1 88 ? 15.372 -12.035 -54.052 1.00 8.76 90 ILE G C 1
ATOM 11877 O O . ILE G 1 88 ? 15.616 -13.206 -54.407 1.00 9.68 90 ILE G O 1
ATOM 11882 N N A GLN G 1 89 ? 16.151 -11.310 -53.250 0.50 9.00 91 GLN G N 1
ATOM 11883 N N B GLN G 1 89 ? 16.153 -11.312 -53.250 0.50 8.98 91 GLN G N 1
ATOM 11884 C CA A GLN G 1 89 ? 17.360 -11.845 -52.626 0.50 9.29 91 GLN G CA 1
ATOM 11885 C CA B GLN G 1 89 ? 17.369 -11.848 -52.632 0.50 9.09 91 GLN G CA 1
ATOM 11886 C C A GLN G 1 89 ? 17.112 -11.948 -51.125 0.50 9.59 91 GLN G C 1
ATOM 11887 C C B GLN G 1 89 ? 17.122 -11.947 -51.127 0.50 9.49 91 GLN G C 1
ATOM 11888 O O A GLN G 1 89 ? 16.807 -10.934 -50.482 0.50 10.49 91 GLN G O 1
ATOM 11889 O O B GLN G 1 89 ? 16.811 -10.933 -50.485 0.50 10.52 91 GLN G O 1
ATOM 11900 N N . TYR G 1 90 ? 17.208 -13.163 -50.589 1.00 9.80 92 TYR G N 1
ATOM 11901 C CA . TYR G 1 90 ? 16.908 -13.404 -49.185 1.00 10.88 92 TYR G CA 1
ATOM 11902 C C . TYR G 1 90 ? 18.181 -13.380 -48.346 1.00 11.16 92 TYR G C 1
ATOM 11903 O O . TYR G 1 90 ? 19.278 -13.681 -48.824 1.00 12.37 92 TYR G O 1
ATOM 11912 N N . GLU G 1 91 ? 18.016 -13.092 -47.069 1.00 11.35 93 GLU G N 1
ATOM 11913 C CA . GLU G 1 91 ? 19.181 -12.831 -46.226 1.00 12.27 93 GLU G CA 1
ATOM 11914 C C . GLU G 1 91 ? 20.043 -14.084 -46.010 1.00 13.40 93 GLU G C 1
ATOM 11915 O O . GLU G 1 91 ? 21.216 -13.945 -45.699 1.00 15.06 93 GLU G O 1
ATOM 11921 N N . ASP G 1 92 ? 19.466 -15.283 -46.154 1.00 12.48 94 ASP G N 1
ATOM 11922 C CA . ASP G 1 92 ? 20.222 -16.506 -45.960 1.00 13.29 94 ASP G CA 1
ATOM 11923 C C . ASP G 1 92 ? 20.769 -17.050 -47.296 1.00 13.15 94 ASP G C 1
ATOM 11924 O O . ASP G 1 92 ? 21.177 -18.198 -47.363 1.00 15.16 94 ASP G O 1
ATOM 11929 N N . GLY G 1 93 ? 20.776 -16.227 -48.347 1.00 13.74 95 GLY G N 1
ATOM 11930 C CA . GLY G 1 93 ? 21.480 -16.567 -49.594 1.00 15.07 95 GLY G CA 1
ATOM 11931 C C . GLY G 1 93 ? 20.590 -17.141 -50.685 1.00 14.47 95 GLY G C 1
ATOM 11932 O O . GLY G 1 93 ? 21.056 -17.373 -51.792 1.00 17.41 95 GLY G O 1
ATOM 11933 N N . ALA G 1 94 ? 19.318 -17.354 -50.382 1.00 11.85 96 ALA G N 1
ATOM 11934 C CA . ALA G 1 94 ? 18.379 -17.843 -51.375 1.00 12.03 96 ALA G CA 1
ATOM 11935 C C . ALA G 1 94 ? 18.006 -16.719 -52.344 1.00 10.12 96 ALA G C 1
ATOM 11936 O O . ALA G 1 94 ? 18.071 -15.528 -52.010 1.00 11.42 96 ALA G O 1
ATOM 11938 N N A SER G 1 95 ? 17.593 -17.120 -53.543 0.50 10.24 97 SER G N 1
ATOM 11939 N N B SER G 1 95 ? 17.590 -17.129 -53.542 0.50 10.23 97 SER G N 1
ATOM 11940 C CA A SER G 1 95 ? 17.168 -16.162 -54.541 0.50 10.10 97 SER G CA 1
ATOM 11941 C CA B SER G 1 95 ? 17.237 -16.211 -54.617 0.50 10.24 97 SER G CA 1
ATOM 11942 C C A SER G 1 95 ? 15.946 -16.684 -55.285 0.50 10.07 97 SER G C 1
ATOM 11943 C C B SER G 1 95 ? 15.959 -16.690 -55.305 0.50 10.12 97 SER G C 1
ATOM 11944 O O A SER G 1 95 ? 15.823 -17.871 -55.577 0.50 10.78 97 SER G O 1
ATOM 11945 O O B SER G 1 95 ? 15.808 -17.875 -55.581 0.50 10.80 97 SER G O 1
ATOM 11950 N N . VAL G 1 96 ? 15.077 -15.735 -55.626 1.00 8.71 98 VAL G N 1
ATOM 11951 C CA . VAL G 1 96 ? 13.907 -15.999 -56.460 1.00 9.74 98 VAL G CA 1
ATOM 11952 C C . VAL G 1 96 ? 13.930 -15.036 -57.642 1.00 9.48 98 VAL G C 1
ATOM 11953 O O . VAL G 1 96 ? 14.239 -13.849 -57.494 1.00 11.89 98 VAL G O 1
ATOM 11957 N N . THR G 1 97 ? 13.658 -15.563 -58.833 1.00 8.52 99 THR G N 1
ATOM 11958 C CA . THR G 1 97 ? 13.410 -14.733 -60.006 1.00 8.40 99 THR G CA 1
ATOM 11959 C C . THR G 1 97 ? 12.013 -15.052 -60.522 1.00 8.70 99 THR G C 1
ATOM 11960 O O . THR G 1 97 ? 11.533 -16.179 -60.401 1.00 10.79 99 THR G O 1
ATOM 11964 N N . ALA G 1 98 ? 11.340 -14.049 -61.099 1.00 8.61 100 ALA G N 1
ATOM 11965 C CA . ALA G 1 98 ? 9.972 -14.217 -61.499 1.00 9.88 100 ALA G CA 1
ATOM 11966 C C . ALA G 1 98 ? 9.656 -13.349 -62.696 1.00 8.64 100 ALA G C 1
ATOM 11967 O O . ALA G 1 98 ? 10.218 -12.255 -62.871 1.00 9.40 100 ALA G O 1
ATOM 11969 N N . HIS G 1 99 ? 8.752 -13.872 -63.532 1.00 9.61 101 HIS G N 1
ATOM 11970 C CA . HIS G 1 99 ? 8.305 -13.121 -64.687 1.00 9.41 101 HIS G CA 1
ATOM 11971 C C . HIS G 1 99 ? 6.798 -13.310 -64.809 1.00 8.70 101 HIS G C 1
ATOM 11972 O O . HIS G 1 99 ? 6.322 -14.429 -64.817 1.00 9.78 101 HIS G O 1
ATOM 11979 N N . TYR G 1 100 ? 6.062 -12.196 -64.871 1.00 8.85 102 TYR G N 1
ATOM 11980 C CA . TYR G 1 100 ? 4.608 -12.211 -64.942 1.00 8.86 102 TYR G CA 1
ATOM 11981 C C . TYR G 1 100 ? 4.130 -11.649 -66.281 1.00 9.41 102 TYR G C 1
ATOM 11982 O O . TYR G 1 100 ? 4.521 -10.560 -66.684 1.00 9.79 102 TYR G O 1
ATOM 11991 N N A ARG G 1 101 ? 3.235 -12.414 -66.899 0.50 10.02 103 ARG G N 1
ATOM 11992 N N B ARG G 1 101 ? 3.241 -12.417 -66.905 0.50 9.95 103 ARG G N 1
ATOM 11993 C CA A ARG G 1 101 ? 2.564 -12.006 -68.155 0.50 10.80 103 ARG G CA 1
ATOM 11994 C CA B ARG G 1 101 ? 2.572 -12.013 -68.166 0.50 10.64 103 ARG G CA 1
ATOM 11995 C C A ARG G 1 101 ? 1.062 -12.121 -67.926 0.50 9.58 103 ARG G C 1
ATOM 11996 C C B ARG G 1 101 ? 1.068 -12.123 -67.933 0.50 9.55 103 ARG G C 1
ATOM 11997 O O A ARG G 1 101 ? 0.629 -13.029 -67.248 0.50 10.74 103 ARG G O 1
ATOM 11998 O O B ARG G 1 101 ? 0.632 -13.027 -67.249 0.50 10.73 103 ARG G O 1
ATOM 12013 N N . TYR G 1 102 ? 0.326 -11.232 -68.570 1.00 8.99 104 TYR G N 1
ATOM 12014 C CA . TYR G 1 102 ? -1.107 -11.173 -68.413 1.00 9.42 104 TYR G CA 1
ATOM 12015 C C . TYR G 1 102 ? -1.792 -11.114 -69.777 1.00 9.98 104 TYR G C 1
ATOM 12016 O O . TYR G 1 102 ? -1.281 -10.511 -70.717 1.00 10.50 104 TYR G O 1
ATOM 12025 N N . THR G 1 103 ? -3.004 -11.664 -69.809 1.00 9.93 105 THR G N 1
ATOM 12026 C CA . THR G 1 103 ? -3.934 -11.412 -70.875 1.00 10.48 105 THR G CA 1
ATOM 12027 C C . THR G 1 103 ? -5.263 -10.977 -70.269 1.00 9.98 105 THR G C 1
ATOM 12028 O O . THR G 1 103 ? -5.553 -11.256 -69.111 1.00 11.19 105 THR G O 1
ATOM 12032 N N . TYR G 1 104 ? -6.053 -10.262 -71.064 1.00 10.34 106 TYR G N 1
ATOM 12033 C CA . TYR G 1 104 ? -7.288 -9.646 -70.558 1.00 10.20 106 TYR G CA 1
ATOM 12034 C C . TYR G 1 104 ? -8.475 -10.007 -71.453 1.00 10.34 106 TYR G C 1
ATOM 12035 O O . TYR G 1 104 ? -8.386 -9.975 -72.666 1.00 12.46 106 TYR G O 1
ATOM 12044 N N . GLU G 1 105 ? -9.574 -10.394 -70.797 1.00 10.96 107 GLU G N 1
ATOM 12045 C CA . GLU G 1 105 ? -10.850 -10.712 -71.500 1.00 12.72 107 GLU G CA 1
ATOM 12046 C C . GLU G 1 105 ? -11.912 -9.941 -70.727 1.00 12.38 107 GLU G C 1
ATOM 12047 O O . GLU G 1 105 ? -12.257 -10.318 -69.594 1.00 13.31 107 GLU G O 1
ATOM 12053 N N . GLY G 1 106 ? -12.414 -8.862 -71.303 1.00 13.54 108 GLY G N 1
ATOM 12054 C CA . GLY G 1 106 ? -13.323 -7.989 -70.563 1.00 14.28 108 GLY G CA 1
ATOM 12055 C C . GLY G 1 106 ? -12.659 -7.556 -69.269 1.00 12.87 108 GLY G C 1
ATOM 12056 O O . GLY G 1 106 ? -11.511 -7.085 -69.266 1.00 14.19 108 GLY G O 1
ATOM 12057 N N . SER G 1 107 ? -13.363 -7.729 -68.152 1.00 12.90 109 SER G N 1
ATOM 12058 C CA . SER G 1 107 ? -12.867 -7.332 -66.834 1.00 11.70 109 SER G CA 1
ATOM 12059 C C . SER G 1 107 ? -12.145 -8.482 -66.131 1.00 10.72 109 SER G C 1
ATOM 12060 O O . SER G 1 107 ? -11.906 -8.401 -64.928 1.00 11.96 109 SER G O 1
ATOM 12063 N N . HIS G 1 108 ? -11.754 -9.532 -66.858 1.00 10.59 110 HIS G N 1
ATOM 12064 C CA . HIS G 1 108 ? -11.076 -10.695 -66.283 1.00 10.56 110 HIS G CA 1
ATOM 12065 C C . HIS G 1 108 ? -9.600 -10.691 -66.690 1.00 11.27 110 HIS G C 1
ATOM 12066 O O . HIS G 1 108 ? -9.271 -10.559 -67.871 1.00 11.39 110 HIS G O 1
ATOM 12073 N N . ILE G 1 109 ? -8.740 -10.900 -65.706 1.00 10.22 111 ILE G N 1
ATOM 12074 C CA . ILE G 1 109 ? -7.297 -11.023 -65.919 1.00 9.66 111 ILE G CA 1
ATOM 12075 C C . ILE G 1 109 ? -6.866 -12.486 -65.861 1.00 9.95 111 ILE G C 1
ATOM 12076 O O . ILE G 1 109 ? -7.228 -13.164 -64.899 1.00 10.87 111 ILE G O 1
ATOM 12081 N N . LYS G 1 110 ? -6.030 -12.917 -66.813 1.00 10.34 112 LYS G N 1
ATOM 12082 C CA . LYS G 1 110 ? -5.366 -14.182 -66.758 1.00 10.56 112 LYS G CA 1
ATOM 12083 C C . LYS G 1 110 ? -3.865 -13.960 -66.588 1.00 10.06 112 LYS G C 1
ATOM 12084 O O . LYS G 1 110 ? -3.227 -13.372 -67.438 1.00 11.17 112 LYS G O 1
ATOM 12090 N N . GLY G 1 111 ? -3.331 -14.428 -65.464 1.00 9.94 113 GLY G N 1
ATOM 12091 C CA . GLY G 1 111 ? -1.907 -14.300 -65.179 1.00 9.80 113 GLY G CA 1
ATOM 12092 C C . GLY G 1 111 ? -1.162 -15.608 -65.369 1.00 10.09 113 GLY G C 1
ATOM 12093 O O . GLY G 1 111 ? -1.666 -16.679 -64.982 1.00 12.43 113 GLY G O 1
ATOM 12094 N N . GLU G 1 112 ? -0.013 -15.537 -66.054 1.00 10.05 114 GLU G N 1
ATOM 12095 C CA . GLU G 1 112 ? 0.912 -16.656 -66.238 1.00 10.30 114 GLU G CA 1
ATOM 12096 C C . GLU G 1 112 ? 2.212 -16.230 -65.565 1.00 9.30 114 GLU G C 1
ATOM 12097 O O . GLU G 1 112 ? 2.900 -15.385 -66.115 1.00 10.60 114 GLU G O 1
ATOM 12103 N N . PHE G 1 113 ? 2.497 -16.771 -64.386 1.00 9.86 115 PHE G N 1
ATOM 12104 C CA . PHE G 1 113 ? 3.663 -16.315 -63.581 1.00 9.61 115 PHE G CA 1
ATOM 12105 C C . PHE G 1 113 ? 4.665 -17.455 -63.403 1.00 10.56 115 PHE G C 1
ATOM 12106 O 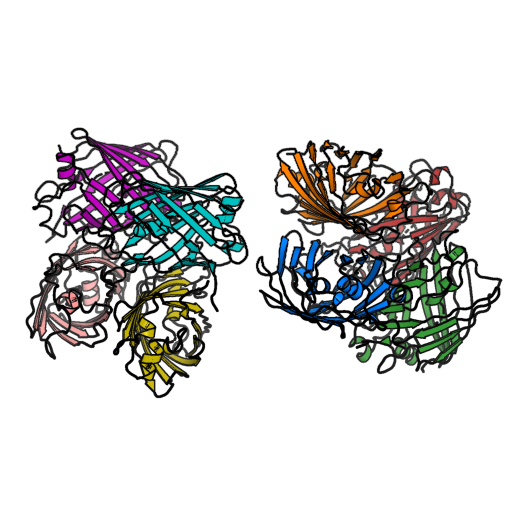O . PHE G 1 113 ? 4.328 -18.456 -62.878 1.00 12.50 115 PHE G O 1
ATOM 12114 N N . GLN G 1 114 ? 5.875 -17.231 -63.885 1.00 10.75 116 GLN G N 1
ATOM 12115 C CA . GLN G 1 114 ? 6.959 -18.169 -63.701 1.00 11.20 116 GLN G CA 1
ATOM 12116 C C . GLN G 1 114 ? 7.794 -17.711 -62.509 1.00 10.79 116 GLN G C 1
ATOM 12117 O O . GLN G 1 114 ? 8.214 -16.578 -62.467 1.00 12.63 116 GLN G O 1
ATOM 12123 N N . VAL G 1 115 ? 7.998 -18.605 -61.534 1.00 10.11 117 VAL G N 1
ATOM 12124 C CA . VAL G 1 115 ? 8.704 -18.292 -60.319 1.00 10.13 117 VAL G CA 1
ATOM 12125 C C . VAL G 1 115 ? 9.743 -19.393 -60.061 1.00 10.65 117 VAL G C 1
ATOM 12126 O O . VAL G 1 115 ? 9.397 -20.589 -59.947 1.00 12.45 117 VAL G O 1
ATOM 12130 N N . ILE G 1 116 ? 11.008 -19.004 -59.989 1.00 10.33 118 ILE G N 1
ATOM 12131 C CA . ILE G 1 116 ? 12.104 -19.943 -59.772 1.00 10.57 118 ILE G CA 1
ATOM 12132 C C . ILE G 1 116 ? 12.857 -19.514 -58.529 1.00 10.31 118 ILE G C 1
ATOM 12133 O O . ILE G 1 116 ? 13.336 -18.379 -58.469 1.00 9.84 118 ILE G O 1
ATOM 12138 N N . GLY G 1 117 ? 12.946 -20.422 -57.559 1.00 10.26 119 GLY G N 1
ATOM 12139 C CA . GLY G 1 117 ? 13.717 -20.186 -56.344 1.00 10.51 119 GLY G CA 1
ATOM 12140 C C . GLY G 1 117 ? 14.819 -21.203 -56.176 1.00 10.76 119 GLY G C 1
ATOM 12141 O O . GLY G 1 117 ? 14.614 -22.403 -56.455 1.00 11.53 119 GLY G O 1
ATOM 12142 N N . THR G 1 118 ? 15.979 -20.758 -55.723 1.00 9.30 120 THR G N 1
ATOM 12143 C CA . THR G 1 118 ? 17.106 -21.654 -55.427 1.00 10.28 120 THR G CA 1
ATOM 12144 C C . THR G 1 118 ? 17.874 -21.182 -54.201 1.00 9.98 120 THR G C 1
ATOM 12145 O O . THR G 1 118 ? 17.750 -20.048 -53.760 1.00 10.23 120 THR G O 1
ATOM 12149 N N . GLY G 1 119 ? 18.639 -22.108 -53.622 1.00 10.80 121 GLY G N 1
ATOM 12150 C CA . GLY G 1 119 ? 19.509 -21.782 -52.516 1.00 11.02 121 GLY G CA 1
ATOM 12151 C C . GLY G 1 119 ? 18.807 -21.597 -51.187 1.00 11.39 121 GLY G C 1
ATOM 12152 O O . GLY G 1 119 ? 19.379 -21.015 -50.293 1.00 12.60 121 GLY G O 1
ATOM 12153 N N . PHE G 1 120 ? 17.566 -22.076 -51.067 1.00 11.17 122 PHE G N 1
ATOM 12154 C CA . PHE G 1 120 ? 16.903 -22.051 -49.758 1.00 11.29 122 PHE G CA 1
ATOM 12155 C C . PHE G 1 120 ? 17.528 -23.160 -48.918 1.00 11.25 122 PHE G C 1
ATOM 12156 O O . PHE G 1 120 ? 17.485 -24.331 -49.292 1.00 12.58 122 PHE G O 1
ATOM 12164 N N . PRO G 1 121 ? 18.123 -22.837 -47.765 1.00 12.70 123 PRO G N 1
ATOM 12165 C CA . PRO G 1 121 ? 18.762 -23.867 -46.963 1.00 12.46 123 PRO G CA 1
ATOM 12166 C C . PRO G 1 121 ? 17.730 -24.893 -46.548 1.00 13.08 123 PRO G C 1
ATOM 12167 O O . PRO G 1 121 ? 16.621 -24.530 -46.168 1.00 13.57 123 PRO G O 1
ATOM 12171 N N . PRO G 1 122 ? 18.052 -26.196 -46.599 1.00 14.94 124 PRO G N 1
ATOM 12172 C CA . PRO G 1 122 ? 17.074 -27.206 -46.208 1.00 15.08 124 PRO G CA 1
ATOM 12173 C C . PRO G 1 122 ? 16.592 -27.076 -44.748 1.00 16.73 124 PRO G C 1
ATOM 12174 O O . PRO G 1 122 ? 15.467 -27.508 -44.449 1.00 20.89 124 PRO G O 1
ATOM 12178 N N . ASP G 1 123 ? 17.402 -26.432 -43.893 1.00 16.28 125 ASP G N 1
ATOM 12179 C CA . ASP G 1 123 ? 17.065 -26.212 -42.496 1.00 18.63 125 ASP G CA 1
ATOM 12180 C C . ASP G 1 123 ? 16.563 -24.791 -42.231 1.00 18.83 125 ASP G C 1
ATOM 12181 O O . ASP G 1 123 ? 16.364 -24.432 -41.076 1.00 23.26 125 ASP G O 1
ATOM 12186 N N . GLY G 1 124 ? 16.363 -23.999 -43.292 1.00 14.96 126 GLY G N 1
ATOM 12187 C CA . GLY G 1 124 ? 15.953 -22.620 -43.175 1.00 14.86 126 GLY G CA 1
ATOM 12188 C C . GLY G 1 124 ? 14.445 -22.495 -43.009 1.00 14.18 126 GLY G C 1
ATOM 12189 O O . GLY G 1 124 ? 13.710 -23.481 -43.108 1.00 14.43 126 GLY G O 1
ATOM 12190 N N . PRO G 1 125 ? 13.973 -21.264 -42.739 1.00 14.07 127 PRO G N 1
ATOM 12191 C CA . PRO G 1 125 ? 12.575 -21.053 -42.381 1.00 14.42 127 PRO G CA 1
ATOM 12192 C C . PRO G 1 125 ? 11.613 -21.281 -43.541 1.00 12.90 127 PRO G C 1
ATOM 12193 O O . PRO G 1 125 ? 10.449 -21.531 -43.287 1.00 14.03 127 PRO G O 1
ATOM 12197 N N . VAL G 1 126 ? 12.101 -21.205 -44.788 1.00 12.58 128 VAL G N 1
ATOM 12198 C CA . VAL G 1 126 ? 11.226 -21.465 -45.949 1.00 12.02 128 VAL G CA 1
ATOM 12199 C C . VAL G 1 126 ? 10.975 -22.973 -46.073 1.00 12.82 128 VAL G C 1
ATOM 12200 O O . VAL G 1 126 ? 9.841 -23.436 -46.143 1.00 14.49 128 VAL G O 1
ATOM 12204 N N . MET G 1 127 ? 12.057 -23.762 -46.111 1.00 13.31 129 MET G N 1
ATOM 12205 C CA . MET G 1 127 ? 11.913 -25.182 -46.379 1.00 14.56 129 MET G CA 1
ATOM 12206 C C . MET G 1 127 ? 11.353 -25.928 -45.157 1.00 15.11 129 MET G C 1
ATOM 12207 O O . MET G 1 127 ? 10.863 -27.056 -45.335 1.00 19.40 129 MET G O 1
ATOM 12212 N N . THR G 1 128 ? 11.390 -25.324 -43.961 1.00 15.96 130 THR G N 1
ATOM 12213 C CA . THR G 1 128 ? 10.875 -25.969 -42.746 1.00 16.98 130 THR G CA 1
ATOM 12214 C C . THR G 1 128 ? 9.628 -25.252 -42.221 1.00 15.39 130 THR G C 1
ATOM 12215 O O . THR G 1 128 ? 9.201 -25.484 -41.096 1.00 17.61 130 THR G O 1
ATOM 12219 N N . ASN G 1 129 ? 9.003 -24.425 -43.063 1.00 14.74 131 ASN G N 1
ATOM 12220 C CA . ASN G 1 129 ? 7.665 -23.879 -42.775 1.00 14.54 131 ASN G CA 1
ATOM 12221 C C . ASN G 1 129 ? 7.621 -23.108 -41.450 1.00 15.00 131 ASN G C 1
ATOM 12222 O O . ASN G 1 129 ? 6.688 -23.302 -40.658 1.00 16.15 131 ASN G O 1
ATOM 12227 N N . LYS G 1 130 ? 8.584 -22.213 -41.237 1.00 13.52 132 LYS G N 1
ATOM 12228 C CA . LYS G 1 130 ? 8.621 -21.400 -40.025 1.00 13.27 132 LYS G CA 1
ATOM 12229 C C . LYS G 1 130 ? 8.146 -19.965 -40.274 1.00 12.34 132 LYS G C 1
ATOM 12230 O O . LYS G 1 130 ? 8.062 -19.191 -39.317 1.00 13.48 132 LYS G O 1
ATOM 12236 N N . LEU G 1 131 ? 7.850 -19.585 -41.517 1.00 12.64 133 LEU G N 1
ATOM 12237 C CA . LEU G 1 131 ? 7.322 -18.240 -41.747 1.00 11.73 133 LEU G CA 1
ATOM 12238 C C . LEU G 1 131 ? 5.897 -18.177 -41.202 1.00 12.15 133 LEU G C 1
ATOM 12239 O O . LEU G 1 131 ? 5.139 -19.089 -41.414 1.00 13.08 133 LEU G O 1
ATOM 12244 N N . THR G 1 132 ? 5.562 -17.074 -40.535 1.00 12.27 134 THR G N 1
ATOM 12245 C CA . THR G 1 132 ? 4.223 -16.939 -39.965 1.00 12.75 134 THR G CA 1
ATOM 12246 C C . THR G 1 132 ? 3.354 -15.874 -40.611 1.00 13.49 134 THR G C 1
ATOM 12247 O O . THR G 1 132 ? 2.123 -15.967 -40.553 1.00 16.68 134 THR G O 1
ATOM 12251 N N . ALA G 1 133 ? 3.975 -14.858 -41.191 1.00 12.66 135 ALA G N 1
ATOM 12252 C CA . ALA G 1 133 ? 3.244 -13.781 -41.874 1.00 12.87 135 ALA G CA 1
ATOM 12253 C C . ALA G 1 133 ? 4.249 -12.886 -42.588 1.00 12.08 135 ALA G C 1
ATOM 12254 O O . ALA G 1 133 ? 5.424 -12.875 -42.225 1.00 12.53 135 ALA G O 1
ATOM 12256 N N A MET G 1 134 ? 3.779 -12.141 -43.583 0.50 12.65 136 MET G N 1
ATOM 12257 N N B MET G 1 134 ? 3.788 -12.164 -43.609 0.50 12.68 136 MET G N 1
ATOM 12258 C CA A MET G 1 134 ? 4.547 -11.136 -44.308 0.50 11.40 136 MET G CA 1
ATOM 12259 C CA B MET G 1 134 ? 4.609 -11.145 -44.224 0.50 11.39 136 MET G CA 1
ATOM 12260 C C A MET G 1 134 ? 4.306 -9.787 -43.625 0.50 10.84 136 MET G C 1
ATOM 12261 C C B MET G 1 134 ? 4.310 -9.804 -43.568 0.50 10.76 136 MET G C 1
ATOM 12262 O O A MET G 1 134 ? 3.157 -9.387 -43.485 0.50 11.56 136 MET G O 1
ATOM 12263 O O B MET G 1 134 ? 3.157 -9.399 -43.472 0.50 11.58 136 MET G O 1
ATOM 12272 N N . ASP G 1 135 ? 5.366 -9.082 -43.215 1.00 10.51 137 ASP G N 1
ATOM 12273 C CA . ASP G 1 135 ? 5.193 -7.731 -42.680 1.00 10.61 137 ASP G CA 1
ATOM 12274 C C . ASP G 1 135 ? 4.640 -6.793 -43.750 1.00 9.69 137 ASP G C 1
ATOM 12275 O O . ASP G 1 135 ? 4.937 -6.910 -44.947 1.00 10.43 137 ASP G O 1
ATOM 12280 N N . TRP G 1 136 ? 3.844 -5.819 -43.312 1.00 9.29 138 TRP G N 1
ATOM 12281 C CA . TRP G 1 136 ? 3.411 -4.722 -44.147 1.00 9.09 138 TRP G CA 1
ATOM 12282 C C . TRP G 1 136 ? 4.627 -4.041 -44.754 1.00 9.17 138 TRP G C 1
ATOM 12283 O O . TRP G 1 136 ? 5.705 -3.965 -44.131 1.00 9.54 138 TRP G O 1
ATOM 12294 N N . SER G 1 137 ? 4.448 -3.532 -45.977 1.00 8.73 139 SER G N 1
ATOM 12295 C CA . SER G 1 137 ? 5.581 -3.054 -46.750 1.00 8.97 139 SER G CA 1
ATOM 12296 C C . SER G 1 137 ? 5.302 -1.712 -47.410 1.00 8.94 139 SER G C 1
ATOM 12297 O O . SER G 1 137 ? 4.158 -1.326 -47.685 1.00 9.53 139 SER G O 1
ATOM 12300 N N . VAL G 1 138 ? 6.397 -1.009 -47.696 1.00 8.29 140 VAL G N 1
ATOM 12301 C CA . VAL G 1 138 ? 6.396 0.169 -48.569 1.00 8.58 140 VAL G CA 1
ATOM 12302 C C . VAL G 1 138 ? 7.326 -0.109 -49.743 1.00 8.87 140 VAL G C 1
ATOM 12303 O O . VAL G 1 138 ? 8.505 -0.426 -49.588 1.00 10.85 140 VAL G O 1
ATOM 12307 N N . THR G 1 139 ? 6.784 0.034 -50.958 1.00 8.93 141 THR G N 1
ATOM 12308 C CA . THR G 1 139 ? 7.546 -0.044 -52.182 1.00 8.71 141 THR G CA 1
ATOM 12309 C C . THR G 1 139 ? 7.775 1.383 -52.687 1.00 8.76 141 THR G C 1
ATOM 12310 O O . THR G 1 139 ? 6.842 2.190 -52.681 1.00 9.65 141 THR G O 1
ATOM 12314 N N . LYS G 1 140 ? 8.984 1.652 -53.195 1.00 8.10 142 LYS G N 1
ATOM 12315 C CA . LYS G 1 140 ? 9.296 2.901 -53.885 1.00 7.84 142 LYS G CA 1
ATOM 12316 C C . LYS G 1 140 ? 9.296 2.630 -55.383 1.00 8.22 142 LYS G C 1
ATOM 12317 O O . LYS G 1 140 ? 9.997 1.721 -55.836 1.00 8.82 142 LYS G O 1
ATOM 12323 N N . MET G 1 141 ? 8.630 3.495 -56.131 1.00 8.47 143 MET G N 1
ATOM 12324 C CA . MET G 1 141 ? 8.610 3.401 -57.613 1.00 8.06 143 MET G CA 1
ATOM 12325 C C . MET G 1 141 ? 9.183 4.670 -58.237 1.00 8.49 143 MET G C 1
ATOM 12326 O O . MET G 1 141 ? 8.846 5.735 -57.825 1.00 9.48 143 MET G O 1
ATOM 12331 N N . LEU G 1 142 ? 10.067 4.469 -59.187 1.00 8.75 144 LEU G N 1
ATOM 12332 C CA . LEU G 1 142 ? 10.626 5.529 -60.048 1.00 8.41 144 LEU G CA 1
ATOM 12333 C C . LEU G 1 142 ? 10.444 5.101 -61.500 1.00 8.12 144 LEU G C 1
ATOM 12334 O O . LEU G 1 142 ? 10.287 3.914 -61.805 1.00 9.34 144 LEU G O 1
ATOM 12339 N N . TYR G 1 143 ? 10.451 6.092 -62.391 1.00 9.36 145 TYR G N 1
ATOM 12340 C CA . TYR G 1 143 ? 10.233 5.849 -63.818 1.00 10.27 145 TYR G CA 1
ATOM 12341 C C . TYR G 1 143 ? 11.483 6.271 -64.586 1.00 10.99 145 TYR G C 1
ATOM 12342 O O . TYR G 1 143 ? 11.555 7.412 -65.058 1.00 12.75 145 TYR G O 1
ATOM 12351 N N . PRO G 1 144 ? 12.496 5.392 -64.724 1.00 11.24 146 PRO G N 1
ATOM 12352 C CA . PRO G 1 144 ? 13.727 5.805 -65.397 1.00 12.47 146 PRO G CA 1
ATOM 12353 C C . PRO G 1 144 ? 13.506 6.201 -66.868 1.00 12.49 146 PRO G C 1
ATOM 12354 O O . PRO G 1 144 ? 14.268 7.001 -67.390 1.00 13.70 146 PRO G O 1
ATOM 12358 N N . ASN G 1 145 ? 12.464 5.662 -67.496 1.00 10.88 147 ASN G N 1
ATOM 12359 C CA . ASN G 1 145 ? 12.052 6.144 -68.799 1.00 11.32 147 ASN G CA 1
ATOM 12360 C C . ASN G 1 145 ? 10.537 5.958 -68.887 1.00 10.79 147 ASN G C 1
ATOM 12361 O O . ASN G 1 145 ? 9.930 5.406 -67.990 1.00 11.18 147 ASN G O 1
ATOM 12366 N N . ASP G 1 146 ? 9.942 6.433 -69.975 1.00 11.84 148 ASP G N 1
ATOM 12367 C CA . ASP G 1 146 ? 8.487 6.519 -70.023 1.00 12.93 148 ASP G CA 1
ATOM 12368 C C . ASP G 1 146 ? 7.806 5.156 -70.193 1.00 11.37 148 ASP G C 1
ATOM 12369 O O . ASP G 1 146 ? 6.564 5.123 -70.141 1.00 13.01 148 ASP G O 1
ATOM 12374 N N . LYS G 1 147 ? 8.558 4.063 -70.398 1.00 10.59 149 LYS G N 1
ATOM 12375 C CA . LYS G 1 147 ? 7.985 2.754 -70.549 1.00 11.25 149 LYS G CA 1
ATOM 12376 C C . LYS G 1 147 ? 8.426 1.807 -69.433 1.00 10.83 149 LYS G C 1
ATOM 12377 O O . LYS G 1 147 ? 8.141 0.610 -69.503 1.00 10.96 149 LYS G O 1
ATOM 12383 N N . THR G 1 148 ? 9.127 2.315 -68.421 1.00 9.56 150 THR G N 1
ATOM 12384 C CA . THR G 1 148 ? 9.739 1.428 -67.442 1.00 10.03 150 THR G CA 1
ATOM 12385 C C . THR G 1 148 ? 9.554 1.970 -66.031 1.00 9.89 150 THR G C 1
ATOM 12386 O O . THR G 1 148 ? 9.917 3.119 -65.748 1.00 11.31 150 THR G O 1
ATOM 12390 N N . ILE G 1 149 ? 9.022 1.113 -65.144 1.00 9.14 151 ILE G N 1
ATOM 12391 C CA . ILE G 1 149 ? 9.006 1.379 -63.698 1.00 9.70 151 ILE G CA 1
ATOM 12392 C C . ILE G 1 149 ? 10.061 0.500 -63.038 1.00 9.98 151 ILE G C 1
ATOM 12393 O O . ILE G 1 149 ? 10.096 -0.691 -63.286 1.00 13.25 151 ILE G O 1
ATOM 12398 N N . LEU G 1 150 ? 10.892 1.101 -62.192 1.00 9.62 152 LEU G N 1
ATOM 12399 C CA . LEU G 1 150 ? 11.750 0.388 -61.254 1.00 10.01 152 LEU G CA 1
ATOM 12400 C C . LEU G 1 150 ? 11.098 0.471 -59.885 1.00 9.65 152 LEU G C 1
ATOM 12401 O O . LEU G 1 150 ? 10.925 1.590 -59.355 1.00 10.75 152 LEU G O 1
ATOM 12406 N N . SER G 1 151 ? 10.839 -0.671 -59.267 1.00 9.72 153 SER G N 1
ATOM 12407 C CA . SER G 1 151 ? 10.234 -0.705 -57.937 1.00 10.64 153 SER G CA 1
ATOM 12408 C C . SER G 1 151 ? 11.151 -1.480 -56.988 1.00 9.86 153 SER G C 1
ATOM 12409 O O . SER G 1 151 ? 11.648 -2.536 -57.350 1.00 12.54 153 SER G O 1
ATOM 12412 N N . THR G 1 152 ? 11.330 -0.958 -55.762 1.00 8.76 154 THR G N 1
ATOM 12413 C CA . THR G 1 152 ? 12.182 -1.574 -54.782 1.00 9.01 154 THR G CA 1
ATOM 12414 C C . THR G 1 152 ? 11.468 -1.619 -53.440 1.00 9.34 154 THR G C 1
ATOM 12415 O O . THR G 1 152 ? 10.752 -0.681 -53.077 1.00 9.91 154 THR G O 1
ATOM 12419 N N . ALA G 1 153 ? 11.669 -2.701 -52.702 1.00 8.72 155 ALA G N 1
ATOM 12420 C CA . ALA G 1 153 ? 11.148 -2.824 -51.343 1.00 8.93 155 ALA G CA 1
ATOM 12421 C C . ALA G 1 153 ? 12.102 -3.686 -50.532 1.00 7.83 155 ALA G C 1
ATOM 12422 O O . ALA G 1 153 ? 12.672 -4.641 -51.029 1.00 9.37 155 ALA G O 1
ATOM 12424 N N . ASP G 1 154 ? 12.217 -3.353 -49.242 1.00 8.09 156 ASP G N 1
ATOM 12425 C CA . ASP G 1 154 ? 12.840 -4.179 -48.237 1.00 9.21 156 ASP G CA 1
ATOM 12426 C C . ASP G 1 154 ? 11.742 -4.932 -47.496 1.00 9.29 156 ASP G C 1
ATOM 12427 O O . ASP G 1 154 ? 10.887 -4.324 -46.850 1.00 9.81 156 ASP G O 1
ATOM 12432 N N . CYS G 1 155 ? 11.715 -6.248 -47.674 1.00 9.34 157 CYS G N 1
ATOM 12433 C CA . CYS G 1 155 ? 10.611 -7.075 -47.232 1.00 8.68 157 CYS G CA 1
ATOM 12434 C C . CYS G 1 155 ? 11.032 -7.896 -46.016 1.00 8.36 157 CYS G C 1
ATOM 12435 O O . CYS G 1 155 ? 12.222 -8.179 -45.819 1.00 9.44 157 CYS G O 1
ATOM 12438 N N . SER G 1 156 ? 10.058 -8.334 -45.238 1.00 8.85 158 SER G N 1
ATOM 12439 C CA . SER G 1 156 ? 10.384 -9.188 -44.100 1.00 9.36 158 SER G CA 1
ATOM 12440 C C . SER G 1 156 ? 9.178 -10.028 -43.722 1.00 9.39 158 SER G C 1
ATOM 12441 O O . SER G 1 156 ? 8.035 -9.562 -43.824 1.00 10.69 158 SER G O 1
ATOM 12444 N N . TYR G 1 157 ? 9.478 -11.228 -43.247 1.00 9.70 159 TYR G N 1
ATOM 12445 C CA . TYR G 1 157 ? 8.478 -12.115 -42.657 1.00 10.46 159 TYR G CA 1
ATOM 12446 C C . TYR G 1 157 ? 8.757 -12.275 -41.170 1.00 10.60 159 TYR G C 1
ATOM 12447 O O . TYR G 1 157 ? 9.916 -12.275 -40.768 1.00 10.96 159 TYR G O 1
ATOM 12456 N N . THR G 1 158 ? 7.713 -12.447 -40.373 1.00 10.98 160 THR G N 1
ATOM 12457 C CA . THR G 1 158 ? 7.861 -12.974 -39.033 1.00 11.55 160 THR G CA 1
ATOM 12458 C C . THR G 1 158 ? 8.041 -14.490 -39.104 1.00 11.98 160 THR G C 1
ATOM 12459 O O . THR G 1 158 ? 7.577 -15.132 -40.070 1.00 12.13 160 THR G O 1
ATOM 12463 N N . THR G 1 159 ? 8.667 -15.060 -38.076 1.00 13.15 161 THR G N 1
ATOM 12464 C CA . THR G 1 159 ? 8.878 -16.479 -38.021 1.00 13.23 161 THR G CA 1
ATOM 12465 C C . THR G 1 159 ? 8.536 -16.987 -36.627 1.00 14.91 161 THR G C 1
ATOM 12466 O O . THR G 1 159 ? 8.426 -16.235 -35.674 1.00 18.21 161 THR G O 1
ATOM 12470 N N . THR G 1 160 ? 8.397 -18.302 -36.549 1.00 16.08 162 THR G N 1
ATOM 12471 C CA . THR G 1 160 ? 8.071 -18.961 -35.290 1.00 20.70 162 THR G CA 1
ATOM 12472 C C . THR G 1 160 ? 9.176 -18.732 -34.253 1.00 25.48 162 THR G C 1
ATOM 12473 O O . THR G 1 160 ? 8.881 -18.813 -33.085 1.00 34.11 162 THR G O 1
ATOM 12477 N N . ALA G 1 161 ? 10.417 -18.515 -34.686 1.00 23.83 163 ALA G N 1
ATOM 12478 C CA . ALA G 1 161 ? 11.571 -18.246 -33.822 1.00 31.03 163 ALA G CA 1
ATOM 12479 C C . ALA G 1 161 ? 11.572 -16.818 -33.259 1.00 30.22 163 ALA G C 1
ATOM 12480 O O . ALA G 1 161 ? 12.429 -16.495 -32.436 1.00 37.49 163 ALA G O 1
ATOM 12482 N N . GLY G 1 162 ? 10.698 -15.945 -33.770 1.00 23.44 164 GLY G N 1
ATOM 12483 C CA . GLY G 1 162 ? 10.611 -14.536 -33.365 1.00 27.94 164 GLY G CA 1
ATOM 12484 C C . GLY G 1 162 ? 11.773 -13.706 -33.886 1.00 28.61 164 GLY G C 1
ATOM 12485 O O . GLY G 1 162 ? 12.130 -12.706 -33.295 1.00 34.52 164 GLY G O 1
ATOM 12486 N N . LYS G 1 163 ? 12.407 -14.195 -34.943 1.00 23.38 165 LYS G N 1
ATOM 12487 C CA . LYS G 1 163 ? 13.440 -13.511 -35.736 1.00 20.07 165 LYS G CA 1
ATOM 12488 C C . LYS G 1 163 ? 12.888 -13.257 -37.131 1.00 17.71 165 LYS G C 1
ATOM 12489 O O . LYS G 1 163 ? 12.409 -14.161 -37.781 1.00 21.26 165 LYS G O 1
ATOM 12495 N N . ARG G 1 164 ? 13.036 -12.042 -37.614 1.00 15.53 166 ARG G N 1
ATOM 12496 C CA . ARG G 1 164 ? 12.509 -11.727 -38.959 1.00 13.99 166 ARG G CA 1
ATOM 12497 C C . ARG G 1 164 ? 13.388 -12.304 -40.049 1.00 14.22 166 ARG G C 1
ATOM 12498 O O . ARG G 1 164 ? 14.547 -12.397 -39.873 1.00 17.48 166 ARG G O 1
ATOM 12506 N N . TYR G 1 165 ? 12.744 -12.656 -41.146 1.00 11.05 167 TYR G N 1
ATOM 12507 C CA . TYR G 1 165 ? 13.393 -13.206 -42.328 1.00 11.23 167 TYR G CA 1
ATOM 12508 C C . TYR G 1 165 ? 13.280 -12.182 -43.463 1.00 11.05 167 TYR G C 1
ATOM 12509 O O . TYR G 1 165 ? 12.192 -11.933 -43.964 1.00 10.34 167 TYR G O 1
ATOM 12518 N N . GLN G 1 166 ? 14.414 -11.539 -43.755 1.00 10.78 168 GLN G N 1
ATOM 12519 C CA . GLN G 1 166 ? 14.430 -10.340 -44.602 1.00 10.81 168 GLN G CA 1
ATOM 12520 C C . GLN G 1 166 ? 14.822 -10.664 -46.045 1.00 10.04 168 GLN G C 1
ATOM 12521 O O . GLN G 1 166 ? 15.556 -11.602 -46.320 1.00 10.43 168 GLN G O 1
ATOM 12527 N N . SER G 1 167 ? 14.345 -9.809 -46.954 1.00 9.29 169 SER G N 1
ATOM 12528 C CA . SER G 1 167 ? 14.698 -9.913 -48.353 1.00 10.19 169 SER G CA 1
ATOM 12529 C C . SER G 1 167 ? 14.714 -8.539 -49.006 1.00 9.49 169 SER G C 1
ATOM 12530 O O . SER G 1 167 ? 14.128 -7.609 -48.504 1.00 10.18 169 SER G O 1
ATOM 12533 N N . LYS G 1 168 ? 15.380 -8.474 -50.154 1.00 8.97 170 LYS G N 1
ATOM 12534 C CA . LYS G 1 168 ? 15.414 -7.291 -51.003 1.00 9.90 170 LYS G CA 1
ATOM 12535 C C . LYS G 1 168 ? 14.670 -7.654 -52.284 1.00 9.41 170 LYS G C 1
ATOM 12536 O O . LYS G 1 168 ? 15.091 -8.579 -52.998 1.00 9.92 170 LYS G O 1
ATOM 12542 N N A MET G 1 169 ? 13.608 -6.913 -52.574 0.50 9.02 171 MET G N 1
ATOM 12543 N N B MET G 1 169 ? 13.600 -6.918 -52.569 0.50 9.12 171 MET G N 1
ATOM 12544 C CA A MET G 1 169 ? 12.797 -7.170 -53.749 0.50 9.47 171 MET G CA 1
ATOM 12545 C CA B MET G 1 169 ? 12.775 -7.168 -53.746 0.50 10.13 171 MET G CA 1
ATOM 12546 C C A MET G 1 169 ? 12.997 -6.008 -54.725 0.50 9.43 171 MET G C 1
ATOM 12547 C C B MET G 1 169 ? 12.993 -6.009 -54.724 0.50 9.56 171 MET G C 1
ATOM 12548 O O A MET G 1 169 ? 12.967 -4.839 -54.348 0.50 10.28 171 MET G O 1
ATOM 12549 O O B MET G 1 169 ? 12.967 -4.840 -54.349 0.50 10.29 171 MET G O 1
ATOM 12558 N N . ARG G 1 170 ? 13.232 -6.355 -55.988 1.00 10.14 172 ARG G N 1
ATOM 12559 C CA . ARG G 1 170 ? 13.432 -5.364 -57.029 1.00 10.53 172 ARG G CA 1
ATOM 12560 C C . ARG G 1 170 ? 12.738 -5.844 -58.284 1.00 9.47 172 ARG G C 1
ATOM 12561 O O . ARG G 1 170 ? 12.713 -7.043 -58.546 1.00 10.76 172 ARG G O 1
ATOM 12569 N N . GLU G 1 171 ? 12.167 -4.917 -59.054 1.00 9.34 173 GLU G N 1
ATOM 12570 C CA . GLU G 1 171 ? 11.571 -5.346 -60.287 1.00 8.76 173 GLU G CA 1
ATOM 12571 C C . GLU G 1 171 ? 11.561 -4.207 -61.296 1.00 8.46 173 GLU G C 1
ATOM 12572 O O . GLU G 1 171 ? 11.581 -3.043 -60.939 1.00 8.99 173 GLU G O 1
ATOM 12578 N N . ASN G 1 172 ? 11.487 -4.604 -62.564 1.00 8.28 174 ASN G N 1
ATOM 12579 C CA . ASN G 1 172 ? 11.116 -3.704 -63.623 1.00 9.42 174 ASN G CA 1
ATOM 12580 C C . ASN G 1 172 ? 9.700 -4.064 -64.080 1.00 10.38 174 ASN G C 1
ATOM 12581 O O . ASN G 1 172 ? 9.366 -5.265 -64.190 1.00 15.42 174 ASN G O 1
ATOM 12586 N N . ASN G 1 173 ? 8.892 -3.044 -64.331 1.00 9.20 175 ASN G N 1
ATOM 12587 C CA . ASN G 1 173 ? 7.615 -3.224 -65.002 1.00 9.58 175 ASN G CA 1
ATOM 12588 C C . ASN G 1 173 ? 7.783 -2.567 -66.369 1.00 9.71 175 ASN G C 1
ATOM 12589 O O . ASN G 1 173 ? 8.041 -1.364 -66.405 1.00 10.65 175 ASN G O 1
ATOM 12594 N N . THR G 1 174 ? 7.638 -3.340 -67.447 1.00 8.82 176 THR G N 1
ATOM 12595 C CA . THR G 1 174 ? 7.935 -2.860 -68.796 1.00 9.72 176 THR G CA 1
ATOM 12596 C C . THR G 1 174 ? 6.630 -2.715 -69.560 1.00 8.54 176 THR G C 1
ATOM 12597 O O . THR G 1 174 ? 5.912 -3.700 -69.718 1.00 9.09 176 THR G O 1
ATOM 12601 N N . PHE G 1 175 ? 6.381 -1.502 -70.061 1.00 8.80 177 PHE G N 1
ATOM 12602 C CA . PHE G 1 175 ? 5.150 -1.141 -70.722 1.00 8.88 177 PHE G CA 1
ATOM 12603 C C . PHE G 1 175 ? 5.372 -1.061 -72.230 1.00 9.08 177 PHE G C 1
ATOM 12604 O O . PHE G 1 175 ? 6.381 -0.508 -72.673 1.00 11.34 177 PHE G O 1
ATOM 12612 N N . ALA G 1 176 ? 4.417 -1.567 -73.018 1.00 9.96 178 ALA G N 1
ATOM 12613 C CA . ALA G 1 176 ? 4.499 -1.440 -74.483 1.00 11.49 178 ALA G CA 1
ATOM 12614 C C . ALA G 1 176 ? 4.307 -0.006 -74.938 1.00 12.16 178 ALA G C 1
ATOM 12615 O O . ALA G 1 176 ? 4.863 0.392 -75.962 1.00 14.69 178 ALA G O 1
ATOM 12617 N N . LYS G 1 177 ? 3.436 0.720 -74.251 1.00 11.95 179 LYS G N 1
ATOM 12618 C CA . LYS G 1 177 ? 3.091 2.091 -74.597 1.00 12.95 179 LYS G CA 1
ATOM 12619 C C . LYS G 1 177 ? 3.629 3.009 -73.507 1.00 12.23 179 LYS G C 1
ATOM 12620 O O . LYS G 1 177 ? 3.588 2.662 -72.332 1.00 12.95 179 LYS G O 1
ATOM 12626 N N . PRO G 1 178 ? 4.085 4.227 -73.830 1.00 12.55 180 PRO G N 1
ATOM 12627 C CA . PRO G 1 178 ? 4.504 5.160 -72.798 1.00 12.87 180 PRO G CA 1
ATOM 12628 C C . PRO G 1 178 ? 3.395 5.385 -71.767 1.00 13.52 180 PRO G C 1
ATOM 12629 O O . PRO G 1 178 ? 2.201 5.469 -72.108 1.00 15.52 180 PRO G O 1
ATOM 12633 N N . MET G 1 179 ? 3.816 5.535 -70.514 1.00 12.23 181 MET G N 1
ATOM 12634 C CA . MET G 1 179 ? 2.927 5.915 -69.473 1.00 11.39 181 MET G CA 1
ATOM 12635 C C . MET G 1 179 ? 2.493 7.378 -69.658 1.00 13.46 181 MET G C 1
ATOM 12636 O O . MET G 1 179 ? 3.253 8.191 -70.208 1.00 16.34 181 MET G O 1
ATOM 12641 N N . ALA G 1 180 ? 1.294 7.718 -69.171 1.00 13.34 182 ALA G N 1
ATOM 12642 C CA . ALA G 1 180 ? 0.773 9.048 -69.342 1.00 14.61 182 ALA G CA 1
ATOM 12643 C C . ALA G 1 180 ? 1.629 10.068 -68.586 1.00 15.76 182 ALA G C 1
ATOM 12644 O O . ALA G 1 180 ? 2.222 9.773 -67.532 1.00 15.62 182 ALA G O 1
ATOM 12646 N N . ALA G 1 181 ? 1.631 11.288 -69.123 1.00 18.95 183 ALA G N 1
ATOM 12647 C CA . ALA G 1 181 ? 2.331 12.429 -68.519 1.00 22.60 183 ALA G CA 1
ATOM 12648 C C . ALA G 1 181 ? 1.962 12.639 -67.049 1.00 22.14 183 ALA G C 1
ATOM 12649 O O . ALA G 1 181 ? 2.863 12.921 -66.232 1.00 26.92 183 ALA G O 1
ATOM 12651 N N . ASP G 1 182 ? 0.675 12.496 -66.696 1.00 25.85 184 ASP G N 1
ATOM 12652 C CA . ASP G 1 182 ? 0.180 12.722 -65.295 1.00 30.38 184 ASP G CA 1
ATOM 12653 C C . ASP G 1 182 ? 0.823 11.714 -64.329 1.00 24.86 184 ASP G C 1
ATOM 12654 O O . ASP G 1 182 ? 0.993 11.975 -63.134 1.00 33.54 184 ASP G O 1
ATOM 12659 N N . ILE G 1 183 ? 1.179 10.538 -64.844 1.00 17.92 185 ILE G N 1
ATOM 12660 C CA . ILE G 1 183 ? 1.868 9.516 -64.040 1.00 16.51 185 ILE G CA 1
ATOM 12661 C C . ILE G 1 183 ? 3.338 9.926 -63.890 1.00 14.49 185 ILE G C 1
ATOM 12662 O O . ILE G 1 183 ? 3.872 9.928 -62.782 1.00 13.73 185 ILE G O 1
ATOM 12667 N N . LEU G 1 184 ? 3.988 10.269 -65.012 1.00 14.48 186 LEU G N 1
ATOM 12668 C CA . LEU G 1 184 ? 5.433 10.455 -65.033 1.00 15.95 186 LEU G CA 1
ATOM 12669 C C . LEU G 1 184 ? 5.867 11.654 -64.177 1.00 16.88 186 LEU G C 1
ATOM 12670 O O . LEU G 1 184 ? 6.988 11.684 -63.689 1.00 20.74 186 LEU G O 1
ATOM 12675 N N . GLN G 1 185 ? 4.973 12.630 -64.018 1.00 17.26 187 GLN G N 1
ATOM 12676 C CA . GLN G 1 185 ? 5.252 13.888 -63.334 1.00 20.44 187 GLN G CA 1
ATOM 12677 C C . GLN G 1 185 ? 5.246 13.754 -61.815 1.00 22.00 187 GLN G C 1
ATOM 12678 O O . GLN G 1 185 ? 5.583 14.726 -61.151 1.00 24.65 187 GLN G O 1
ATOM 12684 N N . LYS G 1 186 ? 4.835 12.606 -61.266 1.00 16.40 188 LYS G N 1
ATOM 12685 C CA . LYS G 1 186 ? 4.725 12.439 -59.805 1.00 16.68 188 LYS G CA 1
ATOM 12686 C C . LYS G 1 186 ? 5.620 11.285 -59.354 1.00 13.49 188 LYS G C 1
ATOM 12687 O O . LYS G 1 186 ? 5.216 10.118 -59.330 1.00 14.98 188 LYS G O 1
ATOM 12693 N N . GLN G 1 187 ? 6.842 11.623 -58.972 1.00 11.84 189 GLN G N 1
ATOM 12694 C CA . GLN G 1 187 ? 7.838 10.684 -58.513 1.00 11.99 189 GLN G CA 1
ATOM 12695 C C . GLN G 1 187 ? 8.511 11.247 -57.277 1.00 11.11 189 GLN G C 1
ATOM 12696 O O . GLN G 1 187 ? 8.673 12.457 -57.174 1.00 13.48 189 GLN G O 1
ATOM 12702 N N . PRO G 1 188 ? 8.936 10.396 -56.331 1.00 9.90 190 PRO G N 1
ATOM 12703 C CA . PRO G 1 188 ? 8.651 8.976 -56.237 1.00 9.51 190 PRO G CA 1
ATOM 12704 C C . PRO G 1 188 ? 7.174 8.716 -55.952 1.00 9.91 190 PRO G C 1
ATOM 12705 O O . PRO G 1 188 ? 6.527 9.536 -55.354 1.00 10.46 190 PRO G O 1
ATOM 12709 N N . MET G 1 189 ? 6.695 7.554 -56.387 1.00 8.99 191 MET G N 1
ATOM 12710 C CA . MET G 1 189 ? 5.379 7.063 -55.965 1.00 9.26 191 MET G CA 1
ATOM 12711 C C . MET G 1 189 ? 5.631 5.874 -55.045 1.00 9.29 191 MET G C 1
ATOM 12712 O O . MET G 1 189 ? 6.366 4.944 -55.409 1.00 10.31 191 MET G O 1
ATOM 12717 N N . PHE G 1 190 ? 5.028 5.906 -53.873 1.00 8.81 192 PHE G N 1
ATOM 12718 C CA . PHE G 1 190 ? 5.157 4.821 -52.918 1.00 8.43 192 PHE G CA 1
ATOM 12719 C C . PHE G 1 190 ? 3.881 3.979 -52.935 1.00 8.11 192 PHE G C 1
ATOM 12720 O O . PHE G 1 190 ? 2.788 4.489 -53.239 1.00 9.57 192 PHE G O 1
ATOM 12728 N N . VAL G 1 191 ? 3.998 2.711 -52.530 1.00 8.60 193 VAL G N 1
ATOM 12729 C CA . VAL G 1 191 ? 2.815 1.859 -52.356 1.00 8.77 193 VAL G CA 1
ATOM 12730 C C . VAL G 1 191 ? 2.948 1.100 -51.058 1.00 8.69 193 VAL G C 1
ATOM 12731 O O . VAL G 1 191 ? 3.911 0.371 -50.859 1.00 9.43 193 VAL G O 1
ATOM 12735 N N . PHE G 1 192 ? 1.943 1.272 -50.200 1.00 8.88 194 PHE G N 1
ATOM 12736 C CA . PHE G 1 192 ? 1.837 0.550 -48.958 1.00 9.36 194 PHE G CA 1
ATOM 12737 C C . PHE G 1 192 ? 1.041 -0.728 -49.214 1.00 9.35 194 PHE G C 1
ATOM 12738 O O . PHE G 1 192 ? -0.035 -0.656 -49.811 1.00 10.30 194 PHE G O 1
ATOM 12746 N N . ARG G 1 193 ? 1.542 -1.877 -48.745 1.00 9.21 195 ARG G N 1
ATOM 12747 C CA . ARG G 1 193 ? 0.813 -3.148 -48.944 1.00 9.84 195 ARG G CA 1
ATOM 12748 C C . ARG G 1 193 ? 0.709 -3.944 -47.651 1.00 9.76 195 ARG G C 1
ATOM 12749 O O . ARG G 1 193 ? 1.647 -4.070 -46.894 1.00 10.48 195 ARG G O 1
ATOM 12757 N N . LYS G 1 194 ? -0.490 -4.489 -47.471 1.00 9.92 196 LYS G N 1
ATOM 12758 C CA . LYS G 1 194 ? -0.796 -5.465 -46.434 1.00 9.61 196 LYS G CA 1
ATOM 12759 C C . LYS G 1 194 ? -1.230 -6.767 -47.105 1.00 9.69 196 LYS G C 1
ATOM 12760 O O . LYS G 1 194 ? -2.032 -6.740 -48.029 1.00 10.74 196 LYS G O 1
ATOM 12766 N N A SER G 1 195 ? -0.717 -7.900 -46.604 0.50 10.47 197 SER G N 1
ATOM 12767 N N B SER G 1 195 ? -0.695 -7.898 -46.618 0.50 10.60 197 SER G N 1
ATOM 12768 C CA A SER G 1 195 ? -1.077 -9.200 -47.132 0.50 12.12 197 SER G CA 1
ATOM 12769 C CA B SER G 1 195 ? -1.008 -9.202 -47.174 0.50 12.68 197 SER G CA 1
ATOM 12770 C C A SER G 1 195 ? -1.604 -10.068 -45.993 0.50 14.20 197 SER G C 1
ATOM 12771 C C B SER G 1 195 ? -1.514 -10.097 -46.037 0.50 14.82 197 SER G C 1
ATOM 12772 O O A SER G 1 195 ? -1.184 -9.934 -44.832 0.50 19.08 197 SER G O 1
ATOM 12773 O O B SER G 1 195 ? -1.088 -9.968 -44.878 0.50 19.36 197 SER G O 1
ATOM 12778 N N A GLU G 1 196 ? -2.492 -10.990 -46.343 0.50 12.15 198 GLU G N 1
ATOM 12779 N N B GLU G 1 196 ? -2.434 -10.999 -46.368 0.50 12.49 198 GLU G N 1
ATOM 12780 C CA A GLU G 1 196 ? -2.904 -12.015 -45.438 0.50 13.55 198 GLU G CA 1
ATOM 12781 C CA B GLU G 1 196 ? -2.902 -12.003 -45.449 0.50 14.20 198 GLU G CA 1
ATOM 12782 C C A GLU G 1 196 ? -2.901 -13.335 -46.200 0.50 11.75 198 GLU G C 1
ATOM 12783 C C B GLU G 1 196 ? -2.912 -13.334 -46.195 0.50 12.05 198 GLU G C 1
ATOM 12784 O O A GLU G 1 196 ? -3.386 -13.390 -47.339 0.50 15.50 198 GLU G O 1
ATOM 12785 O O B GLU G 1 196 ? -3.400 -13.393 -47.334 0.50 15.58 198 GLU G O 1
ATOM 12796 N N . LEU G 1 197 ? -2.428 -14.388 -45.548 1.00 11.99 199 LEU G N 1
ATOM 12797 C CA . LEU G 1 197 ? -2.468 -15.700 -46.161 1.00 12.41 199 LEU G CA 1
ATOM 12798 C C . LEU G 1 197 ? -2.896 -16.724 -45.129 1.00 14.61 199 LEU G C 1
ATOM 12799 O O . LEU G 1 197 ? -2.322 -16.756 -44.033 1.00 15.98 199 LEU G O 1
ATOM 12804 N N A GLN G 1 198 ? -3.926 -17.494 -45.493 0.50 16.12 200 GLN G N 1
ATOM 12805 N N B GLN G 1 198 ? -3.915 -17.505 -45.485 0.50 16.00 200 GLN G N 1
ATOM 12806 C CA A GLN G 1 198 ? -4.405 -18.661 -44.732 0.50 18.15 200 GLN G CA 1
ATOM 12807 C CA B GLN G 1 198 ? -4.345 -18.658 -44.690 0.50 17.72 200 GLN G CA 1
ATOM 12808 C C A GLN G 1 198 ? -4.079 -19.890 -45.573 0.50 15.44 200 GLN G C 1
ATOM 12809 C C B GLN G 1 198 ? -4.085 -19.887 -45.557 0.50 15.43 200 GLN G C 1
ATOM 12810 O O A GLN G 1 198 ? -4.222 -19.820 -46.786 0.50 16.56 200 GLN G O 1
ATOM 12811 O O B GLN G 1 198 ? -4.250 -19.807 -46.769 0.50 16.67 200 GLN G O 1
ATOM 12822 N N . HIS G 1 199 ? -3.661 -20.997 -44.946 1.00 15.72 201 HIS G N 1
ATOM 12823 C CA . HIS G 1 199 ? -3.426 -22.206 -45.704 1.00 16.12 201 HIS G CA 1
ATOM 12824 C C . HIS G 1 199 ? -3.775 -23.419 -44.852 1.00 18.34 201 HIS G C 1
ATOM 12825 O O . HIS G 1 199 ? -3.663 -23.387 -43.628 1.00 22.72 201 HIS G O 1
ATOM 12832 N N . SER G 1 200 ? -4.189 -24.474 -45.548 1.00 18.78 202 SER G N 1
ATOM 12833 C CA . SER G 1 200 ? -4.510 -25.730 -44.931 1.00 20.19 202 SER G CA 1
ATOM 12834 C C . SER G 1 200 ? -3.782 -26.803 -45.723 1.00 21.45 202 SER G C 1
ATOM 12835 O O . SER G 1 200 ? -2.998 -26.492 -46.620 1.00 24.61 202 SER G O 1
ATOM 12838 N N . LYS G 1 201 ? -4.065 -28.063 -45.405 1.00 25.08 203 LYS G N 1
ATOM 12839 C CA . LYS G 1 201 ? -3.500 -29.147 -46.159 1.00 29.42 203 LYS G CA 1
ATOM 12840 C C . LYS G 1 201 ? -4.006 -29.148 -47.608 1.00 27.97 203 LYS G C 1
ATOM 12841 O O . LYS G 1 201 ? -3.331 -29.725 -48.477 1.00 30.48 203 LYS G O 1
ATOM 12847 N N . THR G 1 202 ? -5.133 -28.475 -47.885 1.00 24.06 204 THR G N 1
ATOM 12848 C CA . THR G 1 202 ? -5.810 -28.610 -49.182 1.00 24.07 204 THR G CA 1
ATOM 12849 C C . THR G 1 202 ? -5.828 -27.322 -50.027 1.00 20.69 204 THR G C 1
ATOM 12850 O O . THR G 1 202 ? -6.070 -27.411 -51.227 1.00 21.12 204 THR G O 1
ATOM 12854 N N . GLU G 1 203 ? -5.608 -26.139 -49.434 1.00 18.96 205 GLU G N 1
ATOM 12855 C CA . GLU G 1 203 ? -5.798 -24.933 -50.197 1.00 17.99 205 GLU G CA 1
ATOM 12856 C C . GLU G 1 203 ? -5.149 -23.766 -49.469 1.00 16.79 205 GLU G C 1
ATOM 12857 O O . GLU G 1 203 ? -4.745 -23.879 -48.316 1.00 18.22 205 GLU G O 1
ATOM 12863 N N . LEU G 1 204 ? -5.055 -22.657 -50.195 1.00 13.54 206 LEU G N 1
ATOM 12864 C CA . LEU G 1 204 ? -4.699 -21.370 -49.558 1.00 13.95 206 LEU G CA 1
ATOM 12865 C C . LEU G 1 204 ? -5.681 -20.292 -49.982 1.00 13.23 206 LEU G C 1
ATOM 12866 O O . LEU G 1 204 ? -6.279 -20.365 -51.078 1.00 13.53 206 LEU G O 1
ATOM 12871 N N . THR G 1 205 ? -5.824 -19.284 -49.115 1.00 12.46 207 THR G N 1
ATOM 12872 C CA . THR G 1 205 ? -6.596 -18.101 -49.406 1.00 13.46 207 THR G CA 1
ATOM 12873 C C . THR G 1 205 ? -5.714 -16.899 -49.097 1.00 11.74 207 THR G C 1
ATOM 12874 O O . THR G 1 205 ? -5.112 -16.811 -48.028 1.00 14.14 207 THR G O 1
ATOM 12878 N N . PHE G 1 206 ? -5.623 -16.015 -50.080 1.00 11.12 208 PHE G N 1
ATOM 12879 C CA . PHE G 1 206 ? -4.732 -14.874 -50.053 1.00 10.77 208 PHE G CA 1
ATOM 12880 C C . PHE G 1 206 ? -5.549 -13.595 -50.203 1.00 10.75 208 PHE G C 1
ATOM 12881 O O . PHE G 1 206 ? -6.488 -13.574 -50.987 1.00 11.72 208 PHE G O 1
ATOM 12889 N N . LYS G 1 207 ? -5.179 -12.562 -49.441 1.00 10.27 209 LYS G N 1
ATOM 12890 C CA . LYS G 1 207 ? -5.788 -11.247 -49.561 1.00 10.39 209 LYS G CA 1
ATOM 12891 C C . LYS G 1 207 ? -4.685 -10.198 -49.539 1.00 9.97 209 LYS G C 1
ATOM 12892 O O . LYS G 1 207 ? -3.720 -10.323 -48.782 1.00 10.97 209 LYS G O 1
ATOM 12898 N N . GLU G 1 208 ? -4.853 -9.155 -50.358 1.00 10.15 210 GLU G N 1
ATOM 12899 C CA . GLU G 1 208 ? -3.908 -8.060 -50.351 1.00 9.71 210 GLU G CA 1
ATOM 12900 C C . GLU G 1 208 ? -4.669 -6.733 -50.427 1.00 9.81 210 GLU G C 1
ATOM 12901 O O . GLU G 1 208 ? -5.683 -6.625 -51.138 1.00 11.59 210 GLU G O 1
ATOM 12907 N N . TRP G 1 209 ? -4.160 -5.753 -49.698 1.00 9.15 211 TRP G N 1
ATOM 12908 C CA . TRP G 1 209 ? -4.604 -4.379 -49.782 1.00 10.05 211 TRP G CA 1
ATOM 12909 C C . TRP G 1 209 ? -3.412 -3.510 -50.177 1.00 10.21 211 TRP G C 1
ATOM 12910 O O . TRP G 1 209 ? -2.324 -3.658 -49.578 1.00 11.57 211 TRP G O 1
ATOM 12921 N N . GLN G 1 210 ? -3.628 -2.618 -51.133 1.00 10.52 212 GLN G N 1
ATOM 12922 C CA . GLN G 1 210 ? -2.525 -1.811 -51.663 1.00 10.85 212 GLN G CA 1
ATOM 12923 C C . GLN G 1 210 ? -3.006 -0.369 -51.753 1.00 9.88 212 GLN G C 1
ATOM 12924 O O . GLN G 1 210 ? -4.127 -0.150 -52.147 1.00 12.20 212 GLN G O 1
ATOM 12930 N N A LYS G 1 211 ? -2.144 0.583 -51.373 0.50 10.14 213 LYS G N 1
ATOM 12931 N N B LYS G 1 211 ? -2.149 0.582 -51.355 0.50 10.12 213 LYS G N 1
ATOM 12932 C CA A LYS G 1 211 ? -2.479 2.003 -51.425 0.50 10.59 213 LYS G CA 1
ATOM 12933 C CA B LYS G 1 211 ? -2.484 2.000 -51.435 0.50 10.52 213 LYS G CA 1
ATOM 12934 C C A LYS G 1 211 ? -1.271 2.802 -51.907 0.50 9.77 213 LYS G C 1
ATOM 12935 C C B LYS G 1 211 ? -1.271 2.799 -51.908 0.50 9.72 213 LYS G C 1
ATOM 12936 O O A LYS G 1 211 ? -0.229 2.822 -51.231 0.50 9.85 213 LYS G O 1
ATOM 12937 O O B LYS G 1 211 ? -0.231 2.820 -51.230 0.50 9.84 213 LYS G O 1
ATOM 12948 N N . ALA G 1 212 ? -1.438 3.504 -53.027 1.00 9.85 214 ALA G N 1
ATOM 12949 C CA . ALA G 1 212 ? -0.409 4.380 -53.562 1.00 10.14 214 ALA G CA 1
ATOM 12950 C C . ALA G 1 212 ? -0.434 5.706 -52.803 1.00 10.16 214 ALA G C 1
ATOM 12951 O O . ALA G 1 212 ? -1.512 6.217 -52.499 1.00 12.03 214 ALA G O 1
ATOM 12953 N N . PHE G 1 213 ? 0.749 6.270 -52.544 1.00 9.18 215 PHE G N 1
ATOM 12954 C CA . PHE G 1 213 ? 0.843 7.568 -51.867 1.00 10.08 215 PHE G CA 1
ATOM 12955 C C . PHE G 1 213 ? 2.132 8.271 -52.261 1.00 10.47 215 PHE G C 1
ATOM 12956 O O . PHE G 1 213 ? 3.154 7.637 -52.467 1.00 9.97 215 PHE G O 1
ATOM 12964 N N . THR G 1 214 ? 2.048 9.598 -52.388 1.00 11.85 216 THR G N 1
ATOM 12965 C CA . THR G 1 214 ? 3.244 10.400 -52.568 1.00 10.82 216 THR G CA 1
ATOM 12966 C C . THR G 1 214 ? 3.678 11.125 -51.294 1.00 11.60 216 THR G C 1
ATOM 12967 O O . THR G 1 214 ? 4.773 11.686 -51.259 1.00 12.88 216 THR G O 1
ATOM 12971 N N . ASP G 1 215 ? 2.823 11.118 -50.265 1.00 11.90 217 ASP G N 1
ATOM 12972 C CA . ASP G 1 215 ? 3.002 11.891 -49.043 1.00 12.98 217 ASP G CA 1
ATOM 12973 C C . ASP G 1 215 ? 2.173 11.237 -47.923 1.00 13.14 217 ASP G C 1
ATOM 12974 O O . ASP G 1 215 ? 1.222 10.511 -48.206 1.00 15.62 217 ASP G O 1
ATOM 12979 N N . VAL G 1 216 ? 2.575 11.464 -46.664 1.00 15.40 218 VAL G N 1
ATOM 12980 C CA . VAL G 1 216 ? 1.780 11.096 -45.479 1.00 15.46 218 VAL G CA 1
ATOM 12981 C C . VAL G 1 216 ? 1.507 12.299 -44.579 1.00 17.42 218 VAL G C 1
ATOM 12982 O O . VAL G 1 216 ? 0.860 12.125 -43.596 1.00 21.87 218 VAL G O 1
ATOM 12986 N N . MET G 1 217 ? 2.072 13.463 -44.889 1.00 21.08 219 MET G N 1
ATOM 12987 C CA . MET G 1 217 ? 2.014 14.635 -43.998 1.00 24.13 219 MET G CA 1
ATOM 12988 C C . MET G 1 217 ? 0.848 15.555 -44.367 1.00 33.41 219 MET G C 1
ATOM 12989 O O . MET G 1 217 ? 0.291 15.416 -45.442 1.00 33.44 219 MET G O 1
ATOM 12994 N N . PRO H 1 2 ? 30.120 -40.254 -71.135 1.00 23.19 2 PRO H N 1
ATOM 12995 C CA . PRO H 1 2 ? 31.480 -39.784 -71.330 1.00 19.51 2 PRO H CA 1
ATOM 12996 C C . PRO H 1 2 ? 31.531 -38.283 -70.986 1.00 16.99 2 PRO H C 1
ATOM 12997 O O . PRO H 1 2 ? 30.499 -37.653 -70.704 1.00 20.22 2 PRO H O 1
ATOM 13001 N N . LEU H 1 3 ? 32.730 -37.717 -71.052 1.00 15.39 3 LEU H N 1
ATOM 13002 C CA . LEU H 1 3 ? 32.897 -36.290 -71.059 1.00 13.26 3 LEU H CA 1
ATOM 13003 C C . LEU H 1 3 ? 32.318 -35.709 -72.350 1.00 13.52 3 LEU H C 1
ATOM 13004 O O . LEU H 1 3 ? 32.250 -36.380 -73.392 1.00 15.58 3 LEU H O 1
ATOM 13009 N N . PRO H 1 4 ? 31.863 -34.448 -72.333 1.00 12.59 4 PRO H N 1
ATOM 13010 C CA . PRO H 1 4 ? 31.306 -33.848 -73.551 1.00 12.53 4 PRO H CA 1
ATOM 13011 C C . PRO H 1 4 ? 32.344 -33.523 -74.619 1.00 13.45 4 PRO H C 1
ATOM 13012 O O . PRO H 1 4 ? 33.462 -33.171 -74.283 1.00 13.86 4 PRO H O 1
ATOM 13016 N N . LYS H 1 5 ? 31.889 -33.525 -75.882 1.00 13.83 5 LYS H N 1
ATOM 13017 C CA . LYS H 1 5 ? 32.708 -33.078 -76.998 1.00 14.50 5 LYS H CA 1
ATOM 13018 C C . LYS H 1 5 ? 31.991 -32.015 -77.820 1.00 12.84 5 LYS H C 1
ATOM 13019 O O . LYS H 1 5 ? 32.650 -31.233 -78.453 1.00 14.72 5 LYS H O 1
ATOM 13025 N N . THR H 1 6 ? 30.663 -32.095 -77.902 1.00 13.57 6 THR H N 1
ATOM 13026 C CA . THR H 1 6 ? 29.904 -31.180 -78.735 1.00 13.29 6 THR H CA 1
ATOM 13027 C C . THR H 1 6 ? 28.652 -30.718 -77.991 1.00 12.83 6 THR H C 1
ATOM 13028 O O . THR H 1 6 ? 28.208 -31.373 -77.047 1.00 13.75 6 THR H O 1
ATOM 13032 N N . HIS H 1 7 ? 28.101 -29.581 -78.428 1.00 11.72 7 HIS H N 1
ATOM 13033 C CA . HIS H 1 7 ? 26.934 -29.049 -77.768 1.00 11.94 7 HIS H CA 1
ATOM 13034 C C . HIS H 1 7 ? 26.066 -28.236 -78.725 1.00 13.22 7 HIS H C 1
ATOM 13035 O O . HIS H 1 7 ? 26.520 -27.738 -79.751 1.00 13.82 7 HIS H O 1
ATOM 13042 N N . GLU H 1 8 ? 24.807 -28.081 -78.342 1.00 12.99 8 GLU H N 1
ATOM 13043 C CA . GLU H 1 8 ? 23.920 -27.157 -79.024 1.00 13.07 8 GLU H CA 1
ATOM 13044 C C . GLU H 1 8 ? 23.222 -26.309 -77.973 1.00 11.62 8 GLU H C 1
ATOM 13045 O O . GLU H 1 8 ? 23.108 -26.700 -76.772 1.00 13.03 8 GLU H O 1
ATOM 13051 N N . LEU H 1 9 ? 22.789 -25.135 -78.434 1.00 12.64 9 LEU H N 1
ATOM 13052 C CA . LEU H 1 9 ? 22.202 -24.110 -77.589 1.00 13.43 9 LEU H CA 1
ATOM 13053 C C . LEU H 1 9 ? 20.868 -23.668 -78.177 1.00 12.89 9 LEU H C 1
ATOM 13054 O O . LEU H 1 9 ? 20.767 -23.410 -79.349 1.00 12.97 9 LEU H O 1
ATOM 13059 N N . HIS H 1 10 ? 19.878 -23.548 -77.304 1.00 14.36 10 HIS H N 1
ATOM 13060 C CA . HIS H 1 10 ? 18.669 -22.835 -77.606 1.00 14.10 10 HIS H CA 1
ATOM 13061 C C . HIS H 1 10 ? 18.482 -21.812 -76.487 1.00 13.19 10 HIS H C 1
ATOM 13062 O O . HIS H 1 10 ? 18.280 -22.225 -75.328 1.00 13.60 10 HIS H O 1
ATOM 13069 N N . ILE H 1 11 ? 18.634 -20.528 -76.820 1.00 12.28 11 ILE H N 1
ATOM 13070 C CA . ILE H 1 11 ? 18.357 -19.416 -75.880 1.00 13.64 11 ILE H CA 1
ATOM 13071 C C . ILE H 1 11 ? 17.063 -18.778 -76.312 1.00 14.36 11 ILE H C 1
ATOM 13072 O O . ILE H 1 11 ? 16.909 -18.438 -77.486 1.00 16.83 11 ILE H O 1
ATOM 13077 N N . PHE H 1 12 ? 16.223 -18.515 -75.317 1.00 15.39 12 PHE H N 1
ATOM 13078 C CA . PHE H 1 12 ? 14.980 -17.882 -75.571 1.00 17.63 12 PHE H CA 1
ATOM 13079 C C . PHE H 1 12 ? 14.670 -16.978 -74.391 1.00 15.46 12 PHE H C 1
ATOM 13080 O O . PHE H 1 12 ? 15.158 -17.208 -73.280 1.00 17.21 12 PHE H O 1
ATOM 13088 N N . GLY H 1 13 ? 13.827 -15.989 -74.643 1.00 14.83 13 GLY H N 1
ATOM 13089 C CA . GLY H 1 13 ? 13.412 -15.107 -73.600 1.00 14.00 13 GLY H CA 1
ATOM 13090 C C . GLY H 1 13 ? 13.108 -13.766 -74.187 1.00 13.48 13 GLY H C 1
ATOM 13091 O O . GLY H 1 13 ? 12.488 -13.689 -75.244 1.00 16.28 13 GLY H O 1
ATOM 13092 N N . SER H 1 14 ? 13.467 -12.691 -73.489 1.00 11.93 14 SER H N 1
ATOM 13093 C CA . SER H 1 14 ? 13.163 -11.345 -73.955 1.00 12.49 14 SER H CA 1
ATOM 13094 C C . SER H 1 14 ? 14.159 -10.360 -73.378 1.00 10.97 14 SER H C 1
ATOM 13095 O O . SER H 1 14 ? 14.701 -10.627 -72.310 1.00 12.10 14 SER H O 1
ATOM 13098 N N . PHE H 1 15 ? 14.345 -9.243 -74.068 1.00 12.46 15 PHE H N 1
ATOM 13099 C CA . PHE H 1 15 ? 15.117 -8.104 -73.592 1.00 12.30 15 PHE H CA 1
ATOM 13100 C C . PHE H 1 15 ? 14.241 -6.869 -73.717 1.00 12.46 15 PHE H C 1
ATOM 13101 O O . PHE H 1 15 ? 13.707 -6.572 -74.770 1.00 12.73 15 PHE H O 1
ATOM 13109 N N . ASN H 1 16 ? 14.063 -6.180 -72.596 1.00 11.42 16 ASN H N 1
ATOM 13110 C CA . ASN H 1 16 ? 13.228 -4.972 -72.547 1.00 12.00 16 ASN H CA 1
ATOM 13111 C C . ASN H 1 16 ? 11.854 -5.272 -73.141 1.00 11.96 16 ASN H C 1
ATOM 13112 O O . ASN H 1 16 ? 11.307 -4.446 -73.866 1.00 13.22 16 ASN H O 1
ATOM 13117 N N . GLY H 1 17 ? 11.300 -6.437 -72.813 1.00 11.50 17 GLY H N 1
ATOM 13118 C CA . GLY H 1 17 ? 9.936 -6.777 -73.206 1.00 12.76 17 GLY H CA 1
ATOM 13119 C C . GLY H 1 17 ? 9.794 -7.355 -74.593 1.00 13.92 17 GLY H C 1
ATOM 13120 O O . GLY H 1 17 ? 8.662 -7.765 -74.915 1.00 18.29 17 GLY H O 1
ATOM 13121 N N . VAL H 1 18 ? 10.884 -7.436 -75.365 1.00 13.21 18 VAL H N 1
ATOM 13122 C CA . VAL H 1 18 ? 10.817 -7.911 -76.750 1.00 14.60 18 VAL H CA 1
ATOM 13123 C C . VAL H 1 18 ? 11.430 -9.312 -76.829 1.00 13.99 18 VAL H C 1
ATOM 13124 O O . VAL H 1 18 ? 12.566 -9.547 -76.449 1.00 14.39 18 VAL H O 1
ATOM 13128 N N . GLU H 1 19 ? 10.653 -10.253 -77.342 1.00 15.99 19 GLU H N 1
ATOM 13129 C CA . GLU H 1 19 ? 11.059 -11.644 -77.432 1.00 16.03 19 GLU H CA 1
ATOM 13130 C C . GLU H 1 19 ? 12.278 -11.807 -78.346 1.00 15.31 19 GLU H C 1
ATOM 13131 O O . GLU H 1 19 ? 12.462 -11.108 -79.324 1.00 16.26 19 GLU H O 1
ATOM 13137 N N . PHE H 1 20 ? 13.152 -12.739 -77.968 1.00 14.65 20 PHE H N 1
ATOM 13138 C CA . PHE H 1 20 ? 14.203 -13.179 -78.886 1.00 16.63 20 PHE H CA 1
ATOM 13139 C C . PHE H 1 20 ? 14.364 -14.691 -78.739 1.00 16.08 20 PHE H C 1
ATOM 13140 O O . PHE H 1 20 ? 13.966 -15.283 -77.743 1.00 14.77 20 PHE H O 1
ATOM 13148 N N . ASP H 1 21 ? 14.966 -15.292 -79.758 1.00 15.22 21 ASP H N 1
ATOM 13149 C CA . ASP H 1 21 ? 15.163 -16.692 -79.802 1.00 15.37 21 ASP H CA 1
ATOM 13150 C C . ASP H 1 21 ? 16.405 -16.910 -80.659 1.00 17.86 21 ASP H C 1
ATOM 13151 O O . ASP H 1 21 ? 16.510 -16.319 -81.749 1.00 21.77 21 ASP H O 1
ATOM 13156 N N . MET H 1 22 ? 17.320 -17.741 -80.171 1.00 16.42 22 MET H N 1
ATOM 13157 C CA . MET H 1 22 ? 18.518 -18.029 -80.940 1.00 17.40 22 MET H CA 1
ATOM 13158 C C . MET H 1 22 ? 18.941 -19.480 -80.741 1.00 14.67 22 MET H C 1
ATOM 13159 O O . MET H 1 22 ? 18.704 -20.048 -79.676 1.00 14.39 22 MET H O 1
ATOM 13164 N N . VAL H 1 23 ? 19.485 -20.082 -81.797 1.00 14.17 23 VAL H N 1
ATOM 13165 C CA . VAL H 1 23 ? 20.033 -21.410 -81.708 1.00 13.58 23 VAL H CA 1
ATOM 13166 C C . VAL H 1 23 ? 21.492 -21.338 -82.143 1.00 15.09 23 VAL H C 1
ATOM 13167 O O . VAL H 1 23 ? 21.879 -20.521 -82.947 1.00 16.44 23 VAL H O 1
ATOM 13171 N N . GLY H 1 24 ? 22.304 -22.188 -81.540 1.00 13.93 24 GLY H N 1
ATOM 13172 C CA . GLY H 1 24 ? 23.716 -22.304 -81.895 1.00 14.65 24 GLY H CA 1
ATOM 13173 C C . GLY H 1 24 ? 24.235 -23.720 -81.701 1.00 15.22 24 GLY H C 1
ATOM 13174 O O . GLY H 1 24 ? 23.577 -24.564 -81.127 1.00 15.66 24 GLY H O 1
ATOM 13175 N N . ARG H 1 25 ? 25.461 -23.938 -82.176 1.00 15.77 25 ARG H N 1
ATOM 13176 C CA . ARG H 1 25 ? 26.104 -25.237 -82.211 1.00 18.08 25 ARG H CA 1
ATOM 13177 C C . ARG H 1 25 ? 27.574 -25.021 -81.849 1.00 15.18 25 ARG H C 1
ATOM 13178 O O . ARG H 1 25 ? 28.162 -24.054 -82.325 1.00 14.74 25 ARG H O 1
ATOM 13186 N N . GLY H 1 26 ? 28.180 -25.955 -81.119 1.00 13.22 26 GLY H N 1
ATOM 13187 C CA . GLY H 1 26 ? 29.596 -25.830 -80.873 1.00 15.12 26 GLY H CA 1
ATOM 13188 C C . GLY H 1 26 ? 30.299 -27.119 -80.498 1.00 13.91 26 GLY H C 1
ATOM 13189 O O . GLY H 1 26 ? 29.789 -28.213 -80.613 1.00 13.34 26 GLY H O 1
ATOM 13190 N N A ILE H 1 27 ? 31.515 -26.920 -79.999 0.50 13.33 27 ILE H N 1
ATOM 13191 N N B ILE H 1 27 ? 31.519 -26.940 -80.005 0.50 13.05 27 ILE H N 1
ATOM 13192 C CA A ILE H 1 27 ? 32.445 -27.951 -79.633 0.50 13.83 27 ILE H CA 1
ATOM 13193 C CA B ILE H 1 27 ? 32.429 -28.003 -79.656 0.50 12.92 27 ILE H CA 1
ATOM 13194 C C A ILE H 1 27 ? 33.181 -27.501 -78.381 0.50 13.20 27 ILE H C 1
ATOM 13195 C C B ILE H 1 27 ? 33.210 -27.521 -78.431 0.50 12.99 27 ILE H C 1
ATOM 13196 O O A ILE H 1 27 ? 33.285 -26.319 -78.130 0.50 14.67 27 ILE H O 1
ATOM 13197 O O B ILE H 1 27 ? 33.295 -26.332 -78.183 0.50 14.57 27 ILE H O 1
ATOM 13206 N N . GLY H 1 28 ? 33.778 -28.462 -77.668 1.00 12.85 28 GLY H N 1
ATOM 13207 C CA . GLY H 1 28 ? 34.631 -28.114 -76.561 1.00 11.94 28 GLY H CA 1
ATOM 13208 C C . GLY H 1 28 ? 35.575 -29.224 -76.199 1.00 12.47 28 GLY H C 1
ATOM 13209 O O . GLY H 1 28 ? 35.410 -30.366 -76.621 1.00 14.54 28 GLY H O 1
ATOM 13210 N N . ASN H 1 29 ? 36.587 -28.847 -75.410 1.00 12.34 29 ASN H N 1
ATOM 13211 C CA . ASN H 1 29 ? 37.589 -29.783 -74.901 1.00 12.25 29 ASN H CA 1
ATOM 13212 C C . ASN H 1 29 ? 37.462 -29.864 -73.381 1.00 11.81 29 ASN H C 1
ATOM 13213 O O . ASN H 1 29 ? 37.872 -28.942 -72.688 1.00 12.11 29 ASN H O 1
ATOM 13218 N N . PRO H 1 30 ? 36.855 -30.951 -72.845 1.00 12.41 30 PRO H N 1
ATOM 13219 C CA . PRO H 1 30 ? 36.540 -31.039 -71.416 1.00 13.19 30 PRO H CA 1
ATOM 13220 C C . PRO H 1 30 ? 37.785 -31.313 -70.560 1.00 12.63 30 PRO H C 1
ATOM 13221 O O . PRO H 1 30 ? 37.671 -31.305 -69.342 1.00 12.78 30 PRO H O 1
ATOM 13225 N N . ASN H 1 31 ? 38.939 -31.587 -71.199 1.00 12.48 31 ASN H N 1
ATOM 13226 C CA . ASN H 1 31 ? 40.197 -31.719 -70.486 1.00 13.72 31 ASN H CA 1
ATOM 13227 C C . ASN H 1 31 ? 40.935 -30.386 -70.374 1.00 14.08 31 ASN H C 1
ATOM 13228 O O . ASN H 1 31 ? 41.876 -30.301 -69.597 1.00 16.10 31 ASN H O 1
ATOM 13233 N N . GLU H 1 32 ? 40.506 -29.364 -71.115 1.00 13.84 32 GLU H N 1
ATOM 13234 C CA . GLU H 1 32 ? 41.209 -28.060 -71.168 1.00 17.39 32 GLU H CA 1
ATOM 13235 C C . GLU H 1 32 ? 40.278 -26.905 -70.786 1.00 14.97 32 GLU H C 1
ATOM 13236 O O . GLU H 1 32 ? 40.752 -25.803 -70.699 1.00 16.62 32 GLU H O 1
ATOM 13242 N N . GLY H 1 33 ? 38.980 -27.143 -70.599 1.00 12.53 33 GLY H N 1
ATOM 13243 C CA . GLY H 1 33 ? 38.089 -26.040 -70.292 1.00 12.94 33 GLY H CA 1
ATOM 13244 C C . GLY H 1 33 ? 37.906 -25.062 -71.439 1.00 11.84 33 GLY H C 1
ATOM 13245 O O . GLY H 1 33 ? 37.722 -23.872 -71.207 1.00 14.99 33 GLY H O 1
ATOM 13246 N N . SER H 1 34 ? 37.928 -25.529 -72.681 1.00 12.14 34 SER H N 1
ATOM 13247 C CA . SER H 1 34 ? 37.735 -24.665 -73.854 1.00 12.51 34 SER H CA 1
ATOM 13248 C C . SER H 1 34 ? 36.443 -25.036 -74.576 1.00 12.84 34 SER H C 1
ATOM 13249 O O . SER H 1 34 ? 36.076 -26.206 -74.607 1.00 13.81 34 SER H O 1
ATOM 13252 N N . GLU H 1 35 ? 35.808 -24.029 -75.192 1.00 11.43 35 GLU H N 1
ATOM 13253 C CA . GLU H 1 35 ? 34.605 -24.260 -75.981 1.00 12.12 35 GLU H CA 1
ATOM 13254 C C . GLU H 1 35 ? 34.499 -23.183 -77.050 1.00 11.41 35 GLU H C 1
ATOM 13255 O O . GLU H 1 35 ? 35.058 -22.097 -76.925 1.00 12.39 35 GLU H O 1
ATOM 13261 N N A GLU H 1 36 ? 33.758 -23.514 -78.107 0.50 13.28 36 GLU H N 1
ATOM 13262 N N B GLU H 1 36 ? 33.787 -23.525 -78.127 0.50 13.14 36 GLU H N 1
ATOM 13263 C CA A GLU H 1 36 ? 33.506 -22.626 -79.213 0.50 14.40 36 GLU H CA 1
ATOM 13264 C CA B GLU H 1 36 ? 33.511 -22.632 -79.234 0.50 14.01 36 GLU H CA 1
ATOM 13265 C C A GLU H 1 36 ? 32.056 -22.836 -79.647 0.50 14.53 36 GLU H C 1
ATOM 13266 C C B GLU H 1 36 ? 32.051 -22.834 -79.636 0.50 14.31 36 GLU H C 1
ATOM 13267 O O A GLU H 1 36 ? 31.568 -23.961 -79.607 0.50 14.09 36 GLU H O 1
ATOM 13268 O O B GLU H 1 36 ? 31.560 -23.958 -79.594 0.50 14.20 36 GLU H O 1
ATOM 13279 N N . LEU H 1 37 ? 31.392 -21.753 -80.056 1.00 13.89 37 LEU H N 1
ATOM 13280 C CA . LEU H 1 37 ? 30.001 -21.799 -80.474 1.00 14.30 37 LEU H CA 1
ATOM 13281 C C . LEU H 1 37 ? 29.783 -20.827 -81.622 1.00 12.66 37 LEU H C 1
ATOM 13282 O O . LEU H 1 37 ? 30.338 -19.730 -81.616 1.00 14.82 37 LEU H O 1
ATOM 13287 N N . ASN H 1 38 ? 28.966 -21.257 -82.596 1.00 13.91 38 ASN H N 1
ATOM 13288 C CA . ASN H 1 38 ? 28.451 -20.329 -83.624 1.00 14.52 38 ASN H CA 1
ATOM 13289 C C . ASN H 1 38 ? 26.932 -20.282 -83.478 1.00 15.60 38 ASN H C 1
ATOM 13290 O O . ASN H 1 38 ? 26.320 -21.289 -83.220 1.00 17.79 38 ASN H O 1
ATOM 13295 N N . ALA H 1 39 ? 26.360 -19.091 -83.674 1.00 14.58 39 ALA H N 1
ATOM 13296 C CA . ALA H 1 39 ? 24.941 -18.890 -83.670 1.00 17.32 39 ALA H CA 1
ATOM 13297 C C . ALA H 1 39 ? 24.613 -17.940 -84.836 1.00 19.66 39 ALA H C 1
ATOM 13298 O O . ALA H 1 39 ? 25.154 -16.841 -84.904 1.00 19.59 39 ALA H O 1
ATOM 13300 N N . LYS H 1 40 ? 23.784 -18.415 -85.784 1.00 22.96 40 LYS H N 1
ATOM 13301 C CA . LYS H 1 40 ? 23.259 -17.621 -86.897 1.00 25.57 40 LYS H CA 1
ATOM 13302 C C . LYS H 1 40 ? 21.987 -16.938 -86.417 1.00 30.16 40 LYS H C 1
ATOM 13303 O O . LYS H 1 40 ? 21.183 -17.595 -85.758 1.00 41.60 40 LYS H O 1
ATOM 13309 N N . PHE H 1 41 ? 21.807 -15.649 -86.730 1.00 32.19 41 PHE H N 1
ATOM 13310 C CA . PHE H 1 41 ? 20.572 -14.943 -86.332 1.00 34.93 41 PHE H CA 1
ATOM 13311 C C . PHE H 1 41 ? 19.393 -15.452 -87.189 1.00 35.64 41 PHE H C 1
ATOM 13312 O O . PHE H 1 41 ? 19.538 -15.594 -88.393 1.00 44.51 41 PHE H O 1
ATOM 13320 N N . THR H 1 42 ? 18.262 -15.780 -86.544 1.00 30.22 42 THR H N 1
ATOM 13321 C CA . THR H 1 42 ? 17.099 -16.376 -87.200 1.00 35.94 42 THR H CA 1
ATOM 13322 C C . THR H 1 42 ? 16.378 -15.310 -88.038 1.00 37.60 42 THR H C 1
ATOM 13323 O O . THR H 1 42 ? 15.853 -15.594 -89.152 1.00 42.34 42 THR H O 1
ATOM 13327 N N . LYS H 1 43 ? 16.297 -14.100 -87.467 1.00 35.77 43 LYS H N 1
ATOM 13328 C CA . LYS H 1 43 ? 15.418 -13.030 -87.941 1.00 37.67 43 LYS H CA 1
ATOM 13329 C C . LYS H 1 43 ? 16.141 -11.688 -87.809 1.00 32.01 43 LYS H C 1
ATOM 13330 O O . LYS H 1 43 ? 15.640 -10.760 -87.193 1.00 45.74 43 LYS H O 1
ATOM 13336 N N . GLY H 1 44 ? 17.325 -11.597 -88.399 1.00 38.14 44 GLY H N 1
ATOM 13337 C CA . GLY H 1 44 ? 18.058 -10.357 -88.422 1.00 37.40 44 GLY H CA 1
ATOM 13338 C C . GLY H 1 44 ? 18.811 -10.112 -87.126 1.00 36.27 44 GLY H C 1
ATOM 13339 O O . GLY H 1 44 ? 18.734 -10.903 -86.186 1.00 37.77 44 GLY H O 1
ATOM 13340 N N . PRO H 1 45 ? 19.554 -8.991 -87.040 1.00 37.43 45 PRO H N 1
ATOM 13341 C CA . PRO H 1 45 ? 20.432 -8.725 -85.903 1.00 35.33 45 PRO H CA 1
ATOM 13342 C C . PRO H 1 45 ? 19.608 -8.572 -84.623 1.00 31.39 45 PRO H C 1
ATOM 13343 O O . PRO H 1 45 ? 18.453 -8.133 -84.685 1.00 31.48 45 PRO H O 1
ATOM 13347 N N . LEU H 1 46 ? 20.211 -8.942 -83.489 1.00 29.18 46 LEU H N 1
ATOM 13348 C CA . LEU H 1 46 ? 19.577 -8.749 -82.215 1.00 27.30 46 LEU H CA 1
ATOM 13349 C C . LEU H 1 46 ? 19.361 -7.241 -82.022 1.00 24.05 46 LEU H C 1
ATOM 13350 O O . LEU H 1 46 ? 20.061 -6.372 -82.567 1.00 26.06 46 LEU H O 1
ATOM 13355 N N . LYS H 1 47 ? 18.366 -6.933 -81.213 1.00 24.19 47 LYS H N 1
ATOM 13356 C CA . LYS H 1 47 ? 17.975 -5.581 -80.918 1.00 24.84 47 LYS H CA 1
ATOM 13357 C C . LYS H 1 47 ? 18.820 -4.982 -79.777 1.00 20.53 47 LYS H C 1
ATOM 13358 O O . LYS H 1 47 ? 18.553 -3.884 -79.321 1.00 25.87 47 LYS H O 1
ATOM 13364 N N . PHE H 1 48 ? 19.867 -5.677 -79.340 1.00 19.69 48 PHE H N 1
ATOM 13365 C CA . PHE H 1 48 ? 20.728 -5.300 -78.229 1.00 16.99 48 PHE H CA 1
ATOM 13366 C C . PHE H 1 48 ? 22.138 -5.833 -78.520 1.00 14.97 48 PHE H C 1
ATOM 13367 O O . PHE H 1 48 ? 22.325 -6.692 -79.383 1.00 17.46 48 PHE H O 1
ATOM 13375 N N . SER H 1 49 ? 23.117 -5.372 -77.747 1.00 15.20 49 SER H N 1
ATOM 13376 C CA . SER H 1 49 ? 24.527 -5.800 -77.944 1.00 14.81 49 SER H CA 1
ATOM 13377 C C . SER H 1 49 ? 24.650 -7.305 -77.812 1.00 14.37 49 SER H C 1
ATOM 13378 O O . SER H 1 49 ? 24.358 -7.856 -76.762 1.00 13.62 49 SER H O 1
ATOM 13381 N N . PRO H 1 50 ? 25.213 -8.015 -78.807 1.00 14.52 50 PRO H N 1
ATOM 13382 C CA . PRO H 1 50 ? 25.438 -9.447 -78.638 1.00 14.37 50 PRO H CA 1
ATOM 13383 C C . PRO H 1 50 ? 26.351 -9.783 -77.456 1.00 11.98 50 PRO H C 1
ATOM 13384 O O . PRO H 1 50 ? 26.309 -10.870 -76.930 1.00 12.42 50 PRO H O 1
ATOM 13388 N N . TYR H 1 51 ? 27.196 -8.840 -77.042 1.00 11.27 51 TYR H N 1
ATOM 13389 C CA . TYR H 1 51 ? 28.096 -9.072 -75.915 1.00 11.37 51 TYR H CA 1
ATOM 13390 C C . TYR H 1 51 ? 27.327 -9.325 -74.616 1.00 11.51 51 TYR H C 1
ATOM 13391 O O . TYR H 1 51 ? 27.870 -9.989 -73.733 1.00 10.87 51 TYR H O 1
ATOM 13400 N N . ILE H 1 52 ? 26.069 -8.850 -74.508 1.00 10.49 52 ILE H N 1
ATOM 13401 C CA . ILE H 1 52 ? 25.294 -9.104 -73.289 1.00 10.63 52 ILE H CA 1
ATOM 13402 C C . ILE H 1 52 ? 25.000 -10.598 -73.124 1.00 10.31 52 ILE H C 1
ATOM 13403 O O . ILE H 1 52 ? 24.632 -11.077 -72.040 1.00 11.47 52 ILE H O 1
ATOM 13408 N N . LEU H 1 53 ? 25.107 -11.364 -74.223 1.00 10.49 53 LEU H N 1
ATOM 13409 C CA . LEU H 1 53 ? 24.803 -12.780 -74.169 1.00 11.16 53 LEU H CA 1
ATOM 13410 C C . LEU H 1 53 ? 25.978 -13.647 -73.688 1.00 10.46 53 LEU H C 1
ATOM 13411 O O . LEU H 1 53 ? 25.755 -14.812 -73.435 1.00 10.54 53 LEU H O 1
ATOM 13416 N N . VAL H 1 54 ? 27.189 -13.102 -73.560 1.00 10.30 54 VAL H N 1
ATOM 13417 C CA . VAL H 1 54 ? 28.391 -13.897 -73.260 1.00 10.43 54 VAL H CA 1
ATOM 13418 C C . VAL H 1 54 ? 28.162 -14.954 -72.172 1.00 10.30 54 VAL H C 1
ATOM 13419 O O . VAL H 1 54 ? 28.466 -16.124 -72.412 1.00 10.96 54 VAL H O 1
ATOM 13423 N N . PRO H 1 55 ? 27.717 -14.635 -70.940 1.00 10.71 55 PRO H N 1
ATOM 13424 C CA . PRO H 1 55 ? 27.637 -15.673 -69.911 1.00 11.63 55 PRO H CA 1
ATOM 13425 C C . PRO H 1 55 ? 26.597 -16.743 -70.243 1.00 10.41 55 PRO H C 1
ATOM 13426 O O . PRO H 1 55 ? 26.703 -17.850 -69.729 1.00 11.54 55 PRO H O 1
ATOM 13430 N N . HIS H 1 56 ? 25.616 -16.391 -71.084 1.00 10.88 56 HIS H N 1
ATOM 13431 C CA . HIS H 1 56 ? 24.575 -17.333 -71.476 1.00 11.19 56 HIS H CA 1
ATOM 13432 C C . HIS H 1 56 ? 25.031 -18.237 -72.631 1.00 11.81 56 HIS H C 1
ATOM 13433 O O . HIS H 1 56 ? 24.464 -19.287 -72.792 1.00 17.46 56 HIS H O 1
ATOM 13440 N N . LEU H 1 57 ? 26.037 -17.827 -73.406 1.00 10.81 57 LEU H N 1
ATOM 13441 C CA . LEU H 1 57 ? 26.583 -18.666 -74.482 1.00 11.08 57 LEU H CA 1
ATOM 13442 C C . LEU H 1 57 ? 27.534 -19.733 -73.937 1.00 11.40 57 LEU H C 1
ATOM 13443 O O . LEU H 1 57 ? 27.672 -20.784 -74.553 1.00 12.28 57 LEU H O 1
ATOM 13467 N N . TYR H 1 59 ? 28.426 -23.538 -70.272 1.00 10.10 61 TYR H N 1
ATOM 13468 C CA . TYR H 1 59 ? 28.637 -24.985 -70.446 1.00 10.35 61 TYR H CA 1
ATOM 13469 C C . TYR H 1 59 ? 29.786 -25.454 -69.551 1.00 9.83 61 TYR H C 1
ATOM 13470 O O . TYR H 1 59 ? 30.889 -25.779 -69.981 1.00 11.57 61 TYR H O 1
ATOM 13479 N N . TYR H 1 60 ? 29.488 -25.572 -68.260 1.00 10.06 62 TYR H N 1
ATOM 13480 C CA . TYR H 1 60 ? 30.510 -25.945 -67.257 1.00 10.90 62 TYR H CA 1
ATOM 13481 C C . TYR H 1 60 ? 30.887 -27.420 -67.386 1.00 10.59 62 TYR H C 1
ATOM 13482 O O . TYR H 1 60 ? 31.812 -27.820 -66.759 1.00 11.35 62 TYR H O 1
ATOM 13491 N N . GLN H 1 61 ? 30.156 -28.184 -68.196 1.00 10.77 63 GLN H N 1
ATOM 13492 C CA . GLN H 1 61 ? 30.551 -29.579 -68.440 1.00 10.93 63 GLN H CA 1
ATOM 13493 C C . GLN H 1 61 ? 31.926 -29.659 -69.119 1.00 11.04 63 GLN H C 1
ATOM 13494 O O . GLN H 1 61 ? 32.558 -30.723 -69.095 1.00 12.80 63 GLN H O 1
ATOM 13500 N N . TYR H 1 62 ? 32.390 -28.568 -69.727 1.00 10.71 64 TYR H N 1
ATOM 13501 C CA . TYR H 1 62 ? 33.709 -28.562 -70.354 1.00 10.67 64 TYR H CA 1
ATOM 13502 C C . TYR H 1 62 ? 34.800 -28.196 -69.348 1.00 10.63 64 TYR H C 1
ATOM 13503 O O . TYR H 1 62 ? 35.965 -28.242 -69.714 1.00 12.01 64 TYR H O 1
ATOM 13512 N N . LEU H 1 63 ? 34.427 -27.842 -68.109 1.00 11.54 65 LEU H N 1
ATOM 13513 C CA . LEU H 1 63 ? 35.397 -27.420 -67.105 1.00 10.36 65 LEU H CA 1
ATOM 13514 C C . LEU H 1 63 ? 35.871 -28.608 -66.289 1.00 11.50 65 LEU H C 1
ATOM 13515 O O . LEU H 1 63 ? 35.093 -29.162 -65.517 1.00 11.87 65 LEU H O 1
ATOM 13520 N N . PRO H 1 64 ? 37.152 -29.014 -66.397 1.00 11.51 66 PRO H N 1
ATOM 13521 C CA . PRO H 1 64 ? 37.677 -29.956 -65.420 1.00 12.35 66 PRO H CA 1
ATOM 13522 C C . PRO H 1 64 ? 38.039 -29.232 -64.125 1.00 11.78 66 PRO H C 1
ATOM 13523 O O . PRO H 1 64 ? 38.185 -28.012 -64.123 1.00 11.94 66 PRO H O 1
ATOM 13527 N N . PHE H 1 65 ? 38.223 -30.000 -63.048 1.00 13.35 67 PHE H N 1
ATOM 13528 C CA . PHE H 1 65 ? 38.735 -29.421 -61.828 1.00 13.44 67 PHE H CA 1
ATOM 13529 C C . PHE H 1 65 ? 40.223 -29.716 -61.742 1.00 14.87 67 PHE H C 1
ATOM 13530 O O . PHE H 1 65 ? 40.798 -30.409 -62.578 1.00 17.09 67 PHE H O 1
ATOM 13538 N N . PRO H 1 66 ? 40.928 -29.150 -60.751 1.00 15.52 68 PRO H N 1
ATOM 13539 C CA . PRO H 1 66 ? 42.374 -29.282 -60.737 1.00 18.04 68 PRO H CA 1
ATOM 13540 C C . PRO H 1 66 ? 42.867 -30.725 -60.614 1.00 23.05 68 PRO H C 1
ATOM 13541 O O . PRO H 1 66 ? 43.946 -31.041 -61.142 1.00 29.47 68 PRO H O 1
ATOM 13545 N N A ASP H 1 67 ? 42.099 -31.604 -59.973 0.50 24.29 69 ASP H N 1
ATOM 13546 N N B ASP H 1 67 ? 42.089 -31.560 -59.901 0.50 26.11 69 ASP H N 1
ATOM 13547 C CA A ASP H 1 67 ? 42.596 -32.961 -59.754 0.50 27.95 69 ASP H CA 1
ATOM 13548 C CA B ASP H 1 67 ? 42.494 -32.922 -59.505 0.50 30.49 69 ASP H CA 1
ATOM 13549 C C A ASP H 1 67 ? 41.558 -34.006 -60.125 0.50 29.98 69 ASP H C 1
ATOM 13550 C C B ASP H 1 67 ? 41.593 -34.002 -60.132 0.50 29.13 69 ASP H C 1
ATOM 13551 O O A ASP H 1 67 ? 41.558 -35.103 -59.572 0.50 36.22 69 ASP H O 1
ATOM 13552 O O B ASP H 1 67 ? 41.733 -35.165 -59.762 0.50 35.37 69 ASP H O 1
ATOM 13561 N N . GLY H 1 68 ? 40.681 -33.651 -61.055 1.00 23.12 70 GLY H N 1
ATOM 13562 C CA . GLY H 1 68 ? 39.741 -34.593 -61.605 1.00 22.26 70 GLY H CA 1
ATOM 13563 C C . GLY H 1 68 ? 38.529 -33.901 -62.189 1.00 18.99 70 GLY H C 1
ATOM 13564 O O . GLY H 1 68 ? 38.568 -32.716 -62.548 1.00 19.51 70 GLY H O 1
ATOM 13565 N N . MET H 1 69 ? 37.459 -34.685 -62.392 1.00 16.07 71 MET H N 1
ATOM 13566 C CA . MET H 1 69 ? 36.244 -34.152 -62.950 1.00 16.45 71 MET H CA 1
ATOM 13567 C C . MET H 1 69 ? 35.728 -33.033 -62.045 1.00 14.96 71 MET H C 1
ATOM 13568 O O . MET H 1 69 ? 35.822 -33.095 -60.834 1.00 15.60 71 MET H O 1
ATOM 13573 N N . SER H 1 70 ? 35.098 -32.036 -62.659 1.00 15.61 72 SER H N 1
ATOM 13574 C CA . SER H 1 70 ? 34.331 -31.079 -61.934 1.00 14.89 72 SER H CA 1
ATOM 13575 C C . SER H 1 70 ? 33.047 -31.769 -61.499 1.00 13.91 72 SER H C 1
ATOM 13576 O O . SER H 1 70 ? 32.629 -32.782 -62.076 1.00 14.25 72 SER H O 1
ATOM 13579 N N . PRO H 1 71 ? 32.302 -31.185 -60.548 1.00 12.74 73 PRO H N 1
ATOM 13580 C CA . PRO H 1 71 ? 30.984 -31.714 -60.219 1.00 12.72 73 PRO H CA 1
ATOM 13581 C C . PRO H 1 71 ? 30.048 -31.696 -61.441 1.00 12.86 73 PRO H C 1
ATOM 13582 O O . PRO H 1 71 ? 29.178 -32.545 -61.556 1.00 14.18 73 PRO H O 1
ATOM 13586 N N . PHE H 1 72 ? 30.253 -30.720 -62.336 1.00 12.32 74 PHE H N 1
ATOM 13587 C CA . PHE H 1 72 ? 29.442 -30.601 -63.554 1.00 12.06 74 PHE H CA 1
ATOM 13588 C C . PHE H 1 72 ? 29.646 -31.824 -64.459 1.00 12.12 74 PHE H C 1
ATOM 13589 O O . PHE H 1 72 ? 28.685 -32.400 -64.973 1.00 13.97 74 PHE H O 1
ATOM 13597 N N . GLN H 1 73 ? 30.905 -32.209 -64.620 1.00 12.87 75 GLN H N 1
ATOM 13598 C CA . GLN H 1 73 ? 31.269 -33.382 -65.431 1.00 12.77 75 GLN H CA 1
ATOM 13599 C C . GLN H 1 73 ? 30.755 -34.670 -64.797 1.00 12.53 75 GLN H C 1
ATOM 13600 O O . GLN H 1 73 ? 30.265 -35.563 -65.488 1.00 13.95 75 GLN H O 1
ATOM 13606 N N . ALA H 1 74 ? 30.907 -34.784 -63.482 1.00 12.74 76 ALA H N 1
ATOM 13607 C CA . ALA H 1 74 ? 30.415 -35.977 -62.773 1.00 13.75 76 ALA H CA 1
ATOM 13608 C C . ALA H 1 74 ? 28.902 -36.117 -62.919 1.00 14.53 76 ALA H C 1
ATOM 13609 O O . ALA H 1 74 ? 28.419 -37.226 -63.147 1.00 15.85 76 ALA H O 1
ATOM 13611 N N . ALA H 1 75 ? 28.165 -35.001 -62.835 1.00 14.46 77 ALA H N 1
ATOM 13612 C CA . ALA H 1 75 ? 26.713 -35.025 -62.936 1.00 14.20 77 ALA H CA 1
ATOM 13613 C C . ALA H 1 75 ? 26.242 -35.299 -64.377 1.00 14.50 77 ALA H C 1
ATOM 13614 O O . ALA H 1 75 ? 25.153 -35.831 -64.586 1.00 16.09 77 ALA H O 1
ATOM 13616 N N . MET H 1 76 ? 27.026 -34.887 -65.364 1.00 13.26 78 MET H N 1
ATOM 13617 C CA . MET H 1 76 ? 26.750 -35.265 -66.759 1.00 13.94 78 MET H CA 1
ATOM 13618 C C . MET H 1 76 ? 26.984 -36.774 -66.931 1.00 15.64 78 MET H C 1
ATOM 13619 O O . MET H 1 76 ? 26.178 -37.455 -67.547 1.00 15.83 78 MET H O 1
ATOM 13624 N N . HIS H 1 77 ? 28.084 -37.303 -66.379 1.00 16.41 79 HIS H N 1
ATOM 13625 C CA . HIS H 1 77 ? 28.458 -38.674 -66.590 1.00 16.50 79 HIS H CA 1
ATOM 13626 C C . HIS H 1 77 ? 27.327 -39.622 -66.214 1.00 17.75 79 HIS H C 1
ATOM 13627 O O . HIS H 1 77 ? 26.999 -40.538 -66.981 1.00 20.69 79 HIS H O 1
ATOM 13634 N N . ASP H 1 78 ? 26.779 -39.440 -65.015 1.00 19.10 80 ASP H N 1
ATOM 13635 C CA . ASP H 1 78 ? 25.774 -40.367 -64.531 1.00 22.99 80 ASP H CA 1
ATOM 13636 C C . ASP H 1 78 ? 24.365 -39.916 -64.918 1.00 20.64 80 ASP H C 1
ATOM 13637 O O . ASP H 1 78 ? 23.403 -40.608 -64.583 1.00 23.51 80 ASP H O 1
ATOM 13642 N N . GLY H 1 79 ? 24.244 -38.812 -65.666 1.00 18.79 81 GLY H N 1
ATOM 13643 C CA . GLY H 1 79 ? 22.984 -38.313 -66.183 1.00 19.80 81 GLY H CA 1
ATOM 13644 C C . GLY H 1 79 ? 22.111 -37.629 -65.139 1.00 17.52 81 GLY H C 1
ATOM 13645 O O . GLY H 1 79 ? 21.041 -37.116 -65.496 1.00 20.62 81 GLY H O 1
ATOM 13646 N N . SER H 1 80 ? 22.541 -37.578 -63.871 1.00 17.23 82 SER H N 1
ATOM 13647 C CA . SER H 1 80 ? 21.707 -36.978 -62.813 1.00 18.55 82 SER H CA 1
ATOM 13648 C C . SER H 1 80 ? 21.565 -35.463 -63.024 1.00 16.16 82 SER H C 1
ATOM 13649 O O . SER H 1 80 ? 20.513 -34.896 -62.794 1.00 18.50 82 SER H O 1
ATOM 13652 N N . GLY H 1 81 ? 22.641 -34.817 -63.450 1.00 14.81 83 GLY H N 1
ATOM 13653 C CA . GLY H 1 81 ? 22.584 -33.454 -63.940 1.00 14.41 83 GLY H CA 1
ATOM 13654 C C . GLY H 1 81 ? 22.546 -32.381 -62.852 1.00 12.92 83 GLY H C 1
ATOM 13655 O O . GLY H 1 81 ? 22.565 -32.645 -61.615 1.00 14.34 83 GLY H O 1
ATOM 13656 N N . TYR H 1 82 ? 22.505 -31.153 -63.353 1.00 12.32 84 TYR H N 1
ATOM 13657 C CA . TYR H 1 82 ? 22.337 -29.948 -62.538 1.00 11.86 84 TYR H CA 1
ATOM 13658 C C . TYR H 1 82 ? 21.596 -28.914 -63.369 1.00 12.97 84 TYR H C 1
ATOM 13659 O O . TYR H 1 82 ? 21.548 -29.008 -64.617 1.00 12.30 84 TYR H O 1
ATOM 13668 N N . GLN H 1 83 ? 21.067 -27.902 -62.677 1.00 11.26 85 GLN H N 1
ATOM 13669 C CA . GLN H 1 83 ? 20.400 -26.779 -63.273 1.00 11.58 85 GLN H CA 1
ATOM 13670 C C . GLN H 1 83 ? 21.084 -25.501 -62.789 1.00 11.25 85 GLN H C 1
ATOM 13671 O O . GLN H 1 83 ? 21.571 -25.468 -61.655 1.00 12.79 85 GLN H O 1
ATOM 13677 N N . VAL H 1 84 ? 21.085 -24.452 -63.608 1.00 9.67 86 VAL H N 1
ATOM 13678 C CA . VAL H 1 84 ? 21.718 -23.193 -63.251 1.00 9.67 86 VAL H CA 1
ATOM 13679 C C . VAL H 1 84 ? 20.628 -22.132 -63.111 1.00 9.78 86 VAL H C 1
ATOM 13680 O O . VAL H 1 84 ? 19.793 -22.007 -63.997 1.00 10.54 86 VAL H O 1
ATOM 13684 N N . HIS H 1 85 ? 20.667 -21.359 -62.017 1.00 9.70 87 HIS H N 1
ATOM 13685 C CA . HIS H 1 85 ? 19.731 -20.272 -61.802 1.00 9.32 87 HIS H CA 1
ATOM 13686 C C . HIS H 1 85 ? 20.571 -19.034 -61.501 1.00 9.02 87 HIS H C 1
ATOM 13687 O O . HIS H 1 85 ? 21.255 -19.012 -60.490 1.00 10.96 87 HIS H O 1
ATOM 13694 N N . ARG H 1 86 ? 20.508 -18.025 -62.377 1.00 9.01 88 ARG H N 1
ATOM 13695 C CA . ARG H 1 86 ? 21.502 -16.942 -62.372 1.00 8.78 88 ARG H CA 1
ATOM 13696 C C . ARG H 1 86 ? 20.796 -15.596 -62.395 1.00 8.60 88 ARG H C 1
ATOM 13697 O O . ARG H 1 86 ? 19.811 -15.420 -63.137 1.00 9.49 88 ARG H O 1
ATOM 13705 N N A THR H 1 87 ? 21.323 -14.640 -61.610 0.50 8.59 89 THR H N 1
ATOM 13706 N N B THR H 1 87 ? 21.316 -14.635 -61.611 0.50 8.96 89 THR H N 1
ATOM 13707 C CA A THR H 1 87 ? 20.914 -13.255 -61.674 0.50 9.20 89 THR H CA 1
ATOM 13708 C CA B THR H 1 87 ? 20.890 -13.243 -61.646 0.50 10.29 89 THR H CA 1
ATOM 13709 C C A THR H 1 87 ? 22.120 -12.387 -62.017 0.50 9.73 89 THR H C 1
ATOM 13710 C C B THR H 1 87 ? 22.104 -12.384 -62.007 0.50 10.06 89 THR H C 1
ATOM 13711 O O A THR H 1 87 ? 23.225 -12.644 -61.539 0.50 11.85 89 THR H O 1
ATOM 13712 O O B THR H 1 87 ? 23.212 -12.648 -61.537 0.50 11.97 89 THR H O 1
ATOM 13719 N N . ILE H 1 88 ? 21.894 -11.366 -62.846 1.00 9.54 90 ILE H N 1
ATOM 13720 C CA . ILE H 1 88 ? 22.927 -10.397 -63.150 1.00 9.44 90 ILE H CA 1
ATOM 13721 C C . ILE H 1 88 ? 22.320 -9.020 -62.956 1.00 9.21 90 ILE H C 1
ATOM 13722 O O . ILE H 1 88 ? 21.287 -8.708 -63.556 1.00 10.60 90 ILE H O 1
ATOM 13727 N N A GLN H 1 89 ? 22.930 -8.214 -62.095 0.50 9.37 91 GLN H N 1
ATOM 13728 N N B GLN H 1 89 ? 22.926 -8.214 -62.089 0.50 9.60 91 GLN H N 1
ATOM 13729 C CA A GLN H 1 89 ? 22.469 -6.862 -61.848 0.50 9.33 91 GLN H CA 1
ATOM 13730 C CA B GLN H 1 89 ? 22.465 -6.856 -61.828 0.50 10.32 91 GLN H CA 1
ATOM 13731 C C A GLN H 1 89 ? 23.511 -5.891 -62.401 0.50 9.78 91 GLN H C 1
ATOM 13732 C C B GLN H 1 89 ? 23.507 -5.889 -62.394 0.50 10.06 91 GLN H C 1
ATOM 13733 O O A GLN H 1 89 ? 24.671 -5.924 -61.976 0.50 10.59 91 GLN H O 1
ATOM 13734 O O B GLN H 1 89 ? 24.667 -5.926 -61.975 0.50 10.67 91 GLN H O 1
ATOM 13745 N N . TYR H 1 90 ? 23.081 -5.040 -63.334 1.00 9.88 92 TYR H N 1
ATOM 13746 C CA . TYR H 1 90 ? 23.989 -4.118 -64.017 1.00 10.33 92 TYR H CA 1
ATOM 13747 C C . TYR H 1 90 ? 23.984 -2.772 -63.307 1.00 11.14 92 TYR H C 1
ATOM 13748 O O . TYR H 1 90 ? 22.950 -2.362 -62.723 1.00 11.73 92 TYR H O 1
ATOM 13757 N N . GLU H 1 91 ? 25.068 -2.015 -63.482 1.00 10.81 93 GLU H N 1
ATOM 13758 C CA . GLU H 1 91 ? 25.258 -0.782 -62.705 1.00 12.16 93 GLU H CA 1
ATOM 13759 C C . GLU H 1 91 ? 24.251 0.318 -63.068 1.00 13.21 93 GLU H C 1
ATOM 13760 O O . GLU H 1 91 ? 24.031 1.210 -62.241 1.00 16.37 93 GLU H O 1
ATOM 13766 N N . ASP H 1 92 ? 23.661 0.273 -64.268 1.00 12.35 94 ASP H N 1
ATOM 13767 C CA . ASP H 1 92 ? 22.695 1.262 -64.727 1.00 12.81 94 ASP H CA 1
ATOM 13768 C C . ASP H 1 92 ? 21.250 0.835 -64.469 1.00 13.50 94 ASP H C 1
ATOM 13769 O O . ASP H 1 92 ? 20.338 1.467 -64.974 1.00 15.46 94 ASP H O 1
ATOM 13774 N N . GLY H 1 93 ? 21.056 -0.185 -63.626 1.00 12.68 95 GLY H N 1
ATOM 13775 C CA . GLY H 1 93 ? 19.754 -0.608 -63.137 1.00 14.36 95 GLY H CA 1
ATOM 13776 C C . GLY H 1 93 ? 19.081 -1.691 -63.973 1.00 13.78 95 GLY H C 1
ATOM 13777 O O . GLY H 1 93 ? 17.970 -2.136 -63.622 1.00 16.67 95 GLY H O 1
ATOM 13778 N N . ALA H 1 94 ? 19.740 -2.170 -65.021 1.00 11.09 96 ALA H N 1
ATOM 13779 C CA . ALA H 1 94 ? 19.241 -3.308 -65.779 1.00 10.60 96 ALA H CA 1
ATOM 13780 C C . ALA H 1 94 ? 19.429 -4.601 -64.988 1.00 11.32 96 ALA H C 1
ATOM 13781 O O . ALA H 1 94 ? 20.312 -4.711 -64.142 1.00 10.87 96 ALA H O 1
ATOM 13783 N N A SER H 1 95 ? 18.590 -5.591 -65.290 0.50 10.54 97 SER H N 1
ATOM 13784 N N B SER H 1 95 ? 18.594 -5.592 -65.311 0.50 10.39 97 SER H N 1
ATOM 13785 C CA A SER H 1 95 ? 18.685 -6.877 -64.646 0.50 10.46 97 SER H CA 1
ATOM 13786 C CA B SER H 1 95 ? 18.554 -6.875 -64.635 0.50 10.15 97 SER H CA 1
ATOM 13787 C C A SER H 1 95 ? 18.428 -7.972 -65.675 0.50 9.42 97 SER H C 1
ATOM 13788 C C B SER H 1 95 ? 18.410 -7.977 -65.681 0.50 9.40 97 SER H C 1
ATOM 13789 O O A SER H 1 95 ? 17.555 -7.856 -66.549 0.50 10.96 97 SER H O 1
ATOM 13790 O O B SER H 1 95 ? 17.557 -7.875 -66.571 0.50 10.87 97 SER H O 1
ATOM 13795 N N . VAL H 1 96 ? 19.190 -9.054 -65.533 1.00 9.77 98 VAL H N 1
ATOM 13796 C CA . VAL H 1 96 ? 18.970 -10.270 -66.295 1.00 10.15 98 VAL H CA 1
ATOM 13797 C C . VAL H 1 96 ? 18.789 -11.426 -65.325 1.00 9.95 98 VAL H C 1
ATOM 13798 O O . VAL H 1 96 ? 19.559 -11.561 -64.383 1.00 12.11 98 VAL H O 1
ATOM 13802 N N . THR H 1 97 ? 17.789 -12.261 -65.573 1.00 8.71 99 THR H N 1
ATOM 13803 C CA . THR H 1 97 ? 17.665 -13.504 -64.875 1.00 8.70 99 THR H CA 1
ATOM 13804 C C . THR H 1 97 ? 17.687 -14.645 -65.896 1.00 9.34 99 THR H C 1
ATOM 13805 O O . THR H 1 97 ? 17.265 -14.485 -67.024 1.00 10.81 99 THR H O 1
ATOM 13809 N N . ALA H 1 98 ? 18.180 -15.807 -65.463 1.00 9.09 100 ALA H N 1
ATOM 13810 C CA . ALA H 1 98 ? 18.398 -16.906 -66.416 1.00 9.71 100 ALA H CA 1
ATOM 13811 C C . ALA H 1 98 ? 18.236 -18.243 -65.712 1.00 9.49 100 ALA H C 1
ATOM 13812 O O . ALA H 1 98 ? 18.591 -18.398 -64.533 1.00 10.35 100 ALA H O 1
ATOM 13814 N N . HIS H 1 99 ? 17.798 -19.230 -66.471 1.00 9.91 101 HIS H N 1
ATOM 13815 C CA . HIS H 1 99 ? 17.682 -20.585 -65.988 1.00 9.95 101 HIS H CA 1
ATOM 13816 C C . HIS H 1 99 ? 18.143 -21.505 -67.111 1.00 10.61 101 HIS H C 1
ATOM 13817 O O . HIS H 1 99 ? 17.612 -21.430 -68.211 1.00 11.51 101 HIS H O 1
ATOM 13824 N N . TYR H 1 100 ? 19.114 -22.354 -66.798 1.00 10.34 102 TYR H N 1
ATOM 13825 C CA . TYR H 1 100 ? 19.706 -23.308 -67.767 1.00 10.69 102 TYR H CA 1
ATOM 13826 C C . TYR H 1 100 ? 19.368 -24.742 -67.378 1.00 10.67 102 TYR H C 1
ATOM 13827 O O . TYR H 1 100 ? 19.610 -25.148 -66.311 1.00 11.00 102 TYR H O 1
ATOM 13836 N N . ARG H 1 101 ? 18.853 -25.455 -68.368 1.00 11.45 103 ARG H N 1
ATOM 13837 C CA . ARG H 1 101 ? 18.551 -26.891 -68.243 1.00 12.70 103 ARG H CA 1
ATOM 13838 C C . ARG H 1 101 ? 19.274 -27.598 -69.394 1.00 12.29 103 ARG H C 1
ATOM 13839 O O . ARG H 1 101 ? 19.428 -27.018 -70.433 1.00 13.16 103 ARG H O 1
ATOM 13847 N N . TYR H 1 102 ? 19.702 -28.816 -69.129 1.00 11.88 104 TYR H N 1
ATOM 13848 C CA . TYR H 1 102 ? 20.465 -29.585 -70.088 1.00 12.17 104 TYR H CA 1
ATOM 13849 C C . TYR H 1 102 ? 19.903 -30.988 -70.237 1.00 12.67 104 TYR H C 1
ATOM 13850 O O . TYR H 1 102 ? 19.406 -31.553 -69.270 1.00 14.30 104 TYR H O 1
ATOM 13859 N N . THR H 1 103 ? 20.076 -31.565 -71.433 1.00 13.57 105 THR H N 1
ATOM 13860 C CA . THR H 1 103 ? 19.986 -33.020 -71.655 1.00 13.93 105 THR H CA 1
ATOM 13861 C C . THR H 1 103 ? 21.258 -33.472 -72.361 1.00 13.30 105 THR H C 1
ATOM 13862 O O . THR H 1 103 ? 21.981 -32.644 -72.944 1.00 14.32 105 THR H O 1
ATOM 13866 N N . TYR H 1 104 ? 21.555 -34.770 -72.250 1.00 14.57 106 TYR H N 1
ATOM 13867 C CA . TYR H 1 104 ? 22.807 -35.339 -72.781 1.00 14.60 106 TYR H CA 1
ATOM 13868 C C . TYR H 1 104 ? 22.462 -36.516 -73.685 1.00 14.97 106 TYR H C 1
ATOM 13869 O O . TYR H 1 104 ? 21.613 -37.335 -73.351 1.00 17.48 106 TYR H O 1
ATOM 13878 N N . GLU H 1 105 ? 23.197 -36.597 -74.787 1.00 15.04 107 GLU H N 1
ATOM 13879 C CA . GLU H 1 105 ? 23.124 -37.735 -75.727 1.00 16.98 107 GLU H CA 1
ATOM 13880 C C . GLU H 1 105 ? 24.564 -38.156 -75.992 1.00 15.28 107 GLU H C 1
ATOM 13881 O O . GLU H 1 105 ? 25.235 -37.534 -76.817 1.00 15.99 107 GLU H O 1
ATOM 13887 N N . GLY H 1 106 ? 25.056 -39.137 -75.222 1.00 16.23 108 GLY H N 1
ATOM 13888 C CA . GLY H 1 106 ? 26.467 -39.502 -75.309 1.00 16.31 108 GLY H CA 1
ATOM 13889 C C . GLY H 1 106 ? 27.344 -38.332 -74.919 1.00 13.88 108 GLY H C 1
ATOM 13890 O O . GLY H 1 106 ? 27.139 -37.745 -73.849 1.00 16.97 108 GLY H O 1
ATOM 13891 N N . SER H 1 107 ? 28.235 -37.902 -75.809 1.00 15.05 109 SER H N 1
ATOM 13892 C CA . SER H 1 107 ? 29.142 -36.796 -75.543 1.00 15.16 109 SER H CA 1
ATOM 13893 C C . SER H 1 107 ? 28.547 -35.454 -76.008 1.00 14.09 109 SER H C 1
ATOM 13894 O O . SER H 1 107 ? 29.261 -34.469 -76.124 1.00 14.13 109 SER H O 1
ATOM 13897 N N . HIS H 1 108 ? 27.275 -35.435 -76.391 1.00 12.81 110 HIS H N 1
ATOM 13898 C CA . HIS H 1 108 ? 26.607 -34.216 -76.936 1.00 12.33 110 HIS H CA 1
ATOM 13899 C C . HIS H 1 108 ? 25.676 -33.616 -75.879 1.00 12.99 110 HIS H C 1
ATOM 13900 O O . HIS H 1 108 ? 24.837 -34.315 -75.308 1.00 14.39 110 HIS H O 1
ATOM 13907 N N . ILE H 1 109 ? 25.825 -32.313 -75.649 1.00 12.44 111 ILE H N 1
ATOM 13908 C CA . ILE H 1 109 ? 24.992 -31.580 -74.682 1.00 11.95 111 ILE H CA 1
ATOM 13909 C C . ILE H 1 109 ? 23.945 -30.789 -75.450 1.00 13.01 111 ILE H C 1
ATOM 13910 O O . ILE H 1 109 ? 24.268 -30.092 -76.392 1.00 12.90 111 ILE H O 1
ATOM 13915 N N . LYS H 1 110 ? 22.715 -30.817 -74.941 1.00 12.95 112 LYS H N 1
ATOM 13916 C CA . LYS H 1 110 ? 21.645 -29.901 -75.436 1.00 12.32 112 LYS H CA 1
ATOM 13917 C C . LYS H 1 110 ? 21.276 -28.946 -74.304 1.00 12.95 112 LYS H C 1
ATOM 13918 O O . LYS H 1 110 ? 20.819 -29.401 -73.261 1.00 14.35 112 LYS H O 1
ATOM 13924 N N . GLY H 1 111 ? 21.457 -27.658 -74.540 1.00 12.16 113 GLY H N 1
ATOM 13925 C CA . GLY H 1 111 ? 21.111 -26.626 -73.578 1.00 12.72 113 GLY H CA 1
ATOM 13926 C C . GLY H 1 111 ? 19.809 -25.928 -73.960 1.00 12.52 113 GLY H C 1
ATOM 13927 O O . GLY H 1 111 ? 19.637 -25.528 -75.106 1.00 15.79 113 GLY H O 1
ATOM 13928 N N . GLU H 1 112 ? 18.936 -25.726 -72.974 1.00 12.11 114 GLU H N 1
ATOM 13929 C CA . GLU H 1 112 ? 17.725 -24.939 -73.107 1.00 12.93 114 GLU H CA 1
ATOM 13930 C C . GLU H 1 112 ? 17.794 -23.827 -72.067 1.00 11.68 114 GLU H C 1
ATOM 13931 O O . GLU H 1 112 ? 17.679 -24.118 -70.867 1.00 12.53 114 GLU H O 1
ATOM 13937 N N . PHE H 1 113 ? 18.084 -22.638 -72.535 1.00 10.94 115 PHE H N 1
ATOM 13938 C CA . PHE H 1 113 ? 18.398 -21.517 -71.613 1.00 10.77 115 PHE H CA 1
ATOM 13939 C C . PHE H 1 113 ? 17.376 -20.398 -71.766 1.00 11.08 115 PHE H C 1
ATOM 13940 O O . PHE H 1 113 ? 17.216 -19.898 -72.827 1.00 12.68 115 PHE H O 1
ATOM 13948 N N . GLN H 1 114 ? 16.687 -20.085 -70.688 1.00 11.96 116 GLN H N 1
ATOM 13949 C CA . GLN H 1 114 ? 15.759 -18.977 -70.675 1.00 11.65 116 GLN H CA 1
ATOM 13950 C C . GLN H 1 114 ? 16.446 -17.764 -70.088 1.00 11.31 116 GLN H C 1
ATOM 13951 O O . GLN H 1 114 ? 17.015 -17.849 -69.005 1.00 13.08 116 GLN H O 1
ATOM 13957 N N . VAL H 1 115 ? 16.436 -16.662 -70.831 1.00 10.88 117 VAL H N 1
ATOM 13958 C CA . VAL H 1 115 ? 17.169 -15.446 -70.455 1.00 11.03 117 VAL H CA 1
ATOM 13959 C C . VAL H 1 115 ? 16.213 -14.258 -70.578 1.00 11.43 117 VAL H C 1
ATOM 13960 O O . VAL H 1 115 ? 15.698 -14.026 -71.687 1.00 11.81 117 VAL H O 1
ATOM 13964 N N . ILE H 1 116 ? 15.994 -13.539 -69.482 1.00 10.59 118 ILE H N 1
ATOM 13965 C CA . ILE H 1 116 ? 15.085 -12.422 -69.445 1.00 10.74 118 ILE H CA 1
ATOM 13966 C C . ILE H 1 116 ? 15.850 -11.202 -68.946 1.00 10.28 118 ILE H C 1
ATOM 13967 O O . ILE H 1 116 ? 16.386 -11.233 -67.846 1.00 9.95 118 ILE H O 1
ATOM 13972 N N . GLY H 1 117 ? 15.909 -10.169 -69.773 1.00 10.16 119 GLY H N 1
ATOM 13973 C CA . GLY H 1 117 ? 16.523 -8.934 -69.396 1.00 10.21 119 GLY H CA 1
ATOM 13974 C C . GLY H 1 117 ? 15.551 -7.764 -69.429 1.00 9.65 119 GLY H C 1
ATOM 13975 O O . GLY H 1 117 ? 14.725 -7.678 -70.350 1.00 10.79 119 GLY H O 1
ATOM 13976 N N . THR H 1 118 ? 15.679 -6.850 -68.475 1.00 9.50 120 THR H N 1
ATOM 13977 C CA . THR H 1 118 ? 14.854 -5.683 -68.432 1.00 9.29 120 THR H CA 1
ATOM 13978 C C . THR H 1 118 ? 15.637 -4.479 -67.919 1.00 10.39 120 THR H C 1
ATOM 13979 O O . THR H 1 118 ? 16.662 -4.624 -67.263 1.00 10.94 120 THR H O 1
ATOM 13983 N N . GLY H 1 119 ? 15.076 -3.294 -68.160 1.00 10.53 121 GLY H N 1
ATOM 13984 C CA . GLY H 1 119 ? 15.615 -2.075 -67.595 1.00 10.96 121 GLY H CA 1
ATOM 13985 C C . GLY H 1 119 ? 16.913 -1.601 -68.228 1.00 11.05 121 GLY H C 1
ATOM 13986 O O . GLY H 1 119 ? 17.605 -0.776 -67.653 1.00 12.69 121 GLY H O 1
ATOM 13987 N N . PHE H 1 120 ? 17.246 -2.104 -69.425 1.00 11.31 122 PHE H N 1
ATOM 13988 C CA . PHE H 1 120 ? 18.385 -1.572 -70.143 1.00 11.04 122 PHE H CA 1
ATOM 13989 C C . PHE H 1 120 ? 18.014 -0.205 -70.693 1.00 11.54 122 PHE H C 1
ATOM 13990 O O . PHE H 1 120 ? 17.083 -0.061 -71.479 1.00 12.45 122 PHE H O 1
ATOM 13998 N N . PRO H 1 121 ? 18.703 0.864 -70.275 1.00 11.25 123 PRO H N 1
ATOM 13999 C CA . PRO H 1 121 ? 18.323 2.181 -70.760 1.00 11.39 123 PRO H CA 1
ATOM 14000 C C . PRO H 1 121 ? 18.394 2.218 -72.273 1.00 11.76 123 PRO H C 1
ATOM 14001 O O . PRO H 1 121 ? 19.342 1.729 -72.883 1.00 11.83 123 PRO H O 1
ATOM 14005 N N . PRO H 1 122 ? 17.432 2.861 -72.942 1.00 13.33 124 PRO H N 1
ATOM 14006 C CA . PRO H 1 122 ? 17.493 2.922 -74.403 1.00 14.59 124 PRO H CA 1
ATOM 14007 C C . PRO H 1 122 ? 18.744 3.616 -74.956 1.00 14.41 124 PRO H C 1
ATOM 14008 O O . PRO H 1 122 ? 19.155 3.339 -76.111 1.00 20.05 124 PRO H O 1
ATOM 14012 N N . ASP H 1 123 ? 19.347 4.505 -74.172 1.00 14.57 125 ASP H N 1
ATOM 14013 C CA . ASP H 1 123 ? 20.567 5.249 -74.561 1.00 17.68 125 ASP H CA 1
ATOM 14014 C C . ASP H 1 123 ? 21.823 4.655 -73.933 1.00 16.57 125 ASP H C 1
ATOM 14015 O O . ASP H 1 123 ? 22.881 5.245 -74.029 1.00 20.58 125 ASP H O 1
ATOM 14020 N N . GLY H 1 124 ? 21.694 3.503 -73.282 1.00 15.14 126 GLY H N 1
ATOM 14021 C CA . GLY H 1 124 ? 22.805 2.870 -72.609 1.00 14.41 126 GLY H CA 1
ATOM 14022 C C . GLY H 1 124 ? 23.628 2.003 -73.546 1.00 13.30 126 GLY H C 1
ATOM 14023 O O . GLY H 1 124 ? 23.300 1.796 -74.726 1.00 14.21 126 GLY H O 1
ATOM 14024 N N . PRO H 1 125 ? 24.744 1.450 -73.034 1.00 13.43 127 PRO H N 1
ATOM 14025 C CA . PRO H 1 125 ? 25.694 0.781 -73.899 1.00 13.35 127 PRO H CA 1
ATOM 14026 C C . PRO H 1 125 ? 25.199 -0.551 -74.462 1.00 12.32 127 PRO H C 1
ATOM 14027 O O . PRO H 1 125 ? 25.758 -1.011 -75.448 1.00 14.89 127 PRO H O 1
ATOM 14031 N N . VAL H 1 126 ? 24.219 -1.184 -73.818 1.00 12.20 128 VAL H N 1
ATOM 14032 C CA . VAL H 1 126 ? 23.685 -2.444 -74.319 1.00 11.70 128 VAL H CA 1
ATOM 14033 C C . VAL H 1 126 ? 22.759 -2.187 -75.510 1.00 12.17 128 VAL H C 1
ATOM 14034 O O . VAL H 1 126 ? 22.915 -2.765 -76.591 1.00 14.26 128 VAL H O 1
ATOM 14038 N N . MET H 1 127 ? 21.818 -1.268 -75.335 1.00 13.07 129 MET H N 1
ATOM 14039 C CA . MET H 1 127 ? 20.822 -1.079 -76.396 1.00 14.03 129 MET H CA 1
ATOM 14040 C C . MET H 1 127 ? 21.437 -0.294 -77.559 1.00 15.25 129 MET H C 1
ATOM 14041 O O . MET H 1 127 ? 20.849 -0.310 -78.666 1.00 19.40 129 MET H O 1
ATOM 14046 N N . THR H 1 128 ? 22.569 0.386 -77.338 1.00 15.30 130 THR H N 1
ATOM 14047 C CA . THR H 1 128 ? 23.238 1.161 -78.427 1.00 17.00 130 THR H CA 1
ATOM 14048 C C . THR H 1 128 ? 24.547 0.516 -78.906 1.00 15.51 130 THR H C 1
ATOM 14049 O O . THR H 1 128 ? 25.311 1.153 -79.650 1.00 20.36 130 THR H O 1
ATOM 14053 N N . ASN H 1 129 ? 24.798 -0.725 -78.499 1.00 14.45 131 ASN H N 1
ATOM 14054 C CA . ASN H 1 129 ? 25.899 -1.540 -79.079 1.00 15.37 131 ASN H CA 1
ATOM 14055 C C . ASN H 1 129 ? 27.247 -0.834 -78.881 1.00 17.09 131 ASN H C 1
ATOM 14056 O O . ASN H 1 129 ? 28.054 -0.736 -79.811 1.00 17.84 131 ASN H O 1
ATOM 14061 N N . LYS H 1 130 ? 27.510 -0.407 -77.640 1.00 14.45 132 LYS H N 1
ATOM 14062 C CA . LYS H 1 130 ? 28.789 0.200 -77.295 1.00 15.10 132 LYS H CA 1
ATOM 14063 C C . LYS H 1 130 ? 29.690 -0.751 -76.494 1.00 12.93 132 LYS H C 1
ATOM 14064 O O . LYS H 1 130 ? 30.837 -0.377 -76.217 1.00 14.22 132 LYS H O 1
ATOM 14070 N N . LEU H 1 131 ? 29.216 -1.951 -76.143 1.00 11.53 133 LEU H N 1
ATOM 14071 C CA . LEU H 1 131 ? 30.091 -2.909 -75.495 1.00 12.33 133 LEU H CA 1
ATOM 14072 C C . LEU H 1 131 ? 31.115 -3.379 -76.520 1.00 13.38 133 LEU H C 1
ATOM 14073 O O . LEU H 1 131 ? 30.765 -3.706 -77.658 1.00 14.72 133 LEU H O 1
ATOM 14078 N N . THR H 1 132 ? 32.387 -3.504 -76.106 1.00 13.08 134 THR H N 1
ATOM 14079 C CA . THR H 1 132 ? 33.427 -3.954 -77.039 1.00 13.72 134 THR H CA 1
ATOM 14080 C C . THR H 1 132 ? 33.993 -5.334 -76.698 1.00 14.64 134 THR H C 1
ATOM 14081 O O . THR H 1 132 ? 34.486 -6.002 -77.600 1.00 17.21 134 THR H O 1
ATOM 14085 N N . ALA H 1 133 ? 33.992 -5.715 -75.434 1.00 13.79 135 ALA H N 1
ATOM 14086 C CA . ALA H 1 133 ? 34.500 -7.020 -74.998 1.00 13.46 135 ALA H CA 1
ATOM 14087 C C . ALA H 1 133 ? 34.110 -7.226 -73.548 1.00 12.46 135 ALA H C 1
ATOM 14088 O O . ALA H 1 133 ? 33.874 -6.242 -72.833 1.00 13.50 135 ALA H O 1
ATOM 14090 N N A MET H 1 134 ? 34.049 -8.492 -73.127 0.50 12.45 136 MET H N 1
ATOM 14091 N N B MET H 1 134 ? 34.071 -8.491 -73.122 0.50 12.39 136 MET H N 1
ATOM 14092 C CA A MET H 1 134 ? 33.917 -8.766 -71.721 0.50 12.20 136 MET H CA 1
ATOM 14093 C CA B MET H 1 134 ? 33.879 -8.877 -71.728 0.50 11.96 136 MET H CA 1
ATOM 14094 C C A MET H 1 134 ? 35.292 -8.967 -71.096 0.50 10.64 136 MET H C 1
ATOM 14095 C C B MET H 1 134 ? 35.258 -9.024 -71.070 0.50 10.67 136 MET H C 1
ATOM 14096 O O A MET H 1 134 ? 36.099 -9.740 -71.581 0.50 11.97 136 MET H O 1
ATOM 14097 O O B MET H 1 134 ? 36.092 -9.758 -71.570 0.50 11.89 136 MET H O 1
ATOM 14106 N N . ASP H 1 135 ? 35.504 -8.333 -69.947 1.00 10.99 137 ASP H N 1
ATOM 14107 C CA . ASP H 1 135 ? 36.748 -8.518 -69.220 1.00 10.15 137 ASP H CA 1
ATOM 14108 C C . ASP H 1 135 ? 36.858 -9.948 -68.700 1.00 10.56 137 ASP H C 1
ATOM 14109 O O . ASP H 1 135 ? 35.868 -10.595 -68.312 1.00 10.44 137 ASP H O 1
ATOM 14114 N N . TRP H 1 136 ? 38.098 -10.419 -68.637 1.00 10.27 138 TRP H N 1
ATOM 14115 C CA . TRP H 1 136 ? 38.402 -11.665 -67.967 1.00 10.11 138 TRP H CA 1
ATOM 14116 C C . TRP H 1 136 ? 37.889 -11.629 -66.516 1.00 9.50 138 TRP H C 1
ATOM 14117 O O . TRP H 1 136 ? 37.903 -10.558 -65.900 1.00 10.35 138 TRP H O 1
ATOM 14128 N N . SER H 1 137 ? 37.492 -12.792 -65.985 1.00 9.35 139 SER H N 1
ATOM 14129 C CA . SER H 1 137 ? 36.778 -12.836 -64.725 1.00 8.84 139 SER H CA 1
ATOM 14130 C C . SER H 1 137 ? 37.290 -13.944 -63.814 1.00 9.54 139 SER H C 1
ATOM 14131 O O . SER H 1 137 ? 37.826 -14.964 -64.260 1.00 10.59 139 SER H O 1
ATOM 14134 N N . VAL H 1 138 ? 37.042 -13.727 -62.520 1.00 9.27 140 VAL H N 1
ATOM 14135 C CA . VAL H 1 138 ? 37.186 -14.750 -61.498 1.00 9.63 140 VAL H CA 1
ATOM 14136 C C . VAL H 1 138 ? 35.851 -14.936 -60.807 1.00 9.72 140 VAL H C 1
ATOM 14137 O O . VAL H 1 138 ? 35.289 -13.993 -60.275 1.00 11.59 140 VAL H O 1
ATOM 14141 N N . THR H 1 139 ? 35.391 -16.177 -60.775 1.00 9.38 141 THR H N 1
ATOM 14142 C CA . THR H 1 139 ? 34.206 -16.578 -60.058 1.00 9.05 141 THR H CA 1
ATOM 14143 C C . THR H 1 139 ? 34.612 -17.310 -58.779 1.00 9.78 141 THR H C 1
ATOM 14144 O O . THR H 1 139 ? 35.520 -18.159 -58.836 1.00 10.83 141 THR H O 1
ATOM 14148 N N . LYS H 1 140 ? 33.965 -16.980 -57.649 1.00 9.32 142 LYS H N 1
ATOM 14149 C CA . LYS H 1 140 ? 34.181 -17.721 -56.401 1.00 9.18 142 LYS H CA 1
ATOM 14150 C C . LYS H 1 140 ? 33.032 -18.697 -56.205 1.00 8.81 142 LYS H C 1
ATOM 14151 O O . LYS H 1 140 ? 31.875 -18.281 -56.290 1.00 9.44 142 LYS H O 1
ATOM 14157 N N A MET H 1 141 ? 33.354 -19.972 -55.937 0.50 10.11 143 MET H N 1
ATOM 14158 N N B MET H 1 141 ? 33.354 -19.978 -55.951 0.50 10.11 143 MET H N 1
ATOM 14159 C CA A MET H 1 141 ? 32.369 -21.011 -55.680 0.50 9.72 143 MET H CA 1
ATOM 14160 C CA B MET H 1 141 ? 32.375 -21.035 -55.693 0.50 9.53 143 MET H CA 1
ATOM 14161 C C A MET H 1 141 ? 32.490 -21.513 -54.239 0.50 10.06 143 MET H C 1
ATOM 14162 C C B MET H 1 141 ? 32.489 -21.513 -54.241 0.50 10.02 143 MET H C 1
ATOM 14163 O O A MET H 1 141 ? 33.584 -21.790 -53.753 0.50 10.59 143 MET H O 1
ATOM 14164 O O B MET H 1 141 ? 33.583 -21.789 -53.750 0.50 10.68 143 MET H O 1
ATOM 14173 N N . LEU H 1 142 ? 31.331 -21.620 -53.578 1.00 9.85 144 LEU H N 1
ATOM 14174 C CA . LEU H 1 142 ? 31.193 -22.254 -52.267 1.00 10.63 144 LEU H CA 1
ATOM 14175 C C . LEU H 1 142 ? 30.082 -23.292 -52.388 1.00 10.67 144 LEU H C 1
ATOM 14176 O O . LEU H 1 142 ? 29.204 -23.192 -53.274 1.00 11.61 144 LEU H O 1
ATOM 14181 N N . TYR H 1 143 ? 30.059 -24.222 -51.439 1.00 11.55 145 TYR H N 1
ATOM 14182 C CA . TYR H 1 143 ? 29.108 -25.321 -51.451 1.00 12.04 145 TYR H CA 1
ATOM 14183 C C . TYR H 1 143 ? 28.320 -25.282 -50.145 1.00 12.32 145 TYR H C 1
ATOM 14184 O O . TYR H 1 143 ? 28.646 -25.978 -49.181 1.00 15.59 145 TYR H O 1
ATOM 14193 N N . PRO H 1 144 ? 27.259 -24.454 -50.043 1.00 13.52 146 PRO H N 1
ATOM 14194 C CA . PRO H 1 144 ? 26.530 -24.338 -48.786 1.00 14.60 146 PRO H CA 1
ATOM 14195 C C . PRO H 1 144 ? 25.866 -25.647 -48.340 1.00 15.66 146 PRO H C 1
ATOM 14196 O O . PRO H 1 144 ? 25.667 -25.846 -47.150 1.00 16.69 146 PRO H O 1
ATOM 14200 N N . ASN H 1 145 ? 25.575 -26.541 -49.288 1.00 15.65 147 ASN H N 1
ATOM 14201 C CA . ASN H 1 145 ? 25.148 -27.895 -48.943 1.00 15.71 147 ASN H CA 1
ATOM 14202 C C . ASN H 1 145 ? 25.602 -28.814 -50.081 1.00 15.11 147 ASN H C 1
ATOM 14203 O O . ASN H 1 145 ? 26.123 -28.343 -51.111 1.00 15.47 147 ASN H O 1
ATOM 14208 N N . ASP H 1 146 ? 25.403 -30.115 -49.914 1.00 18.24 148 ASP H N 1
ATOM 14209 C CA . ASP H 1 146 ? 26.028 -31.096 -50.799 1.00 18.25 148 ASP H CA 1
ATOM 14210 C C . ASP H 1 146 ? 25.404 -31.125 -52.195 1.00 16.22 148 ASP H C 1
ATOM 14211 O O . ASP H 1 146 ? 25.948 -31.800 -53.060 1.00 18.43 148 ASP H O 1
ATOM 14216 N N . LYS H 1 147 ? 24.297 -30.400 -52.403 1.00 15.27 149 LYS H N 1
ATOM 14217 C CA . LYS H 1 147 ? 23.652 -30.416 -53.694 1.00 13.81 149 LYS H CA 1
ATOM 14218 C C . LYS H 1 147 ? 23.633 -29.029 -54.338 1.00 12.46 149 LYS H C 1
ATOM 14219 O O . LYS H 1 147 ? 23.007 -28.848 -55.387 1.00 13.65 149 LYS H O 1
ATOM 14225 N N . THR H 1 148 ? 24.296 -28.039 -53.717 1.00 12.47 150 THR H N 1
ATOM 14226 C CA . THR H 1 148 ? 24.136 -26.671 -54.132 1.00 11.73 150 THR H CA 1
ATOM 14227 C C . THR H 1 148 ? 25.473 -25.935 -54.155 1.00 11.92 150 THR H C 1
ATOM 14228 O O . THR H 1 148 ? 26.153 -25.825 -53.131 1.00 13.87 150 THR H O 1
ATOM 14232 N N . ILE H 1 149 ? 25.778 -25.338 -55.301 1.00 11.04 151 ILE H N 1
ATOM 14233 C CA . ILE H 1 149 ? 26.891 -24.401 -55.452 1.00 11.25 151 ILE H CA 1
ATOM 14234 C C . ILE H 1 149 ? 26.321 -22.983 -55.461 1.00 11.33 151 ILE H C 1
ATOM 14235 O O . ILE H 1 149 ? 25.315 -22.727 -56.127 1.00 13.87 151 ILE H O 1
ATOM 14240 N N . LEU H 1 150 ? 26.940 -22.082 -54.689 1.00 10.02 152 LEU H N 1
ATOM 14241 C CA . LEU H 1 150 ? 26.704 -20.678 -54.825 1.00 10.15 152 LEU H CA 1
ATOM 14242 C C . LEU H 1 150 ? 27.954 -20.063 -55.440 1.00 10.11 152 LEU H C 1
ATOM 14243 O O . LEU H 1 150 ? 29.052 -20.220 -54.878 1.00 12.06 152 LEU H O 1
ATOM 14248 N N . SER H 1 151 ? 27.779 -19.369 -56.568 1.00 9.89 153 SER H N 1
ATOM 14249 C CA . SER H 1 151 ? 28.891 -18.792 -57.320 1.00 11.28 153 SER H CA 1
ATOM 14250 C C . SER H 1 151 ? 28.637 -17.306 -57.524 1.00 11.06 153 SER H C 1
ATOM 14251 O O . SER H 1 151 ? 27.512 -16.909 -57.867 1.00 13.74 153 SER H O 1
ATOM 14254 N N . THR H 1 152 ? 29.676 -16.506 -57.321 1.00 10.32 154 THR H N 1
ATOM 14255 C CA . THR H 1 152 ? 29.563 -15.078 -57.443 1.00 10.23 154 THR H CA 1
ATOM 14256 C C . THR H 1 152 ? 30.728 -14.537 -58.259 1.00 9.54 154 THR H C 1
ATOM 14257 O O . THR H 1 152 ? 31.848 -15.045 -58.170 1.00 10.33 154 THR H O 1
ATOM 14261 N N . ALA H 1 153 ? 30.465 -13.501 -59.039 1.00 8.93 155 ALA H N 1
ATOM 14262 C CA . ALA H 1 153 ? 31.522 -12.777 -59.753 1.00 9.19 155 ALA H CA 1
ATOM 14263 C C . ALA H 1 153 ? 31.117 -11.326 -59.925 1.00 9.30 155 ALA H C 1
ATOM 14264 O O . ALA H 1 153 ? 29.931 -11.001 -60.103 1.00 10.61 155 ALA H O 1
ATOM 14266 N N . ASP H 1 154 ? 32.136 -10.465 -59.920 1.00 9.30 156 ASP H N 1
ATOM 14267 C CA . ASP H 1 154 ? 32.029 -9.086 -60.333 1.00 9.52 156 ASP H CA 1
ATOM 14268 C C . ASP H 1 154 ? 32.527 -8.944 -61.766 1.00 8.86 156 ASP H C 1
ATOM 14269 O O . ASP H 1 154 ? 33.682 -9.248 -62.069 1.00 10.55 156 ASP H O 1
ATOM 14274 N N . CYS H 1 155 ? 31.622 -8.597 -62.681 1.00 9.36 157 CYS H N 1
ATOM 14275 C CA . CYS H 1 155 ? 31.843 -8.673 -64.099 1.00 9.07 157 CYS H CA 1
ATOM 14276 C C . CYS H 1 155 ? 31.927 -7.276 -64.695 1.00 9.38 157 CYS H C 1
ATOM 14277 O O . CYS H 1 155 ? 31.390 -6.324 -64.137 1.00 9.49 157 CYS H O 1
ATOM 14280 N N . SER H 1 156 ? 32.581 -7.170 -65.841 1.00 9.58 158 SER H N 1
ATOM 14281 C CA . SER H 1 156 ? 32.678 -5.860 -66.488 1.00 9.67 158 SER H CA 1
ATOM 14282 C C . SER H 1 156 ? 32.947 -6.044 -67.966 1.00 10.00 158 SER H C 1
ATOM 14283 O O . SER H 1 156 ? 33.639 -7.001 -68.369 1.00 10.62 158 SER H O 1
ATOM 14286 N N . TYR H 1 157 ? 32.406 -5.098 -68.747 1.00 10.52 159 TYR H N 1
ATOM 14287 C CA . TYR H 1 157 ? 32.688 -4.947 -70.160 1.00 10.26 159 TYR H CA 1
ATOM 14288 C C . TYR H 1 157 ? 33.484 -3.669 -70.393 1.00 11.26 159 TYR H C 1
ATOM 14289 O O . TYR H 1 157 ? 33.256 -2.659 -69.755 1.00 11.21 159 TYR H O 1
ATOM 14298 N N . THR H 1 158 ? 34.351 -3.702 -71.406 1.00 12.34 160 THR H N 1
ATOM 14299 C CA . THR H 1 158 ? 34.883 -2.484 -71.985 1.00 13.18 160 THR H CA 1
ATOM 14300 C C . THR H 1 158 ? 33.834 -1.907 -72.934 1.00 12.22 160 THR H C 1
ATOM 14301 O O . THR H 1 158 ? 32.997 -2.665 -73.474 1.00 12.22 160 THR H O 1
ATOM 14305 N N . THR H 1 159 ? 33.898 -0.596 -73.144 1.00 13.51 161 THR H N 1
ATOM 14306 C CA . THR H 1 159 ? 32.967 0.093 -74.028 1.00 14.66 161 THR H CA 1
ATOM 14307 C C . THR H 1 159 ? 33.742 1.036 -74.937 1.00 16.35 161 THR H C 1
ATOM 14308 O O . THR H 1 159 ? 34.880 1.376 -74.655 1.00 17.77 161 THR H O 1
ATOM 14312 N N . THR H 1 160 ? 33.052 1.487 -75.989 1.00 16.04 162 THR H N 1
ATOM 14313 C CA . THR H 1 160 ? 33.639 2.393 -76.960 1.00 20.86 162 THR H CA 1
ATOM 14314 C C . THR H 1 160 ? 34.006 3.733 -76.325 1.00 25.66 162 THR H C 1
ATOM 14315 O O . THR H 1 160 ? 34.901 4.392 -76.801 1.00 34.20 162 THR H O 1
ATOM 14319 N N . ALA H 1 161 ? 33.310 4.115 -75.252 1.00 24.78 163 ALA H N 1
ATOM 14320 C CA . ALA H 1 161 ? 33.558 5.350 -74.522 1.00 31.90 163 ALA H CA 1
ATOM 14321 C C . ALA H 1 161 ? 34.745 5.217 -73.553 1.00 27.43 163 ALA H C 1
ATOM 14322 O O . ALA H 1 161 ? 35.150 6.189 -72.933 1.00 35.59 163 ALA H O 1
ATOM 14324 N N . GLY H 1 162 ? 35.316 4.020 -73.435 1.00 23.15 164 GLY H N 1
ATOM 14325 C CA . GLY H 1 162 ? 36.494 3.799 -72.604 1.00 25.12 164 GLY H CA 1
ATOM 14326 C C . GLY H 1 162 ? 36.146 3.755 -71.130 1.00 28.19 164 GLY H C 1
ATOM 14327 O O . GLY H 1 162 ? 36.997 3.959 -70.298 1.00 39.96 164 GLY H O 1
ATOM 14328 N N . LYS H 1 163 ? 34.883 3.501 -70.807 1.00 22.97 165 LYS H N 1
ATOM 14329 C CA . LYS H 1 163 ? 34.449 3.386 -69.429 1.00 22.70 165 LYS H CA 1
ATOM 14330 C C . LYS H 1 163 ? 33.771 2.023 -69.249 1.00 17.29 165 LYS H C 1
ATOM 14331 O O . LYS H 1 163 ? 32.949 1.594 -70.043 1.00 20.27 165 LYS H O 1
ATOM 14337 N N . ARG H 1 164 ? 34.132 1.319 -68.184 1.00 15.93 166 ARG H N 1
ATOM 14338 C CA . ARG H 1 164 ? 33.654 -0.028 -68.035 1.00 14.65 166 ARG H CA 1
ATOM 14339 C C . ARG H 1 164 ? 32.201 -0.066 -67.602 1.00 14.61 166 ARG H C 1
ATOM 14340 O O . ARG H 1 164 ? 31.764 0.811 -66.871 1.00 16.86 166 ARG H O 1
ATOM 14348 N N . TYR H 1 165 ? 31.519 -1.121 -68.035 1.00 11.94 167 TYR H N 1
ATOM 14349 C CA . TYR H 1 165 ? 30.114 -1.385 -67.722 1.00 11.35 167 TYR H CA 1
ATOM 14350 C C . TYR H 1 165 ? 30.058 -2.622 -66.820 1.00 10.86 167 TYR H C 1
ATOM 14351 O O . TYR H 1 165 ? 30.363 -3.727 -67.263 1.00 10.92 167 TYR H O 1
ATOM 14360 N N . GLN H 1 166 ? 29.789 -2.370 -65.551 1.00 9.81 168 GLN H N 1
ATOM 14361 C CA . GLN H 1 166 ? 29.918 -3.388 -64.490 1.00 9.95 168 GLN H CA 1
ATOM 14362 C C . GLN H 1 166 ? 28.607 -4.075 -64.133 1.00 9.49 168 GLN H C 1
ATOM 14363 O O . GLN H 1 166 ? 27.583 -3.488 -64.253 1.00 10.94 168 GLN H O 1
ATOM 14369 N N . SER H 1 167 ? 28.742 -5.297 -63.637 1.00 9.81 169 SER H N 1
ATOM 14370 C CA . SER H 1 167 ? 27.616 -6.052 -63.151 1.00 9.82 169 SER H CA 1
ATOM 14371 C C . SER H 1 167 ? 28.044 -6.963 -62.011 1.00 9.99 169 SER H C 1
ATOM 14372 O O . SER H 1 167 ? 29.213 -7.272 -61.862 1.00 10.37 169 SER H O 1
ATOM 14375 N N . LYS H 1 168 ? 27.026 -7.401 -61.281 1.00 9.70 170 LYS H N 1
ATOM 14376 C CA . LYS H 1 168 ? 27.200 -8.408 -60.217 1.00 10.01 170 LYS H CA 1
ATOM 14377 C C . LYS H 1 168 ? 26.448 -9.651 -60.662 1.00 9.33 170 LYS H C 1
ATOM 14378 O O . LYS H 1 168 ? 25.246 -9.584 -60.917 1.00 10.18 170 LYS H O 1
ATOM 14384 N N A MET H 1 169 ? 27.168 -10.773 -60.760 0.50 10.01 171 MET H N 1
ATOM 14385 N N B MET H 1 169 ? 27.185 -10.746 -60.779 0.50 10.09 171 MET H N 1
ATOM 14386 C CA A MET H 1 169 ? 26.576 -12.012 -61.164 0.50 10.09 171 MET H CA 1
ATOM 14387 C CA B MET H 1 169 ? 26.593 -12.033 -61.197 0.50 10.31 171 MET H CA 1
ATOM 14388 C C A MET H 1 169 ? 26.558 -12.953 -59.963 0.50 9.93 171 MET H C 1
ATOM 14389 C C B MET H 1 169 ? 26.555 -12.970 -59.986 0.50 9.96 171 MET H C 1
ATOM 14390 O O A MET H 1 169 ? 27.549 -13.101 -59.238 0.50 10.59 171 MET H O 1
ATOM 14391 O O B MET H 1 169 ? 27.547 -13.072 -59.260 0.50 10.60 171 MET H O 1
ATOM 14400 N N A ARG H 1 170 ? 25.405 -13.590 -59.772 0.50 10.20 172 ARG H N 1
ATOM 14401 N N B ARG H 1 170 ? 25.404 -13.588 -59.775 0.50 10.25 172 ARG H N 1
ATOM 14402 C CA A ARG H 1 170 ? 25.210 -14.546 -58.695 0.50 11.22 172 ARG H CA 1
ATOM 14403 C CA B ARG H 1 170 ? 25.204 -14.543 -58.691 0.50 11.32 172 ARG H CA 1
ATOM 14404 C C A ARG H 1 170 ? 24.405 -15.729 -59.235 0.50 9.88 172 ARG H C 1
ATOM 14405 C C B ARG H 1 170 ? 24.404 -15.729 -59.233 0.50 9.88 172 ARG H C 1
ATOM 14406 O O A ARG H 1 170 ? 23.515 -15.534 -60.037 0.50 10.47 172 ARG H O 1
ATOM 14407 O O B ARG H 1 170 ? 23.515 -15.535 -60.037 0.50 10.46 172 ARG H O 1
ATOM 14422 N N . GLU H 1 171 ? 24.718 -16.944 -58.784 1.00 8.61 173 GLU H N 1
ATOM 14423 C CA . GLU H 1 171 ? 23.966 -18.074 -59.256 1.00 8.31 173 GLU H CA 1
ATOM 14424 C C . GLU H 1 171 ? 24.023 -19.210 -58.256 1.00 8.66 173 GLU H C 1
ATOM 14425 O O . GLU H 1 171 ? 24.948 -19.312 -57.455 1.00 9.41 173 GLU H O 1
ATOM 14431 N N . ASN H 1 172 ? 22.991 -20.034 -58.360 1.00 8.81 174 ASN H N 1
ATOM 14432 C CA . ASN H 1 172 ? 23.058 -21.385 -57.779 1.00 9.77 174 ASN H CA 1
ATOM 14433 C C . ASN H 1 172 ? 23.207 -22.403 -58.911 1.00 10.34 174 ASN H C 1
ATOM 14434 O O . ASN H 1 172 ? 22.662 -22.248 -60.008 1.00 12.19 174 ASN H O 1
ATOM 14439 N N . ASN H 1 173 ? 23.925 -23.468 -58.626 1.00 10.45 175 ASN H N 1
ATOM 14440 C CA . ASN H 1 173 ? 23.940 -24.659 -59.436 1.00 10.65 175 ASN H CA 1
ATOM 14441 C C . ASN H 1 173 ? 23.385 -25.761 -58.547 1.00 10.57 175 ASN H C 1
ATOM 14442 O O . ASN H 1 173 ? 23.980 -26.053 -57.504 1.00 12.21 175 ASN H O 1
ATOM 14447 N N . THR H 1 174 ? 22.233 -26.311 -58.919 1.00 10.89 176 THR H N 1
ATOM 14448 C CA . THR H 1 174 ? 21.467 -27.239 -58.101 1.00 11.13 176 THR H CA 1
ATOM 14449 C C . THR H 1 174 ? 21.573 -28.619 -58.718 1.00 11.36 176 THR H C 1
ATOM 14450 O O . THR H 1 174 ? 21.174 -28.801 -59.855 1.00 11.64 176 THR H O 1
ATOM 14454 N N . PHE H 1 175 ? 22.113 -29.565 -57.941 1.00 11.91 177 PHE H N 1
ATOM 14455 C CA . PHE H 1 175 ? 22.385 -30.911 -58.386 1.00 12.73 177 PHE H CA 1
ATOM 14456 C C . PHE H 1 175 ? 21.301 -31.869 -57.904 1.00 13.46 177 PHE H C 1
ATOM 14457 O O . PHE H 1 175 ? 20.857 -31.783 -56.762 1.00 14.75 177 PHE H O 1
ATOM 14465 N N . ALA H 1 176 ? 20.937 -32.831 -58.753 1.00 14.83 178 ALA H N 1
ATOM 14466 C CA . ALA H 1 176 ? 19.947 -33.821 -58.370 1.00 16.08 178 ALA H CA 1
ATOM 14467 C C . ALA H 1 176 ? 20.517 -34.783 -57.321 1.00 15.96 178 ALA H C 1
ATOM 14468 O O . ALA H 1 176 ? 19.760 -35.284 -56.480 1.00 19.33 178 ALA H O 1
ATOM 14470 N N . LYS H 1 177 ? 21.812 -35.095 -57.435 1.00 15.48 179 LYS H N 1
ATOM 14471 C CA . LYS H 1 177 ? 22.489 -36.036 -56.518 1.00 18.83 179 LYS H CA 1
ATOM 14472 C C . LYS H 1 177 ? 23.587 -35.249 -55.802 1.00 19.43 179 LYS H C 1
ATOM 14473 O O . LYS H 1 177 ? 24.154 -34.323 -56.374 1.00 17.89 179 LYS H O 1
ATOM 14479 N N . PRO H 1 178 ? 23.973 -35.610 -54.559 1.00 20.83 180 PRO H N 1
ATOM 14480 C CA . PRO H 1 178 ? 25.018 -34.893 -53.851 1.00 20.34 180 PRO H CA 1
ATOM 14481 C C . PRO H 1 178 ? 26.307 -34.923 -54.671 1.00 19.36 180 PRO H C 1
ATOM 14482 O O . PRO H 1 178 ? 26.583 -35.903 -55.390 1.00 21.32 180 PRO H O 1
ATOM 14486 N N . MET H 1 179 ? 27.068 -33.841 -54.575 1.00 19.22 181 MET H N 1
ATOM 14487 C CA . MET H 1 179 ? 28.400 -33.790 -55.089 1.00 20.35 181 MET H CA 1
ATOM 14488 C C . MET H 1 179 ? 29.281 -34.708 -54.238 1.00 19.52 181 MET H C 1
ATOM 14489 O O . MET H 1 179 ? 28.988 -34.935 -53.044 1.00 21.11 181 MET H O 1
ATOM 14494 N N . ALA H 1 180 ? 30.351 -35.230 -54.837 1.00 20.08 182 ALA H N 1
ATOM 14495 C CA . ALA H 1 180 ? 31.263 -36.110 -54.134 1.00 21.54 182 ALA H CA 1
ATOM 14496 C C . ALA H 1 180 ? 31.942 -35.363 -52.972 1.00 21.09 182 ALA H C 1
ATOM 14497 O O . ALA H 1 180 ? 32.262 -34.169 -53.060 1.00 21.66 182 ALA H O 1
ATOM 14499 N N . ALA H 1 181 ? 32.202 -36.114 -51.898 1.00 24.89 183 ALA H N 1
ATOM 14500 C CA . ALA H 1 181 ? 32.806 -35.621 -50.664 1.00 25.61 183 ALA H CA 1
ATOM 14501 C C . ALA H 1 181 ? 34.138 -34.930 -50.967 1.00 26.34 183 ALA H C 1
ATOM 14502 O O . ALA H 1 181 ? 34.441 -33.892 -50.380 1.00 30.15 183 ALA H O 1
ATOM 14504 N N . ASP H 1 182 ? 34.906 -35.470 -51.922 1.00 26.96 184 ASP H N 1
ATOM 14505 C CA . ASP H 1 182 ? 36.231 -34.919 -52.281 1.00 36.36 184 ASP H CA 1
ATOM 14506 C C . ASP H 1 182 ? 36.111 -33.500 -52.873 1.00 32.34 184 ASP H C 1
ATOM 14507 O O . ASP H 1 182 ? 36.949 -32.644 -52.569 1.00 36.73 184 ASP H O 1
ATOM 14512 N N . ILE H 1 183 ? 35.075 -33.255 -53.692 1.00 25.18 185 ILE H N 1
ATOM 14513 C CA . ILE H 1 183 ? 34.768 -31.925 -54.296 1.00 24.01 185 ILE H CA 1
ATOM 14514 C C . ILE H 1 183 ? 34.442 -30.960 -53.151 1.00 18.20 185 ILE H C 1
ATOM 14515 O O . ILE H 1 183 ? 34.955 -29.832 -53.049 1.00 20.01 185 ILE H O 1
ATOM 14520 N N . LEU H 1 184 ? 33.590 -31.431 -52.244 1.00 19.77 186 LEU H N 1
ATOM 14521 C CA . LEU H 1 184 ? 33.073 -30.601 -51.181 1.00 20.38 186 LEU H CA 1
ATOM 14522 C C . LEU H 1 184 ? 34.200 -30.168 -50.235 1.00 20.61 186 LEU H C 1
ATOM 14523 O O . LEU H 1 184 ? 34.090 -29.125 -49.648 1.00 24.86 186 LEU H O 1
ATOM 14528 N N . GLN H 1 185 ? 35.287 -30.945 -50.155 1.00 23.60 187 GLN H N 1
ATOM 14529 C CA . GLN H 1 185 ? 36.366 -30.713 -49.204 1.00 27.03 187 GLN H CA 1
ATOM 14530 C C . GLN H 1 185 ? 37.176 -29.466 -49.578 1.00 24.98 187 GLN H C 1
ATOM 14531 O O . GLN H 1 185 ? 37.872 -28.928 -48.725 1.00 33.95 187 GLN H O 1
ATOM 14537 N N . LYS H 1 186 ? 37.129 -29.050 -50.846 1.00 19.61 188 LYS H N 1
ATOM 14538 C CA . LYS H 1 186 ? 38.059 -28.041 -51.355 1.00 20.42 188 LYS H CA 1
ATOM 14539 C C . LYS H 1 186 ? 37.305 -26.750 -51.659 1.00 17.28 188 LYS H C 1
ATOM 14540 O O . LYS H 1 186 ? 36.777 -26.560 -52.752 1.00 18.00 188 LYS H O 1
ATOM 14546 N N . GLN H 1 187 ? 37.237 -25.865 -50.663 1.00 16.22 189 GLN H N 1
ATOM 14547 C CA . GLN H 1 187 ? 36.536 -24.586 -50.816 1.00 14.20 189 GLN H CA 1
ATOM 14548 C C . GLN H 1 187 ? 37.407 -23.471 -50.255 1.00 13.83 189 GLN H C 1
ATOM 14549 O O . GLN H 1 187 ? 38.186 -23.703 -49.341 1.00 16.93 189 GLN H O 1
ATOM 14555 N N . PRO H 1 188 ? 37.259 -22.239 -50.754 1.00 12.69 190 PRO H N 1
ATOM 14556 C CA . PRO H 1 188 ? 36.583 -21.897 -51.997 1.00 10.88 190 PRO H CA 1
ATOM 14557 C C . PRO H 1 188 ? 37.283 -22.480 -53.231 1.00 10.86 190 PRO H C 1
ATOM 14558 O O . PRO H 1 188 ? 38.496 -22.730 -53.208 1.00 11.75 190 PRO H O 1
ATOM 14562 N N . MET H 1 189 ? 36.525 -22.672 -54.293 1.00 10.19 191 MET H N 1
ATOM 14563 C CA . MET H 1 189 ? 37.068 -23.001 -55.579 1.00 10.67 191 MET H CA 1
ATOM 14564 C C . MET H 1 189 ? 36.845 -21.804 -56.507 1.00 9.48 191 MET H C 1
ATOM 14565 O O . MET H 1 189 ? 35.746 -21.298 -56.575 1.00 11.70 191 MET H O 1
ATOM 14570 N N . PHE H 1 190 ? 37.894 -21.312 -57.143 1.00 9.32 192 PHE H N 1
ATOM 14571 C CA . PHE H 1 190 ? 37.802 -20.191 -58.045 1.00 9.34 192 PHE H CA 1
ATOM 14572 C C . PHE H 1 190 ? 37.835 -20.682 -59.491 1.00 9.19 192 PHE H C 1
ATOM 14573 O O . PHE H 1 190 ? 38.393 -21.714 -59.779 1.00 10.08 192 PHE H O 1
ATOM 14581 N N . VAL H 1 191 ? 37.233 -19.879 -60.395 1.00 9.45 193 VAL H N 1
ATOM 14582 C CA . VAL H 1 191 ? 37.318 -20.211 -61.820 1.00 10.01 193 VAL H CA 1
ATOM 14583 C C . VAL H 1 191 ? 37.651 -18.938 -62.586 1.00 9.57 193 VAL H C 1
ATOM 14584 O O . VAL H 1 191 ? 36.921 -17.955 -62.490 1.00 10.15 193 VAL H O 1
ATOM 14588 N N . PHE H 1 192 ? 38.751 -18.981 -63.338 1.00 9.51 194 PHE H N 1
ATOM 14589 C CA . PHE H 1 192 ? 39.161 -17.870 -64.211 1.00 10.06 194 PHE H CA 1
ATOM 14590 C C . PHE H 1 192 ? 38.553 -18.094 -65.585 1.00 10.29 194 PHE H C 1
ATOM 14591 O O . PHE H 1 192 ? 38.641 -19.219 -66.103 1.00 11.27 194 PHE H O 1
ATOM 14599 N N . ARG H 1 193 ? 37.932 -17.065 -66.178 1.00 9.27 195 ARG H N 1
ATOM 14600 C CA . ARG H 1 193 ? 37.339 -17.250 -67.483 1.00 10.71 195 ARG H CA 1
ATOM 14601 C C . ARG H 1 193 ? 37.753 -16.117 -68.420 1.00 10.67 195 ARG H C 1
ATOM 14602 O O . ARG H 1 193 ? 37.699 -14.953 -68.041 1.00 11.51 195 ARG H O 1
ATOM 14610 N N . LYS H 1 194 ? 38.047 -16.510 -69.661 1.00 10.71 196 LYS H N 1
ATOM 14611 C CA . LYS H 1 194 ? 38.267 -15.622 -70.793 1.00 11.40 196 LYS H CA 1
ATOM 14612 C C . LYS H 1 194 ? 37.202 -15.904 -71.842 1.00 11.00 196 LYS H C 1
ATOM 14613 O O . LYS H 1 194 ? 36.935 -17.060 -72.158 1.00 12.41 196 LYS H O 1
ATOM 14619 N N A SER H 1 195 ? 36.624 -14.843 -72.401 0.50 10.98 197 SER H N 1
ATOM 14620 N N B SER H 1 195 ? 36.622 -14.843 -72.393 0.50 11.26 197 SER H N 1
ATOM 14621 C CA A SER H 1 195 ? 35.649 -14.970 -73.471 0.50 12.80 197 SER H CA 1
ATOM 14622 C CA B SER H 1 195 ? 35.601 -14.979 -73.405 0.50 13.67 197 SER H CA 1
ATOM 14623 C C A SER H 1 195 ? 36.131 -14.177 -74.690 0.50 13.97 197 SER H C 1
ATOM 14624 C C B SER H 1 195 ? 35.996 -14.128 -74.620 0.50 15.20 197 SER H C 1
ATOM 14625 O O A SER H 1 195 ? 36.793 -13.157 -74.570 0.50 20.64 197 SER H O 1
ATOM 14626 O O B SER H 1 195 ? 36.614 -13.080 -74.497 0.50 22.27 197 SER H O 1
ATOM 14631 N N A GLU H 1 196 ? 35.740 -14.639 -75.868 0.50 13.11 198 GLU H N 1
ATOM 14632 N N B GLU H 1 196 ? 35.638 -14.605 -75.803 0.50 13.96 198 GLU H N 1
ATOM 14633 C CA A GLU H 1 196 ? 35.920 -13.883 -77.089 0.50 13.82 198 GLU H CA 1
ATOM 14634 C CA B GLU H 1 196 ? 35.886 -13.879 -77.020 0.50 15.03 198 GLU H CA 1
ATOM 14635 C C A GLU H 1 196 ? 34.613 -13.965 -77.884 0.50 13.40 198 GLU H C 1
ATOM 14636 C C B GLU H 1 196 ? 34.617 -13.970 -77.874 0.50 13.69 198 GLU H C 1
ATOM 14637 O O A GLU H 1 196 ? 34.035 -15.027 -78.014 0.50 15.66 198 GLU H O 1
ATOM 14638 O O B GLU H 1 196 ? 34.054 -15.037 -78.031 0.50 15.91 198 GLU H O 1
ATOM 14649 N N A LEU H 1 197 ? 34.168 -12.833 -78.422 0.50 12.49 199 LEU H N 1
ATOM 14650 N N B LEU H 1 197 ? 34.151 -12.833 -78.387 0.50 12.41 199 LEU H N 1
ATOM 14651 C CA A LEU H 1 197 ? 32.964 -12.807 -79.217 0.50 13.06 199 LEU H CA 1
ATOM 14652 C CA B LEU H 1 197 ? 32.985 -12.851 -79.239 0.50 12.58 199 LEU H CA 1
ATOM 14653 C C A LEU H 1 197 ? 33.217 -11.903 -80.420 0.50 13.26 199 LEU H C 1
ATOM 14654 C C B LEU H 1 197 ? 33.229 -11.916 -80.419 0.50 13.16 199 LEU H C 1
ATOM 14655 O O A LEU H 1 197 ? 33.735 -10.802 -80.256 0.50 15.72 199 LEU H O 1
ATOM 14656 O O B LEU H 1 197 ? 33.736 -10.810 -80.244 0.50 15.68 199 LEU H O 1
ATOM 14665 N N . GLN H 1 198 ? 32.876 -12.410 -81.608 1.00 14.77 200 GLN H N 1
ATOM 14666 C CA . GLN H 1 198 ? 32.827 -11.610 -82.821 1.00 16.52 200 GLN H CA 1
ATOM 14667 C C . GLN H 1 198 ? 31.417 -11.740 -83.388 1.00 17.12 200 GLN H C 1
ATOM 14668 O O . GLN H 1 198 ? 30.786 -12.768 -83.213 1.00 15.19 200 GLN H O 1
ATOM 14674 N N . HIS H 1 199 ? 30.913 -10.685 -84.017 1.00 16.22 201 HIS H N 1
ATOM 14675 C CA . HIS H 1 199 ? 29.593 -10.802 -84.594 1.00 16.90 201 HIS H CA 1
ATOM 14676 C C . HIS H 1 199 ? 29.515 -9.935 -85.846 1.00 16.50 201 HIS H C 1
ATOM 14677 O O . HIS H 1 199 ? 30.220 -8.949 -85.999 1.00 19.87 201 HIS H O 1
ATOM 14684 N N . SER H 1 200 ? 28.596 -10.342 -86.706 1.00 21.28 202 SER H N 1
ATOM 14685 C CA . SER H 1 200 ? 28.227 -9.608 -87.895 1.00 20.29 202 SER H CA 1
ATOM 14686 C C . SER H 1 200 ? 26.748 -9.270 -87.788 1.00 23.48 202 SER H C 1
ATOM 14687 O O . SER H 1 200 ? 26.143 -9.431 -86.731 1.00 27.34 202 SER H O 1
ATOM 14690 N N . LYS H 1 201 ? 26.156 -8.802 -88.876 1.00 24.33 203 LYS H N 1
ATOM 14691 C CA . LYS H 1 201 ? 24.730 -8.577 -88.853 1.00 29.70 203 LYS H CA 1
ATOM 14692 C C . LYS H 1 201 ? 23.967 -9.907 -88.896 1.00 28.86 203 LYS H C 1
ATOM 14693 O O . LYS H 1 201 ? 22.759 -9.909 -88.666 1.00 31.41 203 LYS H O 1
ATOM 14699 N N . THR H 1 202 ? 24.652 -11.023 -89.195 1.00 26.01 204 THR H N 1
ATOM 14700 C CA . THR H 1 202 ? 23.955 -12.286 -89.482 1.00 26.68 204 THR H CA 1
ATOM 14701 C C . THR H 1 202 ? 24.318 -13.418 -88.515 1.00 21.77 204 THR H C 1
ATOM 14702 O O . THR H 1 202 ? 23.613 -14.409 -88.488 1.00 25.12 204 THR H O 1
ATOM 14706 N N . GLU H 1 203 ? 25.403 -13.288 -87.742 1.00 18.65 205 GLU H N 1
ATOM 14707 C CA . GLU H 1 203 ? 25.815 -14.404 -86.899 1.00 17.54 205 GLU H CA 1
ATOM 14708 C C . GLU H 1 203 ? 26.789 -13.918 -85.836 1.00 15.99 205 GLU H C 1
ATOM 14709 O O . GLU H 1 203 ? 27.324 -12.821 -85.936 1.00 17.23 205 GLU H O 1
ATOM 14715 N N . LEU H 1 204 ? 27.057 -14.792 -84.854 1.00 14.89 206 LEU H N 1
ATOM 14716 C CA . LEU H 1 204 ? 28.150 -14.556 -83.919 1.00 13.76 206 LEU H CA 1
ATOM 14717 C C . LEU H 1 204 ? 28.995 -15.822 -83.773 1.00 14.67 206 LEU H C 1
ATOM 14718 O O . LEU H 1 204 ? 28.538 -16.944 -84.048 1.00 14.18 206 LEU H O 1
ATOM 14723 N N . THR H 1 205 ? 30.242 -15.601 -83.354 1.00 13.77 207 THR H N 1
ATOM 14724 C CA . THR H 1 205 ? 31.176 -16.653 -83.023 1.00 14.98 207 THR H CA 1
ATOM 14725 C C . THR H 1 205 ? 31.685 -16.362 -81.620 1.00 13.43 207 THR H C 1
ATOM 14726 O O . THR H 1 205 ? 32.109 -15.259 -81.352 1.00 16.05 207 THR H O 1
ATOM 14730 N N . PHE H 1 206 ? 31.626 -17.376 -80.764 1.00 12.68 208 PHE H N 1
ATOM 14731 C CA . PHE H 1 206 ? 31.936 -17.274 -79.365 1.00 12.60 208 PHE H CA 1
ATOM 14732 C C . PHE H 1 206 ? 32.967 -18.324 -78.980 1.00 12.62 208 PHE H C 1
ATOM 14733 O O . PHE H 1 206 ? 32.894 -19.459 -79.418 1.00 13.90 208 PHE H O 1
ATOM 14741 N N . LYS H 1 207 ? 33.910 -17.926 -78.139 1.00 12.39 209 LYS H N 1
ATOM 14742 C CA . LYS H 1 207 ? 34.884 -18.843 -77.567 1.00 11.79 209 LYS H CA 1
ATOM 14743 C C . LYS H 1 207 ? 35.058 -18.533 -76.085 1.00 11.97 209 LYS H C 1
ATOM 14744 O O . LYS H 1 207 ? 35.020 -17.383 -75.692 1.00 11.99 209 LYS H O 1
ATOM 14750 N N . GLU H 1 208 ? 35.231 -19.582 -75.276 1.00 11.54 210 GLU H N 1
ATOM 14751 C CA . GLU H 1 208 ? 35.468 -19.394 -73.848 1.00 10.69 210 GLU H CA 1
ATOM 14752 C C . GLU H 1 208 ? 36.558 -20.371 -73.399 1.00 11.24 210 GLU H C 1
ATOM 14753 O O . GLU H 1 208 ? 36.600 -21.516 -73.849 1.00 12.76 210 GLU H O 1
ATOM 14759 N N . TRP H 1 209 ? 37.431 -19.887 -72.513 1.00 10.89 211 TRP H N 1
ATOM 14760 C CA . TRP H 1 209 ? 38.414 -20.687 -71.786 1.00 11.83 211 TRP H CA 1
ATOM 14761 C C . TRP H 1 209 ? 38.133 -20.528 -70.303 1.00 12.16 211 TRP H C 1
ATOM 14762 O O . TRP H 1 209 ? 37.983 -19.419 -69.834 1.00 13.36 211 TRP H O 1
ATOM 14773 N N . GLN H 1 210 ? 38.084 -21.639 -69.584 1.00 10.84 212 GLN H N 1
ATOM 14774 C CA . GLN H 1 210 ? 37.793 -21.662 -68.173 1.00 12.00 212 GLN H CA 1
ATOM 14775 C C . GLN H 1 210 ? 38.856 -22.505 -67.465 1.00 11.35 212 GLN H C 1
ATOM 14776 O O . GLN H 1 210 ? 39.223 -23.569 -67.947 1.00 13.67 212 GLN H O 1
ATOM 14782 N N . LYS H 1 211 ? 39.320 -22.038 -66.300 1.00 10.45 213 LYS H N 1
ATOM 14783 C CA . LYS H 1 211 ? 40.320 -22.779 -65.499 1.00 11.46 213 LYS H CA 1
ATOM 14784 C C . LYS H 1 211 ? 39.978 -22.656 -64.008 1.00 11.46 213 LYS H C 1
ATOM 14785 O O . LYS H 1 211 ? 39.969 -21.544 -63.454 1.00 11.16 213 LYS H O 1
ATOM 14791 N N . ALA H 1 212 ? 39.743 -23.800 -63.361 1.00 9.91 214 ALA H N 1
ATOM 14792 C CA . ALA H 1 212 ? 39.505 -23.856 -61.935 1.00 10.77 214 ALA H CA 1
ATOM 14793 C C . ALA H 1 212 ? 40.832 -23.796 -61.182 1.00 10.65 214 ALA H C 1
ATOM 14794 O O . ALA H 1 212 ? 41.813 -24.397 -61.615 1.00 12.44 214 ALA H O 1
ATOM 14796 N N . PHE H 1 213 ? 40.832 -23.074 -60.064 1.00 10.62 215 PHE H N 1
ATOM 14797 C CA . PHE H 1 213 ? 42.033 -22.956 -59.230 1.00 11.88 215 PHE H CA 1
ATOM 14798 C C . PHE H 1 213 ? 41.626 -22.721 -57.778 1.00 12.12 215 PHE H C 1
ATOM 14799 O O . PHE H 1 213 ? 40.656 -22.020 -57.501 1.00 10.69 215 PHE H O 1
ATOM 14807 N N . THR H 1 214 ? 42.410 -23.332 -56.875 1.00 12.29 216 THR H N 1
ATOM 14808 C CA . THR H 1 214 ? 42.278 -23.035 -55.438 1.00 13.21 216 THR H CA 1
ATOM 14809 C C . THR H 1 214 ? 43.357 -22.075 -54.937 1.00 12.62 216 THR H C 1
ATOM 14810 O O . THR H 1 214 ? 43.256 -21.588 -53.814 1.00 13.20 216 THR H O 1
ATOM 14814 N N . ASP H 1 215 ? 44.399 -21.849 -55.728 1.00 13.26 217 ASP H N 1
ATOM 14815 C CA . ASP H 1 215 ? 45.580 -21.109 -55.333 1.00 14.27 217 ASP H CA 1
ATOM 14816 C C . ASP H 1 215 ? 46.276 -20.595 -56.596 1.00 13.99 217 ASP H C 1
ATOM 14817 O O . ASP H 1 215 ? 46.036 -21.142 -57.682 1.00 16.33 217 ASP H O 1
ATOM 14822 N N . VAL H 1 216 ? 47.077 -19.540 -56.458 1.00 16.13 218 VAL H N 1
ATOM 14823 C CA . VAL H 1 216 ? 47.938 -19.038 -57.544 1.00 15.74 218 VAL H CA 1
ATOM 14824 C C . VAL H 1 216 ? 49.410 -18.963 -57.083 1.00 18.18 218 VAL H C 1
ATOM 14825 O O . VAL H 1 216 ? 50.235 -18.677 -57.864 1.00 23.24 218 VAL H O 1
ATOM 14829 N N . MET H 1 217 ? 49.702 -19.193 -55.806 1.00 18.95 219 MET H N 1
ATOM 14830 C CA . MET H 1 217 ? 51.045 -19.040 -55.216 1.00 22.39 219 MET H CA 1
ATOM 14831 C C . MET H 1 217 ? 51.845 -20.345 -55.320 1.00 33.28 219 MET H C 1
ATOM 14832 O O . MET H 1 217 ? 51.267 -21.446 -55.288 1.00 30.58 219 MET H O 1
#

Secondary structure (DSSP, 8-state):
----EEEEEEEEEETTEEEEEEEEEEEETTTTEEEEEEEESSSS-SS-GGGGGGG--GGG-EETTEE-HHHHHHHTS--EEEEEEEEETTS-EEEEEEEEEEETTEEEEEEEEEEE---TTSTTTTT-EEEEPPEEEEEEEEETTEEEEEEEEEEEETTSS-EEEEEEEEEEESSPPPHHHHTS-SEEEEEEEEEEE-SSEEEEEEEEEEES---/----EEEEEEEEEETTEEEEEEEEEEEETTTTEEEEEEE-SSSS-SS-GGGGGGG--GGG-B-SSSB-HHHHHHHTS--EEEEEEEEETTS-EEEEEEEEEEETTEEEEEEEEEEE---TTSTTTTT-EEEEPPEEEEEEEEETTEEEEEEEEEEEETTSS-EEEEEEEEEEESSPPPHHHHTS-SEEEEEEEEEEE-SSEEEEEEEEEEES---/----EEEEEEEEEETTEEEEEEEEEEEETTTTEEEEEEE-SSSS-SS-GGGGGGG--GGG-EETTEE-HHHHHHHTS--EEEEEEEEETTS-EEEEEEEEEEETTEEEEEEEEEEE---TTSTTTTT-EEEEPPEEEEEEEEETTEEEEEEEEEEEETTS--EEEEEEEEEEESSPPPHHHHTS-SEEEEEEEEEEE-SSEEEEEEEEEEES---/----EEEEEEEEEETTEEEEEEEEEEEETTTTEEEEEEE-BTBS-SS-GGGGGGG--GGG--BTTB--HHHHHHHTS--EEEEEEEEETTS-EEEEEEEEEEETTEEEEEEEEEEE---TTSTTTTT-EEEEPPEEEEEEEEETTEEEEEEEEEEEETTS--EEEEEEEEEEESSPPPHHHHTS-SEEEEEEEEEEE-SSEEEEEEEEEEES---/---SEEEEEEEEEETTEEEEEEEEEEEETTTTEEEEEEE-SSSS-SS-GGGGGGG--GGG---SSS--HHHHHHHTS--EEEEEEEEETTS-EEEEEEEEEEETTEEEEEEEEEEE---TTSTTTTT-EEEEPPEEEEEEEEETTEEEEEEEEEEEETTS--EEEEEEEEEEESSPPPHHHHTS-SEEEEEEEEEEE-SSEEEEEEEEEEES---/----EEEEEEEEEETTEEEEEEEEEEEETTTTEEEEEEE-SSSS-SS-GGGGGGG--GGG-EETTEE-HHHHHHHTS--EEEEEEEEETTS-EEEEEEEEEEETTEEEEEEEEEEE---TTSTTTTT-EEEEPPEEEEEEEEETTEEEEEEEEEEEETTS--EEEEEEEEEEESSPPPHHHHTS-SEEEEEEEEEEE-SSEEEEEEEEEEES---/---SEEEEEEEEEETTEEEEEEEEEEEETTTTEEEEEEE-SSSS-SS-GGGGGGG--GGG-EETTEE-HHHHHHHTS--EEEEEEEEETTS-EEEEEEEEEEETTEEEEEEEEEEE---TTSTTTTT-EEEEPPEEEEEEEEETTEEEEEEEEEEEETTS--EEEEEEEEEEESSPPPHHHHTS-SEEEEEEEEEEE-SSEEEEEEEEEEES---/----EEEEEEEEEETTEEEEEEEEEEEETTTTEEEEEEE-SSSS-SS-GGGGGGG--GGG--BTTB--HHHHHHHTS--EEEEEEEEETTS-EEEEEEEEEEETTEEEEEEEEEEE---TTSTTTTT-EEEEPPEEEEEEEEETTEEEEEEEEEEEETTS--EEEEEEEEEEESSPPPHHHHTS-SEEEEEEEEEEE-SSEEEEEEEEEEES---

B-factor: mean 16.31, std 9.26, range [2.84, 75.23]